Protein 4OY7 (pdb70)

B-factor: mean 11.36, std 5.31, range [4.29, 36.26]

Foldseek 3Di:
DKAWPVLAFLLNVLLVQQDDPVRGGRHPQVLSVVQCVPFHPVCNVPVGQLKAQAQQPPAPPPQFFLCLANVNVRTPGRNNSSSQLDQRGDAAEDAAQDKDKIWMAPLPPAFFKKFKWKFDAPDHSNDTGGPVRIDGDDIGGPADWDDDHNDPPITGIDMDGHHHPDFAKMKMWIWTRGPVGSMIHIGIGIYGNPDD/DKAWDVLAFLLNVLLVQQDDPVRGGRHDQVLSVVQCVPFHPVCNVVVGQLKAQQQQVPDPPPQDFLCQANHSVRTPGRRNSSSQLDQRGDAAEAAAQDKDKIWMAPLPPFFFKKFKWKFDAPDHSNDTGGPVRIDTDDIGGGADWDDDHNDPPITGIDMDRHHHPHFAKMKMWIKTRGPVGSMIHIGIHIYGNDDD/DKAWPVLAFLLNVLLVQQDDPVLGGRHDFPLSVVQCVPFHPVCNVPVGQLKAQAQQPPFPPPQDFLCLANHSVRTPGRRNSSSQLDQRGDAAEDAAQDKDKIWMAPLPPFWFKKFKWKFDAPDHSNDTGGPVRIDGQDMGGPADWDDDHNDPPITGMDMDGHHHPHFFKMKMWIKTRGPVGSMIHIGIHIYGNDRD/DKAWPVLAFLLNVLLVQQDDPVRGGRHPQVLSVVQCVPFHDVCNVPVGFLKAQAQQPPDPPPQFFLCLANVNVRTPGRRNSSSQQDQRGDAAEAAAQAKDKIWMAPLPPFFFKKFKWKFDAPDHSNDTGGPVRIDGQDMDGPADWDDDHNDPPITGMDMDGHHHPHFFKMKMWIKTRGPVGSMIHIGIGIYGHDRD/DKAWDVLAFLLNVLLVQQDDPVSGGRHDFPLSVVQCVPFHDVCSVVVGFLKAQAQQPPDPPPQFFLCLASHNVRTPGRRNSSSQLDQRGDAAEDAAQDKDKIWMAPLPPFFFKKFKWKFDPPDGSNDTGGPVRIDGQDIGGDADWDDDHNDVPITGIDMDGHHHPDFFKMKMWIKTRGPVGSMIHIGIHIYGHHD/DWAWDVLAFQLNVLLVQQDDPVRGGRHDFPLSVVQCVPFHDVCSVVSGFLKAQAQQPPFPPPQFFLCQANHNVRTPGRRNSSSQLDQRGDAAEDAAQAKDKIWMALLDPFFFKKWKWKFDAPDHSNDTGGPVRIDTDDIGGPADWDDDHNDVPITGIDMDGHHHPDFFKMKMWIWTRGPVGSMIHIGIHIYGHDD/DWAWDVLAFLLNVLLVQQDDPVRGGDHPFPLSVVQCVPFHDVCSVVVGQLKAQAQQPPDPPPQFFLCLANHSCRTPGRRNSSSQLDQRGDAAEDAAQDKDKIWMAPLPPFWFKKFKWKFDAPDHSNDTGGPVRIDTQDMDGPADWDDDHNDPPITGIDIGGGHHPDFAKMKMWIKTRGPVGSMIHIGIHIYGHDRD/DKAWDVLAFQLNVLLVQQDDPVSGGDHDFPLSVVQCVPFHDVCSVVSGFLKAQAQQPPFPPPQFFLCLANHNVRTPGRRNSSSQLDQRGDAAEDAAQDKDKIWMAPLPPFWFKKWKWKFDAPDHSNDTGGPVRIDTQDMDGPADWDDDHNDPPITGIDIGGHHHPHFFKMKMWIWTRGPVGSMIHIGIHIYGHDD

CATH classification: 2.70.50.50

Solvent-accessible surface area: 57038 Å² total; per-residue (Å²): 51,0,0,0,17,94,3,2,2,13,4,28,34,0,18,76,50,0,126,35,71,29,10,24,31,75,7,66,26,35,1,0,62,40,2,28,109,71,10,8,21,17,1,3,53,14,30,9,1,2,6,2,61,95,0,31,20,116,16,78,91,38,2,64,74,14,4,1,8,1,0,11,63,107,18,86,34,72,2,19,6,1,30,13,16,24,38,17,6,29,49,37,121,11,49,30,42,36,90,26,87,0,40,0,2,1,62,38,38,34,59,4,40,1,63,0,28,3,0,74,94,84,26,49,3,62,49,44,16,3,34,110,35,14,84,98,58,39,67,21,90,87,11,73,78,113,41,71,71,35,63,138,50,5,19,6,95,21,99,4,71,6,47,89,82,32,90,34,44,0,1,0,0,0,1,0,19,44,87,82,40,108,27,0,0,1,1,4,0,1,0,15,8,84,36,128,55,0,1,0,19,79,5,2,2,12,4,32,30,0,11,84,50,0,125,45,80,61,10,23,31,46,10,55,25,64,0,0,47,38,2,32,122,73,11,9,21,16,1,2,54,13,32,9,1,3,8,3,61,97,0,31,18,115,14,77,91,38,1,63,71,14,4,1,8,1,0,10,66,106,20,85,32,75,2,20,5,1,29,13,16,23,37,35,6,29,49,39,120,13,54,31,44,33,86,24,79,0,38,0,2,0,61,36,41,30,59,4,43,1,65,0,28,3,0,76,92,81,24,54,4,64,49,45,16,3,35,107,33,13,82,99,59,38,66,21,92,87,11,75,77,114,40,71,71,35,62,140,48,5,18,6,95,22,98,5,71,6,44,88,82,32,91,35,46,1,1,0,0,0,1,0,20,44,85,84,41,107,22,0,0,1,1,4,0,1,0,17,9,80,36,131,53,0,1,0,17,79,4,2,2,13,4,29,32,0,14,90,40,0,122,13,74,56,9,15,26,56,15,85,27,71,1,0,66,39,1,24,107,73,11,9,22,16,1,2,51,15,31,8,1,2,7,3,61,94,0,30,19,116,14,76,92,37,2,63,74,13,3,1,8,1,0,10,65,108,20,86,32,72,2,18,5,1,31,13,15,22,36,34,5,29,49,39,96,6,55,33,38,34,82,19,78,1,38,0,2,0,62,35,41,31,58,3,41,1,64,0,29,1,0,82,95,84,25,49,4,60,51,46,17,3,31,110,36,13,88,91,50,37,73,24,90,85,9,73,77,115,44,73,70,36,67,137,49,4,23,6,96,27,96,4,71,6,49,88,83,28,94,33,47,0,1,0,0,0,1,0,19,44,86,85,41,108,25,0,0,2,1,4,0,1,0,16,9,81,59,70,51,0,1,0,18,86,3,2,2,12,4,30,32,0,10,87,52,0,127,46,79,61,10,10,28,56,13,56,26,70,1,0,67,38,2,28,107,69,10,9,20,17,1,3,51,12,30,9,0,3,9,2,61,96,0,31,17,118,13,77,92,35,2,65,75,14,4,1,7,1,0,11,65,104,20,85,29,72,2,19,5,1,30,13,17,24,38,34,5,29,48,41,99,6,51,34,43,33,82,21,81,0,40,0,2,0,62,35,41,32,60,3,42,1,66,0,28,0,0,86,97,84,24,50,4,63,53,46,16,5,32,115,35,13,88,92,49,39,71,23,89,88,9,73,77,110,36,70,72,35,64,138,47,4,21,6,96,25,98,3,72,8,43,90,82,30,92,33,44,0,0,0,0,0,1,0,19,43,87,83,40,108,24,0,0,1,1,3,0,1,0,16,7,82,60,70,53,0,1,0,19,98,3,2,2,12,4,28,32,0,19,84,47,0,122,18,77,58,11,24,40,35,8,61,26,69,1,0,67,36,1,28,105,55,12,23,23,25,1,2,54,12,27,8,2,2,9,2,62,95,0,31,18,116,14,76,92,38,1,65,74,13,3,0,8,1,0,11,58,103,20,91,36,71,2,16,8,1,32,10,15,19,37,40,5,29,49,38,121,13,85,29,52,38,77,27,90,0,40,0,2,0,58,37,40,34,57,3,40,1,65,0,29,3,0,70,92,84,26,49,4,57,56,50,16,5,35,117,37,14,83,98,60,40,70,22,86,85,12,74,75,108,40,72,69,36,62,130,48,5,22,9,90,22,99,3,73,6,44,89,82,32,95,33,47,0,1,0,0,0,1,0,18,41,87,84,39,107,22,0,0,1,1,4,0,1,0,18,8,71,129,53,0,0,0,18,93,3,2,2,14,4,32,33,0,16,84,43,0,131,43,77,39,10,19,36,59,10,78,26,75,1,0,61,38,0,26,105,56,11,23,24,25,2,1,54,13,29,11,2,2,9,2,60,94,0,30,17,118,15,79,91,39,2,64,75,15,4,1,7,1,0,11,58,107,17,92,38,71,2,17,6,1,30,10,15,17,38,37,4,29,49,38,118,14,83,28,48,37,81,26,87,0,37,0,2,1,62,36,39,35,57,3,40,2,65,0,26,3,0,66,96,84,25,49,3,62,54,52,17,5,32,118,41,13,84,99,58,40,70,22,87,86,12,74,78,110,38,71,71,36,60,132,50,5,22,9,90,21,99,3,72,6,42,91,82,36,91,31,49,1,1,0,0,0,1,1,18,43,86,85,38,110,25,0,0,1,1,4,0,1,0,17,7,71,130,53,0,1,0,18,102,3,2,2,12,5,31,33,0,14,82,50,0,128,38,79,57,11,18,32,27,1,63,25,74,1,0,52,37,1,24,106,57,11,21,25,22,2,1,54,14,27,9,2,2,9,3,60,94,0,31,19,117,13,76,91,39,1,66,75,13,4,1,7,1,0,11,58,104,20,91,38,73,2,17,6,1,33,11,15,20,38,37,6,29,49,41,97,11,53,32,48,32,84,22,90,0,40,0,2,0,61,36,42,31,58,2,41,1,62,1,28,7,0,74,95,80,26,55,6,60,55,48,16,5,33,124,40,12,82,97,66,39,63,28,89,88,10,72,76,109,42,70,68,38,62,138,47,4,21,6,90,21,94,4,63,7,47,86,83,32,92,33,48,0,1,1,0,0,1,0,19,44,87,81,41,106,24,0,0,1,2,4,0,1,0,19,6,82,62,66,52,0,1,0,17,98,4,2,2,13,5,30,34,0,17,83,47,0,129,30,76,24,9,24,36,84,6,51,27,43,1,1,60,37,2,24,107,59,11,20,24,22,2,3,51,12,25,8,2,2,8,3,62,94,0,31,17,117,12,76,93,38,2,61,71,14,4,1,9,1,0,11,59,108,18,92,34,71,2,18,5,1,29,10,16,16,39,36,5,29,50,39,112,11,67,30,47,34,85,25,91,0,40,0,2,1,55,37,40,34,57,3,45,1,64,1,26,5,0,64,94,86,24,49,4,62,56,48,17,4,31,120,41,14,85,95,64,39,66,27,87,85,9,73,77,110,40,62,67,39,67,133,47,3,23,6,94,21,93,3,62,7,46,87,83,32,93,33,47,0,1,1,0,0,1,0,20,42,87,84,40,108,25,0,0,2,1,4,0,1,0,18,8,89,60

InterPro domains:
  IPR001919 Carbohydrate-binding type-2 domain [PF00553] (265-353)
  IPR001919 Carbohydrate-binding type-2 domain [PS51173] (258-364)
  IPR001919 Carbohydrate-binding type-2 domain [SM00637] (265-361)
  IPR004302 Cellulose/chitin-binding protein, N-terminal [PF03067] (35-225)
  IPR008965 CBM2/CBM3, carbohydrate-binding domain superfamily [SSF49384] (259-355)
  IPR012291 CBM2, carbohydrate-binding domain superfamily [G3DSA:2.60.40.290] (260-362)
  IPR014756 Immunoglobulin E-set [SSF81296] (35-229)
  IPR051024 GlcNAc and Chitin Interaction and Degradation [PTHR34823] (12-280)

Structure (mmCIF, N/CA/C/O backbone):
data_4OY7
#
_entry.id   4OY7
#
_cell.length_a   83.858
_cell.length_b   122.856
_cell.length_c   156.000
_cell.angle_alpha   90.00
_cell.angle_beta   90.00
_cell.angle_gamma   90.00
#
_symmetry.space_group_name_H-M   'P 21 21 21'
#
loop_
_entity.id
_entity.type
_entity.pdbx_description
1 polymer 'Putative secreted cellulose binding protein'
2 non-polymer 'COPPER (II) ION'
3 non-polymer 'CALCIUM ION'
4 water water
#
loop_
_atom_site.group_PDB
_atom_site.id
_atom_site.type_symbol
_atom_site.label_atom_id
_atom_site.label_alt_id
_atom_site.label_comp_id
_atom_site.label_asym_id
_atom_site.label_entity_id
_atom_site.label_seq_id
_atom_site.pdbx_PDB_ins_code
_atom_site.Cartn_x
_atom_site.Cartn_y
_atom_site.Cartn_z
_atom_site.occupancy
_atom_site.B_iso_or_equiv
_atom_site.auth_seq_id
_atom_site.auth_comp_id
_atom_site.auth_asym_id
_atom_site.auth_atom_id
_atom_site.pdbx_PDB_model_num
ATOM 1 N N . HIS A 1 1 ? 38.934 48.785 74.063 1.00 11.28 35 HIS A N 1
ATOM 2 C CA . HIS A 1 1 ? 38.403 49.120 72.714 1.00 11.07 35 HIS A CA 1
ATOM 3 C C . HIS A 1 1 ? 38.878 48.097 71.723 1.00 10.33 35 HIS A C 1
ATOM 4 O O . HIS A 1 1 ? 40.104 47.902 71.536 1.00 10.60 35 HIS A O 1
ATOM 11 N N . GLY A 1 2 ? 37.900 47.450 71.095 1.00 9.31 36 GLY A N 1
ATOM 12 C CA . GLY A 1 2 ? 38.140 46.472 70.056 1.00 8.69 36 GLY A CA 1
ATOM 13 C C . GLY A 1 2 ? 36.904 45.638 69.777 1.00 7.71 36 GLY A C 1
ATOM 14 O O . GLY A 1 2 ? 36.056 45.446 70.658 1.00 7.24 36 GLY A O 1
ATOM 15 N N . VAL A 1 3 ? 36.837 45.171 68.536 1.00 7.33 37 VAL A N 1
ATOM 16 C CA . VAL A 1 3 ? 35.941 44.126 68.095 1.00 6.70 37 VAL A CA 1
ATOM 17 C C . VAL A 1 3 ? 36.772 43.131 67.257 1.00 6.72 37 VAL A C 1
ATOM 18 O O . VAL A 1 3 ? 37.963 43.373 66.985 1.00 7.03 37 VAL A O 1
ATOM 22 N N . ALA A 1 4 ? 36.151 42.018 66.867 1.00 6.37 38 ALA A N 1
ATOM 23 C CA . ALA A 1 4 ? 36.822 40.986 66.154 1.00 6.68 38 ALA A CA 1
ATOM 24 C C . ALA A 1 4 ? 37.337 41.511 64.803 1.00 7.11 38 ALA A C 1
ATOM 25 O O . ALA A 1 4 ? 36.630 42.251 64.100 1.00 6.94 38 ALA A O 1
ATOM 27 N N . MET A 1 5 ? 38.582 41.137 64.474 1.00 7.99 39 MET A N 1
ATOM 28 C CA . MET A 1 5 ? 39.153 41.448 63.167 1.00 8.73 39 MET A CA 1
ATOM 29 C C . MET A 1 5 ? 39.211 40.256 62.202 1.00 9.25 39 MET A C 1
ATOM 30 O O . MET A 1 5 ? 39.186 40.434 60.982 1.00 9.37 39 MET A O 1
ATOM 35 N N . MET A 1 6 ? 39.280 39.039 62.741 1.00 9.88 40 MET A N 1
ATOM 36 C CA . MET A 1 6 ? 39.353 37.816 61.942 1.00 11.04 40 MET A CA 1
ATOM 37 C C . MET A 1 6 ? 38.712 36.698 62.767 1.00 10.18 40 MET A C 1
ATOM 38 O O . MET A 1 6 ? 39.245 36.383 63.836 1.00 10.12 40 MET A O 1
ATOM 43 N N . PRO A 1 7 ? 37.506 36.183 62.369 1.00 9.46 41 PRO A N 1
ATOM 44 C CA . PRO A 1 7 ? 36.572 36.704 61.336 1.00 8.91 41 PRO A CA 1
ATOM 45 C C . PRO A 1 7 ? 36.020 38.055 61.765 1.00 8.06 41 PRO A C 1
ATOM 46 O O . PRO A 1 7 ? 35.531 38.214 62.894 1.00 7.56 41 PRO A O 1
ATOM 50 N N . GLY A 1 8 ? 36.121 39.015 60.859 1.00 7.81 42 GLY A N 1
ATOM 51 C CA . GLY A 1 8 ? 35.929 40.402 61.197 1.00 7.49 42 GLY A CA 1
ATOM 52 C C . GLY A 1 8 ? 34.504 40.702 61.535 1.00 6.87 42 GLY A C 1
ATOM 53 O O . GLY A 1 8 ? 33.587 40.125 60.968 1.00 6.66 42 GLY A O 1
ATOM 54 N N A SER A 1 9 ? 34.325 41.630 62.464 0.50 6.67 43 SER A N 1
ATOM 55 N N B SER A 1 9 ? 34.324 41.626 62.474 0.50 6.63 43 SER A N 1
ATOM 56 C CA A SER A 1 9 ? 33.017 42.057 62.906 0.50 6.36 43 SER A CA 1
ATOM 57 C CA B SER A 1 9 ? 33.015 42.058 62.941 0.50 6.29 43 SER A CA 1
ATOM 58 C C A SER A 1 9 ? 32.382 42.962 61.842 0.50 6.44 43 SER A C 1
ATOM 59 C C B SER A 1 9 ? 32.412 43.047 61.928 0.50 6.40 43 SER A C 1
ATOM 60 O O A SER A 1 9 ? 33.050 43.376 60.885 0.50 6.77 43 SER A O 1
ATOM 61 O O B SER A 1 9 ? 33.144 43.613 61.100 0.50 6.74 43 SER A O 1
ATOM 66 N N . ARG A 1 10 ? 31.088 43.243 61.991 1.00 6.20 44 ARG A N 1
ATOM 67 C CA . ARG A 1 10 ? 30.385 44.087 60.998 1.00 6.33 44 ARG A CA 1
ATOM 68 C C . ARG A 1 10 ? 31.010 45.468 60.860 1.00 6.57 44 ARG A C 1
ATOM 69 O O . ARG A 1 10 ? 31.244 45.948 59.737 1.00 6.79 44 ARG A O 1
ATOM 77 N N . THR A 1 11 ? 31.257 46.122 61.986 1.00 6.45 45 THR A N 1
ATOM 78 C CA . THR A 1 11 ? 31.857 47.451 61.909 1.00 6.82 45 THR A CA 1
ATOM 79 C C . THR A 1 11 ? 33.277 47.419 61.320 1.00 7.17 45 THR A C 1
ATOM 80 O O . THR A 1 11 ? 33.679 48.322 60.599 1.00 7.60 45 THR A O 1
ATOM 84 N N . TYR A 1 12 ? 34.038 46.378 61.631 1.00 7.06 46 TYR A N 1
ATOM 85 C CA . TYR A 1 12 ? 35.396 46.284 61.130 1.00 7.54 46 TYR A CA 1
ATOM 86 C C . TYR A 1 12 ? 35.412 46.019 59.632 1.00 7.83 46 TYR A C 1
ATOM 87 O O . TYR A 1 12 ? 36.077 46.690 58.893 1.00 8.23 46 TYR A O 1
ATOM 96 N N . LEU A 1 13 ? 34.642 45.039 59.189 1.00 7.54 47 LEU A N 1
ATOM 97 C CA . LEU A 1 13 ? 34.596 44.753 57.751 1.00 8.12 47 LEU A CA 1
ATOM 98 C C . LEU A 1 13 ? 34.004 45.914 56.980 1.00 8.69 47 LEU A C 1
ATOM 99 O O . LEU A 1 13 ? 34.403 46.163 55.861 1.00 9.09 47 LEU A O 1
ATOM 104 N N . CYS A 1 14 ? 33.034 46.602 57.563 1.00 9.03 48 CYS A N 1
ATOM 105 C CA . CYS A 1 14 ? 32.449 47.708 56.849 1.00 10.01 48 CYS A CA 1
ATOM 106 C C . CYS A 1 14 ? 33.435 48.869 56.727 1.00 10.57 48 CYS A C 1
ATOM 107 O O . CYS A 1 14 ? 33.519 49.526 55.675 1.00 10.62 48 CYS A O 1
ATOM 110 N N . GLN A 1 15 ? 34.215 49.103 57.766 1.00 10.77 49 GLN A N 1
ATOM 111 C CA . GLN A 1 15 ? 35.191 50.172 57.695 1.00 12.11 49 GLN A CA 1
ATOM 112 C C . GLN A 1 15 ? 36.304 49.831 56.691 1.00 12.50 49 GLN A C 1
ATOM 113 O O . GLN A 1 15 ? 36.784 50.724 55.999 1.00 13.27 49 GLN A O 1
ATOM 119 N N . LEU A 1 16 ? 36.695 48.557 56.584 1.00 12.26 50 LEU A N 1
ATOM 120 C CA . LEU A 1 16 ? 37.653 48.149 55.536 1.00 13.05 50 LEU A CA 1
ATOM 121 C C . LEU A 1 16 ? 37.076 48.344 54.163 1.00 13.56 50 LEU A C 1
ATOM 122 O O . LEU A 1 16 ? 37.775 48.786 53.278 1.00 14.20 50 LEU A O 1
ATOM 127 N N . ASP A 1 17 ? 35.806 47.999 53.993 1.00 13.23 51 ASP A N 1
ATOM 128 C CA . ASP A 1 17 ? 35.106 48.211 52.722 1.00 13.81 51 ASP A CA 1
ATOM 129 C C . ASP A 1 17 ? 34.971 49.688 52.345 1.00 14.04 51 ASP A C 1
ATOM 130 O O . ASP A 1 17 ? 34.922 50.016 51.163 1.00 14.49 51 ASP A O 1
ATOM 135 N N . ALA A 1 18 ? 34.901 50.576 53.335 1.00 13.64 52 ALA A N 1
ATOM 136 C CA . ALA A 1 18 ? 34.651 51.987 53.074 1.00 14.26 52 ALA A CA 1
ATOM 137 C C . ALA A 1 18 ? 35.921 52.819 52.980 1.00 15.33 52 ALA A C 1
ATOM 138 O O . ALA A 1 18 ? 35.891 53.949 52.494 1.00 15.40 52 ALA A O 1
ATOM 140 N N . LYS A 1 19 ? 37.035 52.255 53.422 1.00 15.75 53 LYS A N 1
ATOM 141 C CA . LYS A 1 19 ? 38.271 53.015 53.631 1.00 17.18 53 LYS A CA 1
ATOM 142 C C . LYS A 1 19 ? 38.818 53.638 52.358 1.00 17.18 53 LYS A C 1
ATOM 143 O O . LYS A 1 19 ? 38.940 52.977 51.338 1.00 17.25 53 LYS A O 1
ATOM 149 N N . THR A 1 20 ? 39.151 54.925 52.420 1.00 16.98 54 THR A N 1
ATOM 150 C CA . THR A 1 20 ? 39.814 55.606 51.316 1.00 17.63 54 THR A CA 1
ATOM 151 C C . THR A 1 20 ? 41.035 56.309 51.843 1.00 17.91 54 THR A C 1
ATOM 152 O O . THR A 1 20 ? 41.161 56.521 53.048 1.00 17.42 54 THR A O 1
ATOM 156 N N . GLY A 1 21 ? 41.912 56.708 50.942 1.00 18.52 55 GLY A N 1
ATOM 157 C CA . GLY A 1 21 ? 43.154 57.362 51.332 1.00 19.10 55 GLY A CA 1
ATOM 158 C C . GLY A 1 21 ? 43.002 58.742 51.947 1.00 19.29 55 GLY A C 1
ATOM 159 O O . GLY A 1 21 ? 43.945 59.251 52.558 1.00 19.91 55 GLY A O 1
ATOM 160 N N . THR A 1 22 ? 41.846 59.369 51.727 1.00 18.84 56 THR A N 1
ATOM 161 C CA . THR A 1 22 ? 41.553 60.692 52.296 1.00 19.09 56 THR A CA 1
ATOM 162 C C . THR A 1 22 ? 40.773 60.643 53.607 1.00 18.07 56 THR A C 1
ATOM 163 O O . THR A 1 22 ? 40.557 61.677 54.219 1.00 18.27 56 THR A O 1
ATOM 167 N N . GLY A 1 23 ? 40.317 59.463 54.003 1.00 16.95 57 GLY A N 1
ATOM 168 C CA . GLY A 1 23 ? 39.501 59.335 55.205 1.00 16.10 57 GLY A CA 1
ATOM 169 C C . GLY A 1 23 ? 38.000 59.416 54.955 1.00 15.84 57 GLY A C 1
ATOM 170 O O . GLY A 1 23 ? 37.216 59.156 55.861 1.00 14.96 57 GLY A O 1
ATOM 171 N N . ALA A 1 24 ? 37.594 59.759 53.726 1.00 16.73 58 ALA A N 1
ATOM 172 C CA . ALA A 1 24 ? 36.191 59.648 53.343 1.00 16.72 58 ALA A CA 1
ATOM 173 C C . ALA A 1 24 ? 35.792 58.188 53.423 1.00 16.16 58 ALA A C 1
ATOM 174 O O . ALA A 1 24 ? 36.638 57.309 53.318 1.00 15.96 58 ALA A O 1
ATOM 176 N N . LEU A 1 25 ? 34.508 57.939 53.620 1.00 16.17 59 LEU A N 1
ATOM 177 C CA . LEU A 1 25 ? 33.997 56.580 53.711 1.00 15.92 59 LEU A CA 1
ATOM 178 C C . LEU A 1 25 ? 33.097 56.281 52.532 1.00 16.78 59 LEU A C 1
ATOM 179 O O . LEU A 1 25 ? 32.038 56.878 52.403 1.00 17.07 59 LEU A O 1
ATOM 184 N N . ASP A 1 26 ? 33.522 55.353 51.676 1.00 17.56 60 ASP A N 1
ATOM 185 C CA . ASP A 1 26 ? 32.781 55.020 50.453 1.00 19.01 60 ASP A CA 1
ATOM 186 C C . ASP A 1 26 ? 32.571 53.518 50.299 1.00 17.82 60 ASP A C 1
ATOM 187 O O . ASP A 1 26 ? 33.272 52.864 49.548 1.00 17.31 60 ASP A O 1
ATOM 192 N N . PRO A 1 27 ? 31.598 52.973 51.033 1.00 16.99 61 PRO A N 1
ATOM 193 C CA . PRO A 1 27 ? 31.369 51.528 50.966 1.00 16.64 61 PRO A CA 1
ATOM 194 C C . PRO A 1 27 ? 30.732 51.125 49.654 1.00 17.08 61 PRO A C 1
ATOM 195 O O . PRO A 1 27 ? 29.988 51.909 49.063 1.00 18.09 61 PRO A O 1
ATOM 199 N N . THR A 1 28 ? 31.044 49.916 49.199 1.00 17.16 62 THR A N 1
ATOM 200 C CA . THR A 1 28 ? 30.358 49.341 48.042 1.00 17.67 62 THR A CA 1
ATOM 201 C C . THR A 1 28 ? 29.404 48.221 48.466 1.00 16.09 62 THR A C 1
ATOM 202 O O . THR A 1 28 ? 28.479 47.892 47.744 1.00 16.51 62 THR A O 1
ATOM 206 N N . ASN A 1 29 ? 29.631 47.639 49.634 1.00 14.19 63 ASN A N 1
ATOM 207 C CA . ASN A 1 29 ? 28.738 46.607 50.115 1.00 12.93 63 ASN A CA 1
ATOM 208 C C . ASN A 1 29 ? 27.403 47.246 50.512 1.00 12.71 63 ASN A C 1
ATOM 209 O O . ASN A 1 29 ? 27.366 48.260 51.203 1.00 12.58 63 ASN A O 1
ATOM 214 N N . PRO A 1 30 ? 26.289 46.671 50.060 1.00 12.51 64 PRO A N 1
ATOM 215 C CA . PRO A 1 30 ? 25.020 47.390 50.267 1.00 12.43 64 PRO A CA 1
ATOM 216 C C . PRO A 1 30 ? 24.542 47.464 51.709 1.00 11.63 64 PRO A C 1
ATOM 217 O O . PRO A 1 30 ? 23.904 48.436 52.089 1.00 11.58 64 PRO A O 1
ATOM 221 N N . ALA A 1 31 ? 24.809 46.435 52.507 1.00 10.73 65 ALA A N 1
ATOM 222 C CA . ALA A 1 31 ? 24.477 46.480 53.917 1.00 10.23 65 ALA A CA 1
ATOM 223 C C . ALA A 1 31 ? 25.344 47.552 54.630 1.00 10.31 65 ALA A C 1
ATOM 224 O O . ALA A 1 31 ? 24.873 48.260 55.496 1.00 10.36 65 ALA A O 1
ATOM 226 N N . CYS A 1 32 ? 26.609 47.663 54.240 1.00 10.55 66 CYS A N 1
ATOM 227 C CA . CYS A 1 32 ? 27.487 48.698 54.756 1.00 10.74 66 CYS A CA 1
ATOM 228 C C . CYS A 1 32 ? 27.024 50.092 54.357 1.00 10.95 66 CYS A C 1
ATOM 229 O O . CYS A 1 32 ? 27.011 50.998 55.173 1.00 10.49 66 CYS A O 1
ATOM 232 N N A GLN A 1 33 ? 26.632 50.264 53.100 0.50 11.37 67 GLN A N 1
ATOM 233 N N B GLN A 1 33 ? 26.646 50.247 53.091 0.50 11.43 67 GLN A N 1
ATOM 234 C CA A GLN A 1 33 ? 26.071 51.547 52.667 0.50 12.00 67 GLN A CA 1
ATOM 235 C CA B GLN A 1 33 ? 26.036 51.488 52.600 0.50 12.11 67 GLN A CA 1
ATOM 236 C C A GLN A 1 33 ? 24.826 51.904 53.473 0.50 11.92 67 GLN A C 1
ATOM 237 C C B GLN A 1 33 ? 24.832 51.888 53.446 0.50 11.98 67 GLN A C 1
ATOM 238 O O A GLN A 1 33 ? 24.667 53.052 53.899 0.50 12.12 67 GLN A O 1
ATOM 239 O O B GLN A 1 33 ? 24.711 53.041 53.872 0.50 12.18 67 GLN A O 1
ATOM 250 N N . ALA A 1 34 ? 23.951 50.926 53.701 1.00 11.64 68 ALA A N 1
ATOM 251 C CA . ALA A 1 34 ? 22.723 51.173 54.447 1.00 11.78 68 ALA A CA 1
ATOM 252 C C . ALA A 1 34 ? 23.025 51.578 55.878 1.00 11.37 68 ALA A C 1
ATOM 253 O O . ALA A 1 34 ? 22.397 52.499 56.394 1.00 11.76 68 ALA A O 1
ATOM 255 N N . ALA A 1 35 ? 23.992 50.904 56.501 1.00 10.70 69 ALA A N 1
ATOM 256 C CA . ALA A 1 35 ? 24.372 51.210 57.880 1.00 10.46 69 ALA A CA 1
ATOM 257 C C . ALA A 1 35 ? 25.041 52.564 57.977 1.00 11.13 69 ALA A C 1
ATOM 258 O O . ALA A 1 35 ? 24.857 53.285 58.960 1.00 11.13 69 ALA A O 1
ATOM 260 N N . LEU A 1 36 ? 25.820 52.930 56.969 1.00 11.80 70 LEU A N 1
ATOM 261 C CA . LEU A 1 36 ? 26.426 54.264 56.949 1.00 12.83 70 LEU A CA 1
ATOM 262 C C . LEU A 1 36 ? 25.338 55.336 56.855 1.00 14.08 70 LEU A C 1
ATOM 263 O O . LEU A 1 36 ? 25.367 56.348 57.565 1.00 14.07 70 LEU A O 1
ATOM 268 N N . ASP A 1 37 ? 24.371 55.108 55.974 1.00 15.42 71 ASP A N 1
ATOM 269 C CA . ASP A 1 37 ? 23.279 56.058 55.762 1.00 17.53 71 ASP A CA 1
ATOM 270 C C . ASP A 1 37 ? 22.397 56.184 57.017 1.00 17.33 71 ASP A C 1
ATOM 271 O O . ASP A 1 37 ? 21.935 57.288 57.355 1.00 18.81 71 ASP A O 1
ATOM 276 N N . GLN A 1 38 ? 22.168 55.084 57.721 1.00 16.55 72 GLN A N 1
ATOM 277 C CA . GLN A 1 38 ? 21.385 55.180 58.948 1.00 16.24 72 GLN A CA 1
ATOM 278 C C . GLN A 1 38 ? 22.162 55.699 60.163 1.00 15.29 72 GLN A C 1
ATOM 279 O O . GLN A 1 38 ? 21.793 56.707 60.759 1.00 15.89 72 GLN A O 1
ATOM 285 N N . SER A 1 39 ? 23.240 55.026 60.538 1.00 13.66 73 SER A N 1
ATOM 286 C CA . SER A 1 39 ? 23.894 55.344 61.813 1.00 12.70 73 SER A CA 1
ATOM 287 C C . SER A 1 39 ? 25.065 56.315 61.716 1.00 12.53 73 SER A C 1
ATOM 288 O O . SER A 1 39 ? 25.512 56.837 62.738 1.00 12.36 73 SER A O 1
ATOM 291 N N . GLY A 1 40 ? 25.540 56.605 60.511 1.00 12.15 74 GLY A N 1
ATOM 292 C CA . GLY A 1 40 ? 26.566 57.632 60.328 1.00 12.27 74 GLY A CA 1
ATOM 293 C C . GLY A 1 40 ? 28.001 57.157 60.308 1.00 11.61 74 GLY A C 1
ATOM 294 O O . GLY A 1 40 ? 28.328 56.059 60.779 1.00 10.77 74 GLY A O 1
ATOM 295 N N . ALA A 1 41 ? 28.865 58.021 59.790 1.00 12.02 75 ALA A N 1
ATOM 296 C CA . ALA A 1 41 ? 30.288 57.739 59.586 1.00 11.85 75 ALA A CA 1
ATOM 297 C C . ALA A 1 41 ? 31.035 57.533 60.905 1.00 11.31 75 ALA A C 1
ATOM 298 O O . ALA A 1 41 ? 32.058 56.827 60.929 1.00 11.12 75 ALA A O 1
ATOM 300 N N . THR A 1 42 ? 30.552 58.173 61.966 1.00 11.36 76 THR A N 1
ATOM 301 C CA . THR A 1 42 ? 31.180 58.102 63.287 1.00 11.09 76 THR A CA 1
ATOM 302 C C . THR A 1 42 ? 31.376 56.652 63.748 1.00 10.31 76 THR A C 1
ATOM 303 O O . THR A 1 42 ? 32.380 56.319 64.383 1.00 10.16 76 THR A O 1
ATOM 307 N N . ALA A 1 43 ? 30.399 55.798 63.442 1.00 10.02 77 ALA A N 1
ATOM 308 C CA . ALA A 1 43 ? 30.494 54.363 63.738 1.00 9.38 77 ALA A CA 1
ATOM 309 C C . ALA A 1 43 ? 31.706 53.689 63.114 1.00 9.39 77 ALA A C 1
ATOM 310 O O . ALA A 1 43 ? 32.295 52.816 63.722 1.00 9.13 77 ALA A O 1
ATOM 312 N N . LEU A 1 44 ? 32.017 54.023 61.864 1.00 9.80 78 LEU A N 1
ATOM 313 C CA . LEU A 1 44 ? 33.178 53.442 61.181 1.00 9.96 78 LEU A CA 1
ATOM 314 C C . LEU A 1 44 ? 34.514 54.040 61.610 1.00 10.19 78 LEU A C 1
ATOM 315 O O . LEU A 1 44 ? 35.534 53.339 61.626 1.00 10.54 78 LEU A O 1
ATOM 320 N N . TYR A 1 45 ? 34.546 55.333 61.941 1.00 10.31 79 TYR A N 1
ATOM 321 C CA . TYR A 1 45 ? 35.771 55.896 62.495 1.00 10.59 79 TYR A CA 1
ATOM 322 C C . TYR A 1 45 ? 36.037 55.279 63.861 1.00 10.20 79 TYR A C 1
ATOM 323 O O . TYR A 1 45 ? 37.187 55.144 64.260 1.00 10.76 79 TYR A O 1
ATOM 332 N N . ASN A 1 46 ? 34.965 54.907 64.559 1.00 9.69 80 ASN A N 1
ATOM 333 C CA . ASN A 1 46 ? 35.061 54.279 65.895 1.00 9.24 80 ASN A CA 1
ATOM 334 C C . ASN A 1 46 ? 34.578 52.845 65.890 1.00 8.58 80 ASN A C 1
ATOM 335 O O . ASN A 1 46 ? 33.918 52.419 66.800 1.00 8.12 80 ASN A O 1
ATOM 340 N N . TRP A 1 47 ? 34.948 52.109 64.853 1.00 8.57 81 TRP A N 1
ATOM 341 C CA . TRP A 1 47 ? 34.505 50.728 64.666 1.00 8.14 81 TRP A CA 1
ATOM 342 C C . TRP A 1 47 ? 34.762 49.765 65.843 1.00 7.85 81 TRP A C 1
ATOM 343 O O . TRP A 1 47 ? 34.036 48.775 66.018 1.00 7.36 81 TRP A O 1
ATOM 354 N N . PHE A 1 48 ? 35.745 50.117 66.660 1.00 8.40 82 PHE A N 1
ATOM 355 C CA . PHE A 1 48 ? 36.176 49.355 67.827 1.00 8.52 82 PHE A CA 1
ATOM 356 C C . PHE A 1 48 ? 35.407 49.682 69.107 1.00 8.20 82 PHE A C 1
ATOM 357 O O . PHE A 1 48 ? 35.625 49.035 70.128 1.00 8.47 82 PHE A O 1
ATOM 365 N N . ALA A 1 49 ? 34.518 50.667 69.075 1.00 8.13 83 ALA A N 1
ATOM 366 C CA . ALA A 1 49 ? 33.976 51.227 70.302 1.00 7.99 83 ALA A CA 1
ATOM 367 C C . ALA A 1 49 ? 32.565 50.740 70.612 1.00 7.50 83 ALA A C 1
ATOM 368 O O . ALA A 1 49 ? 31.771 51.445 71.223 1.00 7.62 83 ALA A O 1
ATOM 370 N N . VAL A 1 50 ? 32.275 49.490 70.229 1.00 7.00 84 VAL A N 1
ATOM 371 C CA . VAL A 1 50 ? 30.956 48.908 70.461 1.00 6.65 84 VAL A CA 1
ATOM 372 C C . VAL A 1 50 ? 30.893 48.384 71.907 1.00 6.64 84 VAL A C 1
ATOM 373 O O . VAL A 1 50 ? 31.137 47.203 72.172 1.00 6.43 84 VAL A O 1
ATOM 377 N N . LEU A 1 51 ? 30.552 49.264 72.833 1.00 6.98 85 LEU A N 1
ATOM 378 C CA . LEU A 1 51 ? 30.778 49.036 74.235 1.00 7.11 85 LEU A CA 1
ATOM 379 C C . LEU A 1 51 ? 29.572 49.423 75.075 1.00 7.37 85 LEU A C 1
ATOM 380 O O . LEU A 1 51 ? 28.737 50.224 74.676 1.00 7.42 85 LEU A O 1
ATOM 385 N N . ASP A 1 52 ? 29.459 48.789 76.236 1.00 7.57 86 ASP A N 1
ATOM 386 C CA . ASP A 1 52 ? 28.485 49.176 77.256 1.00 8.00 86 ASP A CA 1
ATOM 387 C C . ASP A 1 52 ? 29.330 49.316 78.521 1.00 8.37 86 ASP A C 1
ATOM 388 O O . ASP A 1 52 ? 29.892 48.326 79.008 1.00 8.11 86 ASP A O 1
ATOM 393 N N . SER A 1 53 ? 29.409 50.539 79.041 1.00 9.10 87 SER A N 1
ATOM 394 C CA . SER A 1 53 ? 30.146 50.840 80.277 1.00 9.84 87 SER A CA 1
ATOM 395 C C . SER A 1 53 ? 29.690 50.074 81.518 1.00 9.73 87 SER A C 1
ATOM 396 O O . SER A 1 53 ? 30.450 49.995 82.486 1.00 10.02 87 SER A O 1
ATOM 399 N N . ASN A 1 54 ? 28.455 49.579 81.507 1.00 9.49 88 ASN A N 1
ATOM 400 C CA . ASN A 1 54 ? 27.835 48.982 82.683 1.00 9.80 88 ASN A CA 1
ATOM 401 C C . ASN A 1 54 ? 27.399 47.540 82.522 1.00 8.90 88 ASN A C 1
ATOM 402 O O . ASN A 1 54 ? 26.664 47.020 83.366 1.00 9.14 88 ASN A O 1
ATOM 407 N N . ALA A 1 55 ? 27.807 46.882 81.442 1.00 8.10 89 ALA A N 1
ATOM 408 C CA . ALA A 1 55 ? 27.336 45.524 81.241 1.00 7.48 89 ALA A CA 1
ATOM 409 C C . ALA A 1 55 ? 27.767 44.553 82.333 1.00 7.49 89 ALA A C 1
ATOM 410 O O . ALA A 1 55 ? 26.992 43.736 82.778 1.00 7.24 89 ALA A O 1
ATOM 412 N N . GLY A 1 56 ? 29.027 44.630 82.739 1.00 7.39 90 GLY A N 1
ATOM 413 C CA . GLY A 1 56 ? 29.515 43.814 83.849 1.00 7.59 90 GLY A CA 1
ATOM 414 C C . GLY A 1 56 ? 29.406 42.319 83.687 1.00 7.34 90 GLY A C 1
ATOM 415 O O . GLY A 1 56 ? 29.218 41.632 84.666 1.00 7.60 90 GLY A O 1
ATOM 416 N N . GLY A 1 57 ? 29.545 41.804 82.473 1.00 6.87 91 GLY A N 1
ATOM 417 C CA . GLY A 1 57 ? 29.417 40.357 82.245 1.00 6.81 91 GLY A CA 1
ATOM 418 C C . GLY A 1 57 ? 28.007 39.833 82.063 1.00 6.94 91 GLY A C 1
ATOM 419 O O . GLY A 1 57 ? 27.803 38.640 81.806 1.00 6.93 91 GLY A O 1
ATOM 420 N N . ARG A 1 58 ? 27.026 40.724 82.160 1.00 7.26 92 ARG A N 1
ATOM 421 C CA . ARG A 1 58 ? 25.633 40.346 81.925 1.00 7.51 92 ARG A CA 1
ATOM 422 C C . ARG A 1 58 ? 25.400 40.144 80.440 1.00 7.46 92 ARG A C 1
ATOM 423 O O . ARG A 1 58 ? 26.083 40.757 79.628 1.00 7.51 92 ARG A O 1
ATOM 431 N N . GLY A 1 59 ? 24.430 39.287 80.117 1.00 8.02 93 GLY A N 1
ATOM 432 C CA . GLY A 1 59 ? 24.025 38.956 78.740 1.00 8.13 93 GLY A CA 1
ATOM 433 C C . GLY A 1 59 ? 22.506 38.874 78.677 1.00 8.69 93 GLY A C 1
ATOM 434 O O . GLY A 1 59 ? 21.833 39.909 78.752 1.00 9.18 93 GLY A O 1
ATOM 435 N N . ALA A 1 60 ? 21.937 37.665 78.564 1.00 9.24 94 ALA A N 1
ATOM 436 C CA . ALA A 1 60 ? 20.468 37.489 78.506 1.00 9.93 94 ALA A CA 1
ATOM 437 C C . ALA A 1 60 ? 19.752 38.070 79.713 1.00 10.47 94 ALA A C 1
ATOM 438 O O . ALA A 1 60 ? 20.156 37.838 80.858 1.00 10.91 94 ALA A O 1
ATOM 440 N N . GLY A 1 61 ? 18.681 38.819 79.464 1.00 10.75 95 GLY A N 1
ATOM 441 C CA . GLY A 1 61 ? 17.920 39.464 80.505 1.00 10.94 95 GLY A CA 1
ATOM 442 C C . GLY A 1 61 ? 18.348 40.906 80.719 1.00 10.44 95 GLY A C 1
ATOM 443 O O . GLY A 1 61 ? 17.618 41.672 81.363 1.00 11.53 95 GLY A O 1
ATOM 444 N N . TYR A 1 62 ? 19.535 41.262 80.200 1.00 9.55 96 TYR A N 1
ATOM 445 C CA . TYR A 1 62 ? 20.082 42.623 80.277 1.00 9.08 96 TYR A CA 1
ATOM 446 C C . TYR A 1 62 ? 20.316 43.275 78.882 1.00 8.56 96 TYR A C 1
ATOM 447 O O . TYR A 1 62 ? 19.916 44.415 78.679 1.00 9.04 96 TYR A O 1
ATOM 456 N N . VAL A 1 63 ? 21.008 42.577 77.980 1.00 7.96 97 VAL A N 1
ATOM 457 C CA . VAL A 1 63 ? 21.199 43.017 76.563 1.00 7.54 97 VAL A CA 1
ATOM 458 C C . VAL A 1 63 ? 19.999 42.494 75.789 1.00 7.75 97 VAL A C 1
ATOM 459 O O . VAL A 1 63 ? 19.807 41.285 75.692 1.00 7.63 97 VAL A O 1
ATOM 463 N N . PRO A 1 64 ? 19.144 43.394 75.278 1.00 7.93 98 PRO A N 1
ATOM 464 C CA . PRO A 1 64 ? 17.918 42.890 74.654 1.00 8.20 98 PRO A CA 1
ATOM 465 C C . PRO A 1 64 ? 18.171 42.075 73.395 1.00 7.95 98 PRO A C 1
ATOM 466 O O . PRO A 1 64 ? 19.131 42.357 72.686 1.00 7.34 98 PRO A O 1
ATOM 470 N N . ASP A 1 65 ? 17.336 41.057 73.147 1.00 8.22 99 ASP A N 1
ATOM 471 C CA . ASP A 1 65 ? 17.416 40.321 71.878 1.00 8.23 99 ASP A CA 1
ATOM 472 C C . ASP A 1 65 ? 17.370 41.321 70.735 1.00 7.97 99 ASP A C 1
ATOM 473 O O . ASP A 1 65 ? 16.686 42.336 70.815 1.00 8.16 99 ASP A O 1
ATOM 478 N N . GLY A 1 66 ? 18.158 41.058 69.697 1.00 7.61 100 GLY A N 1
ATOM 479 C CA . GLY A 1 66 ? 18.169 41.918 68.529 1.00 7.58 100 GLY A CA 1
ATOM 480 C C . GLY A 1 66 ? 19.027 43.154 68.642 1.00 7.39 100 GLY A C 1
ATOM 481 O O . GLY A 1 66 ? 19.017 43.957 67.726 1.00 7.72 100 GLY A O 1
ATOM 482 N N . THR A 1 67 ? 19.775 43.309 69.744 1.00 7.02 101 THR A N 1
ATOM 483 C CA . THR A 1 67 ? 20.645 44.487 69.938 1.00 6.79 101 THR A CA 1
ATOM 484 C C . THR A 1 67 ? 22.078 44.125 70.315 1.00 6.31 101 THR A C 1
ATOM 485 O O . THR A 1 67 ? 22.870 45.027 70.631 1.00 5.91 101 THR A O 1
ATOM 489 N N . LEU A 1 68 ? 22.413 42.839 70.242 1.00 6.15 102 LEU A N 1
ATOM 490 C CA . LEU A 1 68 ? 23.739 42.405 70.681 1.00 6.06 102 LEU A CA 1
ATOM 491 C C . LEU A 1 68 ? 24.847 43.130 69.916 1.00 6.25 102 LEU A C 1
ATOM 492 O O . LEU A 1 68 ? 25.883 43.491 70.488 1.00 6.07 102 LEU A O 1
ATOM 497 N N . CYS A 1 69 ? 24.639 43.338 68.619 1.00 6.76 103 CYS A N 1
ATOM 498 C CA . CYS A 1 69 ? 25.709 43.864 67.759 1.00 6.94 103 CYS A CA 1
ATOM 499 C C . CYS A 1 69 ? 26.002 45.347 67.950 1.00 6.86 103 CYS A C 1
ATOM 500 O O . CYS A 1 69 ? 26.987 45.855 67.413 1.00 6.54 103 CYS A O 1
ATOM 503 N N . SER A 1 70 ? 25.154 46.008 68.731 1.00 6.64 104 SER A N 1
ATOM 504 C CA . SER A 1 70 ? 25.362 47.407 69.099 1.00 6.84 104 SER A CA 1
ATOM 505 C C . SER A 1 70 ? 25.502 47.562 70.608 1.00 6.64 104 SER A C 1
ATOM 506 O O . SER A 1 70 ? 25.285 48.670 71.135 1.00 7.01 104 SER A O 1
ATOM 509 N N . ALA A 1 71 ? 25.845 46.481 71.325 1.00 6.04 105 ALA A N 1
ATOM 510 C CA . ALA A 1 71 ? 25.988 46.559 72.793 1.00 6.09 105 ALA A CA 1
ATOM 511 C C . ALA A 1 71 ? 24.716 47.068 73.459 1.00 6.48 105 ALA A C 1
ATOM 512 O O . ALA A 1 71 ? 24.752 47.880 74.407 1.00 6.81 105 ALA A O 1
ATOM 514 N N . GLY A 1 72 ? 23.573 46.601 72.995 1.00 6.57 106 GLY A N 1
ATOM 515 C CA . GLY A 1 72 ? 22.290 46.996 73.593 1.00 7.10 106 GLY A CA 1
ATOM 516 C C . GLY A 1 72 ? 21.909 48.434 73.358 1.00 7.65 106 GLY A C 1
ATOM 517 O O . GLY A 1 72 ? 20.997 48.972 74.015 1.00 8.22 106 GLY A O 1
ATOM 518 N N . ASP A 1 73 ? 22.538 49.050 72.353 1.00 7.78 107 ASP A N 1
ATOM 519 C CA . ASP A 1 73 ? 22.381 50.480 72.059 1.00 8.41 107 ASP A CA 1
ATOM 520 C C . ASP A 1 73 ? 22.747 51.372 73.233 1.00 8.80 107 ASP A C 1
ATOM 521 O O . ASP A 1 73 ? 22.207 52.466 73.402 1.00 9.37 107 ASP A O 1
ATOM 526 N N . ARG A 1 74 ? 23.713 50.910 74.024 1.00 8.77 108 ARG A N 1
ATOM 527 C CA . ARG A 1 74 ? 24.183 51.645 75.203 1.00 9.34 108 ARG A CA 1
ATOM 528 C C . ARG A 1 74 ? 25.564 52.283 75.051 1.00 9.16 108 ARG A C 1
ATOM 529 O O . ARG A 1 74 ? 26.076 52.840 76.019 1.00 9.66 108 ARG A O 1
ATOM 537 N N . SER A 1 75 ? 26.170 52.218 73.867 1.00 8.77 109 SER A N 1
ATOM 538 C CA . SER A 1 75 ? 27.521 52.789 73.673 1.00 8.77 109 SER A CA 1
ATOM 539 C C . SER A 1 75 ? 27.437 54.301 73.520 1.00 9.53 109 SER A C 1
ATOM 540 O O . SER A 1 75 ? 26.341 54.866 73.410 1.00 9.86 109 SER A O 1
ATOM 543 N N . PRO A 1 76 ? 28.593 54.964 73.481 1.00 9.99 110 PRO A N 1
ATOM 544 C CA . PRO A 1 76 ? 28.608 56.403 73.206 1.00 10.71 110 PRO A CA 1
ATOM 545 C C . PRO A 1 76 ? 28.218 56.804 71.776 1.00 11.00 110 PRO A C 1
ATOM 546 O O . PRO A 1 76 ? 28.141 58.005 71.502 1.00 11.75 110 PRO A O 1
ATOM 550 N N . TYR A 1 77 ? 28.041 55.829 70.883 1.00 10.76 111 TYR A N 1
ATOM 551 C CA . TYR A 1 77 ? 27.817 56.059 69.465 1.00 10.89 111 TYR A CA 1
ATOM 552 C C . TYR A 1 77 ? 26.601 55.292 68.967 1.00 10.29 111 TYR A C 1
ATOM 553 O O . TYR A 1 77 ? 26.133 54.335 69.608 1.00 9.97 111 TYR A O 1
ATOM 562 N N . ASP A 1 78 ? 26.131 55.675 67.788 1.00 10.31 112 ASP A N 1
ATOM 563 C CA . ASP A 1 78 ? 24.998 55.013 67.163 1.00 10.08 112 ASP A CA 1
ATOM 564 C C . ASP A 1 78 ? 25.529 53.850 66.343 1.00 9.31 112 ASP A C 1
ATOM 565 O O . ASP A 1 78 ? 26.157 54.067 65.318 1.00 9.45 112 ASP A O 1
ATOM 570 N N . PHE A 1 79 ? 25.330 52.630 66.841 1.00 8.50 113 PHE A N 1
ATOM 571 C CA . PHE A 1 79 ? 25.696 51.400 66.121 1.00 7.95 113 PHE A CA 1
ATOM 572 C C . PHE A 1 79 ? 24.450 50.609 65.799 1.00 7.90 113 PHE A C 1
ATOM 573 O O . PHE A 1 79 ? 24.530 49.446 65.402 1.00 7.62 113 PHE A O 1
ATOM 581 N N . SER A 1 80 ? 23.296 51.252 65.903 1.00 8.46 114 SER A N 1
ATOM 582 C CA . SER A 1 80 ? 22.009 50.564 65.774 1.00 8.67 114 SER A CA 1
ATOM 583 C C . SER A 1 80 ? 21.845 49.838 64.434 1.00 8.41 114 SER A C 1
ATOM 584 O O . SER A 1 80 ? 21.278 48.738 64.389 1.00 7.93 114 SER A O 1
ATOM 587 N N . ALA A 1 81 ? 22.365 50.435 63.371 1.00 8.50 115 ALA A N 1
ATOM 588 C CA . ALA A 1 81 ? 22.245 49.851 62.023 1.00 8.54 115 ALA A CA 1
ATOM 589 C C . ALA A 1 81 ? 22.943 48.512 61.853 1.00 7.93 115 ALA A C 1
ATOM 590 O O . ALA A 1 81 ? 22.573 47.739 60.972 1.00 8.00 115 ALA A O 1
ATOM 592 N N . TYR A 1 82 ? 23.900 48.228 62.730 1.00 7.37 116 TYR A N 1
ATOM 593 C CA . TYR A 1 82 ? 24.720 47.024 62.665 1.00 6.77 116 TYR A CA 1
ATOM 594 C C . TYR A 1 82 ? 23.968 45.838 63.254 1.00 6.57 116 TYR A C 1
ATOM 595 O O . TYR A 1 82 ? 24.434 44.724 63.164 1.00 6.74 116 TYR A O 1
ATOM 604 N N . ASN A 1 83 ? 22.783 46.068 63.823 1.00 6.67 117 ASN A N 1
ATOM 605 C CA . ASN A 1 83 ? 21.843 44.976 64.100 1.00 6.58 117 ASN A CA 1
ATOM 606 C C . ASN A 1 83 ? 20.939 44.536 62.933 1.00 6.96 117 ASN A C 1
ATOM 607 O O . ASN A 1 83 ? 20.243 43.524 63.074 1.00 7.23 117 ASN A O 1
ATOM 612 N N . ALA A 1 84 ? 20.933 45.255 61.808 1.00 7.22 118 ALA A N 1
ATOM 613 C CA . ALA A 1 84 ? 20.020 44.944 60.697 1.00 7.64 118 ALA A CA 1
ATOM 614 C C . ALA A 1 84 ? 20.094 43.475 60.318 1.00 7.50 118 ALA A C 1
ATOM 615 O O . ALA A 1 84 ? 21.166 42.931 60.070 1.00 7.15 118 ALA A O 1
ATOM 617 N N . ALA A 1 85 ? 18.933 42.837 60.306 1.00 7.87 119 ALA A N 1
ATOM 618 C CA . ALA A 1 85 ? 18.831 41.412 60.031 1.00 7.96 119 ALA A CA 1
ATOM 619 C C . ALA A 1 85 ? 18.777 41.204 58.509 1.00 8.38 119 ALA A C 1
ATOM 620 O O . ALA A 1 85 ? 17.685 41.044 57.895 1.00 9.00 119 ALA A O 1
ATOM 622 N N . ARG A 1 86 ? 19.971 41.243 57.917 1.00 8.22 120 ARG A N 1
ATOM 623 C CA . ARG A 1 86 ? 20.172 41.176 56.471 1.00 8.73 120 ARG A CA 1
ATOM 624 C C . ARG A 1 86 ? 21.165 40.069 56.154 1.00 8.42 120 ARG A C 1
ATOM 625 O O . ARG A 1 86 ? 22.045 39.764 56.966 1.00 7.88 120 ARG A O 1
ATOM 633 N N . SER A 1 87 ? 21.036 39.490 54.968 1.00 8.74 121 SER A N 1
ATOM 634 C CA . SER A 1 87 ? 21.946 38.424 54.546 1.00 8.69 121 SER A CA 1
ATOM 635 C C . SER A 1 87 ? 23.075 38.909 53.638 1.00 8.67 121 SER A C 1
ATOM 636 O O . SER A 1 87 ? 23.892 38.092 53.185 1.00 9.00 121 SER A O 1
ATOM 639 N N . ASP A 1 88 ? 23.133 40.209 53.380 1.00 8.74 122 ASP A N 1
ATOM 640 C CA . ASP A 1 88 ? 24.083 40.768 52.404 1.00 8.98 122 ASP A CA 1
ATOM 641 C C . ASP A 1 88 ? 25.268 41.509 53.059 1.00 8.52 122 ASP A C 1
ATOM 642 O O . ASP A 1 88 ? 26.031 42.155 52.345 1.00 8.78 122 ASP A O 1
ATOM 647 N N . TRP A 1 89 ? 25.445 41.398 54.372 1.00 7.88 123 TRP A N 1
ATOM 648 C CA . TRP A 1 89 ? 26.623 41.937 55.033 1.00 7.61 123 TRP A CA 1
ATOM 649 C C . TRP A 1 89 ? 27.878 41.243 54.485 1.00 7.82 123 TRP A C 1
ATOM 650 O O . TRP A 1 89 ? 27.785 40.127 53.948 1.00 7.95 123 TRP A O 1
ATOM 661 N N . PRO A 1 90 ? 29.040 41.906 54.571 1.00 7.96 124 PRO A N 1
ATOM 662 C CA . PRO A 1 90 ? 30.267 41.204 54.235 1.00 8.27 124 PRO A CA 1
ATOM 663 C C . PRO A 1 90 ? 30.452 40.007 55.134 1.00 8.02 124 PRO A C 1
ATOM 664 O O . PRO A 1 90 ? 30.031 40.047 56.261 1.00 7.58 124 PRO A O 1
ATOM 668 N N . ARG A 1 91 ? 31.089 38.948 54.655 1.00 8.56 125 ARG A N 1
ATOM 669 C CA . ARG A 1 91 ? 31.250 37.781 55.492 1.00 8.67 125 ARG A CA 1
ATOM 670 C C . ARG A 1 91 ? 32.564 37.075 55.224 1.00 8.81 125 ARG A C 1
ATOM 671 O O . ARG A 1 91 ? 33.158 37.197 54.154 1.00 9.59 125 ARG A O 1
ATOM 679 N N . THR A 1 92 ? 32.961 36.294 56.208 1.00 8.60 126 THR A N 1
ATOM 680 C CA . THR A 1 92 ? 34.153 35.472 56.139 1.00 8.82 126 THR A CA 1
ATOM 681 C C . THR A 1 92 ? 33.761 34.031 55.813 1.00 8.99 126 THR A C 1
ATOM 682 O O . THR A 1 92 ? 32.886 33.453 56.460 1.00 8.48 126 THR A O 1
ATOM 686 N N . HIS A 1 93 ? 34.450 33.478 54.823 1.00 9.53 127 HIS A N 1
ATOM 687 C CA . HIS A 1 93 ? 34.205 32.117 54.376 1.00 10.25 127 HIS A CA 1
ATOM 688 C C . HIS A 1 93 ? 35.045 31.168 55.219 1.00 10.13 127 HIS A C 1
ATOM 689 O O . HIS A 1 93 ? 36.271 31.329 55.310 1.00 10.50 127 HIS A O 1
ATOM 696 N N . LEU A 1 94 ? 34.366 30.204 55.853 1.00 9.63 128 LEU A N 1
ATOM 697 C CA . LEU A 1 94 ? 34.996 29.257 56.783 1.00 9.58 128 LEU A CA 1
ATOM 698 C C . LEU A 1 94 ? 34.765 27.821 56.411 1.00 9.79 128 LEU A C 1
ATOM 699 O O . LEU A 1 94 ? 33.816 27.494 55.713 1.00 9.97 128 LEU A O 1
ATOM 704 N N . THR A 1 95 ? 35.632 26.950 56.939 1.00 9.80 129 THR A N 1
ATOM 705 C CA . THR A 1 95 ? 35.465 25.523 56.772 1.00 10.12 129 THR A CA 1
ATOM 706 C C . THR A 1 95 ? 35.027 24.925 58.097 1.00 9.85 129 THR A C 1
ATOM 707 O O . THR A 1 95 ? 35.782 24.928 59.088 1.00 9.90 129 THR A O 1
ATOM 711 N N . SER A 1 96 ? 33.822 24.355 58.100 1.00 9.71 130 SER A N 1
ATOM 712 C CA . SER A 1 96 ? 33.345 23.617 59.253 1.00 9.70 130 SER A CA 1
ATOM 713 C C . SER A 1 96 ? 34.325 22.474 59.542 1.00 10.23 130 SER A C 1
ATOM 714 O O . SER A 1 96 ? 34.733 21.740 58.648 1.00 10.71 130 SER A O 1
ATOM 717 N N . GLY A 1 97 ? 34.728 22.378 60.802 1.00 10.04 131 GLY A N 1
ATOM 718 C CA . GLY A 1 97 ? 35.689 21.392 61.241 1.00 10.68 131 GLY A CA 1
ATOM 719 C C . GLY A 1 97 ? 37.131 21.876 61.343 1.00 10.96 131 GLY A C 1
ATOM 720 O O . GLY A 1 97 ? 37.942 21.193 61.957 1.00 11.44 131 GLY A O 1
ATOM 721 N N . ALA A 1 98 ? 37.459 23.006 60.717 1.00 10.66 132 ALA A N 1
ATOM 722 C CA . ALA A 1 98 ? 38.820 23.551 60.743 1.00 11.06 132 ALA A CA 1
ATOM 723 C C . ALA A 1 98 ? 39.054 24.353 62.016 1.00 10.65 132 ALA A C 1
ATOM 724 O O . ALA A 1 98 ? 38.114 24.896 62.602 1.00 10.11 132 ALA A O 1
ATOM 726 N N . THR A 1 99 ? 40.318 24.397 62.419 1.00 11.16 133 THR A N 1
ATOM 727 C CA . THR A 1 99 ? 40.806 25.270 63.476 1.00 11.02 133 THR A CA 1
ATOM 728 C C . THR A 1 99 ? 41.368 26.519 62.825 1.00 10.94 133 THR A C 1
ATOM 729 O O . THR A 1 99 ? 42.203 26.409 61.925 1.00 11.55 133 THR A O 1
ATOM 733 N N . ILE A 1 100 ? 40.922 27.694 63.271 1.00 10.29 134 ILE A N 1
ATOM 734 C CA . ILE A 1 100 ? 41.243 28.966 62.598 1.00 10.38 134 ILE A CA 1
ATOM 735 C C . ILE A 1 100 ? 41.929 29.918 63.557 1.00 10.30 134 ILE A C 1
ATOM 736 O O . ILE A 1 100 ? 41.706 29.864 64.761 1.00 9.94 134 ILE A O 1
ATOM 741 N N . PRO A 1 101 ? 42.792 30.795 63.033 1.00 10.73 135 PRO A N 1
ATOM 742 C CA . PRO A 1 101 ? 43.405 31.806 63.900 1.00 10.88 135 PRO A CA 1
ATOM 743 C C . PRO A 1 101 ? 42.469 33.000 64.058 1.00 10.25 135 PRO A C 1
ATOM 744 O O . PRO A 1 101 ? 42.183 33.683 63.074 1.00 11.05 135 PRO A O 1
ATOM 748 N N . VAL A 1 102 ? 42.073 33.297 65.281 1.00 9.71 136 VAL A N 1
ATOM 749 C CA . VAL A 1 102 ? 41.159 34.414 65.578 1.00 9.24 136 VAL A CA 1
ATOM 750 C C . VAL A 1 102 ? 41.991 35.635 65.977 1.00 9.55 136 VAL A C 1
ATOM 751 O O . VAL A 1 102 ? 43.020 35.473 66.623 1.00 9.94 136 VAL A O 1
ATOM 755 N N . GLU A 1 103 ? 41.569 36.825 65.520 1.00 9.34 137 GLU A N 1
ATOM 756 C CA . GLU A 1 103 ? 42.227 38.102 65.823 1.00 9.78 137 GLU A CA 1
ATOM 757 C C . GLU A 1 103 ? 41.191 39.057 66.342 1.00 9.03 137 GLU A C 1
ATOM 758 O O . GLU A 1 103 ? 40.106 39.118 65.769 1.00 8.74 137 GLU A O 1
ATOM 764 N N . TYR A 1 104 ? 41.468 39.700 67.474 1.00 8.61 138 TYR A N 1
ATOM 765 C CA . TYR A 1 104 ? 40.553 40.668 68.053 1.00 7.89 138 TYR A CA 1
ATOM 766 C C . TYR A 1 104 ? 41.320 41.946 68.337 1.00 8.07 138 TYR A C 1
ATOM 767 O O . TYR A 1 104 ? 42.424 41.887 68.884 1.00 8.20 138 TYR A O 1
ATOM 776 N N . SER A 1 105 ? 40.796 43.092 67.893 1.00 7.87 139 SER A N 1
ATOM 777 C CA . SER A 1 105 ? 41.517 44.351 68.016 1.00 8.46 139 SER A CA 1
ATOM 778 C C . SER A 1 105 ? 41.931 44.657 69.441 1.00 8.73 139 SER A C 1
ATOM 779 O O . SER A 1 105 ? 41.156 44.503 70.342 1.00 8.41 139 SER A O 1
ATOM 782 N N . ASN A 1 106 ? 43.172 45.130 69.614 1.00 9.60 140 ASN A N 1
ATOM 783 C CA . ASN A 1 106 ? 43.605 45.679 70.909 1.00 10.18 140 ASN A CA 1
ATOM 784 C C . ASN A 1 106 ? 43.763 47.197 70.828 1.00 10.95 140 ASN A C 1
ATOM 785 O O . ASN A 1 106 ? 44.759 47.747 71.295 1.00 11.74 140 ASN A O 1
ATOM 790 N N . TRP A 1 107 ? 42.787 47.874 70.215 1.00 11.03 141 TRP A N 1
ATOM 791 C CA . TRP A 1 107 ? 42.909 49.322 70.043 1.00 12.04 141 TRP A CA 1
ATOM 792 C C . TRP A 1 107 ? 43.174 50.013 71.390 1.00 12.37 141 TRP A C 1
ATOM 793 O O . TRP A 1 107 ? 44.000 50.919 71.464 1.00 13.00 141 TRP A O 1
ATOM 804 N N . ALA A 1 108 ? 42.460 49.604 72.440 1.00 11.90 142 ALA A N 1
ATOM 805 C CA . ALA A 1 108 ? 42.942 49.810 73.814 1.00 12.36 142 ALA A CA 1
ATOM 806 C C . ALA A 1 108 ? 42.844 48.480 74.513 1.00 12.05 142 ALA A C 1
ATOM 807 O O . ALA A 1 108 ? 41.853 47.797 74.388 1.00 11.17 142 ALA A O 1
ATOM 809 N N . ALA A 1 109 ? 43.906 48.092 75.201 1.00 12.33 143 ALA A N 1
ATOM 810 C CA . ALA A 1 109 ? 44.002 46.760 75.772 1.00 12.30 143 ALA A CA 1
ATOM 811 C C . ALA A 1 109 ? 43.453 46.741 77.198 1.00 12.29 143 ALA A C 1
ATOM 812 O O . ALA A 1 109 ? 43.566 47.719 77.946 1.00 13.05 143 ALA A O 1
ATOM 814 N N . HIS A 1 110 ? 42.939 45.582 77.582 1.00 11.94 144 HIS A N 1
ATOM 815 C CA . HIS A 1 110 ? 42.352 45.383 78.893 1.00 11.82 144 HIS A CA 1
ATOM 816 C C . HIS A 1 110 ? 42.466 43.910 79.275 1.00 11.43 144 HIS A C 1
ATOM 817 O O . HIS A 1 110 ? 42.355 43.041 78.411 1.00 11.24 144 HIS A O 1
ATOM 824 N N . PRO A 1 111 ? 42.603 43.622 80.582 1.00 11.30 145 PRO A N 1
ATOM 825 C CA . PRO A 1 111 ? 42.505 42.242 81.037 1.00 11.19 145 PRO A CA 1
ATOM 826 C C . PRO A 1 111 ? 41.038 41.714 81.033 1.00 10.45 145 PRO A C 1
ATOM 827 O O . PRO A 1 111 ? 40.100 42.479 81.190 1.00 10.38 145 PRO A O 1
ATOM 831 N N . GLY A 1 112 ? 40.850 40.413 80.808 1.00 10.23 146 GLY A N 1
ATOM 832 C CA . GLY A 1 112 ? 39.510 39.819 80.792 1.00 9.80 146 GLY A CA 1
ATOM 833 C C . GLY A 1 112 ? 39.378 38.606 79.889 1.00 9.64 146 GLY A C 1
ATOM 834 O O . GLY A 1 112 ? 40.394 38.048 79.411 1.00 10.10 146 GLY A O 1
ATOM 835 N N . ASP A 1 113 ? 38.121 38.194 79.704 1.00 9.08 147 ASP A N 1
ATOM 836 C CA . ASP A 1 113 ? 37.723 37.006 78.934 1.00 8.97 147 ASP A CA 1
ATOM 837 C C . ASP A 1 113 ? 37.043 37.413 77.653 1.00 8.23 147 ASP A C 1
ATOM 838 O O . ASP A 1 113 ? 36.231 38.371 77.622 1.00 7.83 147 ASP A O 1
ATOM 843 N N . PHE A 1 114 ? 37.291 36.646 76.600 1.00 7.86 148 PHE A N 1
ATOM 844 C CA . PHE A 1 114 ? 36.510 36.703 75.396 1.00 7.31 148 PHE A CA 1
ATOM 845 C C . PHE A 1 114 ? 35.561 35.515 75.360 1.00 6.88 148 PHE A C 1
ATOM 846 O O . PHE A 1 114 ? 35.991 34.349 75.293 1.00 7.23 148 PHE A O 1
ATOM 854 N N . ARG A 1 115 ? 34.269 35.815 75.416 1.00 6.20 149 ARG A N 1
ATOM 855 C CA . ARG A 1 115 ? 33.221 34.778 75.372 1.00 6.00 149 ARG A CA 1
ATOM 856 C C . ARG A 1 115 ? 32.782 34.695 73.946 1.00 5.69 149 ARG A C 1
ATOM 857 O O . ARG A 1 115 ? 32.223 35.680 73.422 1.00 5.51 149 ARG A O 1
ATOM 865 N N . VAL A 1 116 ? 32.986 33.527 73.348 1.00 5.69 150 VAL A N 1
ATOM 866 C CA . VAL A 1 116 ? 32.772 33.327 71.918 1.00 5.61 150 VAL A CA 1
ATOM 867 C C . VAL A 1 116 ? 31.569 32.402 71.691 1.00 5.72 150 VAL A C 1
ATOM 868 O O . VAL A 1 116 ? 31.535 31.277 72.193 1.00 5.95 150 VAL A O 1
ATOM 872 N N . TYR A 1 117 ? 30.612 32.882 70.901 1.00 5.44 151 TYR A N 1
ATOM 873 C CA . TYR A 1 117 ? 29.342 32.186 70.617 1.00 5.62 151 TYR A CA 1
ATOM 874 C C . TYR A 1 117 ? 29.074 31.989 69.134 1.00 5.62 151 TYR A C 1
ATOM 875 O O . TYR A 1 117 ? 29.437 32.825 68.309 1.00 5.45 151 TYR A O 1
ATOM 884 N N . LEU A 1 118 ? 28.371 30.915 68.795 1.00 6.06 152 LEU A N 1
ATOM 885 C CA . LEU A 1 118 ? 28.012 30.657 67.383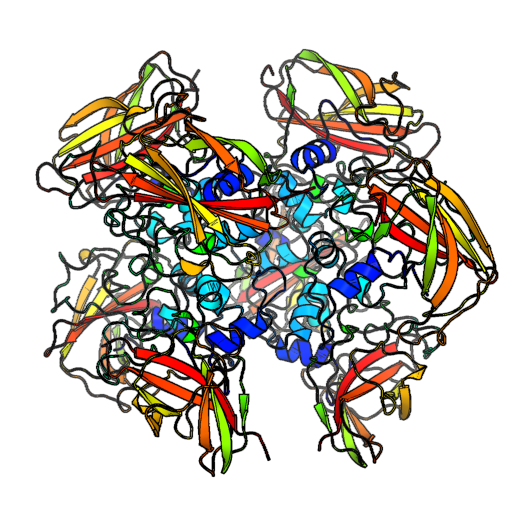 1.00 6.30 152 LEU A CA 1
ATOM 886 C C . LEU A 1 118 ? 26.518 30.419 67.282 1.00 6.61 152 LEU A C 1
ATOM 887 O O . LEU A 1 118 ? 25.942 29.737 68.103 1.00 6.53 152 LEU A O 1
ATOM 892 N N . THR A 1 119 ? 25.907 31.020 66.276 1.00 6.67 153 THR A N 1
ATOM 893 C CA . THR A 1 119 ? 24.506 30.815 66.007 1.00 7.21 153 THR A CA 1
ATOM 894 C C . THR A 1 119 ? 24.250 29.346 65.724 1.00 7.87 153 THR A C 1
ATOM 895 O O . THR A 1 119 ? 25.027 28.659 65.076 1.00 7.89 153 THR A O 1
ATOM 899 N N . LYS A 1 120 ? 23.115 28.900 66.235 1.00 8.51 154 LYS A N 1
ATOM 900 C CA . LYS A 1 120 ? 22.707 27.495 66.123 1.00 9.47 154 LYS A CA 1
ATOM 901 C C . LYS A 1 120 ? 22.389 27.094 64.696 1.00 9.79 154 LYS A C 1
ATOM 902 O O . LYS A 1 120 ? 21.991 27.915 63.863 1.00 9.69 154 LYS A O 1
ATOM 908 N N . PRO A 1 121 ? 22.526 25.796 64.407 1.00 10.29 155 PRO A N 1
ATOM 909 C CA . PRO A 1 121 ? 22.128 25.323 63.101 1.00 10.81 155 PRO A CA 1
ATOM 910 C C . PRO A 1 121 ? 20.686 25.734 62.799 1.00 11.22 155 PRO A C 1
ATOM 911 O O . PRO A 1 121 ? 19.802 25.635 63.677 1.00 11.67 155 PRO A O 1
ATOM 915 N N . GLY A 1 122 ? 20.453 26.164 61.568 1.00 11.49 156 GLY A N 1
ATOM 916 C CA . GLY A 1 122 ? 19.125 26.560 61.150 1.00 12.01 156 GLY A CA 1
ATOM 917 C C . GLY A 1 122 ? 18.885 28.047 61.265 1.00 11.50 156 GLY A C 1
ATOM 918 O O . GLY A 1 122 ? 18.016 28.577 60.571 1.00 12.33 156 GLY A O 1
ATOM 919 N N . TRP A 1 123 ? 19.623 28.732 62.131 1.00 10.59 157 TRP A N 1
ATOM 920 C CA . TRP A 1 123 ? 19.523 30.184 62.204 1.00 10.24 157 TRP A CA 1
ATOM 921 C C . TRP A 1 123 ? 20.115 30.803 60.961 1.00 10.40 157 TRP A C 1
ATOM 922 O O . TRP A 1 123 ? 21.203 30.430 60.539 1.00 10.24 157 TRP A O 1
ATOM 933 N N . SER A 1 124 ? 19.409 31.769 60.390 1.00 10.74 158 SER A N 1
ATOM 934 C CA . SER A 1 124 ? 19.949 32.554 59.289 1.00 10.81 158 SER A CA 1
ATOM 935 C C . SER A 1 124 ? 19.810 34.057 59.568 1.00 10.17 158 SER A C 1
ATOM 936 O O . SER A 1 124 ? 18.905 34.505 60.313 1.00 9.80 158 SER A O 1
ATOM 939 N N . PRO A 1 125 ? 20.678 34.856 58.930 1.00 9.84 159 PRO A N 1
ATOM 940 C CA . PRO A 1 125 ? 20.795 36.269 59.262 1.00 9.40 159 PRO A CA 1
ATOM 941 C C . PRO A 1 125 ? 19.642 37.190 58.882 1.00 9.72 159 PRO A C 1
ATOM 942 O O . PRO A 1 125 ? 19.669 38.339 59.281 1.00 9.53 159 PRO A O 1
ATOM 946 N N . THR A 1 126 ? 18.641 36.698 58.166 1.00 10.01 160 THR A N 1
ATOM 947 C CA . THR A 1 126 ? 17.412 37.466 57.990 1.00 10.64 160 THR A CA 1
ATOM 948 C C . THR A 1 126 ? 16.473 37.346 59.198 1.00 10.76 160 THR A C 1
ATOM 949 O O . THR A 1 126 ? 15.485 38.039 59.255 1.00 11.28 160 THR A O 1
ATOM 953 N N . SER A 1 127 ? 16.821 36.514 60.171 1.00 10.55 161 SER A N 1
ATOM 954 C CA . SER A 1 127 ? 16.140 36.468 61.455 1.00 10.59 161 SER A CA 1
ATOM 955 C C . SER A 1 127 ? 16.838 37.294 62.520 1.00 9.96 161 SER A C 1
ATOM 956 O O . SER A 1 127 ? 18.051 37.489 62.485 1.00 9.43 161 SER A O 1
ATOM 959 N N . GLU A 1 128 ? 16.056 37.727 63.501 1.00 10.12 162 GLU A N 1
ATOM 960 C CA . GLU A 1 128 ? 16.606 38.401 64.675 1.00 9.72 162 GLU A CA 1
ATOM 961 C C . GLU A 1 128 ? 17.666 37.512 65.347 1.00 9.12 162 GLU A C 1
ATOM 962 O O . GLU A 1 128 ? 17.495 36.302 65.454 1.00 9.33 162 GLU A O 1
ATOM 968 N N . LEU A 1 129 ? 18.745 38.137 65.797 1.00 8.51 163 LEU A N 1
ATOM 969 C CA . LEU A 1 129 ? 19.769 37.487 66.623 1.00 8.04 163 LEU A CA 1
ATOM 970 C C . LEU A 1 129 ? 19.419 37.648 68.097 1.00 7.99 163 LEU A C 1
ATOM 971 O O . LEU A 1 129 ? 19.512 38.740 68.669 1.00 7.70 163 LEU A O 1
ATOM 976 N N . GLY A 1 130 ? 18.966 36.564 68.714 1.00 8.15 164 GLY A N 1
ATOM 977 C CA . GLY A 1 130 ? 18.708 36.557 70.148 1.00 8.25 164 GLY A CA 1
ATOM 978 C C . GLY A 1 130 ? 19.712 35.663 70.871 1.00 7.96 164 GLY A C 1
ATOM 979 O O . GLY A 1 130 ? 20.378 34.823 70.268 1.00 7.68 164 GLY A O 1
ATOM 980 N N . TRP A 1 131 ? 19.777 35.829 72.185 1.00 8.02 165 TRP A N 1
ATOM 981 C CA . TRP A 1 131 ? 20.562 34.933 73.035 1.00 7.93 165 TRP A CA 1
ATOM 982 C C . TRP A 1 131 ? 20.194 33.452 72.834 1.00 8.73 165 TRP A C 1
ATOM 983 O O . TRP A 1 131 ? 21.066 32.598 72.847 1.00 8.35 165 TRP A O 1
ATOM 994 N N . ASP A 1 132 ? 18.921 33.129 72.629 1.00 9.92 166 ASP A N 1
ATOM 995 C CA . ASP A 1 132 ? 18.558 31.708 72.441 1.00 11.46 166 ASP A CA 1
ATOM 996 C C . ASP A 1 132 ? 18.897 31.159 71.059 1.00 10.87 166 ASP A C 1
ATOM 997 O O . ASP A 1 132 ? 18.637 29.994 70.767 1.00 11.09 166 ASP A O 1
ATOM 1002 N N . ASP A 1 133 ? 19.454 31.990 70.201 1.00 9.72 167 ASP A N 1
ATOM 1003 C CA . ASP A 1 133 ? 19.981 31.515 68.929 1.00 9.51 167 ASP A CA 1
ATOM 1004 C C . ASP A 1 133 ? 21.491 31.282 68.982 1.00 8.94 167 ASP A C 1
ATOM 1005 O O . ASP A 1 133 ? 22.061 30.867 67.982 1.00 8.52 167 ASP A O 1
ATOM 1010 N N . LEU A 1 134 ? 22.111 31.550 70.127 1.00 8.50 168 LEU A N 1
ATOM 1011 C CA . LEU A 1 134 ? 23.581 31.476 70.283 1.00 8.31 168 LEU A CA 1
ATOM 1012 C C . LEU A 1 134 ? 23.978 30.389 71.238 1.00 8.76 168 LEU A C 1
ATOM 1013 O O . LEU A 1 134 ? 23.304 30.175 72.262 1.00 9.22 168 LEU A O 1
ATOM 1018 N N . GLU A 1 135 ? 25.099 29.725 70.915 1.00 8.73 169 GLU A N 1
ATOM 1019 C CA . GLU A 1 135 ? 25.728 28.744 71.805 1.00 9.43 169 GLU A CA 1
ATOM 1020 C C . GLU A 1 135 ? 27.167 29.168 72.099 1.00 8.48 169 GLU A C 1
ATOM 1021 O O . GLU A 1 135 ? 27.948 29.439 71.178 1.00 7.92 169 GLU A O 1
ATOM 1027 N N . LEU A 1 136 ? 27.496 29.239 73.394 1.00 8.14 170 LEU A N 1
ATOM 1028 C CA . LEU A 1 136 ? 28.849 29.487 73.870 1.00 7.95 170 LEU A CA 1
ATOM 1029 C C . LEU A 1 136 ? 29.723 28.316 73.507 1.00 8.30 170 LEU A C 1
ATOM 1030 O O . LEU A 1 136 ? 29.471 27.192 73.949 1.00 9.24 170 LEU A O 1
ATOM 1035 N N . ILE A 1 137 ? 30.751 28.576 72.710 1.00 8.30 171 ILE A N 1
ATOM 1036 C CA . ILE A 1 137 ? 31.631 27.511 72.196 1.00 8.67 171 ILE A CA 1
ATOM 1037 C C . ILE A 1 137 ? 33.074 27.605 72.704 1.00 8.63 171 ILE A C 1
ATOM 1038 O O . ILE A 1 137 ? 33.808 26.628 72.669 1.00 9.05 171 ILE A O 1
ATOM 1043 N N . GLN A 1 138 ? 33.457 28.756 73.250 1.00 8.23 172 GLN A N 1
ATOM 1044 C CA . GLN A 1 138 ? 34.795 28.958 73.774 1.00 8.54 172 GLN A CA 1
ATOM 1045 C C . GLN A 1 138 ? 34.840 30.182 74.682 1.00 8.21 172 GLN A C 1
ATOM 1046 O O . GLN A 1 138 ? 34.163 31.170 74.419 1.00 7.58 172 GLN A O 1
ATOM 1052 N N . THR A 1 139 ? 35.606 30.127 75.764 1.00 8.49 173 THR A N 1
ATOM 1053 C CA . THR A 1 139 ? 35.941 31.349 76.502 1.00 8.62 173 THR A CA 1
ATOM 1054 C C . THR A 1 139 ? 37.441 31.423 76.557 1.00 9.00 173 THR A C 1
ATOM 1055 O O . THR A 1 139 ? 38.055 30.431 76.888 1.00 9.79 173 THR A O 1
ATOM 1059 N N . VAL A 1 140 ? 38.019 32.568 76.185 1.00 8.77 174 VAL A N 1
ATOM 1060 C CA . VAL A 1 140 ? 39.473 32.746 76.098 1.00 9.11 174 VAL A CA 1
ATOM 1061 C C . VAL A 1 140 ? 39.892 33.781 77.122 1.00 9.05 174 VAL A C 1
ATOM 1062 O O . VAL A 1 140 ? 39.568 34.967 76.996 1.00 8.59 174 VAL A O 1
ATOM 1066 N N . THR A 1 141 ? 40.644 33.339 78.125 1.00 9.40 175 THR A N 1
ATOM 1067 C CA . THR A 1 141 ? 41.037 34.209 79.217 1.00 9.55 175 THR A CA 1
ATOM 1068 C C . THR A 1 141 ? 42.404 34.822 78.941 1.00 10.16 175 THR A C 1
ATOM 1069 O O . THR A 1 141 ? 43.403 34.101 78.805 1.00 10.61 175 THR A O 1
ATOM 1073 N N . ASN A 1 142 ? 42.462 36.153 78.870 1.00 10.04 176 ASN A N 1
ATOM 1074 C CA . ASN A 1 142 ? 43.735 36.877 78.708 1.00 10.67 176 ASN A CA 1
ATOM 1075 C C . ASN A 1 142 ? 44.671 36.300 77.634 1.00 11.04 176 ASN A C 1
ATOM 1076 O O . ASN A 1 142 ? 45.820 35.913 77.913 1.00 11.97 176 ASN A O 1
ATOM 1081 N N . PRO A 1 143 ? 44.170 36.229 76.380 1.00 10.63 177 PRO A N 1
ATOM 1082 C CA . PRO A 1 143 ? 45.021 35.773 75.293 1.00 10.97 177 PRO A CA 1
ATOM 1083 C C . PRO A 1 143 ? 46.146 36.758 75.027 1.00 11.52 177 PRO A C 1
ATOM 1084 O O . PRO A 1 143 ? 46.049 37.922 75.423 1.00 11.21 177 PRO A O 1
ATOM 1088 N N . PRO A 1 144 ? 47.218 36.293 74.362 1.00 12.30 178 PRO A N 1
ATOM 1089 C CA . PRO A 1 144 ? 48.340 37.168 74.023 1.00 13.13 178 PRO A CA 1
ATOM 1090 C C . PRO A 1 144 ? 48.035 38.188 72.918 1.00 13.13 178 PRO A C 1
ATOM 1091 O O . PRO A 1 144 ? 47.000 38.089 72.216 1.00 12.32 178 PRO A O 1
ATOM 1095 N N . GLN A 1 145 ? 48.961 39.146 72.763 1.00 14.28 179 GLN A N 1
ATOM 1096 C CA . GLN A 1 145 ? 48.797 40.230 71.790 1.00 14.56 179 GLN A CA 1
ATOM 1097 C C . GLN A 1 145 ? 49.937 40.256 70.786 1.00 15.96 179 GLN A C 1
ATOM 1098 O O . GLN A 1 145 ? 51.079 39.939 71.130 1.00 16.74 179 GLN A O 1
ATOM 1104 N N . GLN A 1 146 ? 49.618 40.623 69.551 1.00 16.34 180 GLN A N 1
ATOM 1105 C CA . GLN A 1 146 ? 50.618 40.867 68.492 1.00 18.32 180 GLN A CA 1
ATOM 1106 C C . GLN A 1 146 ? 50.403 42.307 68.032 1.00 18.36 180 GLN A C 1
ATOM 1107 O O . GLN A 1 146 ? 49.300 42.664 67.612 1.00 17.13 180 GLN A O 1
ATOM 1113 N N . GLY A 1 147 ? 51.434 43.141 68.131 1.00 19.72 181 GLY A N 1
ATOM 1114 C CA . GLY A 1 147 ? 51.280 44.571 67.855 1.00 20.34 181 GLY A CA 1
ATOM 1115 C C . GLY A 1 147 ? 50.904 45.321 69.121 1.00 20.73 181 GLY A C 1
ATOM 1116 O O . GLY A 1 147 ? 50.177 44.806 69.978 1.00 19.77 181 GLY A O 1
ATOM 1117 N N . SER A 1 148 ? 51.439 46.528 69.265 1.00 22.17 182 SER A N 1
ATOM 1118 C CA . SER A 1 148 ? 51.169 47.332 70.443 1.00 22.41 182 SER A CA 1
ATOM 1119 C C . SER A 1 148 ? 49.726 47.832 70.432 1.00 21.31 182 SER A C 1
ATOM 1120 O O . SER A 1 148 ? 49.162 48.097 69.364 1.00 21.03 182 SER A O 1
ATOM 1123 N N . PRO A 1 149 ? 49.121 47.976 71.621 1.00 20.55 183 PRO A N 1
ATOM 1124 C CA . PRO A 1 149 ? 47.796 48.561 71.662 1.00 19.74 183 PRO A CA 1
ATOM 1125 C C . PRO A 1 149 ? 47.754 49.920 70.990 1.00 20.16 183 PRO A C 1
ATOM 1126 O O . PRO A 1 149 ? 48.718 50.688 71.072 1.00 20.94 183 PRO A O 1
ATOM 1130 N N . GLY A 1 150 ? 46.665 50.204 70.296 1.00 19.33 184 GLY A N 1
ATOM 1131 C CA . GLY A 1 150 ? 46.482 51.486 69.637 1.00 19.82 184 GLY A CA 1
ATOM 1132 C C . GLY A 1 150 ? 47.266 51.689 68.350 1.00 20.55 184 GLY A C 1
ATOM 1133 O O . GLY A 1 150 ? 47.331 52.802 67.843 1.00 22.21 184 GLY A O 1
ATOM 1134 N N . THR A 1 151 ? 47.877 50.627 67.833 1.00 20.51 185 THR A N 1
ATOM 1135 C CA . THR A 1 151 ? 48.560 50.664 66.528 1.00 20.99 185 THR A CA 1
ATOM 1136 C C . THR A 1 151 ? 47.739 49.911 65.494 1.00 19.86 185 THR A C 1
ATOM 1137 O O . THR A 1 151 ? 47.022 48.952 65.825 1.00 18.96 185 THR A O 1
ATOM 1141 N N . ASP A 1 152 ? 47.805 50.353 64.240 1.00 20.26 186 ASP A N 1
ATOM 1142 C CA . ASP A 1 152 ? 47.023 49.742 63.180 1.00 19.74 186 ASP A CA 1
ATOM 1143 C C . ASP A 1 152 ? 47.411 48.277 63.041 1.00 18.88 186 ASP A C 1
ATOM 1144 O O . ASP A 1 152 ? 48.591 47.965 62.970 1.00 19.52 186 ASP A O 1
ATOM 1149 N N . GLY A 1 153 ? 46.426 47.389 63.020 1.00 17.04 187 GLY A N 1
ATOM 1150 C CA . GLY A 1 153 ? 46.683 45.952 62.872 1.00 16.41 187 GLY A CA 1
ATOM 1151 C C . GLY A 1 153 ? 46.920 45.202 64.180 1.00 15.72 187 GLY A C 1
ATOM 1152 O O . GLY A 1 153 ? 47.024 43.974 64.178 1.00 15.48 187 GLY A O 1
ATOM 1153 N N . GLY A 1 154 ? 46.979 45.922 65.297 1.00 15.19 188 GLY A N 1
ATOM 1154 C CA . GLY A 1 154 ? 47.244 45.294 66.586 1.00 14.68 188 GLY A CA 1
ATOM 1155 C C . GLY A 1 154 ? 46.094 44.425 67.024 1.00 13.28 188 GLY A C 1
ATOM 1156 O O . GLY A 1 154 ? 44.922 44.754 66.782 1.00 12.63 188 GLY A O 1
ATOM 1157 N N . HIS A 1 155 ? 46.409 43.287 67.646 1.00 12.75 189 HIS A N 1
ATOM 1158 C CA . HIS A 1 155 ? 45.342 42.384 68.050 1.00 11.50 189 HIS A CA 1
ATOM 1159 C C . HIS A 1 155 ? 45.756 41.354 69.091 1.00 11.25 189 HIS A C 1
ATOM 1160 O O . HIS A 1 155 ? 46.933 40.953 69.203 1.00 12.05 189 HIS A O 1
ATOM 1167 N N . TYR A 1 156 ? 44.751 40.942 69.847 1.00 10.21 190 TYR A N 1
ATOM 1168 C CA . TYR A 1 156 ? 44.773 39.671 70.569 1.00 9.98 190 TYR A CA 1
ATOM 1169 C C . TYR A 1 156 ? 44.639 38.545 69.550 1.00 9.71 190 TYR A C 1
ATOM 1170 O O . TYR A 1 156 ? 44.112 38.740 68.466 1.00 9.34 190 TYR A O 1
ATOM 1179 N N . TYR A 1 157 ? 45.152 37.373 69.878 1.00 9.92 191 TYR A N 1
ATOM 1180 C CA . TYR A 1 157 ? 45.142 36.250 68.984 1.00 10.13 191 TYR A CA 1
ATOM 1181 C C . TYR A 1 157 ? 44.984 34.964 69.805 1.00 10.23 191 TYR A C 1
ATOM 1182 O O . TYR A 1 157 ? 45.566 34.804 70.899 1.00 10.66 191 TYR A O 1
ATOM 1191 N N . TRP A 1 158 ? 44.203 34.059 69.230 1.00 9.91 192 TRP A N 1
ATOM 1192 C CA . TRP A 1 158 ? 43.975 32.708 69.748 1.00 10.20 192 TRP A CA 1
ATOM 1193 C C . TRP A 1 158 ? 43.423 31.802 68.659 1.00 10.42 192 TRP A C 1
ATOM 1194 O O . TRP A 1 158 ? 43.062 32.271 67.588 1.00 10.36 192 TRP A O 1
ATOM 1205 N N . ASP A 1 159 ? 43.388 30.500 68.922 1.00 10.88 193 ASP A N 1
ATOM 1206 C CA . ASP A 1 159 ? 42.852 29.544 67.958 1.00 11.18 193 ASP A CA 1
ATOM 1207 C C . ASP A 1 159 ? 41.416 29.175 68.333 1.00 10.23 193 ASP A C 1
ATOM 1208 O O . ASP A 1 159 ? 41.110 29.064 69.521 1.00 9.99 193 ASP A O 1
ATOM 1213 N N . LEU A 1 160 ? 40.568 28.962 67.320 1.00 9.64 194 LEU A N 1
ATOM 1214 C CA . LEU A 1 160 ? 39.209 28.437 67.489 1.00 9.09 194 LEU A CA 1
ATOM 1215 C C . LEU A 1 160 ? 38.963 27.202 66.608 1.00 9.37 194 LEU A C 1
ATOM 1216 O O . LEU A 1 160 ? 39.070 27.298 65.381 1.00 9.22 194 LEU A O 1
ATOM 1221 N N . ALA A 1 161 ? 38.601 26.075 67.232 1.00 9.63 195 ALA A N 1
ATOM 1222 C CA . ALA A 1 161 ? 38.255 24.841 66.519 1.00 10.05 195 ALA A CA 1
ATOM 1223 C C . ALA A 1 161 ? 36.791 24.916 66.151 1.00 9.75 195 ALA A C 1
ATOM 1224 O O . ALA A 1 161 ? 35.934 24.877 67.033 1.00 9.83 195 ALA A O 1
ATOM 1226 N N . LEU A 1 162 ? 36.496 25.110 64.871 1.00 9.70 196 LEU A N 1
ATOM 1227 C CA . LEU A 1 162 ? 35.126 25.346 64.432 1.00 9.30 196 LEU A CA 1
ATOM 1228 C C . LEU A 1 162 ? 34.374 24.014 64.444 1.00 9.73 196 LEU A C 1
ATOM 1229 O O . LEU A 1 162 ? 34.894 23.009 63.972 1.00 10.40 196 LEU A O 1
ATOM 1234 N N . PRO A 1 163 ? 33.141 24.002 64.963 1.00 9.47 197 PRO A N 1
ATOM 1235 C CA . PRO A 1 163 ? 32.372 22.756 64.948 1.00 9.92 197 PRO A CA 1
ATOM 1236 C C . PRO A 1 163 ? 32.233 22.168 63.539 1.00 10.36 197 PRO A C 1
ATOM 1237 O O . PRO A 1 163 ? 32.182 22.923 62.553 1.00 10.13 197 PRO A O 1
ATOM 1241 N N . SER A 1 164 ? 32.220 20.838 63.480 1.00 11.02 198 SER A N 1
ATOM 1242 C CA . SER A 1 164 ? 31.848 20.065 62.295 1.00 11.56 198 SER A CA 1
ATOM 1243 C C . SER A 1 164 ? 30.338 20.049 62.094 1.00 11.45 198 SER A C 1
ATOM 1244 O O . SER A 1 164 ? 29.580 20.447 62.991 1.00 11.12 198 SER A O 1
ATOM 1247 N N . GLY A 1 165 ? 29.923 19.607 60.906 1.00 11.86 199 GLY A N 1
ATOM 1248 C CA . GLY A 1 165 ? 28.504 19.428 60.595 1.00 12.06 199 GLY A CA 1
ATOM 1249 C C . GLY A 1 165 ? 27.748 20.714 60.331 1.00 11.61 199 GLY A C 1
ATOM 1250 O O . GLY A 1 165 ? 26.527 20.705 60.375 1.00 12.27 199 GLY A O 1
ATOM 1251 N N . ARG A 1 166 ? 28.454 21.802 60.054 1.00 11.08 200 ARG A N 1
ATOM 1252 C CA . ARG A 1 166 ? 27.817 23.075 59.783 1.00 10.56 200 ARG A CA 1
ATOM 1253 C C . ARG A 1 166 ? 27.919 23.475 58.313 1.00 10.74 200 ARG A C 1
ATOM 1254 O O . ARG A 1 166 ? 28.884 23.128 57.602 1.00 11.06 200 ARG A O 1
ATOM 1262 N N . SER A 1 167 ? 26.904 24.207 57.862 1.00 10.62 201 SER A N 1
ATOM 1263 C CA . SER A 1 167 ? 26.865 24.720 56.509 1.00 10.86 201 SER A CA 1
ATOM 1264 C C . SER A 1 167 ? 26.080 26.009 56.464 1.00 10.31 201 SER A C 1
ATOM 1265 O O . SER A 1 167 ? 25.358 26.310 57.408 1.00 9.97 201 SER A O 1
ATOM 1268 N N . GLY A 1 168 ? 26.235 26.756 55.372 1.00 10.13 202 GLY A N 1
ATOM 1269 C CA . GLY A 1 168 ? 25.500 27.991 55.169 1.00 9.78 202 GLY A CA 1
ATOM 1270 C C . GLY A 1 168 ? 25.911 29.101 56.121 1.00 8.99 202 GLY A C 1
ATOM 1271 O O . GLY A 1 168 ? 26.953 29.040 56.792 1.00 8.73 202 GLY A O 1
ATOM 1272 N N . ASP A 1 169 ? 25.093 30.146 56.161 1.00 8.80 203 ASP A N 1
ATOM 1273 C CA . ASP A 1 169 ? 25.435 31.347 56.905 1.00 8.21 203 ASP A CA 1
ATOM 1274 C C . ASP A 1 169 ? 25.290 31.116 58.401 1.00 7.68 203 ASP A C 1
ATOM 1275 O O . ASP A 1 169 ? 24.476 30.304 58.845 1.00 7.95 203 ASP A O 1
ATOM 1280 N N . ALA A 1 170 ? 26.042 31.890 59.165 1.00 7.07 204 ALA A N 1
ATOM 1281 C CA . ALA A 1 170 ? 25.994 31.856 60.625 1.00 6.69 204 ALA A CA 1
ATOM 1282 C C . ALA A 1 170 ? 26.566 33.187 61.106 1.00 6.35 204 ALA A C 1
ATOM 1283 O O . ALA A 1 170 ? 26.974 34.009 60.309 1.00 6.34 204 ALA A O 1
ATOM 1285 N N . LEU A 1 171 ? 26.620 33.387 62.409 1.00 6.14 205 LEU A N 1
ATOM 1286 C CA . LEU A 1 171 ? 27.266 34.573 62.955 1.00 5.97 205 LEU A CA 1
ATOM 1287 C C . LEU A 1 171 ? 28.035 34.165 64.214 1.00 5.82 205 LEU A C 1
ATOM 1288 O O . LEU A 1 171 ? 27.583 33.320 64.997 1.00 6.00 205 LEU A O 1
ATOM 1293 N N . ILE A 1 172 ? 29.215 34.736 64.394 1.00 5.75 206 ILE A N 1
ATOM 1294 C CA . ILE A 1 172 ? 29.984 34.558 65.629 1.00 5.78 206 ILE A CA 1
ATOM 1295 C C . ILE A 1 172 ? 29.871 35.844 66.429 1.00 5.45 206 ILE A C 1
ATOM 1296 O O . ILE A 1 172 ? 30.283 36.907 65.968 1.00 5.51 206 ILE A O 1
ATOM 1301 N N . PHE A 1 173 ? 29.330 35.716 67.634 1.00 5.36 207 PHE A N 1
ATOM 1302 C CA . PHE A 1 173 ? 29.178 36.839 68.565 1.00 5.24 207 PHE A CA 1
ATOM 1303 C C . PHE A 1 173 ? 30.190 36.684 69.678 1.00 5.31 207 PHE A C 1
ATOM 1304 O O . PHE A 1 173 ? 30.371 35.567 70.213 1.00 5.70 207 PHE A O 1
ATOM 1312 N N . MET A 1 174 ? 30.892 37.773 69.995 1.00 5.42 208 MET A N 1
ATOM 1313 C CA . MET A 1 174 ? 31.844 37.767 71.101 1.00 5.72 208 MET A CA 1
ATOM 1314 C C . MET A 1 174 ? 31.542 38.874 72.071 1.00 5.72 208 MET A C 1
ATOM 1315 O O . MET A 1 174 ? 31.172 40.002 71.660 1.00 5.74 208 MET A O 1
ATOM 1320 N N . GLN A 1 175 ? 31.652 38.538 73.342 1.00 5.65 209 GLN A N 1
ATOM 1321 C CA . GLN A 1 175 ? 31.539 39.513 74.424 1.00 5.76 209 GLN A CA 1
ATOM 1322 C C . GLN A 1 175 ? 32.871 39.529 75.146 1.00 5.92 209 GLN A C 1
ATOM 1323 O O . GLN A 1 175 ? 33.364 38.504 75.637 1.00 6.38 209 GLN A O 1
ATOM 1329 N N . TRP A 1 176 ? 33.497 40.704 75.139 1.00 6.06 210 TRP A N 1
ATOM 1330 C CA . TRP A 1 176 ? 34.756 40.918 75.796 1.00 6.25 210 TRP A CA 1
ATOM 1331 C C . TRP A 1 176 ? 34.441 41.461 77.173 1.00 6.38 210 TRP A C 1
ATOM 1332 O O . TRP A 1 176 ? 33.970 42.599 77.303 1.00 6.50 210 TRP A O 1
ATOM 1343 N N . VAL A 1 177 ? 34.699 40.645 78.181 1.00 6.40 211 VAL A N 1
ATOM 1344 C CA . VAL A 1 177 ? 34.330 40.940 79.556 1.00 6.65 211 VAL A CA 1
ATOM 1345 C C . VAL A 1 177 ? 35.574 41.311 80.333 1.00 7.27 211 VAL A C 1
ATOM 1346 O O . VAL A 1 177 ? 36.419 40.464 80.661 1.00 7.57 211 VAL A O 1
ATOM 1350 N N . ARG A 1 178 ? 35.731 42.609 80.578 1.00 7.61 212 ARG A N 1
ATOM 1351 C CA . ARG A 1 178 ? 36.868 43.086 81.343 1.00 8.34 212 ARG A CA 1
ATOM 1352 C C . ARG A 1 178 ? 36.815 42.539 82.753 1.00 8.80 212 ARG A C 1
ATOM 1353 O O . ARG A 1 178 ? 35.746 42.392 83.332 1.00 8.82 212 ARG A O 1
ATOM 1361 N N . SER A 1 179 ? 37.976 42.202 83.274 1.00 9.30 213 SER A N 1
ATOM 1362 C CA . SER A 1 179 ? 38.085 41.769 84.671 1.00 9.86 213 SER A CA 1
ATOM 1363 C C . SER A 1 179 ? 38.300 42.935 85.625 1.00 10.68 213 SER A C 1
ATOM 1364 O O . SER A 1 179 ? 38.235 42.741 86.840 1.00 11.09 213 SER A O 1
ATOM 1367 N N . ASP A 1 180 ? 38.531 44.137 85.093 1.00 10.86 214 ASP A N 1
ATOM 1368 C CA . ASP A 1 180 ? 38.869 45.309 85.905 1.00 11.73 214 ASP A CA 1
ATOM 1369 C C . ASP A 1 180 ? 37.902 46.461 85.734 1.00 11.50 214 ASP A C 1
ATOM 1370 O O . ASP A 1 180 ? 38.226 47.585 86.065 1.00 12.25 214 ASP A O 1
ATOM 1375 N N . SER A 1 181 ? 36.714 46.180 85.221 1.00 10.68 215 SER A N 1
ATOM 1376 C CA . SER A 1 181 ? 35.766 47.222 84.839 1.00 10.22 215 SER A CA 1
ATOM 1377 C C . SER A 1 181 ? 34.459 46.564 84.503 1.00 9.64 215 SER A C 1
ATOM 1378 O O . SER A 1 181 ? 34.428 45.375 84.144 1.00 9.29 215 SER A O 1
ATOM 1381 N N . GLN A 1 182 ? 33.381 47.333 84.640 1.00 9.63 216 GLN A N 1
ATOM 1382 C CA . GLN A 1 182 ? 32.050 46.908 84.185 1.00 9.10 216 GLN A CA 1
ATOM 1383 C C . GLN A 1 182 ? 31.896 47.067 82.665 1.00 8.52 216 GLN A C 1
ATOM 1384 O O . GLN A 1 182 ? 30.975 46.530 82.080 1.00 7.91 216 GLN A O 1
ATOM 1390 N N . GLU A 1 183 ? 32.816 47.791 82.030 1.00 8.46 217 GLU A N 1
ATOM 1391 C CA . GLU A 1 183 ? 32.768 47.981 80.582 1.00 8.23 217 GLU A CA 1
ATOM 1392 C C . GLU A 1 183 ? 33.043 46.672 79.857 1.00 7.66 217 GLU A C 1
ATOM 1393 O O . GLU A 1 183 ? 34.001 45.955 80.191 1.00 7.69 217 GLU A O 1
ATOM 1399 N N . ASN A 1 184 ? 32.173 46.345 78.898 1.00 6.99 218 ASN A N 1
ATOM 1400 C CA . ASN A 1 184 ? 32.335 45.189 78.034 1.00 6.59 218 ASN A CA 1
ATOM 1401 C C . ASN A 1 184 ? 32.191 45.638 76.561 1.00 6.41 218 ASN A C 1
ATOM 1402 O O . ASN A 1 184 ? 31.501 46.621 76.273 1.00 6.63 218 ASN A O 1
ATOM 1407 N N . PHE A 1 185 ? 32.737 44.846 75.644 1.00 6.20 219 PHE A N 1
ATOM 1408 C CA . PHE A 1 185 ? 32.647 45.070 74.189 1.00 6.08 219 PHE A CA 1
ATOM 1409 C C . PHE A 1 185 ? 31.839 43.963 73.510 1.00 5.63 219 PHE A C 1
ATOM 1410 O O . PHE A 1 185 ? 31.801 42.830 73.974 1.00 5.00 219 PHE A O 1
ATOM 1418 N N . PHE A 1 186 ? 31.205 44.311 72.399 1.00 5.59 220 PHE A N 1
ATOM 1419 C CA . PHE A 1 186 ? 30.248 43.443 71.753 1.00 5.59 220 PHE A CA 1
ATOM 1420 C C . PHE A 1 186 ? 30.583 43.346 70.275 1.00 5.78 220 PHE A C 1
ATOM 1421 O O . PHE A 1 186 ? 30.704 44.364 69.596 1.00 6.15 220 PHE A O 1
ATOM 1429 N N . SER A 1 187 ? 30.777 42.118 69.813 1.00 6.04 221 SER A N 1
ATOM 1430 C CA . SER A 1 187 ? 31.280 41.892 68.462 1.00 6.41 221 SER A CA 1
ATOM 1431 C C . SER A 1 187 ? 30.478 40.888 67.697 1.00 6.67 221 SER A C 1
ATOM 1432 O O . SER A 1 187 ? 30.302 39.789 68.177 1.00 7.28 221 SER A O 1
ATOM 1435 N N . CYS A 1 188 ? 30.094 41.225 66.463 1.00 6.80 222 CYS A N 1
ATOM 1436 C CA . CYS A 1 188 ? 29.270 40.337 65.614 1.00 7.01 222 CYS A CA 1
ATOM 1437 C C . CYS A 1 188 ? 29.923 40.133 64.269 1.00 6.69 222 CYS A C 1
ATOM 1438 O O . CYS A 1 188 ? 30.190 41.104 63.566 1.00 6.73 222 CYS A O 1
ATOM 1441 N N . SER A 1 189 ? 30.191 38.882 63.919 1.00 6.28 223 SER A N 1
ATOM 1442 C CA . SER A 1 189 ? 30.887 38.544 62.677 1.00 6.44 223 SER A CA 1
ATOM 1443 C C . SER A 1 189 ? 30.033 37.591 61.835 1.00 6.39 223 SER A C 1
ATOM 1444 O O . SER A 1 189 ? 29.727 36.476 62.232 1.00 6.58 223 SER A O 1
ATOM 1447 N N . ASP A 1 190 ? 29.670 38.057 60.646 1.00 6.43 224 ASP A N 1
ATOM 1448 C CA . ASP A 1 190 ? 28.997 37.232 59.678 1.00 6.51 224 ASP A CA 1
ATOM 1449 C C . ASP A 1 190 ? 29.964 36.266 59.030 1.00 6.53 224 ASP A C 1
ATOM 1450 O O . ASP A 1 190 ? 31.063 36.665 58.590 1.00 6.55 224 ASP A O 1
ATOM 1455 N N . VAL A 1 191 ? 29.571 35.000 58.955 1.00 6.57 225 VAL A N 1
ATOM 1456 C CA . VAL A 1 191 ? 30.416 33.949 58.372 1.00 6.87 225 VAL A CA 1
ATOM 1457 C C . VAL A 1 191 ? 29.545 33.048 57.506 1.00 7.04 225 VAL A C 1
ATOM 1458 O O . VAL A 1 191 ? 28.293 33.101 57.578 1.00 6.74 225 VAL A O 1
ATOM 1462 N N . VAL A 1 192 ? 30.187 32.243 56.675 1.00 7.45 226 VAL A N 1
ATOM 1463 C CA . VAL A 1 192 ? 29.491 31.177 55.946 1.00 7.89 226 VAL A CA 1
ATOM 1464 C C . VAL A 1 192 ? 30.373 29.951 55.962 1.00 8.41 226 VAL A C 1
ATOM 1465 O O . VAL A 1 192 ? 31.580 30.044 55.717 1.00 8.36 226 VAL A O 1
ATOM 1469 N N . PHE A 1 193 ? 29.765 28.811 56.282 1.00 8.86 227 PHE A N 1
ATOM 1470 C CA . PHE A 1 193 ? 30.458 27.531 56.305 1.00 9.47 227 PHE A CA 1
ATOM 1471 C C . PHE A 1 193 ? 30.312 26.882 54.931 1.00 10.71 227 PHE A C 1
ATOM 1472 O O . PHE A 1 193 ? 29.479 25.965 54.713 1.00 11.60 227 PHE A O 1
ATOM 1480 N N . ASP A 1 194 ? 31.138 27.341 53.994 1.00 11.47 228 ASP A N 1
ATOM 1481 C CA . ASP A 1 194 ? 31.113 26.810 52.624 1.00 12.65 228 ASP A CA 1
ATOM 1482 C C . ASP A 1 194 ? 32.461 26.251 52.174 1.00 13.20 228 ASP A C 1
ATOM 1483 O O . ASP A 1 194 ? 32.623 25.898 51.012 1.00 13.69 228 ASP A O 1
ATOM 1488 N N . GLY A 1 195 ? 33.428 26.155 53.078 1.00 13.14 229 GLY A N 1
ATOM 1489 C CA . GLY A 1 195 ? 34.768 25.725 52.701 1.00 13.86 229 GLY A CA 1
ATOM 1490 C C . GLY A 1 195 ? 34.983 24.225 52.692 1.00 14.71 229 GLY A C 1
ATOM 1491 O O . GLY A 1 195 ? 34.128 23.457 53.186 1.00 14.63 229 GLY A O 1
ATOM 1492 N N . GLY A 1 196 ? 36.117 23.828 52.107 1.00 15.33 230 GLY A N 1
ATOM 1493 C CA . GLY A 1 196 ? 36.631 22.443 52.082 1.00 15.90 230 GLY A CA 1
ATOM 1494 C C . GLY A 1 196 ? 35.885 21.629 51.059 1.00 16.52 230 GLY A C 1
ATOM 1495 O O . GLY A 1 196 ? 36.177 20.451 50.816 1.00 16.87 230 GLY A O 1
ATOM 1497 N N . HIS B 1 1 ? -2.201 73.985 74.098 1.00 10.53 35 HIS B N 1
ATOM 1498 C CA . HIS B 1 1 ? -1.645 73.616 72.783 1.00 10.39 35 HIS B CA 1
ATOM 1499 C C . HIS B 1 1 ? -2.068 74.659 71.775 1.00 9.80 35 HIS B C 1
ATOM 1500 O O . HIS B 1 1 ? -3.254 74.889 71.569 1.00 10.04 35 HIS B O 1
ATOM 1507 N N . GLY B 1 2 ? -1.078 75.341 71.212 1.00 8.80 36 GLY B N 1
ATOM 1508 C CA . GLY B 1 2 ? -1.332 76.311 70.166 1.00 8.50 36 GLY B CA 1
ATOM 1509 C C . GLY B 1 2 ? -0.125 77.158 69.857 1.00 7.82 36 GLY B C 1
ATOM 1510 O O . GLY B 1 2 ? 0.714 77.390 70.712 1.00 7.71 36 GLY B O 1
ATOM 1511 N N . VAL B 1 3 ? -0.062 77.607 68.606 1.00 7.59 37 VAL B N 1
ATOM 1512 C CA . VAL B 1 3 ? 0.832 78.675 68.175 1.00 6.98 37 VAL B CA 1
ATOM 1513 C C . VAL B 1 3 ? 0.011 79.676 67.367 1.00 7.03 37 VAL B C 1
ATOM 1514 O O . VAL B 1 3 ? -1.178 79.445 67.120 1.00 7.24 37 VAL B O 1
ATOM 1518 N N . ALA B 1 4 ? 0.636 80.775 66.965 1.00 6.77 38 ALA B N 1
ATOM 1519 C CA . ALA B 1 4 ? -0.085 81.813 66.219 1.00 7.02 38 ALA B CA 1
ATOM 1520 C C . ALA B 1 4 ? -0.582 81.309 64.872 1.00 7.44 38 ALA B C 1
ATOM 1521 O O . ALA B 1 4 ? 0.117 80.553 64.182 1.00 7.35 38 ALA B O 1
ATOM 1523 N N . MET B 1 5 ? -1.805 81.677 64.517 1.00 8.47 39 MET B N 1
ATOM 1524 C CA . MET B 1 5 ? -2.383 81.346 63.221 1.00 9.29 39 MET B CA 1
ATOM 1525 C C . MET B 1 5 ? -2.454 82.531 62.247 1.00 9.58 39 MET B C 1
ATOM 1526 O O . MET B 1 5 ? -2.345 82.350 61.030 1.00 9.87 39 MET B O 1
ATOM 1531 N N A MET B 1 6 ? -2.673 83.727 62.789 0.50 9.69 40 MET B N 1
ATOM 1532 N N B MET B 1 6 ? -2.619 83.734 62.786 0.50 9.90 40 MET B N 1
ATOM 1533 C CA A MET B 1 6 ? -2.663 84.972 62.030 0.50 9.93 40 MET B CA 1
ATOM 1534 C CA B MET B 1 6 ? -2.646 84.950 61.990 0.50 10.36 40 MET B CA 1
ATOM 1535 C C A MET B 1 6 ? -2.023 86.063 62.888 0.50 9.54 40 MET B C 1
ATOM 1536 C C B MET B 1 6 ? -2.067 86.103 62.822 0.50 9.81 40 MET B C 1
ATOM 1537 O O A MET B 1 6 ? -2.550 86.375 63.964 0.50 9.61 40 MET B O 1
ATOM 1538 O O B MET B 1 6 ? -2.685 86.510 63.808 0.50 9.92 40 MET B O 1
ATOM 1547 N N . PRO B 1 7 ? -0.852 86.596 62.477 1.00 9.10 41 PRO B N 1
ATOM 1548 C CA . PRO B 1 7 ? 0.068 86.087 61.444 1.00 8.54 41 PRO B CA 1
ATOM 1549 C C . PRO B 1 7 ? 0.611 84.745 61.856 1.00 7.60 41 PRO B C 1
ATOM 1550 O O . PRO B 1 7 ? 1.042 84.559 62.985 1.00 7.06 41 PRO B O 1
ATOM 1554 N N . GLY B 1 8 ? 0.583 83.816 60.937 1.00 7.27 42 GLY B N 1
ATOM 1555 C CA . GLY B 1 8 ? 0.830 82.433 61.266 1.00 6.91 42 GLY B CA 1
ATOM 1556 C C . GLY B 1 8 ? 2.282 82.133 61.618 1.00 6.31 42 GLY B C 1
ATOM 1557 O O . GLY B 1 8 ? 3.234 82.703 61.041 1.00 6.17 42 GLY B O 1
ATOM 1558 N N A SER B 1 9 ? 2.457 81.213 62.558 0.50 6.04 43 SER B N 1
ATOM 1559 N N B SER B 1 9 ? 2.454 81.223 62.579 0.50 6.10 43 SER B N 1
ATOM 1560 C CA A SER B 1 9 ? 3.785 80.804 62.969 0.50 5.67 43 SER B CA 1
ATOM 1561 C CA B SER B 1 9 ? 3.774 80.793 63.054 0.50 5.77 43 SER B CA 1
ATOM 1562 C C A SER B 1 9 ? 4.407 79.912 61.914 0.50 5.75 43 SER B C 1
ATOM 1563 C C B SER B 1 9 ? 4.358 79.778 62.079 0.50 5.79 43 SER B C 1
ATOM 1564 O O A SER B 1 9 ? 3.747 79.481 60.940 0.50 6.06 43 SER B O 1
ATOM 1565 O O B SER B 1 9 ? 3.608 79.127 61.334 0.50 6.07 43 SER B O 1
ATOM 1570 N N . ARG B 1 10 ? 5.684 79.617 62.111 1.00 5.47 44 ARG B N 1
ATOM 1571 C CA . ARG B 1 10 ? 6.411 78.756 61.164 1.00 5.58 44 ARG B CA 1
ATOM 1572 C C . ARG B 1 10 ? 5.821 77.365 61.018 1.00 5.79 44 ARG B C 1
ATOM 1573 O O . ARG B 1 10 ? 5.562 76.944 59.884 1.00 6.07 44 ARG B O 1
ATOM 1581 N N . THR B 1 11 ? 5.545 76.682 62.119 1.00 5.58 45 THR B N 1
ATOM 1582 C CA . THR B 1 11 ? 4.963 75.332 62.008 1.00 5.95 45 THR B CA 1
ATOM 1583 C C . THR B 1 11 ? 3.562 75.359 61.396 1.00 6.33 45 THR B C 1
ATOM 1584 O O . THR B 1 11 ? 3.182 74.461 60.645 1.00 6.69 45 THR B O 1
ATOM 1588 N N . TYR B 1 12 ? 2.779 76.394 61.730 1.00 6.40 46 TYR B N 1
ATOM 1589 C CA . TYR B 1 12 ? 1.422 76.480 61.211 1.00 6.88 46 TYR B CA 1
ATOM 1590 C C . TYR B 1 12 ? 1.406 76.779 59.715 1.00 7.21 46 TYR B C 1
ATOM 1591 O O . TYR B 1 12 ? 0.689 76.143 58.966 1.00 7.68 46 TYR B O 1
ATOM 1600 N N . LEU B 1 13 ? 2.187 77.767 59.287 1.00 7.03 47 LEU B N 1
ATOM 1601 C CA . LEU B 1 13 ? 2.259 78.082 57.859 1.00 7.39 47 LEU B CA 1
ATOM 1602 C C . LEU B 1 13 ? 2.838 76.937 57.079 1.00 7.84 47 LEU B C 1
ATOM 1603 O O . LEU B 1 13 ? 2.387 76.683 55.972 1.00 7.98 47 LEU B O 1
ATOM 1608 N N . CYS B 1 14 ? 3.828 76.249 57.642 1.00 7.97 48 CYS B N 1
ATOM 1609 C CA . CYS B 1 14 ? 4.394 75.102 56.952 1.00 8.69 48 CYS B CA 1
ATOM 1610 C C . CYS B 1 14 ? 3.396 73.959 56.835 1.00 9.10 48 CYS B C 1
ATOM 1611 O O . CYS B 1 14 ? 3.318 73.318 55.785 1.00 9.18 48 CYS B O 1
ATOM 1614 N N . GLN B 1 15 ? 2.601 73.719 57.868 1.00 9.29 49 GLN B N 1
ATOM 1615 C CA . GLN B 1 15 ? 1.623 72.639 57.765 1.00 10.22 49 GLN B CA 1
ATOM 1616 C C . GLN B 1 15 ? 0.514 73.000 56.761 1.00 10.41 49 GLN B C 1
ATOM 1617 O O . GLN B 1 15 ? 0.058 72.120 56.054 1.00 10.80 49 GLN B O 1
ATOM 1623 N N . LEU B 1 16 ? 0.136 74.276 56.654 1.00 9.98 50 LEU B N 1
ATOM 1624 C CA . LEU B 1 16 ? -0.742 74.709 55.576 1.00 10.50 50 LEU B CA 1
ATOM 1625 C C . LEU B 1 16 ? -0.093 74.493 54.202 1.00 10.70 50 LEU B C 1
ATOM 1626 O O . LEU B 1 16 ? -0.743 74.009 53.282 1.00 11.29 50 LEU B O 1
ATOM 1631 N N . ASP B 1 17 ? 1.195 74.811 54.072 1.00 10.36 51 ASP B N 1
ATOM 1632 C CA . ASP B 1 17 ? 1.909 74.673 52.801 1.00 10.75 51 ASP B CA 1
ATOM 1633 C C . ASP B 1 17 ? 1.942 73.197 52.353 1.00 11.06 51 ASP B C 1
ATOM 1634 O O . ASP B 1 17 ? 1.906 72.898 51.154 1.00 11.45 51 ASP B O 1
ATOM 1639 N N . ALA B 1 18 ? 2.000 72.300 53.335 1.00 10.96 52 ALA B N 1
ATOM 1640 C CA . ALA B 1 18 ? 2.183 70.853 53.121 1.00 11.59 52 ALA B CA 1
ATOM 1641 C C . ALA B 1 18 ? 0.889 70.043 52.987 1.00 12.44 52 ALA B C 1
ATOM 1642 O O . ALA B 1 18 ? 0.921 68.882 52.535 1.00 12.80 52 ALA B O 1
ATOM 1644 N N . LYS B 1 19 ? -0.236 70.658 53.336 1.00 12.73 53 LYS B N 1
ATOM 1645 C CA . LYS B 1 19 ? -1.516 69.943 53.466 1.00 13.93 53 LYS B CA 1
ATOM 1646 C C . LYS B 1 19 ? -1.876 69.201 52.193 1.00 14.20 53 LYS B C 1
ATOM 1647 O O . LYS B 1 19 ? -1.753 69.753 51.096 1.00 13.95 53 LYS B O 1
ATOM 1653 N N . THR B 1 20 ? -2.289 67.941 52.353 1.00 14.27 54 THR B N 1
ATOM 1654 C CA . THR B 1 20 ? -2.883 67.173 51.267 1.00 15.05 54 THR B CA 1
ATOM 1655 C C . THR B 1 20 ? -4.138 66.477 51.761 1.00 15.55 54 THR B C 1
ATOM 1656 O O . THR B 1 20 ? -4.331 66.309 52.968 1.00 15.33 54 THR B O 1
ATOM 1660 N N . GLY B 1 21 ? -4.969 66.056 50.823 1.00 16.33 55 GLY B N 1
ATOM 1661 C CA . GLY B 1 21 ? -6.220 65.370 51.132 1.00 17.09 55 GLY B CA 1
ATOM 1662 C C . GLY B 1 21 ? -6.074 64.006 51.814 1.00 17.41 55 GLY B C 1
ATOM 1663 O O . GLY B 1 21 ? -7.016 63.543 52.470 1.00 18.02 55 GLY B O 1
ATOM 1664 N N . THR B 1 22 ? -4.913 63.366 51.650 1.00 16.97 56 THR B N 1
ATOM 1665 C CA . THR B 1 22 ? -4.660 62.046 52.248 1.00 17.31 56 THR B CA 1
ATOM 1666 C C . THR B 1 22 ? -3.951 62.157 53.593 1.00 16.36 56 THR B C 1
ATOM 1667 O O . THR B 1 22 ? -3.793 61.160 54.264 1.00 16.56 56 THR B O 1
ATOM 1671 N N . GLY B 1 23 ? -3.492 63.344 53.965 1.00 15.28 57 GLY B N 1
ATOM 1672 C CA . GLY B 1 23 ? -2.729 63.483 55.190 1.00 14.59 57 GLY B CA 1
ATOM 1673 C C . GLY B 1 23 ? -1.227 63.398 54.967 1.00 14.24 57 GLY B C 1
ATOM 1674 O O . GLY B 1 23 ? -0.464 63.643 55.875 1.00 13.54 57 GLY B O 1
ATOM 1675 N N . ALA B 1 24 ? -0.793 63.059 53.760 1.00 14.92 58 ALA B N 1
ATOM 1676 C CA . ALA B 1 24 ? 0.619 63.180 53.408 1.00 14.80 58 ALA B CA 1
ATOM 1677 C C . ALA B 1 24 ? 1.037 64.639 53.473 1.00 14.20 58 ALA B C 1
ATOM 1678 O O . ALA B 1 24 ? 0.202 65.537 53.398 1.00 13.91 58 ALA B O 1
ATOM 1680 N N . LEU B 1 25 ? 2.328 64.877 53.638 1.00 14.22 59 LEU B N 1
ATOM 1681 C CA . LEU B 1 25 ? 2.838 66.236 53.773 1.00 13.80 59 LEU B CA 1
ATOM 1682 C C . LEU B 1 25 ? 3.711 66.545 52.564 1.00 14.18 59 LEU B C 1
ATOM 1683 O O . LEU B 1 25 ? 4.680 65.847 52.314 1.00 14.89 59 LEU B O 1
ATOM 1688 N N . ASP B 1 26 ? 3.307 67.543 51.781 1.00 13.99 60 ASP B N 1
ATOM 1689 C CA . ASP B 1 26 ? 3.921 67.822 50.492 1.00 14.38 60 ASP B CA 1
ATOM 1690 C C . ASP B 1 26 ? 4.196 69.317 50.366 1.00 13.55 60 ASP B C 1
ATOM 1691 O O . ASP B 1 26 ? 3.553 70.006 49.589 1.00 13.55 60 ASP B O 1
ATOM 1696 N N . PRO B 1 27 ? 5.137 69.821 51.169 1.00 12.89 61 PRO B N 1
ATOM 1697 C CA . PRO B 1 27 ? 5.421 71.262 51.104 1.00 12.38 61 PRO B CA 1
ATOM 1698 C C . PRO B 1 27 ? 6.123 71.627 49.814 1.00 12.66 61 PRO B C 1
ATOM 1699 O O . PRO B 1 27 ? 6.854 70.815 49.252 1.00 13.47 61 PRO B O 1
ATOM 1703 N N . THR B 1 28 ? 5.903 72.849 49.367 1.00 12.49 62 THR B N 1
ATOM 1704 C CA . THR B 1 28 ? 6.626 73.372 48.204 1.00 12.76 62 THR B CA 1
ATOM 1705 C C . THR B 1 28 ? 7.525 74.541 48.584 1.00 12.02 62 THR B C 1
ATOM 1706 O O . THR B 1 28 ? 8.490 74.829 47.876 1.00 12.20 62 THR B O 1
ATOM 1710 N N . ASN B 1 29 ? 7.246 75.198 49.702 1.00 11.06 63 ASN B N 1
ATOM 1711 C CA . ASN B 1 29 ? 8.142 76.256 50.164 1.00 10.58 63 ASN B CA 1
ATOM 1712 C C . ASN B 1 29 ? 9.482 75.650 50.583 1.00 10.51 63 ASN B C 1
ATOM 1713 O O . ASN B 1 29 ? 9.516 74.671 51.317 1.00 9.90 63 ASN B O 1
ATOM 1718 N N . PRO B 1 30 ? 10.594 76.239 50.126 1.00 10.59 64 PRO B N 1
ATOM 1719 C CA . PRO B 1 30 ? 11.877 75.579 50.335 1.00 10.76 64 PRO B CA 1
ATOM 1720 C C . PRO B 1 30 ? 12.283 75.475 51.789 1.00 10.25 64 PRO B C 1
ATOM 1721 O O . PRO B 1 30 ? 12.922 74.480 52.177 1.00 10.28 64 PRO B O 1
ATOM 1725 N N . ALA B 1 31 ? 11.923 76.463 52.599 1.00 9.67 65 ALA B N 1
ATOM 1726 C CA . ALA B 1 31 ? 12.263 76.436 54.004 1.00 9.38 65 ALA B CA 1
ATOM 1727 C C . ALA B 1 31 ? 11.491 75.320 54.691 1.00 9.41 65 ALA B C 1
ATOM 1728 O O . ALA B 1 31 ? 12.048 74.556 55.496 1.00 9.32 65 ALA B O 1
ATOM 1730 N N . CYS B 1 32 ? 10.214 75.211 54.350 1.00 9.69 66 CYS B N 1
ATOM 1731 C CA . CYS B 1 32 ? 9.368 74.167 54.920 1.00 10.06 66 CYS B CA 1
ATOM 1732 C C . CYS B 1 32 ? 9.853 72.789 54.468 1.00 10.29 66 CYS B C 1
ATOM 1733 O O . CYS B 1 32 ? 9.847 71.847 55.248 1.00 10.07 66 CYS B O 1
ATOM 1736 N N . GLN B 1 33 ? 10.255 72.664 53.202 1.00 10.66 67 GLN B N 1
ATOM 1737 C CA . GLN B 1 33 ? 10.834 71.408 52.706 1.00 11.32 67 GLN B CA 1
ATOM 1738 C C . GLN B 1 33 ? 12.053 71.003 53.517 1.00 10.88 67 GLN B C 1
ATOM 1739 O O . GLN B 1 33 ? 12.176 69.845 53.952 1.00 10.99 67 GLN B O 1
ATOM 1745 N N . ALA B 1 34 ? 12.959 71.953 53.743 1.00 10.16 68 ALA B N 1
ATOM 1746 C CA . ALA B 1 34 ? 14.146 71.679 54.548 1.00 10.10 68 ALA B CA 1
ATOM 1747 C C . ALA B 1 34 ? 13.779 71.265 55.972 1.00 9.74 68 ALA B C 1
ATOM 1748 O O . ALA B 1 34 ? 14.368 70.355 56.543 1.00 9.95 68 ALA B O 1
ATOM 1750 N N . ALA B 1 35 ? 12.780 71.934 56.534 1.00 9.27 69 ALA B N 1
ATOM 1751 C CA . ALA B 1 35 ? 12.406 71.658 57.911 1.00 9.22 69 ALA B CA 1
ATOM 1752 C C . ALA B 1 35 ? 11.782 70.281 58.011 1.00 9.85 69 ALA B C 1
ATOM 1753 O O . ALA B 1 35 ? 12.025 69.570 58.988 1.00 9.91 69 ALA B O 1
ATOM 1755 N N . LEU B 1 36 ? 10.971 69.904 57.025 1.00 10.47 70 LEU B N 1
ATOM 1756 C CA . LEU B 1 36 ? 10.393 68.549 56.996 1.00 11.54 70 LEU B CA 1
ATOM 1757 C C . LEU B 1 36 ? 11.477 67.493 56.916 1.00 12.74 70 LEU B C 1
ATOM 1758 O O . LEU B 1 36 ? 11.460 66.525 57.661 1.00 12.60 70 LEU B O 1
ATOM 1763 N N . ASP B 1 37 ? 12.431 67.706 56.019 1.00 13.70 71 ASP B N 1
ATOM 1764 C CA . ASP B 1 37 ? 13.522 66.759 55.843 1.00 15.62 71 ASP B CA 1
ATOM 1765 C C . ASP B 1 37 ? 14.317 66.575 57.128 1.00 15.49 71 ASP B C 1
ATOM 1766 O O . ASP B 1 37 ? 14.654 65.450 57.509 1.00 16.12 71 ASP B O 1
ATOM 1771 N N . GLN B 1 38 ? 14.593 67.677 57.808 1.00 14.66 72 GLN B N 1
ATOM 1772 C CA . GLN B 1 38 ? 15.462 67.615 58.963 1.00 14.84 72 GLN B CA 1
ATOM 1773 C C . GLN B 1 38 ? 14.730 67.083 60.198 1.00 14.25 72 GLN B C 1
ATOM 1774 O O . GLN B 1 38 ? 15.100 66.040 60.768 1.00 15.22 72 GLN B O 1
ATOM 1780 N N . SER B 1 39 ? 13.694 67.805 60.604 1.00 12.78 73 SER B N 1
ATOM 1781 C CA . SER B 1 39 ? 13.063 67.557 61.895 1.00 12.12 73 SER B CA 1
ATOM 1782 C C . SER B 1 39 ? 11.889 66.557 61.802 1.00 12.27 73 SER B C 1
ATOM 1783 O O . SER B 1 39 ? 11.460 66.028 62.825 1.00 12.43 73 SER B O 1
ATOM 1786 N N . GLY B 1 40 ? 11.415 66.238 60.592 1.00 12.00 74 GLY B N 1
ATOM 1787 C CA . GLY B 1 40 ? 10.380 65.205 60.409 1.00 12.06 74 GLY B CA 1
ATOM 1788 C C . GLY B 1 40 ? 8.931 65.671 60.362 1.00 11.65 74 GLY B C 1
ATOM 1789 O O . GLY B 1 40 ? 8.594 66.769 60.790 1.00 10.94 74 GLY B O 1
ATOM 1790 N N . ALA B 1 41 ? 8.059 64.789 59.872 1.00 11.91 75 ALA B N 1
ATOM 1791 C CA . ALA B 1 41 ? 6.642 65.099 59.668 1.00 11.73 75 ALA B CA 1
ATOM 1792 C C . ALA B 1 41 ? 5.877 65.291 60.994 1.00 11.31 75 ALA B C 1
ATOM 1793 O O . ALA B 1 41 ? 4.866 65.990 61.031 1.00 10.86 75 ALA B O 1
ATOM 1795 N N . THR B 1 42 ? 6.357 64.661 62.060 1.00 11.40 76 THR B N 1
ATOM 1796 C CA . THR B 1 42 ? 5.668 64.727 63.355 1.00 11.24 76 THR B CA 1
ATOM 1797 C C . THR B 1 42 ? 5.467 66.184 63.772 1.00 10.46 76 THR B C 1
ATOM 1798 O O . THR B 1 42 ? 4.416 66.550 64.295 1.00 10.17 76 THR B O 1
ATOM 1802 N N . ALA B 1 43 ? 6.471 67.018 63.528 1.00 10.08 77 ALA B N 1
ATOM 1803 C CA . ALA B 1 43 ? 6.352 68.439 63.853 1.00 9.56 77 ALA B CA 1
ATOM 1804 C C . ALA B 1 43 ? 5.144 69.117 63.204 1.00 9.53 77 ALA B C 1
ATOM 1805 O O . ALA B 1 43 ? 4.498 69.982 63.812 1.00 9.62 77 ALA B O 1
ATOM 1807 N N . LEU B 1 44 ? 4.862 68.773 61.946 1.00 9.61 78 LEU B N 1
ATOM 1808 C CA . LEU B 1 44 ? 3.763 69.380 61.233 1.00 9.57 78 LEU B CA 1
ATOM 1809 C C . LEU B 1 44 ? 2.425 68.829 61.654 1.00 9.77 78 LEU B C 1
ATOM 1810 O O . LEU B 1 44 ? 1.443 69.554 61.668 1.00 9.89 78 LEU B O 1
ATOM 1815 N N . TYR B 1 45 ? 2.356 67.545 61.978 1.00 10.14 79 TYR B N 1
ATOM 1816 C CA . TYR B 1 45 ? 1.131 67.014 62.541 1.00 10.44 79 TYR B CA 1
ATOM 1817 C C . TYR B 1 45 ? 0.837 67.597 63.923 1.00 10.30 79 TYR B C 1
ATOM 1818 O O . TYR B 1 45 ? -0.332 67.675 64.333 1.00 11.23 79 TYR B O 1
ATOM 1827 N N . ASN B 1 46 ? 1.900 67.931 64.652 1.00 9.84 80 ASN B N 1
ATOM 1828 C CA . ASN B 1 46 ? 1.817 68.499 66.000 1.00 9.48 80 ASN B CA 1
ATOM 1829 C C . ASN B 1 46 ? 2.282 69.946 65.995 1.00 8.68 80 ASN B C 1
ATOM 1830 O O . ASN B 1 46 ? 3.021 70.402 66.881 1.00 8.16 80 ASN B O 1
ATOM 1835 N N . TRP B 1 47 ? 1.835 70.671 64.979 1.00 8.48 81 TRP B N 1
ATOM 1836 C CA . TRP B 1 47 ? 2.286 72.035 64.750 1.00 7.89 81 TRP B CA 1
ATOM 1837 C C . TRP B 1 47 ? 2.021 72.991 65.926 1.00 7.60 81 TRP B C 1
ATOM 1838 O O . TRP B 1 47 ? 2.723 74.026 66.088 1.00 7.01 81 TRP B O 1
ATOM 1849 N N . PHE B 1 48 ? 1.006 72.650 66.719 1.00 8.02 82 PHE B N 1
ATOM 1850 C CA . PHE B 1 48 ? 0.588 73.434 67.910 1.00 7.93 82 PHE B CA 1
ATOM 1851 C C . PHE B 1 48 ? 1.367 73.126 69.186 1.00 7.61 82 PHE B C 1
ATOM 1852 O O . PHE B 1 48 ? 1.151 73.763 70.201 1.00 7.67 82 PHE B O 1
ATOM 1860 N N . ALA B 1 49 ? 2.247 72.126 69.154 1.00 7.38 83 ALA B N 1
ATOM 1861 C CA . ALA B 1 49 ? 2.822 71.571 70.383 1.00 7.39 83 ALA B CA 1
ATOM 1862 C C . ALA B 1 49 ? 4.241 72.095 70.673 1.00 6.87 83 ALA B C 1
ATOM 1863 O O . ALA B 1 49 ? 5.063 71.369 71.244 1.00 7.03 83 ALA B O 1
ATOM 1865 N N . VAL B 1 50 ? 4.516 73.350 70.304 1.00 6.42 84 VAL B N 1
ATOM 1866 C CA . VAL B 1 50 ? 5.852 73.931 70.530 1.00 6.12 84 VAL B CA 1
ATOM 1867 C C . VAL B 1 50 ? 5.922 74.440 71.980 1.00 6.12 84 VAL B C 1
ATOM 1868 O O . VAL B 1 50 ? 5.708 75.617 72.255 1.00 5.98 84 VAL B O 1
ATOM 1872 N N . LEU B 1 51 ? 6.215 73.525 72.895 1.00 6.46 85 LEU B N 1
ATOM 1873 C CA . LEU B 1 51 ? 6.100 73.768 74.325 1.00 6.71 85 LEU B CA 1
ATOM 1874 C C . LEU B 1 51 ? 7.322 73.409 75.153 1.00 6.89 85 LEU B C 1
ATOM 1875 O O . LEU B 1 51 ? 8.134 72.542 74.773 1.00 7.39 85 LEU B O 1
ATOM 1880 N N . ASP B 1 52 ? 7.443 74.058 76.310 1.00 6.93 86 ASP B N 1
ATOM 1881 C CA . ASP B 1 52 ? 8.375 73.624 77.317 1.00 7.13 86 ASP B CA 1
ATOM 1882 C C . ASP B 1 52 ? 7.604 73.505 78.610 1.00 7.53 86 ASP B C 1
ATOM 1883 O O . ASP B 1 52 ? 7.120 74.508 79.132 1.00 7.20 86 ASP B O 1
ATOM 1888 N N A SER B 1 53 ? 7.479 72.278 79.118 0.50 8.14 87 SER B N 1
ATOM 1889 N N B SER B 1 53 ? 7.483 72.278 79.115 0.50 8.14 87 SER B N 1
ATOM 1890 C CA A SER B 1 53 ? 6.667 72.011 80.293 0.50 8.68 87 SER B CA 1
ATOM 1891 C CA B SER B 1 53 ? 6.682 72.000 80.296 0.50 8.69 87 SER B CA 1
ATOM 1892 C C A SER B 1 53 ? 7.161 72.714 81.554 0.50 8.84 87 SER B C 1
ATOM 1893 C C B SER B 1 53 ? 7.158 72.724 81.548 0.50 8.84 87 SER B C 1
ATOM 1894 O O A SER B 1 53 ? 6.427 72.802 82.541 0.50 9.21 87 SER B O 1
ATOM 1895 O O B SER B 1 53 ? 6.411 72.832 82.523 0.50 9.20 87 SER B O 1
ATOM 1900 N N . ASN B 1 54 ? 8.399 73.209 81.521 1.00 8.78 88 ASN B N 1
ATOM 1901 C CA . ASN B 1 54 ? 9.034 73.793 82.707 1.00 9.03 88 ASN B CA 1
ATOM 1902 C C . ASN B 1 54 ? 9.429 75.230 82.539 1.00 8.34 88 ASN B C 1
ATOM 1903 O O . ASN B 1 54 ? 10.145 75.739 83.383 1.00 8.46 88 ASN B O 1
ATOM 1908 N N . ALA B 1 55 ? 8.962 75.898 81.478 1.00 7.50 89 ALA B N 1
ATOM 1909 C CA . ALA B 1 55 ? 9.378 77.294 81.258 1.00 7.09 89 ALA B CA 1
ATOM 1910 C C . ALA B 1 55 ? 9.018 78.216 82.409 1.00 6.99 89 ALA B C 1
ATOM 1911 O O . ALA B 1 55 ? 9.862 78.975 82.873 1.00 7.13 89 ALA B O 1
ATOM 1913 N N . GLY B 1 56 ? 7.765 78.197 82.827 1.00 7.00 90 GLY B N 1
ATOM 1914 C CA . GLY B 1 56 ? 7.347 79.013 83.967 1.00 7.04 90 GLY B CA 1
ATOM 1915 C C . GLY B 1 56 ? 7.578 80.515 83.802 1.00 6.74 90 GLY B C 1
ATOM 1916 O O . GLY B 1 56 ? 7.873 81.222 84.777 1.00 6.80 90 GLY B O 1
ATOM 1917 N N . GLY B 1 57 ? 7.429 81.015 82.577 1.00 6.37 91 GLY B N 1
ATOM 1918 C CA . GLY B 1 57 ? 7.473 82.432 82.323 1.00 6.28 91 GLY B CA 1
ATOM 1919 C C . GLY B 1 57 ? 8.882 82.962 82.143 1.00 6.22 91 GLY B C 1
ATOM 1920 O O . GLY B 1 57 ? 9.068 84.141 81.921 1.00 6.27 91 GLY B O 1
ATOM 1921 N N . ARG B 1 58 ? 9.873 82.084 82.213 1.00 6.30 92 ARG B N 1
ATOM 1922 C CA . ARG B 1 58 ? 11.286 82.466 82.009 1.00 6.36 92 ARG B CA 1
ATOM 1923 C C . ARG B 1 58 ? 11.564 82.649 80.541 1.00 6.14 92 ARG B C 1
ATOM 1924 O O . ARG B 1 58 ? 10.933 82.010 79.722 1.00 6.41 92 ARG B O 1
ATOM 1932 N N . GLY B 1 59 ? 12.558 83.486 80.239 1.00 6.32 93 GLY B N 1
ATOM 1933 C CA . GLY B 1 59 ? 12.888 83.798 78.843 1.00 6.28 93 GLY B CA 1
ATOM 1934 C C . GLY B 1 59 ? 14.398 83.910 78.757 1.00 6.63 93 GLY B C 1
ATOM 1935 O O . GLY B 1 59 ? 15.104 82.902 78.811 1.00 6.92 93 GLY B O 1
ATOM 1936 N N . ALA B 1 60 ? 14.887 85.144 78.657 1.00 6.98 94 ALA B N 1
ATOM 1937 C CA . ALA B 1 60 ? 16.316 85.405 78.562 1.00 7.38 94 ALA B CA 1
ATOM 1938 C C . ALA B 1 60 ? 17.009 84.781 79.743 1.00 7.94 94 ALA B C 1
ATOM 1939 O O . ALA B 1 60 ? 16.562 84.944 80.886 1.00 8.25 94 ALA B O 1
ATOM 1941 N N . GLY B 1 61 ? 18.110 84.090 79.499 1.00 8.32 95 GLY B N 1
ATOM 1942 C CA . GLY B 1 61 ? 18.815 83.392 80.542 1.00 8.93 95 GLY B CA 1
ATOM 1943 C C . GLY B 1 61 ? 18.428 81.946 80.699 1.00 8.90 95 GLY B C 1
ATOM 1944 O O . GLY B 1 61 ? 19.167 81.162 81.283 1.00 10.02 95 GLY B O 1
ATOM 1945 N N . TYR B 1 62 ? 17.244 81.596 80.193 1.00 8.23 96 TYR B N 1
ATOM 1946 C CA . TYR B 1 62 ? 16.768 80.219 80.294 1.00 8.03 96 TYR B CA 1
ATOM 1947 C C . TYR B 1 62 ? 16.526 79.542 78.946 1.00 7.59 96 TYR B C 1
ATOM 1948 O O . TYR B 1 62 ? 16.976 78.411 78.715 1.00 7.73 96 TYR B O 1
ATOM 1957 N N . VAL B 1 63 ? 15.813 80.238 78.057 1.00 6.96 97 VAL B N 1
ATOM 1958 C CA . VAL B 1 63 ? 15.689 79.795 76.663 1.00 6.61 97 VAL B CA 1
ATOM 1959 C C . VAL B 1 63 ? 16.887 80.340 75.875 1.00 6.60 97 VAL B C 1
ATOM 1960 O O . VAL B 1 63 ? 17.003 81.564 75.726 1.00 6.59 97 VAL B O 1
ATOM 1964 N N . PRO B 1 64 ? 17.813 79.471 75.414 1.00 6.90 98 PRO B N 1
ATOM 1965 C CA . PRO B 1 64 ? 18.974 79.991 74.716 1.00 7.17 98 PRO B CA 1
ATOM 1966 C C . PRO B 1 64 ? 18.640 80.788 73.463 1.00 6.90 98 PRO B C 1
ATOM 1967 O O . PRO B 1 64 ? 17.722 80.459 72.728 1.00 6.47 98 PRO B O 1
ATOM 1971 N N . ASP B 1 65 ? 19.392 81.848 73.220 1.00 7.16 99 ASP B N 1
ATOM 1972 C CA . ASP B 1 65 ? 19.312 82.539 71.939 1.00 7.19 99 ASP B CA 1
ATOM 1973 C C . ASP B 1 65 ? 19.438 81.559 70.784 1.00 7.13 99 ASP B C 1
ATOM 1974 O O . ASP B 1 65 ? 20.243 80.606 70.838 1.00 7.55 99 ASP B O 1
ATOM 1979 N N . GLY B 1 66 ? 18.649 81.821 69.740 1.00 6.89 100 GLY B N 1
ATOM 1980 C CA . GLY B 1 66 ? 18.614 80.995 68.557 1.00 6.94 100 GLY B CA 1
ATOM 1981 C C . GLY B 1 66 ? 17.793 79.737 68.688 1.00 6.82 100 GLY B C 1
ATOM 1982 O O . GLY B 1 66 ? 17.766 78.951 67.753 1.00 7.38 100 GLY B O 1
ATOM 1983 N N . THR B 1 67 ? 17.138 79.516 69.827 1.00 6.35 101 THR B N 1
ATOM 1984 C CA . THR B 1 67 ? 16.268 78.324 70.001 1.00 6.25 101 THR B CA 1
ATOM 1985 C C . THR B 1 67 ? 14.802 78.685 70.368 1.00 5.92 101 THR B C 1
ATOM 1986 O O . THR B 1 67 ? 14.011 77.801 70.725 1.00 5.86 101 THR B O 1
ATOM 1990 N N . LEU B 1 68 ? 14.410 79.964 70.311 1.00 5.94 102 LEU B N 1
ATOM 1991 C CA . LEU B 1 68 ? 13.081 80.369 70.773 1.00 5.95 102 LEU B CA 1
ATOM 1992 C C . LEU B 1 68 ? 11.951 79.696 70.023 1.00 5.91 102 LEU B C 1
ATOM 1993 O O . LEU B 1 68 ? 10.891 79.356 70.603 1.00 5.90 102 LEU B O 1
ATOM 1998 N N . CYS B 1 69 ? 12.129 79.511 68.717 1.00 6.08 103 CYS B N 1
ATOM 1999 C CA . CYS B 1 69 ? 11.067 78.970 67.876 1.00 6.35 103 CYS B CA 1
ATOM 2000 C C . CYS B 1 69 ? 10.839 77.478 68.088 1.00 6.04 103 CYS B C 1
ATOM 2001 O O . CYS B 1 69 ? 9.866 76.921 67.565 1.00 6.26 103 CYS B O 1
ATOM 2004 N N . SER B 1 70 ? 11.733 76.815 68.841 1.00 6.06 104 SER B N 1
ATOM 2005 C CA . SER B 1 70 ? 11.512 75.418 69.172 1.00 6.08 104 SER B CA 1
ATOM 2006 C C . SER B 1 70 ? 11.338 75.211 70.662 1.00 6.04 104 SER B C 1
ATOM 2007 O O . SER B 1 70 ? 11.511 74.092 71.140 1.00 6.44 104 SER B O 1
ATOM 2010 N N . ALA B 1 71 ? 11.003 76.268 71.395 1.00 5.71 105 ALA B N 1
ATOM 2011 C CA . ALA B 1 71 ? 10.825 76.190 72.854 1.00 5.75 105 ALA B CA 1
ATOM 2012 C C . ALA B 1 71 ? 12.125 75.724 73.532 1.00 6.09 105 ALA B C 1
ATOM 2013 O O . ALA B 1 71 ? 12.112 74.922 74.461 1.00 6.51 105 ALA B O 1
ATOM 2015 N N . GLY B 1 72 ? 13.256 76.238 73.061 1.00 6.14 106 GLY B N 1
ATOM 2016 C CA . GLY B 1 72 ? 14.559 75.866 73.626 1.00 6.51 106 GLY B CA 1
ATOM 2017 C C . GLY B 1 72 ? 14.939 74.415 73.393 1.00 7.14 106 GLY B C 1
ATOM 2018 O O . GLY B 1 72 ? 15.757 73.871 74.107 1.00 7.62 106 GLY B O 1
ATOM 2019 N N . ASP B 1 73 ? 14.339 73.793 72.383 1.00 7.32 107 ASP B N 1
ATOM 2020 C CA . ASP B 1 73 ? 14.497 72.365 72.118 1.00 7.93 107 ASP B CA 1
ATOM 2021 C C . ASP B 1 73 ? 14.125 71.485 73.294 1.00 8.30 107 ASP B C 1
ATOM 2022 O O . ASP B 1 73 ? 14.666 70.397 73.469 1.00 8.70 107 ASP B O 1
ATOM 2027 N N . ARG B 1 74 ? 13.158 71.945 74.085 1.00 8.09 108 ARG B N 1
ATOM 2028 C CA . ARG B 1 74 ? 12.726 71.216 75.263 1.00 8.65 108 ARG B CA 1
ATOM 2029 C C . ARG B 1 74 ? 11.349 70.583 75.113 1.00 8.55 108 ARG B C 1
ATOM 2030 O O . ARG B 1 74 ? 10.836 70.053 76.070 1.00 9.03 108 ARG B O 1
ATOM 2038 N N . SER B 1 75 ? 10.756 70.624 73.926 1.00 8.16 109 SER B N 1
ATOM 2039 C CA . SER B 1 75 ? 9.411 70.042 73.733 1.00 8.27 109 SER B CA 1
ATOM 2040 C C . SER B 1 75 ? 9.490 68.530 73.539 1.00 9.07 109 SER B C 1
ATOM 2041 O O . SER B 1 75 ? 10.572 67.974 73.423 1.00 9.32 109 SER B O 1
ATOM 2044 N N . PRO B 1 76 ? 8.321 67.858 73.490 1.00 9.76 110 PRO B N 1
ATOM 2045 C CA . PRO B 1 76 ? 8.283 66.427 73.228 1.00 10.44 110 PRO B CA 1
ATOM 2046 C C . PRO B 1 76 ? 8.674 66.048 71.814 1.00 10.63 110 PRO B C 1
ATOM 2047 O O . PRO B 1 76 ? 8.865 64.853 71.539 1.00 11.42 110 PRO B O 1
ATOM 2051 N N . TYR B 1 77 ? 8.757 67.039 70.922 1.00 10.21 111 TYR B N 1
ATOM 2052 C CA . TYR B 1 77 ? 9.019 66.829 69.504 1.00 10.55 111 TYR B CA 1
ATOM 2053 C C . TYR B 1 77 ? 10.253 67.577 69.030 1.00 10.02 111 TYR B C 1
ATOM 2054 O O . TYR B 1 77 ? 10.699 68.559 69.656 1.00 9.62 111 TYR B O 1
ATOM 2063 N N . ASP B 1 78 ? 10.803 67.118 67.912 1.00 10.00 112 ASP B N 1
ATOM 2064 C CA . ASP B 1 78 ? 11.881 67.815 67.229 1.00 9.64 112 ASP B CA 1
ATOM 2065 C C . ASP B 1 78 ? 11.287 68.974 66.394 1.00 8.59 112 ASP B C 1
ATOM 2066 O O . ASP B 1 78 ? 10.627 68.757 65.387 1.00 8.68 112 ASP B O 1
ATOM 2071 N N . PHE B 1 79 ? 11.468 70.193 66.888 1.00 7.50 113 PHE B N 1
ATOM 2072 C CA . PHE B 1 79 ? 11.149 71.437 66.143 1.00 6.77 113 PHE B CA 1
ATOM 2073 C C . PHE B 1 79 ? 12.426 72.242 65.834 1.00 6.54 113 PHE B C 1
ATOM 2074 O O . PHE B 1 79 ? 12.373 73.434 65.531 1.00 5.95 113 PHE B O 1
ATOM 2082 N N . SER B 1 80 ? 13.575 71.601 65.934 1.00 6.96 114 SER B N 1
ATOM 2083 C CA . SER B 1 80 ? 14.841 72.313 65.820 1.00 6.95 114 SER B CA 1
ATOM 2084 C C . SER B 1 80 ? 15.003 73.044 64.484 1.00 6.73 114 SER B C 1
ATOM 2085 O O . SER B 1 80 ? 15.527 74.154 64.416 1.00 6.71 114 SER B O 1
ATOM 2088 N N . ALA B 1 81 ? 14.539 72.426 63.412 1.00 6.77 115 ALA B N 1
ATOM 2089 C CA . ALA B 1 81 ? 14.648 73.011 62.074 1.00 6.78 115 ALA B CA 1
ATOM 2090 C C . ALA B 1 81 ? 13.895 74.341 61.963 1.00 6.26 115 ALA B C 1
ATOM 2091 O O . ALA B 1 81 ? 14.171 75.137 61.070 1.00 5.94 115 ALA B O 1
ATOM 2093 N N . TYR B 1 82 ? 12.888 74.537 62.808 1.00 6.03 116 TYR B N 1
ATOM 2094 C CA . TYR B 1 82 ? 12.083 75.780 62.791 1.00 5.74 116 TYR B CA 1
ATOM 2095 C C . TYR B 1 82 ? 12.815 76.998 63.363 1.00 5.53 116 TYR B C 1
ATOM 2096 O O . TYR B 1 82 ? 12.277 78.116 63.303 1.00 5.38 116 TYR B O 1
ATOM 2105 N N . ASN B 1 83 ? 14.067 76.775 63.817 1.00 5.75 117 ASN B N 1
ATOM 2106 C CA . ASN B 1 83 ? 14.977 77.874 64.152 1.00 5.70 117 ASN B CA 1
ATOM 2107 C C . ASN B 1 83 ? 15.839 78.331 63.004 1.00 5.83 117 ASN B C 1
ATOM 2108 O O . ASN B 1 83 ? 16.610 79.298 63.135 1.00 6.14 117 ASN B O 1
ATOM 2113 N N . ALA B 1 84 ? 15.770 77.639 61.872 1.00 5.99 118 ALA B N 1
ATOM 2114 C CA . ALA B 1 84 ? 16.739 77.918 60.799 1.00 6.23 118 ALA B CA 1
ATOM 2115 C C . ALA B 1 84 ? 16.686 79.368 60.377 1.00 6.10 118 ALA B C 1
ATOM 2116 O O . ALA B 1 84 ? 15.608 79.901 60.108 1.00 5.69 118 ALA B O 1
ATOM 2118 N N . ALA B 1 85 ? 17.845 80.009 60.341 1.00 6.35 119 ALA B N 1
ATOM 2119 C CA . ALA B 1 85 ? 17.924 81.435 60.085 1.00 6.42 119 ALA B CA 1
ATOM 2120 C C . ALA B 1 85 ? 17.962 81.642 58.586 1.00 6.81 119 ALA B C 1
ATOM 2121 O O . ALA B 1 85 ? 18.999 81.849 57.989 1.00 7.11 119 ALA B O 1
ATOM 2123 N N . ARG B 1 86 ? 16.762 81.568 58.011 1.00 6.70 120 ARG B N 1
ATOM 2124 C CA . ARG B 1 86 ? 16.536 81.701 56.555 1.00 7.16 120 ARG B CA 1
ATOM 2125 C C . ARG B 1 86 ? 15.578 82.830 56.242 1.00 7.06 120 ARG B C 1
ATOM 2126 O O . ARG B 1 86 ? 14.736 83.162 57.076 1.00 6.70 120 ARG B O 1
ATOM 2134 N N . SER B 1 87 ? 15.693 83.415 55.052 1.00 7.46 121 SER B N 1
ATOM 2135 C CA . SER B 1 87 ? 14.805 84.528 54.680 1.00 7.62 121 SER B CA 1
ATOM 2136 C C . SER B 1 87 ? 13.661 84.059 53.786 1.00 7.76 121 SER B C 1
ATOM 2137 O O . SER B 1 87 ? 12.892 84.879 53.294 1.00 8.22 121 SER B O 1
ATOM 2140 N N . ASP B 1 88 ? 13.556 82.753 53.564 1.00 7.86 122 ASP B N 1
ATOM 2141 C CA . ASP B 1 88 ? 12.623 82.197 52.579 1.00 8.00 122 ASP B CA 1
ATOM 2142 C C . ASP B 1 88 ? 11.491 81.368 53.213 1.00 7.71 122 ASP B C 1
ATOM 2143 O O . ASP B 1 88 ? 10.771 80.676 52.496 1.00 7.98 122 ASP B O 1
ATOM 2148 N N . TRP B 1 89 ? 11.318 81.459 54.526 1.00 7.31 123 TRP B N 1
ATOM 2149 C CA . TRP B 1 89 ? 10.128 80.931 55.188 1.00 7.01 123 TRP B CA 1
ATOM 2150 C C . TRP B 1 89 ? 8.857 81.632 54.636 1.00 7.17 123 TRP B C 1
ATOM 2151 O O . TRP B 1 89 ? 8.916 82.808 54.206 1.00 7.30 123 TRP B O 1
ATOM 2162 N N . PRO B 1 90 ? 7.708 80.939 54.653 1.00 7.25 124 PRO B N 1
ATOM 2163 C CA . PRO B 1 90 ? 6.442 81.609 54.371 1.00 7.62 124 PRO B CA 1
ATOM 2164 C C . PRO B 1 90 ? 6.289 82.814 55.278 1.00 7.47 124 PRO B C 1
ATOM 2165 O O . PRO B 1 90 ? 6.733 82.780 56.441 1.00 7.44 124 PRO B O 1
ATOM 2169 N N . ARG B 1 91 ? 5.672 83.878 54.761 1.00 7.81 125 ARG B N 1
ATOM 2170 C CA . ARG B 1 91 ? 5.531 85.084 55.578 1.00 7.92 125 ARG B CA 1
ATOM 2171 C C . ARG B 1 91 ? 4.200 85.781 55.358 1.00 8.11 125 ARG B C 1
ATOM 2172 O O . ARG B 1 91 ? 3.560 85.616 54.337 1.00 8.64 125 ARG B O 1
ATOM 2180 N N . THR B 1 92 ? 3.794 86.533 56.363 1.00 7.80 126 THR B N 1
ATOM 2181 C CA . THR B 1 92 ? 2.611 87.361 56.283 1.00 8.07 126 THR B CA 1
ATOM 2182 C C . THR B 1 92 ? 2.999 88.788 55.951 1.00 8.33 126 THR B C 1
ATOM 2183 O O . THR B 1 92 ? 3.929 89.365 56.550 1.00 7.82 126 THR B O 1
ATOM 2187 N N . HIS B 1 93 ? 2.303 89.334 54.962 1.00 9.09 127 HIS B N 1
ATOM 2188 C CA . HIS B 1 93 ? 2.542 90.686 54.510 1.00 9.92 127 HIS B CA 1
ATOM 2189 C C . HIS B 1 93 ? 1.709 91.640 55.357 1.00 9.93 127 HIS B C 1
ATOM 2190 O O . HIS B 1 93 ? 0.488 91.491 55.466 1.00 10.37 127 HIS B O 1
ATOM 2197 N N . LEU B 1 94 ? 2.393 92.607 55.965 1.00 9.62 128 LEU B N 1
ATOM 2198 C CA . LEU B 1 94 ? 1.777 93.524 56.912 1.00 9.63 128 LEU B CA 1
ATOM 2199 C C . LEU B 1 94 ? 2.011 94.983 56.519 1.00 9.87 128 LEU B C 1
ATOM 2200 O O . LEU B 1 94 ? 2.943 95.307 55.783 1.00 10.07 128 LEU B O 1
ATOM 2205 N N . THR B 1 95 ? 1.135 95.846 57.023 1.00 9.88 129 THR B N 1
ATOM 2206 C CA . THR B 1 95 ? 1.247 97.287 56.860 1.00 10.31 129 THR B CA 1
ATOM 2207 C C . THR B 1 95 ? 1.660 97.909 58.202 1.00 10.11 129 THR B C 1
ATOM 2208 O O . THR B 1 95 ? 0.918 97.869 59.196 1.00 10.09 129 THR B O 1
ATOM 2212 N N . SER B 1 96 ? 2.878 98.447 58.240 1.00 10.06 130 SER B N 1
ATOM 2213 C CA . SER B 1 96 ? 3.379 99.193 59.386 1.00 10.01 130 SER B CA 1
ATOM 2214 C C . SER B 1 96 ? 2.423 100.349 59.690 1.00 10.69 130 SER B C 1
ATOM 2215 O O . SER B 1 96 ? 2.067 101.126 58.801 1.00 11.15 130 SER B O 1
ATOM 2218 N N . GLY B 1 97 ? 1.982 100.428 60.950 1.00 10.65 131 GLY B N 1
ATOM 2219 C CA . GLY B 1 97 ? 1.008 101.426 61.395 1.00 11.39 131 GLY B CA 1
ATOM 2220 C C . GLY B 1 97 ? -0.445 100.953 61.441 1.00 11.59 131 GLY B C 1
ATOM 2221 O O . GLY B 1 97 ? -1.318 101.654 61.978 1.00 12.32 131 GLY B O 1
ATOM 2222 N N . ALA B 1 98 ? -0.721 99.799 60.836 1.00 11.07 132 ALA B N 1
ATOM 2223 C CA . ALA B 1 98 ? -2.076 99.246 60.820 1.00 11.28 132 ALA B CA 1
ATOM 2224 C C . ALA B 1 98 ? -2.351 98.420 62.072 1.00 10.78 132 ALA B C 1
ATOM 2225 O O . ALA B 1 98 ? -1.457 97.825 62.661 1.00 10.21 132 ALA B O 1
ATOM 2227 N N . THR B 1 99 ? -3.619 98.381 62.463 1.00 11.31 133 THR B N 1
ATOM 2228 C CA . THR B 1 99 ? -4.036 97.479 63.521 1.00 11.02 133 THR B CA 1
ATOM 2229 C C . THR B 1 99 ? -4.636 96.239 62.887 1.00 10.96 133 THR B C 1
ATOM 2230 O O . THR B 1 99 ? -5.520 96.347 62.043 1.00 11.47 133 THR B O 1
ATOM 2234 N N . ILE B 1 100 ? -4.146 95.077 63.310 1.00 10.34 134 ILE B N 1
ATOM 2235 C CA . ILE B 1 100 ? -4.506 93.795 62.698 1.00 10.36 134 ILE B CA 1
ATOM 2236 C C . ILE B 1 100 ? -5.159 92.873 63.698 1.00 10.34 134 ILE B C 1
ATOM 2237 O O . ILE B 1 100 ? -4.882 92.956 64.902 1.00 10.16 134 ILE B O 1
ATOM 2242 N N . PRO B 1 101 ? -6.037 91.989 63.206 1.00 10.81 135 PRO B N 1
ATOM 2243 C CA . PRO B 1 101 ? -6.553 90.918 64.039 1.00 10.83 135 PRO B CA 1
ATOM 2244 C C . PRO B 1 101 ? -5.484 89.834 64.156 1.00 10.36 135 PRO B C 1
ATOM 2245 O O . PRO B 1 101 ? -4.883 89.415 63.142 1.00 10.62 135 PRO B O 1
ATOM 2249 N N . VAL B 1 102 ? -5.201 89.464 65.391 1.00 9.72 136 VAL B N 1
ATOM 2250 C CA . VAL B 1 102 ? -4.351 88.355 65.716 1.00 9.15 136 VAL B CA 1
ATOM 2251 C C . VAL B 1 102 ? -5.230 87.169 66.094 1.00 9.52 136 VAL B C 1
ATOM 2252 O O . VAL B 1 102 ? -6.258 87.309 66.776 1.00 9.98 136 VAL B O 1
ATOM 2256 N N . GLU B 1 103 ? -4.847 85.998 65.589 1.00 9.43 137 GLU B N 1
ATOM 2257 C CA . GLU B 1 103 ? -5.492 84.749 65.978 1.00 10.04 137 GLU B CA 1
ATOM 2258 C C . GLU B 1 103 ? -4.404 83.764 66.450 1.00 8.97 137 GLU B C 1
ATOM 2259 O O . GLU B 1 103 ? -3.323 83.660 65.835 1.00 8.74 137 GLU B O 1
ATOM 2265 N N . TYR B 1 104 ? -4.679 83.075 67.563 1.00 8.78 138 TYR B N 1
ATOM 2266 C CA . TYR B 1 104 ? -3.717 82.133 68.152 1.00 8.11 138 TYR B CA 1
ATOM 2267 C C . TYR B 1 104 ? -4.494 80.849 68.422 1.00 8.38 138 TYR B C 1
ATOM 2268 O O . TYR B 1 104 ? -5.570 80.896 68.970 1.00 8.78 138 TYR B O 1
ATOM 2277 N N . SER B 1 105 ? -3.949 79.695 68.034 1.00 8.14 139 SER B N 1
ATOM 2278 C CA . SER B 1 105 ? -4.686 78.429 68.152 1.00 8.65 139 SER B CA 1
ATOM 2279 C C . SER B 1 105 ? -5.097 78.127 69.577 1.00 8.96 139 SER B C 1
ATOM 2280 O O . SER B 1 105 ? -4.326 78.336 70.505 1.00 8.43 139 SER B O 1
ATOM 2283 N N . ASN B 1 106 ? -6.321 77.620 69.729 1.00 9.84 140 ASN B N 1
ATOM 2284 C CA . ASN B 1 106 ? -6.782 77.071 71.015 1.00 10.40 140 ASN B CA 1
ATOM 2285 C C . ASN B 1 106 ? -6.940 75.560 70.960 1.00 11.07 140 ASN B C 1
ATOM 2286 O O . ASN B 1 106 ? -7.896 75.008 71.506 1.00 11.59 140 ASN B O 1
ATOM 2291 N N . TRP B 1 107 ? -6.003 74.889 70.303 1.00 11.10 141 TRP B N 1
ATOM 2292 C CA . TRP B 1 107 ? -6.120 73.450 70.115 1.00 12.12 141 TRP B CA 1
ATOM 2293 C C . TRP B 1 107 ? -6.381 72.763 71.458 1.00 12.54 141 TRP B C 1
ATOM 2294 O O . TRP B 1 107 ? -7.178 71.820 71.537 1.00 13.35 141 TRP B O 1
ATOM 2305 N N . ALA B 1 108 ? -5.725 73.253 72.507 1.00 12.46 142 ALA B N 1
ATOM 2306 C CA . ALA B 1 108 ? -6.169 73.014 73.873 1.00 13.20 142 ALA B CA 1
ATOM 2307 C C . ALA B 1 108 ? -6.060 74.356 74.602 1.00 12.78 142 ALA B C 1
ATOM 2308 O O . ALA B 1 108 ? -5.010 75.027 74.513 1.00 12.54 142 ALA B O 1
ATOM 2310 N N . ALA B 1 109 ? -7.146 74.733 75.285 1.00 13.38 143 ALA B N 1
ATOM 2311 C CA . ALA B 1 109 ? -7.269 76.053 75.933 1.00 13.01 143 ALA B CA 1
ATOM 2312 C C . ALA B 1 109 ? -6.619 76.076 77.329 1.00 12.88 143 ALA B C 1
ATOM 2313 O O . ALA B 1 109 ? -6.725 75.105 78.083 1.00 13.54 143 ALA B O 1
ATOM 2315 N N . HIS B 1 110 ? -5.963 77.195 77.660 1.00 11.96 144 HIS B N 1
ATOM 2316 C CA . HIS B 1 110 ? -5.356 77.412 78.976 1.00 11.77 144 HIS B CA 1
ATOM 2317 C C . HIS B 1 110 ? -5.473 78.869 79.357 1.00 11.24 144 HIS B C 1
ATOM 2318 O O . HIS B 1 110 ? -5.341 79.737 78.500 1.00 10.65 144 HIS B O 1
ATOM 2325 N N . PRO B 1 111 ? -5.657 79.147 80.655 1.00 11.12 145 PRO B N 1
ATOM 2326 C CA . PRO B 1 111 ? -5.654 80.517 81.124 1.00 11.02 145 PRO B CA 1
ATOM 2327 C C . PRO B 1 111 ? -4.230 81.059 81.152 1.00 10.18 145 PRO B C 1
ATOM 2328 O O . PRO B 1 111 ? -3.297 80.294 81.326 1.00 9.77 145 PRO B O 1
ATOM 2332 N N . GLY B 1 112 ? -4.070 82.365 80.947 1.00 9.88 146 GLY B N 1
ATOM 2333 C CA . GLY B 1 112 ? -2.737 82.974 80.994 1.00 9.33 146 GLY B CA 1
ATOM 2334 C C . GLY B 1 112 ? -2.550 84.155 80.059 1.00 9.10 146 GLY B C 1
ATOM 2335 O O . GLY B 1 112 ? -3.534 84.715 79.566 1.00 9.64 146 GLY B O 1
ATOM 2336 N N . ASP B 1 113 ? -1.277 84.526 79.856 1.00 8.44 147 ASP B N 1
ATOM 2337 C CA . ASP B 1 113 ? -0.896 85.720 79.107 1.00 8.30 147 ASP B CA 1
ATOM 2338 C C . ASP B 1 113 ? -0.222 85.328 77.787 1.00 7.48 147 ASP B C 1
ATOM 2339 O O . ASP B 1 113 ? 0.542 84.362 77.737 1.00 7.20 147 ASP B O 1
ATOM 2344 N N . PHE B 1 114 ? -0.437 86.130 76.751 1.00 7.16 148 PHE B N 1
ATOM 2345 C CA . PHE B 1 114 ? 0.315 86.045 75.504 1.00 6.63 148 PHE B CA 1
ATOM 2346 C C . PHE B 1 114 ? 1.258 87.238 75.490 1.00 6.26 148 PHE B C 1
ATOM 2347 O O . PHE B 1 114 ? 0.827 88.408 75.438 1.00 6.35 148 PHE B O 1
ATOM 2355 N N . ARG B 1 115 ? 2.547 86.962 75.598 1.00 5.95 149 ARG B N 1
ATOM 2356 C CA . ARG B 1 115 ? 3.570 87.989 75.501 1.00 5.96 149 ARG B CA 1
ATOM 2357 C C . ARG B 1 115 ? 4.016 88.087 74.044 1.00 5.69 149 ARG B C 1
ATOM 2358 O O . ARG B 1 115 ? 4.456 87.095 73.476 1.00 5.53 149 ARG B O 1
ATOM 2366 N N . VAL B 1 116 ? 3.899 89.266 73.442 1.00 5.79 150 VAL B N 1
ATOM 2367 C CA . VAL B 1 116 ? 4.073 89.453 71.995 1.00 5.75 150 VAL B CA 1
ATOM 2368 C C . VAL B 1 116 ? 5.221 90.420 71.742 1.00 5.69 150 VAL B C 1
ATOM 2369 O O . VAL B 1 116 ? 5.231 91.540 72.269 1.00 6.00 150 VAL B O 1
ATOM 2373 N N . TYR B 1 117 ? 6.210 89.935 70.992 1.00 5.35 151 TYR B N 1
ATOM 2374 C CA . TYR B 1 117 ? 7.447 90.621 70.739 1.00 5.36 151 TYR B CA 1
ATOM 2375 C C . TYR B 1 117 ? 7.610 90.799 69.246 1.00 5.34 151 TYR B C 1
ATOM 2376 O O . TYR B 1 117 ? 7.185 89.952 68.449 1.00 5.11 151 TYR B O 1
ATOM 2385 N N . LEU B 1 118 ? 8.227 91.904 68.877 1.00 5.49 152 LEU B N 1
ATOM 2386 C CA . LEU B 1 118 ? 8.548 92.178 67.481 1.00 5.63 152 LEU B CA 1
ATOM 2387 C C . LEU B 1 118 ? 10.045 92.412 67.379 1.00 5.83 152 LEU B C 1
ATOM 2388 O O . LEU B 1 118 ? 10.646 93.086 68.244 1.00 6.20 152 LEU B O 1
ATOM 2393 N N . THR B 1 119 ? 10.662 91.848 66.348 1.00 5.87 153 THR B N 1
ATOM 2394 C CA . THR B 1 119 ? 12.099 92.047 66.137 1.00 6.15 153 THR B CA 1
ATOM 2395 C C . THR B 1 119 ? 12.437 93.521 65.850 1.00 6.84 153 THR B C 1
ATOM 2396 O O . THR B 1 119 ? 11.651 94.281 65.235 1.00 6.95 153 THR B O 1
ATOM 2400 N N . LYS B 1 120 ? 13.614 93.922 66.309 1.00 7.49 154 LYS B N 1
ATOM 2401 C CA . LYS B 1 120 ? 14.046 95.320 66.192 1.00 8.42 154 LYS B CA 1
ATOM 2402 C C . LYS B 1 120 ? 14.282 95.737 64.757 1.00 8.84 154 LYS B C 1
ATOM 2403 O O . LYS B 1 120 ? 14.618 94.913 63.910 1.00 8.80 154 LYS B O 1
ATOM 2409 N N . PRO B 1 121 ? 14.163 97.057 64.490 1.00 9.51 155 PRO B N 1
ATOM 2410 C CA . PRO B 1 121 ? 14.569 97.578 63.194 1.00 10.11 155 PRO B CA 1
ATOM 2411 C C . PRO B 1 121 ? 16.004 97.158 62.881 1.00 10.49 155 PRO B C 1
ATOM 2412 O O . PRO B 1 121 ? 16.875 97.184 63.761 1.00 10.93 155 PRO B O 1
ATOM 2416 N N . GLY B 1 122 ? 16.222 96.738 61.640 1.00 10.84 156 GLY B N 1
ATOM 2417 C CA . GLY B 1 122 ? 17.536 96.320 61.191 1.00 11.35 156 GLY B CA 1
ATOM 2418 C C . GLY B 1 122 ? 17.864 94.851 61.367 1.00 11.02 156 GLY B C 1
ATOM 2419 O O . GLY B 1 122 ? 18.857 94.385 60.793 1.00 11.67 156 GLY B O 1
ATOM 2420 N N . TRP B 1 123 ? 17.074 94.136 62.166 1.00 10.25 157 TRP B N 1
ATOM 2421 C CA . TRP B 1 123 ? 17.224 92.696 62.271 1.00 9.57 157 TRP B CA 1
ATOM 2422 C C . TRP B 1 123 ? 16.647 92.030 61.048 1.00 9.57 157 TRP B C 1
ATOM 2423 O O . TRP B 1 123 ? 15.511 92.353 60.617 1.00 9.66 157 TRP B O 1
ATOM 2434 N N A SER B 1 124 ? 17.410 91.088 60.493 0.50 9.66 158 SER B N 1
ATOM 2435 N N B SER B 1 124 ? 17.421 91.085 60.510 0.50 9.56 158 SER B N 1
ATOM 2436 C CA A SER B 1 124 ? 16.989 90.336 59.325 0.50 9.58 158 SER B CA 1
ATOM 2437 C CA B SER B 1 124 ? 17.057 90.321 59.331 0.50 9.44 158 SER B CA 1
ATOM 2438 C C A SER B 1 124 ? 17.048 88.848 59.638 0.50 9.09 158 SER B C 1
ATOM 2439 C C B SER B 1 124 ? 17.019 88.837 59.690 0.50 8.98 158 SER B C 1
ATOM 2440 O O A SER B 1 124 ? 17.865 88.431 60.443 0.50 9.03 158 SER B O 1
ATOM 2441 O O B SER B 1 124 ? 17.736 88.415 60.580 0.50 8.87 158 SER B O 1
ATOM 2446 N N . PRO B 1 125 ? 16.171 88.044 59.000 1.00 8.62 159 PRO B N 1
ATOM 2447 C CA . PRO B 1 125 ? 16.035 86.647 59.356 1.00 8.37 159 PRO B CA 1
ATOM 2448 C C . PRO B 1 125 ? 17.176 85.721 58.982 1.00 8.56 159 PRO B C 1
ATOM 2449 O O . PRO B 1 125 ? 17.137 84.557 59.395 1.00 8.54 159 PRO B O 1
ATOM 2453 N N . THR B 1 126 ? 18.181 86.210 58.251 1.00 8.92 160 THR B N 1
ATOM 2454 C CA . THR B 1 126 ? 19.415 85.437 58.105 1.00 9.26 160 THR B CA 1
ATOM 2455 C C . THR B 1 126 ? 20.342 85.539 59.313 1.00 9.26 160 THR B C 1
ATOM 2456 O O . THR B 1 126 ? 21.415 84.896 59.338 1.00 9.86 160 THR B O 1
ATOM 2460 N N . SER B 1 127 ? 19.955 86.364 60.289 1.00 8.79 161 SER B N 1
ATOM 2461 C CA . SER B 1 127 ? 20.648 86.441 61.562 1.00 8.86 161 SER B CA 1
ATOM 2462 C C . SER B 1 127 ? 19.945 85.566 62.567 1.00 8.40 161 SER B C 1
ATOM 2463 O O . SER B 1 127 ? 18.714 85.354 62.510 1.00 7.81 161 SER B O 1
ATOM 2466 N N . GLU B 1 128 ? 20.731 85.109 63.532 1.00 8.50 162 GLU B N 1
ATOM 2467 C CA . GLU B 1 128 ? 20.193 84.450 64.726 1.00 8.40 162 GLU B CA 1
ATOM 2468 C C . GLU B 1 128 ? 19.137 85.328 65.402 1.00 7.73 162 GLU B C 1
ATOM 2469 O O . GLU B 1 128 ? 19.270 86.561 65.475 1.00 7.86 162 GLU B O 1
ATOM 2475 N N . LEU B 1 129 ? 18.088 84.685 65.884 1.00 7.17 163 LEU B N 1
ATOM 2476 C CA . LEU B 1 129 ? 17.097 85.342 66.690 1.00 6.76 163 LEU B CA 1
ATOM 2477 C C . LEU B 1 129 ? 17.469 85.217 68.175 1.00 6.69 163 LEU B C 1
ATOM 2478 O O . LEU B 1 129 ? 17.306 84.156 68.786 1.00 6.83 163 LEU B O 1
ATOM 2483 N N . GLY B 1 130 ? 18.003 86.283 68.757 1.00 6.88 164 GLY B N 1
ATOM 2484 C CA . GLY B 1 130 ? 18.221 86.374 70.192 1.00 7.02 164 GLY B CA 1
ATOM 2485 C C . GLY B 1 130 ? 17.245 87.262 70.944 1.00 6.90 164 GLY B C 1
ATOM 2486 O O . GLY B 1 130 ? 16.472 88.049 70.349 1.00 6.94 164 GLY B O 1
ATOM 2487 N N . TRP B 1 131 ? 17.207 87.089 72.266 1.00 7.09 165 TRP B N 1
ATOM 2488 C CA . TRP B 1 131 ? 16.323 87.908 73.103 1.00 7.14 165 TRP B CA 1
ATOM 2489 C C . TRP B 1 131 ? 16.599 89.401 72.924 1.00 8.09 165 TRP B C 1
ATOM 2490 O O . TRP B 1 131 ? 15.649 90.209 72.941 1.00 8.43 165 TRP B O 1
ATOM 2501 N 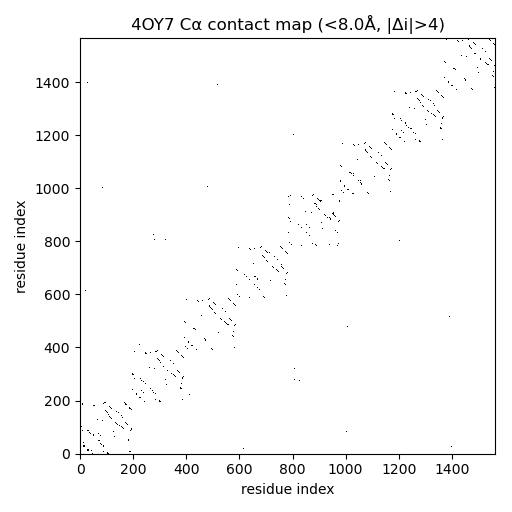N . ASP B 1 132 ? 17.857 89.761 72.690 1.00 9.20 166 ASP B N 1
ATOM 2502 C CA . ASP B 1 132 ? 18.208 91.179 72.539 1.00 10.48 166 ASP B CA 1
ATOM 2503 C C . ASP B 1 132 ? 17.784 91.745 71.181 1.00 9.93 166 ASP B C 1
ATOM 2504 O O . ASP B 1 132 ? 17.899 92.954 70.943 1.00 9.89 166 ASP B O 1
ATOM 2509 N N . ASP B 1 133 ? 17.244 90.872 70.324 1.00 9.14 167 ASP B N 1
ATOM 2510 C CA . ASP B 1 133 ? 16.727 91.265 69.021 1.00 8.95 167 ASP B CA 1
ATOM 2511 C C . ASP B 1 133 ? 15.231 91.550 69.063 1.00 8.58 167 ASP B C 1
ATOM 2512 O O . ASP B 1 133 ? 14.661 91.953 68.065 1.00 8.19 167 ASP B O 1
ATOM 2517 N N . LEU B 1 134 ? 14.610 91.312 70.216 1.00 8.35 168 LEU B N 1
ATOM 2518 C CA . LEU B 1 134 ? 13.175 91.388 70.388 1.00 8.24 168 LEU B CA 1
ATOM 2519 C C . LEU B 1 134 ? 12.780 92.516 71.329 1.00 8.60 168 LEU B C 1
ATOM 2520 O O . LEU B 1 134 ? 13.455 92.775 72.326 1.00 8.93 168 LEU B O 1
ATOM 2525 N N . GLU B 1 135 ? 11.660 93.156 71.027 1.00 8.72 169 GLU B N 1
ATOM 2526 C CA . GLU B 1 135 ? 11.045 94.126 71.936 1.00 9.08 169 GLU B CA 1
ATOM 2527 C C . GLU B 1 135 ? 9.618 93.688 72.221 1.00 8.25 169 GLU B C 1
ATOM 2528 O O . GLU B 1 135 ? 8.858 93.427 71.302 1.00 7.54 169 GLU B O 1
ATOM 2534 N N . LEU B 1 136 ? 9.279 93.623 73.512 1.00 7.89 170 LEU B N 1
ATOM 2535 C CA . LEU B 1 136 ? 7.930 93.339 73.967 1.00 7.78 170 LEU B CA 1
ATOM 2536 C C . LEU B 1 136 ? 7.056 94.506 73.557 1.00 8.22 170 LEU B C 1
ATOM 2537 O O . LEU B 1 136 ? 7.368 95.644 73.904 1.00 8.81 170 LEU B O 1
ATOM 2542 N N . ILE B 1 137 ? 5.993 94.229 72.805 1.00 8.28 171 ILE B N 1
ATOM 2543 C CA . ILE B 1 137 ? 5.066 95.286 72.339 1.00 8.76 171 ILE B CA 1
ATOM 2544 C C . ILE B 1 137 ? 3.621 95.158 72.856 1.00 8.88 171 ILE B C 1
ATOM 2545 O O . ILE B 1 137 ? 2.867 96.118 72.822 1.00 9.22 171 ILE B O 1
ATOM 2550 N N . GLN B 1 138 ? 3.244 93.988 73.358 1.00 8.45 172 GLN B N 1
ATOM 2551 C CA . GLN B 1 138 ? 1.966 93.806 74.015 1.00 8.76 172 GLN B CA 1
ATOM 2552 C C . GLN B 1 138 ? 1.958 92.534 74.820 1.00 8.31 172 GLN B C 1
ATOM 2553 O O . GLN B 1 138 ? 2.663 91.564 74.479 1.00 7.89 172 GLN B O 1
ATOM 2559 N N . THR B 1 139 ? 1.172 92.564 75.890 1.00 8.27 173 THR B N 1
ATOM 2560 C CA . THR B 1 139 ? 0.812 91.379 76.624 1.00 8.15 173 THR B CA 1
ATOM 2561 C C . THR B 1 139 ? -0.692 91.338 76.673 1.00 8.49 173 THR B C 1
ATOM 2562 O O . THR B 1 139 ? -1.336 92.329 77.018 1.00 9.30 173 THR B O 1
ATOM 2566 N N . VAL B 1 140 ? -1.242 90.184 76.329 1.00 8.12 174 VAL B N 1
ATOM 2567 C CA . VAL B 1 140 ? -2.670 90.007 76.233 1.00 8.52 174 VAL B CA 1
ATOM 2568 C C . VAL B 1 140 ? -3.067 88.967 77.254 1.00 8.61 174 VAL B C 1
ATOM 2569 O O . VAL B 1 140 ? -2.674 87.801 77.142 1.00 8.19 174 VAL B O 1
ATOM 2573 N N . THR B 1 141 ? -3.801 89.398 78.268 1.00 9.15 175 THR B N 1
ATOM 2574 C CA . THR B 1 141 ? -4.224 88.520 79.347 1.00 9.44 175 THR B CA 1
ATOM 2575 C C . THR B 1 141 ? -5.614 87.925 79.052 1.00 10.14 175 THR B C 1
ATOM 2576 O O . THR B 1 141 ? -6.587 88.664 78.866 1.00 11.18 175 THR B O 1
ATOM 2580 N N . ASN B 1 142 ? -5.694 86.594 79.001 1.00 9.99 176 ASN B N 1
ATOM 2581 C CA . ASN B 1 142 ? -6.962 85.869 78.833 1.00 10.60 176 ASN B CA 1
ATOM 2582 C C . ASN B 1 142 ? -7.915 86.424 77.771 1.00 10.97 176 ASN B C 1
ATOM 2583 O O . ASN B 1 142 ? -9.070 86.751 78.058 1.00 11.81 176 ASN B O 1
ATOM 2588 N N . PRO B 1 143 ? -7.433 86.499 76.518 1.00 10.62 177 PRO B N 1
ATOM 2589 C CA . PRO B 1 143 ? -8.285 86.929 75.422 1.00 11.10 177 PRO B CA 1
ATOM 2590 C C . PRO B 1 143 ? -9.435 85.964 75.138 1.00 11.85 177 PRO B C 1
ATOM 2591 O O . PRO B 1 143 ? -9.386 84.788 75.541 1.00 11.84 177 PRO B O 1
ATOM 2595 N N . PRO B 1 144 ? -10.464 86.453 74.447 1.00 12.57 178 PRO B N 1
ATOM 2596 C CA . PRO B 1 144 ? -11.591 85.602 74.112 1.00 13.38 178 PRO B CA 1
ATOM 2597 C C . PRO B 1 144 ? -11.237 84.609 73.010 1.00 13.35 178 PRO B C 1
ATOM 2598 O O . PRO B 1 144 ? -10.194 84.749 72.346 1.00 12.39 178 PRO B O 1
ATOM 2602 N N . GLN B 1 145 ? -12.094 83.601 72.858 1.00 14.25 179 GLN B N 1
ATOM 2603 C CA . GLN B 1 145 ? -11.908 82.563 71.853 1.00 14.64 179 GLN B CA 1
ATOM 2604 C C . GLN B 1 145 ? -13.084 82.524 70.918 1.00 16.06 179 GLN B C 1
ATOM 2605 O O . GLN B 1 145 ? -14.206 82.857 71.304 1.00 16.85 179 GLN B O 1
ATOM 2611 N N . GLN B 1 146 ? -12.809 82.111 69.687 1.00 16.77 180 GLN B N 1
ATOM 2612 C CA . GLN B 1 146 ? -13.861 81.742 68.747 1.00 18.43 180 GLN B CA 1
ATOM 2613 C C . GLN B 1 146 ? -13.606 80.352 68.187 1.00 18.41 180 GLN B C 1
ATOM 2614 O O . GLN B 1 146 ? -12.532 80.096 67.628 1.00 17.45 180 GLN B O 1
ATOM 2620 N N . GLY B 1 147 ? -14.609 79.483 68.291 1.00 19.78 181 GLY B N 1
ATOM 2621 C CA . GLY B 1 147 ? -14.449 78.073 67.953 1.00 20.15 181 GLY B CA 1
ATOM 2622 C C . GLY B 1 147 ? -14.058 77.323 69.217 1.00 20.58 181 GLY B C 1
ATOM 2623 O O . GLY B 1 147 ? -13.235 77.799 70.013 1.00 19.46 181 GLY B O 1
ATOM 2624 N N . SER B 1 148 ? -14.651 76.149 69.403 1.00 21.59 182 SER B N 1
ATOM 2625 C CA . SER B 1 148 ? -14.386 75.346 70.581 1.00 22.24 182 SER B CA 1
ATOM 2626 C C . SER B 1 148 ? -12.952 74.853 70.572 1.00 20.79 182 SER B C 1
ATOM 2627 O O . SER B 1 148 ? -12.404 74.549 69.509 1.00 20.41 182 SER B O 1
ATOM 2630 N N . PRO B 1 149 ? -12.348 74.723 71.761 1.00 20.31 183 PRO B N 1
ATOM 2631 C CA . PRO B 1 149 ? -11.007 74.158 71.761 1.00 19.52 183 PRO B CA 1
ATOM 2632 C C . PRO B 1 149 ? -10.967 72.799 71.094 1.00 20.18 183 PRO B C 1
ATOM 2633 O O . PRO B 1 149 ? -11.920 72.012 71.210 1.00 21.46 183 PRO B O 1
ATOM 2637 N N . GLY B 1 150 ? -9.887 72.531 70.373 1.00 20.18 184 GLY B N 1
ATOM 2638 C CA . GLY B 1 150 ? -9.694 71.262 69.700 1.00 20.68 184 GLY B CA 1
ATOM 2639 C C . GLY B 1 150 ? -10.410 71.119 68.359 1.00 21.71 184 GLY B C 1
ATOM 2640 O O . GLY B 1 150 ? -10.371 70.048 67.753 1.00 23.94 184 GLY B O 1
ATOM 2641 N N . THR B 1 151 ? -11.081 72.176 67.898 1.00 21.33 185 THR B N 1
ATOM 2642 C CA . THR B 1 151 ? -11.751 72.160 66.591 1.00 21.46 185 THR B CA 1
ATOM 2643 C C . THR B 1 151 ? -10.879 72.877 65.573 1.00 20.12 185 THR B C 1
ATOM 2644 O O . THR B 1 151 ? -10.235 73.869 65.894 1.00 19.07 185 THR B O 1
ATOM 2648 N N . ASP B 1 152 ? -10.876 72.372 64.339 1.00 20.16 186 ASP B N 1
ATOM 2649 C CA . ASP B 1 152 ? -10.195 73.039 63.238 1.00 19.01 186 ASP B CA 1
ATOM 2650 C C . ASP B 1 152 ? -10.649 74.497 63.146 1.00 17.78 186 ASP B C 1
ATOM 2651 O O . ASP B 1 152 ? -11.854 74.795 63.119 1.00 17.95 186 ASP B O 1
ATOM 2656 N N . GLY B 1 153 ? -9.672 75.396 63.138 1.00 15.78 187 GLY B N 1
ATOM 2657 C CA . GLY B 1 153 ? -9.936 76.826 62.994 1.00 15.08 187 GLY B CA 1
ATOM 2658 C C . GLY B 1 153 ? -10.123 77.558 64.310 1.00 14.52 187 GLY B C 1
ATOM 2659 O O . GLY B 1 153 ? -10.087 78.796 64.331 1.00 14.33 187 GLY B O 1
ATOM 2660 N N . GLY B 1 154 ? -10.324 76.824 65.407 1.00 13.91 188 GLY B N 1
ATOM 2661 C CA . GLY B 1 154 ? -10.561 77.461 66.702 1.00 13.46 188 GLY B CA 1
ATOM 2662 C C . GLY B 1 154 ? -9.388 78.330 67.142 1.00 12.31 188 GLY B C 1
ATOM 2663 O O . GLY B 1 154 ? -8.234 77.966 66.930 1.00 11.57 188 GLY B O 1
ATOM 2664 N N . HIS B 1 155 ? -9.665 79.465 67.789 1.00 12.15 189 HIS B N 1
ATOM 2665 C CA . HIS B 1 155 ? -8.571 80.394 68.135 1.00 11.28 189 HIS B CA 1
ATOM 2666 C C . HIS B 1 155 ? -8.954 81.435 69.179 1.00 11.37 189 HIS B C 1
ATOM 2667 O O . HIS B 1 155 ? -10.102 81.858 69.279 1.00 11.89 189 HIS B O 1
ATOM 2674 N N . TYR B 1 156 ? -7.938 81.846 69.931 1.00 10.64 190 TYR B N 1
ATOM 2675 C CA . TYR B 1 156 ? -7.979 83.090 70.693 1.00 10.72 190 TYR B CA 1
ATOM 2676 C C . TYR B 1 156 ? -7.874 84.239 69.699 1.00 10.62 190 TYR B C 1
ATOM 2677 O O . TYR B 1 156 ? -7.163 84.120 68.698 1.00 10.23 190 TYR B O 1
ATOM 2686 N N . TYR B 1 157 ? -8.569 85.348 69.960 1.00 11.07 191 TYR B N 1
ATOM 2687 C CA . TYR B 1 157 ? -8.386 86.521 69.117 1.00 11.18 191 TYR B CA 1
ATOM 2688 C C . TYR B 1 157 ? -8.168 87.799 69.892 1.00 10.99 191 TYR B C 1
ATOM 2689 O O . TYR B 1 157 ? -8.701 87.976 70.993 1.00 11.21 191 TYR B O 1
ATOM 2698 N N . TRP B 1 158 ? -7.358 88.678 69.312 1.00 10.49 192 TRP B N 1
ATOM 2699 C CA . TRP B 1 158 ? -7.203 90.045 69.847 1.00 10.65 192 TRP B CA 1
ATOM 2700 C C . TRP B 1 158 ? -6.686 90.959 68.761 1.00 10.66 192 TRP B C 1
ATOM 2701 O O . TRP B 1 158 ? -6.516 90.528 67.639 1.00 10.48 192 TRP B O 1
ATOM 2712 N N . ASP B 1 159 ? -6.472 92.236 69.084 1.00 11.03 193 ASP B N 1
ATOM 2713 C CA . ASP B 1 159 ? -5.973 93.211 68.113 1.00 11.14 193 ASP B CA 1
ATOM 2714 C C . ASP B 1 159 ? -4.560 93.636 68.467 1.00 10.34 193 ASP B C 1
ATOM 2715 O O . ASP B 1 159 ? -4.217 93.737 69.639 1.00 10.06 193 ASP B O 1
ATOM 2720 N N . LEU B 1 160 ? -3.752 93.854 67.437 1.00 9.96 194 LEU B N 1
ATOM 2721 C CA . LEU B 1 160 ? -2.403 94.362 67.575 1.00 9.51 194 LEU B CA 1
ATOM 2722 C C . LEU B 1 160 ? -2.208 95.594 66.707 1.00 9.78 194 LEU B C 1
ATOM 2723 O O . LEU B 1 160 ? -2.345 95.553 65.471 1.00 9.73 194 LEU B O 1
ATOM 2728 N N . ALA B 1 161 ? -1.845 96.704 67.342 1.00 9.97 195 ALA B N 1
ATOM 2729 C CA . ALA B 1 161 ? -1.508 97.930 66.603 1.00 10.50 195 ALA B CA 1
ATOM 2730 C C . ALA B 1 161 ? -0.021 97.846 66.220 1.00 10.13 195 ALA B C 1
ATOM 2731 O O . ALA B 1 161 ? 0.851 97.889 67.096 1.00 10.23 195 ALA B O 1
ATOM 2733 N N . LEU B 1 162 ? 0.282 97.647 64.936 1.00 9.94 196 LEU B N 1
ATOM 2734 C CA . LEU B 1 162 ? 1.654 97.468 64.492 1.00 9.65 196 LEU B CA 1
ATOM 2735 C C . LEU B 1 162 ? 2.354 98.801 64.531 1.00 10.15 196 LEU B C 1
ATOM 2736 O O . LEU B 1 162 ? 1.781 99.809 64.116 1.00 10.74 196 LEU B O 1
ATOM 2741 N N . PRO B 1 163 ? 3.607 98.810 65.022 1.00 9.92 197 PRO B N 1
ATOM 2742 C CA . PRO B 1 163 ? 4.419 100.020 65.039 1.00 10.35 197 PRO B CA 1
ATOM 2743 C C . PRO B 1 163 ? 4.553 100.656 63.666 1.00 10.67 197 PRO B C 1
ATOM 2744 O O . PRO B 1 163 ? 4.645 99.950 62.646 1.00 10.32 197 PRO B O 1
ATOM 2748 N N . SER B 1 164 ? 4.571 101.981 63.648 1.00 11.16 198 SER B N 1
ATOM 2749 C CA . SER B 1 164 ? 4.877 102.737 62.444 1.00 11.70 198 SER B CA 1
ATOM 2750 C C . SER B 1 164 ? 6.384 102.778 62.226 1.00 11.55 198 SER B C 1
ATOM 2751 O O . SER B 1 164 ? 7.160 102.401 63.111 1.00 11.29 198 SER B O 1
ATOM 2754 N N . GLY B 1 165 ? 6.789 103.208 61.035 1.00 11.83 199 GLY B N 1
ATOM 2755 C CA . GLY B 1 165 ? 8.193 103.408 60.727 1.00 11.96 199 GLY B CA 1
ATOM 2756 C C . GLY B 1 165 ? 8.963 102.140 60.427 1.00 11.35 199 GLY B C 1
ATOM 2757 O O . GLY B 1 165 ? 10.196 102.138 60.480 1.00 11.84 199 GLY B O 1
ATOM 2758 N N . ARG B 1 166 ? 8.264 101.058 60.106 1.00 10.66 200 ARG B N 1
ATOM 2759 C CA . ARG B 1 166 ? 8.924 99.785 59.850 1.00 9.91 200 ARG B CA 1
ATOM 2760 C C . ARG B 1 166 ? 8.812 99.390 58.369 1.00 10.10 200 ARG B C 1
ATOM 2761 O O . ARG B 1 166 ? 7.875 99.761 57.680 1.00 10.48 200 ARG B O 1
ATOM 2769 N N . SER B 1 167 ? 9.777 98.615 57.899 1.00 9.91 201 SER B N 1
ATOM 2770 C CA . SER B 1 167 ? 9.799 98.144 56.526 1.00 10.13 201 SER B CA 1
ATOM 2771 C C . SER B 1 167 ? 10.623 96.860 56.495 1.00 9.58 201 SER B C 1
ATOM 2772 O O . SER B 1 167 ? 11.428 96.609 57.379 1.00 9.30 201 SER B O 1
ATOM 2775 N N . GLY B 1 168 ? 10.391 96.040 55.485 1.00 9.48 202 GLY B N 1
ATOM 2776 C CA . GLY B 1 168 ? 11.232 94.859 55.289 1.00 9.13 202 GLY B CA 1
ATOM 2777 C C . GLY B 1 168 ? 10.850 93.737 56.225 1.00 8.42 202 GLY B C 1
ATOM 2778 O O . GLY B 1 168 ? 9.819 93.787 56.926 1.00 8.11 202 GLY B O 1
ATOM 2779 N N . ASP B 1 169 ? 11.671 92.699 56.236 1.00 8.30 203 ASP B N 1
ATOM 2780 C CA . ASP B 1 169 ? 11.337 91.491 56.975 1.00 7.90 203 ASP B CA 1
ATOM 2781 C C . ASP B 1 169 ? 11.434 91.704 58.487 1.00 7.41 203 ASP B C 1
ATOM 2782 O O . ASP B 1 169 ? 12.265 92.478 58.956 1.00 7.69 203 ASP B O 1
ATOM 2787 N N . ALA B 1 170 ? 10.560 91.032 59.230 1.00 6.84 204 ALA B N 1
ATOM 2788 C CA . ALA B 1 170 ? 10.645 90.982 60.679 1.00 6.53 204 ALA B CA 1
ATOM 2789 C C . ALA B 1 170 ? 10.057 89.647 61.168 1.00 6.14 204 ALA B C 1
ATOM 2790 O O . ALA B 1 170 ? 9.626 88.813 60.384 1.00 5.89 204 ALA B O 1
ATOM 2792 N N . LEU B 1 171 ? 10.042 89.472 62.481 1.00 5.97 205 LEU B N 1
ATOM 2793 C CA . LEU B 1 171 ? 9.528 88.259 63.066 1.00 5.70 205 LEU B CA 1
ATOM 2794 C C . LEU B 1 171 ? 8.803 88.667 64.321 1.00 5.59 205 LEU B C 1
ATOM 2795 O O . LEU B 1 171 ? 9.293 89.509 65.101 1.00 5.74 205 LEU B O 1
ATOM 2800 N N . ILE B 1 172 ? 7.590 88.121 64.473 1.00 5.41 206 ILE B N 1
ATOM 2801 C CA . ILE B 1 172 ? 6.821 88.263 65.710 1.00 5.31 206 ILE B CA 1
ATOM 2802 C C . ILE B 1 172 ? 6.932 86.978 66.518 1.00 5.04 206 ILE B C 1
ATOM 2803 O O . ILE B 1 172 ? 6.600 85.907 66.034 1.00 5.09 206 ILE B O 1
ATOM 2808 N N . PHE B 1 173 ? 7.443 87.103 67.732 1.00 4.93 207 PHE B N 1
ATOM 2809 C CA . PHE B 1 173 ? 7.602 85.984 68.655 1.00 4.69 207 PHE B CA 1
ATOM 2810 C C . PHE B 1 173 ? 6.538 86.134 69.742 1.00 4.81 207 PHE B C 1
ATOM 2811 O O . PHE B 1 173 ? 6.366 87.231 70.267 1.00 4.83 207 PHE B O 1
ATOM 2819 N N . MET B 1 174 ? 5.834 85.054 70.058 1.00 4.87 208 MET B N 1
ATOM 2820 C CA . MET B 1 174 ? 4.915 85.066 71.174 1.00 5.12 208 MET B CA 1
ATOM 2821 C C . MET B 1 174 ? 5.259 83.926 72.127 1.00 5.08 208 MET B C 1
ATOM 2822 O O . MET B 1 174 ? 5.580 82.799 71.728 1.00 5.03 208 MET B O 1
ATOM 2827 N N . GLN B 1 175 ? 5.188 84.235 73.407 1.00 5.21 209 GLN B N 1
ATOM 2828 C CA . GLN B 1 175 ? 5.271 83.229 74.444 1.00 5.28 209 GLN B CA 1
ATOM 2829 C C . GLN B 1 175 ? 3.967 83.203 75.212 1.00 5.60 209 GLN B C 1
ATOM 2830 O O . GLN B 1 175 ? 3.559 84.205 75.787 1.00 5.77 209 GLN B O 1
ATOM 2836 N N . TRP B 1 176 ? 3.320 82.046 75.199 1.00 5.77 210 TRP B N 1
ATOM 2837 C CA . TRP B 1 176 ? 2.055 81.832 75.891 1.00 6.18 210 TRP B CA 1
ATOM 2838 C C . TRP B 1 176 ? 2.425 81.275 77.259 1.00 6.34 210 TRP B C 1
ATOM 2839 O O . TRP B 1 176 ? 2.891 80.127 77.395 1.00 6.50 210 TRP B O 1
ATOM 2850 N N . VAL B 1 177 ? 2.272 82.116 78.266 1.00 6.53 211 VAL B N 1
ATOM 2851 C CA . VAL B 1 177 ? 2.609 81.792 79.628 1.00 6.72 211 VAL B CA 1
ATOM 2852 C C . VAL B 1 177 ? 1.359 81.418 80.396 1.00 7.25 211 VAL B C 1
ATOM 2853 O O . VAL B 1 177 ? 0.576 82.271 80.759 1.00 7.52 211 VAL B O 1
ATOM 2857 N N . ARG B 1 178 ? 1.172 80.127 80.647 1.00 7.53 212 ARG B N 1
ATOM 2858 C CA . ARG B 1 178 ? 0.007 79.653 81.410 1.00 8.30 212 ARG B CA 1
ATOM 2859 C C . ARG B 1 178 ? 0.023 80.229 82.812 1.00 8.76 212 ARG B C 1
ATOM 2860 O O . ARG B 1 178 ? 1.089 80.409 83.387 1.00 8.75 212 ARG B O 1
ATOM 2868 N N . SER B 1 179 ? -1.153 80.536 83.338 1.00 9.39 213 SER B N 1
ATOM 2869 C CA . SER B 1 179 ? -1.266 80.958 84.734 1.00 9.93 213 SER B CA 1
ATOM 2870 C C . SER B 1 179 ? -1.522 79.795 85.691 1.00 10.41 213 SER B C 1
ATOM 2871 O O . SER B 1 179 ? -1.565 79.993 86.905 1.00 10.88 213 SER B O 1
ATOM 2874 N N . ASP B 1 180 ? -1.698 78.590 85.155 1.00 10.50 214 ASP B N 1
ATOM 2875 C CA . ASP B 1 180 ? -2.074 77.420 85.954 1.00 11.09 214 ASP B CA 1
ATOM 2876 C C . ASP B 1 180 ? -1.081 76.259 85.829 1.00 10.97 214 ASP B C 1
ATOM 2877 O O . ASP B 1 180 ? -1.381 75.127 86.223 1.00 11.67 214 ASP B O 1
ATOM 2882 N N . SER B 1 181 ? 0.101 76.545 85.282 1.00 10.16 215 SER B N 1
ATOM 2883 C CA . SER B 1 181 ? 1.084 75.504 84.960 1.00 10.01 215 SER B CA 1
ATOM 2884 C C . SER B 1 181 ? 2.403 76.144 84.629 1.00 9.28 215 SER B C 1
ATOM 2885 O O . SER B 1 181 ? 2.431 77.301 84.223 1.00 8.95 215 SER B O 1
ATOM 2888 N N . GLN B 1 182 ? 3.491 75.390 84.761 1.00 9.37 216 GLN B N 1
ATOM 2889 C CA . GLN B 1 182 ? 4.785 75.859 84.243 1.00 8.90 216 GLN B CA 1
ATOM 2890 C C . GLN B 1 182 ? 4.931 75.717 82.723 1.00 8.55 216 GLN B C 1
ATOM 2891 O O . GLN B 1 182 ? 5.890 76.245 82.130 1.00 8.10 216 GLN B O 1
ATOM 2897 N N . GLU B 1 183 ? 3.997 75.003 82.086 1.00 8.72 217 GLU B N 1
ATOM 2898 C CA . GLU B 1 183 ? 4.051 74.808 80.652 1.00 8.63 217 GLU B CA 1
ATOM 2899 C C . GLU B 1 183 ? 3.864 76.127 79.917 1.00 8.00 217 GLU B C 1
ATOM 2900 O O . GLU B 1 183 ? 2.914 76.859 80.203 1.00 7.97 217 GLU B O 1
ATOM 2906 N N . ASN B 1 184 ? 4.776 76.449 78.999 1.00 7.42 218 ASN B N 1
ATOM 2907 C CA . ASN B 1 184 ? 4.573 77.601 78.113 1.00 6.96 218 ASN B CA 1
ATOM 2908 C C . ASN B 1 184 ? 4.713 77.176 76.653 1.00 6.66 218 ASN B C 1
ATOM 2909 O O . ASN B 1 184 ? 5.381 76.187 76.353 1.00 6.58 218 ASN B O 1
ATOM 2914 N N . PHE B 1 185 ? 4.155 77.972 75.745 1.00 6.45 219 PHE B N 1
ATOM 2915 C CA . PHE B 1 185 ? 4.244 77.726 74.314 1.00 6.30 219 PHE B CA 1
ATOM 2916 C C . PHE B 1 185 ? 4.966 78.876 73.620 1.00 5.82 219 PHE B C 1
ATOM 2917 O O . PHE B 1 185 ? 4.914 80.013 74.071 1.00 5.46 219 PHE B O 1
ATOM 2925 N N . PHE B 1 186 ? 5.598 78.550 72.491 1.00 5.64 220 PHE B N 1
ATOM 2926 C CA . PHE B 1 186 ? 6.575 79.397 71.826 1.00 5.34 220 PHE B CA 1
ATOM 2927 C C . PHE B 1 186 ? 6.261 79.448 70.345 1.00 5.49 220 PHE B C 1
ATOM 2928 O O . PHE B 1 186 ? 6.337 78.432 69.673 1.00 5.62 220 PHE B O 1
ATOM 2936 N N . SER B 1 187 ? 5.965 80.649 69.860 1.00 5.47 221 SER B N 1
ATOM 2937 C CA . SER B 1 187 ? 5.459 80.894 68.503 1.00 5.66 221 SER B CA 1
ATOM 2938 C C . SER B 1 187 ? 6.333 81.912 67.742 1.00 5.86 221 SER B C 1
ATOM 2939 O O . SER B 1 187 ? 6.605 82.969 68.257 1.00 5.98 221 SER B O 1
ATOM 2942 N N . CYS B 1 188 ? 6.776 81.586 66.526 1.00 6.21 222 CYS B N 1
ATOM 2943 C CA . CYS B 1 188 ? 7.566 82.489 65.683 1.00 6.40 222 CYS B CA 1
ATOM 2944 C C . CYS B 1 188 ? 6.918 82.695 64.334 1.00 6.11 222 CYS B C 1
ATOM 2945 O O . CYS B 1 188 ? 6.855 81.747 63.545 1.00 6.09 222 CYS B O 1
ATOM 2948 N N . SER B 1 189 ? 6.500 83.941 64.062 1.00 5.89 223 SER B N 1
ATOM 2949 C CA . SER B 1 189 ? 5.805 84.277 62.830 1.00 5.82 223 SER B CA 1
ATOM 2950 C C . SER B 1 189 ? 6.668 85.210 61.976 1.00 5.76 223 SER B C 1
ATOM 2951 O O . SER B 1 189 ? 6.944 86.335 62.369 1.00 5.52 223 SER B O 1
ATOM 2954 N N . ASP B 1 190 ? 7.000 84.771 60.778 1.00 5.87 224 ASP B N 1
ATOM 2955 C CA . ASP B 1 190 ? 7.732 85.608 59.819 1.00 6.01 224 ASP B CA 1
ATOM 2956 C C . ASP B 1 190 ? 6.781 86.591 59.159 1.00 6.14 224 ASP B C 1
ATOM 2957 O O . ASP B 1 190 ? 5.680 86.186 58.715 1.00 6.03 224 ASP B O 1
ATOM 2962 N N . VAL B 1 191 ? 7.199 87.866 59.097 1.00 6.20 225 VAL B N 1
ATOM 2963 C CA . VAL B 1 191 ? 6.398 88.895 58.465 1.00 6.63 225 VAL B CA 1
ATOM 2964 C C . VAL B 1 191 ? 7.261 89.797 57.580 1.00 6.88 225 VAL B C 1
ATOM 2965 O O . VAL B 1 191 ? 8.482 89.764 57.615 1.00 6.72 225 VAL B O 1
ATOM 2969 N N . VAL B 1 192 ? 6.600 90.619 56.787 1.00 7.35 226 VAL B N 1
ATOM 2970 C CA . VAL B 1 192 ? 7.299 91.640 56.019 1.00 7.85 226 VAL B CA 1
ATOM 2971 C C . VAL B 1 192 ? 6.391 92.859 56.029 1.00 8.33 226 VAL B C 1
ATOM 2972 O O . VAL B 1 192 ? 5.173 92.757 55.763 1.00 8.47 226 VAL B O 1
ATOM 2976 N N . PHE B 1 193 ? 6.973 93.997 56.369 1.00 8.74 227 PHE B N 1
ATOM 2977 C CA . PHE B 1 193 ? 6.227 95.256 56.379 1.00 9.51 227 PHE B CA 1
ATOM 2978 C C . PHE B 1 193 ? 6.351 95.900 55.006 1.00 10.68 227 PHE B C 1
ATOM 2979 O O . PHE B 1 193 ? 7.154 96.803 54.813 1.00 11.21 227 PHE B O 1
ATOM 2987 N N . ASP B 1 194 ? 5.520 95.456 54.074 1.00 11.58 228 ASP B N 1
ATOM 2988 C CA . ASP B 1 194 ? 5.551 95.967 52.700 1.00 12.70 228 ASP B CA 1
ATOM 2989 C C . ASP B 1 194 ? 4.226 96.550 52.250 1.00 13.35 228 ASP B C 1
ATOM 2990 O O . ASP B 1 194 ? 4.096 96.928 51.094 1.00 14.34 228 ASP B O 1
ATOM 2995 N N . GLY B 1 195 ? 3.246 96.650 53.142 1.00 13.13 229 GLY B N 1
ATOM 2996 C CA . GLY B 1 195 ? 1.940 97.154 52.727 1.00 13.85 229 GLY B CA 1
ATOM 2997 C C . GLY B 1 195 ? 2.069 98.631 52.467 1.00 14.46 229 GLY B C 1
ATOM 2998 O O . GLY B 1 195 ? 2.417 99.369 53.380 1.00 14.47 229 GLY B O 1
ATOM 2999 N N . GLY B 1 196 ? 1.839 99.036 51.208 1.00 15.26 230 GLY B N 1
ATOM 3000 C CA . GLY B 1 196 ? 1.809 100.441 50.749 1.00 15.85 230 GLY B CA 1
ATOM 3001 C C . GLY B 1 196 ? 0.597 101.153 51.268 1.00 16.31 230 GLY B C 1
ATOM 3002 O O . GLY B 1 196 ? -0.193 100.556 52.036 1.00 16.22 230 GLY B O 1
ATOM 3004 N N . HIS C 1 1 ? 0.559 68.807 19.713 1.00 10.79 35 HIS C N 1
ATOM 3005 C CA . HIS C 1 1 ? 1.246 68.626 21.028 1.00 10.64 35 HIS C CA 1
ATOM 3006 C C . HIS C 1 1 ? 0.191 68.300 22.069 1.00 10.13 35 HIS C C 1
ATOM 3007 O O . HIS C 1 1 ? -0.731 69.096 22.338 1.00 10.47 35 HIS C O 1
ATOM 3014 N N . GLY C 1 2 ? 0.295 67.091 22.596 1.00 9.27 36 GLY C N 1
ATOM 3015 C CA . GLY C 1 2 ? -0.606 66.640 23.631 1.00 8.75 36 GLY C CA 1
ATOM 3016 C C . GLY C 1 2 ? -0.432 65.173 23.915 1.00 7.98 36 GLY C C 1
ATOM 3017 O O . GLY C 1 2 ? -0.003 64.409 23.060 1.00 7.62 36 GLY C O 1
ATOM 3018 N N . VAL C 1 3 ? -0.748 64.805 25.152 1.00 7.66 37 VAL C N 1
ATOM 3019 C CA . VAL C 1 3 ? -0.940 63.435 25.567 1.00 7.26 37 VAL C CA 1
ATOM 3020 C C . VAL C 1 3 ? -2.219 63.419 26.408 1.00 7.40 37 VAL C C 1
ATOM 3021 O O . VAL C 1 3 ? -2.807 64.478 26.707 1.00 7.56 37 VAL C O 1
ATOM 3025 N N . ALA C 1 4 ? -2.635 62.239 26.840 1.00 7.32 38 ALA C N 1
ATOM 3026 C CA . ALA C 1 4 ? -3.895 62.142 27.587 1.00 7.57 38 ALA C CA 1
ATOM 3027 C C . ALA C 1 4 ? -3.807 62.812 28.965 1.00 8.04 38 ALA C C 1
ATOM 3028 O O . ALA C 1 4 ? -2.809 62.697 29.630 1.00 7.82 38 ALA C O 1
ATOM 3030 N N . MET C 1 5 ? -4.879 63.494 29.346 1.00 8.85 39 MET C N 1
ATOM 3031 C CA . MET C 1 5 ? -5.051 64.150 30.637 1.00 9.68 39 MET C CA 1
ATOM 3032 C C . MET C 1 5 ? -6.015 63.375 31.553 1.00 10.25 39 MET C C 1
ATOM 3033 O O . MET C 1 5 ? -5.910 63.479 32.770 1.00 10.32 39 MET C O 1
ATOM 3038 N N . MET C 1 6 ? -6.975 62.659 30.944 1.00 10.81 40 MET C N 1
ATOM 3039 C CA A MET C 1 6 ? -7.919 61.802 31.666 0.50 11.28 40 MET C CA 1
ATOM 3040 C CA B MET C 1 6 ? -7.927 61.797 31.656 0.50 11.26 40 MET C CA 1
ATOM 3041 C C . MET C 1 6 ? -8.232 60.597 30.786 1.00 10.89 40 MET C C 1
ATOM 3042 O O . MET C 1 6 ? -8.650 60.760 29.631 1.00 10.98 40 MET C O 1
ATOM 3051 N N . PRO C 1 7 ? -7.922 59.380 31.254 1.00 10.60 41 PRO C N 1
ATOM 3052 C CA . PRO C 1 7 ? -6.988 59.012 32.350 1.00 10.02 41 PRO C CA 1
ATOM 3053 C C . PRO C 1 7 ? -5.587 59.507 31.994 1.00 9.08 41 PRO C C 1
ATOM 3054 O O . PRO C 1 7 ? -5.085 59.295 30.880 1.00 8.30 41 PRO C O 1
ATOM 3058 N N . GLY C 1 8 ? -4.985 60.223 32.920 1.00 8.66 42 GLY C N 1
ATOM 3059 C CA . GLY C 1 8 ? -3.804 60.989 32.611 1.00 8.06 42 GLY C CA 1
ATOM 3060 C C . GLY C 1 8 ? -2.642 60.084 32.241 1.00 7.38 42 GLY C C 1
ATOM 3061 O O . GLY C 1 8 ? -2.474 59.011 32.830 1.00 7.28 42 GLY C O 1
ATOM 3062 N N A SER C 1 9 ? -1.840 60.524 31.277 0.50 6.91 43 SER C N 1
ATOM 3063 N N B SER C 1 9 ? -1.843 60.538 31.273 0.50 6.95 43 SER C N 1
ATOM 3064 C CA A SER C 1 9 ? -0.654 59.800 30.882 0.50 6.46 43 SER C CA 1
ATOM 3065 C CA B SER C 1 9 ? -0.643 59.854 30.814 0.50 6.51 43 SER C CA 1
ATOM 3066 C C A SER C 1 9 ? 0.413 59.885 31.952 0.50 6.50 43 SER C C 1
ATOM 3067 C C B SER C 1 9 ? 0.470 60.005 31.837 0.50 6.53 43 SER C C 1
ATOM 3068 O O A SER C 1 9 ? 0.278 60.607 32.934 0.50 6.84 43 SER C O 1
ATOM 3069 O O B SER C 1 9 ? 0.424 60.917 32.656 0.50 6.83 43 SER C O 1
ATOM 3074 N N . ARG C 1 10 ? 1.498 59.151 31.739 1.00 6.20 44 ARG C N 1
ATOM 3075 C CA . ARG C 1 10 ? 2.605 59.121 32.699 1.00 6.34 44 ARG C CA 1
ATOM 3076 C C . ARG C 1 10 ? 3.308 60.478 32.828 1.00 6.48 44 ARG C C 1
ATOM 3077 O O . ARG C 1 10 ? 3.539 60.965 33.950 1.00 6.93 44 ARG C O 1
ATOM 3085 N N . THR C 1 11 ? 3.598 61.121 31.708 1.00 6.29 45 THR C N 1
ATOM 3086 C CA . THR C 1 11 ? 4.233 62.442 31.810 1.00 6.60 45 THR C CA 1
ATOM 3087 C C . THR C 1 11 ? 3.294 63.508 32.395 1.00 7.12 45 THR C C 1
ATOM 3088 O O . THR C 1 11 ? 3.748 64.400 33.135 1.00 7.54 45 THR C O 1
ATOM 3092 N N . TYR C 1 12 ? 2.005 63.448 32.064 1.00 7.22 46 TYR C N 1
ATOM 3093 C CA . TYR C 1 12 ? 1.059 64.421 32.621 1.00 7.78 46 TYR C CA 1
ATOM 3094 C C . TYR C 1 12 ? 0.840 64.243 34.127 1.00 8.24 46 TYR C C 1
ATOM 3095 O O . TYR C 1 12 ? 0.876 65.229 34.874 1.00 8.68 46 TYR C O 1
ATOM 3104 N N . LEU C 1 13 ? 0.556 63.014 34.565 1.00 8.06 47 LEU C N 1
ATOM 3105 C CA . LEU C 1 13 ? 0.349 62.780 35.995 1.00 8.70 47 LEU C CA 1
ATOM 3106 C C . LEU C 1 13 ? 1.609 63.076 36.801 1.00 9.14 47 LEU C C 1
ATOM 3107 O O . LEU C 1 13 ? 1.521 63.593 37.927 1.00 9.47 47 LEU C O 1
ATOM 3112 N N . CYS C 1 14 ? 2.767 62.759 36.233 1.00 9.44 48 CYS C N 1
ATOM 3113 C CA . CYS C 1 14 ? 4.009 63.067 36.898 1.00 10.20 48 CYS C CA 1
ATOM 3114 C C . CYS C 1 14 ? 4.259 64.570 37.006 1.00 10.63 48 CYS C C 1
ATOM 3115 O O . CYS C 1 14 ? 4.692 65.042 38.047 1.00 10.68 48 CYS C O 1
ATOM 3118 N N . GLN C 1 15 ? 3.957 65.327 35.962 1.00 10.73 49 GLN C N 1
ATOM 3119 C CA . GLN C 1 15 ? 4.119 66.769 36.033 1.00 11.60 49 GLN C CA 1
ATOM 3120 C C . GLN C 1 15 ? 3.112 67.373 37.032 1.00 11.90 49 GLN C C 1
ATOM 3121 O O . GLN C 1 15 ? 3.459 68.307 37.760 1.00 12.35 49 GLN C O 1
ATOM 3127 N N . LEU C 1 16 ? 1.894 66.818 37.118 1.00 11.59 50 LEU C N 1
ATOM 3128 C CA . LEU C 1 16 ? 0.937 67.252 38.150 1.00 12.16 50 LEU C CA 1
ATOM 3129 C C . LEU C 1 16 ? 1.480 66.989 39.555 1.00 12.59 50 LEU C C 1
ATOM 3130 O O . LEU C 1 16 ? 1.338 67.817 40.467 1.00 12.98 50 LEU C O 1
ATOM 3135 N N . ASP C 1 17 ? 2.084 65.821 39.727 1.00 12.44 51 ASP C N 1
ATOM 3136 C CA . ASP C 1 17 ? 2.649 65.405 41.020 1.00 13.41 51 ASP C CA 1
ATOM 3137 C C . ASP C 1 17 ? 3.816 66.307 41.430 1.00 13.60 51 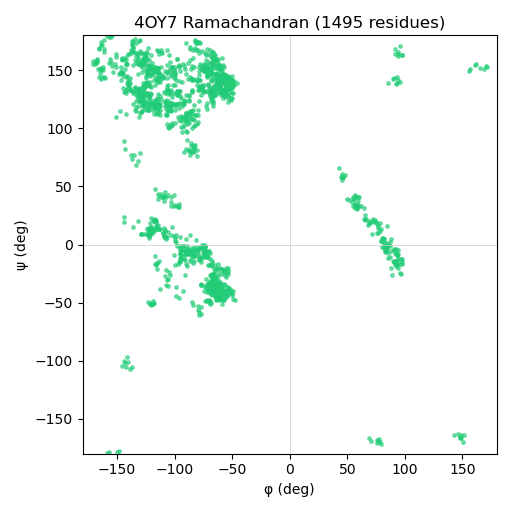ASP C C 1
ATOM 3138 O O . ASP C 1 17 ? 3.963 66.640 42.604 1.00 13.85 51 ASP C O 1
ATOM 3143 N N . ALA C 1 18 ? 4.613 66.719 40.451 1.00 13.27 52 ALA C N 1
ATOM 3144 C CA . ALA C 1 18 ? 5.860 67.464 40.686 1.00 13.85 52 ALA C CA 1
ATOM 3145 C C . ALA C 1 18 ? 5.694 68.983 40.747 1.00 14.71 52 ALA C C 1
ATOM 3146 O O . ALA C 1 18 ? 6.581 69.675 41.233 1.00 14.54 52 ALA C O 1
ATOM 3148 N N . LYS C 1 19 ? 4.573 69.464 40.209 1.00 15.47 53 LYS C N 1
ATOM 3149 C CA . LYS C 1 19 ? 4.239 70.887 40.028 1.00 16.99 53 LYS C CA 1
ATOM 3150 C C . LYS C 1 19 ? 4.437 71.693 41.291 1.00 17.01 53 LYS C C 1
ATOM 3151 O O . LYS C 1 19 ? 3.960 71.303 42.337 1.00 17.59 53 LYS C O 1
ATOM 3157 N N . THR C 1 20 ? 5.144 72.824 41.203 1.00 16.90 54 THR C N 1
ATOM 3158 C CA . THR C 1 20 ? 5.194 73.810 42.275 1.00 17.34 54 THR C CA 1
ATOM 3159 C C . THR C 1 20 ? 4.964 75.225 41.719 1.00 17.47 54 THR C C 1
ATOM 3160 O O . THR C 1 20 ? 5.076 75.475 40.524 1.00 17.00 54 THR C O 1
ATOM 3164 N N . GLY C 1 21 ? 4.686 76.152 42.613 1.00 18.04 55 GLY C N 1
ATOM 3165 C CA . GLY C 1 21 ? 4.402 77.523 42.234 1.00 18.44 55 GLY C CA 1
ATOM 3166 C C . GLY C 1 21 ? 5.571 78.305 41.666 1.00 18.48 55 GLY C C 1
ATOM 3167 O O . GLY C 1 21 ? 5.343 79.341 41.058 1.00 18.98 55 GLY C O 1
ATOM 3168 N N . THR C 1 22 ? 6.805 77.834 41.889 1.00 18.01 56 THR C N 1
ATOM 3169 C CA . THR C 1 22 ? 8.021 78.467 41.330 1.00 18.07 56 THR C CA 1
ATOM 3170 C C . THR C 1 22 ? 8.480 77.827 40.013 1.00 17.02 56 THR C C 1
ATOM 3171 O O . THR C 1 22 ? 9.399 78.338 39.366 1.00 17.04 56 THR C O 1
ATOM 3175 N N . GLY C 1 23 ? 7.869 76.713 39.614 1.00 15.86 57 GLY C N 1
ATOM 3176 C CA . GLY C 1 23 ? 8.352 75.977 38.453 1.00 15.07 57 GLY C CA 1
ATOM 3177 C C . GLY C 1 23 ? 9.356 74.892 38.784 1.00 14.80 57 GLY C C 1
ATOM 3178 O O . GLY C 1 23 ? 9.723 74.129 37.904 1.00 13.92 57 GLY C O 1
ATOM 3179 N N . ALA C 1 24 ? 9.810 74.811 40.039 1.00 15.53 58 ALA C N 1
ATOM 3180 C CA . ALA C 1 24 ? 10.640 73.684 40.461 1.00 15.56 58 ALA C CA 1
ATOM 3181 C C . ALA C 1 24 ? 9.787 72.431 40.365 1.00 15.16 58 ALA C C 1
ATOM 3182 O O . ALA C 1 24 ? 8.572 72.511 40.412 1.00 15.06 58 ALA C O 1
ATOM 3184 N N . LEU C 1 25 ? 10.433 71.286 40.193 1.00 15.20 59 LEU C N 1
ATOM 3185 C CA . LEU C 1 25 ? 9.727 70.020 40.040 1.00 14.97 59 LEU C CA 1
ATOM 3186 C C . LEU C 1 25 ? 10.139 69.092 41.182 1.00 15.64 59 LEU C C 1
ATOM 3187 O O . LEU C 1 25 ? 11.295 68.699 41.272 1.00 15.81 59 LEU C O 1
ATOM 3192 N N . ASP C 1 26 ? 9.179 68.739 42.035 1.00 16.30 60 ASP C N 1
ATOM 3193 C CA . ASP C 1 26 ? 9.449 68.021 43.291 1.00 17.54 60 ASP C CA 1
ATOM 3194 C C . ASP C 1 26 ? 8.420 66.890 43.446 1.00 16.69 60 ASP C C 1
ATOM 3195 O O . ASP C 1 26 ? 7.459 67.033 44.187 1.00 16.83 60 ASP C O 1
ATOM 3200 N N . PRO C 1 27 ? 8.595 65.778 42.711 1.00 15.67 61 PRO C N 1
ATOM 3201 C CA . PRO C 1 27 ? 7.567 64.733 42.762 1.00 15.11 61 PRO C CA 1
ATOM 3202 C C . PRO C 1 27 ? 7.587 63.942 44.066 1.00 15.53 61 PRO C C 1
ATOM 3203 O O . PRO C 1 27 ? 8.616 63.870 44.704 1.00 16.12 61 PRO C O 1
ATOM 3207 N N . THR C 1 28 ? 6.433 63.405 44.464 1.00 15.26 62 THR C N 1
ATOM 3208 C CA . THR C 1 28 ? 6.343 62.488 45.619 1.00 15.90 62 THR C CA 1
ATOM 3209 C C . THR C 1 28 ? 6.309 61.030 45.161 1.00 14.74 62 THR C C 1
ATOM 3210 O O . THR C 1 28 ? 6.916 60.166 45.806 1.00 15.25 62 THR C O 1
ATOM 3214 N N . ASN C 1 29 ? 5.643 60.758 44.045 1.00 13.25 63 ASN C N 1
ATOM 3215 C CA . ASN C 1 29 ? 5.534 59.395 43.550 1.00 12.22 63 ASN C CA 1
ATOM 3216 C C . ASN C 1 29 ? 6.902 58.836 43.173 1.00 11.97 63 ASN C C 1
ATOM 3217 O O . ASN C 1 29 ? 7.637 59.488 42.451 1.00 11.61 63 ASN C O 1
ATOM 3222 N N . PRO C 1 30 ? 7.224 57.617 43.618 1.00 11.98 64 PRO C N 1
ATOM 3223 C CA . PRO C 1 30 ? 8.590 57.077 43.387 1.00 12.03 64 PRO C CA 1
ATOM 3224 C C . PRO C 1 30 ? 8.969 56.814 41.932 1.00 11.33 64 PRO C C 1
ATOM 3225 O O . PRO C 1 30 ? 10.143 56.935 41.574 1.00 11.36 64 PRO C O 1
ATOM 3229 N N . ALA C 1 31 ? 8.011 56.387 41.121 1.00 10.78 65 ALA C N 1
ATOM 3230 C CA . ALA C 1 31 ? 8.247 56.171 39.699 1.00 10.25 65 ALA C CA 1
ATOM 3231 C C . ALA C 1 31 ? 8.480 57.504 39.011 1.00 10.25 65 ALA C C 1
ATOM 3232 O O . ALA C 1 31 ? 9.377 57.623 38.173 1.00 9.87 65 ALA C O 1
ATOM 3234 N N . CYS C 1 32 ? 7.681 58.512 39.370 1.00 10.65 66 CYS C N 1
ATOM 3235 C CA . CYS C 1 32 ? 7.930 59.874 38.865 1.00 10.94 66 CYS C CA 1
ATOM 3236 C C . CYS C 1 32 ? 9.304 60.415 39.305 1.00 10.99 66 CYS C C 1
ATOM 3237 O O . CYS C 1 32 ? 10.015 61.021 38.518 1.00 10.40 66 CYS C O 1
ATOM 3240 N N . GLN C 1 33 ? 9.675 60.191 40.561 1.00 11.44 67 GLN C N 1
ATOM 3241 C CA . GLN C 1 33 ? 11.027 60.589 41.009 1.00 12.27 67 GLN C CA 1
ATOM 3242 C C . GLN C 1 33 ? 12.122 59.909 40.179 1.00 11.68 67 GLN C C 1
ATOM 3243 O O . GLN C 1 33 ? 13.080 60.543 39.735 1.00 11.59 67 GLN C O 1
ATOM 3249 N N . ALA C 1 34 ? 11.976 58.611 39.979 1.00 11.08 68 ALA C N 1
ATOM 3250 C CA . ALA C 1 34 ? 12.953 57.850 39.212 1.00 10.90 68 ALA C CA 1
ATOM 3251 C C . ALA C 1 34 ? 13.056 58.396 37.782 1.00 10.46 68 ALA C C 1
ATOM 3252 O O . ALA C 1 34 ? 14.156 58.550 37.245 1.00 10.64 68 ALA C O 1
ATOM 3254 N N . ALA C 1 35 ? 11.899 58.707 37.193 1.00 9.97 69 ALA C N 1
ATOM 3255 C CA . ALA C 1 35 ? 11.853 59.211 35.824 1.00 9.64 69 ALA C CA 1
ATOM 3256 C C . ALA C 1 35 ? 12.480 60.586 35.729 1.00 10.14 69 ALA C C 1
ATOM 3257 O O . ALA C 1 35 ? 13.159 60.903 34.743 1.00 10.08 69 ALA C O 1
ATOM 3259 N N . LEU C 1 36 ? 12.244 61.405 36.739 1.00 10.99 70 LEU C N 1
ATOM 3260 C CA . LEU C 1 36 ? 12.871 62.726 36.803 1.00 11.86 70 LEU C CA 1
ATOM 3261 C C . LEU C 1 36 ? 14.391 62.607 36.897 1.00 12.86 70 LEU C C 1
ATOM 3262 O O . LEU C 1 36 ? 15.122 63.283 36.171 1.00 12.89 70 LEU C O 1
ATOM 3267 N N . ASP C 1 37 ? 14.858 61.708 37.753 1.00 13.78 71 ASP C N 1
ATOM 3268 C CA . ASP C 1 37 ? 16.294 61.511 37.940 1.00 15.29 71 ASP C CA 1
ATOM 3269 C C . ASP C 1 37 ? 16.978 61.035 36.656 1.00 15.11 71 ASP C C 1
ATOM 3270 O O . ASP C 1 37 ? 18.075 61.521 36.325 1.00 15.90 71 ASP C O 1
ATOM 3275 N N . GLN C 1 38 ? 16.359 60.088 35.949 1.00 14.67 72 GLN C N 1
ATOM 3276 C CA . GLN C 1 38 ? 16.985 59.541 34.738 1.00 14.46 72 GLN C CA 1
ATOM 3277 C C . GLN C 1 38 ? 16.882 60.475 33.521 1.00 13.70 72 GLN C C 1
ATOM 3278 O O . GLN C 1 38 ? 17.899 60.875 32.941 1.00 14.33 72 GLN C O 1
ATOM 3284 N N . SER C 1 39 ? 15.667 60.792 33.124 1.00 12.06 73 SER C N 1
ATOM 3285 C CA . SER C 1 39 ? 15.438 61.473 31.848 1.00 11.23 73 SER C CA 1
ATOM 3286 C C . SER C 1 39 ? 15.454 63.006 31.955 1.00 11.07 73 SER C C 1
ATOM 3287 O O . SER C 1 39 ? 15.558 63.681 30.945 1.00 11.02 73 SER C O 1
ATOM 3290 N N . GLY C 1 40 ? 15.319 63.542 33.168 1.00 10.98 74 GLY C N 1
ATOM 3291 C CA . GLY C 1 40 ? 15.460 64.980 33.431 1.00 11.20 74 GLY C CA 1
ATOM 3292 C C . GLY C 1 40 ? 14.193 65.825 33.435 1.00 10.66 74 GLY C C 1
ATOM 3293 O O . GLY C 1 40 ? 13.119 65.390 33.011 1.00 10.24 74 GLY C O 1
ATOM 3294 N N . ALA C 1 41 ? 14.305 67.045 33.963 1.00 10.91 75 ALA C N 1
ATOM 3295 C CA . ALA C 1 41 ? 13.120 67.904 34.152 1.00 10.75 75 ALA C CA 1
ATOM 3296 C C . ALA C 1 41 ? 12.470 68.356 32.844 1.00 10.28 75 ALA C C 1
ATOM 3297 O O . ALA C 1 41 ? 11.277 68.642 32.824 1.00 10.02 75 ALA C O 1
ATOM 3299 N N . THR C 1 42 ? 13.250 68.406 31.779 1.00 10.35 76 THR C N 1
ATOM 3300 C CA . THR C 1 42 ? 12.762 68.850 30.474 1.00 10.09 76 THR C CA 1
ATOM 3301 C C . THR C 1 42 ? 11.510 68.072 30.034 1.00 9.40 76 THR C C 1
ATOM 3302 O O . THR C 1 42 ? 10.576 68.647 29.493 1.00 9.20 76 THR C O 1
ATOM 3306 N N . ALA C 1 43 ? 11.475 66.771 30.313 1.00 9.05 77 ALA C N 1
ATOM 3307 C CA . ALA C 1 43 ? 10.335 65.929 29.962 1.00 8.59 77 ALA C CA 1
ATOM 3308 C C . ALA C 1 43 ? 9.057 66.408 30.610 1.00 8.70 77 ALA C C 1
ATOM 3309 O O . ALA C 1 43 ? 7.991 66.343 30.011 1.00 8.68 77 ALA C O 1
ATOM 3311 N N . LEU C 1 44 ? 9.139 66.837 31.871 1.00 9.07 78 LEU C N 1
ATOM 3312 C CA . LEU C 1 44 ? 7.953 67.330 32.583 1.00 9.33 78 LEU C CA 1
ATOM 3313 C C . LEU C 1 44 ? 7.511 68.710 32.134 1.00 9.53 78 LEU C C 1
ATOM 3314 O O . LEU C 1 44 ? 6.304 68.986 32.087 1.00 9.83 78 LEU C O 1
ATOM 3319 N N . TYR C 1 45 ? 8.453 69.594 31.800 1.00 9.56 79 TYR C N 1
ATOM 3320 C CA . TYR C 1 45 ? 8.073 70.896 31.255 1.00 9.78 79 TYR C CA 1
ATOM 3321 C C . TYR C 1 45 ? 7.408 70.711 29.878 1.00 9.47 79 TYR C C 1
ATOM 3322 O O . TYR C 1 45 ? 6.575 71.526 29.465 1.00 9.91 79 TYR C O 1
ATOM 3331 N N . ASN C 1 46 ? 7.798 69.647 29.187 1.00 9.13 80 ASN C N 1
ATOM 3332 C CA . ASN C 1 46 ? 7.325 69.357 27.828 1.00 8.76 80 ASN C CA 1
ATOM 3333 C C . ASN C 1 46 ? 6.543 68.045 27.821 1.00 8.11 80 ASN C C 1
ATOM 3334 O O . ASN C 1 46 ? 6.755 67.163 26.951 1.00 7.72 80 ASN C O 1
ATOM 3339 N N . TRP C 1 47 ? 5.620 67.929 28.792 1.00 8.07 81 TRP C N 1
ATOM 3340 C CA . TRP C 1 47 ? 4.942 66.666 29.050 1.00 7.77 81 TRP C CA 1
ATOM 3341 C C . TRP C 1 47 ? 4.086 66.223 27.856 1.00 7.57 81 TRP C C 1
ATOM 3342 O O . TRP C 1 47 ? 3.864 65.044 27.655 1.00 7.17 81 TRP C O 1
ATOM 3353 N N . PHE C 1 48 ? 3.635 67.205 27.090 1.00 8.11 82 PHE C N 1
ATOM 3354 C CA . PHE C 1 48 ? 2.776 67.013 25.922 1.00 8.18 82 PHE C CA 1
ATOM 3355 C C . PHE C 1 48 ? 3.525 66.691 24.620 1.00 7.93 82 PHE C C 1
ATOM 3356 O O . PHE C 1 48 ? 2.879 66.457 23.599 1.00 8.10 82 PHE C O 1
ATOM 3364 N N . ALA C 1 49 ? 4.865 66.676 24.646 1.00 7.53 83 ALA C N 1
ATOM 3365 C CA . ALA C 1 49 ? 5.676 66.583 23.410 1.00 7.41 83 ALA C CA 1
ATOM 3366 C C . ALA C 1 49 ? 6.209 65.187 23.106 1.00 6.96 83 ALA C C 1
ATOM 3367 O O . ALA C 1 49 ? 7.340 65.028 22.591 1.00 7.03 83 ALA C O 1
ATOM 3369 N N . VAL C 1 50 ? 5.421 64.169 23.460 1.00 6.59 84 VAL C N 1
ATOM 3370 C CA . VAL C 1 50 ? 5.860 62.799 23.249 1.00 6.36 84 VAL C CA 1
ATOM 3371 C C . VAL C 1 50 ? 5.494 62.410 21.815 1.00 6.39 84 VAL C C 1
ATOM 3372 O O . VAL C 1 50 ? 4.447 61.806 21.551 1.00 6.44 84 VAL C O 1
ATOM 3376 N N . LEU C 1 51 ? 6.391 62.773 20.901 1.00 6.68 85 LEU C N 1
ATOM 3377 C CA . LEU C 1 51 ? 6.084 62.759 19.485 1.00 6.84 85 LEU C CA 1
ATOM 3378 C C . LEU C 1 51 ? 7.181 62.106 18.666 1.00 7.00 85 LEU C C 1
ATOM 3379 O O . LEU C 1 51 ? 8.354 62.044 19.062 1.00 7.11 85 LEU C O 1
ATOM 3384 N N . ASP C 1 52 ? 6.774 61.615 17.499 1.00 7.08 86 ASP C N 1
ATOM 3385 C CA . ASP C 1 52 ? 7.686 61.178 16.440 1.00 7.33 86 ASP C CA 1
ATOM 3386 C C . ASP C 1 52 ? 7.253 61.849 15.151 1.00 7.71 86 ASP C C 1
ATOM 3387 O O . ASP C 1 52 ? 6.122 61.610 14.653 1.00 7.51 86 ASP C O 1
ATOM 3392 N N . SER C 1 53 ? 8.129 62.729 14.657 1.00 8.37 87 SER C N 1
ATOM 3393 C CA . SER C 1 53 ? 7.871 63.508 13.454 1.00 9.04 87 SER C CA 1
ATOM 3394 C C . SER C 1 53 ? 7.603 62.668 12.202 1.00 9.05 87 SER C C 1
ATOM 3395 O O . SER C 1 53 ? 6.968 63.171 11.265 1.00 9.09 87 SER C O 1
ATOM 3398 N N . ASN C 1 54 ? 8.045 61.408 12.202 1.00 8.79 88 ASN C N 1
ATOM 3399 C CA . ASN C 1 54 ? 7.983 60.570 11.017 1.00 9.12 88 ASN C CA 1
ATOM 3400 C C . ASN C 1 54 ? 7.137 59.323 11.158 1.00 8.26 88 ASN C C 1
ATOM 3401 O O . ASN C 1 54 ? 7.160 58.460 10.293 1.00 8.42 88 ASN C O 1
ATOM 3406 N N . ALA C 1 55 ? 6.367 59.201 12.226 1.00 7.34 89 ALA C N 1
ATOM 3407 C CA . ALA C 1 55 ? 5.627 57.946 12.414 1.00 6.84 89 ALA C CA 1
ATOM 3408 C C . ALA C 1 55 ? 4.608 57.659 11.312 1.00 6.72 89 ALA C C 1
ATOM 3409 O O . ALA C 1 55 ? 4.466 56.523 10.859 1.00 6.62 89 ALA C O 1
ATOM 3411 N N . GLY C 1 56 ? 3.870 58.685 10.920 1.00 6.74 90 GLY C N 1
ATOM 3412 C CA . GLY C 1 56 ? 2.888 58.548 9.837 1.00 6.95 90 GLY C CA 1
ATOM 3413 C C . GLY C 1 56 ? 1.940 57.369 9.987 1.00 6.82 90 GLY C C 1
ATOM 3414 O O . GLY C 1 56 ? 1.615 56.687 8.994 1.00 7.01 90 GLY C O 1
ATOM 3415 N N . GLY C 1 57 ? 1.504 57.123 11.220 1.00 6.54 91 GLY C N 1
ATOM 3416 C CA . GLY C 1 57 ? 0.433 56.168 11.494 1.00 6.54 91 GLY C CA 1
ATOM 3417 C C . GLY C 1 57 ? 0.928 54.751 11.672 1.00 6.48 91 GLY C C 1
ATOM 3418 O O . GLY C 1 57 ? 0.140 53.840 11.960 1.00 6.83 91 GLY C O 1
ATOM 3419 N N . ARG C 1 58 ? 2.239 54.562 11.530 1.00 6.43 92 ARG C N 1
ATOM 3420 C CA . ARG C 1 58 ? 2.880 53.269 11.748 1.00 6.41 92 ARG C CA 1
ATOM 3421 C C . ARG C 1 58 ? 2.928 52.959 13.231 1.00 6.25 92 ARG C C 1
ATOM 3422 O O . ARG C 1 58 ? 2.942 53.853 14.070 1.00 6.10 92 ARG C O 1
ATOM 3430 N N . GLY C 1 59 ? 2.927 51.668 13.534 1.00 6.52 93 GLY C N 1
ATOM 3431 C CA . GLY C 1 59 ? 2.976 51.176 14.912 1.00 6.51 93 GLY C CA 1
ATOM 3432 C C . GLY C 1 59 ? 3.867 49.954 14.982 1.00 6.93 93 GLY C C 1
ATOM 3433 O O . GLY C 1 59 ? 5.094 50.085 14.965 1.00 7.15 93 GLY C O 1
ATOM 3434 N N . ALA C 1 60 ? 3.276 48.754 15.031 1.00 7.44 94 ALA C N 1
ATOM 3435 C CA . ALA C 1 60 ? 4.059 47.533 15.133 1.00 8.08 94 ALA C CA 1
ATOM 3436 C C . ALA C 1 60 ? 4.958 47.343 13.926 1.00 8.36 94 ALA C C 1
ATOM 3437 O O . ALA C 1 60 ? 4.541 47.532 12.779 1.00 8.63 94 ALA C O 1
ATOM 3439 N N . GLY C 1 61 ? 6.208 46.960 14.160 1.00 8.63 95 GLY C N 1
ATOM 3440 C CA . GLY C 1 61 ? 7.195 46.873 13.121 1.00 8.95 95 GLY C CA 1
ATOM 3441 C C . GLY C 1 61 ? 8.031 48.122 12.959 1.00 8.72 95 GLY C C 1
ATOM 3442 O O . GLY C 1 61 ? 9.116 48.070 12.352 1.00 9.44 95 GLY C O 1
ATOM 3443 N N . TYR C 1 62 ? 7.547 49.238 13.517 1.00 8.11 96 TYR C N 1
ATOM 3444 C CA . TYR C 1 62 ? 8.211 50.516 13.402 1.00 7.85 96 TYR C CA 1
ATOM 3445 C C . TYR C 1 62 ? 8.578 51.100 14.775 1.00 7.36 96 TYR C C 1
ATOM 3446 O O . TYR C 1 62 ? 9.716 51.513 14.980 1.00 7.57 96 TYR C O 1
ATOM 3455 N N . VAL C 1 63 ? 7.612 51.166 15.687 1.00 6.99 97 VAL C N 1
ATOM 3456 C CA . VAL C 1 63 ? 7.875 51.610 17.066 1.00 6.80 97 VAL C CA 1
ATOM 3457 C C . VAL C 1 63 ? 8.235 50.369 17.873 1.00 6.85 97 VAL C C 1
ATOM 3458 O O . VAL C 1 63 ? 7.397 49.471 18.014 1.00 6.94 97 VAL C O 1
ATOM 3462 N N . PRO C 1 64 ? 9.486 50.264 18.343 1.00 6.80 98 PRO C N 1
ATOM 3463 C CA . PRO C 1 64 ? 9.859 49.016 18.999 1.00 6.94 98 PRO C CA 1
ATOM 3464 C C . PRO C 1 64 ? 9.054 48.696 20.255 1.00 6.81 98 PRO C C 1
ATOM 3465 O O . PRO C 1 64 ? 8.694 49.586 21.015 1.00 6.57 98 PRO C O 1
ATOM 3469 N N . ASP C 1 65 ? 8.775 47.411 20.457 1.00 7.11 99 ASP C N 1
ATOM 3470 C CA . ASP C 1 65 ? 8.243 46.968 21.725 1.00 7.18 99 ASP C CA 1
ATOM 3471 C C . ASP C 1 65 ? 9.039 47.586 22.877 1.00 6.93 99 ASP C C 1
ATOM 3472 O O . ASP C 1 65 ? 10.279 47.677 22.819 1.00 6.95 99 ASP C O 1
ATOM 3477 N N . GLY C 1 66 ? 8.334 48.013 23.919 1.00 6.69 100 GLY C N 1
ATOM 3478 C CA . GLY C 1 66 ? 8.972 48.595 25.096 1.00 6.74 100 GLY C CA 1
ATOM 3479 C C . GLY C 1 66 ? 9.343 50.071 24.989 1.00 6.53 100 GLY C C 1
ATOM 3480 O O . GLY C 1 66 ? 10.000 50.588 25.866 1.00 6.74 100 GLY C O 1
ATOM 3481 N N . THR C 1 67 ? 8.973 50.732 23.889 1.00 6.34 101 THR C N 1
ATOM 3482 C CA . THR C 1 67 ? 9.287 52.141 23.714 1.00 6.05 101 THR C CA 1
ATOM 3483 C C . THR C 1 67 ? 8.074 52.972 23.332 1.00 5.79 101 THR C C 1
ATOM 3484 O O . THR C 1 67 ? 8.231 54.140 23.028 1.00 5.42 101 THR C O 1
ATOM 3488 N N . LEU C 1 68 ? 6.881 52.391 23.381 1.00 5.90 102 LEU C N 1
ATOM 3489 C CA . LEU C 1 68 ? 5.675 53.123 22.959 1.00 5.83 102 LEU C CA 1
ATOM 3490 C C . LEU C 1 68 ? 5.425 54.407 23.763 1.00 5.92 102 LEU C C 1
ATOM 3491 O O . LEU C 1 68 ? 5.020 55.433 23.217 1.00 6.05 102 LEU C O 1
ATOM 3496 N N . CYS C 1 69 ? 5.703 54.367 25.043 1.00 6.19 103 CYS C N 1
ATOM 3497 C CA . CYS C 1 69 ? 5.440 55.528 25.889 1.00 6.53 103 CYS C CA 1
ATOM 3498 C C . CYS C 1 69 ? 6.428 56.691 25.690 1.00 6.44 103 CYS C C 1
ATOM 3499 O O . CYS C 1 69 ? 6.203 57.774 26.233 1.00 6.81 103 CYS C O 1
ATOM 3502 N N . SER C 1 70 ? 7.502 56.469 24.936 1.00 6.27 104 SER C N 1
ATOM 3503 C CA . SER C 1 70 ? 8.440 57.554 24.592 1.00 6.22 104 SER C CA 1
ATOM 3504 C C . SER C 1 70 ? 8.468 57.804 23.076 1.00 6.20 104 SER C C 1
ATOM 3505 O O . SER C 1 70 ? 9.407 58.379 22.560 1.00 6.28 104 SER C O 1
ATOM 3508 N N . ALA C 1 71 ? 7.430 57.388 22.365 1.00 6.02 105 ALA C N 1
ATOM 3509 C CA . ALA C 1 71 ? 7.377 57.571 20.893 1.00 6.14 105 ALA C CA 1
ATOM 3510 C C . ALA C 1 71 ? 8.591 56.935 20.229 1.00 6.38 105 ALA C C 1
ATOM 3511 O O . ALA C 1 71 ? 9.184 57.476 19.281 1.00 6.44 105 ALA C O 1
ATOM 3513 N N . GLY C 1 72 ? 8.925 55.748 20.704 1.00 6.53 106 GLY C N 1
ATOM 3514 C CA . GLY C 1 72 ? 10.035 54.992 20.136 1.00 6.82 106 GLY C CA 1
ATOM 3515 C C . GLY C 1 72 ? 11.395 55.637 20.333 1.00 7.28 106 GLY C C 1
ATOM 3516 O O . GLY C 1 72 ? 12.320 55.344 19.605 1.00 7.64 106 GLY C O 1
ATOM 3517 N N . ASP C 1 73 ? 11.493 56.526 21.332 1.00 7.41 107 ASP C N 1
ATOM 3518 C CA . ASP C 1 73 ? 12.703 57.295 21.615 1.00 8.06 107 ASP C CA 1
ATOM 3519 C C . ASP C 1 73 ? 13.175 58.156 20.441 1.00 8.34 107 ASP C C 1
ATOM 3520 O O . ASP C 1 73 ? 14.403 58.444 20.295 1.00 9.04 107 ASP C O 1
ATOM 3525 N N . ARG C 1 74 ? 12.204 58.597 19.633 1.00 8.47 108 ARG C N 1
ATOM 3526 C CA . ARG C 1 74 ? 12.460 59.447 18.470 1.00 8.80 108 ARG C CA 1
ATOM 3527 C C . ARG C 1 74 ? 11.959 60.880 18.618 1.00 8.76 108 ARG C C 1
ATOM 3528 O O . ARG C 1 74 ? 12.017 61.639 17.657 1.00 9.27 108 ARG C O 1
ATOM 3536 N N . SER C 1 75 ? 11.535 61.281 19.806 1.00 8.35 109 SER C N 1
ATOM 3537 C CA . SER C 1 75 ? 11.127 62.659 20.035 1.00 8.45 109 SER C CA 1
ATOM 3538 C C . SER C 1 75 ? 12.334 63.600 20.215 1.00 9.08 109 SER C C 1
ATOM 3539 O O . SER C 1 75 ? 13.481 63.154 20.328 1.00 9.47 109 SER C O 1
ATOM 3542 N N . PRO C 1 76 ? 12.064 64.910 20.321 1.00 9.55 110 PRO C N 1
ATOM 3543 C CA . PRO C 1 76 ? 13.136 65.861 20.568 1.00 10.24 110 PRO C CA 1
ATOM 3544 C C . PRO C 1 76 ? 13.654 65.811 21.996 1.00 10.47 110 PRO C C 1
ATOM 3545 O O . PRO C 1 76 ? 14.651 66.437 22.269 1.00 10.97 110 PRO C O 1
ATOM 3549 N N . TYR C 1 77 ? 12.986 65.072 22.878 1.00 10.09 111 TYR C N 1
ATOM 3550 C CA . TYR C 1 77 ? 13.355 65.042 24.293 1.00 10.41 111 TYR C CA 1
ATOM 3551 C C . TYR C 1 77 ? 13.589 63.634 24.769 1.00 9.93 111 TYR C C 1
ATOM 3552 O O . TYR C 1 77 ? 13.141 62.660 24.161 1.00 9.57 111 TYR C O 1
ATOM 3561 N N . ASP C 1 78 ? 14.270 63.530 25.897 1.00 9.86 112 ASP C N 1
ATOM 3562 C CA . ASP C 1 78 ? 14.426 62.245 26.553 1.00 9.46 112 ASP C CA 1
ATOM 3563 C C . ASP C 1 78 ? 13.152 61.904 27.351 1.00 8.86 112 ASP C C 1
ATOM 3564 O O . ASP C 1 78 ? 12.866 62.536 28.374 1.00 9.17 112 ASP C O 1
ATOM 3569 N N . PHE C 1 79 ? 12.410 60.889 26.902 1.00 7.99 113 PHE C N 1
ATOM 3570 C CA . PHE C 1 79 ? 11.208 60.357 27.605 1.00 7.50 113 PHE C CA 1
ATOM 3571 C C . PHE C 1 79 ? 11.423 58.885 27.971 1.00 7.27 113 PHE C C 1
ATOM 3572 O O . PHE C 1 79 ? 10.502 58.175 28.365 1.00 6.71 113 PHE C O 1
ATOM 3580 N N . SER C 1 80 ? 12.646 58.424 27.810 1.00 7.50 114 SER C N 1
ATOM 3581 C CA . SER C 1 80 ? 12.946 57.012 27.926 1.00 7.46 114 SER C CA 1
ATOM 3582 C C . SER C 1 80 ? 12.511 56.411 29.259 1.00 7.11 114 SER C C 1
ATOM 3583 O O . SER C 1 80 ? 11.990 55.295 29.308 1.00 6.72 114 SER C O 1
ATOM 3586 N N . ALA C 1 81 ? 12.733 57.143 30.339 1.00 7.15 115 ALA C N 1
ATOM 3587 C CA . ALA C 1 81 ? 12.348 56.655 31.664 1.00 7.14 115 ALA C CA 1
ATOM 3588 C C . ALA C 1 81 ? 10.867 56.393 31.824 1.00 6.59 115 ALA C C 1
ATOM 3589 O O . ALA C 1 81 ? 10.464 55.654 32.736 1.00 6.72 115 ALA C O 1
ATOM 3591 N N . TYR C 1 82 ? 10.053 56.994 30.956 1.00 6.13 116 TYR C N 1
ATOM 3592 C CA . TYR C 1 82 ? 8.594 56.812 30.992 1.00 5.74 116 TYR C CA 1
ATOM 3593 C C . TYR C 1 82 ? 8.153 55.447 30.452 1.00 5.60 116 TYR C C 1
ATOM 3594 O O . TYR C 1 82 ? 6.980 55.120 30.552 1.00 5.44 116 TYR C O 1
ATOM 3603 N N . ASN C 1 83 ? 9.080 54.652 29.913 1.00 5.72 117 ASN C N 1
ATOM 3604 C CA . ASN C 1 83 ? 8.788 53.260 29.590 1.00 5.74 117 ASN C CA 1
ATOM 3605 C C . ASN C 1 83 ? 9.034 52.308 30.746 1.00 6.09 117 ASN C C 1
ATOM 3606 O O . ASN C 1 83 ? 8.766 51.120 30.570 1.00 6.17 117 ASN C O 1
ATOM 3611 N N . ALA C 1 84 ? 9.556 52.784 31.890 1.00 6.34 118 ALA C N 1
ATOM 3612 C CA . ALA C 1 84 ? 9.986 51.870 32.965 1.00 6.82 118 ALA C CA 1
ATOM 3613 C C . ALA C 1 84 ? 8.854 50.934 33.365 1.00 6.89 118 ALA C C 1
ATOM 3614 O O . ALA C 1 84 ? 7.724 51.363 33.642 1.00 6.66 118 ALA C O 1
ATOM 3616 N N . ALA C 1 85 ? 9.159 49.645 33.383 1.00 7.24 119 ALA C N 1
ATOM 3617 C CA . ALA C 1 85 ? 8.167 48.628 33.635 1.00 7.49 119 ALA C CA 1
ATOM 3618 C C . ALA C 1 85 ? 7.995 48.432 35.149 1.00 8.03 119 ALA C C 1
ATOM 3619 O O . ALA C 1 85 ? 8.484 47.469 35.749 1.00 8.48 119 ALA C O 1
ATOM 3621 N N . ARG C 1 86 ? 7.239 49.350 35.738 1.00 8.11 120 ARG C N 1
ATOM 3622 C CA . ARG C 1 86 ? 7.035 49.424 37.171 1.00 8.64 120 ARG C CA 1
ATOM 3623 C C . ARG C 1 86 ? 5.548 49.426 37.449 1.00 8.70 120 ARG C C 1
ATOM 3624 O O . ARG C 1 86 ? 4.764 49.875 36.614 1.00 8.45 120 ARG C O 1
ATOM 3632 N N . SER C 1 87 ? 5.168 48.967 38.632 1.00 9.34 121 SER C N 1
ATOM 3633 C CA . SER C 1 87 ? 3.750 48.922 39.014 1.00 9.58 121 SER C CA 1
ATOM 3634 C C . SER C 1 87 ? 3.348 50.073 39.920 1.00 9.84 121 SER C C 1
ATOM 3635 O O . SER C 1 87 ? 2.213 50.092 40.396 1.00 10.12 121 SER C O 1
ATOM 3638 N N . ASP C 1 88 ? 4.245 51.034 40.134 1.00 9.81 122 ASP C N 1
ATOM 3639 C CA . ASP C 1 88 ? 4.019 52.090 41.135 1.00 10.23 122 ASP C CA 1
ATOM 3640 C C . ASP C 1 88 ? 3.892 53.483 40.514 1.00 9.76 122 ASP C C 1
ATOM 3641 O O . ASP C 1 88 ? 3.916 54.461 41.252 1.00 10.29 122 ASP C O 1
ATOM 3646 N N . TRP C 1 89 ? 3.715 53.570 39.195 1.00 9.10 123 TRP C N 1
ATOM 3647 C CA . TRP C 1 89 ? 3.373 54.829 38.531 1.00 8.77 123 TRP C CA 1
ATOM 3648 C C . TRP C 1 89 ? 2.031 55.329 39.082 1.00 9.25 123 TRP C C 1
ATOM 3649 O O . TRP C 1 89 ? 1.168 54.527 39.475 1.00 9.46 123 TRP C O 1
ATOM 3660 N N . PRO C 1 90 ? 1.812 56.648 39.036 1.00 9.67 124 PRO C N 1
ATOM 3661 C CA . PRO C 1 90 ? 0.461 57.135 39.368 1.00 10.08 124 PRO C CA 1
ATOM 3662 C C . PRO C 1 90 ? -0.596 56.523 38.447 1.00 9.96 124 PRO C C 1
ATOM 3663 O O . PRO C 1 90 ? -0.331 56.249 37.270 1.00 9.83 124 PRO C O 1
ATOM 3667 N N . ARG C 1 91 ? -1.786 56.277 38.991 1.00 10.55 125 ARG C N 1
ATOM 3668 C CA . ARG C 1 91 ? -2.822 55.655 38.161 1.00 10.44 125 ARG C CA 1
ATOM 3669 C C . ARG C 1 91 ? -4.211 56.172 38.420 1.00 10.70 125 ARG C C 1
ATOM 3670 O O . ARG C 1 91 ? -4.501 56.741 39.470 1.00 11.45 125 ARG C O 1
ATOM 3678 N N . THR C 1 92 ? -5.066 55.921 37.442 1.00 10.53 126 THR C N 1
ATOM 3679 C CA . THR C 1 92 ? -6.470 56.286 37.496 1.00 10.71 126 THR C CA 1
ATOM 3680 C C . THR C 1 92 ? -7.289 55.045 37.821 1.00 11.09 126 THR C C 1
ATOM 3681 O O . THR C 1 92 ? -7.147 54.018 37.156 1.00 10.50 126 THR C O 1
ATOM 3685 N N . HIS C 1 93 ? -8.118 55.142 38.853 1.00 11.94 127 HIS C N 1
ATOM 3686 C CA . HIS C 1 93 ? -8.964 54.014 39.275 1.00 12.84 127 HIS C CA 1
ATOM 3687 C C . HIS C 1 93 ? -10.254 54.005 38.453 1.00 13.10 127 HIS C C 1
ATOM 3688 O O . HIS C 1 93 ? -10.912 55.033 38.316 1.00 13.32 127 HIS C O 1
ATOM 3695 N N . LEU C 1 94 ? -10.598 52.833 37.921 1.00 13.19 128 LEU C N 1
ATOM 3696 C CA . LEU C 1 94 ? -11.728 52.663 36.996 1.00 13.46 128 LEU C CA 1
ATOM 3697 C C . LEU C 1 94 ? -12.632 51.505 37.380 1.00 14.02 128 LEU C C 1
ATOM 3698 O O . LEU C 1 94 ? -12.232 50.599 38.096 1.00 14.18 128 LEU C O 1
ATOM 3703 N N . THR C 1 95 ? -13.849 51.528 36.856 1.00 14.30 129 THR C N 1
ATOM 3704 C CA . THR C 1 95 ? -14.795 50.432 37.028 1.00 15.18 129 THR C CA 1
ATOM 3705 C C . THR C 1 95 ? -14.955 49.694 35.712 1.00 14.96 129 THR C C 1
ATOM 3706 O O . THR C 1 95 ? -15.290 50.279 34.704 1.00 14.76 129 THR C O 1
ATOM 3710 N N . SER C 1 96 ? -14.690 48.395 35.730 1.00 15.21 130 SER C N 1
ATOM 3711 C CA . SER C 1 96 ? -14.810 47.568 34.550 1.00 15.17 130 SER C CA 1
ATOM 3712 C C . SER C 1 96 ? -16.269 47.619 34.076 1.00 15.62 130 SER C C 1
ATOM 3713 O O . SER C 1 96 ? -17.159 47.585 34.883 1.00 16.14 130 SER C O 1
ATOM 3716 N N . GLY C 1 97 ? -16.476 47.781 32.770 1.00 15.19 131 GLY C N 1
ATOM 3717 C CA . GLY C 1 97 ? -17.823 47.878 32.216 1.00 15.94 131 GLY C CA 1
ATOM 3718 C C . GLY C 1 97 ? -18.340 49.310 32.153 1.00 16.00 131 GLY C C 1
ATOM 3719 O O . GLY C 1 97 ? -19.288 49.572 31.453 1.00 16.59 131 GLY C O 1
ATOM 3720 N N . ALA C 1 98 ? -17.696 50.246 32.854 1.00 15.36 132 ALA C N 1
ATOM 3721 C CA . ALA C 1 98 ? -18.190 51.617 32.927 1.00 15.51 132 ALA C CA 1
ATOM 3722 C C . ALA C 1 98 ? -17.738 52.447 31.745 1.00 14.68 132 ALA C C 1
ATOM 3723 O O . ALA C 1 98 ? -16.763 52.141 31.079 1.00 13.89 132 ALA C O 1
ATOM 3725 N N . THR C 1 99 ? -18.443 53.545 31.529 1.00 14.91 133 THR C N 1
ATOM 3726 C CA . THR C 1 99 ? -18.077 54.497 30.489 1.00 14.36 133 THR C CA 1
ATOM 3727 C C . THR C 1 99 ? -17.417 55.687 31.177 1.00 14.07 133 THR C C 1
ATOM 3728 O O . THR C 1 99 ? -17.966 56.211 32.136 1.00 14.75 133 THR C O 1
ATOM 3732 N N . ILE C 1 100 ? -16.241 56.096 30.697 1.00 13.39 134 ILE C N 1
ATOM 3733 C CA . ILE C 1 100 ? -15.459 57.149 31.358 1.00 13.22 134 ILE C CA 1
ATOM 3734 C C . ILE C 1 100 ? -15.174 58.332 30.437 1.00 12.76 134 ILE C C 1
ATOM 3735 O O . ILE C 1 100 ? -15.092 58.194 29.193 1.00 12.39 134 ILE C O 1
ATOM 3740 N N . PRO C 1 101 ? -14.964 59.500 31.050 1.00 12.73 135 PRO C N 1
ATOM 3741 C CA . PRO C 1 101 ? -14.570 60.672 30.278 1.00 12.75 135 PRO C CA 1
ATOM 3742 C C . PRO C 1 101 ? -13.116 60.568 29.861 1.00 12.02 135 PRO C C 1
ATOM 3743 O O . PRO C 1 101 ? -12.221 60.211 30.690 1.00 12.31 135 PRO C O 1
ATOM 3747 N N . VAL C 1 102 ? -12.866 60.803 28.577 1.00 11.43 136 VAL C N 1
ATOM 3748 C CA . VAL C 1 102 ? -11.511 60.939 28.086 1.00 10.61 136 VAL C CA 1
ATOM 3749 C C . VAL C 1 102 ? -11.241 62.414 27.773 1.00 10.65 136 VAL C C 1
ATOM 3750 O O . VAL C 1 102 ? -12.068 63.090 27.203 1.00 10.95 136 VAL C O 1
ATOM 3754 N N . GLU C 1 103 ? -10.059 62.897 28.182 1.00 10.04 137 GLU C N 1
ATOM 3755 C CA . GLU C 1 103 ? -9.578 64.236 27.836 1.00 10.21 137 GLU C CA 1
ATOM 3756 C C . GLU C 1 103 ? -8.174 64.098 27.344 1.00 9.44 137 GLU C C 1
ATOM 3757 O O . GLU C 1 103 ? -7.419 63.349 27.942 1.00 9.15 137 GLU C O 1
ATOM 3763 N N . TYR C 1 104 ? -7.868 64.742 26.218 1.00 9.05 138 TYR C N 1
ATOM 3764 C CA . TYR C 1 104 ? -6.549 64.692 25.590 1.00 8.30 138 TYR C CA 1
ATOM 3765 C C . TYR C 1 104 ? -6.052 66.112 25.353 1.00 8.38 138 TYR C C 1
ATOM 3766 O O . TYR C 1 104 ? -6.722 66.914 24.730 1.00 8.71 138 TYR C O 1
ATOM 3775 N N . SER C 1 105 ? -4.872 66.445 25.855 1.00 8.11 139 SER C N 1
ATOM 3776 C CA . SER C 1 105 ? -4.389 67.836 25.722 1.00 8.47 139 SER C CA 1
ATOM 3777 C C . SER C 1 105 ? -4.444 68.367 24.283 1.00 8.61 139 SER C C 1
ATOM 3778 O O . SER C 1 105 ? -4.114 67.659 23.359 1.00 8.15 139 SER C O 1
ATOM 3781 N N . ASN C 1 106 ? -4.870 69.627 24.117 1.00 9.40 140 ASN C N 1
ATOM 3782 C CA . ASN C 1 106 ? -4.741 70.355 22.843 1.00 9.83 140 ASN C CA 1
ATOM 3783 C C . ASN C 1 106 ? -3.715 71.483 22.951 1.00 10.49 140 ASN C C 1
ATOM 3784 O O . ASN C 1 106 ? -3.905 72.558 22.415 1.00 10.92 140 ASN C O 1
ATOM 3789 N N . TRP C 1 107 ? -2.598 71.219 23.621 1.00 10.61 141 TRP C N 1
ATOM 3790 C CA . TRP C 1 107 ? -1.581 72.238 23.774 1.00 11.39 141 TRP C CA 1
ATOM 3791 C C . TRP C 1 107 ? -1.266 72.884 22.431 1.00 11.81 141 TRP C C 1
ATOM 3792 O O . TRP C 1 107 ? -1.044 74.103 22.350 1.00 12.48 141 TRP C O 1
ATOM 3803 N N . ALA C 1 108 ? -1.226 72.052 21.387 1.00 11.63 142 ALA C N 1
ATOM 3804 C CA . ALA C 1 108 ? -1.307 72.513 20.001 1.00 12.30 142 ALA C CA 1
ATOM 3805 C C . ALA C 1 108 ? -2.294 71.603 19.308 1.00 12.09 142 ALA C C 1
ATOM 3806 O O . ALA C 1 108 ? -2.185 70.386 19.423 1.00 11.97 142 ALA C O 1
ATOM 3808 N N . ALA C 1 109 ? -3.268 72.189 18.624 1.00 12.77 143 ALA C N 1
ATOM 3809 C CA . ALA C 1 109 ? -4.334 71.426 17.989 1.00 12.68 143 ALA C CA 1
ATOM 3810 C C . ALA C 1 109 ? -3.945 70.924 16.592 1.00 12.51 143 ALA C C 1
ATOM 3811 O O . ALA C 1 109 ? -3.279 71.632 15.838 1.00 13.20 143 ALA C O 1
ATOM 3813 N N . HIS C 1 110 ? -4.385 69.702 16.260 1.00 11.90 144 HIS C N 1
ATOM 3814 C CA . HIS C 1 110 ? -4.142 69.104 14.944 1.00 11.78 144 HIS C CA 1
ATOM 3815 C C . HIS C 1 110 ? -5.321 68.235 14.530 1.00 11.45 144 HIS C C 1
ATOM 3816 O O . HIS C 1 110 ? -5.952 67.621 15.371 1.00 11.08 144 HIS C O 1
ATOM 3823 N N . PRO C 1 111 ? -5.608 68.163 13.226 1.00 11.61 145 PRO C N 1
ATOM 3824 C CA . PRO C 1 111 ? -6.660 67.268 12.763 1.00 11.72 145 PRO C CA 1
ATOM 3825 C C . PRO C 1 111 ? -6.148 65.863 12.701 1.00 11.04 145 PRO C C 1
ATOM 3826 O O . PRO C 1 111 ? -4.957 65.670 12.474 1.00 10.61 145 PRO C O 1
ATOM 3830 N N . GLY C 1 112 ? -7.016 64.886 12.921 1.00 10.83 146 GLY C N 1
ATOM 3831 C CA . GLY C 1 112 ? -6.585 63.496 12.849 1.00 10.45 146 GLY C CA 1
ATOM 3832 C C . GLY C 1 112 ? -7.392 62.590 13.732 1.00 10.28 146 GLY C C 1
ATOM 3833 O O . GLY C 1 112 ? -8.494 62.966 14.152 1.00 10.67 146 GLY C O 1
ATOM 3834 N N . ASP C 1 113 ? -6.855 61.383 13.967 1.00 9.58 147 ASP C N 1
ATOM 3835 C CA . ASP C 1 113 ? -7.553 60.315 14.702 1.00 9.46 147 ASP C CA 1
ATOM 3836 C C . ASP C 1 113 ? -6.817 60.065 15.993 1.00 8.67 147 ASP C C 1
ATOM 3837 O O . ASP C 1 113 ? -5.587 60.100 16.023 1.00 8.08 147 ASP C O 1
ATOM 3842 N N . PHE C 1 114 ? -7.564 59.697 17.022 1.00 8.43 148 PHE C N 1
ATOM 3843 C CA . PHE C 1 114 ? -7.006 59.110 18.221 1.00 7.89 148 PHE C CA 1
ATOM 3844 C C . PHE C 1 114 ? -7.294 57.623 18.224 1.00 7.68 148 PHE C C 1
ATOM 3845 O O . PHE C 1 114 ? -8.457 57.213 18.279 1.00 8.23 148 PHE C O 1
ATOM 3853 N N . ARG C 1 115 ? -6.224 56.824 18.152 1.00 7.14 149 ARG C N 1
ATOM 3854 C CA . ARG C 1 115 ? -6.350 55.386 18.275 1.00 7.08 149 ARG C CA 1
ATOM 3855 C C . ARG C 1 115 ? -6.136 55.007 19.733 1.00 6.91 149 ARG C C 1
ATOM 3856 O O . ARG C 1 115 ? -5.048 55.257 20.280 1.00 7.03 149 ARG C O 1
ATOM 3864 N N . VAL C 1 116 ? -7.141 54.358 20.331 1.00 7.11 150 VAL C N 1
ATOM 3865 C CA . VAL C 1 116 ? -7.156 54.051 21.774 1.00 7.07 150 VAL C CA 1
ATOM 3866 C C . VAL C 1 116 ? -7.044 52.550 21.995 1.00 7.02 150 VAL C C 1
ATOM 3867 O O . VAL C 1 116 ? -7.882 51.786 21.505 1.00 7.48 150 VAL C O 1
ATOM 3871 N N . TYR C 1 117 ? -6.007 52.152 22.743 1.00 6.78 151 TYR C N 1
ATOM 3872 C CA . TYR C 1 117 ? -5.739 50.735 23.019 1.00 6.94 151 TYR C CA 1
ATOM 3873 C C . TYR C 1 117 ? -5.702 50.430 24.513 1.00 6.78 151 TYR C C 1
ATOM 3874 O O . TYR C 1 117 ? -5.266 51.269 25.296 1.00 6.61 151 TYR C O 1
ATOM 3883 N N . LEU C 1 118 ? -6.148 49.228 24.889 1.00 6.98 152 LEU C N 1
ATOM 3884 C CA . LEU C 1 118 ? -6.115 48.752 26.268 1.00 7.09 152 LEU C CA 1
ATOM 3885 C C . LEU C 1 118 ? -5.293 47.471 26.380 1.00 7.23 152 LEU C C 1
ATOM 3886 O O . LEU C 1 118 ? -5.373 46.581 25.521 1.00 7.38 152 LEU C O 1
ATOM 3891 N N . THR C 1 119 ? -4.442 47.392 27.403 1.00 7.17 153 THR C N 1
ATOM 3892 C CA . THR C 1 119 ? -3.671 46.177 27.609 1.00 7.39 153 THR C CA 1
ATOM 3893 C C . THR C 1 119 ? -4.593 44.994 27.880 1.00 8.07 153 THR C C 1
ATOM 3894 O O . THR C 1 119 ? -5.619 45.123 28.520 1.00 8.35 153 THR C O 1
ATOM 3898 N N . LYS C 1 120 ? -4.176 43.833 27.393 1.00 8.46 154 LYS C N 1
ATOM 3899 C CA . LYS C 1 120 ? -4.978 42.638 27.409 1.00 9.18 154 LYS C CA 1
ATOM 3900 C C . LYS C 1 120 ? -5.067 42.082 28.816 1.00 9.75 154 LYS C C 1
ATOM 3901 O O . LYS C 1 120 ? -4.221 42.365 29.658 1.00 9.41 154 LYS C O 1
ATOM 3907 N N . PRO C 1 121 ? -6.086 41.262 29.070 1.00 10.80 155 PRO C N 1
ATOM 3908 C CA . PRO C 1 121 ? -6.149 40.645 30.391 1.00 11.70 155 PRO C CA 1
ATOM 3909 C C . PRO C 1 121 ? -4.907 39.846 30.695 1.00 12.32 155 PRO C C 1
ATOM 3910 O O . PRO C 1 121 ? -4.347 39.199 29.806 1.00 13.04 155 PRO C O 1
ATOM 3914 N N . GLY C 1 122 ? -4.457 39.877 31.930 1.00 12.86 156 GLY C N 1
ATOM 3915 C CA . GLY C 1 122 ? -3.241 39.158 32.253 1.00 13.60 156 GLY C CA 1
ATOM 3916 C C . GLY C 1 122 ? -1.945 39.927 32.078 1.00 13.24 156 GLY C C 1
ATOM 3917 O O . GLY C 1 122 ? -0.964 39.579 32.742 1.00 14.41 156 GLY C O 1
ATOM 3918 N N . TRP C 1 123 ? -1.891 40.937 31.201 1.00 12.44 157 TRP C N 1
ATOM 3919 C CA . TRP C 1 123 ? -0.715 41.817 31.162 1.00 11.54 157 TRP C CA 1
ATOM 3920 C C . TRP C 1 123 ? -0.640 42.616 32.471 1.00 11.66 157 TRP C C 1
ATOM 3921 O O . TRP C 1 123 ? -1.642 43.175 32.911 1.00 11.20 157 TRP C O 1
ATOM 3932 N N . SER C 1 124 ? 0.555 42.718 33.038 1.00 11.77 158 SER C N 1
ATOM 3933 C CA . SER C 1 124 ? 0.762 43.569 34.201 1.00 12.18 158 SER C CA 1
ATOM 3934 C C . SER C 1 124 ? 1.950 44.501 33.954 1.00 11.24 158 SER C C 1
ATOM 3935 O O . SER C 1 124 ? 2.849 44.174 33.158 1.00 10.71 158 SER C O 1
ATOM 3938 N N . PRO C 1 125 ? 1.973 45.653 34.642 1.00 10.73 159 PRO C N 1
ATOM 3939 C CA . PRO C 1 125 ? 2.963 46.676 34.269 1.00 10.05 159 PRO C CA 1
ATOM 3940 C C . PRO C 1 125 ? 4.421 46.441 34.675 1.00 10.16 159 PRO C C 1
ATOM 3941 O O . PRO C 1 125 ? 5.305 47.233 34.272 1.00 9.58 159 PRO C O 1
ATOM 3945 N N . THR C 1 126 ? 4.703 45.324 35.347 1.00 10.47 160 THR C N 1
ATOM 3946 C CA . THR C 1 126 ? 6.108 44.930 35.510 1.00 10.78 160 THR C CA 1
ATOM 3947 C C . THR C 1 126 ? 6.627 44.160 34.299 1.00 10.66 160 THR C C 1
ATOM 3948 O O . THR C 1 126 ? 7.823 43.844 34.236 1.00 10.94 160 THR C O 1
ATOM 3952 N N . SER C 1 127 ? 5.746 43.860 33.355 1.00 10.53 161 SER C N 1
ATOM 3953 C CA . SER C 1 127 ? 6.137 43.319 32.066 1.00 10.54 161 SER C CA 1
ATOM 3954 C C . SER C 1 127 ? 6.338 44.428 31.045 1.00 9.94 161 SER C C 1
ATOM 3955 O O . SER C 1 127 ? 5.737 45.500 31.122 1.00 9.55 161 SER C O 1
ATOM 3958 N N . GLU C 1 128 ? 7.155 44.115 30.050 1.00 9.97 162 GLU C N 1
ATOM 3959 C CA . GLU C 1 128 ? 7.328 44.960 28.873 1.00 9.62 162 GLU C CA 1
ATOM 3960 C C . GLU C 1 128 ? 6.004 45.207 28.172 1.00 8.83 162 GLU C C 1
ATOM 3961 O O . GLU C 1 128 ? 5.163 44.314 28.085 1.00 8.76 162 GLU C O 1
ATOM 3967 N N . LEU C 1 129 ? 5.829 46.434 27.704 1.00 7.92 163 LEU C N 1
ATOM 3968 C CA . LEU C 1 129 ? 4.663 46.826 26.918 1.00 7.41 163 LEU C CA 1
ATOM 3969 C C . LEU C 1 129 ? 4.974 46.711 25.417 1.00 7.16 163 LEU C C 1
ATOM 3970 O O . LEU C 1 129 ? 5.645 47.556 24.837 1.00 7.18 163 LEU C O 1
ATOM 3975 N N . GLY C 1 130 ? 4.498 45.637 24.799 1.00 7.23 164 GLY C N 1
ATOM 3976 C CA . GLY C 1 130 ? 4.584 45.478 23.345 1.00 7.20 164 GLY C CA 1
ATOM 3977 C C . GLY C 1 130 ? 3.252 45.671 22.650 1.00 6.99 164 GLY C C 1
ATOM 3978 O O . GLY C 1 130 ? 2.181 45.655 23.262 1.00 6.96 164 GLY C O 1
ATOM 3979 N N . TRP C 1 131 ? 3.309 45.805 21.333 1.00 7.00 165 TRP C N 1
ATOM 3980 C CA . TRP C 1 131 ? 2.113 45.972 20.554 1.00 7.06 165 TRP C CA 1
ATOM 3981 C C . TRP C 1 131 ? 1.171 44.796 20.719 1.00 7.82 165 TRP C C 1
ATOM 3982 O O . TRP C 1 131 ? -0.038 44.968 20.702 1.00 7.90 165 TRP C O 1
ATOM 3993 N N . ASP C 1 132 ? 1.707 43.599 20.873 1.00 8.78 166 ASP C N 1
ATOM 3994 C CA . ASP C 1 132 ? 0.824 42.447 20.981 1.00 9.72 166 ASP C CA 1
ATOM 3995 C C . ASP C 1 132 ? 0.271 42.265 22.389 1.00 9.52 166 ASP C C 1
ATOM 3996 O O . ASP C 1 132 ? -0.466 41.320 22.637 1.00 9.58 166 ASP C O 1
ATOM 4001 N N . ASP C 1 133 ? 0.592 43.194 23.280 1.00 8.77 167 ASP C N 1
ATOM 4002 C CA . ASP C 1 133 ? -0.086 43.261 24.560 1.00 8.91 167 ASP C CA 1
ATOM 4003 C C . ASP C 1 133 ? -1.293 44.203 24.530 1.00 8.59 167 ASP C C 1
ATOM 4004 O O . ASP C 1 133 ? -1.959 44.347 25.546 1.00 8.49 167 ASP C O 1
ATOM 4009 N N . LEU C 1 134 ? -1.555 44.837 23.393 1.00 8.35 168 LEU C N 1
ATOM 4010 C CA . LEU C 1 134 ? -2.540 45.921 23.298 1.00 8.40 168 LEU C CA 1
ATOM 4011 C C . LEU C 1 134 ? -3.690 45.549 22.381 1.00 9.01 168 LEU C C 1
ATOM 4012 O O . LEU C 1 134 ? -3.490 45.009 21.297 1.00 8.90 168 LEU C O 1
ATOM 4017 N N . GLU C 1 135 ? -4.904 45.875 22.805 1.00 9.72 169 GLU C N 1
ATOM 4018 C CA . GLU C 1 135 ? -6.072 45.672 21.954 1.00 10.79 169 GLU C CA 1
ATOM 4019 C C . GLU C 1 135 ? -6.627 47.036 21.564 1.00 10.05 169 GLU C C 1
ATOM 4020 O O . GLU C 1 135 ? -6.830 47.898 22.407 1.00 9.57 169 GLU C O 1
ATOM 4026 N N . LEU C 1 136 ? -6.827 47.263 20.284 1.00 9.69 170 LEU C N 1
ATOM 4027 C CA . LEU C 1 136 ? -7.435 48.504 19.837 1.00 9.45 170 LEU C CA 1
ATOM 4028 C C . LEU C 1 136 ? -8.906 48.459 20.204 1.00 9.82 170 LEU C C 1
ATOM 4029 O O . LEU C 1 136 ? -9.611 47.562 19.751 1.00 10.67 170 LEU C O 1
ATOM 4034 N N . ILE C 1 137 ? -9.378 49.425 20.999 1.00 9.52 171 ILE C N 1
ATOM 4035 C CA . ILE C 1 137 ? -10.779 49.382 21.441 1.00 9.98 171 ILE C CA 1
ATOM 4036 C C . ILE C 1 137 ? -11.617 50.564 20.956 1.00 10.22 171 ILE C C 1
ATOM 4037 O O . ILE C 1 137 ? -12.837 50.547 21.100 1.00 10.96 171 ILE C O 1
ATOM 4042 N N . GLN C 1 138 ? -10.974 51.579 20.383 1.00 9.94 172 GLN C N 1
ATOM 4043 C CA . GLN C 1 138 ? -11.703 52.734 19.914 1.00 10.31 172 GLN C CA 1
ATOM 4044 C C . GLN C 1 138 ? -10.831 53.571 18.997 1.00 10.17 172 GLN C C 1
ATOM 4045 O O . GLN C 1 138 ? -9.621 53.634 19.187 1.00 9.46 172 GLN C O 1
ATOM 4051 N N . THR C 1 139 ? -11.436 54.165 17.979 1.00 10.74 173 THR C N 1
ATOM 4052 C CA . THR C 1 139 ? -10.734 55.123 17.134 1.00 10.77 173 THR C CA 1
ATOM 4053 C C . THR C 1 139 ? -11.647 56.321 17.065 1.00 11.51 173 THR C C 1
ATOM 4054 O O . THR C 1 139 ? -12.826 56.160 16.752 1.00 11.95 173 THR C O 1
ATOM 4058 N N . VAL C 1 140 ? -11.117 57.508 17.347 1.00 11.47 174 VAL C N 1
ATOM 4059 C CA . VAL C 1 140 ? -11.941 58.718 17.375 1.00 12.31 174 VAL C CA 1
ATOM 4060 C C . VAL C 1 140 ? -11.397 59.773 16.404 1.00 12.38 174 VAL C C 1
ATOM 4061 O O . VAL C 1 140 ? -10.219 60.109 16.455 1.00 12.81 174 VAL C O 1
ATOM 4065 N N . THR C 1 141 ? -12.250 60.306 15.532 1.00 12.76 175 THR C N 1
ATOM 4066 C CA . THR C 1 141 ? -11.765 61.214 14.485 1.00 12.46 175 THR C CA 1
ATOM 4067 C C . THR C 1 141 ? -12.193 62.626 14.839 1.00 12.66 175 THR C C 1
ATOM 4068 O O . THR C 1 141 ? -13.391 62.890 14.977 1.00 12.72 175 THR C O 1
ATOM 4072 N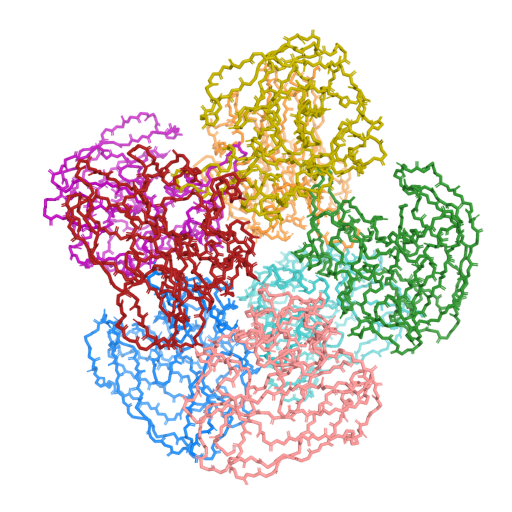 N . ASN C 1 142 ? -11.219 63.517 15.001 1.00 11.87 176 ASN C N 1
ATOM 4073 C CA . ASN C 1 142 ? -11.502 64.954 15.223 1.00 12.30 176 ASN C CA 1
ATOM 4074 C C . ASN C 1 142 ? -12.582 65.212 16.266 1.00 12.51 176 ASN C C 1
ATOM 4075 O O . ASN C 1 142 ? -13.568 65.898 15.991 1.00 13.10 176 ASN C O 1
ATOM 4080 N N . PRO C 1 143 ? -12.364 64.719 17.496 1.00 11.99 177 PRO C N 1
ATOM 4081 C CA . PRO C 1 143 ? -13.319 65.004 18.569 1.00 12.27 177 PRO C CA 1
ATOM 4082 C C . PRO C 1 143 ? -13.343 66.488 18.942 1.00 12.71 177 PRO C C 1
ATOM 4083 O O . PRO C 1 143 ? -12.389 67.197 18.667 1.00 12.54 177 PRO C O 1
ATOM 4087 N N . PRO C 1 144 ? -14.423 66.942 19.590 1.00 13.41 178 PRO C N 1
ATOM 4088 C CA . PRO C 1 144 ? -14.551 68.337 19.992 1.00 13.94 178 PRO C CA 1
ATOM 4089 C C . PRO C 1 144 ? -13.534 68.725 21.054 1.00 13.60 178 PRO C C 1
ATOM 4090 O O . PRO C 1 144 ? -12.913 67.836 21.676 1.00 12.55 178 PRO C O 1
ATOM 4094 N N . GLN C 1 145 ? -13.386 70.039 21.252 1.00 14.25 179 GLN C N 1
ATOM 4095 C CA . GLN C 1 145 ? -12.433 70.616 22.203 1.00 14.32 179 GLN C CA 1
ATOM 4096 C C . GLN C 1 145 ? -13.126 71.527 23.203 1.00 15.30 179 GLN C C 1
ATOM 4097 O O . GLN C 1 145 ? -14.109 72.190 22.857 1.00 15.70 179 GLN C O 1
ATOM 4103 N N . GLN C 1 146 ? -12.592 71.552 24.424 1.00 15.60 180 GLN C N 1
ATOM 4104 C CA . GLN C 1 146 ? -13.018 72.472 25.488 1.00 17.07 180 GLN C CA 1
ATOM 4105 C C . GLN C 1 146 ? -11.768 73.226 25.930 1.00 16.94 180 GLN C C 1
ATOM 4106 O O . GLN C 1 146 ? -10.785 72.602 26.352 1.00 15.93 180 GLN C O 1
ATOM 4112 N N . GLY C 1 147 ? -11.794 74.552 25.801 1.00 17.80 181 GLY C N 1
ATOM 4113 C CA . GLY C 1 147 ? -10.617 75.357 26.082 1.00 18.04 181 GLY C CA 1
ATOM 4114 C C . GLY C 1 147 ? -9.828 75.574 24.808 1.00 17.93 181 GLY C C 1
ATOM 4115 O O . GLY C 1 147 ? -9.666 74.664 23.996 1.00 17.17 181 GLY C O 1
ATOM 4116 N N . SER C 1 148 ? -9.336 76.792 24.627 1.00 18.83 182 SER C N 1
ATOM 4117 C CA . SER C 1 148 ? -8.607 77.131 23.422 1.00 18.94 182 SER C CA 1
ATOM 4118 C C . SER C 1 148 ? -7.270 76.392 23.393 1.00 18.04 182 SER C C 1
ATOM 4119 O O . SER C 1 148 ? -6.662 76.160 24.445 1.00 17.46 182 SER C O 1
ATOM 4122 N N . PRO C 1 149 ? -6.802 76.018 22.184 1.00 17.76 183 PRO C N 1
ATOM 4123 C CA . PRO C 1 149 ? -5.494 75.395 22.116 1.00 17.06 183 PRO C CA 1
ATOM 4124 C C . PRO C 1 149 ? -4.427 76.263 22.763 1.00 17.34 183 PRO C C 1
ATOM 4125 O O . PRO C 1 149 ? -4.476 77.493 22.674 1.00 17.86 183 PRO C O 1
ATOM 4129 N N . GLY C 1 150 ? -3.480 75.626 23.431 1.00 16.91 184 GLY C N 1
ATOM 4130 C CA . GLY C 1 150 ? -2.359 76.328 24.047 1.00 17.10 184 GLY C CA 1
ATOM 4131 C C . GLY C 1 150 ? -2.636 76.989 25.388 1.00 18.20 184 GLY C C 1
ATOM 4132 O O . GLY C 1 150 ? -1.774 77.695 25.904 1.00 19.83 184 GLY C O 1
ATOM 4133 N N . THR C 1 151 ? -3.833 76.782 25.940 1.00 18.12 185 THR C N 1
ATOM 4134 C CA . THR C 1 151 ? -4.181 77.302 27.258 1.00 18.61 185 THR C CA 1
ATOM 4135 C C . THR C 1 151 ? -4.204 76.155 28.254 1.00 17.45 185 THR C C 1
ATOM 4136 O O . THR C 1 151 ? -4.560 75.019 27.914 1.00 16.25 185 THR C O 1
ATOM 4140 N N . ASP C 1 152 ? -3.848 76.468 29.495 1.00 17.61 186 ASP C N 1
ATOM 4141 C CA . ASP C 1 152 ? -3.849 75.484 30.571 1.00 16.89 186 ASP C CA 1
ATOM 4142 C C . ASP C 1 152 ? -5.238 74.835 30.688 1.00 16.16 186 ASP C C 1
ATOM 4143 O O . ASP C 1 152 ? -6.260 75.527 30.678 1.00 16.71 186 ASP C O 1
ATOM 4148 N N . GLY C 1 153 ? -5.262 73.516 30.785 1.00 14.61 187 GLY C N 1
ATOM 4149 C CA . GLY C 1 153 ? -6.525 72.753 30.903 1.00 14.10 187 GLY C CA 1
ATOM 4150 C C . GLY C 1 153 ? -7.238 72.405 29.598 1.00 13.38 187 GLY C C 1
ATOM 4151 O O . GLY C 1 153 ? -8.170 71.603 29.600 1.00 13.33 187 GLY C O 1
ATOM 4152 N N . GLY C 1 154 ? -6.812 72.999 28.487 1.00 12.77 188 GLY C N 1
ATOM 4153 C CA . GLY C 1 154 ? -7.476 72.813 27.195 1.00 12.35 188 GLY C CA 1
ATOM 4154 C C . GLY C 1 154 ? -7.381 71.359 26.799 1.00 11.25 188 GLY C C 1
ATOM 4155 O O . GLY C 1 154 ? -6.364 70.721 27.049 1.00 10.47 188 GLY C O 1
ATOM 4156 N N . HIS C 1 155 ? -8.429 70.821 26.182 1.00 11.03 189 HIS C N 1
ATOM 4157 C CA . HIS C 1 155 ? -8.416 69.410 25.764 1.00 10.30 189 HIS C CA 1
ATOM 4158 C C . HIS C 1 155 ? -9.518 69.056 24.745 1.00 10.44 189 HIS C C 1
ATOM 4159 O O . HIS C 1 155 ? -10.587 69.683 24.694 1.00 11.09 189 HIS C O 1
ATOM 4166 N N . TYR C 1 156 ? -9.203 68.059 23.928 1.00 9.92 190 TYR C N 1
ATOM 4167 C CA . TYR C 1 156 ? -10.186 67.270 23.198 1.00 10.05 190 TYR C CA 1
ATOM 4168 C C . TYR C 1 156 ? -10.916 66.415 24.229 1.00 10.13 190 TYR C C 1
ATOM 4169 O O . TYR C 1 156 ? -10.303 65.986 25.225 1.00 9.69 190 TYR C O 1
ATOM 4178 N N . TYR C 1 157 ? -12.195 66.133 23.992 1.00 10.65 191 TYR C N 1
ATOM 4179 C CA . TYR C 1 157 ? -12.984 65.315 24.929 1.00 10.90 191 TYR C CA 1
ATOM 4180 C C . TYR C 1 157 ? -13.885 64.327 24.178 1.00 11.11 191 TYR C C 1
ATOM 4181 O O . TYR C 1 157 ? -14.403 64.632 23.097 1.00 11.28 191 TYR C O 1
ATOM 4190 N N . TRP C 1 158 ? -14.027 63.136 24.755 1.00 11.03 192 TRP C N 1
ATOM 4191 C CA . TRP C 1 158 ? -14.925 62.107 24.242 1.00 11.58 192 TRP C CA 1
ATOM 4192 C C . TRP C 1 158 ? -15.133 61.024 25.305 1.00 12.09 192 TRP C C 1
ATOM 4193 O O . TRP C 1 158 ? -14.422 61.003 26.306 1.00 11.95 192 TRP C O 1
ATOM 4204 N N . ASP C 1 159 ? -16.097 60.142 25.063 1.00 13.40 193 ASP C N 1
ATOM 4205 C CA . ASP C 1 159 ? -16.491 59.065 25.958 1.00 14.26 193 ASP C CA 1
ATOM 4206 C C . ASP C 1 159 ? -15.883 57.735 25.540 1.00 13.53 193 ASP C C 1
ATOM 4207 O O . ASP C 1 159 ? -15.778 57.451 24.354 1.00 12.91 193 ASP C O 1
ATOM 4212 N N . LEU C 1 160 ? -15.579 56.898 26.526 1.00 13.36 194 LEU C N 1
ATOM 4213 C CA . LEU C 1 160 ? -15.033 55.553 26.256 1.00 13.30 194 LEU C CA 1
ATOM 4214 C C . LEU C 1 160 ? -15.675 54.500 27.119 1.00 13.61 194 LEU C C 1
ATOM 4215 O O . LEU C 1 160 ? -15.589 54.581 28.344 1.00 13.18 194 LEU C O 1
ATOM 4220 N N . ALA C 1 161 ? -16.297 53.513 26.475 1.00 14.18 195 ALA C N 1
ATOM 4221 C CA . ALA C 1 161 ? -16.915 52.389 27.175 1.00 14.95 195 ALA C CA 1
ATOM 4222 C C . ALA C 1 161 ? -15.862 51.300 27.423 1.00 14.80 195 ALA C C 1
ATOM 4223 O O . ALA C 1 161 ? -15.333 50.711 26.483 1.00 14.88 195 ALA C O 1
ATOM 4225 N N . LEU C 1 162 ? -15.559 51.067 28.696 1.00 14.79 196 LEU C N 1
ATOM 4226 C CA . LEU C 1 162 ? -14.559 50.104 29.089 1.00 14.58 196 LEU C CA 1
ATOM 4227 C C . LEU C 1 162 ? -15.142 48.704 28.994 1.00 15.07 196 LEU C C 1
ATOM 4228 O O . LEU C 1 162 ? -16.319 48.483 29.346 1.00 15.78 196 LEU C O 1
ATOM 4233 N N . PRO C 1 163 ? -14.325 47.732 28.548 1.00 14.68 197 PRO C N 1
ATOM 4234 C CA . PRO C 1 163 ? -14.886 46.381 28.525 1.00 15.21 197 PRO C CA 1
ATOM 4235 C C . PRO C 1 163 ? -15.202 45.861 29.911 1.00 15.46 197 PRO C C 1
ATOM 4236 O O . PRO C 1 163 ? -14.664 46.347 30.913 1.00 14.79 197 PRO C O 1
ATOM 4240 N N . SER C 1 164 ? -16.074 44.858 29.949 1.00 16.16 198 SER C N 1
ATOM 4241 C CA . SER C 1 164 ? -16.444 44.199 31.184 1.00 16.82 198 SER C CA 1
ATOM 4242 C C . SER C 1 164 ? -15.474 43.073 31.505 1.00 16.36 198 SER C C 1
ATOM 4243 O O . SER C 1 164 ? -14.599 42.748 30.697 1.00 15.94 198 SER C O 1
ATOM 4246 N N . GLY C 1 165 ? -15.599 42.539 32.715 1.00 16.56 199 GLY C N 1
ATOM 4247 C CA . GLY C 1 165 ? -14.852 41.357 33.145 1.00 16.63 199 GLY C CA 1
ATOM 4248 C C . GLY C 1 165 ? -13.383 41.588 33.400 1.00 15.77 199 GLY C C 1
ATOM 4249 O O . GLY C 1 165 ? -12.603 40.630 33.398 1.00 16.37 199 GLY C O 1
ATOM 4250 N N . ARG C 1 166 ? -13.009 42.841 33.648 1.00 14.59 200 ARG C N 1
ATOM 4251 C CA . ARG C 1 166 ? -11.597 43.215 33.850 1.00 13.54 200 ARG C CA 1
ATOM 4252 C C . ARG C 1 166 ? -11.296 43.476 35.323 1.00 13.60 200 ARG C C 1
ATOM 4253 O O . ARG C 1 166 ? -12.151 43.909 36.071 1.00 14.13 200 ARG C O 1
ATOM 4261 N N . SER C 1 167 ? -10.062 43.220 35.745 1.00 13.33 201 SER C N 1
ATOM 4262 C CA . SER C 1 167 ? -9.672 43.508 37.133 1.00 13.48 201 SER C CA 1
ATOM 4263 C C . SER C 1 167 ? -8.183 43.788 37.164 1.00 12.79 201 SER C C 1
ATOM 4264 O O . SER C 1 167 ? -7.455 43.353 36.262 1.00 12.67 201 SER C O 1
ATOM 4267 N N . GLY C 1 168 ? -7.741 44.539 38.174 1.00 12.48 202 GLY C N 1
ATOM 4268 C CA . GLY C 1 168 ? -6.313 44.790 38.390 1.00 11.99 202 GLY C CA 1
ATOM 4269 C C . GLY C 1 168 ? -5.732 45.812 37.441 1.00 10.96 202 GLY C C 1
ATOM 4270 O O . GLY C 1 168 ? -6.462 46.518 36.720 1.00 10.64 202 GLY C O 1
ATOM 4271 N N . ASP C 1 169 ? -4.408 45.905 37.436 1.00 10.55 203 ASP C N 1
ATOM 4272 C CA . ASP C 1 169 ? -3.756 46.981 36.721 1.00 9.81 203 ASP C CA 1
ATOM 4273 C C . ASP C 1 169 ? -3.879 46.771 35.235 1.00 9.12 203 ASP C C 1
ATOM 4274 O O . ASP C 1 169 ? -3.900 45.635 34.760 1.00 9.23 203 ASP C O 1
ATOM 4279 N N . ALA C 1 170 ? -3.933 47.880 34.517 1.00 8.41 204 ALA C N 1
ATOM 4280 C CA . ALA C 1 170 ? -3.818 47.883 33.055 1.00 7.86 204 ALA C CA 1
ATOM 4281 C C . ALA C 1 170 ? -3.143 49.157 32.541 1.00 7.13 204 ALA C C 1
ATOM 4282 O O . ALA C 1 170 ? -2.731 50.026 33.312 1.00 6.91 204 ALA C O 1
ATOM 4284 N N . LEU C 1 171 ? -3.026 49.296 31.232 1.00 6.69 205 LEU C N 1
ATOM 4285 C CA . LEU C 1 171 ? -2.530 50.554 30.674 1.00 6.30 205 LEU C CA 1
ATOM 4286 C C . LEU C 1 171 ? -3.300 50.901 29.425 1.00 6.24 205 LEU C C 1
ATOM 4287 O O . LEU C 1 171 ? -3.613 50.013 28.623 1.00 6.31 205 LEU C O 1
ATOM 4292 N N . ILE C 1 172 ? -3.657 52.178 29.279 1.00 6.19 206 ILE C N 1
ATOM 4293 C CA . ILE C 1 172 ? -4.286 52.674 28.059 1.00 6.26 206 ILE C CA 1
ATOM 4294 C C . ILE C 1 172 ? -3.265 53.466 27.272 1.00 5.96 206 ILE C C 1
ATOM 4295 O O . ILE C 1 172 ? -2.679 54.432 27.804 1.00 6.00 206 ILE C O 1
ATOM 4300 N N . PHE C 1 173 ? -3.052 53.023 26.030 1.00 6.00 207 PHE C N 1
ATOM 4301 C CA . PHE C 1 173 ? -2.117 53.614 25.090 1.00 5.87 207 PHE C CA 1
ATOM 4302 C C . PHE C 1 173 ? -2.942 54.296 24.022 1.00 6.11 207 PHE C C 1
ATOM 4303 O O . PHE C 1 173 ? -3.862 53.699 23.481 1.00 6.21 207 PHE C O 1
ATOM 4311 N N . MET C 1 174 ? -2.596 55.543 23.735 1.00 6.14 208 MET C N 1
ATOM 4312 C CA . MET C 1 174 ? -3.194 56.262 22.618 1.00 6.51 208 MET C CA 1
ATOM 4313 C C . MET C 1 174 ? -2.144 56.756 21.663 1.00 6.30 208 MET C C 1
ATOM 4314 O O . MET C 1 174 ? -1.091 57.243 22.076 1.00 6.13 208 MET C O 1
ATOM 4319 N N . GLN C 1 175 ? -2.455 56.641 20.375 1.00 6.21 209 GLN C N 1
ATOM 4320 C CA . GLN C 1 175 ? -1.618 57.238 19.337 1.00 6.30 209 GLN C CA 1
ATOM 4321 C C . GLN C 1 175 ? -2.441 58.272 18.595 1.00 6.54 209 GLN C C 1
ATOM 4322 O O . GLN C 1 175 ? -3.549 57.983 18.108 1.00 7.05 209 GLN C O 1
ATOM 4328 N N . TRP C 1 176 ? -1.930 59.496 18.575 1.00 6.50 210 TRP C N 1
ATOM 4329 C CA . TRP C 1 176 ? -2.605 60.603 17.906 1.00 6.93 210 TRP C CA 1
ATOM 4330 C C . TRP C 1 176 ? -1.990 60.717 16.520 1.00 7.08 210 TRP C C 1
ATOM 4331 O O . TRP C 1 176 ? -0.820 61.074 16.385 1.00 7.04 210 TRP C O 1
ATOM 4342 N N . VAL C 1 177 ? -2.749 60.305 15.511 1.00 7.52 211 VAL C N 1
ATOM 4343 C CA . VAL C 1 177 ? -2.266 60.208 14.135 1.00 7.76 211 VAL C CA 1
ATOM 4344 C C . VAL C 1 177 ? -2.792 61.398 13.340 1.00 8.35 211 VAL C C 1
ATOM 4345 O O . VAL C 1 177 ? -3.961 61.480 13.015 1.00 9.10 211 VAL C O 1
ATOM 4349 N N . ARG C 1 178 ? -1.913 62.357 13.071 1.00 8.38 212 ARG C N 1
ATOM 4350 C CA . ARG C 1 178 ? -2.327 63.571 12.391 1.00 8.81 212 ARG C CA 1
ATOM 4351 C C . ARG C 1 178 ? -2.736 63.226 10.969 1.00 9.34 212 ARG C C 1
ATOM 4352 O O . ARG C 1 178 ? -2.132 62.350 10.333 1.00 9.07 212 ARG C O 1
ATOM 4360 N N . SER C 1 179 ? -3.785 63.884 10.486 1.00 10.06 213 SER C N 1
ATOM 4361 C CA . SER C 1 179 ? -4.188 63.722 9.083 1.00 10.67 213 SER C CA 1
ATOM 4362 C C . SER C 1 179 ? -3.441 64.674 8.134 1.00 11.11 213 SER C C 1
ATOM 4363 O O . SER C 1 179 ? -3.575 64.579 6.921 1.00 11.93 213 SER C O 1
ATOM 4366 N N . ASP C 1 180 ? -2.634 65.580 8.679 1.00 10.97 214 ASP C N 1
ATOM 4367 C CA . ASP C 1 180 ? -2.018 66.638 7.887 1.00 11.47 214 ASP C CA 1
ATOM 4368 C C . ASP C 1 180 ? -0.502 66.648 8.011 1.00 10.94 214 ASP C C 1
ATOM 4369 O O . ASP C 1 180 ? 0.135 67.613 7.610 1.00 11.33 214 ASP C O 1
ATOM 4374 N N . SER C 1 181 ? 0.063 65.572 8.562 1.00 9.93 215 SER C N 1
ATOM 4375 C CA . SER C 1 181 ? 1.481 65.464 8.842 1.00 9.48 215 SER C CA 1
ATOM 4376 C C . SER C 1 181 ? 1.825 64.025 9.167 1.00 8.76 215 SER C C 1
ATOM 4377 O O . SER C 1 181 ? 0.948 63.252 9.581 1.00 8.47 215 SER C O 1
ATOM 4380 N N . GLN C 1 182 ? 3.109 63.683 9.038 1.00 8.64 216 GLN C N 1
ATOM 4381 C CA . GLN C 1 182 ? 3.615 62.407 9.518 1.00 8.23 216 GLN C CA 1
ATOM 4382 C C . GLN C 1 182 ? 3.845 62.406 11.042 1.00 7.84 216 GLN C C 1
ATOM 4383 O O . GLN C 1 182 ? 4.037 61.338 11.648 1.00 7.36 216 GLN C O 1
ATOM 4389 N N . GLU C 1 183 ? 3.820 63.574 11.675 1.00 7.96 217 GLU C N 1
ATOM 4390 C CA . GLU C 1 183 ? 4.038 63.639 13.132 1.00 7.76 217 GLU C CA 1
ATOM 4391 C C . GLU C 1 183 ? 2.878 62.994 13.873 1.00 7.23 217 GLU C C 1
ATOM 4392 O O . GLU C 1 183 ? 1.705 63.281 13.567 1.00 7.21 217 GLU C O 1
ATOM 4398 N N . ASN C 1 184 ? 3.202 62.073 14.789 1.00 6.63 218 ASN C N 1
ATOM 4399 C CA . ASN C 1 184 ? 2.226 61.457 15.669 1.00 6.36 218 ASN C CA 1
ATOM 4400 C C . ASN C 1 184 ? 2.672 61.620 17.140 1.00 6.19 218 ASN C C 1
ATOM 4401 O O . ASN C 1 184 ? 3.850 61.792 17.414 1.00 6.17 218 ASN C O 1
ATOM 4406 N N . PHE C 1 185 ? 1.711 61.471 18.041 1.00 6.26 219 PHE C N 1
ATOM 4407 C CA . PHE C 1 185 ? 1.918 61.579 19.505 1.00 6.23 219 PHE C CA 1
ATOM 4408 C C . PHE C 1 185 ? 1.579 60.270 20.174 1.00 5.96 219 PHE C C 1
ATOM 4409 O O . PHE C 1 185 ? 0.700 59.539 19.720 1.00 5.93 219 PHE C O 1
ATOM 4417 N N . PHE C 1 186 ? 2.268 60.016 21.284 1.00 5.79 220 PHE C N 1
ATOM 4418 C CA . PHE C 1 186 ? 2.222 58.725 21.951 1.00 5.69 220 PHE C CA 1
ATOM 4419 C C . PHE C 1 186 ? 1.944 58.909 23.438 1.00 5.86 220 PHE C C 1
ATOM 4420 O O . PHE C 1 186 ? 2.671 59.609 24.145 1.00 6.18 220 PHE C O 1
ATOM 4428 N N . SER C 1 187 ? 0.881 58.259 23.901 1.00 6.05 221 SER C N 1
ATOM 4429 C CA . SER C 1 187 ? 0.389 58.512 25.248 1.00 6.43 221 SER C CA 1
ATOM 4430 C C . SER C 1 187 ? 0.150 57.210 25.984 1.00 6.58 221 SER C C 1
ATOM 4431 O O . SER C 1 187 ? -0.549 56.342 25.454 1.00 7.26 221 SER C O 1
ATOM 4434 N N . CYS C 1 188 ? 0.722 57.069 27.185 1.00 6.79 222 CYS C N 1
ATOM 4435 C CA . CYS C 1 188 ? 0.505 55.893 28.042 1.00 6.91 222 CYS C CA 1
ATOM 4436 C C . CYS C 1 188 ? -0.022 56.254 29.416 1.00 6.77 222 CYS C C 1
ATOM 4437 O O . CYS C 1 188 ? 0.625 57.011 30.149 1.00 6.76 222 CYS C O 1
ATOM 4440 N N . SER C 1 189 ? -1.177 55.691 29.755 1.00 6.41 223 SER C N 1
ATOM 4441 C CA . SER C 1 189 ? -1.860 56.002 30.995 1.00 6.52 223 SER C CA 1
ATOM 4442 C C . SER C 1 189 ? -2.061 54.737 31.829 1.00 6.60 223 SER C C 1
ATOM 4443 O O . SER C 1 189 ? -2.738 53.811 31.399 1.00 6.70 223 SER C O 1
ATOM 4446 N N . ASP C 1 190 ? -1.546 54.749 33.049 1.00 6.71 224 ASP C N 1
ATOM 4447 C CA . ASP C 1 190 ? -1.746 53.626 33.946 1.00 6.98 224 ASP C CA 1
ATOM 4448 C C . ASP C 1 190 ? -3.111 53.687 34.611 1.00 7.42 224 ASP C C 1
ATOM 4449 O O . ASP C 1 190 ? -3.558 54.743 35.076 1.00 7.48 224 ASP C O 1
ATOM 4454 N N . VAL C 1 191 ? -3.759 52.532 34.680 1.00 7.67 225 VAL C N 1
ATOM 4455 C CA . VAL C 1 191 ? -5.089 52.456 35.257 1.00 8.19 225 VAL C CA 1
ATOM 4456 C C . VAL C 1 191 ? -5.225 51.186 36.116 1.00 8.58 225 VAL C C 1
ATOM 4457 O O . VAL C 1 191 ? -4.410 50.277 36.028 1.00 8.37 225 VAL C O 1
ATOM 4461 N N . VAL C 1 192 ? -6.254 51.138 36.957 1.00 9.18 226 VAL C N 1
ATOM 4462 C CA . VAL C 1 192 ? -6.587 49.911 37.647 1.00 9.89 226 VAL C CA 1
ATOM 4463 C C . VAL C 1 192 ? -8.087 49.748 37.665 1.00 10.61 226 VAL C C 1
ATOM 4464 O O . VAL C 1 192 ? -8.823 50.702 37.931 1.00 10.72 226 VAL C O 1
ATOM 4468 N N . PHE C 1 193 ? -8.521 48.526 37.357 1.00 11.21 227 PHE C N 1
ATOM 4469 C CA . PHE C 1 193 ? -9.927 48.143 37.415 1.00 12.29 227 PHE C CA 1
ATOM 4470 C C . PHE C 1 193 ? -10.188 47.626 38.826 1.00 13.62 227 PHE C C 1
ATOM 4471 O O . PHE C 1 193 ? -9.994 46.450 39.107 1.00 14.33 227 PHE C O 1
ATOM 4479 N N . ASP C 1 194 ? -10.580 48.524 39.717 1.00 14.85 228 ASP C N 1
ATOM 4480 C CA . ASP C 1 194 ? -10.859 48.164 41.117 1.00 16.49 228 ASP C CA 1
ATOM 4481 C C . ASP C 1 194 ? -12.183 48.731 41.617 1.00 18.06 228 ASP C C 1
ATOM 4482 O O . ASP C 1 194 ? -12.403 48.822 42.838 1.00 18.36 228 ASP C O 1
ATOM 4487 N N . GLY C 1 195 ? -13.070 49.085 40.695 1.00 19.42 229 GLY C N 1
ATOM 4488 C CA . GLY C 1 195 ? -14.351 49.688 41.068 1.00 21.37 229 GLY C CA 1
ATOM 4489 C C . GLY C 1 195 ? -14.246 51.154 41.465 1.00 22.54 229 GLY C C 1
ATOM 4490 O O . GLY C 1 195 ? -15.180 51.695 42.076 1.00 24.11 229 GLY C O 1
ATOM 4491 N N . GLY C 1 196 ? -13.131 51.801 41.129 1.00 23.37 230 GLY C N 1
ATOM 4492 C CA . GLY C 1 196 ? -12.955 53.230 41.374 1.00 23.96 230 GLY C CA 1
ATOM 4493 C C . GLY C 1 196 ? -13.720 54.105 40.388 1.00 24.80 230 GLY C C 1
ATOM 4494 O O . GLY C 1 196 ? -14.345 53.651 39.423 1.00 24.40 230 GLY C O 1
ATOM 4496 N N . HIS D 1 1 ? 46.435 53.908 19.769 1.00 10.75 35 HIS D N 1
ATOM 4497 C CA . HIS D 1 1 ? 45.836 54.090 21.107 1.00 10.54 35 HIS D CA 1
ATOM 4498 C C . HIS D 1 1 ? 46.923 54.436 22.106 1.00 9.87 35 HIS D C 1
ATOM 4499 O O . HIS D 1 1 ? 47.877 53.680 22.292 1.00 10.41 35 HIS D O 1
ATOM 4506 N N . GLY D 1 2 ? 46.803 55.631 22.675 1.00 8.99 36 GLY D N 1
ATOM 4507 C CA . GLY D 1 2 ? 47.737 56.106 23.684 1.00 8.62 36 GLY D CA 1
ATOM 4508 C C . GLY D 1 2 ? 47.522 57.566 23.994 1.00 8.01 36 GLY D C 1
ATOM 4509 O O . GLY D 1 2 ? 47.007 58.310 23.167 1.00 7.56 36 GLY D O 1
ATOM 4510 N N . VAL D 1 3 ? 47.900 57.944 25.217 1.00 7.62 37 VAL D N 1
ATOM 4511 C CA . VAL D 1 3 ? 48.076 59.320 25.643 1.00 7.21 37 VAL D CA 1
ATOM 4512 C C . VAL D 1 3 ? 49.378 59.332 26.474 1.00 7.39 37 VAL D C 1
ATOM 4513 O O . VAL D 1 3 ? 50.011 58.275 26.715 1.00 7.75 37 VAL D O 1
ATOM 4517 N N . ALA D 1 4 ? 49.795 60.524 26.881 1.00 7.21 38 ALA D N 1
ATOM 4518 C CA . ALA D 1 4 ? 51.009 60.674 27.682 1.00 7.61 38 ALA D CA 1
ATOM 4519 C C . ALA D 1 4 ? 50.897 59.951 29.008 1.00 8.11 38 ALA D C 1
ATOM 4520 O O . ALA D 1 4 ? 49.836 59.982 29.639 1.00 7.95 38 ALA D O 1
ATOM 4522 N N . MET D 1 5 ? 51.990 59.276 29.374 1.00 8.96 39 MET D N 1
ATOM 4523 C CA . MET D 1 5 ? 52.135 58.595 30.669 1.00 9.64 39 MET D CA 1
ATOM 4524 C C . MET D 1 5 ? 53.122 59.335 31.601 1.00 10.43 39 MET D C 1
ATOM 4525 O O . MET D 1 5 ? 52.993 59.270 32.821 1.00 10.89 39 MET D O 1
ATOM 4530 N N . MET D 1 6 ? 54.075 60.057 31.000 1.00 11.18 40 MET D N 1
ATOM 4531 C CA . MET D 1 6 ? 55.057 60.891 31.719 1.00 12.20 40 MET D CA 1
ATOM 4532 C C . MET D 1 6 ? 55.366 62.078 30.817 1.00 11.52 40 MET D C 1
ATOM 4533 O O . MET D 1 6 ? 55.843 61.855 29.704 1.00 11.45 40 MET D O 1
ATOM 4538 N N . PRO D 1 7 ? 55.010 63.323 31.227 1.00 10.69 41 PRO D N 1
ATOM 4539 C CA . PRO D 1 7 ? 54.137 63.675 32.366 1.00 10.15 41 PRO D CA 1
ATOM 4540 C C . PRO D 1 7 ? 52.745 63.193 32.043 1.00 9.02 41 PRO D C 1
ATOM 4541 O O . PRO D 1 7 ? 52.272 63.420 30.916 1.00 8.41 41 PRO D O 1
ATOM 4545 N N . GLY D 1 8 ? 52.126 62.472 32.978 1.00 8.68 42 GLY D N 1
ATOM 4546 C CA . GLY D 1 8 ? 50.862 61.775 32.680 1.00 8.20 42 GLY D CA 1
ATOM 4547 C C . GLY D 1 8 ? 49.688 62.667 32.285 1.00 7.48 42 GLY D C 1
ATOM 4548 O O . GLY D 1 8 ? 49.472 63.742 32.857 1.00 7.40 42 GLY D O 1
ATOM 4549 N N A SER D 1 9 ? 48.907 62.202 31.320 0.50 7.09 43 SER D N 1
ATOM 4550 N N B SER D 1 9 ? 48.914 62.201 31.301 0.50 7.12 43 SER D N 1
ATOM 4551 C CA A SER D 1 9 ? 47.733 62.938 30.898 0.50 6.60 43 SER D CA 1
ATOM 4552 C CA B SER D 1 9 ? 47.710 62.904 30.839 0.50 6.65 43 SER D CA 1
ATOM 4553 C C A SER D 1 9 ? 46.629 62.839 31.945 0.50 6.72 43 SER D C 1
ATOM 4554 C C B SER D 1 9 ? 46.570 62.741 31.842 0.50 6.74 43 SER D C 1
ATOM 4555 O O A SER D 1 9 ? 46.714 62.077 32.913 0.50 7.10 43 SER D O 1
ATOM 4556 O O B SER D 1 9 ? 46.573 61.836 32.677 0.50 7.09 43 SER D O 1
ATOM 4561 N N . ARG D 1 10 ? 45.571 63.613 31.745 1.00 6.37 44 ARG D N 1
ATOM 4562 C CA . ARG D 1 10 ? 44.467 63.612 32.708 1.00 6.44 44 ARG D CA 1
ATOM 4563 C C . ARG D 1 10 ? 43.852 62.236 32.825 1.00 6.52 44 ARG D C 1
ATOM 4564 O O . ARG D 1 10 ? 43.703 61.741 33.922 1.00 6.90 44 ARG D O 1
ATOM 4572 N N . THR D 1 11 ? 43.558 61.588 31.700 1.00 6.25 45 THR D N 1
ATOM 4573 C CA . THR D 1 11 ? 42.845 60.321 31.810 1.00 6.68 45 THR D CA 1
ATOM 4574 C C . THR D 1 11 ? 43.765 59.266 32.422 1.00 7.04 45 THR D C 1
ATOM 4575 O O . THR D 1 11 ? 43.314 58.410 33.163 1.00 7.32 45 THR D O 1
ATOM 4579 N N . TYR D 1 12 ? 45.062 59.352 32.106 1.00 7.05 46 TYR D N 1
ATOM 4580 C CA . TYR D 1 12 ? 46.035 58.378 32.637 1.00 7.71 46 TYR D CA 1
ATOM 4581 C C . TYR D 1 12 ? 46.253 58.541 34.139 1.00 8.16 46 TYR D C 1
ATOM 4582 O O . TYR D 1 12 ? 46.211 57.567 34.883 1.00 8.64 46 TYR D O 1
ATOM 4591 N N . LEU D 1 13 ? 46.483 59.769 34.597 1.00 8.05 47 LEU D N 1
ATOM 4592 C CA . LEU D 1 13 ? 46.674 59.993 36.023 1.00 8.63 47 LEU D CA 1
ATOM 4593 C C . LEU D 1 13 ? 45.427 59.710 36.825 1.00 9.17 47 LEU D C 1
ATOM 4594 O O . LEU D 1 13 ? 45.500 59.232 37.947 1.00 9.52 47 LEU D O 1
ATOM 4599 N N . CYS D 1 14 ? 44.271 59.998 36.252 1.00 9.39 48 CYS D N 1
ATOM 4600 C CA . CYS D 1 14 ? 43.015 59.730 36.946 1.00 10.30 48 CYS D CA 1
ATOM 4601 C C . CYS D 1 14 ? 42.733 58.251 37.059 1.00 10.75 48 CYS D C 1
ATOM 4602 O O . CYS D 1 14 ? 42.252 57.783 38.098 1.00 10.74 48 CYS D O 1
ATOM 4605 N N . GLN D 1 15 ? 43.037 57.491 36.014 1.00 11.00 49 GLN D N 1
ATOM 4606 C CA . GLN D 1 15 ? 42.819 56.033 36.116 1.00 12.01 49 GLN D CA 1
ATOM 4607 C C . GLN D 1 15 ? 43.814 55.408 37.111 1.00 12.52 49 GLN D C 1
ATOM 4608 O O . GLN D 1 15 ? 43.452 54.475 37.801 1.00 12.90 49 GLN D O 1
ATOM 4614 N N . LEU D 1 16 ? 45.035 55.944 37.222 1.00 12.26 50 LEU D N 1
ATOM 4615 C CA . LEU D 1 16 ? 45.966 55.495 38.270 1.00 13.05 50 LEU D CA 1
ATOM 4616 C C . LEU D 1 16 ? 45.410 55.819 39.649 1.00 13.59 50 LEU D C 1
ATOM 4617 O O . LEU D 1 16 ? 45.456 54.989 40.564 1.00 14.33 50 LEU D O 1
ATOM 4622 N N . ASP D 1 17 ? 44.867 57.027 39.793 1.00 13.59 51 ASP D N 1
ATOM 4623 C CA . ASP D 1 17 ? 44.289 57.473 41.065 1.00 14.64 51 ASP D CA 1
ATOM 4624 C C . ASP D 1 17 ? 43.093 56.617 41.457 1.00 15.14 51 ASP D C 1
ATOM 4625 O O . ASP D 1 17 ? 42.864 56.342 42.638 1.00 15.86 51 ASP D O 1
ATOM 4630 N N . ALA D 1 18 ? 42.337 56.191 40.448 1.00 14.97 52 ALA D N 1
ATOM 4631 C CA . ALA D 1 18 ? 41.094 55.432 40.652 1.00 15.77 52 ALA D CA 1
ATOM 4632 C C . ALA D 1 18 ? 41.292 53.927 40.852 1.00 17.11 52 ALA D C 1
ATOM 4633 O O . ALA D 1 18 ? 40.383 53.252 41.323 1.00 16.95 52 ALA D O 1
ATOM 4635 N N . LYS D 1 19 ? 42.477 53.423 40.509 1.00 18.39 53 LYS D N 1
ATOM 4636 C CA . LYS D 1 19 ? 42.688 51.985 40.344 1.00 20.56 53 LYS D CA 1
ATOM 4637 C C . LYS D 1 19 ? 42.483 51.190 41.614 1.00 21.06 53 LYS D C 1
ATOM 4638 O O . LYS D 1 19 ? 42.902 51.600 42.698 1.00 21.87 53 LYS D O 1
ATOM 4644 N N . THR D 1 20 ? 41.807 50.050 41.480 1.00 21.01 54 THR D N 1
ATOM 4645 C CA . THR D 1 20 ? 41.671 49.091 42.579 1.00 21.65 54 THR D CA 1
ATOM 4646 C C . THR D 1 20 ? 41.894 47.692 42.044 1.00 21.70 54 THR D C 1
ATOM 4647 O O . THR D 1 20 ? 41.869 47.461 40.834 1.00 20.96 54 THR D O 1
ATOM 4651 N N . GLY D 1 21 ? 42.094 46.769 42.967 1.00 22.18 55 GLY D N 1
ATOM 4652 C CA . GLY D 1 21 ? 42.394 45.381 42.632 1.00 22.75 55 GLY D CA 1
ATOM 4653 C C . GLY D 1 21 ? 41.266 44.644 41.934 1.00 22.66 55 GLY D C 1
ATOM 4654 O O . GLY D 1 21 ? 41.519 43.650 41.242 1.00 23.00 55 GLY D O 1
ATOM 4655 N N . THR D 1 22 ? 40.024 45.089 42.153 1.00 21.86 56 THR D N 1
ATOM 4656 C CA . THR D 1 22 ? 38.856 44.442 41.544 1.00 21.72 56 THR D CA 1
ATOM 4657 C C . THR D 1 22 ? 38.489 45.048 40.189 1.00 20.24 56 THR D C 1
ATOM 4658 O O . THR D 1 22 ? 37.634 44.521 39.496 1.00 20.11 56 THR D O 1
ATOM 4662 N N . GLY D 1 23 ? 39.113 46.163 39.823 1.00 18.79 57 GLY D N 1
ATOM 4663 C CA . GLY D 1 23 ? 38.728 46.870 38.618 1.00 17.80 57 GLY D CA 1
ATOM 4664 C C . GLY D 1 23 ? 37.710 47.959 38.882 1.00 17.33 57 GLY D C 1
ATOM 4665 O O . GLY D 1 23 ? 37.430 48.730 37.989 1.00 16.31 57 GLY D O 1
ATOM 4666 N N . ALA D 1 24 ? 37.158 48.035 40.100 1.00 18.09 58 ALA D N 1
ATOM 4667 C CA . ALA D 1 24 ? 36.340 49.189 40.485 1.00 17.98 58 ALA D CA 1
ATOM 4668 C C . ALA D 1 24 ? 37.187 50.448 40.406 1.00 17.34 58 ALA D C 1
ATOM 4669 O O . ALA D 1 24 ? 38.414 50.383 40.496 1.00 17.00 58 ALA D O 1
ATOM 4671 N N . LEU D 1 25 ? 36.528 51.586 40.193 1.00 17.32 59 LEU D N 1
ATOM 4672 C CA . LEU D 1 25 ? 37.215 52.861 40.049 1.00 16.98 59 LEU D CA 1
ATOM 4673 C C . LEU D 1 25 ? 36.829 53.767 41.212 1.00 17.84 59 LEU D C 1
ATOM 4674 O O . LEU D 1 25 ? 35.671 54.154 41.331 1.00 18.71 59 LEU D O 1
ATOM 4679 N N . ASP D 1 26 ? 37.799 54.053 42.085 1.00 18.17 60 ASP D N 1
ATOM 4680 C CA . ASP D 1 26 ? 37.590 54.807 43.326 1.00 18.82 60 ASP D CA 1
ATOM 4681 C C . ASP D 1 26 ? 38.633 55.933 43.500 1.00 17.33 60 ASP D C 1
ATOM 4682 O O . ASP D 1 26 ? 39.510 55.824 44.349 1.00 17.42 60 ASP D O 1
ATOM 4687 N N . PRO D 1 27 ? 38.540 57.007 42.708 1.00 15.93 61 PRO D N 1
ATOM 4688 C CA . PRO D 1 27 ? 39.548 58.073 42.781 1.00 15.13 61 PRO D CA 1
ATOM 4689 C C . PRO D 1 27 ? 39.414 58.894 44.047 1.00 15.38 61 PRO D C 1
ATOM 4690 O O . PRO D 1 27 ? 38.323 58.982 44.609 1.00 15.80 61 PRO D O 1
ATOM 4694 N N . THR D 1 28 ? 40.518 59.450 44.527 1.00 14.96 62 THR D N 1
ATOM 4695 C CA . THR D 1 28 ? 40.426 60.384 45.654 1.00 15.29 62 THR D CA 1
ATOM 4696 C C . THR D 1 28 ? 40.600 61.819 45.208 1.00 14.16 62 THR D C 1
ATOM 4697 O O . THR D 1 28 ? 40.150 62.724 45.903 1.00 14.38 62 THR D O 1
ATOM 4701 N N . ASN D 1 29 ? 41.263 62.028 44.075 1.00 12.92 63 ASN D N 1
ATOM 4702 C CA . ASN D 1 29 ? 41.458 63.369 43.555 1.00 12.12 63 ASN D CA 1
ATOM 4703 C C . ASN D 1 29 ? 40.104 63.972 43.191 1.00 11.93 63 ASN D C 1
ATOM 4704 O O . ASN D 1 29 ? 39.296 63.330 42.502 1.00 11.58 63 ASN D O 1
ATOM 4709 N N . PRO D 1 30 ? 39.831 65.200 43.666 1.00 12.03 64 PRO D N 1
ATOM 4710 C CA . PRO D 1 30 ? 38.487 65.721 43.427 1.00 12.16 64 PRO D CA 1
ATOM 4711 C C . PRO D 1 30 ? 38.155 66.012 41.957 1.00 11.47 64 PRO D C 1
ATOM 4712 O O . PRO D 1 30 ? 37.008 65.847 41.564 1.00 11.43 64 PRO D O 1
ATOM 4716 N N . ALA D 1 31 ? 39.132 66.420 41.147 1.00 10.88 65 ALA D N 1
ATOM 4717 C CA . ALA D 1 31 ? 38.849 66.642 39.706 1.00 10.40 65 ALA D CA 1
ATOM 4718 C C . ALA D 1 31 ? 38.553 65.313 39.026 1.00 10.48 65 ALA D C 1
ATOM 4719 O O . ALA D 1 31 ? 37.697 65.221 38.128 1.00 10.27 65 ALA D O 1
ATOM 4721 N N . CYS D 1 32 ? 39.278 64.279 39.437 1.00 10.81 66 CYS D N 1
ATOM 4722 C CA . CYS D 1 32 ? 39.027 62.943 38.895 1.00 11.02 66 CYS D CA 1
ATOM 4723 C C . CYS D 1 32 ? 37.657 62.434 39.309 1.00 11.12 66 CYS D C 1
ATOM 4724 O O . CYS D 1 32 ? 36.938 61.851 38.486 1.00 10.90 66 CYS D O 1
ATOM 4727 N N A GLN D 1 33 ? 37.291 62.642 40.577 0.50 11.53 67 GLN D N 1
ATOM 4728 N N B GLN D 1 33 ? 37.297 62.641 40.580 0.50 11.47 67 GLN D N 1
ATOM 4729 C CA A GLN D 1 33 ? 35.966 62.231 41.039 0.50 12.12 67 GLN D CA 1
ATOM 4730 C CA B GLN D 1 33 ? 35.967 62.261 41.064 0.50 12.01 67 GLN D CA 1
ATOM 4731 C C A GLN D 1 33 ? 34.881 62.926 40.212 0.50 11.82 67 GLN D C 1
ATOM 4732 C C B GLN D 1 33 ? 34.887 62.928 40.216 0.50 11.75 67 GLN D C 1
ATOM 4733 O O A GLN D 1 33 ? 33.929 62.291 39.777 0.50 12.11 67 GLN D O 1
ATOM 4734 O O B GLN D 1 33 ? 33.949 62.280 39.771 0.50 12.01 67 GLN D O 1
ATOM 4745 N N . ALA D 1 34 ? 35.043 64.227 39.977 1.00 11.33 68 ALA D N 1
ATOM 4746 C CA . ALA D 1 34 ? 34.071 64.968 39.167 1.00 11.20 68 ALA D CA 1
ATOM 4747 C C . ALA D 1 34 ? 33.973 64.410 37.755 1.00 10.72 68 ALA D C 1
ATOM 4748 O O . ALA D 1 34 ? 32.882 64.308 37.196 1.00 10.75 68 ALA D O 1
ATOM 4750 N N . ALA D 1 35 ? 35.115 64.047 37.183 1.00 10.20 69 ALA D N 1
ATOM 4751 C CA . ALA D 1 35 ? 35.140 63.561 35.821 1.00 9.95 69 ALA D CA 1
ATOM 4752 C C . ALA D 1 35 ? 34.491 62.193 35.684 1.00 10.74 69 ALA D C 1
ATOM 4753 O O . ALA D 1 35 ? 33.801 61.921 34.706 1.00 10.77 69 ALA D O 1
ATOM 4755 N N . LEU D 1 36 ? 34.713 61.332 36.668 1.00 11.71 70 LEU D N 1
ATOM 4756 C CA . LEU D 1 36 ? 34.084 60.024 36.707 1.00 12.97 70 LEU D CA 1
ATOM 4757 C C . LEU D 1 36 ? 32.584 60.206 36.852 1.00 14.17 70 LEU D C 1
ATOM 4758 O O . LEU D 1 36 ? 31.808 59.564 36.153 1.00 14.63 70 LEU D O 1
ATOM 4763 N N . ASP D 1 37 ? 32.173 61.103 37.739 1.00 15.46 71 ASP D N 1
ATOM 4764 C CA . ASP D 1 37 ? 30.745 61.394 37.935 1.00 17.30 71 ASP D CA 1
ATOM 4765 C C . ASP D 1 37 ? 30.103 61.907 36.672 1.00 17.04 71 ASP D C 1
ATOM 4766 O O . ASP D 1 37 ? 28.992 61.507 36.343 1.00 18.17 71 ASP D O 1
ATOM 4771 N N . GLN D 1 38 ? 30.780 62.793 35.964 1.00 16.31 72 GLN D N 1
ATOM 4772 C CA . GLN D 1 38 ? 30.156 63.371 34.769 1.00 16.23 72 GLN D CA 1
ATOM 4773 C C . GLN D 1 38 ? 30.219 62.443 33.548 1.00 15.37 72 GLN D C 1
ATOM 4774 O O . GLN D 1 38 ? 29.185 62.106 32.946 1.00 16.20 72 GLN D O 1
ATOM 4780 N N . SER D 1 39 ? 31.429 62.043 33.193 1.00 13.77 73 SER D N 1
ATOM 4781 C CA . SER D 1 39 ? 31.663 61.358 31.934 1.00 12.78 73 SER D CA 1
ATOM 4782 C C . SER D 1 39 ? 31.680 59.839 32.038 1.00 12.87 73 SER D C 1
ATOM 4783 O O . SER D 1 39 ? 31.663 59.157 31.016 1.00 12.80 73 SER D O 1
ATOM 4786 N N . GLY D 1 40 ? 31.742 59.296 33.257 1.00 12.80 74 GLY D N 1
ATOM 4787 C CA . GLY D 1 40 ? 31.631 57.857 33.446 1.00 13.18 74 GLY D CA 1
ATOM 4788 C C . GLY D 1 40 ? 32.914 57.051 33.442 1.00 12.59 74 GLY D C 1
ATOM 4789 O O . GLY D 1 40 ? 33.972 57.497 32.984 1.00 11.93 74 GLY D O 1
ATOM 4790 N N . ALA D 1 41 ? 32.799 55.828 33.950 1.00 13.10 75 ALA D N 1
ATOM 4791 C CA . ALA D 1 41 ? 33.933 54.928 34.149 1.00 12.97 75 ALA D CA 1
ATOM 4792 C C . ALA D 1 41 ? 34.585 54.459 32.849 1.00 12.55 75 ALA D C 1
ATOM 4793 O O . ALA D 1 41 ? 35.774 54.180 32.820 1.00 12.55 75 ALA D O 1
ATOM 4795 N N . THR D 1 42 ? 33.799 54.407 31.781 1.00 12.70 76 THR D N 1
ATOM 4796 C CA . THR D 1 42 ? 34.285 53.953 30.480 1.00 12.27 76 THR D CA 1
ATOM 4797 C C . THR D 1 42 ? 35.538 54.693 30.028 1.00 11.38 76 THR D C 1
ATOM 4798 O O . THR D 1 42 ? 36.482 54.096 29.524 1.00 11.30 76 THR D O 1
ATOM 4802 N N . ALA D 1 43 ? 35.561 55.997 30.281 1.00 10.85 77 ALA D N 1
ATOM 4803 C CA . ALA D 1 43 ? 36.717 56.826 29.994 1.00 10.16 77 ALA D CA 1
ATOM 4804 C C . ALA D 1 43 ? 37.990 56.352 30.651 1.00 10.21 77 ALA D C 1
ATOM 4805 O O . ALA D 1 43 ? 39.062 56.443 30.056 1.00 10.06 77 ALA D O 1
ATOM 4807 N N . LEU D 1 44 ? 37.903 55.908 31.907 1.00 10.45 78 LEU D N 1
ATOM 4808 C CA . LEU D 1 44 ? 39.097 55.472 32.602 1.00 10.50 78 LEU D CA 1
ATOM 4809 C C . LEU D 1 44 ? 39.537 54.102 32.143 1.00 10.73 78 LEU D C 1
ATOM 4810 O O . LEU D 1 44 ? 40.745 53.827 32.077 1.00 11.14 78 LEU D O 1
ATOM 4815 N N . TYR D 1 45 ? 38.581 53.229 31.825 1.00 10.82 79 TYR D N 1
ATOM 4816 C CA . TYR D 1 45 ? 38.939 51.916 31.292 1.00 11.03 79 TYR D CA 1
ATOM 4817 C C . TYR D 1 45 ? 39.577 52.078 29.907 1.00 10.57 79 TYR D C 1
ATOM 4818 O O . TYR D 1 45 ? 40.339 51.212 29.480 1.00 11.10 79 TYR D O 1
ATOM 4827 N N . ASN D 1 46 ? 39.197 53.149 29.207 1.00 9.97 80 ASN D N 1
ATOM 4828 C CA . ASN D 1 46 ? 39.713 53.473 27.874 1.00 9.57 80 ASN D CA 1
ATOM 4829 C C . ASN D 1 46 ? 40.532 54.761 27.858 1.00 8.60 80 ASN D C 1
ATOM 4830 O O . ASN D 1 46 ? 40.461 55.561 26.927 1.00 8.19 80 ASN D O 1
ATOM 4835 N N . TRP D 1 47 ? 41.317 54.939 28.917 1.00 8.52 81 TRP D N 1
ATOM 4836 C CA . TRP D 1 47 ? 42.096 56.161 29.127 1.00 8.09 81 TRP D CA 1
ATOM 4837 C C . TRP D 1 47 ? 42.990 56.546 27.947 1.00 7.84 81 TRP D C 1
ATOM 4838 O O . TRP D 1 47 ? 43.338 57.710 27.805 1.00 7.45 81 TRP D O 1
ATOM 4849 N N . PHE D 1 48 ? 43.329 55.573 27.121 1.00 8.26 82 PHE D N 1
ATOM 4850 C CA . PHE D 1 48 ? 44.243 55.748 25.970 1.00 8.38 82 PHE D CA 1
ATOM 4851 C C . PHE D 1 48 ? 43.495 56.124 24.698 1.00 8.07 82 PHE D C 1
ATOM 4852 O O . PHE D 1 48 ? 44.120 56.435 23.689 1.00 8.30 82 PHE D O 1
ATOM 4860 N N . ALA D 1 49 ? 42.170 56.110 24.727 1.00 7.96 83 ALA D N 1
ATOM 4861 C CA . ALA D 1 49 ? 41.366 56.206 23.491 1.00 7.81 83 ALA D CA 1
ATOM 4862 C C . ALA D 1 49 ? 40.848 57.600 23.138 1.00 7.32 83 ALA D C 1
ATOM 4863 O O . ALA D 1 49 ? 39.793 57.730 22.538 1.00 7.38 83 ALA D O 1
ATOM 4865 N N . VAL D 1 50 ? 41.594 58.639 23.478 1.00 6.89 84 VAL D N 1
ATOM 4866 C CA . VAL D 1 50 ? 41.105 59.996 23.293 1.00 6.60 84 VAL D CA 1
ATOM 4867 C C . VAL D 1 50 ? 41.464 60.363 21.840 1.00 6.62 84 VAL D C 1
ATOM 4868 O O . VAL D 1 50 ? 42.497 60.964 21.587 1.00 6.61 84 VAL D O 1
ATOM 4872 N N . LEU D 1 51 ? 40.585 60.024 20.905 1.00 6.78 85 LEU D N 1
ATOM 4873 C CA . LEU D 1 51 ? 40.916 59.997 19.481 1.00 6.97 85 LEU D CA 1
ATOM 4874 C C . LEU D 1 51 ? 39.865 60.720 18.638 1.00 7.05 85 LEU D C 1
ATOM 4875 O O . LEU D 1 51 ? 38.704 60.808 19.022 1.00 7.25 85 LEU D O 1
ATOM 4880 N N . ASP D 1 52 ? 40.274 61.196 17.461 1.00 7.09 86 ASP D N 1
ATOM 4881 C CA . ASP D 1 52 ? 39.345 61.665 16.451 1.00 7.37 86 ASP D CA 1
ATOM 4882 C C . ASP D 1 52 ? 39.791 60.963 15.183 1.00 7.80 86 ASP D C 1
ATOM 4883 O O . ASP D 1 52 ? 40.910 61.176 14.716 1.00 8.05 86 ASP D O 1
ATOM 4888 N N . SER D 1 53 ? 38.942 60.059 14.689 1.00 8.63 87 SER D N 1
ATOM 4889 C CA . SER D 1 53 ? 39.235 59.330 13.453 1.00 9.30 87 SER D CA 1
ATOM 4890 C C . SER D 1 53 ? 39.532 60.168 12.214 1.00 9.14 87 SER D C 1
ATOM 4891 O O . SER D 1 53 ? 40.070 59.658 11.234 1.00 8.85 87 SER D O 1
ATOM 4894 N N . ASN D 1 54 ? 39.114 61.429 12.235 1.00 8.65 88 ASN D N 1
ATOM 4895 C CA . ASN D 1 54 ? 39.114 62.239 11.030 1.00 9.02 88 ASN D CA 1
ATOM 4896 C C . ASN D 1 54 ? 39.942 63.496 11.179 1.00 8.30 88 ASN D C 1
ATOM 4897 O O . ASN D 1 54 ? 39.851 64.391 10.330 1.00 8.39 88 ASN D O 1
ATOM 4902 N N . ALA D 1 55 ? 40.746 63.608 12.241 1.00 7.42 89 ALA D N 1
ATOM 4903 C CA . ALA D 1 55 ? 41.475 64.871 12.448 1.00 6.98 89 ALA D CA 1
ATOM 4904 C C . ALA D 1 55 ? 42.482 65.168 11.339 1.00 7.10 89 ALA D C 1
ATOM 4905 O O . ALA D 1 55 ? 42.557 66.298 10.868 1.00 7.17 89 ALA D O 1
ATOM 4907 N N . GLY D 1 56 ? 43.300 64.184 10.970 1.00 7.09 90 GLY D N 1
ATOM 4908 C CA . GLY D 1 56 ? 44.208 64.335 9.827 1.00 7.23 90 GLY D CA 1
ATOM 4909 C C . GLY D 1 56 ? 45.293 65.419 10.000 1.00 7.05 90 GLY D C 1
ATOM 4910 O O . GLY D 1 56 ? 45.701 66.043 9.022 1.00 7.23 90 GLY D O 1
ATOM 4911 N N . GLY D 1 57 ? 45.751 65.654 11.238 1.00 6.62 91 GLY D N 1
ATOM 4912 C CA . GLY D 1 57 ? 46.753 66.676 11.508 1.00 6.80 91 GLY D CA 1
ATOM 4913 C C . GLY D 1 57 ? 46.189 68.071 11.694 1.00 6.81 91 GLY D C 1
ATOM 4914 O O . GLY D 1 57 ? 46.917 69.019 11.982 1.00 7.11 91 GLY D O 1
ATOM 4915 N N . ARG D 1 58 ? 44.880 68.230 11.522 1.00 6.89 92 ARG D N 1
ATOM 4916 C CA . ARG D 1 58 ? 44.260 69.524 11.771 1.00 7.01 92 ARG D CA 1
ATOM 4917 C C . ARG D 1 58 ? 44.210 69.805 13.276 1.00 6.98 92 ARG D C 1
ATOM 4918 O O . ARG D 1 58 ? 44.139 68.891 14.090 1.00 7.05 92 ARG D O 1
ATOM 4926 N N . GLY D 1 59 ? 44.231 71.090 13.610 1.00 7.33 93 GLY D N 1
ATOM 4927 C CA . GLY D 1 59 ? 44.098 71.547 14.995 1.00 7.32 93 GLY D CA 1
ATOM 4928 C C . GLY D 1 59 ? 43.250 72.799 15.052 1.00 7.68 93 GLY D C 1
ATOM 4929 O O . GLY D 1 59 ? 41.994 72.762 15.032 1.00 7.90 93 GLY D O 1
ATOM 4930 N N . ALA D 1 60 ? 43.912 73.956 15.090 1.00 8.32 94 ALA D N 1
ATOM 4931 C CA . ALA D 1 60 ? 43.196 75.217 15.156 1.00 8.70 94 ALA D CA 1
ATOM 4932 C C . ALA D 1 60 ? 42.267 75.415 13.978 1.00 9.14 94 ALA D C 1
ATOM 4933 O O . ALA D 1 60 ? 42.658 75.189 12.837 1.00 9.24 94 ALA D O 1
ATOM 4935 N N . GLY D 1 61 ? 41.034 75.837 14.246 1.00 9.34 95 GLY D N 1
ATOM 4936 C CA . GLY D 1 61 ? 40.003 75.971 13.224 1.00 9.71 95 GLY D CA 1
ATOM 4937 C C . GLY D 1 61 ? 39.156 74.721 13.055 1.00 9.38 95 GLY D C 1
ATOM 4938 O O . GLY D 1 61 ? 38.091 74.763 12.452 1.00 10.28 95 GLY D O 1
ATOM 4939 N N . TYR D 1 62 ? 39.645 73.594 13.566 1.00 8.48 96 TYR D N 1
ATOM 4940 C CA . TYR D 1 62 ? 38.943 72.326 13.440 1.00 8.14 96 TYR D CA 1
ATOM 4941 C C . TYR D 1 62 ? 38.535 71.723 14.797 1.00 7.77 96 TYR D C 1
ATOM 4942 O O . TYR D 1 62 ? 37.387 71.308 14.990 1.00 8.01 96 TYR D O 1
ATOM 4951 N N . VAL D 1 63 ? 39.474 71.641 15.720 1.00 7.33 97 VAL D N 1
ATOM 4952 C CA . VAL D 1 63 ? 39.201 71.188 17.095 1.00 6.96 97 VAL D CA 1
ATOM 4953 C C . VAL D 1 63 ? 38.841 72.443 17.898 1.00 7.07 97 VAL D C 1
ATOM 4954 O O . VAL D 1 63 ? 39.696 73.352 18.067 1.00 6.89 97 VAL D O 1
ATOM 4958 N N . PRO D 1 64 ? 37.584 72.554 18.363 1.00 7.40 98 PRO D N 1
ATOM 4959 C CA . PRO D 1 64 ? 37.222 73.813 19.030 1.00 7.75 98 PRO D CA 1
ATOM 4960 C C . PRO D 1 64 ? 38.038 74.105 20.296 1.00 7.51 98 PRO D C 1
ATOM 4961 O O . PRO D 1 64 ? 38.389 73.193 21.052 1.00 6.80 98 PRO D O 1
ATOM 4965 N N . ASP D 1 65 ? 38.346 75.383 20.500 1.00 7.86 99 ASP D N 1
ATOM 4966 C CA . ASP D 1 65 ? 38.960 75.802 21.755 1.00 7.86 99 ASP D CA 1
ATOM 4967 C C . ASP D 1 65 ? 38.132 75.224 22.901 1.00 7.54 99 ASP D C 1
ATOM 4968 O O . ASP D 1 65 ? 36.895 75.164 22.837 1.00 7.87 99 ASP D O 1
ATOM 4973 N N . GLY D 1 66 ? 38.817 74.784 23.949 1.00 7.05 100 GLY D N 1
ATOM 4974 C CA . GLY D 1 66 ? 38.145 74.268 25.108 1.00 6.92 100 GLY D CA 1
ATOM 4975 C C . GLY D 1 66 ? 37.772 72.793 25.041 1.00 6.61 100 GLY D C 1
ATOM 4976 O O . GLY D 1 66 ? 37.285 72.254 26.023 1.00 6.54 100 GLY D O 1
ATOM 4977 N N . THR D 1 67 ? 38.084 72.143 23.934 1.00 6.38 101 THR D N 1
ATOM 4978 C CA . THR D 1 67 ? 37.804 70.718 23.749 1.00 6.35 101 THR D CA 1
ATOM 4979 C C . THR D 1 67 ? 39.018 69.874 23.358 1.00 6.09 101 THR D C 1
ATOM 4980 O O . THR D 1 67 ? 38.846 68.700 23.034 1.00 6.01 101 THR D O 1
ATOM 4984 N N . LEU D 1 68 ? 40.226 70.427 23.398 1.00 6.00 102 LEU D N 1
ATOM 4985 C CA . LEU D 1 68 ? 41.424 69.697 22.993 1.00 5.83 102 LEU D CA 1
ATOM 4986 C C . LEU D 1 68 ? 41.594 68.389 23.752 1.00 5.95 102 LEU D C 1
ATOM 4987 O O . LEU D 1 68 ? 41.953 67.354 23.150 1.00 5.67 102 LEU D O 1
ATOM 4992 N N . CYS D 1 69 ? 41.329 68.413 25.062 1.00 6.33 103 CYS D N 1
ATOM 4993 C CA . CYS D 1 69 ? 41.627 67.265 25.929 1.00 6.76 103 CYS D CA 1
ATOM 4994 C C . CYS D 1 69 ? 40.675 66.092 25.728 1.00 6.57 103 CYS D C 1
ATOM 4995 O O . CYS D 1 69 ? 40.890 65.001 26.291 1.00 6.54 103 CYS D O 1
ATOM 4998 N N . SER D 1 70 ? 39.602 66.316 24.973 1.00 6.44 104 SER D N 1
ATOM 4999 C CA . SER D 1 70 ? 38.680 65.246 24.605 1.00 6.45 104 SER D CA 1
ATOM 5000 C C . SER D 1 70 ? 38.634 65.008 23.088 1.00 6.44 104 SER D C 1
ATOM 5001 O O . SER D 1 70 ? 37.642 64.478 22.563 1.00 6.85 104 SER D O 1
ATOM 5004 N N . ALA D 1 71 ? 39.679 65.417 22.391 1.00 6.15 105 ALA D N 1
ATOM 5005 C CA . ALA D 1 71 ? 39.723 65.278 20.934 1.00 6.06 105 ALA D CA 1
ATOM 5006 C C . ALA D 1 71 ? 38.511 65.927 20.240 1.00 6.34 105 ALA D C 1
ATOM 5007 O O . ALA D 1 71 ? 37.929 65.375 19.319 1.00 6.42 105 ALA D O 1
ATOM 5009 N N . GLY D 1 72 ? 38.107 67.096 20.717 1.00 6.26 106 GLY D N 1
ATOM 5010 C CA . GLY D 1 72 ? 36.969 67.804 20.138 1.00 6.78 106 GLY D CA 1
ATOM 5011 C C . GLY D 1 72 ? 35.624 67.142 20.364 1.00 7.29 106 GLY D C 1
ATOM 5012 O O . GLY D 1 72 ? 34.625 67.449 19.667 1.00 7.61 106 GLY D O 1
ATOM 5013 N N . ASP D 1 73 ? 35.562 66.267 21.364 1.00 7.44 107 ASP D N 1
ATOM 5014 C CA . ASP D 1 73 ? 34.365 65.480 21.633 1.00 8.09 107 ASP D CA 1
ATOM 5015 C C . ASP D 1 73 ? 33.948 64.672 20.411 1.00 8.46 107 ASP D C 1
ATOM 5016 O O . ASP D 1 73 ? 32.756 64.442 20.192 1.00 9.15 107 ASP D O 1
ATOM 5021 N N . ARG D 1 74 ? 34.951 64.211 19.651 1.00 8.26 108 ARG D N 1
ATOM 5022 C CA . ARG D 1 74 ? 34.717 63.396 18.476 1.00 8.92 108 ARG D CA 1
ATOM 5023 C C . ARG D 1 74 ? 35.144 61.943 18.666 1.00 8.93 108 ARG D C 1
ATOM 5024 O O . ARG D 1 74 ? 35.082 61.172 17.717 1.00 9.13 108 ARG D O 1
ATOM 5032 N N . SER D 1 75 ? 35.530 61.544 19.879 1.00 8.43 109 SER D N 1
ATOM 5033 C CA . SER D 1 75 ? 35.915 60.151 20.066 1.00 8.57 109 SER D CA 1
ATOM 5034 C C . SER D 1 75 ? 34.704 59.219 20.239 1.00 9.31 109 SER D C 1
ATOM 5035 O O . SER D 1 75 ? 33.571 59.678 20.381 1.00 9.72 109 SER D O 1
ATOM 5038 N N . PRO D 1 76 ? 34.952 57.906 20.285 1.00 9.85 110 PRO D N 1
ATOM 5039 C CA . PRO D 1 76 ? 33.848 56.983 20.547 1.00 10.68 110 PRO D CA 1
ATOM 5040 C C . PRO D 1 76 ? 33.346 57.001 22.007 1.00 11.07 110 PRO D C 1
ATOM 5041 O O . PRO D 1 76 ? 32.359 56.357 22.316 1.00 11.59 110 PRO D O 1
ATOM 5045 N N . TYR D 1 77 ? 34.027 57.725 22.884 1.00 10.89 111 TYR D N 1
ATOM 5046 C CA . TYR D 1 77 ? 33.691 57.740 24.301 1.00 11.45 111 TYR D CA 1
ATOM 5047 C C . TYR D 1 77 ? 33.492 59.166 24.762 1.00 10.63 111 TYR D C 1
ATOM 5048 O O . TYR D 1 77 ? 33.926 60.119 24.123 1.00 10.12 111 TYR D O 1
ATOM 5057 N N . ASP D 1 78 ? 32.853 59.301 25.901 1.00 10.49 112 ASP D N 1
ATOM 5058 C CA . ASP D 1 78 ? 32.692 60.592 26.552 1.00 10.03 112 ASP D CA 1
ATOM 5059 C C . ASP D 1 78 ? 33.933 60.929 27.355 1.00 9.19 112 ASP D C 1
ATOM 5060 O O . ASP D 1 78 ? 34.179 60.334 28.401 1.00 9.42 112 ASP D O 1
ATOM 5065 N N . PHE D 1 79 ? 34.723 61.879 26.846 1.00 8.01 113 PHE D N 1
ATOM 5066 C CA . PHE D 1 79 ? 35.830 62.451 27.593 1.00 7.33 113 PHE D CA 1
ATOM 5067 C C . PHE D 1 79 ? 35.586 63.921 27.920 1.00 7.27 113 PHE D C 1
ATOM 5068 O O . PHE D 1 79 ? 36.519 64.622 28.290 1.00 6.80 113 PHE D O 1
ATOM 5076 N N . SER D 1 80 ? 34.350 64.385 27.754 1.00 7.68 114 SER D N 1
ATOM 5077 C CA . SER D 1 80 ? 34.042 65.800 27.911 1.00 7.78 114 SER D CA 1
ATOM 5078 C C . SER D 1 80 ? 34.549 66.402 29.225 1.00 7.61 114 SER D C 1
ATOM 5079 O O . SER D 1 80 ? 35.052 67.529 29.242 1.00 7.60 114 SER D O 1
ATOM 5082 N N . ALA D 1 81 ? 34.434 65.650 30.318 1.00 7.61 115 ALA D N 1
ATOM 5083 C CA . ALA D 1 81 ? 34.787 66.162 31.641 1.00 7.54 115 ALA D CA 1
ATOM 5084 C C . ALA D 1 81 ? 36.300 66.421 31.793 1.00 6.94 115 ALA D C 1
ATOM 5085 O O . ALA D 1 81 ? 36.714 67.120 32.704 1.00 6.92 115 ALA D O 1
ATOM 5087 N N . TYR D 1 82 ? 37.119 65.863 30.896 1.00 6.46 116 TYR D N 1
ATOM 5088 C CA . TYR D 1 82 ? 38.588 65.991 30.999 1.00 6.13 116 TYR D CA 1
ATOM 5089 C C . TYR D 1 82 ? 39.016 67.341 30.445 1.00 5.90 116 TYR D C 1
ATOM 5090 O O . TYR D 1 82 ? 40.167 67.705 30.535 1.00 5.75 116 TYR D O 1
ATOM 5099 N N . ASN D 1 83 ? 38.054 68.101 29.893 1.00 6.04 117 ASN D N 1
ATOM 5100 C CA . ASN D 1 83 ? 38.258 69.528 29.610 1.00 6.14 117 ASN D CA 1
ATOM 5101 C C . ASN D 1 83 ? 38.025 70.520 30.758 1.00 6.39 117 ASN D C 1
ATOM 5102 O O . ASN D 1 83 ? 38.328 71.717 30.589 1.00 6.62 117 ASN D O 1
ATOM 5107 N N . ALA D 1 84 ? 37.481 70.051 31.890 1.00 6.60 118 ALA D N 1
ATOM 5108 C CA . ALA D 1 84 ? 37.076 70.950 32.988 1.00 7.03 118 ALA D CA 1
ATOM 5109 C C . ALA D 1 84 ? 38.243 71.841 33.361 1.00 6.96 118 ALA D C 1
ATOM 5110 O O . ALA D 1 84 ? 39.330 71.338 33.646 1.00 6.82 118 ALA D O 1
ATOM 5112 N N . ALA D 1 85 ? 38.003 73.151 33.343 1.00 7.40 119 ALA D N 1
ATOM 5113 C CA . ALA D 1 85 ? 38.998 74.159 33.653 1.00 7.55 119 ALA D CA 1
ATOM 5114 C C . ALA D 1 85 ? 39.158 74.309 35.166 1.00 8.05 119 ALA D C 1
ATOM 5115 O O . ALA D 1 85 ? 38.564 75.197 35.803 1.00 8.65 119 ALA D O 1
ATOM 5117 N N . ARG D 1 86 ? 39.937 73.395 35.730 1.00 7.94 120 ARG D N 1
ATOM 5118 C CA . ARG D 1 86 ? 40.135 73.350 37.184 1.00 8.42 120 ARG D CA 1
ATOM 5119 C C . ARG D 1 86 ? 41.603 73.332 37.480 1.00 8.49 120 ARG D C 1
ATOM 5120 O O . ARG D 1 86 ? 42.392 72.861 36.651 1.00 8.05 120 ARG D O 1
ATOM 5128 N N . SER D 1 87 ? 41.945 73.789 38.682 1.00 9.14 121 SER D N 1
ATOM 5129 C CA . SER D 1 87 ? 43.343 73.797 39.136 1.00 9.42 121 SER D CA 1
ATOM 5130 C C . SER D 1 87 ? 43.703 72.644 40.055 1.00 9.59 121 SER D C 1
ATOM 5131 O O . SER D 1 87 ? 44.838 72.599 40.550 1.00 9.96 121 SER D O 1
ATOM 5134 N N . ASP D 1 88 ? 42.755 71.736 40.291 1.00 9.54 122 ASP D N 1
ATOM 5135 C CA . ASP D 1 88 ? 42.973 70.641 41.233 1.00 9.79 122 ASP D CA 1
ATOM 5136 C C . ASP D 1 88 ? 43.145 69.256 40.576 1.00 9.37 122 ASP D C 1
ATOM 5137 O O . ASP D 1 88 ? 43.121 68.238 41.274 1.00 9.82 122 ASP D O 1
ATOM 5142 N N . TRP D 1 89 ? 43.337 69.201 39.263 1.00 8.66 123 TRP D N 1
ATOM 5143 C CA . TRP D 1 89 ? 43.706 67.948 38.602 1.00 8.18 123 TRP D CA 1
ATOM 5144 C C . TRP D 1 89 ? 45.064 67.466 39.148 1.00 8.54 123 TRP D C 1
ATOM 5145 O O . TRP D 1 89 ? 45.867 68.277 39.610 1.00 8.87 123 TRP D O 1
ATOM 5156 N N . PRO D 1 90 ? 45.308 66.154 39.099 1.00 8.69 124 PRO D N 1
ATOM 5157 C CA . PRO D 1 90 ? 46.660 65.639 39.450 1.00 9.11 124 PRO D CA 1
ATOM 5158 C C . PRO D 1 90 ? 47.695 66.268 38.517 1.00 8.99 124 PRO D C 1
ATOM 5159 O O . PRO D 1 90 ? 47.386 66.542 37.363 1.00 8.67 124 PRO D O 1
ATOM 5163 N N . ARG D 1 91 ? 48.909 66.504 39.001 1.00 9.60 125 ARG D N 1
ATOM 5164 C CA . ARG D 1 91 ? 49.924 67.125 38.153 1.00 9.59 125 ARG D CA 1
ATOM 5165 C C . ARG D 1 91 ? 51.321 66.595 38.460 1.00 10.01 125 ARG D C 1
ATOM 5166 O O . ARG D 1 91 ? 51.594 66.056 39.531 1.00 10.57 125 ARG D O 1
ATOM 5174 N N . THR D 1 92 ? 52.175 66.774 37.475 1.00 9.85 126 THR D N 1
ATOM 5175 C CA . THR D 1 92 ? 53.579 66.410 37.549 1.00 10.48 126 THR D CA 1
ATOM 5176 C C . THR D 1 92 ? 54.376 67.664 37.878 1.00 10.99 126 THR D C 1
ATOM 5177 O O . THR D 1 92 ? 54.188 68.724 37.276 1.00 10.52 126 THR D O 1
ATOM 5181 N N . HIS D 1 93 ? 55.233 67.536 38.875 1.00 12.21 127 HIS D N 1
ATOM 5182 C CA . HIS D 1 93 ? 56.064 68.636 39.325 1.00 13.18 127 HIS D CA 1
ATOM 5183 C C . HIS D 1 93 ? 57.342 68.646 38.501 1.00 13.72 127 HIS D C 1
ATOM 5184 O O . HIS D 1 93 ? 58.010 67.609 38.353 1.00 14.11 127 HIS D O 1
ATOM 5191 N N . LEU D 1 94 ? 57.639 69.809 37.927 1.00 13.86 128 LEU D N 1
ATOM 5192 C CA . LEU D 1 94 ? 58.743 69.961 36.995 1.00 14.36 128 LEU D CA 1
ATOM 5193 C C . LEU D 1 94 ? 59.645 71.093 37.406 1.00 14.97 128 LEU D C 1
ATOM 5194 O O . LEU D 1 94 ? 59.247 71.991 38.155 1.00 15.25 128 LEU D O 1
ATOM 5199 N N . THR D 1 95 ? 60.862 71.058 36.881 1.00 15.37 129 THR D N 1
ATOM 5200 C CA . THR D 1 95 ? 61.823 72.130 37.083 1.00 16.18 129 THR D CA 1
ATOM 5201 C C . THR D 1 95 ? 61.984 72.913 35.775 1.00 15.98 129 THR D C 1
ATOM 5202 O O . THR D 1 95 ? 62.287 72.344 34.737 1.00 15.62 129 THR D O 1
ATOM 5206 N N . SER D 1 96 ? 61.752 74.221 35.827 1.00 16.08 130 SER D N 1
ATOM 5207 C CA . SER D 1 96 ? 61.962 75.082 34.668 1.00 16.28 130 SER D CA 1
ATOM 5208 C C . SER D 1 96 ? 63.399 74.963 34.139 1.00 16.98 130 SER D C 1
ATOM 5209 O O . SER D 1 96 ? 64.353 75.011 34.908 1.00 17.90 130 SER D O 1
ATOM 5212 N N . GLY D 1 97 ? 63.534 74.794 32.825 1.00 16.69 131 GLY D N 1
ATOM 5213 C CA . GLY D 1 97 ? 64.851 74.629 32.199 1.00 17.59 131 GLY D CA 1
ATOM 5214 C C . GLY D 1 97 ? 65.500 73.246 32.266 1.00 17.89 131 GLY D C 1
ATOM 5215 O O . GLY D 1 97 ? 66.613 73.047 31.747 1.00 18.70 131 GLY D O 1
ATOM 5216 N N . ALA D 1 98 ? 64.840 72.292 32.923 1.00 17.35 132 ALA D N 1
ATOM 5217 C CA . ALA D 1 98 ? 65.370 70.934 33.008 1.00 17.58 132 ALA D CA 1
ATOM 5218 C C . ALA D 1 98 ? 64.940 70.114 31.798 1.00 16.78 132 ALA D C 1
ATOM 5219 O O . ALA D 1 98 ? 63.988 70.439 31.118 1.00 15.82 132 ALA D O 1
ATOM 5221 N N . THR D 1 99 ? 65.682 69.051 31.524 1.00 17.07 133 THR D N 1
ATOM 5222 C CA . THR D 1 99 ? 65.291 68.093 30.494 1.00 16.54 133 THR D CA 1
ATOM 5223 C C . THR D 1 99 ? 64.584 66.942 31.211 1.00 16.23 133 THR D C 1
ATOM 5224 O O . THR D 1 99 ? 65.084 66.439 32.221 1.00 16.60 133 THR D O 1
ATOM 5228 N N . ILE D 1 100 ? 63.415 66.553 30.712 1.00 15.58 134 ILE D N 1
ATOM 5229 C CA . ILE D 1 100 ? 62.663 65.468 31.337 1.00 15.44 134 ILE D CA 1
ATOM 5230 C C . ILE D 1 100 ? 62.430 64.295 30.385 1.00 15.09 134 ILE D C 1
ATOM 5231 O O . ILE D 1 100 ? 62.420 64.464 29.169 1.00 14.49 134 ILE D O 1
ATOM 5236 N N . PRO D 1 101 ? 62.258 63.091 30.950 1.00 15.54 135 PRO D N 1
ATOM 5237 C CA . PRO D 1 101 ? 61.827 61.969 30.114 1.00 15.39 135 PRO D CA 1
ATOM 5238 C C . PRO D 1 101 ? 60.320 61.984 29.836 1.00 14.41 135 PRO D C 1
ATOM 5239 O O . PRO D 1 101 ? 59.484 62.226 30.737 1.00 15.14 135 PRO D O 1
ATOM 5243 N N . VAL D 1 102 ? 59.980 61.796 28.563 1.00 13.52 136 VAL D N 1
ATOM 5244 C CA . VAL D 1 102 ? 58.606 61.707 28.119 1.00 12.34 136 VAL D CA 1
ATOM 5245 C C . VAL D 1 102 ? 58.302 60.253 27.793 1.00 11.97 136 VAL D C 1
ATOM 5246 O O . VAL D 1 102 ? 59.148 59.537 27.246 1.00 12.25 136 VAL D O 1
ATOM 5250 N N . GLU D 1 103 ? 57.136 59.794 28.215 1.00 11.46 137 GLU D N 1
ATOM 5251 C CA . GLU D 1 103 ? 56.652 58.460 27.873 1.00 11.58 137 GLU D CA 1
ATOM 5252 C C . GLU D 1 103 ? 55.222 58.613 27.368 1.00 10.48 137 GLU D C 1
ATOM 5253 O O . GLU D 1 103 ? 54.387 59.312 27.985 1.00 10.32 137 GLU D O 1
ATOM 5259 N N . TYR D 1 104 ? 54.950 57.996 26.228 1.00 9.86 138 TYR D N 1
ATOM 5260 C CA . TYR D 1 104 ? 53.636 58.046 25.631 1.00 8.86 138 TYR D CA 1
ATOM 5261 C C . TYR D 1 104 ? 53.161 56.624 25.356 1.00 8.96 138 TYR D C 1
ATOM 5262 O O . TYR D 1 104 ? 53.905 55.829 24.795 1.00 9.28 138 TYR D O 1
ATOM 5271 N N . SER D 1 105 ? 51.931 56.305 25.773 1.00 8.53 139 SER D N 1
ATOM 5272 C CA . SER D 1 105 ? 51.447 54.913 25.707 1.00 8.95 139 SER D CA 1
ATOM 5273 C C . SER D 1 105 ? 51.437 54.388 24.283 1.00 9.06 139 SER D C 1
ATOM 5274 O O . SER D 1 105 ? 51.010 55.072 23.373 1.00 8.60 139 SER D O 1
ATOM 5277 N N . ASN D 1 106 ? 51.883 53.144 24.137 1.00 9.80 140 ASN D N 1
ATOM 5278 C CA . ASN D 1 106 ? 51.828 52.418 22.870 1.00 10.24 140 ASN D CA 1
ATOM 5279 C C . ASN D 1 106 ? 50.791 51.296 22.946 1.00 10.78 140 ASN D C 1
ATOM 5280 O O . ASN D 1 106 ? 50.997 50.218 22.406 1.00 11.55 140 ASN D O 1
ATOM 5285 N N . TRP D 1 107 ? 49.675 51.553 23.621 1.00 10.70 141 TRP D N 1
ATOM 5286 C CA . TRP D 1 107 ? 48.625 50.552 23.783 1.00 11.45 141 TRP D CA 1
ATOM 5287 C C . TRP D 1 107 ? 48.249 49.928 22.432 1.00 11.66 141 TRP D C 1
ATOM 5288 O O . TRP D 1 107 ? 48.069 48.717 22.332 1.00 12.33 141 TRP D O 1
ATOM 5299 N N . ALA D 1 108 ? 48.136 50.750 21.402 1.00 11.28 142 ALA D N 1
ATOM 5300 C CA . ALA D 1 108 ? 48.270 50.266 20.017 1.00 11.82 142 ALA D CA 1
ATOM 5301 C C . ALA D 1 108 ? 49.253 51.215 19.358 1.00 11.52 142 ALA D C 1
ATOM 5302 O O . ALA D 1 108 ? 49.110 52.441 19.483 1.00 11.22 142 ALA D O 1
ATOM 5304 N N . ALA D 1 109 ? 50.273 50.639 18.732 1.00 12.12 143 ALA D N 1
ATOM 5305 C CA . ALA D 1 109 ? 51.343 51.369 18.056 1.00 12.07 143 ALA D CA 1
ATOM 5306 C C . ALA D 1 109 ? 50.969 51.844 16.653 1.00 11.90 143 ALA D C 1
ATOM 5307 O O . ALA D 1 109 ? 50.291 51.130 15.917 1.00 12.20 143 ALA D O 1
ATOM 5309 N N . HIS D 1 110 ? 51.429 53.045 16.297 1.00 11.66 144 HIS D N 1
ATOM 5310 C CA . HIS D 1 110 ? 51.217 53.602 14.953 1.00 11.78 144 HIS D CA 1
ATOM 5311 C C . HIS D 1 110 ? 52.394 54.467 14.536 1.00 11.71 144 HIS D C 1
ATOM 5312 O O . HIS D 1 110 ? 52.979 55.134 15.393 1.00 11.62 144 HIS D O 1
ATOM 5319 N N . PRO D 1 111 ? 52.715 54.503 13.223 1.00 11.92 145 PRO D N 1
ATOM 5320 C CA . PRO D 1 111 ? 53.695 55.441 12.707 1.00 12.01 145 PRO D CA 1
ATOM 5321 C C . PRO D 1 111 ? 53.158 56.860 12.717 1.00 11.31 145 PRO D C 1
ATOM 5322 O O . PRO D 1 111 ? 51.945 57.069 12.546 1.00 10.98 145 PRO D O 1
ATOM 5326 N N . GLY D 1 112 ? 54.050 57.821 12.922 1.00 11.22 146 GLY D N 1
ATOM 5327 C CA . GLY D 1 112 ? 53.696 59.221 12.846 1.00 10.66 146 GLY D CA 1
ATOM 5328 C C . GLY D 1 112 ? 54.487 60.128 13.764 1.00 10.42 146 GLY D C 1
ATOM 5329 O O . GLY D 1 112 ? 55.547 59.738 14.301 1.00 10.72 146 GLY D O 1
ATOM 5330 N N . ASP D 1 113 ? 53.937 61.337 13.933 1.00 10.02 147 ASP D N 1
ATOM 5331 C CA . ASP D 1 113 ? 54.532 62.415 14.690 1.00 9.84 147 ASP D CA 1
ATOM 5332 C C . ASP D 1 113 ? 53.778 62.687 15.989 1.00 8.73 147 ASP D C 1
ATOM 5333 O O . ASP D 1 113 ? 52.526 62.646 16.022 1.00 8.43 147 ASP D O 1
ATOM 5338 N N . PHE D 1 114 ? 54.545 63.027 17.023 1.00 8.41 148 PHE D N 1
ATOM 5339 C CA . PHE D 1 114 ? 54.026 63.646 18.237 1.00 7.72 148 PHE D CA 1
ATOM 5340 C C . PHE D 1 114 ? 54.360 65.120 18.238 1.00 7.58 148 PHE D C 1
ATOM 5341 O O . PHE D 1 114 ? 55.534 65.495 18.265 1.00 8.09 148 PHE D O 1
ATOM 5349 N N . ARG D 1 115 ? 53.325 65.945 18.238 1.00 7.01 149 ARG D N 1
ATOM 5350 C CA . ARG D 1 115 ? 53.448 67.392 18.330 1.00 6.98 149 ARG D CA 1
ATOM 5351 C C . ARG D 1 115 ? 53.206 67.786 19.777 1.00 6.59 149 ARG D C 1
ATOM 5352 O O . ARG D 1 115 ? 52.156 67.471 20.327 1.00 6.23 149 ARG D O 1
ATOM 5360 N N . VAL D 1 116 ? 54.208 68.427 20.389 1.00 6.72 150 VAL D N 1
ATOM 5361 C CA . VAL D 1 116 ? 54.222 68.677 21.821 1.00 6.57 150 VAL D CA 1
ATOM 5362 C C . VAL D 1 116 ? 54.177 70.185 22.051 1.00 6.56 150 VAL D C 1
ATOM 5363 O O . VAL D 1 116 ? 55.049 70.911 21.569 1.00 6.86 150 VAL D O 1
ATOM 5367 N N . TYR D 1 117 ? 53.159 70.626 22.799 1.00 6.28 151 TYR D N 1
ATOM 5368 C CA . TYR D 1 117 ? 52.847 72.021 23.037 1.00 6.50 151 TYR D CA 1
ATOM 5369 C C . TYR D 1 117 ? 52.877 72.253 24.533 1.00 6.55 151 TYR D C 1
ATOM 5370 O O . TYR D 1 117 ? 52.537 71.348 25.310 1.00 6.40 151 TYR D O 1
ATOM 5379 N N . LEU D 1 118 ? 53.156 73.494 24.913 1.00 6.84 152 LEU D N 1
ATOM 5380 C CA . LEU D 1 118 ? 53.180 73.934 26.312 1.00 6.98 152 LEU D CA 1
ATOM 5381 C C . LEU D 1 118 ? 52.429 75.240 26.423 1.00 7.04 152 LEU D C 1
ATOM 5382 O O . LEU D 1 118 ? 52.634 76.149 25.595 1.00 7.38 152 LEU D O 1
ATOM 5387 N N . THR D 1 119 ? 51.554 75.329 27.421 1.00 6.88 153 THR D N 1
ATOM 5388 C CA . THR D 1 119 ? 50.786 76.548 27.616 1.00 7.08 153 THR D CA 1
ATOM 5389 C C . THR D 1 119 ? 51.692 77.732 27.913 1.00 7.88 153 THR D C 1
ATOM 5390 O O . THR D 1 119 ? 52.734 77.616 28.590 1.00 8.22 153 THR D O 1
ATOM 5394 N N . LYS D 1 120 ? 51.276 78.892 27.412 1.00 8.39 154 LYS D N 1
ATOM 5395 C CA . LYS D 1 120 ? 52.097 80.076 27.470 1.00 9.32 154 LYS D CA 1
ATOM 5396 C C . LYS D 1 120 ? 52.204 80.616 28.907 1.00 10.08 154 LYS D C 1
ATOM 5397 O O . LYS D 1 120 ? 51.319 80.359 29.742 1.00 9.74 154 LYS D O 1
ATOM 5403 N N . PRO D 1 121 ? 53.267 81.393 29.201 1.00 11.39 155 PRO D N 1
ATOM 5404 C CA . PRO D 1 121 ? 53.366 82.019 30.517 1.00 12.43 155 PRO D CA 1
ATOM 5405 C C . PRO D 1 121 ? 52.130 82.841 30.792 1.00 13.06 155 PRO D C 1
ATOM 5406 O O . PRO D 1 121 ? 51.618 83.492 29.887 1.00 13.68 155 PRO D O 1
ATOM 5410 N N . GLY D 1 122 ? 51.617 82.802 32.003 1.00 13.70 156 GLY D N 1
ATOM 5411 C CA . GLY D 1 122 ? 50.390 83.550 32.281 1.00 14.47 156 GLY D CA 1
ATOM 5412 C C . GLY D 1 122 ? 49.061 82.849 32.031 1.00 14.09 156 GLY D C 1
ATOM 5413 O O . GLY D 1 122 ? 48.041 83.283 32.565 1.00 15.97 156 GLY D O 1
ATOM 5414 N N . TRP D 1 123 ? 49.033 81.790 31.225 1.00 12.84 157 TRP D N 1
ATOM 5415 C CA . TRP D 1 123 ? 47.873 80.915 31.217 1.00 11.95 157 TRP D CA 1
ATOM 5416 C C . TRP D 1 123 ? 47.854 80.133 32.527 1.00 12.05 157 TRP D C 1
ATOM 5417 O O . TRP D 1 123 ? 48.893 79.607 32.984 1.00 12.50 157 TRP D O 1
ATOM 5428 N N . SER D 1 124 ? 46.666 80.021 33.103 1.00 12.12 158 SER D N 1
ATOM 5429 C CA . SER D 1 124 ? 46.470 79.124 34.233 1.00 12.59 158 SER D CA 1
ATOM 5430 C C . SER D 1 124 ? 45.215 78.240 34.021 1.00 11.46 158 SER D C 1
ATOM 5431 O O . SER D 1 124 ? 44.293 78.569 33.231 1.00 10.95 158 SER D O 1
ATOM 5434 N N . PRO D 1 125 ? 45.191 77.079 34.695 1.00 10.95 159 PRO D N 1
ATOM 5435 C CA . PRO D 1 125 ? 44.223 76.056 34.340 1.00 10.14 159 PRO D CA 1
ATOM 5436 C C . PRO D 1 125 ? 42.768 76.325 34.755 1.00 9.92 159 PRO D C 1
ATOM 5437 O O . PRO D 1 125 ? 41.911 75.517 34.432 1.00 9.60 159 PRO D O 1
ATOM 5441 N N . THR D 1 126 ? 42.487 77.436 35.427 1.00 10.14 160 THR D N 1
ATOM 5442 C CA . THR D 1 126 ? 41.091 77.852 35.571 1.00 10.31 160 THR D CA 1
ATOM 5443 C C . THR D 1 126 ? 40.575 78.613 34.370 1.00 10.24 160 THR D C 1
ATOM 5444 O O . THR D 1 126 ? 39.404 78.997 34.342 1.00 10.46 160 THR D O 1
ATOM 5448 N N . SER D 1 127 ? 41.455 78.842 33.407 1.00 9.80 161 SER D N 1
ATOM 5449 C CA . SER D 1 127 ? 41.074 79.403 32.131 1.00 9.93 161 SER D CA 1
ATOM 5450 C C . SER D 1 127 ? 40.848 78.319 31.104 1.00 9.38 161 SER D C 1
ATOM 5451 O O . SER D 1 127 ? 41.482 77.244 31.136 1.00 8.98 161 SER D O 1
ATOM 5454 N N . GLU D 1 128 ? 39.941 78.609 30.167 1.00 9.67 162 GLU D N 1
ATOM 5455 C CA . GLU D 1 128 ? 39.788 77.777 28.965 1.00 9.45 162 GLU D CA 1
ATOM 5456 C C . GLU D 1 128 ? 41.136 77.535 28.260 1.00 8.58 162 GLU D C 1
ATOM 5457 O O . GLU D 1 128 ? 41.958 78.438 28.172 1.00 8.80 162 GLU D O 1
ATOM 5463 N N . LEU D 1 129 ? 41.331 76.322 27.753 1.00 7.72 163 LEU D N 1
ATOM 5464 C CA . LEU D 1 129 ? 42.536 75.988 26.964 1.00 7.27 163 LEU D CA 1
ATOM 5465 C C . LEU D 1 129 ? 42.188 76.105 25.501 1.00 6.99 163 LEU D C 1
ATOM 5466 O O . LEU D 1 129 ? 41.396 75.330 24.978 1.00 6.75 163 LEU D O 1
ATOM 5471 N N . GLY D 1 130 ? 42.730 77.123 24.855 1.00 6.99 164 GLY D N 1
ATOM 5472 C CA . GLY D 1 130 ? 42.560 77.312 23.424 1.00 7.03 164 GLY D CA 1
ATOM 5473 C C . GLY D 1 130 ? 43.868 77.144 22.688 1.00 6.94 164 GLY D C 1
ATOM 5474 O O . GLY D 1 130 ? 44.947 77.144 23.283 1.00 6.76 164 GLY D O 1
ATOM 5475 N N . TRP D 1 131 ? 43.777 76.973 21.372 1.00 6.96 165 TRP D N 1
ATOM 5476 C CA . TRP D 1 131 ? 44.982 76.825 20.550 1.00 7.15 165 TRP D CA 1
ATOM 5477 C C . TRP D 1 131 ? 45.987 77.961 20.743 1.00 7.82 165 TRP D C 1
ATOM 5478 O O . TRP D 1 131 ? 47.216 77.749 20.762 1.00 7.98 165 TRP D O 1
ATOM 5489 N N . ASP D 1 132 ? 45.480 79.164 20.932 1.00 8.54 166 ASP D N 1
ATOM 5490 C CA . ASP D 1 132 ? 46.368 80.305 21.037 1.00 9.32 166 ASP D CA 1
ATOM 5491 C C . ASP D 1 132 ? 46.884 80.547 22.457 1.00 9.08 166 ASP D C 1
ATOM 5492 O O . ASP D 1 132 ? 47.554 81.529 22.716 1.00 9.21 166 ASP D O 1
ATOM 5497 N N . ASP D 1 133 ? 46.605 79.607 23.348 1.00 8.49 167 ASP D N 1
ATOM 5498 C CA . ASP D 1 133 ? 47.258 79.519 24.663 1.00 8.50 167 ASP D CA 1
ATOM 5499 C C . ASP D 1 133 ? 48.433 78.557 24.638 1.00 8.38 167 ASP D C 1
ATOM 5500 O O . ASP D 1 133 ? 49.117 78.412 25.644 1.00 8.14 167 ASP D O 1
ATOM 5505 N N . LEU D 1 134 ? 48.661 77.909 23.499 1.00 8.16 168 LEU D N 1
ATOM 5506 C CA . LEU D 1 134 ? 49.672 76.858 23.372 1.00 8.30 168 LEU D CA 1
ATOM 5507 C C . LEU D 1 134 ? 50.811 77.252 22.432 1.00 9.08 168 LEU D C 1
ATOM 5508 O O . LEU D 1 134 ? 50.582 77.874 21.394 1.00 9.15 168 LEU D O 1
ATOM 5513 N N . GLU D 1 135 ? 52.041 76.890 22.810 1.00 9.80 169 GLU D N 1
ATOM 5514 C CA . GLU D 1 135 ? 53.214 77.089 21.970 1.00 10.97 169 GLU D CA 1
ATOM 5515 C C . GLU D 1 135 ? 53.761 75.711 21.589 1.00 10.23 169 GLU D C 1
ATOM 5516 O O . GLU D 1 135 ? 53.967 74.887 22.465 1.00 9.76 169 GLU D O 1
ATOM 5522 N N . LEU D 1 136 ? 53.996 75.479 20.297 1.00 9.97 170 LEU D N 1
ATOM 5523 C CA . LEU D 1 136 ? 54.628 74.245 19.830 1.00 9.89 170 LEU D CA 1
ATOM 5524 C C . LEU D 1 136 ? 56.089 74.271 20.195 1.00 10.67 170 LEU D C 1
ATOM 5525 O O . LEU D 1 136 ? 56.818 75.168 19.769 1.00 11.51 170 LEU D O 1
ATOM 5530 N N . ILE D 1 137 ? 56.508 73.302 21.002 1.00 10.44 171 ILE D N 1
ATOM 5531 C CA . ILE D 1 137 ? 57.891 73.278 21.493 1.00 11.06 171 ILE D CA 1
ATOM 5532 C C . ILE D 1 137 ? 58.674 72.086 20.992 1.00 11.36 171 ILE D C 1
ATOM 5533 O O . ILE D 1 137 ? 59.902 72.091 21.089 1.00 11.92 171 ILE D O 1
ATOM 5538 N N . GLN D 1 138 ? 58.005 71.064 20.475 1.00 10.84 172 GLN D N 1
ATOM 5539 C CA . GLN D 1 138 ? 58.725 69.925 19.967 1.00 11.36 172 GLN D CA 1
ATOM 5540 C C . GLN D 1 138 ? 57.864 69.110 19.036 1.00 10.85 172 GLN D C 1
ATOM 5541 O O . GLN D 1 138 ? 56.644 68.977 19.236 1.00 9.80 172 GLN D O 1
ATOM 5547 N N . THR D 1 139 ? 58.517 68.578 18.005 1.00 11.29 173 THR D N 1
ATOM 5548 C CA . THR D 1 139 ? 57.918 67.570 17.161 1.00 11.38 173 THR D CA 1
ATOM 5549 C C . THR D 1 139 ? 58.891 66.385 17.080 1.00 11.81 173 THR D C 1
ATOM 5550 O O . THR D 1 139 ? 60.074 66.545 16.705 1.00 13.36 173 THR D O 1
ATOM 5554 N N . VAL D 1 140 ? 58.385 65.208 17.462 1.00 11.63 174 VAL D N 1
ATOM 5555 C CA . VAL D 1 140 ? 59.135 63.943 17.476 1.00 12.28 174 VAL D CA 1
ATOM 5556 C C . VAL D 1 140 ? 58.500 62.970 16.460 1.00 12.13 174 VAL D C 1
ATOM 5557 O O . VAL D 1 140 ? 57.286 62.739 16.479 1.00 11.93 174 VAL D O 1
ATOM 5561 N N . THR D 1 141 ? 59.313 62.446 15.559 1.00 12.66 175 THR D N 1
ATOM 5562 C CA . THR D 1 141 ? 58.883 61.506 14.527 1.00 12.59 175 THR D CA 1
ATOM 5563 C C . THR D 1 141 ? 59.307 60.085 14.878 1.00 12.70 175 THR D C 1
ATOM 5564 O O . THR D 1 141 ? 60.499 59.828 15.057 1.00 13.47 175 THR D O 1
ATOM 5568 N N . ASN D 1 142 ? 58.337 59.175 15.005 1.00 12.08 176 ASN D N 1
ATOM 5569 C CA . ASN D 1 142 ? 58.616 57.743 15.240 1.00 12.50 176 ASN D CA 1
ATOM 5570 C C . ASN D 1 142 ? 59.685 57.497 16.309 1.00 12.82 176 ASN D C 1
ATOM 5571 O O . ASN D 1 142 ? 60.748 56.912 16.055 1.00 13.72 176 ASN D O 1
ATOM 5576 N N . PRO D 1 143 ? 59.406 57.956 17.541 1.00 12.17 177 PRO D N 1
ATOM 5577 C CA . PRO D 1 143 ? 60.320 57.701 18.650 1.00 12.64 177 PRO D CA 1
ATOM 5578 C C . PRO D 1 143 ? 60.362 56.214 18.976 1.00 13.20 177 PRO D C 1
ATOM 5579 O O . PRO D 1 143 ? 59.423 55.491 18.632 1.00 12.93 177 PRO D O 1
ATOM 5583 N N . PRO D 1 144 ? 61.443 55.754 19.620 1.00 14.06 178 PRO D N 1
ATOM 5584 C CA . PRO D 1 144 ? 61.535 54.351 19.990 1.00 14.79 178 PRO D CA 1
ATOM 5585 C C . PRO D 1 144 ? 60.555 53.956 21.097 1.00 14.41 178 PRO D C 1
ATOM 5586 O O . PRO D 1 144 ? 59.924 54.822 21.737 1.00 13.63 178 PRO D O 1
ATOM 5590 N N . GLN D 1 145 ? 60.417 52.648 21.280 1.00 15.28 179 GLN D N 1
ATOM 5591 C CA . GLN D 1 145 ? 59.489 52.084 22.252 1.00 15.41 179 GLN D CA 1
ATOM 5592 C C . GLN D 1 145 ? 60.178 51.182 23.261 1.00 16.60 179 GLN D C 1
ATOM 5593 O O . GLN D 1 145 ? 61.195 50.542 22.970 1.00 17.54 179 GLN D O 1
ATOM 5599 N N . GLN D 1 146 ? 59.573 51.131 24.441 1.00 16.78 180 GLN D N 1
ATOM 5600 C CA . GLN D 1 146 ? 59.962 50.240 25.505 1.00 18.31 180 GLN D CA 1
ATOM 5601 C C . GLN D 1 146 ? 58.701 49.506 25.940 1.00 18.00 180 GLN D C 1
ATOM 5602 O O . GLN D 1 146 ? 57.750 50.139 26.388 1.00 16.62 180 GLN D O 1
ATOM 5608 N N . GLY D 1 147 ? 58.694 48.182 25.811 1.00 19.21 181 GLY D N 1
ATOM 5609 C CA . GLY D 1 147 ? 57.513 47.386 26.124 1.00 19.53 181 GLY D CA 1
ATOM 5610 C C . GLY D 1 147 ? 56.762 47.149 24.834 1.00 19.63 181 GLY D C 1
ATOM 5611 O O . GLY D 1 147 ? 56.675 48.033 23.988 1.00 19.08 181 GLY D O 1
ATOM 5612 N N . SER D 1 148 ? 56.239 45.944 24.662 1.00 20.92 182 SER D N 1
ATOM 5613 C 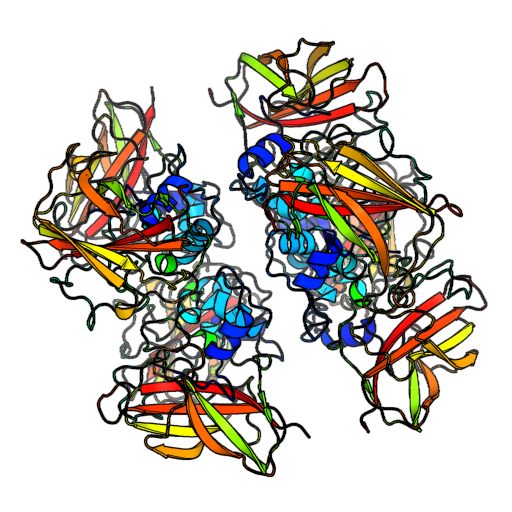CA . SER D 1 148 ? 55.499 45.621 23.452 1.00 21.11 182 SER D CA 1
ATOM 5614 C C . SER D 1 148 ? 54.216 46.405 23.416 1.00 19.83 182 SER D C 1
ATOM 5615 O O . SER D 1 148 ? 53.613 46.648 24.455 1.00 19.11 182 SER D O 1
ATOM 5618 N N . PRO D 1 149 ? 53.764 46.771 22.208 1.00 19.33 183 PRO D N 1
ATOM 5619 C CA . PRO D 1 149 ? 52.453 47.370 22.132 1.00 18.40 183 PRO D CA 1
ATOM 5620 C C . PRO D 1 149 ? 51.381 46.506 22.796 1.00 18.71 183 PRO D C 1
ATOM 5621 O O . PRO D 1 149 ? 51.434 45.267 22.749 1.00 19.22 183 PRO D O 1
ATOM 5625 N N . GLY D 1 150 ? 50.424 47.169 23.422 1.00 18.28 184 GLY D N 1
ATOM 5626 C CA . GLY D 1 150 ? 49.336 46.503 24.128 1.00 18.56 184 GLY D CA 1
ATOM 5627 C C . GLY D 1 150 ? 49.679 45.789 25.429 1.00 19.87 184 GLY D C 1
ATOM 5628 O O . GLY D 1 150 ? 48.840 45.059 25.957 1.00 21.26 184 GLY D O 1
ATOM 5629 N N . THR D 1 151 ? 50.903 45.959 25.937 1.00 19.86 185 THR D N 1
ATOM 5630 C CA . THR D 1 151 ? 51.261 45.444 27.259 1.00 20.36 185 THR D CA 1
ATOM 5631 C C . THR D 1 151 ? 51.285 46.569 28.278 1.00 19.25 185 THR D C 1
ATOM 5632 O O . THR D 1 151 ? 51.580 47.726 27.946 1.00 17.87 185 THR D O 1
ATOM 5636 N N . ASP D 1 152 ? 50.973 46.235 29.524 1.00 19.31 186 ASP D N 1
ATOM 5637 C CA . ASP D 1 152 ? 50.937 47.230 30.583 1.00 18.74 186 ASP D CA 1
ATOM 5638 C C . ASP D 1 152 ? 52.286 47.914 30.708 1.00 17.89 186 ASP D C 1
ATOM 5639 O O . ASP D 1 152 ? 53.322 47.243 30.769 1.00 18.75 186 ASP D O 1
ATOM 5644 N N . GLY D 1 153 ? 52.263 49.244 30.733 1.00 16.07 187 GLY D N 1
ATOM 5645 C CA . GLY D 1 153 ? 53.479 50.032 30.888 1.00 15.48 187 GLY D CA 1
ATOM 5646 C C . GLY D 1 153 ? 54.233 50.325 29.596 1.00 14.86 187 GLY D C 1
ATOM 5647 O O . GLY D 1 153 ? 55.194 51.085 29.600 1.00 14.84 187 GLY D O 1
ATOM 5648 N N . GLY D 1 154 ? 53.810 49.730 28.488 1.00 14.23 188 GLY D N 1
ATOM 5649 C CA . GLY D 1 154 ? 54.476 49.935 27.214 1.00 13.78 188 GLY D CA 1
ATOM 5650 C C . GLY D 1 154 ? 54.364 51.381 26.776 1.00 12.67 188 GLY D C 1
ATOM 5651 O O . GLY D 1 154 ? 53.357 52.023 27.039 1.00 11.86 188 GLY D O 1
ATOM 5652 N N . HIS D 1 155 ? 55.402 51.890 26.111 1.00 12.51 189 HIS D N 1
ATOM 5653 C CA . HIS D 1 155 ? 55.433 53.310 25.752 1.00 11.58 189 HIS D CA 1
ATOM 5654 C C . HIS D 1 155 ? 56.502 53.664 24.735 1.00 11.67 189 HIS D C 1
ATOM 5655 O O . HIS D 1 155 ? 57.568 53.042 24.680 1.00 12.42 189 HIS D O 1
ATOM 5662 N N . TYR D 1 156 ? 56.206 54.698 23.960 1.00 10.89 190 TYR D N 1
ATOM 5663 C CA . TYR D 1 156 ? 57.232 55.462 23.261 1.00 10.96 190 TYR D CA 1
ATOM 5664 C C . TYR D 1 156 ? 57.994 56.300 24.289 1.00 10.93 190 TYR D C 1
ATOM 5665 O O . TYR D 1 156 ? 57.432 56.677 25.326 1.00 10.50 190 TYR D O 1
ATOM 5674 N N . TYR D 1 157 ? 59.266 56.589 24.003 1.00 11.50 191 TYR D N 1
ATOM 5675 C CA . TYR D 1 157 ? 60.058 57.409 24.917 1.00 11.76 191 TYR D CA 1
ATOM 5676 C C . TYR D 1 157 ? 60.941 58.403 24.180 1.00 12.01 191 TYR D C 1
ATOM 5677 O O . TYR D 1 157 ? 61.526 58.086 23.131 1.00 12.30 191 TYR D O 1
ATOM 5686 N N . TRP D 1 158 ? 61.040 59.604 24.753 1.00 11.86 192 TRP D N 1
ATOM 5687 C CA . TRP D 1 158 ? 61.981 60.613 24.289 1.00 12.32 192 TRP D CA 1
ATOM 5688 C C . TRP D 1 158 ? 62.219 61.678 25.347 1.00 12.67 192 TRP D C 1
ATOM 5689 O O . TRP D 1 158 ? 61.485 61.753 26.324 1.00 12.37 192 TRP D O 1
ATOM 5700 N N . ASP D 1 159 ? 63.273 62.465 25.144 1.00 13.79 193 ASP D N 1
ATOM 5701 C CA . ASP D 1 159 ? 63.660 63.574 26.017 1.00 14.41 193 ASP D CA 1
ATOM 5702 C C . ASP D 1 159 ? 62.956 64.875 25.589 1.00 13.72 193 ASP D C 1
ATOM 5703 O O . ASP D 1 159 ? 62.849 65.156 24.405 1.00 13.37 193 ASP D O 1
ATOM 5708 N N . LEU D 1 160 ? 62.550 65.689 26.558 1.00 13.41 194 LEU D N 1
ATOM 5709 C CA . LEU D 1 160 ? 62.040 67.049 26.291 1.00 13.22 194 LEU D CA 1
ATOM 5710 C C . LEU D 1 160 ? 62.824 68.061 27.148 1.00 13.88 194 LEU D C 1
ATOM 5711 O O . LEU D 1 160 ? 62.848 67.948 28.366 1.00 13.68 194 LEU D O 1
ATOM 5716 N N . ALA D 1 161 ? 63.483 69.014 26.492 1.00 14.56 195 ALA D N 1
ATOM 5717 C CA . ALA D 1 161 ? 64.107 70.151 27.168 1.00 15.42 195 ALA D CA 1
ATOM 5718 C C . ALA D 1 161 ? 63.001 71.168 27.481 1.00 15.00 195 ALA D C 1
ATOM 5719 O O . ALA D 1 161 ? 62.371 71.681 26.579 1.00 15.40 195 ALA D O 1
ATOM 5721 N N . LEU D 1 162 ? 62.741 71.421 28.757 1.00 14.98 196 LEU D N 1
ATOM 5722 C CA . LEU D 1 162 ? 61.748 72.426 29.160 1.00 14.71 196 LEU D CA 1
ATOM 5723 C C . LEU D 1 162 ? 62.319 73.851 29.100 1.00 15.33 196 LEU D C 1
ATOM 5724 O O . LEU D 1 162 ? 63.473 74.085 29.478 1.00 16.41 196 LEU D O 1
ATOM 5729 N N . PRO D 1 163 ? 61.506 74.817 28.651 1.00 14.98 197 PRO D N 1
ATOM 5730 C CA . PRO D 1 163 ? 61.961 76.210 28.641 1.00 15.60 197 PRO D CA 1
ATOM 5731 C C . PRO D 1 163 ? 62.316 76.714 30.031 1.00 16.14 197 PRO D C 1
ATOM 5732 O O . PRO D 1 163 ? 61.733 76.280 31.015 1.00 15.69 197 PRO D O 1
ATOM 5736 N N . SER D 1 164 ? 63.246 77.660 30.099 1.00 16.87 198 SER D N 1
ATOM 5737 C CA . SER D 1 164 ? 63.615 78.270 31.368 1.00 17.73 198 SER D CA 1
ATOM 5738 C C . SER D 1 164 ? 62.725 79.496 31.594 1.00 17.27 198 SER D C 1
ATOM 5739 O O . SER D 1 164 ? 61.922 79.861 30.721 1.00 16.69 198 SER D O 1
ATOM 5742 N N . GLY D 1 165 ? 62.832 80.089 32.779 1.00 17.44 199 GLY D N 1
ATOM 5743 C CA . GLY D 1 165 ? 62.048 81.273 33.137 1.00 17.38 199 GLY D CA 1
ATOM 5744 C C . GLY D 1 165 ? 60.568 81.032 33.406 1.00 16.21 199 GLY D C 1
ATOM 5745 O O . GLY D 1 165 ? 59.780 81.975 33.348 1.00 16.40 199 GLY D O 1
ATOM 5746 N N . ARG D 1 166 ? 60.183 79.782 33.680 1.00 15.08 200 ARG D N 1
ATOM 5747 C CA . ARG D 1 166 ? 58.801 79.441 33.938 1.00 14.00 200 ARG D CA 1
ATOM 5748 C C . ARG D 1 166 ? 58.574 79.148 35.411 1.00 14.19 200 ARG D C 1
ATOM 5749 O O . ARG D 1 166 ? 59.500 78.738 36.126 1.00 14.71 200 ARG D O 1
ATOM 5757 N N . SER D 1 167 ? 57.332 79.354 35.839 1.00 13.67 201 SER D N 1
ATOM 5758 C CA . SER D 1 167 ? 56.910 79.101 37.213 1.00 13.81 201 SER D CA 1
ATOM 5759 C C . SER D 1 167 ? 55.419 78.812 37.221 1.00 12.84 201 SER D C 1
ATOM 5760 O O . SER D 1 167 ? 54.693 79.253 36.344 1.00 12.40 201 SER D O 1
ATOM 5763 N N . GLY D 1 168 ? 54.968 78.056 38.208 1.00 12.54 202 GLY D N 1
ATOM 5764 C CA . GLY D 1 168 ? 53.538 77.848 38.416 1.00 11.85 202 GLY D CA 1
ATOM 5765 C C . GLY D 1 168 ? 52.934 76.832 37.468 1.00 10.90 202 GLY D C 1
ATOM 5766 O O . GLY D 1 168 ? 53.646 76.122 36.747 1.00 10.45 202 GLY D O 1
ATOM 5767 N N . ASP D 1 169 ? 51.605 76.756 37.483 1.00 10.36 203 ASP D N 1
ATOM 5768 C CA . ASP D 1 169 ? 50.883 75.738 36.722 1.00 9.69 203 ASP D CA 1
ATOM 5769 C C . ASP D 1 169 ? 50.980 75.941 35.227 1.00 9.14 203 ASP D C 1
ATOM 5770 O O . ASP D 1 169 ? 51.127 77.059 34.738 1.00 9.57 203 ASP D O 1
ATOM 5775 N N . ALA D 1 170 ? 50.898 74.831 34.515 1.00 8.34 204 ALA D N 1
ATOM 5776 C CA . ALA D 1 170 ? 50.937 74.825 33.064 1.00 7.76 204 ALA D CA 1
ATOM 5777 C C . ALA D 1 170 ? 50.377 73.503 32.595 1.00 7.16 204 ALA D C 1
ATOM 5778 O O . ALA D 1 170 ? 50.039 72.634 33.397 1.00 6.95 204 ALA D O 1
ATOM 5780 N N . LEU D 1 171 ? 50.264 73.355 31.289 1.00 6.86 205 LEU D N 1
ATOM 5781 C CA . LEU D 1 171 ? 49.727 72.138 30.730 1.00 6.49 205 LEU D CA 1
ATOM 5782 C C . LEU D 1 171 ? 50.534 71.821 29.476 1.00 6.53 205 LEU D C 1
ATOM 5783 O O . LEU D 1 171 ? 50.864 72.728 28.707 1.00 6.59 205 LEU D O 1
ATOM 5788 N N . ILE D 1 172 ? 50.852 70.530 29.297 1.00 6.53 206 ILE D N 1
ATOM 5789 C CA . ILE D 1 172 ? 51.480 70.035 28.072 1.00 6.60 206 ILE D CA 1
ATOM 5790 C C . ILE D 1 172 ? 50.417 69.335 27.266 1.00 6.32 206 ILE D C 1
ATOM 5791 O O . ILE D 1 172 ? 49.775 68.377 27.745 1.00 6.37 206 ILE D O 1
ATOM 5796 N N . PHE D 1 173 ? 50.193 69.832 26.052 1.00 6.18 207 PHE D N 1
ATOM 5797 C CA . PHE D 1 173 ? 49.256 69.187 25.128 1.00 5.83 207 PHE D CA 1
ATOM 5798 C C . PHE D 1 173 ? 50.052 68.469 24.055 1.00 5.98 207 PHE D C 1
ATOM 5799 O O . PHE D 1 173 ? 51.022 69.008 23.550 1.00 6.33 207 PHE D O 1
ATOM 5807 N N . MET D 1 174 ? 49.696 67.225 23.769 1.00 5.87 208 MET D N 1
ATOM 5808 C CA . MET D 1 174 ? 50.276 66.535 22.641 1.00 6.19 208 MET D CA 1
ATOM 5809 C C . MET D 1 174 ? 49.237 66.007 21.681 1.00 6.15 208 MET D C 1
ATOM 5810 O O . MET D 1 174 ? 48.189 65.556 22.095 1.00 5.93 208 MET D O 1
ATOM 5815 N N . GLN D 1 175 ? 49.519 66.168 20.386 1.00 6.12 209 GLN D N 1
ATOM 5816 C CA . GLN D 1 175 ? 48.736 65.558 19.324 1.00 6.12 209 GLN D CA 1
ATOM 5817 C C . GLN D 1 175 ? 49.585 64.519 18.605 1.00 6.41 209 GLN D C 1
ATOM 5818 O O . GLN D 1 175 ? 50.643 64.837 18.062 1.00 6.93 209 GLN D O 1
ATOM 5824 N N . TRP D 1 176 ? 49.100 63.281 18.645 1.00 6.35 210 TRP D N 1
ATOM 5825 C CA . TRP D 1 176 ? 49.697 62.179 17.923 1.00 6.77 210 TRP D CA 1
ATOM 5826 C C . TRP D 1 176 ? 49.076 62.111 16.538 1.00 6.79 210 TRP D C 1
ATOM 5827 O O . TRP D 1 176 ? 47.914 61.739 16.389 1.00 6.48 210 TRP D O 1
ATOM 5838 N N . VAL D 1 177 ? 49.879 62.461 15.547 1.00 6.98 211 VAL D N 1
ATOM 5839 C CA . VAL D 1 177 ? 49.444 62.549 14.151 1.00 7.42 211 VAL D CA 1
ATOM 5840 C C . VAL D 1 177 ? 49.963 61.371 13.364 1.00 7.84 211 VAL D C 1
ATOM 5841 O O . VAL D 1 177 ? 51.145 61.323 12.990 1.00 8.46 211 VAL D O 1
ATOM 5845 N N . ARG D 1 178 ? 49.101 60.386 13.148 1.00 8.13 212 ARG D N 1
ATOM 5846 C CA . ARG D 1 178 ? 49.447 59.187 12.387 1.00 8.86 212 ARG D CA 1
ATOM 5847 C C . ARG D 1 178 ? 49.815 59.574 10.962 1.00 9.34 212 ARG D C 1
ATOM 5848 O O . ARG D 1 178 ? 49.241 60.498 10.361 1.00 9.04 212 ARG D O 1
ATOM 5856 N N . SER D 1 179 ? 50.771 58.847 10.419 1.00 10.22 213 SER D N 1
ATOM 5857 C CA . SER D 1 179 ? 51.201 59.057 9.045 1.00 10.95 213 SER D CA 1
ATOM 5858 C C . SER D 1 179 ? 50.489 58.106 8.091 1.00 11.47 213 SER D C 1
ATOM 5859 O O . SER D 1 179 ? 50.630 58.248 6.896 1.00 12.15 213 SER D O 1
ATOM 5862 N N . ASP D 1 180 ? 49.688 57.183 8.628 1.00 11.35 214 ASP D N 1
ATOM 5863 C CA . ASP D 1 180 ? 49.049 56.123 7.848 1.00 11.88 214 ASP D CA 1
ATOM 5864 C C . ASP D 1 180 ? 47.522 56.144 7.976 1.00 11.44 214 ASP D C 1
ATOM 5865 O O . ASP D 1 180 ? 46.854 55.201 7.555 1.00 11.99 214 ASP D O 1
ATOM 5870 N N . SER D 1 181 ? 46.984 57.221 8.537 1.00 10.57 215 SER D N 1
ATOM 5871 C CA . SER D 1 181 ? 45.567 57.329 8.851 1.00 10.02 215 SER D CA 1
ATOM 5872 C C . SER D 1 181 ? 45.225 58.772 9.179 1.00 9.29 215 SER D C 1
ATOM 5873 O O . SER D 1 181 ? 46.108 59.550 9.557 1.00 9.12 215 SER D O 1
ATOM 5876 N N . GLN D 1 182 ? 43.942 59.111 9.063 1.00 9.02 216 GLN D N 1
ATOM 5877 C CA . GLN D 1 182 ? 43.443 60.397 9.533 1.00 8.52 216 GLN D CA 1
ATOM 5878 C C . GLN D 1 182 ? 43.211 60.409 11.058 1.00 7.97 216 GLN D C 1
ATOM 5879 O O . GLN D 1 182 ? 42.986 61.445 11.644 1.00 7.44 216 GLN D O 1
ATOM 5885 N N . GLU D 1 183 ? 43.282 59.249 11.690 1.00 8.08 217 GLU D N 1
ATOM 5886 C CA . GLU D 1 183 ? 43.098 59.157 13.126 1.00 7.75 217 GLU D CA 1
ATOM 5887 C C . GLU D 1 183 ? 44.242 59.815 13.889 1.00 7.12 217 GLU D C 1
ATOM 5888 O O . GLU D 1 183 ? 45.402 59.480 13.647 1.00 7.31 217 GLU D O 1
ATOM 5894 N N . ASN D 1 184 ? 43.911 60.736 14.801 1.00 6.61 218 ASN D N 1
ATOM 5895 C CA . ASN D 1 184 ? 44.907 61.331 15.696 1.00 6.14 218 ASN D CA 1
ATOM 5896 C C . ASN D 1 184 ? 44.443 61.167 17.147 1.00 5.97 218 ASN D C 1
ATOM 5897 O O . ASN D 1 184 ? 43.230 61.036 17.416 1.00 5.91 218 ASN D O 1
ATOM 5902 N N . PHE D 1 185 ? 45.412 61.267 18.055 1.00 5.85 219 PHE D N 1
ATOM 5903 C CA . PHE D 1 185 ? 45.186 61.178 19.512 1.00 5.81 219 PHE D CA 1
ATOM 5904 C C . PHE D 1 185 ? 45.554 62.489 20.170 1.00 5.63 219 PHE D C 1
ATOM 5905 O O . PHE D 1 185 ? 46.432 63.206 19.681 1.00 5.54 219 PHE D O 1
ATOM 5913 N N . PHE D 1 186 ? 44.872 62.764 21.286 1.00 5.57 220 PHE D N 1
ATOM 5914 C CA . PHE D 1 186 ? 44.879 64.064 21.961 1.00 5.53 220 PHE D CA 1
ATOM 5915 C C . PHE D 1 186 ? 45.124 63.883 23.464 1.00 5.92 220 PHE D C 1
ATOM 5916 O O . PHE D 1 186 ? 44.306 63.243 24.161 1.00 6.29 220 PHE D O 1
ATOM 5924 N N . SER D 1 187 ? 46.222 64.471 23.945 1.00 6.03 221 SER D N 1
ATOM 5925 C CA . SER D 1 187 ? 46.723 64.236 25.303 1.00 6.34 221 SER D CA 1
ATOM 5926 C C . SER D 1 187 ? 46.946 65.551 26.038 1.00 6.67 221 SER D C 1
ATOM 5927 O O . SER D 1 187 ? 47.588 66.451 25.522 1.00 6.89 221 SER D O 1
ATOM 5930 N N . CYS D 1 188 ? 46.429 65.673 27.258 1.00 7.02 222 CYS D N 1
ATOM 5931 C CA . CYS D 1 188 ? 46.597 66.888 28.068 1.00 7.12 222 CYS D CA 1
ATOM 5932 C C . CYS D 1 188 ? 47.169 66.525 29.422 1.00 6.92 222 CYS D C 1
ATOM 5933 O O . CYS D 1 188 ? 46.535 65.762 30.148 1.00 6.98 222 CYS D O 1
ATOM 5936 N N . SER D 1 189 ? 48.319 67.103 29.774 1.00 6.75 223 SER D N 1
ATOM 5937 C CA . SER D 1 189 ? 49.029 66.761 31.021 1.00 6.87 223 SER D CA 1
ATOM 5938 C C . SER D 1 189 ? 49.186 68.015 31.878 1.00 6.96 223 SER D C 1
ATOM 5939 O O . SER D 1 189 ? 49.839 68.977 31.468 1.00 6.95 223 SER D O 1
ATOM 5942 N N . ASP D 1 190 ? 48.610 68.018 33.078 1.00 7.00 224 ASP D N 1
ATOM 5943 C CA . ASP D 1 190 ? 48.821 69.136 33.995 1.00 7.32 224 ASP D CA 1
ATOM 5944 C C . ASP D 1 190 ? 50.190 69.045 34.650 1.00 7.74 224 ASP D C 1
ATOM 5945 O O . ASP D 1 190 ? 50.571 67.991 35.155 1.00 7.91 224 ASP D O 1
ATOM 5950 N N . VAL D 1 191 ? 50.894 70.177 34.703 1.00 7.95 225 VAL D N 1
ATOM 5951 C CA . VAL D 1 191 ? 52.203 70.247 35.314 1.00 8.68 225 VAL D CA 1
ATOM 5952 C C . VAL D 1 191 ? 52.295 71.502 36.180 1.00 9.12 225 VAL D C 1
ATOM 5953 O O . VAL D 1 191 ? 51.404 72.371 36.161 1.00 8.82 225 VAL D O 1
ATOM 5957 N N . VAL D 1 192 ? 53.371 71.585 36.956 1.00 9.97 226 VAL D N 1
ATOM 5958 C CA . VAL D 1 192 ? 53.698 72.810 37.680 1.00 10.76 226 VAL D CA 1
ATOM 5959 C C . VAL D 1 192 ? 55.221 72.978 37.703 1.00 11.62 226 VAL D C 1
ATOM 5960 O O . VAL D 1 192 ? 55.944 72.043 38.035 1.00 11.90 226 VAL D O 1
ATOM 5964 N N . PHE D 1 193 ? 55.702 74.170 37.358 1.00 12.26 227 PHE D N 1
ATOM 5965 C CA . PHE D 1 193 ? 57.128 74.471 37.432 1.00 13.50 227 PHE D CA 1
ATOM 5966 C C . PHE D 1 193 ? 57.417 75.005 38.836 1.00 14.96 227 PHE D C 1
ATOM 5967 O O . PHE D 1 193 ? 57.190 76.182 39.119 1.00 15.16 227 PHE D O 1
ATOM 5975 N N . ASP D 1 194 ? 57.878 74.122 39.714 1.00 16.42 228 ASP D N 1
ATOM 5976 C CA . ASP D 1 194 ? 58.142 74.484 41.108 1.00 18.57 228 ASP D CA 1
ATOM 5977 C C . ASP D 1 194 ? 59.457 73.926 41.635 1.00 20.42 228 ASP D C 1
ATOM 5978 O O . ASP D 1 194 ? 59.680 73.917 42.850 1.00 21.00 228 ASP D O 1
ATOM 5983 N N . GLY D 1 195 ? 60.334 73.476 40.747 1.00 21.46 229 GLY D N 1
ATOM 5984 C CA . GLY D 1 195 ? 61.619 72.918 41.166 1.00 23.90 229 GLY D CA 1
ATOM 5985 C C . GLY D 1 195 ? 61.524 71.443 41.544 1.00 25.26 229 GLY D C 1
ATOM 5986 O O . GLY D 1 195 ? 62.434 70.910 42.195 1.00 26.91 229 GLY D O 1
ATOM 5987 N N . GLY D 1 196 ? 60.431 70.783 41.139 1.00 25.70 230 GLY D N 1
ATOM 5988 C CA . GLY D 1 196 ? 60.278 69.340 41.327 1.00 26.62 230 GLY D CA 1
ATOM 5989 C C . GLY D 1 196 ? 60.998 68.538 40.250 1.00 27.41 230 GLY D C 1
ATOM 5990 O O . GLY D 1 196 ? 61.113 67.313 40.329 1.00 29.22 230 GLY D O 1
ATOM 5992 N N . HIS E 1 1 ? 30.547 81.416 74.277 1.00 8.64 35 HIS E N 1
ATOM 5993 C CA . HIS E 1 1 ? 30.184 80.795 72.970 1.00 8.42 35 HIS E CA 1
ATOM 5994 C C . HIS E 1 1 ? 31.189 81.294 71.966 1.00 7.70 35 HIS E C 1
ATOM 5995 O O . HIS E 1 1 ? 31.370 82.486 71.840 1.00 7.99 35 HIS E O 1
ATOM 6002 N N . GLY E 1 2 ? 31.823 80.360 71.246 1.00 6.82 36 GLY E N 1
ATOM 6003 C CA . GLY E 1 2 ? 32.896 80.706 70.317 1.00 6.41 36 GLY E CA 1
ATOM 6004 C C . GLY E 1 2 ? 33.847 79.562 70.058 1.00 5.85 36 GLY E C 1
ATOM 6005 O O . GLY E 1 2 ? 34.052 78.678 70.913 1.00 5.48 36 GLY E O 1
ATOM 6006 N N . VAL E 1 3 ? 34.392 79.581 68.850 1.00 5.47 37 VAL E N 1
ATOM 6007 C CA . VAL E 1 3 ? 35.463 78.705 68.408 1.00 5.24 37 VAL E CA 1
ATOM 6008 C C . VAL E 1 3 ? 36.442 79.565 67.630 1.00 5.17 37 VAL E C 1
ATOM 6009 O O . VAL E 1 3 ? 36.190 80.738 67.362 1.00 5.19 37 VAL E O 1
ATOM 6013 N N . ALA E 1 4 ? 37.586 79.000 67.276 1.00 4.95 38 ALA E N 1
ATOM 6014 C CA . ALA E 1 4 ? 38.601 79.812 66.589 1.00 5.26 38 ALA E CA 1
ATOM 6015 C C . ALA E 1 4 ? 38.094 80.285 65.233 1.00 5.54 38 ALA E C 1
ATOM 6016 O O . ALA E 1 4 ? 37.456 79.524 64.504 1.00 5.37 38 ALA E O 1
ATOM 6018 N N . MET E 1 5 ? 38.389 81.539 64.906 1.00 6.04 39 MET E N 1
ATOM 6019 C CA . MET E 1 5 ? 38.104 82.140 63.578 1.00 6.78 39 MET E CA 1
ATOM 6020 C C . MET E 1 5 ? 39.332 82.251 62.670 1.00 7.14 39 MET E C 1
ATOM 6021 O O . MET E 1 5 ? 39.215 82.166 61.442 1.00 6.94 39 MET E O 1
ATOM 6026 N N A MET E 1 6 ? 40.497 82.492 63.271 0.50 7.42 40 MET E N 1
ATOM 6027 N N B MET E 1 6 ? 40.503 82.439 63.273 0.50 7.47 40 MET E N 1
ATOM 6028 C CA A MET E 1 6 ? 41.763 82.545 62.546 0.50 7.97 40 MET E CA 1
ATOM 6029 C CA B MET E 1 6 ? 41.753 82.539 62.534 0.50 8.09 40 MET E CA 1
ATOM 6030 C C A MET E 1 6 ? 42.803 81.925 63.459 0.50 7.72 40 MET E C 1
ATOM 6031 C C B MET E 1 6 ? 42.839 81.958 63.423 0.50 7.80 40 MET E C 1
ATOM 6032 O O A MET E 1 6 ? 42.994 82.413 64.561 0.50 7.73 40 MET E O 1
ATOM 6033 O O B MET E 1 6 ? 43.117 82.519 64.469 0.50 7.90 40 MET E O 1
ATOM 6042 N N . PRO E 1 7 ? 43.385 80.772 63.079 1.00 7.49 41 PRO E N 1
ATOM 6043 C CA . PRO E 1 7 ? 43.022 79.848 61.980 1.00 7.33 41 PRO E CA 1
ATOM 6044 C C . PRO E 1 7 ? 41.664 79.247 62.292 1.00 6.69 41 PRO E C 1
ATOM 6045 O O . PRO E 1 7 ? 41.435 78.768 63.413 1.00 6.40 41 PRO E O 1
ATOM 6049 N N . GLY E 1 8 ? 40.757 79.300 61.333 1.00 6.65 42 GLY E N 1
ATOM 6050 C CA . GLY E 1 8 ? 39.367 78.985 61.614 1.00 6.29 42 GLY E CA 1
ATOM 6051 C C . GLY E 1 8 ? 39.158 77.522 61.972 1.00 5.90 42 GLY E C 1
ATOM 6052 O O . GLY E 1 8 ? 39.780 76.619 61.394 1.00 6.31 42 GLY E O 1
ATOM 6053 N N A SER E 1 9 ? 38.264 77.293 62.924 0.50 5.59 43 SER E N 1
ATOM 6054 N N B SER E 1 9 ? 38.258 77.293 62.921 0.50 5.52 43 SER E N 1
ATOM 6055 C CA A SER E 1 9 ? 37.879 75.953 63.326 0.50 5.30 43 SER E CA 1
ATOM 6056 C CA B SER E 1 9 ? 37.883 75.954 63.354 0.50 5.17 43 SER E CA 1
ATOM 6057 C C A SER E 1 9 ? 37.069 75.259 62.237 0.50 5.22 43 SER E C 1
ATOM 6058 C C B SER E 1 9 ? 36.940 75.287 62.357 0.50 5.14 43 SER E C 1
ATOM 6059 O O A SER E 1 9 ? 36.572 75.876 61.295 0.50 5.31 43 SER E O 1
ATOM 6060 O O B SER E 1 9 ? 36.196 75.958 61.634 0.50 5.18 43 SER E O 1
ATOM 6065 N N . ARG E 1 10 ? 36.914 73.961 62.377 1.00 4.98 44 ARG E N 1
ATOM 6066 C CA . ARG E 1 10 ? 36.109 73.196 61.421 1.00 5.04 44 ARG E CA 1
ATOM 6067 C C . ARG E 1 10 ? 34.677 73.722 61.285 1.00 4.92 44 ARG E C 1
ATOM 6068 O O . ARG E 1 10 ? 34.242 73.960 60.169 1.00 5.32 44 ARG E O 1
ATOM 6076 N N . THR E 1 11 ? 33.969 73.946 62.390 1.00 4.71 45 THR E N 1
ATOM 6077 C CA . THR E 1 11 ? 32.557 74.429 62.283 1.00 4.82 45 THR E CA 1
ATOM 6078 C C . THR E 1 11 ? 32.474 75.848 61.742 1.00 5.07 45 THR E C 1
ATOM 6079 O O . THR E 1 11 ? 31.574 76.176 60.992 1.00 5.27 45 THR E O 1
ATOM 6083 N N . TYR E 1 12 ? 33.463 76.675 62.072 1.00 5.08 46 TYR E N 1
ATOM 6084 C CA . TYR E 1 12 ? 33.474 78.053 61.572 1.00 5.59 46 TYR E CA 1
ATOM 6085 C C . TYR E 1 12 ? 33.746 78.101 60.054 1.00 5.92 46 TYR E C 1
ATOM 6086 O O . TYR E 1 12 ? 33.031 78.776 59.318 1.00 6.26 46 TYR E O 1
ATOM 6095 N N . LEU E 1 13 ? 34.816 77.422 59.607 1.00 6.03 47 LEU E N 1
ATOM 6096 C CA . LEU E 1 13 ? 35.130 77.409 58.179 1.00 6.37 47 LEU E CA 1
ATOM 6097 C C . LEU E 1 13 ? 34.027 76.748 57.362 1.00 6.70 47 LEU E C 1
ATOM 6098 O O . LEU E 1 13 ? 33.769 77.133 56.242 1.00 6.78 47 LEU E O 1
ATOM 6103 N N . CYS E 1 14 ? 33.401 75.722 57.937 1.00 6.86 48 CYS E N 1
ATOM 6104 C CA . CYS E 1 14 ? 32.338 75.063 57.210 1.00 7.37 48 CYS E CA 1
ATOM 6105 C C . CYS E 1 14 ? 31.102 75.945 57.089 1.00 7.57 48 CYS E C 1
ATOM 6106 O O . CYS E 1 14 ? 30.483 75.974 56.040 1.00 7.61 48 CYS E O 1
ATOM 6109 N N . GLN E 1 15 ? 30.765 76.702 58.133 1.00 7.55 49 GLN E N 1
ATOM 6110 C CA . GLN E 1 15 ? 29.576 77.590 58.011 1.00 8.05 49 GLN E CA 1
ATOM 6111 C C . GLN E 1 15 ? 29.852 78.732 57.006 1.00 8.47 49 GLN E C 1
ATOM 6112 O O . GLN E 1 15 ? 28.962 79.149 56.271 1.00 8.74 49 GLN E O 1
ATOM 6118 N N . LEU E 1 16 ? 31.095 79.201 56.931 1.00 8.48 50 LEU E N 1
ATOM 6119 C CA . LEU E 1 16 ? 31.462 80.159 55.886 1.00 9.08 50 LEU E CA 1
ATOM 6120 C C . LEU E 1 16 ? 31.380 79.524 54.505 1.00 9.41 50 LEU E C 1
ATOM 6121 O O . LEU E 1 16 ? 30.941 80.160 53.549 1.00 10.02 50 LEU E O 1
ATOM 6126 N N . ASP E 1 17 ? 31.805 78.265 54.408 1.00 9.20 51 ASP E N 1
ATOM 6127 C CA . ASP E 1 17 ? 31.801 77.532 53.147 1.00 9.46 51 ASP E CA 1
ATOM 6128 C C . ASP E 1 17 ? 30.366 77.245 52.665 1.00 9.69 51 ASP E C 1
ATOM 6129 O O . ASP E 1 17 ? 30.119 77.103 51.466 1.00 9.88 51 ASP E O 1
ATOM 6134 N N . ALA E 1 18 ? 29.421 77.192 53.587 1.00 9.35 52 ALA E N 1
ATOM 6135 C CA . ALA E 1 18 ? 28.037 76.857 53.237 1.00 9.81 52 ALA E CA 1
ATOM 6136 C C . ALA E 1 18 ? 27.140 78.074 53.010 1.00 10.67 52 ALA E C 1
ATOM 6137 O O . ALA E 1 18 ? 25.951 77.944 52.675 1.00 10.68 52 ALA E O 1
ATOM 6139 N N . LYS E 1 19 ? 27.719 79.256 53.191 1.00 11.46 53 LYS E N 1
ATOM 6140 C CA . LYS E 1 19 ? 26.971 80.501 53.234 1.00 12.88 53 LYS E CA 1
ATOM 6141 C C . LYS E 1 19 ? 26.197 80.725 51.941 1.00 12.73 53 LYS E C 1
ATOM 6142 O O . LYS E 1 19 ? 26.733 80.571 50.833 1.00 13.25 53 LYS E O 1
ATOM 6148 N N . THR E 1 20 ? 24.918 81.080 52.083 1.00 12.27 54 THR E N 1
ATOM 6149 C CA . THR E 1 20 ? 24.128 81.579 50.987 1.00 12.42 54 THR E CA 1
ATOM 6150 C C . THR E 1 20 ? 23.401 82.849 51.421 1.00 12.42 54 THR E C 1
ATOM 6151 O O . THR E 1 20 ? 23.259 83.120 52.597 1.00 12.10 54 THR E O 1
ATOM 6155 N N . GLY E 1 21 ? 22.930 83.608 50.459 1.00 12.86 55 GLY E N 1
ATOM 6156 C CA . GLY E 1 21 ? 22.208 84.851 50.775 1.00 13.16 55 GLY E CA 1
ATOM 6157 C C . GLY E 1 21 ? 20.835 84.659 51.404 1.00 13.00 55 GLY E C 1
ATOM 6158 O O . GLY E 1 21 ? 20.270 85.620 51.938 1.00 13.63 55 GLY E O 1
ATOM 6159 N N . THR E 1 22 ? 20.260 83.458 51.295 1.00 12.36 56 THR E N 1
ATOM 6160 C CA . THR E 1 22 ? 18.946 83.178 51.896 1.00 12.17 56 THR E CA 1
ATOM 6161 C C . THR E 1 22 ? 19.058 82.575 53.288 1.00 11.27 56 THR E C 1
ATOM 6162 O O . THR E 1 22 ? 18.057 82.412 53.963 1.00 11.20 56 THR E O 1
ATOM 6166 N N . GLY E 1 23 ? 20.264 82.173 53.664 1.00 10.37 57 GLY E N 1
ATOM 6167 C CA . GLY E 1 23 ? 20.494 81.480 54.923 1.00 9.69 57 GLY E CA 1
ATOM 6168 C C . GLY E 1 23 ? 20.394 79.968 54.810 1.00 9.36 57 GLY E C 1
ATOM 6169 O O . GLY E 1 23 ? 20.631 79.292 55.774 1.00 8.84 57 GLY E O 1
ATOM 6170 N N . ALA E 1 24 ? 20.039 79.451 53.635 1.00 9.76 58 ALA E N 1
ATOM 6171 C CA . ALA E 1 24 ? 20.181 78.025 53.365 1.00 9.63 58 ALA E CA 1
ATOM 6172 C C . ALA E 1 24 ? 21.655 77.661 53.417 1.00 9.21 58 ALA E C 1
ATOM 6173 O O . ALA E 1 24 ? 22.519 78.535 53.324 1.00 9.03 58 ALA E O 1
ATOM 6175 N N . LEU E 1 25 ? 21.940 76.375 53.634 1.00 9.02 59 LEU E N 1
ATOM 6176 C CA . LEU E 1 25 ? 23.313 75.891 53.755 1.00 8.76 59 LEU E CA 1
ATOM 6177 C C . LEU E 1 25 ? 23.690 75.118 52.463 1.00 9.02 59 LEU E C 1
ATOM 6178 O O . LEU E 1 25 ? 22.957 74.225 52.050 1.00 9.41 59 LEU E O 1
ATOM 6183 N N . ASP E 1 26 ? 24.775 75.523 51.798 1.00 9.13 60 ASP E N 1
ATOM 6184 C CA . ASP E 1 26 ? 25.235 74.931 50.530 1.00 9.51 60 ASP E CA 1
ATOM 6185 C C . ASP E 1 26 ? 26.749 74.758 50.566 1.00 9.29 60 ASP E C 1
ATOM 6186 O O . ASP E 1 26 ? 27.442 75.516 49.952 1.00 9.33 60 ASP E O 1
ATOM 6191 N N . PRO E 1 27 ? 27.244 73.772 51.324 1.00 9.23 61 PRO E N 1
ATOM 6192 C CA . PRO E 1 27 ? 28.681 73.528 51.334 1.00 9.23 61 PRO E CA 1
ATOM 6193 C C . PRO E 1 27 ? 29.216 73.116 49.973 1.00 9.74 61 PRO E C 1
ATOM 6194 O O . PRO E 1 27 ? 28.496 72.550 49.136 1.00 10.37 61 PRO E O 1
ATOM 6198 N N . THR E 1 28 ? 30.486 73.448 49.748 1.00 9.81 62 THR E N 1
ATOM 6199 C CA . THR E 1 28 ? 31.203 73.044 48.569 1.00 10.13 62 THR E CA 1
ATOM 6200 C C . THR E 1 28 ? 32.318 72.055 48.951 1.00 9.53 62 THR E C 1
ATOM 6201 O O . THR E 1 28 ? 32.564 71.075 48.261 1.00 10.18 62 THR E O 1
ATOM 6205 N N . ASN E 1 29 ? 32.951 72.295 50.076 1.00 8.79 63 ASN E N 1
ATOM 6206 C CA . ASN E 1 29 ? 33.993 71.411 50.560 1.00 8.24 63 ASN E CA 1
ATOM 6207 C C . ASN E 1 29 ? 33.386 70.045 50.910 1.00 8.04 63 ASN E C 1
ATOM 6208 O O . ASN E 1 29 ? 32.334 69.987 51.534 1.00 7.69 63 ASN E O 1
ATOM 6213 N N . PRO E 1 30 ? 34.040 68.946 50.499 1.00 8.06 64 PRO E N 1
ATOM 6214 C CA . PRO E 1 30 ? 33.424 67.629 50.693 1.00 8.07 64 PRO E CA 1
ATOM 6215 C C . PRO E 1 30 ? 33.353 67.154 52.139 1.00 7.64 64 PRO E C 1
ATOM 6216 O O . PRO E 1 30 ? 32.421 66.431 52.501 1.00 7.52 64 PRO E O 1
ATOM 6220 N N . ALA E 1 31 ? 34.329 67.533 52.961 1.00 7.49 65 ALA E N 1
ATOM 6221 C CA . ALA E 1 31 ? 34.248 67.234 54.391 1.00 7.28 65 ALA E CA 1
ATOM 6222 C C . ALA E 1 31 ? 33.111 67.983 55.055 1.00 7.44 65 ALA E C 1
ATOM 6223 O O . ALA E 1 31 ? 32.447 67.452 55.918 1.00 7.36 65 ALA E O 1
ATOM 6225 N N . CYS E 1 32 ? 32.944 69.242 54.688 1.00 7.72 66 CYS E N 1
ATOM 6226 C CA . CYS E 1 32 ? 31.830 70.037 55.200 1.00 7.98 66 CYS E CA 1
ATOM 6227 C C . CYS E 1 32 ? 30.505 69.480 54.729 1.00 7.99 66 CYS E C 1
ATOM 6228 O O . CYS E 1 32 ? 29.564 69.400 55.519 1.00 7.87 66 CYS E O 1
ATOM 6231 N N . GLN E 1 33 ? 30.400 69.122 53.451 1.00 8.03 67 GLN E N 1
ATOM 6232 C CA . GLN E 1 33 ? 29.183 68.461 52.964 1.00 8.23 67 GLN E CA 1
ATOM 6233 C C . GLN E 1 33 ? 28.897 67.199 53.781 1.00 7.91 67 GLN E C 1
ATOM 6234 O O . GLN E 1 33 ? 27.753 66.963 54.203 1.00 8.04 67 GLN E O 1
ATOM 6240 N N . ALA E 1 34 ? 29.916 66.384 54.021 1.00 7.58 68 ALA E N 1
ATOM 6241 C CA . ALA E 1 34 ? 29.689 65.166 54.801 1.00 7.56 68 ALA E CA 1
ATOM 6242 C C . ALA E 1 34 ? 29.234 65.469 56.232 1.00 7.31 68 ALA E C 1
ATOM 6243 O O . ALA E 1 34 ? 28.376 64.758 56.791 1.00 7.17 68 ALA E O 1
ATOM 6245 N N . ALA E 1 35 ? 29.747 66.559 56.802 1.00 6.97 69 ALA E N 1
ATOM 6246 C CA . ALA E 1 35 ? 29.369 66.925 58.161 1.00 6.92 69 ALA E CA 1
ATOM 6247 C C . ALA E 1 35 ? 27.921 67.444 58.220 1.00 7.24 69 ALA E C 1
ATOM 6248 O O . ALA E 1 35 ? 27.179 67.167 59.159 1.00 7.54 69 ALA E O 1
ATOM 6250 N N . LEU E 1 36 ? 27.512 68.180 57.198 1.00 7.71 70 LEU E N 1
ATOM 6251 C CA . LEU E 1 36 ? 26.128 68.633 57.107 1.00 8.11 70 LEU E CA 1
ATOM 6252 C C . LEU E 1 36 ? 25.199 67.436 56.987 1.00 8.64 70 LEU E C 1
ATOM 6253 O O . LEU E 1 36 ? 24.220 67.341 57.717 1.00 8.67 70 LEU E O 1
ATOM 6258 N N . ASP E 1 37 ? 25.556 66.515 56.097 1.00 9.00 71 ASP E N 1
ATOM 6259 C CA . ASP E 1 37 ? 24.762 65.301 55.827 1.00 9.75 71 ASP E CA 1
ATOM 6260 C C . ASP E 1 37 ? 24.614 64.446 57.089 1.00 9.58 71 ASP E C 1
ATOM 6261 O O . ASP E 1 37 ? 23.533 63.916 57.339 1.00 10.06 71 ASP E O 1
ATOM 6266 N N . GLN E 1 38 ? 25.695 64.278 57.863 1.00 9.26 72 GLN E N 1
ATOM 6267 C CA . GLN E 1 38 ? 25.636 63.416 59.051 1.00 9.57 72 GLN E CA 1
ATOM 6268 C C . GLN E 1 38 ? 25.102 64.118 60.287 1.00 9.09 72 GLN E C 1
ATOM 6269 O O . GLN E 1 38 ? 24.188 63.592 60.944 1.00 9.60 72 GLN E O 1
ATOM 6275 N N . SER E 1 39 ? 25.637 65.290 60.599 1.00 8.34 73 SER E N 1
ATOM 6276 C CA . SER E 1 39 ? 25.369 65.921 61.892 1.00 8.18 73 SER E CA 1
ATOM 6277 C C . SER E 1 39 ? 24.293 67.006 61.800 1.00 8.07 73 SER E C 1
ATOM 6278 O O . SER E 1 39 ? 23.763 67.425 62.828 1.00 8.36 73 SER E O 1
ATOM 6281 N N . GLY E 1 40 ? 24.011 67.484 60.597 1.00 7.90 74 GLY E N 1
ATOM 6282 C CA . GLY E 1 40 ? 22.810 68.301 60.349 1.00 8.05 74 GLY E CA 1
ATOM 6283 C C . GLY E 1 40 ? 23.013 69.816 60.388 1.00 7.72 74 GLY E C 1
ATOM 6284 O O . GLY E 1 40 ? 24.053 70.334 60.815 1.00 7.14 74 GLY E O 1
ATOM 6285 N N . ALA E 1 41 ? 21.968 70.534 59.985 1.00 8.16 75 ALA E N 1
ATOM 6286 C CA . ALA E 1 41 ? 22.048 71.971 59.793 1.00 8.24 75 ALA E CA 1
ATOM 6287 C C . ALA E 1 41 ? 22.138 72.766 61.095 1.00 8.17 75 ALA E C 1
ATOM 6288 O O . ALA E 1 41 ? 22.826 73.768 61.141 1.00 8.06 75 ALA E O 1
ATOM 6290 N N . THR E 1 42 ? 21.487 72.299 62.157 1.00 8.49 76 THR E N 1
ATOM 6291 C CA . THR E 1 42 ? 21.420 73.067 63.399 1.00 8.82 76 THR E CA 1
ATOM 6292 C C . THR E 1 42 ? 22.815 73.297 63.982 1.00 8.62 76 THR E C 1
ATOM 6293 O O . THR E 1 42 ? 23.128 74.352 64.526 1.00 8.52 76 THR E O 1
ATOM 6297 N N . ALA E 1 43 ? 23.666 72.299 63.836 1.00 8.43 77 ALA E N 1
ATOM 6298 C CA . ALA E 1 43 ? 25.030 72.381 64.280 1.00 8.68 77 ALA E CA 1
ATOM 6299 C C . ALA E 1 43 ? 25.769 73.490 63.600 1.00 8.69 77 ALA E C 1
ATOM 6300 O O . ALA E 1 43 ? 26.548 74.206 64.244 1.00 8.67 77 ALA E O 1
ATOM 6302 N N . LEU E 1 44 ? 25.600 73.644 62.277 1.00 9.03 78 LEU E N 1
ATOM 6303 C CA . LEU E 1 44 ? 26.226 74.762 61.570 1.00 9.28 78 LEU E CA 1
ATOM 6304 C C . LEU E 1 44 ? 25.656 76.127 61.921 1.00 9.00 78 LEU E C 1
ATOM 6305 O O . LEU E 1 44 ? 26.385 77.101 61.985 1.00 9.40 78 LEU E O 1
ATOM 6310 N N . TYR E 1 45 ? 24.344 76.225 62.112 1.00 8.55 79 TYR E N 1
ATOM 6311 C CA . TYR E 1 45 ? 23.741 77.481 62.561 1.00 8.22 79 TYR E CA 1
ATOM 6312 C C . TYR E 1 45 ? 24.282 77.855 63.934 1.00 7.90 79 TYR E C 1
ATOM 6313 O O . TYR E 1 45 ? 24.329 79.051 64.276 1.00 8.77 79 TYR E O 1
ATOM 6322 N N . ASN E 1 46 ? 24.700 76.847 64.705 1.00 7.50 80 ASN E N 1
ATOM 6323 C CA . ASN E 1 46 ? 25.214 77.043 66.069 1.00 7.04 80 ASN E CA 1
ATOM 6324 C C . ASN E 1 46 ? 26.675 76.663 66.122 1.00 6.42 80 ASN E C 1
ATOM 6325 O O . ASN E 1 46 ? 27.121 76.014 67.054 1.00 6.45 80 ASN E O 1
ATOM 6330 N N . TRP E 1 47 ? 27.427 77.084 65.113 1.00 6.20 81 TRP E N 1
ATOM 6331 C CA . TRP E 1 47 ? 28.846 76.697 64.951 1.00 5.69 81 TRP E CA 1
ATOM 6332 C C . TRP E 1 47 ? 29.791 77.005 66.144 1.00 5.35 81 TRP E C 1
ATOM 6333 O O . TRP E 1 47 ? 30.815 76.339 66.351 1.00 4.94 81 TRP E O 1
ATOM 6344 N N . PHE E 1 48 ? 29.402 78.017 66.902 1.00 5.45 82 PHE E N 1
ATOM 6345 C CA . PHE E 1 48 ? 30.138 78.499 68.069 1.00 5.32 82 PHE E CA 1
ATOM 6346 C C . PHE E 1 48 ? 29.859 77.709 69.359 1.00 5.20 82 PHE E C 1
ATOM 6347 O O . PHE E 1 48 ? 30.531 77.963 70.372 1.00 5.34 82 PHE E O 1
ATOM 6355 N N . ALA E 1 49 ? 28.868 76.798 69.356 1.00 5.08 83 ALA E N 1
ATOM 6356 C CA . ALA E 1 49 ? 28.371 76.182 70.574 1.00 5.11 83 ALA E CA 1
ATOM 6357 C C . ALA E 1 49 ? 28.982 74.804 70.865 1.00 4.86 83 ALA E C 1
ATOM 6358 O O . ALA E 1 49 ? 28.309 73.909 71.424 1.00 5.08 83 ALA E O 1
ATOM 6360 N N . VAL E 1 50 ? 30.241 74.603 70.485 1.00 4.65 84 VAL E N 1
ATOM 6361 C CA . VAL E 1 50 ? 30.889 73.293 70.721 1.00 4.49 84 VAL E CA 1
ATOM 6362 C C . VAL E 1 50 ? 31.393 73.295 72.151 1.00 4.52 84 VAL E C 1
ATOM 6363 O O . VAL E 1 50 ? 32.549 73.630 72.426 1.00 4.29 84 VAL E O 1
ATOM 6367 N N . LEU E 1 51 ? 30.486 72.964 73.063 1.00 4.72 85 LEU E N 1
ATOM 6368 C CA . LEU E 1 51 ? 30.686 73.124 74.501 1.00 4.87 85 LEU E CA 1
ATOM 6369 C C . LEU E 1 51 ? 30.430 71.843 75.275 1.00 5.15 85 LEU E C 1
ATOM 6370 O O . LEU E 1 51 ? 29.693 70.985 74.843 1.00 5.31 85 LEU E O 1
ATOM 6375 N N . ASP E 1 52 ? 30.997 71.774 76.473 1.00 5.39 86 ASP E N 1
ATOM 6376 C CA . ASP E 1 52 ? 30.662 70.786 77.466 1.00 5.81 86 ASP E CA 1
ATOM 6377 C C . ASP E 1 52 ? 30.491 71.580 78.768 1.00 6.12 86 ASP E C 1
ATOM 6378 O O . ASP E 1 52 ? 31.437 72.171 79.267 1.00 5.99 86 ASP E O 1
ATOM 6383 N N . SER E 1 53 ? 29.269 71.589 79.291 1.00 6.86 87 SER E N 1
ATOM 6384 C CA . SER E 1 53 ? 28.952 72.339 80.472 1.00 7.38 87 SER E CA 1
ATOM 6385 C C . SER E 1 53 ? 29.691 71.913 81.720 1.00 7.30 87 SER E C 1
ATOM 6386 O O . SER E 1 53 ? 29.687 72.666 82.667 1.00 7.32 87 SER E O 1
ATOM 6389 N N . ASN E 1 54 ? 30.285 70.714 81.728 1.00 7.24 88 ASN E N 1
ATOM 6390 C CA . ASN E 1 54 ? 30.884 70.132 82.925 1.00 7.63 88 ASN E CA 1
ATOM 6391 C C . ASN E 1 54 ? 32.370 69.827 82.792 1.00 7.14 88 ASN E C 1
ATOM 6392 O O . ASN E 1 54 ? 32.927 69.126 83.628 1.00 7.66 88 ASN E O 1
ATOM 6397 N N . ALA E 1 55 ? 33.008 70.290 81.725 1.00 6.44 89 ALA E N 1
ATOM 6398 C CA . ALA E 1 55 ? 34.401 69.904 81.531 1.00 5.99 89 ALA E CA 1
ATOM 6399 C C . ALA E 1 55 ? 35.321 70.397 82.655 1.00 6.09 89 ALA E C 1
ATOM 6400 O O . ALA E 1 55 ? 36.194 69.673 83.118 1.00 6.18 89 ALA E O 1
ATOM 6402 N N . GLY E 1 56 ? 35.186 71.651 83.041 1.00 5.94 90 GLY E N 1
ATOM 6403 C CA . GLY E 1 56 ? 35.943 72.159 84.187 1.00 6.08 90 GLY E CA 1
ATOM 6404 C C . GLY E 1 56 ? 37.456 72.072 84.059 1.00 6.03 90 GLY E C 1
ATOM 6405 O O . GLY E 1 56 ? 38.131 71.868 85.037 1.00 6.42 90 GLY E O 1
ATOM 6406 N N . GLY E 1 57 ? 37.980 72.299 82.854 1.00 5.67 91 GLY E N 1
ATOM 6407 C CA . GLY E 1 57 ? 39.426 72.277 82.605 1.00 5.72 91 GLY E CA 1
ATOM 6408 C C . GLY E 1 57 ? 39.984 70.894 82.401 1.00 5.86 91 GLY E C 1
ATOM 6409 O O . GLY E 1 57 ? 41.175 70.744 82.215 1.00 6.19 91 GLY E O 1
ATOM 6410 N N . ARG E 1 58 ? 39.154 69.867 82.518 1.00 6.02 92 ARG E N 1
ATOM 6411 C CA . ARG E 1 58 ? 39.621 68.511 82.302 1.00 6.20 92 ARG E CA 1
ATOM 6412 C C . ARG E 1 58 ? 39.859 68.270 80.817 1.00 6.25 92 ARG E C 1
ATOM 6413 O O . ARG E 1 58 ? 39.266 68.923 79.961 1.00 6.22 92 ARG E O 1
ATOM 6421 N N . GLY E 1 59 ? 40.746 67.317 80.529 1.00 6.90 93 GLY E N 1
ATOM 6422 C CA . GLY E 1 59 ? 41.071 66.949 79.153 1.00 7.16 93 GLY E CA 1
ATOM 6423 C C . GLY E 1 59 ? 41.303 65.457 79.073 1.00 7.74 93 GLY E C 1
ATOM 6424 O O . GLY E 1 59 ? 40.347 64.683 79.125 1.00 7.97 93 GLY E O 1
ATOM 6425 N N . ALA E 1 60 ? 42.576 65.038 79.018 1.00 8.35 94 ALA E N 1
ATOM 6426 C CA . ALA E 1 60 ? 42.883 63.619 78.895 1.00 8.76 94 ALA E CA 1
ATOM 6427 C C . ALA E 1 60 ? 42.328 62.856 80.069 1.00 8.96 94 ALA E C 1
ATOM 6428 O O . ALA E 1 60 ? 42.465 63.296 81.231 1.00 9.35 94 ALA E O 1
ATOM 6430 N N . GLY E 1 61 ? 41.725 61.706 79.797 1.00 8.95 95 GLY E N 1
ATOM 6431 C CA . GLY E 1 61 ? 41.083 60.887 80.819 1.00 9.31 95 GLY E CA 1
ATOM 6432 C C . GLY E 1 61 ? 39.612 61.206 80.957 1.00 9.06 95 GLY E C 1
ATOM 6433 O O . GLY E 1 61 ? 38.850 60.426 81.534 1.00 9.77 95 GLY E O 1
ATOM 6434 N N . TYR E 1 62 ? 39.203 62.359 80.427 1.00 8.34 96 TYR E N 1
ATOM 6435 C CA . TYR E 1 62 ? 37.809 62.812 80.555 1.00 7.94 96 TYR E CA 1
ATOM 6436 C C . TYR E 1 62 ? 37.134 63.029 79.191 1.00 7.58 96 TYR E C 1
ATOM 6437 O O . TYR E 1 62 ? 36.011 62.557 78.970 1.00 7.77 96 TYR E O 1
ATOM 6446 N N . VAL E 1 63 ? 37.792 63.785 78.315 1.00 7.16 97 VAL E N 1
ATOM 6447 C CA . VAL E 1 63 ? 37.354 63.913 76.934 1.00 6.97 97 VAL E CA 1
ATOM 6448 C C . VAL E 1 63 ? 37.962 62.763 76.129 1.00 6.97 97 VAL E C 1
ATOM 6449 O O . VAL E 1 63 ? 39.179 62.714 75.940 1.00 6.73 97 VAL E O 1
ATOM 6453 N N . PRO E 1 64 ? 37.121 61.827 75.644 1.00 7.00 98 PRO E N 1
ATOM 6454 C CA . PRO E 1 64 ? 37.727 60.668 74.982 1.00 7.25 98 PRO E CA 1
ATOM 6455 C C . PRO E 1 64 ? 38.503 60.990 73.708 1.00 7.01 98 PRO E C 1
ATOM 6456 O O . PRO E 1 64 ? 38.130 61.899 72.968 1.00 6.66 98 PRO E O 1
ATOM 6460 N N . ASP E 1 65 ? 39.612 60.277 73.478 1.00 7.22 99 ASP E N 1
ATOM 6461 C CA . ASP E 1 65 ? 40.307 60.388 72.198 1.00 7.35 99 ASP E CA 1
ATOM 6462 C C . ASP E 1 65 ? 39.313 60.253 71.044 1.00 7.14 99 ASP E C 1
ATOM 6463 O O . ASP E 1 65 ? 38.374 59.432 71.084 1.00 7.52 99 ASP E O 1
ATOM 6468 N N . GLY E 1 66 ? 39.539 61.069 70.020 1.00 6.86 100 GLY E N 1
ATOM 6469 C CA . GLY E 1 66 ? 38.692 61.104 68.830 1.00 6.75 100 GLY E CA 1
ATOM 6470 C C . GLY E 1 66 ? 37.391 61.896 68.915 1.00 6.43 100 GLY E C 1
ATOM 6471 O O . GLY E 1 66 ? 36.619 61.895 67.955 1.00 6.47 100 GLY E O 1
ATOM 6472 N N . THR E 1 67 ? 37.166 62.596 70.024 1.00 6.19 101 THR E N 1
ATOM 6473 C CA . THR E 1 67 ? 35.964 63.420 70.218 1.00 5.95 101 THR E CA 1
ATOM 6474 C C . THR E 1 67 ? 36.276 64.855 70.638 1.00 5.74 101 THR E C 1
ATOM 6475 O O . THR E 1 67 ? 35.355 65.578 71.017 1.00 5.54 101 THR E O 1
ATOM 6479 N N . LEU E 1 68 ? 37.546 65.265 70.608 1.00 5.52 102 LEU E N 1
ATOM 6480 C CA . LEU E 1 68 ? 37.938 66.620 71.071 1.00 5.42 102 LEU E CA 1
ATOM 6481 C C . LEU E 1 68 ? 37.174 67.699 70.285 1.00 5.44 102 LEU E C 1
ATOM 6482 O O . LEU E 1 68 ? 36.729 68.687 70.857 1.00 5.34 102 LEU E O 1
ATOM 6487 N N . CYS E 1 69 ? 37.034 67.503 68.977 1.00 5.54 103 CYS E N 1
ATOM 6488 C CA . CYS E 1 69 ? 36.480 68.514 68.108 1.00 5.77 103 CYS E CA 1
ATOM 6489 C C . CYS E 1 69 ? 34.941 68.641 68.259 1.00 5.52 103 CYS E C 1
ATOM 6490 O O . CYS E 1 69 ? 34.344 69.566 67.719 1.00 5.85 103 CYS E O 1
ATOM 6493 N N . SER E 1 70 ? 34.313 67.745 69.017 1.00 5.37 104 SER E N 1
ATOM 6494 C CA . SER E 1 70 ? 32.885 67.878 69.345 1.00 5.20 104 SER E CA 1
ATOM 6495 C C . SER E 1 70 ? 32.636 68.031 70.871 1.00 5.13 104 SER E C 1
ATOM 6496 O O . SER E 1 70 ? 31.530 67.772 71.345 1.00 5.18 104 SER E O 1
ATOM 6499 N N . ALA E 1 71 ? 33.649 68.434 71.624 1.00 5.12 105 ALA E N 1
ATOM 6500 C CA . ALA E 1 71 ? 33.547 68.564 73.103 1.00 5.22 105 ALA E CA 1
ATOM 6501 C C . ALA E 1 71 ? 33.090 67.263 73.755 1.00 5.50 105 ALA E C 1
ATOM 6502 O O . ALA E 1 71 ? 32.269 67.246 74.698 1.00 5.64 105 ALA E O 1
ATOM 6504 N N . GLY E 1 72 ? 33.597 66.157 73.235 1.00 5.67 106 GLY E N 1
ATOM 6505 C CA . GLY E 1 72 ? 33.320 64.853 73.824 1.00 6.16 106 GLY E CA 1
ATOM 6506 C C . GLY E 1 72 ? 31.893 64.405 73.591 1.00 6.47 106 GLY E C 1
ATOM 6507 O O . GLY E 1 72 ? 31.422 63.486 74.246 1.00 6.95 106 GLY E O 1
ATOM 6508 N N . ASP E 1 73 ? 31.255 64.998 72.577 1.00 6.63 107 ASP E N 1
ATOM 6509 C CA . ASP E 1 73 ? 29.848 64.788 72.237 1.00 7.13 107 ASP E CA 1
ATOM 6510 C C . ASP E 1 73 ? 28.896 65.087 73.387 1.00 7.28 107 ASP E C 1
ATOM 6511 O O . ASP E 1 73 ? 27.833 64.482 73.530 1.00 7.70 107 ASP E O 1
ATOM 6516 N N . ARG E 1 74 ? 29.285 66.080 74.174 1.00 7.32 108 ARG E N 1
ATOM 6517 C CA . ARG E 1 74 ? 28.491 66.468 75.333 1.00 7.74 108 ARG E CA 1
ATOM 6518 C C . ARG E 1 74 ? 27.800 67.824 75.180 1.00 7.37 108 ARG E C 1
ATOM 6519 O O . ARG E 1 74 ? 27.267 68.336 76.171 1.00 7.58 108 ARG E O 1
ATOM 6527 N N . SER E 1 75 ? 27.805 68.402 73.986 1.00 6.83 109 SER E N 1
ATOM 6528 C CA . SER E 1 75 ? 27.139 69.716 73.775 1.00 6.93 109 SER E CA 1
ATOM 6529 C C . SER E 1 75 ? 25.645 69.537 73.552 1.00 7.28 109 SER E C 1
ATOM 6530 O O . SER E 1 75 ? 25.146 68.411 73.435 1.00 7.88 109 SER E O 1
ATOM 6533 N N . PRO E 1 76 ? 24.921 70.654 73.447 1.00 7.32 110 PRO E N 1
ATOM 6534 C CA . PRO E 1 76 ? 23.510 70.519 73.124 1.00 7.62 110 PRO E CA 1
ATOM 6535 C C . PRO E 1 76 ? 23.214 70.098 71.684 1.00 7.68 110 PRO E C 1
ATOM 6536 O O . PRO E 1 76 ? 22.054 69.841 71.368 1.00 8.13 110 PRO E O 1
ATOM 6540 N N . TYR E 1 77 ? 24.256 70.034 70.846 1.00 7.45 111 TYR E N 1
ATOM 6541 C CA . TYR E 1 77 ? 24.088 69.773 69.417 1.00 7.70 111 TYR E CA 1
ATOM 6542 C C . TYR E 1 77 ? 24.927 68.584 68.976 1.00 7.48 111 TYR E C 1
ATOM 6543 O O . TYR E 1 77 ? 25.932 68.221 69.620 1.00 7.31 111 TYR E O 1
ATOM 6552 N N . ASP E 1 78 ? 24.594 68.075 67.790 1.00 7.55 112 ASP E N 1
ATOM 6553 C CA . ASP E 1 78 ? 25.354 67.023 67.164 1.00 7.65 112 ASP E CA 1
ATOM 6554 C C . ASP E 1 78 ? 26.563 67.635 66.426 1.00 6.92 112 ASP E C 1
ATOM 6555 O O . ASP E 1 78 ? 26.440 68.170 65.303 1.00 6.91 112 ASP E O 1
ATOM 6560 N N . PHE E 1 79 ? 27.740 67.537 67.028 1.00 6.43 113 PHE E N 1
ATOM 6561 C CA . PHE E 1 79 ? 28.952 67.946 66.326 1.00 5.83 113 PHE E CA 1
ATOM 6562 C C . PHE E 1 79 ? 29.830 66.751 65.953 1.00 5.84 113 PHE E C 1
ATOM 6563 O O . PHE E 1 79 ? 31.003 66.922 65.582 1.00 5.83 113 PHE E O 1
ATOM 6571 N N . SER E 1 80 ? 29.266 65.552 66.041 1.00 6.12 114 SER E N 1
ATOM 6572 C CA . SER E 1 80 ? 30.051 64.342 65.922 1.00 6.42 114 SER E CA 1
ATOM 6573 C C . SER E 1 80 ? 30.847 64.262 64.636 1.00 6.11 114 SER E C 1
ATOM 6574 O O . SER E 1 80 ? 31.991 63.824 64.644 1.00 5.91 114 SER E O 1
ATOM 6577 N N . ALA E 1 81 ? 30.235 64.681 63.537 1.00 6.09 115 ALA E N 1
ATOM 6578 C CA . ALA E 1 81 ? 30.888 64.612 62.239 1.00 5.93 115 ALA E CA 1
ATOM 6579 C C . ALA E 1 81 ? 32.129 65.513 62.100 1.00 5.52 115 ALA E C 1
ATOM 6580 O O . ALA E 1 81 ? 32.921 65.315 61.188 1.00 5.63 115 ALA E O 1
ATOM 6582 N N . TYR E 1 82 ? 32.262 66.494 62.992 1.00 5.14 116 TYR E N 1
ATOM 6583 C CA . TYR E 1 82 ? 33.392 67.418 62.989 1.00 4.81 116 TYR E CA 1
ATOM 6584 C C . TYR E 1 82 ? 34.635 66.751 63.548 1.00 4.82 116 TYR E C 1
ATOM 6585 O O . TYR E 1 82 ? 35.686 67.332 63.490 1.00 4.65 116 TYR E O 1
ATOM 6594 N N . ASN E 1 83 ? 34.524 65.512 64.027 1.00 4.98 117 ASN E N 1
ATOM 6595 C CA . ASN E 1 83 ? 35.694 64.674 64.355 1.00 5.20 117 ASN E CA 1
ATOM 6596 C C . ASN E 1 83 ? 36.218 63.829 63.201 1.00 5.43 117 ASN E C 1
ATOM 6597 O O . ASN E 1 83 ? 37.223 63.103 63.353 1.00 5.76 117 ASN E O 1
ATOM 6602 N N . ALA E 1 84 ? 35.588 63.881 62.031 1.00 5.71 118 ALA E N 1
ATOM 6603 C CA . ALA E 1 84 ? 35.953 62.941 60.960 1.00 6.09 118 ALA E CA 1
ATOM 6604 C C . ALA E 1 84 ? 37.436 63.018 60.644 1.00 6.33 118 ALA E C 1
ATOM 6605 O O . ALA E 1 84 ? 37.981 64.103 60.390 1.00 5.93 118 ALA E O 1
ATOM 6607 N N . ALA E 1 85 ? 38.069 61.850 60.597 1.00 6.76 119 ALA E N 1
ATOM 6608 C CA . ALA E 1 85 ? 39.513 61.734 60.366 1.00 7.26 119 ALA E CA 1
ATOM 6609 C C . ALA E 1 85 ? 39.766 61.717 58.859 1.00 7.74 119 ALA E C 1
ATOM 6610 O O . ALA E 1 85 ? 39.955 60.671 58.224 1.00 8.27 119 ALA E O 1
ATOM 6612 N N . ARG E 1 86 ? 39.681 62.916 58.290 1.00 7.77 120 ARG E N 1
ATOM 6613 C CA . ARG E 1 86 ? 39.769 63.142 56.860 1.00 8.21 120 ARG E CA 1
ATOM 6614 C C . ARG E 1 86 ? 40.798 64.208 56.574 1.00 7.94 120 ARG E C 1
ATOM 6615 O O . ARG E 1 86 ? 40.959 65.139 57.376 1.00 7.84 120 ARG E O 1
ATOM 6623 N N . SER E 1 87 ? 41.456 64.097 55.416 1.00 8.16 121 SER E N 1
ATOM 6624 C CA . SER E 1 87 ? 42.503 65.031 55.053 1.00 8.11 121 SER E CA 1
ATOM 6625 C C . SER E 1 87 ? 42.017 66.196 54.172 1.00 8.07 121 SER E C 1
ATOM 6626 O O . SER E 1 87 ? 42.837 66.985 53.703 1.00 8.39 121 SER E O 1
ATOM 6629 N N . ASP E 1 88 ? 40.711 66.304 53.961 1.00 7.94 122 ASP E N 1
ATOM 6630 C CA . ASP E 1 88 ? 40.201 67.275 53.003 1.00 8.00 122 ASP E CA 1
ATOM 6631 C C . ASP E 1 88 ? 39.336 68.342 53.624 1.00 7.53 122 ASP E C 1
ATOM 6632 O O . ASP E 1 88 ? 38.617 69.036 52.897 1.00 7.89 122 ASP E O 1
ATOM 6637 N N . TRP E 1 89 ? 39.396 68.498 54.949 1.00 6.99 123 TRP E N 1
ATOM 6638 C CA . TRP E 1 89 ? 38.766 69.628 55.583 1.00 6.62 123 TRP E CA 1
ATOM 6639 C C . TRP E 1 89 ? 39.356 70.949 55.049 1.00 6.93 123 TRP E C 1
ATOM 6640 O O . TRP E 1 89 ? 40.521 70.990 54.645 1.00 7.30 123 TRP E O 1
ATOM 6651 N N . PRO E 1 90 ? 38.576 72.044 55.100 1.00 7.17 124 PRO E N 1
ATOM 6652 C CA . PRO E 1 90 ? 39.189 73.342 54.787 1.00 7.63 124 PRO E CA 1
ATOM 6653 C C . PRO E 1 90 ? 40.366 73.597 55.722 1.00 7.94 124 PRO E C 1
ATOM 6654 O O . PRO E 1 90 ? 40.359 73.182 56.890 1.00 7.86 124 PRO E O 1
ATOM 6658 N N . ARG E 1 91 ? 41.380 74.269 55.221 1.00 8.67 125 ARG E N 1
ATOM 6659 C CA . ARG E 1 91 ? 42.559 74.507 56.051 1.00 9.17 125 ARG E CA 1
ATOM 6660 C C . ARG E 1 91 ? 43.149 75.869 55.841 1.00 9.10 125 ARG E C 1
ATOM 6661 O O . ARG E 1 91 ? 43.011 76.470 54.763 1.00 9.87 125 ARG E O 1
ATOM 6669 N N . THR E 1 92 ? 43.849 76.322 56.872 1.00 8.77 126 THR E N 1
ATOM 6670 C CA . THR E 1 92 ? 44.592 77.558 56.817 1.00 8.70 126 THR E CA 1
ATOM 6671 C C . THR E 1 92 ? 46.076 77.233 56.510 1.00 8.94 126 THR E C 1
ATOM 6672 O O . THR E 1 92 ? 46.673 76.353 57.141 1.00 8.36 126 THR E O 1
ATOM 6676 N N . HIS E 1 93 ? 46.623 77.965 55.546 1.00 9.39 127 HIS E N 1
ATOM 6677 C CA . HIS E 1 93 ? 48.009 77.801 55.099 1.00 10.15 127 HIS E CA 1
ATOM 6678 C C . HIS E 1 93 ? 48.925 78.723 55.905 1.00 10.28 127 HIS E C 1
ATOM 6679 O O . HIS E 1 93 ? 48.729 79.944 55.917 1.00 10.42 127 HIS E O 1
ATOM 6686 N N . LEU E 1 94 ? 49.925 78.128 56.540 1.00 10.47 128 LEU E N 1
ATOM 6687 C CA . LEU E 1 94 ? 50.797 78.794 57.490 1.00 10.55 128 LEU E CA 1
ATOM 6688 C C . LEU E 1 94 ? 52.260 78.629 57.160 1.00 11.03 128 LEU E C 1
ATOM 6689 O O . LEU E 1 94 ? 52.682 77.704 56.453 1.00 11.02 128 LEU E O 1
ATOM 6694 N N . THR E 1 95 ? 53.024 79.537 57.743 1.00 11.24 129 THR E N 1
ATOM 6695 C CA . THR E 1 95 ? 54.474 79.523 57.662 1.00 11.81 129 THR E CA 1
ATOM 6696 C C . THR E 1 95 ? 55.029 79.115 59.013 1.00 11.44 129 THR E C 1
ATOM 6697 O O . THR E 1 95 ? 54.820 79.810 60.005 1.00 11.22 129 THR E O 1
ATOM 6701 N N . SER E 1 96 ? 55.766 78.003 59.055 1.00 11.26 130 SER E N 1
ATOM 6702 C CA . SER E 1 96 ? 56.377 77.541 60.286 1.00 11.24 130 SER E CA 1
ATOM 6703 C C . SER E 1 96 ? 57.435 78.575 60.681 1.00 11.71 130 SER E C 1
ATOM 6704 O O . SER E 1 96 ? 58.177 79.051 59.830 1.00 12.35 130 SER E O 1
ATOM 6707 N N . GLY E 1 97 ? 57.442 78.952 61.954 1.00 11.46 131 GLY E N 1
ATOM 6708 C CA . GLY E 1 97 ? 58.373 79.937 62.470 1.00 11.99 131 GLY E CA 1
ATOM 6709 C C . GLY E 1 97 ? 57.944 81.385 62.379 1.00 11.99 131 GLY E C 1
ATOM 6710 O O . GLY E 1 97 ? 58.768 82.278 62.626 1.00 12.99 131 GLY E O 1
ATOM 6711 N N . ALA E 1 98 ? 56.726 81.635 61.923 1.00 11.23 132 ALA E N 1
ATOM 6712 C CA . ALA E 1 98 ? 56.142 82.971 61.916 1.00 11.19 132 ALA E CA 1
ATOM 6713 C C . ALA E 1 98 ? 55.139 83.112 63.032 1.00 10.57 132 ALA E C 1
ATOM 6714 O O . ALA E 1 98 ? 54.550 82.117 63.523 1.00 9.97 132 ALA E O 1
ATOM 6716 N N . THR E 1 99 ? 54.901 84.358 63.418 1.00 10.84 133 THR E N 1
ATOM 6717 C CA . THR E 1 99 ? 53.849 84.682 64.370 1.00 10.38 133 THR E CA 1
ATOM 6718 C C . THR E 1 99 ? 52.588 85.103 63.624 1.00 10.20 133 THR E C 1
ATOM 6719 O O . THR E 1 99 ? 52.662 85.889 62.671 1.00 10.55 133 THR E O 1
ATOM 6723 N N . ILE E 1 100 ? 51.451 84.532 64.016 1.00 9.59 134 ILE E N 1
ATOM 6724 C CA . ILE E 1 100 ? 50.158 84.851 63.383 1.00 9.42 134 ILE E CA 1
ATOM 6725 C C . ILE E 1 100 ? 49.205 85.557 64.345 1.00 9.16 134 ILE E C 1
ATOM 6726 O O . ILE E 1 100 ? 49.242 85.346 65.561 1.00 8.99 134 ILE E O 1
ATOM 6731 N N . PRO E 1 101 ? 48.317 86.378 63.790 1.00 9.32 135 PRO E N 1
ATOM 6732 C CA . PRO E 1 101 ? 47.259 87.050 64.544 1.00 9.30 135 PRO E CA 1
ATOM 6733 C C . PRO E 1 101 ? 46.026 86.156 64.691 1.00 8.94 135 PRO E C 1
ATOM 6734 O O . PRO E 1 101 ? 45.227 86.000 63.742 1.00 9.06 135 PRO E O 1
ATOM 6738 N N . VAL E 1 102 ? 45.923 85.551 65.865 1.00 8.56 136 VAL E N 1
ATOM 6739 C CA . VAL E 1 102 ? 44.856 84.605 66.211 1.00 7.95 136 VAL E CA 1
ATOM 6740 C C . VAL E 1 102 ? 43.598 85.380 66.559 1.00 8.02 136 VAL E C 1
ATOM 6741 O O . VAL E 1 102 ? 43.655 86.433 67.186 1.00 8.09 136 VAL E O 1
ATOM 6745 N N . GLU E 1 103 ? 42.459 84.850 66.134 1.00 7.85 137 GLU E N 1
ATOM 6746 C CA . GLU E 1 103 ? 41.163 85.432 66.441 1.00 8.12 137 GLU E CA 1
ATOM 6747 C C . GLU E 1 103 ? 40.265 84.293 66.856 1.00 7.27 137 GLU E C 1
ATOM 6748 O O . GLU E 1 103 ? 40.240 83.236 66.200 1.00 7.34 137 GLU E O 1
ATOM 6754 N N . TYR E 1 104 ? 39.580 84.492 67.974 1.00 6.75 138 TYR E N 1
ATOM 6755 C CA . TYR E 1 104 ? 38.640 83.513 68.522 1.00 6.05 138 TYR E CA 1
ATOM 6756 C C . TYR E 1 104 ? 37.331 84.224 68.752 1.00 6.04 138 TYR E C 1
ATOM 6757 O O . TYR E 1 104 ? 37.313 85.291 69.343 1.00 6.18 138 TYR E O 1
ATOM 6766 N N . SER E 1 105 ? 36.252 83.633 68.247 1.00 5.73 139 SER E N 1
ATOM 6767 C CA . SER E 1 105 ? 34.904 84.221 68.347 1.00 5.90 139 SER E CA 1
ATOM 6768 C C . SER E 1 105 ? 34.509 84.611 69.772 1.00 6.02 139 SER E C 1
ATOM 6769 O O . SER E 1 105 ? 34.706 83.835 70.684 1.00 5.86 139 SER E O 1
ATOM 6772 N N . ASN E 1 106 ? 33.954 85.820 69.945 1.00 6.54 140 ASN E N 1
ATOM 6773 C CA . ASN E 1 106 ? 33.397 86.260 71.233 1.00 6.87 140 ASN E CA 1
ATOM 6774 C C . ASN E 1 106 ? 31.863 86.317 71.125 1.00 7.42 140 ASN E C 1
ATOM 6775 O O . ASN E 1 106 ? 31.223 87.245 71.612 1.00 8.01 140 ASN E O 1
ATOM 6780 N N . TRP E 1 107 ? 31.278 85.308 70.479 1.00 7.50 141 TRP E N 1
ATOM 6781 C CA . TRP E 1 107 ? 29.823 85.281 70.285 1.00 8.18 141 TRP E CA 1
ATOM 6782 C C . TRP E 1 107 ? 29.035 85.537 71.599 1.00 8.32 141 TRP E C 1
ATOM 6783 O O . TRP E 1 107 ? 28.052 86.300 71.615 1.00 8.96 141 TRP E O 1
ATOM 6794 N N . ALA E 1 108 ? 29.487 84.892 72.677 1.00 8.12 142 ALA E N 1
ATOM 6795 C CA . ALA E 1 108 ? 29.217 85.347 74.045 1.00 8.41 142 ALA E CA 1
ATOM 6796 C C . ALA E 1 108 ? 30.575 85.336 74.773 1.00 8.08 142 ALA E C 1
ATOM 6797 O O . ALA E 1 108 ? 31.344 84.390 74.665 1.00 7.85 142 ALA E O 1
ATOM 6799 N N . ALA E 1 109 ? 30.845 86.418 75.497 1.00 8.26 143 ALA E N 1
ATOM 6800 C CA . ALA E 1 109 ? 32.137 86.646 76.141 1.00 8.03 143 ALA E CA 1
ATOM 6801 C C . ALA E 1 109 ? 32.185 85.975 77.510 1.00 7.99 143 ALA E C 1
ATOM 6802 O O . ALA E 1 109 ? 31.195 85.970 78.203 1.00 8.51 143 ALA E O 1
ATOM 6804 N N . HIS E 1 110 ? 33.348 85.420 77.883 1.00 7.67 144 HIS E N 1
ATOM 6805 C CA . HIS E 1 110 ? 33.532 84.801 79.220 1.00 7.66 144 HIS E CA 1
ATOM 6806 C C . HIS E 1 110 ? 34.931 85.005 79.671 1.00 7.50 144 HIS E C 1
ATOM 6807 O O . HIS E 1 110 ? 35.820 85.022 78.858 1.00 7.38 144 HIS E O 1
ATOM 6814 N N . PRO E 1 111 ? 35.150 85.103 80.984 1.00 7.50 145 PRO E N 1
ATOM 6815 C CA . PRO E 1 111 ? 36.519 85.129 81.498 1.00 7.47 145 PRO E CA 1
ATOM 6816 C C . PRO E 1 111 ? 37.112 83.721 81.499 1.00 7.08 145 PRO E C 1
ATOM 6817 O O . PRO E 1 111 ? 36.381 82.733 81.635 1.00 6.89 145 PRO E O 1
ATOM 6821 N N . GLY E 1 112 ? 38.428 83.641 81.352 1.00 6.96 146 GLY E N 1
ATOM 6822 C CA . GLY E 1 112 ? 39.126 82.361 81.351 1.00 6.76 146 GLY E CA 1
ATOM 6823 C C . GLY E 1 112 ? 40.371 82.331 80.460 1.00 6.79 146 GLY E C 1
ATOM 6824 O O . GLY E 1 112 ? 40.830 83.363 79.947 1.00 6.88 146 GLY E O 1
ATOM 6825 N N . ASP E 1 113 ? 40.858 81.115 80.221 1.00 6.75 147 ASP E N 1
ATOM 6826 C CA . ASP E 1 113 ? 42.105 80.848 79.494 1.00 6.88 147 ASP E CA 1
ATOM 6827 C C . ASP E 1 113 ? 41.792 80.157 78.187 1.00 6.26 147 ASP E C 1
ATOM 6828 O O . ASP E 1 113 ? 40.910 79.283 78.107 1.00 5.84 147 ASP E O 1
ATOM 6833 N N . PHE E 1 114 ? 42.588 80.477 77.178 1.00 6.06 148 PHE E N 1
ATOM 6834 C CA . PHE E 1 114 ? 42.655 79.675 75.955 1.00 5.70 148 PHE E CA 1
ATOM 6835 C C . PHE E 1 114 ? 43.945 78.857 75.984 1.00 5.73 148 PHE E C 1
ATOM 6836 O O . PHE E 1 114 ? 45.038 79.402 76.060 1.00 5.99 148 PHE E O 1
ATOM 6844 N N . ARG E 1 115 ? 43.774 77.547 75.962 1.00 5.44 149 ARG E N 1
ATOM 6845 C CA . ARG E 1 115 ? 44.816 76.566 75.954 1.00 5.49 149 ARG E CA 1
ATOM 6846 C C . ARG E 1 115 ? 44.946 76.158 74.491 1.00 5.33 149 ARG E C 1
ATOM 6847 O O . ARG E 1 115 ? 43.994 75.665 73.898 1.00 5.13 149 ARG E O 1
ATOM 6855 N N . VAL E 1 116 ? 46.126 76.346 73.934 1.00 5.45 150 VAL E N 1
ATOM 6856 C CA . VAL E 1 116 ? 46.362 76.178 72.484 1.00 5.49 150 VAL E CA 1
ATOM 6857 C C . VAL E 1 116 ? 47.365 75.049 72.285 1.00 5.62 150 VAL E C 1
ATOM 6858 O O . VAL E 1 116 ? 48.449 75.086 72.852 1.00 5.85 150 VAL E O 1
ATOM 6862 N N . TYR E 1 117 ? 46.975 74.049 71.483 1.00 5.47 151 TYR E N 1
ATOM 6863 C CA . TYR E 1 117 ? 47.765 72.846 71.271 1.00 5.72 151 TYR E CA 1
ATOM 6864 C C . TYR E 1 117 ? 48.035 72.670 69.781 1.00 5.72 151 TYR E C 1
ATOM 6865 O O . TYR E 1 117 ? 47.200 73.036 68.973 1.00 5.70 151 TYR E O 1
ATOM 6874 N N . LEU E 1 118 ? 49.171 72.063 69.450 1.00 6.02 152 LEU E N 1
ATOM 6875 C CA . LEU E 1 118 ? 49.532 71.753 68.045 1.00 6.16 152 LEU E CA 1
ATOM 6876 C C . LEU E 1 118 ? 49.806 70.239 67.950 1.00 6.40 152 LEU E C 1
ATOM 6877 O O . LEU E 1 118 ? 50.553 69.678 68.782 1.00 6.61 152 LEU E O 1
ATOM 6882 N N . THR E 1 119 ? 49.181 69.574 66.985 1.00 6.30 153 THR E N 1
ATOM 6883 C CA . THR E 1 119 ? 49.572 68.183 66.714 1.00 6.57 153 THR E CA 1
ATOM 6884 C C . THR E 1 119 ? 51.050 67.977 66.476 1.00 7.40 153 THR E C 1
ATOM 6885 O O . THR E 1 119 ? 51.685 68.782 65.804 1.00 7.51 153 THR E O 1
ATOM 6889 N N . LYS E 1 120 ? 51.552 66.859 66.988 1.00 8.15 154 LYS E N 1
ATOM 6890 C CA . LYS E 1 120 ? 52.985 66.545 66.906 1.00 9.02 154 LYS E CA 1
ATOM 6891 C C . LYS E 1 120 ? 53.414 66.280 65.474 1.00 9.48 154 LYS E C 1
ATOM 6892 O O . LYS E 1 120 ? 52.609 65.882 64.641 1.00 9.28 154 LYS E O 1
ATOM 6898 N N . PRO E 1 121 ? 54.703 66.500 65.181 1.00 10.25 155 PRO E N 1
ATOM 6899 C CA . PRO E 1 121 ? 55.202 66.125 63.881 1.00 10.93 155 PRO E CA 1
ATOM 6900 C C . PRO E 1 121 ? 54.899 64.665 63.536 1.00 11.24 155 PRO E C 1
ATOM 6901 O O . PRO E 1 121 ? 55.045 63.770 64.383 1.00 12.04 155 PRO E O 1
ATOM 6905 N N . GLY E 1 122 ? 54.496 64.431 62.303 1.00 11.50 156 GLY E N 1
ATOM 6906 C CA . GLY E 1 122 ? 54.194 63.069 61.860 1.00 11.80 156 GLY E CA 1
ATOM 6907 C C . GLY E 1 122 ? 52.741 62.670 62.024 1.00 11.28 156 GLY E C 1
ATOM 6908 O O . GLY E 1 122 ? 52.299 61.660 61.447 1.00 11.99 156 GLY E O 1
ATOM 6909 N N . TRP E 1 123 ? 51.992 63.385 62.857 1.00 10.42 157 TRP E N 1
ATOM 6910 C CA . TRP E 1 123 ? 50.565 63.125 62.930 1.00 9.90 157 TRP E CA 1
ATOM 6911 C C . TRP E 1 123 ? 49.923 63.653 61.663 1.00 9.95 157 TRP E C 1
ATOM 6912 O O . TRP E 1 123 ? 50.218 64.779 61.215 1.00 9.88 157 TRP E O 1
ATOM 6923 N N A SER E 1 124 ? 49.043 62.854 61.070 0.70 10.09 158 SER E N 1
ATOM 6924 N N B SER E 1 124 ? 49.033 62.845 61.089 0.30 9.88 158 SER E N 1
ATOM 6925 C CA A SER E 1 124 ? 48.301 63.358 59.937 0.70 10.14 158 SER E CA 1
ATOM 6926 C CA B SER E 1 124 ? 48.316 63.215 59.880 0.30 9.80 158 SER E CA 1
ATOM 6927 C C A SER E 1 124 ? 46.816 63.156 60.184 0.70 9.51 158 SER E C 1
ATOM 6928 C C B SER E 1 124 ? 46.810 63.100 60.150 0.30 9.38 158 SER E C 1
ATOM 6929 O O A SER E 1 124 ? 46.425 62.321 60.989 0.70 9.35 158 SER E O 1
ATOM 6930 O O B SER E 1 124 ? 46.399 62.277 60.962 0.30 9.31 158 SER E O 1
ATOM 6935 N N . PRO E 1 125 ? 45.987 63.937 59.485 1.00 9.21 159 PRO E N 1
ATOM 6936 C CA . PRO E 1 125 ? 44.557 63.997 59.793 1.00 8.77 159 PRO E CA 1
ATOM 6937 C C . PRO E 1 125 ? 43.702 62.795 59.392 1.00 8.85 159 PRO E C 1
ATOM 6938 O O . PRO E 1 125 ? 42.522 62.764 59.759 1.00 8.75 159 PRO E O 1
ATOM 6942 N N . THR E 1 126 ? 44.260 61.800 58.704 1.00 9.23 160 THR E N 1
ATOM 6943 C CA . THR E 1 126 ? 43.530 60.552 58.533 1.00 9.70 160 THR E CA 1
ATOM 6944 C C . THR E 1 126 ? 43.636 59.636 59.749 1.00 9.74 160 THR E C 1
ATOM 6945 O O . THR E 1 126 ? 43.051 58.555 59.772 1.00 10.34 160 THR E O 1
ATOM 6949 N N . SER E 1 127 ? 44.385 60.066 60.757 1.00 9.66 161 SER E N 1
ATOM 6950 C CA . SER E 1 127 ? 44.500 59.330 62.010 1.00 9.76 161 SER E CA 1
ATOM 6951 C C . SER E 1 127 ? 43.602 59.956 63.051 1.00 9.34 161 SER E C 1
ATOM 6952 O O . SER E 1 127 ? 43.349 61.166 63.024 1.00 8.68 161 SER E O 1
ATOM 6955 N N . GLU E 1 128 ? 43.132 59.117 63.970 1.00 9.82 162 GLU E N 1
ATOM 6956 C CA . GLU E 1 128 ? 42.428 59.584 65.162 1.00 9.83 162 GLU E CA 1
ATOM 6957 C C . GLU E 1 128 ? 43.236 60.690 65.869 1.00 9.27 162 GLU E C 1
ATOM 6958 O O . GLU E 1 128 ? 44.436 60.571 66.027 1.00 9.43 162 GLU E O 1
ATOM 6964 N N . LEU E 1 129 ? 42.559 61.758 66.286 1.00 8.48 163 LEU E N 1
ATOM 6965 C CA . LEU E 1 129 ? 43.173 62.807 67.087 1.00 8.02 163 LEU E CA 1
ATOM 6966 C C . LEU E 1 129 ? 43.028 62.481 68.569 1.00 7.80 163 LEU E C 1
ATOM 6967 O O . LEU E 1 129 ? 41.940 62.582 69.130 1.00 7.66 163 LEU E O 1
ATOM 6972 N N . GLY E 1 130 ? 44.147 62.111 69.202 1.00 7.73 164 GLY E N 1
ATOM 6973 C CA . GLY E 1 130 ? 44.166 61.829 70.638 1.00 7.82 164 GLY E CA 1
ATOM 6974 C C . GLY E 1 130 ? 44.961 62.861 71.410 1.00 7.56 164 GLY E C 1
ATOM 6975 O O . GLY E 1 130 ? 45.687 63.665 70.824 1.00 7.44 164 GLY E O 1
ATOM 6976 N N . TRP E 1 131 ? 44.813 62.873 72.729 1.00 7.82 165 TRP E N 1
ATOM 6977 C CA . TRP E 1 131 ? 45.558 63.809 73.559 1.00 7.97 165 TRP E CA 1
ATOM 6978 C C . TRP E 1 131 ? 47.083 63.585 73.421 1.00 8.71 165 TRP E C 1
ATOM 6979 O O . TRP E 1 131 ? 47.870 64.544 73.443 1.00 8.96 165 TRP E O 1
ATOM 6990 N N . ASP E 1 132 ? 47.490 62.341 73.191 1.00 9.60 166 ASP E N 1
ATOM 6991 C CA . ASP E 1 132 ? 48.909 62.051 73.059 1.00 10.89 166 ASP E CA 1
ATOM 6992 C C . ASP E 1 132 ? 49.487 62.538 71.718 1.00 10.20 166 ASP E C 1
ATOM 6993 O O . ASP E 1 132 ? 50.712 62.544 71.535 1.00 10.66 166 ASP E O 1
ATOM 6998 N N . ASP E 1 133 ? 48.620 62.999 70.816 1.00 9.33 167 ASP E N 1
ATOM 6999 C CA . ASP E 1 133 ? 49.032 63.601 69.545 1.00 8.97 167 ASP E CA 1
ATOM 7000 C C . ASP E 1 133 ? 49.180 65.117 69.637 1.00 8.56 167 ASP E C 1
ATOM 7001 O O . ASP E 1 133 ? 49.546 65.733 68.659 1.00 8.20 167 ASP E O 1
ATOM 7006 N N . LEU E 1 134 ? 48.896 65.692 70.803 1.00 8.25 168 LEU E N 1
ATOM 7007 C CA . LEU E 1 134 ? 48.839 67.142 70.972 1.00 8.41 168 LEU E CA 1
ATOM 7008 C C . LEU E 1 134 ? 49.942 67.624 71.929 1.00 9.13 168 LEU E C 1
ATOM 7009 O O . LEU E 1 134 ? 50.250 66.968 72.921 1.00 9.65 168 LEU E O 1
ATOM 7014 N N . GLU E 1 135 ? 50.533 68.774 71.626 1.00 9.32 169 GLU E N 1
ATOM 7015 C CA . GLU E 1 135 ? 51.426 69.448 72.555 1.00 9.69 169 GLU E CA 1
ATOM 7016 C C . GLU E 1 135 ? 50.872 70.840 72.853 1.00 8.88 169 GLU E C 1
ATOM 7017 O O . GLU E 1 135 ? 50.508 71.571 71.940 1.00 8.03 169 GLU E O 1
ATOM 7023 N N . LEU E 1 136 ? 50.759 71.176 74.134 1.00 8.55 170 LEU E N 1
ATOM 7024 C CA . LEU E 1 136 ? 50.379 72.526 74.560 1.00 8.36 170 LEU E CA 1
ATOM 7025 C C . LEU E 1 136 ? 51.519 73.464 74.171 1.00 8.80 170 LEU E C 1
ATOM 7026 O O . LEU E 1 136 ? 52.641 73.259 74.596 1.00 9.49 170 LEU E O 1
ATOM 7031 N N . ILE E 1 137 ? 51.207 74.508 73.409 1.00 8.66 171 ILE E N 1
ATOM 7032 C CA . ILE E 1 137 ? 52.208 75.479 72.985 1.00 9.16 171 ILE E CA 1
ATOM 7033 C C . ILE E 1 137 ? 51.970 76.896 73.544 1.00 9.09 171 ILE E C 1
ATOM 7034 O O . ILE E 1 137 ? 52.901 77.699 73.546 1.00 9.75 171 ILE E O 1
ATOM 7039 N N . GLN E 1 138 ? 50.758 77.185 74.026 1.00 8.59 172 GLN E N 1
ATOM 7040 C CA . GLN E 1 138 ? 50.442 78.492 74.560 1.00 8.78 172 GLN E CA 1
ATOM 7041 C C . GLN E 1 138 ? 49.203 78.440 75.469 1.00 8.26 172 GLN E C 1
ATOM 7042 O O . GLN E 1 138 ? 48.249 77.696 75.240 1.00 7.69 172 GLN E O 1
ATOM 7048 N N . THR E 1 139 ? 49.250 79.245 76.523 1.00 8.48 173 THR E N 1
ATOM 7049 C CA . THR E 1 139 ? 48.074 79.532 77.314 1.00 8.18 173 THR E CA 1
ATOM 7050 C C . THR E 1 139 ? 47.880 81.036 77.392 1.00 8.21 173 THR E C 1
ATOM 7051 O O . THR E 1 139 ? 48.789 81.751 77.811 1.00 8.88 173 THR E O 1
ATOM 7055 N N . VAL E 1 140 ? 46.716 81.509 76.971 1.00 7.71 174 VAL E N 1
ATOM 7056 C CA . VAL E 1 140 ? 46.413 82.940 76.937 1.00 7.85 174 VAL E CA 1
ATOM 7057 C C . VAL E 1 140 ? 45.269 83.274 77.895 1.00 7.59 174 VAL E C 1
ATOM 7058 O O . VAL E 1 140 ? 44.186 82.751 77.731 1.00 7.60 174 VAL E O 1
ATOM 7062 N N . THR E 1 141 ? 45.505 84.135 78.873 1.00 7.76 175 THR E N 1
ATOM 7063 C CA . THR E 1 141 ? 44.497 84.447 79.865 1.00 7.62 175 THR E CA 1
ATOM 7064 C C . THR E 1 141 ? 43.835 85.789 79.574 1.00 7.67 175 THR E C 1
ATOM 7065 O O . THR E 1 141 ? 44.516 86.794 79.450 1.00 8.05 175 THR E O 1
ATOM 7069 N N . ASN E 1 142 ? 42.507 85.763 79.410 1.00 7.31 176 ASN E N 1
ATOM 7070 C CA . ASN E 1 142 ? 41.704 86.979 79.190 1.00 7.57 176 ASN E CA 1
ATOM 7071 C C . ASN E 1 142 ? 42.315 87.972 78.216 1.00 7.65 176 ASN E C 1
ATOM 7072 O O . ASN E 1 142 ? 42.636 89.111 78.577 1.00 7.84 176 ASN E O 1
ATOM 7077 N N . PRO E 1 143 ? 42.423 87.566 76.935 1.00 7.39 177 PRO E N 1
ATOM 7078 C CA . PRO E 1 143 ? 42.928 88.453 75.913 1.00 7.60 177 PRO E CA 1
ATOM 7079 C C . PRO E 1 143 ? 41.920 89.540 75.549 1.00 7.83 177 PRO E C 1
ATOM 7080 O O . PRO E 1 143 ? 40.743 89.417 75.865 1.00 7.65 177 PRO E O 1
ATOM 7084 N N . PRO E 1 144 ? 42.384 90.614 74.894 1.00 8.29 178 PRO E N 1
ATOM 7085 C CA . PRO E 1 144 ? 41.503 91.695 74.482 1.00 8.73 178 PRO E CA 1
ATOM 7086 C C . PRO E 1 144 ? 40.496 91.254 73.415 1.00 8.66 178 PRO E C 1
ATOM 7087 O O . PRO E 1 144 ? 40.707 90.217 72.762 1.00 8.20 178 PRO E O 1
ATOM 7091 N N . GLN E 1 145 ? 39.465 92.073 73.226 1.00 9.22 179 GLN E N 1
ATOM 7092 C CA . GLN E 1 145 ? 38.438 91.846 72.201 1.00 9.47 179 GLN E CA 1
ATOM 7093 C C . GLN E 1 145 ? 38.427 92.974 71.181 1.00 10.36 179 GLN E C 1
ATOM 7094 O O . GLN E 1 145 ? 38.766 94.130 71.473 1.00 10.59 179 GLN E O 1
ATOM 7100 N N . GLN E 1 146 ? 38.040 92.614 69.963 1.00 10.86 180 GLN E N 1
ATOM 7101 C CA . GLN E 1 146 ? 37.765 93.559 68.896 1.00 12.28 180 GLN E CA 1
ATOM 7102 C C . GLN E 1 146 ? 36.328 93.307 68.448 1.00 12.21 180 GLN E C 1
ATOM 7103 O O . GLN E 1 146 ? 36.028 92.240 67.947 1.00 11.71 180 GLN E O 1
ATOM 7109 N N . GLY E 1 147 ? 35.446 94.281 68.636 1.00 13.17 181 GLY E N 1
ATOM 7110 C CA . GLY E 1 147 ? 34.035 94.094 68.348 1.00 13.67 181 GLY E CA 1
ATOM 7111 C C . GLY E 1 147 ? 33.312 93.670 69.607 1.00 13.99 181 GLY E C 1
ATOM 7112 O O . GLY E 1 147 ? 33.845 92.896 70.404 1.00 13.59 181 GLY E O 1
ATOM 7113 N N . SER E 1 148 ? 32.099 94.178 69.792 1.00 15.04 182 SER E N 1
ATOM 7114 C CA . SER E 1 148 ? 31.292 93.802 70.945 1.00 15.19 182 SER E CA 1
ATOM 7115 C C . SER E 1 148 ? 30.926 92.317 70.879 1.00 14.56 182 SER E C 1
ATOM 7116 O O . SER E 1 148 ? 30.727 91.761 69.801 1.00 14.49 182 SER E O 1
ATOM 7119 N N . PRO E 1 149 ? 30.824 91.667 72.043 1.00 14.35 183 PRO E N 1
ATOM 7120 C CA . PRO E 1 149 ? 30.365 90.290 72.031 1.00 14.19 183 PRO E CA 1
ATOM 7121 C C . PRO E 1 149 ? 29.056 90.148 71.278 1.00 14.55 183 PRO E C 1
ATOM 7122 O O . PRO E 1 149 ? 28.206 91.056 71.331 1.00 16.09 183 PRO E O 1
ATOM 7126 N N . GLY E 1 150 ? 28.892 89.052 70.550 1.00 14.47 184 GLY E N 1
ATOM 7127 C CA . GLY E 1 150 ? 27.644 88.813 69.830 1.00 14.87 184 GLY E CA 1
ATOM 7128 C C . GLY E 1 150 ? 27.525 89.502 68.471 1.00 15.72 184 GLY E C 1
ATOM 7129 O O . GLY E 1 150 ? 26.535 89.293 67.768 1.00 17.61 184 GLY E O 1
ATOM 7130 N N . THR E 1 151 ? 28.497 90.333 68.090 1.00 15.67 185 THR E N 1
ATOM 7131 C CA . THR E 1 151 ? 28.471 90.992 66.786 1.00 15.73 185 THR E CA 1
ATOM 7132 C C . THR E 1 151 ? 29.168 90.147 65.731 1.00 15.02 185 THR E C 1
ATOM 7133 O O . THR E 1 151 ? 30.127 89.435 66.023 1.00 13.33 185 THR E O 1
ATOM 7137 N N . ASP E 1 152 ? 28.683 90.211 64.494 1.00 15.22 186 ASP E N 1
ATOM 7138 C CA . ASP E 1 152 ? 29.339 89.537 63.391 1.00 15.11 186 ASP E CA 1
ATOM 7139 C C . ASP E 1 152 ? 30.799 90.016 63.280 1.00 13.87 186 ASP E C 1
ATOM 7140 O O . ASP E 1 152 ? 31.081 91.218 63.277 1.00 14.24 186 ASP E O 1
ATOM 7145 N N . GLY E 1 153 ? 31.707 89.056 63.223 1.00 12.12 187 GLY E N 1
ATOM 7146 C CA . GLY E 1 153 ? 33.137 89.305 63.136 1.00 11.56 187 GLY E CA 1
ATOM 7147 C C . GLY E 1 153 ? 33.834 89.571 64.455 1.00 10.72 187 GLY E C 1
ATOM 7148 O O . GLY E 1 153 ? 35.057 89.715 64.471 1.00 10.88 187 GLY E O 1
ATOM 7149 N N . GLY E 1 154 ? 33.091 89.661 65.553 1.00 9.93 188 GLY E N 1
ATOM 7150 C CA . GLY E 1 154 ? 33.690 89.969 66.848 1.00 9.32 188 GLY E CA 1
ATOM 7151 C C . GLY E 1 154 ? 34.665 88.878 67.287 1.00 8.39 188 GLY E C 1
ATOM 7152 O O . GLY E 1 154 ? 34.470 87.707 67.016 1.00 7.92 188 GLY E O 1
ATOM 7153 N N . HIS E 1 155 ? 35.719 89.243 67.986 1.00 8.05 189 HIS E N 1
ATOM 7154 C CA . HIS E 1 155 ? 36.671 88.223 68.409 1.00 7.43 189 HIS E CA 1
ATOM 7155 C C . HIS E 1 155 ? 37.597 88.691 69.499 1.00 7.37 189 HIS E C 1
ATOM 7156 O O . HIS E 1 155 ? 37.887 89.862 69.568 1.00 7.60 189 HIS E O 1
ATOM 7163 N N . TYR E 1 156 ? 38.055 87.736 70.309 1.00 6.89 190 TYR E N 1
ATOM 7164 C CA . TYR E 1 156 ? 39.254 87.865 71.101 1.00 7.04 190 TYR E CA 1
ATOM 7165 C C . TYR E 1 156 ? 40.416 87.776 70.150 1.00 7.04 190 TYR E C 1
ATOM 7166 O O . TYR E 1 156 ? 40.328 87.102 69.109 1.00 6.82 190 TYR E O 1
ATOM 7175 N N . TYR E 1 157 ? 41.539 88.416 70.478 1.00 7.38 191 TYR E N 1
ATOM 7176 C CA . TYR E 1 157 ? 42.702 88.312 69.605 1.00 7.69 191 TYR E CA 1
ATOM 7177 C C . TYR E 1 157 ? 44.008 88.308 70.375 1.00 7.95 191 TYR E C 1
ATOM 7178 O O . TYR E 1 157 ? 44.130 88.930 71.430 1.00 8.18 191 TYR E O 1
ATOM 7187 N N . TRP E 1 158 ? 44.989 87.593 69.842 1.00 8.10 192 TRP E N 1
ATOM 7188 C CA . TRP E 1 158 ? 46.310 87.505 70.454 1.00 8.52 192 TRP E CA 1
ATOM 7189 C C . TRP E 1 158 ? 47.284 86.977 69.423 1.00 9.00 192 TRP E C 1
ATOM 7190 O O . TRP E 1 158 ? 46.874 86.581 68.319 1.00 8.86 192 TRP E O 1
ATOM 7201 N N . ASP E 1 159 ? 48.576 86.995 69.765 1.00 9.93 193 ASP E N 1
ATOM 7202 C CA . ASP E 1 159 ? 49.654 86.536 68.871 1.00 10.56 193 ASP E CA 1
ATOM 7203 C C . ASP E 1 159 ? 50.115 85.121 69.199 1.00 9.85 193 ASP E C 1
ATOM 7204 O O . ASP E 1 159 ? 50.295 84.787 70.367 1.00 9.62 193 ASP E O 1
ATOM 7209 N N . LEU E 1 160 ? 50.327 84.300 68.177 1.00 9.36 194 LEU E N 1
ATOM 7210 C CA . LEU E 1 160 ? 50.838 82.939 68.384 1.00 9.17 194 LEU E CA 1
ATOM 7211 C C . LEU E 1 160 ? 52.059 82.761 67.511 1.00 9.64 194 LEU E C 1
ATOM 7212 O O . LEU E 1 160 ? 51.966 82.862 66.279 1.00 9.52 194 LEU E O 1
ATOM 7217 N N . ALA E 1 161 ? 53.198 82.487 68.158 1.00 9.96 195 ALA E N 1
ATOM 7218 C CA . ALA E 1 161 ? 54.425 82.140 67.476 1.00 10.63 195 ALA E CA 1
ATOM 7219 C C . ALA E 1 161 ? 54.387 80.665 67.107 1.00 10.56 195 ALA E C 1
ATOM 7220 O O . ALA E 1 161 ? 54.446 79.791 67.979 1.00 11.28 195 ALA E O 1
ATOM 7222 N N . LEU E 1 162 ? 54.295 80.375 65.822 1.00 10.46 196 LEU E N 1
ATOM 7223 C CA . LEU E 1 162 ? 54.207 78.991 65.365 1.00 10.27 196 LEU E CA 1
ATOM 7224 C C . LEU E 1 162 ? 55.569 78.338 65.448 1.00 10.86 196 LEU E C 1
ATOM 7225 O O . LEU E 1 162 ? 56.563 78.928 65.044 1.00 11.24 196 LEU E O 1
ATOM 7230 N N . PRO E 1 163 ? 55.622 77.090 65.927 1.00 10.88 197 PRO E N 1
ATOM 7231 C CA . PRO E 1 163 ? 56.926 76.425 65.983 1.00 11.41 197 PRO E CA 1
ATOM 7232 C C . PRO E 1 163 ? 57.645 76.358 64.641 1.00 11.87 197 PRO E C 1
ATOM 7233 O O . PRO E 1 163 ? 57.006 76.203 63.610 1.00 11.49 197 PRO E O 1
ATOM 7237 N N . SER E 1 164 ? 58.980 76.449 64.661 1.00 12.67 198 SER E N 1
ATOM 7238 C CA . SER E 1 164 ? 59.777 76.258 63.442 1.00 13.43 198 SER E CA 1
ATOM 7239 C C . SER E 1 164 ? 59.984 74.762 63.181 1.00 13.34 198 SER E C 1
ATOM 7240 O O . SER E 1 164 ? 59.701 73.939 64.028 1.00 12.97 198 SER E O 1
ATOM 7243 N N . GLY E 1 165 ? 60.495 74.432 62.003 1.00 13.71 199 GLY E N 1
ATOM 7244 C CA . GLY E 1 165 ? 60.798 73.041 61.649 1.00 13.82 199 GLY E CA 1
ATOM 7245 C C . GLY E 1 165 ? 59.577 72.189 61.325 1.00 13.11 199 GLY E C 1
ATOM 7246 O O . GLY E 1 165 ? 59.665 70.962 61.351 1.00 13.65 199 GLY E O 1
ATOM 7247 N N . ARG E 1 166 ? 58.449 72.819 61.010 1.00 12.11 200 ARG E N 1
ATOM 7248 C CA . ARG E 1 166 ? 57.201 72.089 60.714 1.00 11.37 200 ARG E CA 1
ATOM 7249 C C . ARG E 1 166 ? 56.809 72.166 59.231 1.00 11.31 200 ARG E C 1
ATOM 7250 O O . ARG E 1 166 ? 57.069 73.156 58.565 1.00 11.62 200 ARG E O 1
ATOM 7258 N N . SER E 1 167 ? 56.244 71.078 58.722 1.00 10.87 201 SER E N 1
ATOM 7259 C CA . SER E 1 167 ? 55.865 70.967 57.317 1.00 10.91 201 SER E CA 1
ATOM 7260 C C . SER E 1 167 ? 54.614 70.096 57.241 1.00 10.18 201 SER E C 1
ATOM 7261 O O . SER E 1 167 ? 54.318 69.288 58.158 1.00 9.80 201 SER E O 1
ATOM 7264 N N . GLY E 1 168 ? 53.838 70.342 56.201 1.00 9.94 202 GLY E N 1
ATOM 7265 C CA . GLY E 1 168 ? 52.631 69.557 55.917 1.00 9.54 202 GLY E CA 1
ATOM 7266 C C . GLY E 1 168 ? 51.505 69.794 56.889 1.00 8.87 202 GLY E C 1
ATOM 7267 O O . GLY E 1 168 ? 51.538 70.747 57.668 1.00 8.53 202 GLY E O 1
ATOM 7268 N N . ASP E 1 169 ? 50.489 68.933 56.801 1.00 8.58 203 ASP E N 1
ATOM 7269 C CA . ASP E 1 169 ? 49.267 69.056 57.579 1.00 8.02 203 ASP E CA 1
ATOM 7270 C C . ASP E 1 169 ? 49.441 68.923 59.094 1.00 7.56 203 ASP E C 1
ATOM 7271 O O . ASP E 1 169 ? 50.268 68.175 59.580 1.00 7.96 203 ASP E O 1
ATOM 7276 N N . ALA E 1 170 ? 48.609 69.659 59.826 1.00 6.89 204 ALA E N 1
ATOM 7277 C CA . ALA E 1 170 ? 48.585 69.627 61.292 1.00 6.50 204 ALA E CA 1
ATOM 7278 C C . ALA E 1 170 ? 47.207 70.113 61.715 1.00 5.94 204 ALA E C 1
ATOM 7279 O O . ALA E 1 170 ? 46.389 70.449 60.868 1.00 5.73 204 ALA E O 1
ATOM 7281 N N . LEU E 1 171 ? 46.953 70.130 63.017 1.00 5.64 205 LEU E N 1
ATOM 7282 C CA . LEU E 1 171 ? 45.697 70.626 63.551 1.00 5.28 205 LEU E CA 1
ATOM 7283 C C . LEU E 1 171 ? 46.041 71.412 64.809 1.00 5.18 205 LEU E C 1
ATOM 7284 O O . LEU E 1 171 ? 46.902 70.985 65.598 1.00 5.25 205 LEU E O 1
ATOM 7289 N N . ILE E 1 172 ? 45.398 72.568 64.954 1.00 5.04 206 ILE E N 1
ATOM 7290 C CA . ILE E 1 172 ? 45.499 73.360 66.176 1.00 5.06 206 ILE E CA 1
ATOM 7291 C C . ILE E 1 172 ? 44.205 73.161 66.981 1.00 4.76 206 ILE E C 1
ATOM 7292 O O . ILE E 1 172 ? 43.071 73.445 66.492 1.00 4.67 206 ILE E O 1
ATOM 7297 N N . PHE E 1 173 ? 44.369 72.633 68.200 1.00 4.73 207 PHE E N 1
ATOM 7298 C CA . PHE E 1 173 ? 43.233 72.404 69.111 1.00 4.65 207 PHE E CA 1
ATOM 7299 C C . PHE E 1 173 ? 43.261 73.456 70.178 1.00 4.66 207 PHE E C 1
ATOM 7300 O O . PHE E 1 173 ? 44.313 73.716 70.750 1.00 4.77 207 PHE E O 1
ATOM 7308 N N . MET E 1 174 ? 42.129 74.117 70.412 1.00 4.81 208 MET E N 1
ATOM 7309 C CA . MET E 1 174 ? 42.036 75.034 71.540 1.00 5.09 208 MET E CA 1
ATOM 7310 C C . MET E 1 174 ? 40.923 74.630 72.474 1.00 5.00 208 MET E C 1
ATOM 7311 O O . MET E 1 174 ? 39.846 74.182 72.028 1.00 5.13 208 MET E O 1
ATOM 7316 N N . GLN E 1 175 ? 41.201 74.757 73.765 1.00 4.88 209 GLN E N 1
ATOM 7317 C CA . GLN E 1 175 ? 40.192 74.571 74.810 1.00 4.95 209 GLN E CA 1
ATOM 7318 C C . GLN E 1 175 ? 40.003 75.903 75.557 1.00 5.01 209 GLN E C 1
ATOM 7319 O O . GLN E 1 175 ? 40.940 76.420 76.150 1.00 5.10 209 GLN E O 1
ATOM 7325 N N . TRP E 1 176 ? 38.799 76.453 75.497 1.00 4.88 210 TRP E N 1
ATOM 7326 C CA . TRP E 1 176 ? 38.477 77.704 76.207 1.00 4.94 210 TRP E CA 1
ATOM 7327 C C . TRP E 1 176 ? 37.947 77.311 77.557 1.00 4.94 210 TRP E C 1
ATOM 7328 O O . TRP E 1 176 ? 36.870 76.713 77.643 1.00 4.84 210 TRP E O 1
ATOM 7339 N N . VAL E 1 177 ? 38.739 77.575 78.586 1.00 5.07 211 VAL E N 1
ATOM 7340 C CA . VAL E 1 177 ? 38.470 77.146 79.940 1.00 5.30 211 VAL E CA 1
ATOM 7341 C C . VAL E 1 177 ? 38.022 78.334 80.754 1.00 5.73 211 VAL E C 1
ATOM 7342 O O . VAL E 1 177 ? 38.817 79.163 81.189 1.00 5.79 211 VAL E O 1
ATOM 7346 N N . ARG E 1 178 ? 36.703 78.415 80.953 1.00 5.85 212 ARG E N 1
ATOM 7347 C CA . ARG E 1 178 ? 36.126 79.492 81.744 1.00 6.35 212 ARG E CA 1
ATOM 7348 C C . ARG E 1 178 ? 36.632 79.457 83.171 1.00 6.75 212 ARG E C 1
ATOM 7349 O O . ARG E 1 178 ? 36.803 78.390 83.759 1.00 6.83 212 ARG E O 1
ATOM 7357 N N . SER E 1 179 ? 36.928 80.641 83.703 1.00 7.04 213 SER E N 1
ATOM 7358 C CA . SER E 1 179 ? 37.295 80.788 85.117 1.00 7.47 213 SER E CA 1
ATOM 7359 C C . SER E 1 179 ? 36.076 80.888 86.058 1.00 7.84 213 SER E C 1
ATOM 7360 O O . SER E 1 179 ? 36.233 80.815 87.306 1.00 8.18 213 SER E O 1
ATOM 7363 N N . ASP E 1 180 ? 34.875 81.037 85.486 1.00 7.75 214 ASP E N 1
ATOM 7364 C CA . ASP E 1 180 ? 33.690 81.357 86.268 1.00 8.20 214 ASP E CA 1
ATOM 7365 C C . ASP E 1 180 ? 32.602 80.298 86.137 1.00 7.97 214 ASP E C 1
ATOM 7366 O O . ASP E 1 180 ? 31.479 80.516 86.553 1.00 8.43 214 ASP E O 1
ATOM 7371 N N . SER E 1 181 ? 32.953 79.152 85.562 1.00 7.62 215 SER E N 1
ATOM 7372 C CA . SER E 1 181 ? 31.979 78.119 85.196 1.00 7.52 215 SER E CA 1
ATOM 7373 C C . SER E 1 181 ? 32.736 76.851 84.858 1.00 7.18 215 SER E C 1
ATOM 7374 O O . SER E 1 181 ? 33.911 76.908 84.421 1.00 7.14 215 SER E O 1
ATOM 7377 N N . GLN E 1 182 ? 32.060 75.714 84.960 1.00 7.10 216 GLN E N 1
ATOM 7378 C CA . GLN E 1 182 ? 32.633 74.445 84.463 1.00 6.90 216 GLN E CA 1
ATOM 7379 C C . GLN E 1 182 ? 32.560 74.342 82.934 1.00 6.50 216 GLN E C 1
ATOM 7380 O O . GLN E 1 182 ? 33.122 73.419 82.329 1.00 6.19 216 GLN E O 1
ATOM 7386 N N . GLU E 1 183 ? 31.803 75.242 82.317 1.00 6.57 217 GLU E N 1
ATOM 7387 C CA . GLU E 1 183 ? 31.597 75.143 80.874 1.00 6.51 217 GLU E CA 1
ATOM 7388 C C . GLU E 1 183 ? 32.871 75.452 80.174 1.00 5.95 217 GLU E C 1
ATOM 7389 O O . GLU E 1 183 ? 33.489 76.453 80.470 1.00 5.94 217 GLU E O 1
ATOM 7395 N N . ASN E 1 184 ? 33.273 74.592 79.232 1.00 5.45 218 ASN E N 1
ATOM 7396 C CA . ASN E 1 184 ? 34.401 74.892 78.356 1.00 5.19 218 ASN E CA 1
ATOM 7397 C C . ASN E 1 184 ? 33.964 74.718 76.886 1.00 4.94 218 ASN E C 1
ATOM 7398 O O . ASN E 1 184 ? 33.019 73.945 76.548 1.00 5.03 218 ASN E O 1
ATOM 7403 N N . PHE E 1 185 ? 34.717 75.369 76.008 1.00 4.92 219 PHE E N 1
ATOM 7404 C CA . PHE E 1 185 ? 34.572 75.239 74.541 1.00 4.82 219 PHE E CA 1
ATOM 7405 C C . PHE E 1 185 ? 35.795 74.586 73.891 1.00 4.62 219 PHE E C 1
ATOM 7406 O O . PHE E 1 185 ? 36.961 74.669 74.398 1.00 4.52 219 PHE E O 1
ATOM 7414 N N . PHE E 1 186 ? 35.513 73.929 72.762 1.00 4.51 220 PHE E N 1
ATOM 7415 C CA . PHE E 1 186 ? 36.454 73.048 72.088 1.00 4.50 220 PHE E CA 1
ATOM 7416 C C . PHE E 1 186 ? 36.526 73.400 70.605 1.00 4.71 220 PHE E C 1
ATOM 7417 O O . PHE E 1 186 ? 35.505 73.361 69.904 1.00 4.71 220 PHE E O 1
ATOM 7425 N N . SER E 1 187 ? 37.748 73.688 70.149 1.00 5.09 221 SER E N 1
ATOM 7426 C CA . SER E 1 187 ? 37.998 74.240 68.804 1.00 5.30 221 SER E CA 1
ATOM 7427 C C . SER E 1 187 ? 39.080 73.416 68.101 1.00 5.65 221 SER E C 1
ATOM 7428 O O . SER E 1 187 ? 40.180 73.251 68.629 1.00 6.31 221 SER E O 1
ATOM 7431 N N . CYS E 1 188 ? 38.818 72.968 66.879 1.00 6.06 222 CYS E N 1
ATOM 7432 C CA . CYS E 1 188 ? 39.778 72.222 66.066 1.00 6.42 222 CYS E CA 1
ATOM 7433 C C . CYS E 1 188 ? 39.961 72.903 64.705 1.00 6.15 222 CYS E C 1
ATOM 7434 O O . CYS E 1 188 ? 39.007 73.038 63.933 1.00 6.09 222 CYS E O 1
ATOM 7437 N N . SER E 1 189 ? 41.168 73.374 64.445 1.00 5.92 223 SER E N 1
ATOM 7438 C CA . SER E 1 189 ? 41.506 74.105 63.225 1.00 5.84 223 SER E CA 1
ATOM 7439 C C . SER E 1 189 ? 42.534 73.328 62.375 1.00 5.97 223 SER E C 1
ATOM 7440 O O . SER E 1 189 ? 43.677 73.103 62.799 1.00 6.09 223 SER E O 1
ATOM 7443 N N . ASP E 1 190 ? 42.118 72.912 61.174 1.00 6.04 224 ASP E N 1
ATOM 7444 C CA . ASP E 1 190 ? 43.034 72.243 60.255 1.00 6.17 224 ASP E CA 1
ATOM 7445 C C . ASP E 1 190 ? 43.951 73.270 59.627 1.00 6.34 224 ASP E C 1
ATOM 7446 O O . ASP E 1 190 ? 43.504 74.330 59.202 1.00 6.15 224 ASP E O 1
ATOM 7451 N N . VAL E 1 191 ? 45.234 72.939 59.572 1.00 6.61 225 VAL E N 1
ATOM 7452 C CA . VAL E 1 191 ? 46.260 73.797 58.966 1.00 7.01 225 VAL E CA 1
ATOM 7453 C C . VAL E 1 191 ? 47.261 73.003 58.127 1.00 7.39 225 VAL E C 1
ATOM 7454 O O . VAL E 1 191 ? 47.338 71.760 58.190 1.00 7.37 225 VAL E O 1
ATOM 7458 N N . VAL E 1 192 ? 48.046 73.732 57.361 1.00 7.85 226 VAL E N 1
ATOM 7459 C CA . VAL E 1 192 ? 49.177 73.152 56.654 1.00 8.43 226 VAL E CA 1
ATOM 7460 C C . VAL E 1 192 ? 50.325 74.130 56.676 1.00 9.15 226 VAL E C 1
ATOM 7461 O O . VAL E 1 192 ? 50.132 75.335 56.491 1.00 9.01 226 VAL E O 1
ATOM 7465 N N . PHE E 1 193 ? 51.505 73.606 57.007 1.00 9.76 227 PHE E N 1
ATOM 7466 C CA . PHE E 1 193 ? 52.746 74.388 57.004 1.00 10.61 227 PHE E CA 1
ATOM 7467 C C . PHE E 1 193 ? 53.361 74.299 55.612 1.00 11.75 227 PHE E C 1
ATOM 7468 O O . PHE E 1 193 ? 53.915 73.258 55.227 1.00 12.16 227 PHE E O 1
ATOM 7476 N N . ASP E 1 194 ? 53.217 75.369 54.839 1.00 12.68 228 ASP E N 1
ATOM 7477 C CA . ASP E 1 194 ? 53.668 75.437 53.450 1.00 14.19 228 ASP E CA 1
ATOM 7478 C C . ASP E 1 194 ? 55.027 76.123 53.365 1.00 15.52 228 ASP E C 1
ATOM 7479 O O . ASP E 1 194 ? 55.412 76.900 54.239 1.00 15.60 228 ASP E O 1
ATOM 7484 N N . GLY E 1 195 ? 55.732 75.876 52.265 1.00 17.56 229 GLY E N 1
ATOM 7485 C CA . GLY E 1 195 ? 57.026 76.494 52.050 1.00 19.20 229 GLY E CA 1
ATOM 7486 C C . GLY E 1 195 ? 58.155 75.495 52.016 1.00 20.70 229 GLY E C 1
ATOM 7487 O O . GLY E 1 195 ? 59.276 75.856 51.650 1.00 23.74 229 GLY E O 1
ATOM 7488 N N . HIS F 1 1 ? 6.407 41.449 74.352 1.00 9.40 35 HIS F N 1
ATOM 7489 C CA . HIS F 1 1 ? 6.653 42.056 73.016 1.00 9.32 35 HIS F CA 1
ATOM 7490 C C . HIS F 1 1 ? 5.611 41.541 72.035 1.00 8.46 35 HIS F C 1
ATOM 7491 O O . HIS F 1 1 ? 5.438 40.323 71.860 1.00 8.11 35 HIS F O 1
ATOM 7498 N N . GLY F 1 2 ? 4.919 42.489 71.415 1.00 7.59 36 GLY F N 1
ATOM 7499 C CA . GLY F 1 2 ? 4.014 42.196 70.330 1.00 7.09 36 GLY F CA 1
ATOM 7500 C C . GLY F 1 2 ? 3.051 43.333 70.120 1.00 6.54 36 GLY F C 1
ATOM 7501 O O . GLY F 1 2 ? 2.801 44.139 71.029 1.00 6.11 36 GLY F O 1
ATOM 7502 N N . VAL F 1 3 ? 2.556 43.387 68.889 1.00 6.40 37 VAL F N 1
ATOM 7503 C CA . VAL F 1 3 ? 1.389 44.170 68.505 1.00 5.98 37 VAL F CA 1
ATOM 7504 C C . VAL F 1 3 ? 0.414 43.283 67.705 1.00 6.01 37 VAL F C 1
ATOM 7505 O O . VAL F 1 3 ? 0.729 42.103 67.403 1.00 6.20 37 VAL F O 1
ATOM 7509 N N . ALA F 1 4 ? -0.752 43.832 67.352 1.00 5.99 38 ALA F N 1
ATOM 7510 C CA . ALA F 1 4 ? -1.754 43.027 66.640 1.00 6.16 38 ALA F CA 1
ATOM 7511 C C . ALA F 1 4 ? -1.268 42.548 65.263 1.00 6.43 38 ALA F C 1
ATOM 7512 O O . ALA F 1 4 ? -0.564 43.259 64.558 1.00 6.54 38 ALA F O 1
ATOM 7514 N N . MET F 1 5 ? -1.640 41.319 64.927 1.00 6.94 39 MET F N 1
ATOM 7515 C CA . MET F 1 5 ? -1.326 40.713 63.626 1.00 7.47 39 MET F CA 1
ATOM 7516 C C . MET F 1 5 ? -2.545 40.601 62.726 1.00 7.81 39 MET F C 1
ATOM 7517 O O . MET F 1 5 ? -2.421 40.727 61.499 1.00 7.86 39 MET F O 1
ATOM 7522 N N A MET F 1 6 ? -3.709 40.337 63.322 0.50 7.90 40 MET F N 1
ATOM 7523 N N B MET F 1 6 ? -3.698 40.319 63.334 0.50 7.97 40 MET F N 1
ATOM 7524 C CA A MET F 1 6 ? -4.976 40.300 62.593 0.50 8.32 40 MET F CA 1
ATOM 7525 C CA B MET F 1 6 ? -4.986 40.321 62.648 0.50 8.42 40 MET F CA 1
ATOM 7526 C C A MET F 1 6 ? -6.065 40.888 63.488 0.50 8.02 40 MET F C 1
ATOM 7527 C C B MET F 1 6 ? -6.010 40.951 63.566 0.50 8.06 40 MET F C 1
ATOM 7528 O O A MET F 1 6 ? -6.400 40.277 64.487 0.50 7.97 40 MET F O 1
ATOM 7529 O O B MET F 1 6 ? -6.221 40.451 64.664 0.50 7.89 40 MET F O 1
ATOM 7538 N N . PRO F 1 7 ? -6.579 42.104 63.174 1.00 7.78 41 PRO F N 1
ATOM 7539 C CA . PRO F 1 7 ? -6.186 42.984 62.041 1.00 7.45 41 PRO F CA 1
ATOM 7540 C C . PRO F 1 7 ? -4.840 43.604 62.351 1.00 6.76 41 PRO F C 1
ATOM 7541 O O . PRO F 1 7 ? -4.632 44.079 63.471 1.00 6.32 41 PRO F O 1
ATOM 7545 N N . GLY F 1 8 ? -3.943 43.539 61.384 1.00 6.65 42 GLY F N 1
ATOM 7546 C CA . GLY F 1 8 ? -2.564 43.893 61.633 1.00 6.25 42 GLY F CA 1
ATOM 7547 C C . GLY F 1 8 ? -2.364 45.338 61.998 1.00 5.86 42 GLY F C 1
ATOM 7548 O O . GLY F 1 8 ? -3.037 46.224 61.469 1.00 5.88 42 GLY F O 1
ATOM 7549 N N A SER F 1 9 ? -1.440 45.568 62.927 0.50 5.51 43 SER F N 1
ATOM 7550 N N B SER F 1 9 ? -1.426 45.554 62.925 0.50 5.45 43 SER F N 1
ATOM 7551 C CA A SER F 1 9 ? -1.125 46.906 63.363 0.50 5.24 43 SER F CA 1
ATOM 7552 C CA B SER F 1 9 ? -1.069 46.871 63.427 0.50 5.12 43 SER F CA 1
ATOM 7553 C C A SER F 1 9 ? -0.260 47.581 62.308 0.50 5.24 43 SER F C 1
ATOM 7554 C C B SER F 1 9 ? -0.117 47.542 62.430 0.50 5.16 43 SER F C 1
ATOM 7555 O O A SER F 1 9 ? 0.178 46.963 61.337 0.50 5.42 43 SER F O 1
ATOM 7556 O O B SER F 1 9 ? 0.527 46.869 61.621 0.50 5.29 43 SER F O 1
ATOM 7561 N N . ARG F 1 10 ? -0.013 48.863 62.486 1.00 5.02 44 ARG F N 1
ATOM 7562 C CA . ARG F 1 10 ? 0.768 49.621 61.495 1.00 5.15 44 ARG F CA 1
ATOM 7563 C C . ARG F 1 10 ? 2.204 49.109 61.323 1.00 5.33 44 ARG F C 1
ATOM 7564 O O . ARG F 1 10 ? 2.659 48.905 60.178 1.00 5.63 44 ARG F O 1
ATOM 7572 N N . THR F 1 11 ? 2.913 48.900 62.431 1.00 5.24 45 THR F N 1
ATOM 7573 C CA . THR F 1 11 ? 4.296 48.456 62.313 1.00 5.52 45 THR F CA 1
ATOM 7574 C C . THR F 1 11 ? 4.381 47.032 61.715 1.00 5.81 45 THR F C 1
ATOM 7575 O O . THR F 1 11 ? 5.318 46.700 60.955 1.00 6.21 45 THR F O 1
ATOM 7579 N N . TYR F 1 12 ? 3.385 46.204 62.046 1.00 5.76 46 TYR F N 1
ATOM 7580 C CA . TYR F 1 12 ? 3.348 44.808 61.567 1.00 6.27 46 TYR F CA 1
ATOM 7581 C C . TYR F 1 12 ? 3.018 44.749 60.055 1.00 6.50 46 TYR F C 1
ATOM 7582 O O . TYR F 1 12 ? 3.668 44.050 59.279 1.00 6.81 46 TYR F O 1
ATOM 7591 N N . LEU F 1 13 ? 1.990 45.475 59.620 1.00 6.46 47 LEU F N 1
ATOM 7592 C CA . LEU F 1 13 ? 1.681 45.467 58.193 1.00 7.00 47 LEU F CA 1
ATOM 7593 C C . LEU F 1 13 ? 2.775 46.164 57.392 1.00 7.48 47 LEU F C 1
ATOM 7594 O O . LEU F 1 13 ? 3.033 45.774 56.283 1.00 7.87 47 LEU F O 1
ATOM 7599 N N . CYS F 1 14 ? 3.439 47.167 57.973 1.00 7.67 48 CYS F N 1
ATOM 7600 C CA . CYS F 1 14 ? 4.534 47.818 57.265 1.00 8.35 48 CYS F CA 1
ATOM 7601 C C . CYS F 1 14 ? 5.757 46.921 57.174 1.00 8.35 48 CYS F C 1
ATOM 7602 O O . CYS F 1 14 ? 6.380 46.872 56.132 1.00 8.27 48 CYS F O 1
ATOM 7605 N N . GLN F 1 15 ? 6.112 46.183 58.229 1.00 8.12 49 GLN F N 1
ATOM 7606 C CA . GLN F 1 15 ? 7.249 45.260 58.080 1.00 8.75 49 GLN F CA 1
ATOM 7607 C C . GLN F 1 15 ? 6.978 44.148 57.038 1.00 9.14 49 GLN F C 1
ATOM 7608 O O . GLN F 1 15 ? 7.854 43.787 56.264 1.00 9.55 49 GLN F O 1
ATOM 7614 N N . LEU F 1 16 ? 5.747 43.660 56.965 1.00 9.10 50 LEU F N 1
ATOM 7615 C CA . LEU F 1 16 ? 5.366 42.750 55.886 1.00 9.77 50 LEU F CA 1
ATOM 7616 C C . LEU F 1 16 ? 5.504 43.397 54.519 1.00 10.07 50 LEU F C 1
ATOM 7617 O O . LEU F 1 16 ? 5.996 42.784 53.592 1.00 10.71 50 LEU F O 1
ATOM 7622 N N . ASP F 1 17 ? 5.037 44.637 54.400 1.00 9.96 51 ASP F N 1
ATOM 7623 C CA . ASP F 1 17 ? 5.038 45.346 53.127 1.00 10.43 51 ASP F CA 1
ATOM 7624 C C . ASP F 1 17 ? 6.467 45.606 52.653 1.00 10.76 51 ASP F C 1
ATOM 7625 O O . ASP F 1 17 ? 6.717 45.698 51.468 1.00 11.03 51 ASP F O 1
ATOM 7630 N N . ALA F 1 18 ? 7.396 45.712 53.596 1.00 10.57 52 ALA F N 1
ATOM 7631 C CA . ALA F 1 18 ? 8.785 46.062 53.309 1.00 11.19 52 ALA F CA 1
ATOM 7632 C C . ALA F 1 18 ? 9.664 44.851 53.004 1.00 12.25 52 ALA F C 1
ATOM 7633 O O . ALA F 1 18 ? 10.799 45.005 52.633 1.00 12.13 52 ALA F O 1
ATOM 7635 N N . LYS F 1 19 ? 9.110 43.657 53.163 1.00 13.24 53 LYS F N 1
ATOM 7636 C CA . LYS F 1 19 ? 9.896 42.433 53.174 1.00 14.83 53 LYS F CA 1
ATOM 7637 C C . LYS F 1 19 ? 10.665 42.252 51.872 1.00 15.06 53 LYS F C 1
ATOM 7638 O O . LYS F 1 19 ? 10.126 42.447 50.782 1.00 15.27 53 LYS F O 1
ATOM 7644 N N . THR F 1 20 ? 11.945 41.907 51.987 1.00 15.02 54 THR F N 1
ATOM 7645 C CA . THR F 1 20 ? 12.746 41.502 50.841 1.00 15.68 54 THR F CA 1
ATOM 7646 C C . THR F 1 20 ? 13.542 40.237 51.174 1.00 16.19 54 THR F C 1
ATOM 7647 O O . THR F 1 20 ? 13.694 39.866 52.332 1.00 15.97 54 THR F O 1
ATOM 7651 N N . GLY F 1 21 ? 14.052 39.597 50.140 1.00 17.02 55 GLY F N 1
ATOM 7652 C CA . GLY F 1 21 ? 14.793 38.360 50.337 1.00 17.75 55 GLY F CA 1
ATOM 7653 C C . GLY F 1 21 ? 16.114 38.550 51.072 1.00 17.76 55 GLY F C 1
ATOM 7654 O O . GLY F 1 21 ? 16.625 37.602 51.666 1.00 18.38 55 GLY F O 1
ATOM 7655 N N . THR F 1 22 ? 16.712 39.737 50.979 1.00 17.19 56 THR F N 1
ATOM 7656 C CA . THR F 1 22 ? 17.957 39.976 51.704 1.00 17.21 56 THR F CA 1
ATOM 7657 C C . THR F 1 22 ? 17.713 40.429 53.143 1.00 16.01 56 THR F C 1
ATOM 7658 O O . THR F 1 22 ? 18.642 40.470 53.915 1.00 16.15 56 THR F O 1
ATOM 7662 N N . GLY F 1 23 ? 16.491 40.792 53.485 1.00 14.93 57 GLY F N 1
ATOM 7663 C CA . GLY F 1 23 ? 16.221 41.399 54.793 1.00 13.92 57 GLY F CA 1
ATOM 7664 C C . GLY F 1 23 ? 16.329 42.921 54.792 1.00 13.56 57 GLY F C 1
ATOM 7665 O O . GLY F 1 23 ? 16.006 43.562 55.808 1.00 12.76 57 GLY F O 1
ATOM 7666 N N . ALA F 1 24 ? 16.744 43.505 53.673 1.00 13.99 58 ALA F N 1
ATOM 7667 C CA . ALA F 1 24 ? 16.537 44.944 53.454 1.00 13.79 58 ALA F CA 1
ATOM 7668 C C . ALA F 1 24 ? 15.050 45.322 53.504 1.00 13.15 58 ALA F C 1
ATOM 7669 O O . ALA F 1 24 ? 14.159 44.478 53.404 1.00 12.75 58 ALA F O 1
ATOM 7671 N N . LEU F 1 25 ? 14.791 46.604 53.717 1.00 12.92 59 LEU F N 1
ATOM 7672 C CA . LEU F 1 25 ? 13.424 47.082 53.887 1.00 12.60 59 LEU F CA 1
ATOM 7673 C C . LEU F 1 25 ? 13.089 47.954 52.684 1.00 13.15 59 LEU F C 1
ATOM 7674 O O . LEU F 1 25 ? 13.695 48.996 52.487 1.00 13.46 59 LEU F O 1
ATOM 7679 N N . ASP F 1 26 ? 12.121 47.516 51.896 1.00 13.40 60 ASP F N 1
ATOM 7680 C CA . ASP F 1 26 ? 11.777 48.198 50.651 1.00 14.17 60 ASP F CA 1
ATOM 7681 C C . ASP F 1 26 ? 10.242 48.245 50.557 1.00 13.44 60 ASP F C 1
ATOM 7682 O O . ASP F 1 26 ? 9.635 47.460 49.853 1.00 13.61 60 ASP F O 1
ATOM 7687 N N . PRO F 1 27 ? 9.621 49.159 51.316 1.00 12.78 61 PRO F N 1
ATOM 7688 C CA . PRO F 1 27 ? 8.158 49.270 51.272 1.00 12.39 61 PRO F CA 1
ATOM 7689 C C . PRO F 1 27 ? 7.609 49.758 49.951 1.00 12.73 61 PRO F C 1
ATOM 7690 O O . PRO F 1 27 ? 8.290 50.471 49.237 1.00 12.70 61 PRO F O 1
ATOM 7694 N N . THR F 1 28 ? 6.365 49.380 49.674 1.00 12.70 62 THR F N 1
ATOM 7695 C CA . THR F 1 28 ? 5.624 49.856 48.511 1.00 13.61 62 THR F CA 1
ATOM 7696 C C . THR F 1 28 ? 4.516 50.848 48.905 1.00 12.93 62 THR F C 1
ATOM 7697 O O . THR F 1 28 ? 4.252 51.801 48.174 1.00 13.94 62 THR F O 1
ATOM 7701 N N . ASN F 1 29 ? 3.898 50.637 50.057 1.00 11.71 63 ASN F N 1
ATOM 7702 C CA . ASN F 1 29 ? 2.836 51.512 50.541 1.00 10.94 63 ASN F CA 1
ATOM 7703 C C . ASN F 1 29 ? 3.418 52.859 50.923 1.00 10.56 63 ASN F C 1
ATOM 7704 O O . ASN F 1 29 ? 4.448 52.911 51.596 1.00 10.20 63 ASN F O 1
ATOM 7709 N N . PRO F 1 30 ? 2.762 53.955 50.504 1.00 10.46 64 PRO F N 1
ATOM 7710 C CA . PRO F 1 30 ? 3.371 55.276 50.736 1.00 10.34 64 PRO F CA 1
ATOM 7711 C C . PRO F 1 30 ? 3.456 55.725 52.195 1.00 9.73 64 PRO F C 1
ATOM 7712 O O . PRO F 1 30 ? 4.382 56.451 52.542 1.00 9.69 64 PRO F O 1
ATOM 7716 N N . ALA F 1 31 ? 2.554 55.259 53.053 1.00 9.13 65 ALA F N 1
ATOM 7717 C CA . ALA F 1 31 ? 2.593 55.620 54.464 1.00 8.69 65 ALA F CA 1
ATOM 7718 C C . ALA F 1 31 ? 3.740 54.847 55.132 1.00 8.70 65 ALA F C 1
ATOM 7719 O O . ALA F 1 31 ? 4.479 55.385 55.975 1.00 8.20 65 ALA F O 1
ATOM 7721 N N . CYS F 1 32 ? 3.884 53.590 54.735 1.00 9.22 66 CYS F N 1
ATOM 7722 C CA . CYS F 1 32 ? 4.988 52.786 55.214 1.00 9.77 66 CYS F CA 1
ATOM 7723 C C . CYS F 1 32 ? 6.331 53.343 54.743 1.00 9.68 66 CYS F C 1
ATOM 7724 O O . CYS F 1 32 ? 7.273 53.396 55.533 1.00 9.57 66 CYS F O 1
ATOM 7727 N N . GLN F 1 33 ? 6.427 53.772 53.484 1.00 9.61 67 GLN F N 1
ATOM 7728 C CA . GLN F 1 33 ? 7.648 54.427 53.008 1.00 9.99 67 GLN F CA 1
ATOM 7729 C C . GLN F 1 33 ? 7.967 55.670 53.835 1.00 9.46 67 GLN F C 1
ATOM 7730 O O . GLN F 1 33 ? 9.103 55.872 54.246 1.00 9.44 67 GLN F O 1
ATOM 7736 N N . ALA F 1 34 ? 6.963 56.514 54.077 1.00 8.98 68 ALA F N 1
ATOM 7737 C CA . ALA F 1 34 ? 7.179 57.734 54.874 1.00 8.94 68 ALA F CA 1
ATOM 7738 C C . ALA F 1 34 ? 7.687 57.417 56.272 1.00 8.63 68 ALA F C 1
ATOM 7739 O O . ALA F 1 34 ? 8.558 58.113 56.819 1.00 9.13 68 ALA F O 1
ATOM 7741 N N . ALA F 1 35 ? 7.146 56.352 56.856 1.00 8.01 69 ALA F N 1
ATOM 7742 C CA . ALA F 1 35 ? 7.491 55.981 58.222 1.00 7.58 69 ALA F CA 1
ATOM 7743 C C . ALA F 1 35 ? 8.915 55.458 58.310 1.00 7.79 69 ALA F C 1
ATOM 7744 O O . ALA F 1 35 ? 9.619 55.734 59.258 1.00 7.73 69 ALA F O 1
ATOM 7746 N N . LEU F 1 36 ? 9.315 54.686 57.312 1.00 8.15 70 LEU F N 1
ATOM 7747 C CA . LEU F 1 36 ? 10.686 54.227 57.233 1.00 8.68 70 LEU F CA 1
ATOM 7748 C C . LEU F 1 36 ? 11.633 55.416 57.090 1.00 9.28 70 LEU F C 1
ATOM 7749 O O . LEU F 1 36 ? 12.709 55.487 57.742 1.00 9.32 70 LEU F O 1
ATOM 7754 N N . ASP F 1 37 ? 11.268 56.330 56.189 1.00 9.82 71 ASP F N 1
ATOM 7755 C CA . ASP F 1 37 ? 12.096 57.495 55.920 1.00 10.92 71 ASP F CA 1
ATOM 7756 C C . ASP F 1 37 ? 12.222 58.382 57.169 1.00 10.73 71 ASP F C 1
ATOM 7757 O O . ASP F 1 37 ? 13.314 58.894 57.451 1.00 10.94 71 ASP F O 1
ATOM 7762 N N . GLN F 1 38 ? 11.144 58.540 57.937 1.00 10.47 72 GLN F N 1
ATOM 7763 C CA . GLN F 1 38 ? 11.213 59.419 59.117 1.00 10.73 72 GLN F CA 1
ATOM 7764 C C . GLN F 1 38 ? 11.773 58.711 60.341 1.00 10.25 72 GLN F C 1
ATOM 7765 O O . GLN F 1 38 ? 12.697 59.208 60.969 1.00 11.15 72 GLN F O 1
ATOM 7771 N N . SER F 1 39 ? 11.195 57.560 60.667 1.00 9.11 73 SER F N 1
ATOM 7772 C CA . SER F 1 39 ? 11.424 56.910 61.965 1.00 8.48 73 SER F CA 1
ATOM 7773 C C . SER F 1 39 ? 12.497 55.834 61.924 1.00 8.48 73 SER F C 1
ATOM 7774 O O . SER F 1 39 ? 12.981 55.456 62.980 1.00 8.53 73 SER F O 1
ATOM 7777 N N . GLY F 1 40 ? 12.869 55.399 60.720 1.00 8.45 74 GLY F N 1
ATOM 7778 C CA . GLY F 1 40 ? 14.053 54.545 60.490 1.00 8.71 74 GLY F CA 1
ATOM 7779 C C . GLY F 1 40 ? 13.827 53.059 60.505 1.00 8.38 74 GLY F C 1
ATOM 7780 O O . GLY F 1 40 ? 12.756 52.562 60.867 1.00 7.86 74 GLY F O 1
ATOM 7781 N N . ALA F 1 41 ? 14.855 52.344 60.064 1.00 8.79 75 ALA F N 1
ATOM 7782 C CA . ALA F 1 41 ? 14.754 50.902 59.890 1.00 8.75 75 ALA F CA 1
ATOM 7783 C C . ALA F 1 41 ? 14.730 50.117 61.191 1.00 8.65 75 ALA F C 1
ATOM 7784 O O . ALA F 1 41 ? 14.040 49.109 61.262 1.00 8.32 75 ALA F O 1
ATOM 7786 N N . THR F 1 42 ? 15.481 50.555 62.197 1.00 8.82 76 THR F N 1
ATOM 7787 C CA . THR F 1 42 ? 15.526 49.823 63.464 1.00 8.90 76 THR F CA 1
ATOM 7788 C C . THR F 1 42 ? 14.113 49.613 64.025 1.00 8.54 76 THR F C 1
ATOM 7789 O O . THR F 1 42 ? 13.750 48.521 64.514 1.00 8.69 76 THR F O 1
ATOM 7793 N N . ALA F 1 43 ? 13.308 50.668 63.977 1.00 8.74 77 ALA F N 1
ATOM 7794 C CA . ALA F 1 43 ? 11.964 50.577 64.479 1.00 8.53 77 ALA F CA 1
ATOM 7795 C C . ALA F 1 43 ? 11.158 49.493 63.764 1.00 8.60 77 ALA F C 1
ATOM 7796 O O . ALA F 1 43 ? 10.479 48.717 64.416 1.00 8.89 77 ALA F O 1
ATOM 7798 N N . LEU F 1 44 ? 11.277 49.386 62.429 1.00 9.01 78 LEU F N 1
ATOM 7799 C CA . LEU F 1 44 ? 10.615 48.346 61.670 1.00 9.07 78 LEU F CA 1
ATOM 7800 C C . LEU F 1 44 ? 11.095 46.937 61.938 1.00 9.01 78 LEU F C 1
ATOM 7801 O O . LEU F 1 44 ? 10.305 46.006 61.983 1.00 9.27 78 LEU F O 1
ATOM 7806 N N . TYR F 1 45 ? 12.392 46.743 62.105 1.00 8.82 79 TYR F N 1
ATOM 7807 C CA . TYR F 1 45 ? 12.880 45.458 62.512 1.00 8.71 79 TYR F CA 1
ATOM 7808 C C . TYR F 1 45 ? 12.344 45.088 63.907 1.00 8.45 79 TYR F C 1
ATOM 7809 O O . TYR F 1 45 ? 12.220 43.895 64.248 1.00 9.24 79 TYR F O 1
ATOM 7818 N N . ASN F 1 46 ? 12.108 46.102 64.735 1.00 7.99 80 ASN F N 1
ATOM 7819 C CA . ASN F 1 46 ? 11.553 45.909 66.093 1.00 7.44 80 ASN F CA 1
ATOM 7820 C C . ASN F 1 46 ? 10.056 46.262 66.169 1.00 6.82 80 ASN F C 1
ATOM 7821 O O . ASN F 1 46 ? 9.600 46.864 67.127 1.00 6.20 80 ASN F O 1
ATOM 7826 N N . TRP F 1 47 ? 9.318 45.867 65.140 1.00 6.68 81 TRP F N 1
ATOM 7827 C CA . TRP F 1 47 ? 7.890 46.229 64.976 1.00 6.27 81 TRP F CA 1
ATOM 7828 C C . TRP F 1 47 ? 7.011 45.871 66.196 1.00 6.11 81 TRP F C 1
ATOM 7829 O O . TRP F 1 47 ? 5.928 46.441 66.411 1.00 5.96 81 TRP F O 1
ATOM 7840 N N . PHE F 1 48 ? 7.459 44.883 66.957 1.00 6.40 82 PHE F N 1
ATOM 7841 C CA . PHE F 1 48 ? 6.728 44.338 68.108 1.00 6.36 82 PHE F CA 1
ATOM 7842 C C . PHE F 1 48 ? 6.974 45.131 69.384 1.00 6.20 82 PHE F C 1
ATOM 7843 O O . PHE F 1 48 ? 6.334 44.883 70.396 1.00 6.67 82 PHE F O 1
ATOM 7851 N N . ALA F 1 49 ? 7.941 46.055 69.358 1.00 6.14 83 ALA F N 1
ATOM 7852 C CA . ALA F 1 49 ? 8.444 46.683 70.573 1.00 6.17 83 ALA F CA 1
ATOM 7853 C C . ALA F 1 49 ? 7.786 48.035 70.879 1.00 5.81 83 ALA F C 1
ATOM 7854 O O . ALA F 1 49 ? 8.428 48.911 71.455 1.00 6.16 83 ALA F O 1
ATOM 7856 N N . VAL F 1 50 ? 6.511 48.206 70.529 1.00 5.39 84 VAL F N 1
ATOM 7857 C CA . VAL F 1 50 ? 5.846 49.503 70.755 1.00 5.09 84 VAL F CA 1
ATOM 7858 C C . VAL F 1 50 ? 5.344 49.552 72.209 1.00 5.04 84 VAL F C 1
ATOM 7859 O O . VAL F 1 50 ? 4.160 49.239 72.507 1.00 4.69 84 VAL F O 1
ATOM 7863 N N . LEU F 1 51 ? 6.263 49.910 73.107 1.00 5.31 85 LEU F N 1
ATOM 7864 C CA . LEU F 1 51 ? 6.051 49.739 74.533 1.00 5.53 85 LEU F CA 1
ATOM 7865 C C . LEU F 1 51 ? 6.361 50.999 75.316 1.00 5.73 85 LEU F C 1
ATOM 7866 O O . LEU F 1 51 ? 7.204 51.828 74.891 1.00 5.81 85 LEU F O 1
ATOM 7871 N N . ASP F 1 52 ? 5.737 51.104 76.495 1.00 5.94 86 ASP F N 1
ATOM 7872 C CA . ASP F 1 52 ? 6.087 52.086 77.499 1.00 6.51 86 ASP F CA 1
ATOM 7873 C C . ASP F 1 52 ? 6.276 51.270 78.778 1.00 6.91 86 ASP F C 1
ATOM 7874 O O . ASP F 1 52 ? 5.334 50.667 79.253 1.00 6.66 86 ASP F O 1
ATOM 7879 N 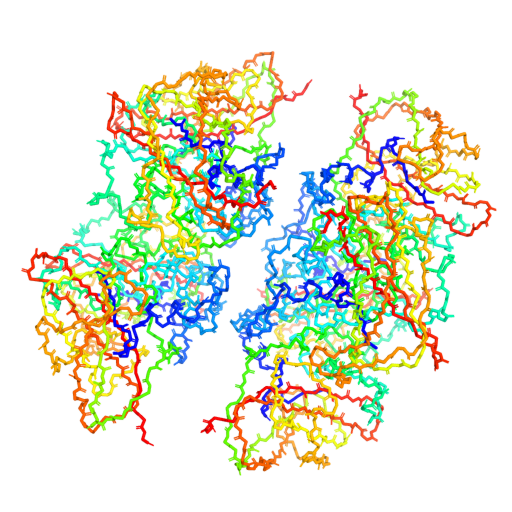N . SER F 1 53 ? 7.499 51.242 79.277 1.00 7.68 87 SER F N 1
ATOM 7880 C CA . SER F 1 53 ? 7.850 50.550 80.526 1.00 8.35 87 SER F CA 1
ATOM 7881 C C . SER F 1 53 ? 7.086 50.981 81.767 1.00 8.51 87 SER F C 1
ATOM 7882 O O . SER F 1 53 ? 7.020 50.210 82.718 1.00 8.40 87 SER F O 1
ATOM 7885 N N . ASN F 1 54 ? 6.525 52.192 81.767 1.00 8.47 88 ASN F N 1
ATOM 7886 C CA . ASN F 1 54 ? 5.896 52.758 82.952 1.00 9.17 88 ASN F CA 1
ATOM 7887 C C . ASN F 1 54 ? 4.429 53.088 82.819 1.00 8.42 88 ASN F C 1
ATOM 7888 O O . ASN F 1 54 ? 3.895 53.780 83.678 1.00 8.82 88 ASN F O 1
ATOM 7893 N N . ALA F 1 55 ? 3.766 52.603 81.774 1.00 7.49 89 ALA F N 1
ATOM 7894 C CA . ALA F 1 55 ? 2.359 52.952 81.556 1.00 7.07 89 ALA F CA 1
ATOM 7895 C C . ALA F 1 55 ? 1.468 52.477 82.688 1.00 6.93 89 ALA F C 1
ATOM 7896 O O . ALA F 1 55 ? 0.596 53.219 83.150 1.00 6.85 89 ALA F O 1
ATOM 7898 N N . GLY F 1 56 ? 1.666 51.234 83.110 1.00 6.72 90 GLY F N 1
ATOM 7899 C CA . GLY F 1 56 ? 0.883 50.685 84.224 1.00 6.81 90 GLY F CA 1
ATOM 7900 C C . GLY F 1 56 ? -0.634 50.784 84.058 1.00 6.72 90 GLY F C 1
ATOM 7901 O O . GLY F 1 56 ? -1.351 51.031 85.031 1.00 6.89 90 GLY F O 1
ATOM 7902 N N . GLY F 1 57 ? -1.123 50.608 82.830 1.00 6.29 91 GLY F N 1
ATOM 7903 C CA . GLY F 1 57 ? -2.557 50.647 82.547 1.00 6.38 91 GLY F CA 1
ATOM 7904 C C . GLY F 1 57 ? -3.178 52.014 82.441 1.00 6.53 91 GLY F C 1
ATOM 7905 O O . GLY F 1 57 ? -4.380 52.110 82.260 1.00 6.91 91 GLY F O 1
ATOM 7906 N N . ARG F 1 58 ? -2.379 53.069 82.554 1.00 6.62 92 ARG F N 1
ATOM 7907 C CA . ARG F 1 58 ? -2.859 54.424 82.322 1.00 6.87 92 ARG F CA 1
ATOM 7908 C C . ARG F 1 58 ? -3.068 54.686 80.842 1.00 6.77 92 ARG F C 1
ATOM 7909 O O . ARG F 1 58 ? -2.401 54.062 80.002 1.00 6.87 92 ARG F O 1
ATOM 7917 N N . GLY F 1 59 ? -4.024 55.578 80.545 1.00 7.26 93 GLY F N 1
ATOM 7918 C CA . GLY F 1 59 ? -4.355 55.979 79.181 1.00 7.35 93 GLY F CA 1
ATOM 7919 C C . GLY F 1 59 ? -4.555 57.483 79.106 1.00 8.04 93 GLY F C 1
ATOM 7920 O O . GLY F 1 59 ? -3.593 58.259 79.156 1.00 8.32 93 GLY F O 1
ATOM 7921 N N . ALA F 1 60 ? -5.821 57.906 79.004 1.00 8.60 94 ALA F N 1
ATOM 7922 C CA . ALA F 1 60 ? -6.165 59.330 78.961 1.00 9.29 94 ALA F CA 1
ATOM 7923 C C . ALA F 1 60 ? -5.574 60.091 80.138 1.00 9.74 94 ALA F C 1
ATOM 7924 O O . ALA F 1 60 ? -5.749 59.696 81.284 1.00 10.36 94 ALA F O 1
ATOM 7926 N N . GLY F 1 61 ? -4.876 61.182 79.860 1.00 9.99 95 GLY F N 1
ATOM 7927 C CA . GLY F 1 61 ? -4.218 62.010 80.873 1.00 10.31 95 GLY F CA 1
ATOM 7928 C C . GLY F 1 61 ? -2.750 61.689 81.039 1.00 9.92 95 GLY F C 1
ATOM 7929 O O . GLY F 1 61 ? -2.003 62.484 81.625 1.00 10.88 95 GLY F O 1
ATOM 7930 N N . TYR F 1 62 ? -2.338 60.535 80.505 1.00 9.11 96 TYR F N 1
ATOM 7931 C CA . TYR F 1 62 ? -0.958 60.069 80.597 1.00 8.68 96 TYR F CA 1
ATOM 7932 C C . TYR F 1 62 ? -0.308 59.858 79.221 1.00 8.15 96 TYR F C 1
ATOM 7933 O O . TYR F 1 62 ? 0.781 60.361 78.981 1.00 8.64 96 TYR F O 1
ATOM 7942 N N . VAL F 1 63 ? -0.958 59.096 78.347 1.00 7.74 97 VAL F N 1
ATOM 7943 C CA . VAL F 1 63 ? -0.548 58.966 76.946 1.00 7.30 97 VAL F CA 1
ATOM 7944 C C . VAL F 1 63 ? -1.161 60.112 76.151 1.00 7.43 97 VAL F C 1
ATOM 7945 O O . VAL F 1 63 ? -2.386 60.185 76.032 1.00 7.43 97 VAL F O 1
ATOM 7949 N N . PRO F 1 64 ? -0.326 61.049 75.651 1.00 7.40 98 PRO F N 1
ATOM 7950 C CA . PRO F 1 64 ? -0.892 62.206 74.963 1.00 7.66 98 PRO F CA 1
ATOM 7951 C C . PRO F 1 64 ? -1.706 61.820 73.728 1.00 7.30 98 PRO F C 1
ATOM 7952 O O . PRO F 1 64 ? -1.344 60.890 72.997 1.00 6.57 98 PRO F O 1
ATOM 7956 N N . ASP F 1 65 ? -2.803 62.536 73.499 1.00 7.69 99 ASP F N 1
ATOM 7957 C CA . ASP F 1 65 ? -3.510 62.410 72.235 1.00 7.71 99 ASP F CA 1
ATOM 7958 C C . ASP F 1 65 ? -2.519 62.552 71.072 1.00 7.47 99 ASP F C 1
ATOM 7959 O O . ASP F 1 65 ? -1.546 63.348 71.137 1.00 7.60 99 ASP F O 1
ATOM 7964 N N . GLY F 1 66 ? -2.772 61.799 70.009 1.00 7.09 100 GLY F N 1
ATOM 7965 C CA . GLY F 1 66 ? -1.936 61.861 68.817 1.00 7.20 100 GLY F CA 1
ATOM 7966 C C . GLY F 1 66 ? -0.685 61.021 68.932 1.00 6.84 100 GLY F C 1
ATOM 7967 O O . GLY F 1 66 ? 0.071 60.931 67.979 1.00 7.19 100 GLY F O 1
ATOM 7968 N N . THR F 1 67 ? -0.481 60.389 70.096 1.00 6.60 101 THR F N 1
ATOM 7969 C CA . THR F 1 67 ? 0.715 59.561 70.304 1.00 6.27 101 THR F CA 1
ATOM 7970 C C . THR F 1 67 ? 0.463 58.085 70.663 1.00 6.07 101 THR F C 1
ATOM 7971 O O . THR F 1 67 ? 1.414 57.356 70.951 1.00 5.92 101 THR F O 1
ATOM 7975 N N . LEU F 1 68 ? -0.778 57.613 70.597 1.00 6.03 102 LEU F N 1
ATOM 7976 C CA . LEU F 1 68 ? -1.079 56.270 71.067 1.00 6.17 102 LEU F CA 1
ATOM 7977 C C . LEU F 1 68 ? -0.341 55.188 70.312 1.00 6.19 102 LEU F C 1
ATOM 7978 O O . LEU F 1 68 ? 0.053 54.190 70.921 1.00 6.55 102 LEU F O 1
ATOM 7983 N N . CYS F 1 69 ? -0.175 55.364 68.998 1.00 6.38 103 CYS F N 1
ATOM 7984 C CA . CYS F 1 69 ? 0.424 54.335 68.129 1.00 6.45 103 CYS F CA 1
ATOM 7985 C C . CYS F 1 69 ? 1.904 54.167 68.301 1.00 6.20 103 CYS F C 1
ATOM 7986 O O . CYS F 1 69 ? 2.496 53.217 67.787 1.00 6.09 103 CYS F O 1
ATOM 7989 N N . SER F 1 70 ? 2.509 55.096 69.041 1.00 6.04 104 SER F N 1
ATOM 7990 C CA . SER F 1 70 ? 3.909 54.974 69.398 1.00 5.97 104 SER F CA 1
ATOM 7991 C C . SER F 1 70 ? 4.148 54.833 70.905 1.00 5.81 104 SER F C 1
ATOM 7992 O O . SER F 1 70 ? 5.248 55.060 71.357 1.00 6.19 104 SER F O 1
ATOM 7995 N N . ALA F 1 71 ? 3.128 54.434 71.667 1.00 5.41 105 ALA F N 1
ATOM 7996 C CA . ALA F 1 71 ? 3.262 54.310 73.113 1.00 5.45 105 ALA F CA 1
ATOM 7997 C C . ALA F 1 71 ? 3.697 55.634 73.730 1.00 5.84 105 ALA F C 1
ATOM 7998 O O . ALA F 1 71 ? 4.448 55.682 74.687 1.00 5.66 105 ALA F O 1
ATOM 8000 N N . GLY F 1 72 ? 3.131 56.736 73.245 1.00 5.97 106 GLY F N 1
ATOM 8001 C CA . GLY F 1 72 ? 3.476 58.038 73.825 1.00 6.58 106 GLY F CA 1
ATOM 8002 C C . GLY F 1 72 ? 4.901 58.476 73.567 1.00 6.92 106 GLY F C 1
ATOM 8003 O O . GLY F 1 72 ? 5.418 59.385 74.234 1.00 7.38 106 GLY F O 1
ATOM 8004 N N . ASP F 1 73 ? 5.545 57.837 72.591 1.00 6.99 107 ASP F N 1
ATOM 8005 C CA . ASP F 1 73 ? 6.957 58.097 72.262 1.00 7.54 107 ASP F CA 1
ATOM 8006 C C . ASP F 1 73 ? 7.894 57.785 73.413 1.00 7.75 107 ASP F C 1
ATOM 8007 O O . ASP F 1 73 ? 8.939 58.393 73.545 1.00 8.50 107 ASP F O 1
ATOM 8012 N N . ARG F 1 74 ? 7.534 56.775 74.207 1.00 7.72 108 ARG F N 1
ATOM 8013 C CA . ARG F 1 74 ? 8.294 56.392 75.400 1.00 8.18 108 ARG F CA 1
ATOM 8014 C C . ARG F 1 74 ? 9.027 55.054 75.216 1.00 8.04 108 ARG F C 1
ATOM 8015 O O . ARG F 1 74 ? 9.685 54.592 76.151 1.00 8.16 108 ARG F O 1
ATOM 8023 N N . SER F 1 75 ? 9.001 54.482 74.010 1.00 7.51 109 SER F N 1
ATOM 8024 C CA . SER F 1 75 ? 9.609 53.156 73.793 1.00 7.43 109 SER F CA 1
ATOM 8025 C C . SER F 1 75 ? 11.112 53.336 73.589 1.00 7.80 109 SER F C 1
ATOM 8026 O O . SER F 1 75 ? 11.605 54.460 73.483 1.00 8.26 109 SER F O 1
ATOM 8029 N N . PRO F 1 76 ? 11.853 52.233 73.460 1.00 7.91 110 PRO F N 1
ATOM 8030 C CA . PRO F 1 76 ? 13.286 52.345 73.161 1.00 8.41 110 PRO F CA 1
ATOM 8031 C C . PRO F 1 76 ? 13.586 52.757 71.705 1.00 8.37 110 PRO F C 1
ATOM 8032 O O . PRO F 1 76 ? 14.733 53.023 71.376 1.00 8.62 110 PRO F O 1
ATOM 8036 N N . TYR F 1 77 ? 12.552 52.801 70.865 1.00 8.01 111 TYR F N 1
ATOM 8037 C CA . TYR F 1 77 ? 12.706 53.108 69.446 1.00 8.23 111 TYR F CA 1
ATOM 8038 C C . TYR F 1 77 ? 11.851 54.288 68.978 1.00 7.99 111 TYR F C 1
ATOM 8039 O O . TYR F 1 77 ? 10.986 54.764 69.684 1.00 7.86 111 TYR F O 1
ATOM 8048 N N . ASP F 1 78 ? 12.173 54.816 67.811 1.00 8.22 112 ASP F N 1
ATOM 8049 C CA . ASP F 1 78 ? 11.370 55.874 67.224 1.00 8.01 112 ASP F CA 1
ATOM 8050 C C . ASP F 1 78 ? 10.269 55.221 66.413 1.00 7.50 112 ASP F C 1
ATOM 8051 O O . ASP F 1 78 ? 10.515 54.700 65.324 1.00 7.71 112 ASP F O 1
ATOM 8056 N N . PHE F 1 79 ? 9.059 55.251 66.976 1.00 6.43 113 PHE F N 1
ATOM 8057 C CA . PHE F 1 79 ? 7.799 54.852 66.326 1.00 6.05 113 PHE F CA 1
ATOM 8058 C C . PHE F 1 79 ? 6.914 56.065 66.018 1.00 6.13 113 PHE F C 1
ATOM 8059 O O . PHE F 1 79 ? 5.750 55.907 65.659 1.00 5.82 113 PHE F O 1
ATOM 8067 N N . SER F 1 80 ? 7.463 57.278 66.132 1.00 6.65 114 SER F N 1
ATOM 8068 C CA . SER F 1 80 ? 6.691 58.480 65.975 1.00 7.02 114 SER F CA 1
ATOM 8069 C C . SER F 1 80 ? 5.894 58.571 64.667 1.00 6.73 114 SER F C 1
ATOM 8070 O O . SER F 1 80 ? 4.734 59.000 64.670 1.00 6.65 114 SER F O 1
ATOM 8073 N N . ALA F 1 81 ? 6.521 58.171 63.563 1.00 6.77 115 ALA F N 1
ATOM 8074 C CA . ALA F 1 81 ? 5.886 58.221 62.235 1.00 6.83 115 ALA F CA 1
ATOM 8075 C C . ALA F 1 81 ? 4.656 57.323 62.130 1.00 6.41 115 ALA F C 1
ATOM 8076 O O . ALA F 1 81 ? 3.826 57.514 61.251 1.00 6.32 115 ALA F O 1
ATOM 8078 N N . TYR F 1 82 ? 4.545 56.342 63.028 1.00 6.04 116 TYR F N 1
ATOM 8079 C CA . TYR F 1 82 ? 3.364 55.441 63.028 1.00 5.84 116 TYR F CA 1
ATOM 8080 C C . TYR F 1 82 ? 2.094 56.091 63.603 1.00 5.79 116 TYR F C 1
ATOM 8081 O O . TYR F 1 82 ? 1.025 55.496 63.592 1.00 5.98 116 TYR F O 1
ATOM 8090 N N . ASN F 1 83 ? 2.225 57.350 64.038 1.00 5.91 117 ASN F N 1
ATOM 8091 C CA . ASN F 1 83 ? 1.108 58.183 64.400 1.00 5.86 117 ASN F CA 1
ATOM 8092 C C . ASN F 1 83 ? 0.590 59.008 63.245 1.00 5.95 117 ASN F C 1
ATOM 8093 O O . ASN F 1 83 ? -0.429 59.679 63.396 1.00 6.10 117 ASN F O 1
ATOM 8098 N N . ALA F 1 84 ? 1.295 59.019 62.102 1.00 5.86 118 ALA F N 1
ATOM 8099 C CA . ALA F 1 84 ? 0.950 59.931 60.995 1.00 6.11 118 ALA F CA 1
ATOM 8100 C C . ALA F 1 84 ? -0.541 59.847 60.657 1.00 6.12 118 ALA F C 1
ATOM 8101 O O . ALA F 1 84 ? -1.073 58.759 60.396 1.00 5.99 118 ALA F O 1
ATOM 8103 N N . ALA F 1 85 ? -1.213 60.990 60.654 1.00 6.55 119 ALA F N 1
ATOM 8104 C CA . ALA F 1 85 ? -2.661 61.044 60.384 1.00 6.73 119 ALA F CA 1
ATOM 8105 C C . ALA F 1 85 ? -2.897 61.054 58.879 1.00 7.01 119 ALA F C 1
ATOM 8106 O O . ALA F 1 85 ? -3.149 62.086 58.278 1.00 7.60 119 ALA F O 1
ATOM 8108 N N . ARG F 1 86 ? -2.800 59.855 58.309 1.00 6.78 120 ARG F N 1
ATOM 8109 C CA . ARG F 1 86 ? -2.882 59.612 56.858 1.00 7.09 120 ARG F CA 1
ATOM 8110 C C . ARG F 1 86 ? -3.988 58.608 56.592 1.00 7.04 120 ARG F C 1
ATOM 8111 O O . ARG F 1 86 ? -4.225 57.763 57.418 1.00 6.86 120 ARG F O 1
ATOM 8119 N N . SER F 1 87 ? -4.620 58.694 55.429 1.00 7.41 121 SER F N 1
ATOM 8120 C CA . SER F 1 87 ? -5.696 57.767 55.085 1.00 7.58 121 SER F CA 1
ATOM 8121 C C . SER F 1 87 ? -5.222 56.625 54.186 1.00 7.70 121 SER F C 1
ATOM 8122 O O . SER F 1 87 ? -6.043 55.821 53.743 1.00 7.99 121 SER F O 1
ATOM 8125 N N . ASP F 1 88 ? -3.904 56.527 53.976 1.00 7.67 122 ASP F N 1
ATOM 8126 C CA . ASP F 1 88 ? -3.339 55.579 53.024 1.00 7.84 122 ASP F CA 1
ATOM 8127 C C . ASP F 1 88 ? -2.429 54.516 53.635 1.00 7.50 122 ASP F C 1
ATOM 8128 O O . ASP F 1 88 ? -1.763 53.796 52.907 1.00 7.76 122 ASP F O 1
ATOM 8133 N N . TRP F 1 89 ? -2.445 54.365 54.952 1.00 7.10 123 TRP F N 1
ATOM 8134 C CA . TRP F 1 89 ? -1.842 53.201 55.577 1.00 6.87 123 TRP F CA 1
ATOM 8135 C C . TRP F 1 89 ? -2.461 51.880 55.046 1.00 7.32 123 TRP F C 1
ATOM 8136 O O . TRP F 1 89 ? -3.636 51.849 54.673 1.00 7.41 123 TRP F O 1
ATOM 8147 N N . PRO F 1 90 ? -1.689 50.778 55.079 1.00 7.56 124 PRO F N 1
ATOM 8148 C CA . PRO F 1 90 ? -2.321 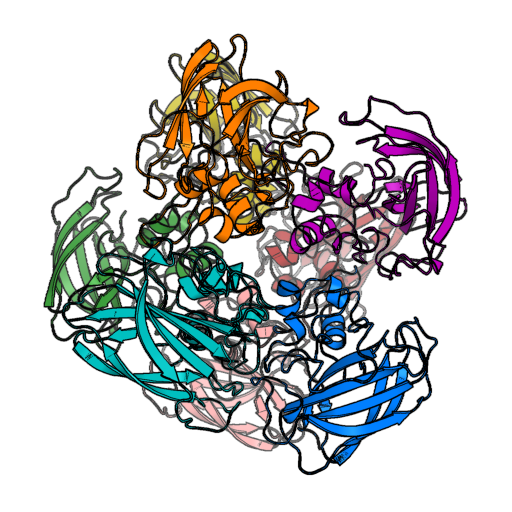49.476 54.780 1.00 7.95 124 PRO F CA 1
ATOM 8149 C C . PRO F 1 90 ? -3.496 49.221 55.715 1.00 7.78 124 PRO F C 1
ATOM 8150 O O . PRO F 1 90 ? -3.439 49.597 56.883 1.00 7.25 124 PRO F O 1
ATOM 8154 N N . ARG F 1 91 ? -4.548 48.574 55.220 1.00 8.16 125 ARG F N 1
ATOM 8155 C CA . ARG F 1 91 ? -5.714 48.351 56.070 1.00 8.06 125 ARG F CA 1
ATOM 8156 C C . ARG F 1 91 ? -6.362 47.000 55.861 1.00 8.16 125 ARG F C 1
ATOM 8157 O O . ARG F 1 91 ? -6.281 46.409 54.803 1.00 8.77 125 ARG F O 1
ATOM 8165 N N . THR F 1 92 ? -7.052 46.559 56.896 1.00 7.56 126 THR F N 1
ATOM 8166 C CA . THR F 1 92 ? -7.833 45.329 56.851 1.00 7.72 126 THR F CA 1
ATOM 8167 C C . THR F 1 92 ? -9.287 45.650 56.508 1.00 8.00 126 THR F C 1
ATOM 8168 O O . THR F 1 92 ? -9.910 46.538 57.126 1.00 7.55 126 THR F O 1
ATOM 8172 N N . HIS F 1 93 ? -9.835 44.907 55.557 1.00 8.66 127 HIS F N 1
ATOM 8173 C CA . HIS F 1 93 ? -11.224 45.080 55.133 1.00 9.32 127 HIS F CA 1
ATOM 8174 C C . HIS F 1 93 ? -12.112 44.150 55.946 1.00 9.56 127 HIS F C 1
ATOM 8175 O O . HIS F 1 93 ? -11.873 42.947 55.967 1.00 9.92 127 HIS F O 1
ATOM 8182 N N . LEU F 1 94 ? -13.114 44.725 56.604 1.00 9.45 128 LEU F N 1
ATOM 8183 C CA . LEU F 1 94 ? -13.932 44.046 57.580 1.00 9.82 128 LEU F CA 1
ATOM 8184 C C . LEU F 1 94 ? -15.431 44.228 57.266 1.00 10.32 128 LEU F C 1
ATOM 8185 O O . LEU F 1 94 ? -15.833 45.164 56.558 1.00 10.42 128 LEU F O 1
ATOM 8190 N N . THR F 1 95 ? -16.242 43.309 57.790 1.00 10.68 129 THR F N 1
ATOM 8191 C CA . THR F 1 95 ? -17.701 43.329 57.681 1.00 11.53 129 THR F CA 1
ATOM 8192 C C . THR F 1 95 ? -18.300 43.689 59.035 1.00 11.23 129 THR F C 1
ATOM 8193 O O . THR F 1 95 ? -18.209 42.926 59.982 1.00 11.08 129 THR F O 1
ATOM 8197 N N . SER F 1 96 ? -18.896 44.878 59.127 1.00 11.24 130 SER F N 1
ATOM 8198 C CA . SER F 1 96 ? -19.606 45.303 60.337 1.00 11.30 130 SER F CA 1
ATOM 8199 C C . SER F 1 96 ? -20.636 44.235 60.709 1.00 11.85 130 SER F C 1
ATOM 8200 O O . SER F 1 96 ? -21.376 43.754 59.863 1.00 12.53 130 SER F O 1
ATOM 8203 N N . GLY F 1 97 ? -20.673 43.877 61.987 1.00 11.79 131 GLY F N 1
ATOM 8204 C CA . GLY F 1 97 ? -21.620 42.905 62.450 1.00 12.55 131 GLY F CA 1
ATOM 8205 C C . GLY F 1 97 ? -21.077 41.495 62.459 1.00 12.65 131 GLY F C 1
ATOM 8206 O O . GLY F 1 97 ? -21.729 40.624 62.979 1.00 14.04 131 GLY F O 1
ATOM 8207 N N . ALA F 1 98 ? -19.902 41.245 61.897 1.00 11.97 132 ALA F N 1
ATOM 8208 C CA . ALA F 1 98 ? -19.354 39.891 61.913 1.00 11.82 132 ALA F CA 1
ATOM 8209 C C . ALA F 1 98 ? -18.347 39.722 63.061 1.00 11.18 132 ALA F C 1
ATOM 8210 O O . ALA F 1 98 ? -17.816 40.704 63.587 1.00 10.88 132 ALA F O 1
ATOM 8212 N N . THR F 1 99 ? -18.095 38.477 63.454 1.00 11.11 133 THR F N 1
ATOM 8213 C CA . THR F 1 99 ? -17.039 38.173 64.434 1.00 10.52 133 THR F CA 1
ATOM 8214 C C . THR F 1 99 ? -15.767 37.751 63.689 1.00 10.27 133 THR F C 1
ATOM 8215 O O . THR F 1 99 ? -15.813 36.899 62.794 1.00 10.82 133 THR F O 1
ATOM 8219 N N . ILE F 1 100 ? -14.638 38.333 64.066 1.00 9.45 134 ILE F N 1
ATOM 8220 C CA . ILE F 1 100 ? -13.364 38.018 63.423 1.00 9.24 134 ILE F CA 1
ATOM 8221 C C . ILE F 1 100 ? -12.417 37.341 64.386 1.00 8.89 134 ILE F C 1
ATOM 8222 O O . ILE F 1 100 ? -12.484 37.566 65.611 1.00 8.45 134 ILE F O 1
ATOM 8227 N N . PRO F 1 101 ? -11.549 36.473 63.848 1.00 8.93 135 PRO F N 1
ATOM 8228 C CA . PRO F 1 101 ? -10.498 35.840 64.636 1.00 8.86 135 PRO F CA 1
ATOM 8229 C C . PRO F 1 101 ? -9.304 36.759 64.815 1.00 8.32 135 PRO F C 1
ATOM 8230 O O . PRO F 1 101 ? -8.505 36.925 63.891 1.00 8.96 135 PRO F O 1
ATOM 8234 N N . VAL F 1 102 ? -9.188 37.341 65.995 1.00 7.91 136 VAL F N 1
ATOM 8235 C CA . VAL F 1 102 ? -8.090 38.250 66.302 1.00 7.45 136 VAL F CA 1
ATOM 8236 C C . VAL F 1 102 ? -6.824 37.472 66.637 1.00 7.69 136 VAL F C 1
ATOM 8237 O O . VAL F 1 102 ? -6.886 36.419 67.295 1.00 8.18 136 VAL F O 1
ATOM 8241 N N . GLU F 1 103 ? -5.683 37.992 66.182 1.00 7.68 137 GLU F N 1
ATOM 8242 C CA . GLU F 1 103 ? -4.367 37.445 66.478 1.00 7.93 137 GLU F CA 1
ATOM 8243 C C . GLU F 1 103 ? -3.479 38.597 66.902 1.00 7.14 137 GLU F C 1
ATOM 8244 O O . GLU F 1 103 ? -3.471 39.675 66.250 1.00 6.75 137 GLU F O 1
ATOM 8250 N N . TYR F 1 104 ? -2.764 38.377 68.020 1.00 6.64 138 TYR F N 1
ATOM 8251 C CA . TYR F 1 104 ? -1.851 39.340 68.597 1.00 6.21 138 TYR F CA 1
ATOM 8252 C C . TYR F 1 104 ? -0.501 38.667 68.833 1.00 6.33 138 TYR F C 1
ATOM 8253 O O . TYR F 1 104 ? -0.391 37.605 69.456 1.00 6.40 138 TYR F O 1
ATOM 8262 N N . SER F 1 105 ? 0.568 39.264 68.319 1.00 6.37 139 SER F N 1
ATOM 8263 C CA . SER F 1 105 ? 1.876 38.639 68.426 1.00 6.59 139 SER F CA 1
ATOM 8264 C C . SER F 1 105 ? 2.251 38.265 69.867 1.00 6.76 139 SER F C 1
ATOM 8265 O O . SER F 1 105 ? 2.073 39.060 70.802 1.00 6.74 139 SER F O 1
ATOM 8268 N N . ASN F 1 106 ? 2.785 37.052 70.019 1.00 7.23 140 ASN F N 1
ATOM 8269 C CA . ASN F 1 106 ? 3.410 36.618 71.270 1.00 7.45 140 ASN F CA 1
ATOM 8270 C C . ASN F 1 106 ? 4.939 36.584 71.137 1.00 7.92 140 ASN F C 1
ATOM 8271 O O . ASN F 1 106 ? 5.588 35.659 71.627 1.00 8.19 140 ASN F O 1
ATOM 8276 N N . TRP F 1 107 ? 5.522 37.607 70.497 1.00 7.99 141 TRP F N 1
ATOM 8277 C CA . TRP F 1 107 ? 6.979 37.613 70.289 1.00 8.75 141 TRP F CA 1
ATOM 8278 C C . TRP F 1 107 ? 7.705 37.362 71.615 1.00 8.82 141 TRP F C 1
ATOM 8279 O O . TRP F 1 107 ? 8.690 36.626 71.676 1.00 9.12 141 TRP F O 1
ATOM 8290 N N . ALA F 1 108 ? 7.206 37.973 72.679 1.00 8.60 142 ALA F N 1
ATOM 8291 C CA . ALA F 1 108 ? 7.491 37.503 74.025 1.00 9.03 142 ALA F CA 1
ATOM 8292 C C . ALA F 1 108 ? 6.193 37.496 74.799 1.00 8.91 142 ALA F C 1
ATOM 8293 O O . ALA F 1 108 ? 5.426 38.444 74.737 1.00 8.85 142 ALA F O 1
ATOM 8295 N N . ALA F 1 109 ? 5.954 36.425 75.542 1.00 9.18 143 ALA F N 1
ATOM 8296 C CA . ALA F 1 109 ? 4.674 36.247 76.216 1.00 9.00 143 ALA F CA 1
ATOM 8297 C C . ALA F 1 109 ? 4.683 36.928 77.573 1.00 9.02 143 ALA F C 1
ATOM 8298 O O . ALA F 1 109 ? 5.720 36.925 78.281 1.00 9.28 143 ALA F O 1
ATOM 8300 N N . HIS F 1 110 ? 3.536 37.492 77.946 1.00 8.55 144 HIS F N 1
ATOM 8301 C CA . HIS F 1 110 ? 3.341 38.112 79.274 1.00 8.60 144 HIS F CA 1
ATOM 8302 C C . HIS F 1 110 ? 1.904 37.905 79.713 1.00 8.37 144 HIS F C 1
ATOM 8303 O O . HIS F 1 110 ? 0.992 37.906 78.890 1.00 8.11 144 HIS F O 1
ATOM 8310 N N . PRO F 1 111 ? 1.681 37.775 81.029 1.00 8.24 145 PRO F N 1
ATOM 8311 C CA . PRO F 1 111 ? 0.320 37.733 81.527 1.00 8.11 145 PRO F CA 1
ATOM 8312 C C . PRO F 1 111 ? -0.334 39.110 81.547 1.00 7.60 145 PRO F C 1
ATOM 8313 O O . PRO F 1 111 ? 0.344 40.112 81.708 1.00 7.24 145 PRO F O 1
ATOM 8317 N N . GLY F 1 112 ? -1.649 39.158 81.405 1.00 7.54 146 GLY F N 1
ATOM 8318 C CA . GLY F 1 112 ? -2.367 40.432 81.450 1.00 7.36 146 GLY F CA 1
ATOM 8319 C C . GLY F 1 112 ? -3.579 40.499 80.542 1.00 7.33 146 GLY F C 1
ATOM 8320 O O . GLY F 1 112 ? -4.088 39.469 80.099 1.00 7.44 146 GLY F O 1
ATOM 8321 N N . ASP F 1 113 ? -4.025 41.732 80.300 1.00 7.29 147 ASP F N 1
ATOM 8322 C CA . ASP F 1 113 ? -5.264 42.055 79.596 1.00 7.31 147 ASP F CA 1
ATOM 8323 C C . ASP F 1 113 ? -4.974 42.728 78.264 1.00 6.60 147 ASP F C 1
ATOM 8324 O O . ASP F 1 113 ? -4.080 43.585 78.172 1.00 6.35 147 ASP F O 1
ATOM 8329 N N . PHE F 1 114 ? -5.742 42.367 77.243 1.00 6.11 148 PHE F N 1
ATOM 8330 C CA . PHE F 1 114 ? -5.811 43.136 76.034 1.00 5.68 148 PHE F CA 1
ATOM 8331 C C . PHE F 1 114 ? -7.050 44.015 76.038 1.00 5.66 148 PHE F C 1
ATOM 8332 O O . PHE F 1 114 ? -8.179 43.503 76.034 1.00 5.92 148 PHE F O 1
ATOM 8340 N N . ARG F 1 115 ? -6.867 45.333 76.041 1.00 5.38 149 ARG F N 1
ATOM 8341 C CA . ARG F 1 115 ? -7.990 46.269 75.974 1.00 5.52 149 ARG F CA 1
ATOM 8342 C C . ARG F 1 115 ? -8.147 46.703 74.531 1.00 5.34 149 ARG F C 1
ATOM 8343 O O . ARG F 1 115 ? -7.218 47.253 73.964 1.00 5.29 149 ARG F O 1
ATOM 8351 N N . VAL F 1 116 ? -9.319 46.458 73.951 1.00 5.48 150 VAL F N 1
ATOM 8352 C CA . VAL F 1 116 ? -9.534 46.642 72.524 1.00 5.45 150 VAL F CA 1
ATOM 8353 C C . VAL F 1 116 ? -10.541 47.779 72.326 1.00 5.66 150 VAL F C 1
ATOM 8354 O O . VAL F 1 116 ? -11.659 47.719 72.847 1.00 5.90 150 VAL F O 1
ATOM 8358 N N . TYR F 1 117 ? -10.131 48.779 71.542 1.00 5.61 151 TYR F N 1
ATOM 8359 C CA . TYR F 1 117 ? -10.897 50.009 71.310 1.00 5.85 151 TYR F CA 1
ATOM 8360 C C . TYR F 1 117 ? -11.147 50.196 69.804 1.00 5.86 151 TYR F C 1
ATOM 8361 O O . TYR F 1 117 ? -10.321 49.848 68.989 1.00 5.72 151 TYR F O 1
ATOM 8370 N N . LEU F 1 118 ? -12.288 50.786 69.465 1.00 6.05 152 LEU F N 1
ATOM 8371 C CA . LEU F 1 118 ? -12.596 51.139 68.074 1.00 6.16 152 LEU F CA 1
ATOM 8372 C C . LEU F 1 118 ? -12.925 52.622 67.974 1.00 6.38 152 LEU F C 1
ATOM 8373 O O . LEU F 1 118 ? -13.588 53.172 68.827 1.00 6.68 152 LEU F O 1
ATOM 8378 N N . THR F 1 119 ? -12.520 53.252 66.896 1.00 6.41 153 THR F N 1
ATOM 8379 C CA . THR F 1 119 ? -12.750 54.662 66.739 1.00 6.79 153 THR F CA 1
ATOM 8380 C C . THR F 1 119 ? -14.251 54.872 66.469 1.00 7.55 153 THR F C 1
ATOM 8381 O O . THR F 1 119 ? -14.944 54.041 65.842 1.00 7.80 153 THR F O 1
ATOM 8385 N N . LYS F 1 120 ? -14.767 55.986 66.988 1.00 8.14 154 LYS F N 1
ATOM 8386 C CA . LYS F 1 120 ? -16.163 56.345 66.904 1.00 8.99 154 LYS F CA 1
ATOM 8387 C C . LYS F 1 120 ? -16.653 56.593 65.479 1.00 9.38 154 LYS F C 1
ATOM 8388 O O . LYS F 1 120 ? -15.870 56.982 64.608 1.00 8.89 154 LYS F O 1
ATOM 8394 N N . PRO F 1 121 ? -17.967 56.395 65.248 1.00 10.27 155 PRO F N 1
ATOM 8395 C CA . PRO F 1 121 ? -18.545 56.739 63.954 1.00 10.91 155 PRO F CA 1
ATOM 8396 C C . PRO F 1 121 ? -18.185 58.174 63.601 1.00 11.52 155 PRO F C 1
ATOM 8397 O O . PRO F 1 121 ? -18.199 59.061 64.473 1.00 12.20 155 PRO F O 1
ATOM 8401 N N . GLY F 1 122 ? -17.768 58.390 62.365 1.00 11.88 156 GLY F N 1
ATOM 8402 C CA . GLY F 1 122 ? -17.427 59.717 61.902 1.00 12.33 156 GLY F CA 1
ATOM 8403 C C . GLY F 1 122 ? -15.971 60.102 62.028 1.00 12.01 156 GLY F C 1
ATOM 8404 O O . GLY F 1 122 ? -15.568 61.065 61.384 1.00 12.85 156 GLY F O 1
ATOM 8405 N N . TRP F 1 123 ? -15.179 59.393 62.849 1.00 11.34 157 TRP F N 1
ATOM 8406 C CA . TRP F 1 123 ? -13.749 59.675 62.936 1.00 10.93 157 TRP F CA 1
ATOM 8407 C C . TRP F 1 123 ? -13.076 59.153 61.673 1.00 11.12 157 TRP F C 1
ATOM 8408 O O . TRP F 1 123 ? -13.326 58.004 61.252 1.00 10.94 157 TRP F O 1
ATOM 8419 N N . SER F 1 124 ? -12.241 59.987 61.068 1.00 11.72 158 SER F N 1
ATOM 8420 C CA . SER F 1 124 ? -11.421 59.567 59.917 1.00 11.84 158 SER F CA 1
ATOM 8421 C C . SER F 1 124 ? -9.927 59.750 60.186 1.00 10.74 158 SER F C 1
ATOM 8422 O O . SER F 1 124 ? -9.513 60.612 60.978 1.00 10.15 158 SER F O 1
ATOM 8425 N N . PRO F 1 125 ? -9.102 58.915 59.529 1.00 10.11 159 PRO F N 1
ATOM 8426 C CA . PRO F 1 125 ? -7.674 58.852 59.832 1.00 9.56 159 PRO F CA 1
ATOM 8427 C C . PRO F 1 125 ? -6.824 60.040 59.413 1.00 9.49 159 PRO F C 1
ATOM 8428 O O . PRO F 1 125 ? -5.647 60.068 59.768 1.00 9.05 159 PRO F O 1
ATOM 8432 N N . THR F 1 126 ? -7.388 61.015 58.707 1.00 9.93 160 THR F N 1
ATOM 8433 C CA . THR F 1 126 ? -6.693 62.293 58.533 1.00 10.23 160 THR F CA 1
ATOM 8434 C C . THR F 1 126 ? -6.822 63.227 59.755 1.00 10.26 160 THR F C 1
ATOM 8435 O O . THR F 1 126 ? -6.171 64.302 59.789 1.00 10.55 160 THR F O 1
ATOM 8439 N N . SER F 1 127 ? -7.648 62.831 60.735 1.00 9.83 161 SER F N 1
ATOM 8440 C CA . SER F 1 127 ? -7.739 63.519 62.029 1.00 9.82 161 SER F CA 1
ATOM 8441 C C . SER F 1 127 ? -6.785 62.897 63.061 1.00 9.42 161 SER F C 1
ATOM 8442 O O . SER F 1 127 ? -6.457 61.693 63.001 1.00 8.93 161 SER F O 1
ATOM 8445 N N . GLU F 1 128 ? -6.372 63.719 64.032 1.00 9.84 162 GLU F N 1
ATOM 8446 C CA . GLU F 1 128 ? -5.652 63.239 65.193 1.00 9.77 162 GLU F CA 1
ATOM 8447 C C . GLU F 1 128 ? -6.443 62.126 65.903 1.00 9.15 162 GLU F C 1
ATOM 8448 O O . GLU F 1 128 ? -7.681 62.215 66.025 1.00 9.42 162 GLU F O 1
ATOM 8454 N N . LEU F 1 129 ? -5.730 61.082 66.345 1.00 8.55 163 LEU F N 1
ATOM 8455 C CA . LEU F 1 129 ? -6.331 60.030 67.138 1.00 8.24 163 LEU F CA 1
ATOM 8456 C C . LEU F 1 129 ? -6.157 60.368 68.622 1.00 8.21 163 LEU F C 1
ATOM 8457 O O . LEU F 1 129 ? -5.054 60.344 69.154 1.00 8.08 163 LEU F O 1
ATOM 8462 N N . GLY F 1 130 ? -7.254 60.715 69.273 1.00 8.38 164 GLY F N 1
ATOM 8463 C CA . GLY F 1 130 ? -7.235 60.970 70.699 1.00 8.41 164 GLY F CA 1
ATOM 8464 C C . GLY F 1 130 ? -8.078 59.970 71.462 1.00 8.26 164 GLY F C 1
ATOM 8465 O O . GLY F 1 130 ? -8.910 59.248 70.875 1.00 8.08 164 GLY F O 1
ATOM 8466 N N . TRP F 1 131 ? -7.917 59.952 72.779 1.00 8.17 165 TRP F N 1
ATOM 8467 C CA . TRP F 1 131 ? -8.697 59.030 73.597 1.00 8.24 165 TRP F CA 1
ATOM 8468 C C . TRP F 1 131 ? -10.212 59.250 73.464 1.00 9.12 165 TRP F C 1
ATOM 8469 O O . TRP F 1 131 ? -10.987 58.279 73.523 1.00 9.03 165 TRP F O 1
ATOM 8480 N N . ASP F 1 132 ? -10.635 60.497 73.266 1.00 10.31 166 ASP F N 1
ATOM 8481 C CA . ASP F 1 132 ? -12.062 60.780 73.099 1.00 11.78 166 ASP F CA 1
ATOM 8482 C C . ASP F 1 132 ? -12.609 60.288 71.748 1.00 11.05 166 ASP F C 1
ATOM 8483 O O . ASP F 1 132 ? -13.823 60.277 71.549 1.00 11.45 166 ASP F O 1
ATOM 8488 N N . ASP F 1 133 ? -11.729 59.869 70.837 1.00 10.12 167 ASP F N 1
ATOM 8489 C CA . ASP F 1 133 ? -12.161 59.276 69.570 1.00 9.88 167 ASP F CA 1
ATOM 8490 C C . ASP F 1 133 ? -12.379 57.762 69.633 1.00 9.52 167 ASP F C 1
ATOM 8491 O O . ASP F 1 133 ? -12.811 57.170 68.663 1.00 9.42 167 ASP F O 1
ATOM 8496 N N . LEU F 1 134 ? -12.074 57.154 70.778 1.00 9.08 168 LEU F N 1
ATOM 8497 C CA . LEU F 1 134 ? -12.047 55.703 70.940 1.00 9.01 168 LEU F CA 1
ATOM 8498 C C . LEU F 1 134 ? -13.104 55.243 71.943 1.00 9.50 168 LEU F C 1
ATOM 8499 O O . LEU F 1 134 ? -13.359 55.922 72.939 1.00 10.02 168 LEU F O 1
ATOM 8504 N N . GLU F 1 135 ? -13.712 54.091 71.675 1.00 9.76 169 GLU F N 1
ATOM 8505 C CA . GLU F 1 135 ? -14.613 53.446 72.617 1.00 10.29 169 GLU F CA 1
ATOM 8506 C C . GLU F 1 135 ? -14.101 52.037 72.875 1.00 9.41 169 GLU F C 1
ATOM 8507 O O . GLU F 1 135 ? -13.817 51.305 71.935 1.00 8.82 169 GLU F O 1
ATOM 8513 N N . LEU F 1 136 ? -13.993 51.689 74.156 1.00 9.03 170 LEU F N 1
ATOM 8514 C CA . LEU F 1 136 ? -13.606 50.347 74.586 1.00 8.71 170 LEU F CA 1
ATOM 8515 C C . LEU F 1 136 ? -14.698 49.376 74.198 1.00 8.99 170 LEU F C 1
ATOM 8516 O O . LEU F 1 136 ? -15.857 49.534 74.624 1.00 9.45 170 LEU F O 1
ATOM 8521 N N . ILE F 1 137 ? -14.352 48.360 73.410 1.00 8.67 171 ILE F N 1
ATOM 8522 C CA . ILE F 1 137 ? -15.366 47.363 73.006 1.00 9.24 171 ILE F CA 1
ATOM 8523 C C . ILE F 1 137 ? -15.124 45.954 73.569 1.00 9.29 171 ILE F C 1
ATOM 8524 O O . ILE F 1 137 ? -16.032 45.152 73.560 1.00 9.68 171 ILE F O 1
ATOM 8529 N N . GLN F 1 138 ? -13.934 45.666 74.092 1.00 9.17 172 GLN F N 1
ATOM 8530 C CA . GLN F 1 138 ? -13.631 44.343 74.584 1.00 9.62 172 GLN F CA 1
ATOM 8531 C C . GLN F 1 138 ? -12.409 44.406 75.489 1.00 8.99 172 GLN F C 1
ATOM 8532 O O . GLN F 1 138 ? -11.531 45.214 75.255 1.00 8.18 172 GLN F O 1
ATOM 8538 N N . THR F 1 139 ? -12.388 43.585 76.543 1.00 8.81 173 THR F N 1
ATOM 8539 C CA . THR F 1 139 ? -11.205 43.367 77.376 1.00 8.77 173 THR F CA 1
ATOM 8540 C C . THR F 1 139 ? -10.992 41.858 77.459 1.00 8.66 173 THR F C 1
ATOM 8541 O O . THR F 1 139 ? -11.861 41.143 77.924 1.00 9.28 173 THR F O 1
ATOM 8545 N N . VAL F 1 140 ? -9.832 41.389 77.046 1.00 8.17 174 VAL F N 1
ATOM 8546 C CA . VAL F 1 140 ? -9.551 39.956 76.983 1.00 8.30 174 VAL F CA 1
ATOM 8547 C C . VAL F 1 140 ? -8.413 39.641 77.954 1.00 8.01 174 VAL F C 1
ATOM 8548 O O . VAL F 1 140 ? -7.293 40.126 77.795 1.00 7.84 174 VAL F O 1
ATOM 8552 N N . THR F 1 141 ? -8.688 38.799 78.948 1.00 8.18 175 THR F N 1
ATOM 8553 C CA . THR F 1 141 ? -7.701 38.442 79.957 1.00 8.03 175 THR F CA 1
ATOM 8554 C C . THR F 1 141 ? -7.069 37.105 79.648 1.00 7.73 175 THR F C 1
ATOM 8555 O O . THR F 1 141 ? -7.748 36.116 79.567 1.00 8.16 175 THR F O 1
ATOM 8559 N N . ASN F 1 142 ? -5.759 37.108 79.458 1.00 7.16 176 ASN F N 1
ATOM 8560 C CA . ASN F 1 142 ? -4.968 35.896 79.290 1.00 7.20 176 ASN F CA 1
ATOM 8561 C C . ASN F 1 142 ? -5.522 34.882 78.301 1.00 7.23 176 ASN F C 1
ATOM 8562 O O . ASN F 1 142 ? -5.836 33.744 78.662 1.00 7.54 176 ASN F O 1
ATOM 8567 N N . PRO F 1 143 ? -5.673 35.305 77.035 1.00 6.89 177 PRO F N 1
ATOM 8568 C CA . PRO F 1 143 ? -6.158 34.427 75.971 1.00 7.09 177 PRO F CA 1
ATOM 8569 C C . PRO F 1 143 ? -5.149 33.337 75.625 1.00 7.37 177 PRO F C 1
ATOM 8570 O O . PRO F 1 143 ? -3.966 33.457 75.948 1.00 7.24 177 PRO F O 1
ATOM 8574 N N . PRO F 1 144 ? -5.614 32.272 74.957 1.00 7.84 178 PRO F N 1
ATOM 8575 C CA . PRO F 1 144 ? -4.682 31.209 74.533 1.00 8.36 178 PRO F CA 1
ATOM 8576 C C . PRO F 1 144 ? -3.683 31.649 73.457 1.00 8.34 178 PRO F C 1
ATOM 8577 O O . PRO F 1 144 ? -3.863 32.668 72.780 1.00 7.78 178 PRO F O 1
ATOM 8581 N N . GLN F 1 145 ? -2.655 30.819 73.278 1.00 9.12 179 GLN F N 1
ATOM 8582 C CA . GLN F 1 145 ? -1.635 31.029 72.272 1.00 9.59 179 GLN F CA 1
ATOM 8583 C C . GLN F 1 145 ? -1.619 29.881 71.275 1.00 10.57 179 GLN F C 1
ATOM 8584 O O . GLN F 1 145 ? -1.864 28.715 71.618 1.00 10.99 179 GLN F O 1
ATOM 8590 N N . GLN F 1 146 ? -1.316 30.224 70.027 1.00 11.26 180 GLN F N 1
ATOM 8591 C CA . GLN F 1 146 ? -0.988 29.280 68.976 1.00 12.75 180 GLN F CA 1
ATOM 8592 C C . GLN F 1 146 ? 0.455 29.557 68.542 1.00 12.45 180 GLN F C 1
ATOM 8593 O O . GLN F 1 146 ? 0.748 30.648 68.041 1.00 11.86 180 GLN F O 1
ATOM 8599 N N . GLY F 1 147 ? 1.337 28.574 68.727 1.00 13.02 181 GLY F N 1
ATOM 8600 C CA . GLY F 1 147 ? 2.769 28.745 68.469 1.00 13.19 181 GLY F CA 1
ATOM 8601 C C . GLY F 1 147 ? 3.483 29.221 69.719 1.00 13.16 181 GLY F C 1
ATOM 8602 O O . GLY F 1 147 ? 2.923 30.011 70.472 1.00 12.50 181 GLY F O 1
ATOM 8603 N N . SER F 1 148 ? 4.715 28.743 69.928 1.00 13.86 182 SER F N 1
ATOM 8604 C CA . SER F 1 148 ? 5.480 29.096 71.112 1.00 13.98 182 SER F CA 1
ATOM 8605 C C . SER F 1 148 ? 5.870 30.551 71.051 1.00 13.21 182 SER F C 1
ATOM 8606 O O . SER F 1 148 ? 6.052 31.094 69.967 1.00 12.79 182 SER F O 1
ATOM 8609 N N . PRO F 1 149 ? 6.035 31.175 72.223 1.00 12.90 183 PRO F N 1
ATOM 8610 C CA . PRO F 1 149 ? 6.460 32.558 72.223 1.00 12.61 183 PRO F CA 1
ATOM 8611 C C . PRO F 1 149 ? 7.779 32.683 71.475 1.00 13.13 183 PRO F C 1
ATOM 8612 O O . PRO F 1 149 ? 8.670 31.811 71.605 1.00 13.44 183 PRO F O 1
ATOM 8616 N N . GLY F 1 150 ? 7.875 33.739 70.680 1.00 13.58 184 GLY F N 1
ATOM 8617 C CA . GLY F 1 150 ? 9.067 34.071 69.946 1.00 14.40 184 GLY F CA 1
ATOM 8618 C C . GLY F 1 150 ? 9.297 33.282 68.680 1.00 15.80 184 GLY F C 1
ATOM 8619 O O . GLY F 1 150 ? 10.401 33.326 68.130 1.00 16.64 184 GLY F O 1
ATOM 8620 N N . THR F 1 151 ? 8.278 32.558 68.210 1.00 15.98 185 THR F N 1
ATOM 8621 C CA . THR F 1 151 ? 8.366 31.831 66.935 1.00 16.88 185 THR F CA 1
ATOM 8622 C C . THR F 1 151 ? 7.668 32.652 65.855 1.00 16.16 185 THR F C 1
ATOM 8623 O O . THR F 1 151 ? 6.687 33.349 66.117 1.00 14.52 185 THR F O 1
ATOM 8627 N N . ASP F 1 152 ? 8.158 32.571 64.629 1.00 16.47 186 ASP F N 1
ATOM 8628 C CA . ASP F 1 152 ? 7.503 33.256 63.517 1.00 16.33 186 ASP F CA 1
ATOM 8629 C C . ASP F 1 152 ? 6.047 32.841 63.369 1.00 15.01 186 ASP F C 1
ATOM 8630 O O . ASP F 1 152 ? 5.745 31.648 63.295 1.00 16.04 186 ASP F O 1
ATOM 8635 N N . GLY F 1 153 ? 5.160 33.824 63.306 1.00 13.42 187 GLY F N 1
ATOM 8636 C CA . GLY F 1 153 ? 3.741 33.570 63.175 1.00 12.65 187 GLY F CA 1
ATOM 8637 C C . GLY F 1 153 ? 3.020 33.258 64.486 1.00 11.93 187 GLY F C 1
ATOM 8638 O O . GLY F 1 153 ? 1.794 33.131 64.485 1.00 11.79 187 GLY F O 1
ATOM 8639 N N . GLY F 1 154 ? 3.760 33.122 65.591 1.00 11.04 188 GLY F N 1
ATOM 8640 C CA . GLY F 1 154 ? 3.144 32.816 66.894 1.00 10.50 188 GLY F CA 1
ATOM 8641 C C . GLY F 1 154 ? 2.230 33.947 67.334 1.00 9.43 188 GLY F C 1
ATOM 8642 O O . GLY F 1 154 ? 2.514 35.116 67.057 1.00 9.10 188 GLY F O 1
ATOM 8643 N N . HIS F 1 155 ? 1.139 33.619 68.037 1.00 8.97 189 HIS F N 1
ATOM 8644 C CA . HIS F 1 155 ? 0.212 34.639 68.488 1.00 8.15 189 HIS F CA 1
ATOM 8645 C C . HIS F 1 155 ? -0.763 34.180 69.569 1.00 7.94 189 HIS F C 1
ATOM 8646 O O . HIS F 1 155 ? -1.168 33.013 69.631 1.00 8.17 189 HIS F O 1
ATOM 8653 N N . TYR F 1 156 ? -1.166 35.143 70.388 1.00 7.34 190 TYR F N 1
ATOM 8654 C CA . TYR F 1 156 ? -2.410 35.043 71.145 1.00 7.35 190 TYR F CA 1
ATOM 8655 C C . TYR F 1 156 ? -3.577 35.119 70.178 1.00 7.39 190 TYR F C 1
ATOM 8656 O O . TYR F 1 156 ? -3.493 35.757 69.113 1.00 7.23 190 TYR F O 1
ATOM 8665 N N . TYR F 1 157 ? -4.690 34.496 70.559 1.00 7.62 191 TYR F N 1
ATOM 8666 C CA . TYR F 1 157 ? -5.893 34.534 69.717 1.00 7.76 191 TYR F CA 1
ATOM 8667 C C . TYR F 1 157 ? -7.182 34.552 70.516 1.00 8.05 191 TYR F C 1
ATOM 8668 O O . TYR F 1 157 ? -7.250 33.997 71.639 1.00 8.29 191 TYR F O 1
ATOM 8677 N N . TRP F 1 158 ? -8.172 35.244 69.941 1.00 8.13 192 TRP F N 1
ATOM 8678 C CA . TRP F 1 158 ? -9.509 35.382 70.502 1.00 8.47 192 TRP F CA 1
ATOM 8679 C C . TRP F 1 158 ? -10.490 35.917 69.462 1.00 8.86 192 TRP F C 1
ATOM 8680 O O . TRP F 1 158 ? -10.096 36.357 68.385 1.00 8.72 192 TRP F O 1
ATOM 8691 N N . ASP F 1 159 ? -11.777 35.847 69.794 1.00 9.75 193 ASP F N 1
ATOM 8692 C CA . ASP F 1 159 ? -12.848 36.334 68.919 1.00 10.36 193 ASP F CA 1
ATOM 8693 C C . ASP F 1 159 ? -13.219 37.757 69.239 1.00 9.78 193 ASP F C 1
ATOM 8694 O O . ASP F 1 159 ? -13.308 38.114 70.399 1.00 9.50 193 ASP F O 1
ATOM 8699 N N . LEU F 1 160 ? -13.461 38.555 68.209 1.00 9.62 194 LEU F N 1
ATOM 8700 C CA . LEU F 1 160 ? -14.033 39.887 68.401 1.00 9.69 194 LEU F CA 1
ATOM 8701 C C . LEU F 1 160 ? -15.307 40.101 67.561 1.00 9.95 194 LEU F C 1
ATOM 8702 O O . LEU F 1 160 ? -15.280 40.032 66.334 1.00 9.62 194 LEU F O 1
ATOM 8707 N N . ALA F 1 161 ? -16.406 40.395 68.234 1.00 10.61 195 ALA F N 1
ATOM 8708 C CA . ALA F 1 161 ? -17.669 40.721 67.564 1.00 11.28 195 ALA F CA 1
ATOM 8709 C C . ALA F 1 161 ? -17.627 42.202 67.171 1.00 11.34 195 ALA F C 1
ATOM 8710 O O . ALA F 1 161 ? -17.560 43.080 68.025 1.00 11.61 195 ALA F O 1
ATOM 8712 N N . LEU F 1 162 ? -17.559 42.470 65.873 1.00 11.41 196 LEU F N 1
ATOM 8713 C CA . LEU F 1 162 ? -17.497 43.836 65.368 1.00 11.23 196 LEU F CA 1
ATOM 8714 C C . LEU F 1 162 ? -18.871 44.495 65.452 1.00 12.04 196 LEU F C 1
ATOM 8715 O O . LEU F 1 162 ? -19.875 43.903 65.050 1.00 12.54 196 LEU F O 1
ATOM 8720 N N . PRO F 1 163 ? -18.924 45.733 65.974 1.00 12.47 197 PRO F N 1
ATOM 8721 C CA . PRO F 1 163 ? -20.145 46.496 66.060 1.00 13.09 197 PRO F CA 1
ATOM 8722 C C . PRO F 1 163 ? -20.867 46.578 64.717 1.00 13.66 197 PRO F C 1
ATOM 8723 O O . PRO F 1 163 ? -20.210 46.723 63.670 1.00 13.43 197 PRO F O 1
ATOM 8727 N N . SER F 1 164 ? -22.190 46.455 64.761 1.00 14.32 198 SER F N 1
ATOM 8728 C CA . SER F 1 164 ? -23.047 46.598 63.583 1.00 15.09 198 SER F CA 1
ATOM 8729 C C . SER F 1 164 ? -23.238 48.086 63.267 1.00 14.58 198 SER F C 1
ATOM 8730 O O . SER F 1 164 ? -22.865 48.953 64.061 1.00 14.49 198 SER F O 1
ATOM 8733 N N . GLY F 1 165 ? -23.728 48.376 62.067 1.00 14.55 199 GLY F N 1
ATOM 8734 C CA . GLY F 1 165 ? -24.049 49.744 61.673 1.00 14.39 199 GLY F CA 1
ATOM 8735 C C . GLY F 1 165 ? -22.869 50.626 61.317 1.00 13.46 199 GLY F C 1
ATOM 8736 O O . GLY F 1 165 ? -23.026 51.842 61.214 1.00 13.74 199 GLY F O 1
ATOM 8737 N N . ARG F 1 166 ? -21.694 50.036 61.105 1.00 12.40 200 ARG F N 1
ATOM 8738 C CA . ARG F 1 166 ? -20.506 50.794 60.763 1.00 11.75 200 ARG F CA 1
ATOM 8739 C C . ARG F 1 166 ? -20.175 50.730 59.271 1.00 11.96 200 ARG F C 1
ATOM 8740 O O . ARG F 1 166 ? -20.517 49.764 58.596 1.00 12.06 200 ARG F O 1
ATOM 8748 N N . SER F 1 167 ? -19.499 51.773 58.779 1.00 11.68 201 SER F N 1
ATOM 8749 C CA . SER F 1 167 ? -19.052 51.853 57.393 1.00 11.70 201 SER F CA 1
ATOM 8750 C C . SER F 1 167 ? -17.786 52.705 57.309 1.00 10.95 201 SER F C 1
ATOM 8751 O O . SER F 1 167 ? -17.551 53.578 58.154 1.00 10.75 201 SER F O 1
ATOM 8754 N N . GLY F 1 168 ? -16.966 52.437 56.296 1.00 10.53 202 GLY F N 1
ATOM 8755 C CA . GLY F 1 168 ? -15.837 53.287 55.983 1.00 10.09 202 GLY F CA 1
ATOM 8756 C C . GLY F 1 168 ? -14.646 53.081 56.918 1.00 9.24 202 GLY F C 1
ATOM 8757 O O . GLY F 1 168 ? -14.572 52.117 57.693 1.00 8.93 202 GLY F O 1
ATOM 8758 N N . ASP F 1 169 ? -13.684 53.988 56.856 1.00 9.02 203 ASP F N 1
ATOM 8759 C CA . ASP F 1 169 ? -12.457 53.805 57.589 1.00 8.59 203 ASP F CA 1
ATOM 8760 C C . ASP F 1 169 ? -12.647 53.895 59.096 1.00 8.06 203 ASP F C 1
ATOM 8761 O O . ASP F 1 169 ? -13.475 54.653 59.604 1.00 8.21 203 ASP F O 1
ATOM 8766 N N . ALA F 1 170 ? -11.846 53.127 59.801 1.00 7.50 204 ALA F N 1
ATOM 8767 C CA . ALA F 1 170 ? -11.792 53.219 61.255 1.00 7.14 204 ALA F CA 1
ATOM 8768 C C . ALA F 1 170 ? -10.432 52.740 61.725 1.00 6.63 204 ALA F C 1
ATOM 8769 O O . ALA F 1 170 ? -9.560 52.356 60.922 1.00 6.39 204 ALA F O 1
ATOM 8771 N N . LEU F 1 171 ? -10.228 52.767 63.034 1.00 6.40 205 LEU F N 1
ATOM 8772 C CA . LEU F 1 171 ? -8.985 52.259 63.598 1.00 6.04 205 LEU F CA 1
ATOM 8773 C C . LEU F 1 171 ? -9.282 51.483 64.874 1.00 5.96 205 LEU F C 1
ATOM 8774 O O . LEU F 1 171 ? -10.166 51.864 65.641 1.00 6.17 205 LEU F O 1
ATOM 8779 N N . ILE F 1 172 ? -8.603 50.338 65.044 1.00 5.65 206 ILE F N 1
ATOM 8780 C CA . ILE F 1 172 ? -8.705 49.521 66.239 1.00 5.61 206 ILE F CA 1
ATOM 8781 C C . ILE F 1 172 ? -7.414 49.706 67.005 1.00 5.51 206 ILE F C 1
ATOM 8782 O O . ILE F 1 172 ? -6.364 49.387 66.493 1.00 5.29 206 ILE F O 1
ATOM 8787 N N . PHE F 1 173 ? -7.526 50.226 68.235 1.00 5.75 207 PHE F N 1
ATOM 8788 C CA . PHE F 1 173 ? -6.406 50.462 69.109 1.00 5.68 207 PHE F CA 1
ATOM 8789 C C . PHE F 1 173 ? -6.455 49.396 70.218 1.00 5.67 207 PHE F C 1
ATOM 8790 O O . PHE F 1 173 ? -7.520 49.130 70.780 1.00 5.99 207 PHE F O 1
ATOM 8798 N N . MET F 1 174 ? -5.301 48.791 70.503 1.00 5.61 208 MET F N 1
ATOM 8799 C CA . MET F 1 174 ? -5.212 47.817 71.586 1.00 5.73 208 MET F CA 1
ATOM 8800 C C . MET F 1 174 ? -4.106 48.209 72.527 1.00 5.46 208 MET F C 1
ATOM 8801 O O . MET F 1 174 ? -3.011 48.605 72.098 1.00 5.37 208 MET F O 1
ATOM 8806 N N . GLN F 1 175 ? -4.412 48.141 73.813 1.00 5.36 209 GLN F N 1
ATOM 8807 C CA . GLN F 1 175 ? -3.402 48.292 74.852 1.00 5.22 209 GLN F CA 1
ATOM 8808 C C . GLN F 1 175 ? -3.264 46.967 75.599 1.00 5.24 209 GLN F C 1
ATOM 8809 O O . GLN F 1 175 ? -4.256 46.460 76.178 1.00 5.46 209 GLN F O 1
ATOM 8815 N N . TRP F 1 176 ? -2.064 46.400 75.525 1.00 5.26 210 TRP F N 1
ATOM 8816 C CA . TRP F 1 176 ? -1.724 45.199 76.244 1.00 5.26 210 TRP F CA 1
ATOM 8817 C C . TRP F 1 176 ? -1.172 45.609 77.604 1.00 5.28 210 TRP F C 1
ATOM 8818 O O . TRP F 1 176 ? -0.021 46.086 77.707 1.00 5.23 210 TRP F O 1
ATOM 8829 N N . VAL F 1 177 ? -1.980 45.371 78.632 1.00 5.26 211 VAL F N 1
ATOM 8830 C CA . VAL F 1 177 ? -1.694 45.820 80.001 1.00 5.44 211 VAL F CA 1
ATOM 8831 C C . VAL F 1 177 ? -1.224 44.610 80.799 1.00 5.68 211 VAL F C 1
ATOM 8832 O O . VAL F 1 177 ? -2.019 43.746 81.159 1.00 5.90 211 VAL F O 1
ATOM 8836 N N . ARG F 1 178 ? 0.082 44.523 81.026 1.00 5.81 212 ARG F N 1
ATOM 8837 C CA . ARG F 1 178 ? 0.630 43.392 81.769 1.00 6.20 212 ARG F CA 1
ATOM 8838 C C . ARG F 1 178 ? 0.128 43.416 83.201 1.00 6.55 212 ARG F C 1
ATOM 8839 O O . ARG F 1 178 ? -0.203 44.476 83.768 1.00 6.74 212 ARG F O 1
ATOM 8847 N N . SER F 1 179 ? 0.052 42.241 83.789 1.00 6.77 213 SER F N 1
ATOM 8848 C CA . SER F 1 179 ? -0.390 42.157 85.182 1.00 7.32 213 SER F CA 1
ATOM 8849 C C . SER F 1 179 ? 0.769 42.000 86.129 1.00 7.68 213 SER F C 1
ATOM 8850 O O . SER F 1 179 ? 0.571 42.094 87.339 1.00 8.41 213 SER F O 1
ATOM 8853 N N . ASP F 1 180 ? 1.978 41.780 85.587 1.00 7.82 214 ASP F N 1
ATOM 8854 C CA . ASP F 1 180 ? 3.187 41.518 86.362 1.00 8.24 214 ASP F CA 1
ATOM 8855 C C . ASP F 1 180 ? 4.252 42.609 86.201 1.00 8.13 214 ASP F C 1
ATOM 8856 O O . ASP F 1 180 ? 5.406 42.400 86.561 1.00 8.63 214 ASP F O 1
ATOM 8861 N N . SER F 1 181 ? 3.863 43.761 85.652 1.00 7.76 215 SER F N 1
ATOM 8862 C CA . SER F 1 181 ? 4.791 44.812 85.264 1.00 7.69 215 SER F CA 1
ATOM 8863 C C . SER F 1 181 ? 4.023 46.070 84.921 1.00 7.35 215 SER F C 1
ATOM 8864 O O . SER F 1 181 ? 2.854 45.986 84.483 1.00 7.16 215 SER F O 1
ATOM 8867 N N . GLN F 1 182 ? 4.713 47.206 85.043 1.00 7.35 216 GLN F N 1
ATOM 8868 C CA . GLN F 1 182 ? 4.199 48.459 84.539 1.00 7.24 216 GLN F CA 1
ATOM 8869 C C . GLN F 1 182 ? 4.353 48.608 83.019 1.00 6.89 216 GLN F C 1
ATOM 8870 O O . GLN F 1 182 ? 3.725 49.471 82.431 1.00 6.75 216 GLN F O 1
ATOM 8876 N N . GLU F 1 183 ? 5.096 47.727 82.372 1.00 6.75 217 GLU F N 1
ATOM 8877 C CA . GLU F 1 183 ? 5.250 47.800 80.903 1.00 6.56 217 GLU F CA 1
ATOM 8878 C C . GLU F 1 183 ? 3.921 47.445 80.196 1.00 5.98 217 GLU F C 1
ATOM 8879 O O . GLU F 1 183 ? 3.258 46.443 80.532 1.00 5.93 217 GLU F O 1
ATOM 8885 N N . ASN F 1 184 ? 3.515 48.297 79.230 1.00 5.72 218 ASN F N 1
ATOM 8886 C CA . ASN F 1 184 ? 2.331 48.035 78.395 1.00 5.36 218 ASN F CA 1
ATOM 8887 C C . ASN F 1 184 ? 2.722 48.175 76.911 1.00 5.28 218 ASN F C 1
ATOM 8888 O O . ASN F 1 184 ? 3.634 48.935 76.602 1.00 5.09 218 ASN F O 1
ATOM 8893 N N . PHE F 1 185 ? 1.978 47.515 76.026 1.00 5.38 219 PHE F N 1
ATOM 8894 C CA . PHE F 1 185 ? 2.224 47.582 74.570 1.00 5.47 219 PHE F CA 1
ATOM 8895 C C . PHE F 1 185 ? 1.058 48.266 73.887 1.00 5.31 219 PHE F C 1
ATOM 8896 O O . PHE F 1 185 ? -0.039 48.199 74.399 1.00 5.19 219 PHE F O 1
ATOM 8904 N N . PHE F 1 186 ? 1.352 48.974 72.794 1.00 5.31 220 PHE F N 1
ATOM 8905 C CA . PHE F 1 186 ? 0.391 49.876 72.126 1.00 5.38 220 PHE F CA 1
ATOM 8906 C C . PHE F 1 186 ? 0.291 49.501 70.650 1.00 5.68 220 PHE F C 1
ATOM 8907 O O . PHE F 1 186 ? 1.294 49.493 69.956 1.00 6.13 220 PHE F O 1
ATOM 8915 N N . SER F 1 187 ? -0.919 49.153 70.187 1.00 5.79 221 SER F N 1
ATOM 8916 C CA . SER F 1 187 ? -1.107 48.626 68.820 1.00 6.15 221 SER F CA 1
ATOM 8917 C C . SER F 1 187 ? -2.197 49.415 68.084 1.00 6.39 221 SER F C 1
ATOM 8918 O O . SER F 1 187 ? -3.270 49.642 68.633 1.00 6.68 221 SER F O 1
ATOM 8921 N N . CYS F 1 188 ? -1.938 49.859 66.854 1.00 6.36 222 CYS F N 1
ATOM 8922 C CA . CYS F 1 188 ? -2.961 50.597 66.078 1.00 6.52 222 CYS F CA 1
ATOM 8923 C C . CYS F 1 188 ? -3.166 49.936 64.740 1.00 6.23 222 CYS F C 1
ATOM 8924 O O . CYS F 1 188 ? -2.218 49.831 63.967 1.00 6.72 222 CYS F O 1
ATOM 8927 N N . SER F 1 189 ? -4.407 49.523 64.441 1.00 5.77 223 SER F N 1
ATOM 8928 C CA . SER F 1 189 ? -4.697 48.781 63.214 1.00 5.69 223 SER F CA 1
ATOM 8929 C C . SER F 1 189 ? -5.722 49.532 62.369 1.00 5.65 223 SER F C 1
ATOM 8930 O O . SER F 1 189 ? -6.858 49.744 62.795 1.00 5.92 223 SER F O 1
ATOM 8933 N N . ASP F 1 190 ? -5.348 49.903 61.152 1.00 5.57 224 ASP F N 1
ATOM 8934 C CA . ASP F 1 190 ? -6.293 50.586 60.253 1.00 5.69 224 ASP F CA 1
ATOM 8935 C C . ASP F 1 190 ? -7.264 49.585 59.641 1.00 5.82 224 ASP F C 1
ATOM 8936 O O . ASP F 1 190 ? -6.871 48.515 59.202 1.00 5.92 224 ASP F O 1
ATOM 8941 N N . VAL F 1 191 ? -8.545 49.934 59.582 1.00 5.98 225 VAL F N 1
ATOM 8942 C CA . VAL F 1 191 ? -9.526 49.004 59.031 1.00 6.32 225 VAL F CA 1
ATOM 8943 C C . VAL F 1 191 ? -10.497 49.811 58.203 1.00 6.59 225 VAL F C 1
ATOM 8944 O O . VAL F 1 191 ? -10.484 51.045 58.266 1.00 6.42 225 VAL F O 1
ATOM 8948 N N . VAL F 1 192 ? -11.262 49.117 57.363 1.00 7.11 226 VAL F N 1
ATOM 8949 C CA . VAL F 1 192 ? -12.367 49.721 56.644 1.00 7.77 226 VAL F CA 1
ATOM 8950 C C . VAL F 1 192 ? -13.547 48.757 56.682 1.00 8.44 226 VAL F C 1
ATOM 8951 O O . VAL F 1 192 ? -13.396 47.547 56.448 1.00 8.46 226 VAL F O 1
ATOM 8955 N N . PHE F 1 193 ? -14.720 49.279 57.024 1.00 9.24 227 PHE F N 1
ATOM 8956 C CA . PHE F 1 193 ? -15.930 48.480 57.023 1.00 10.11 227 PHE F CA 1
ATOM 8957 C C . PHE F 1 193 ? -16.566 48.584 55.642 1.00 11.19 227 PHE F C 1
ATOM 8958 O O . PHE F 1 193 ? -17.062 49.661 55.263 1.00 11.39 227 PHE F O 1
ATOM 8966 N N . ASP F 1 194 ? -16.533 47.470 54.904 1.00 12.16 228 ASP F N 1
ATOM 8967 C CA . ASP F 1 194 ? -17.011 47.389 53.528 1.00 13.68 228 ASP F CA 1
ATOM 8968 C C . ASP F 1 194 ? -18.389 46.721 53.476 1.00 15.13 228 ASP F C 1
ATOM 8969 O O . ASP F 1 194 ? -18.740 45.905 54.326 1.00 15.39 228 ASP F O 1
ATOM 8974 N N . GLY F 1 195 ? -19.157 47.078 52.451 1.00 17.02 229 GLY F N 1
ATOM 8975 C CA . GLY F 1 195 ? -20.504 46.556 52.247 1.00 18.64 229 GLY F CA 1
ATOM 8976 C C . GLY F 1 195 ? -20.472 45.577 51.098 1.00 20.52 229 GLY F C 1
ATOM 8977 O O . GLY F 1 195 ? -20.566 45.972 49.924 1.00 23.56 229 GLY F O 1
ATOM 8978 N N . HIS G 1 1 ? 30.938 83.668 19.509 1.00 11.85 35 HIS G N 1
ATOM 8979 C CA . HIS G 1 1 ? 30.664 83.027 20.826 1.00 11.35 35 HIS G CA 1
ATOM 8980 C C . HIS G 1 1 ? 30.362 84.132 21.821 1.00 10.64 35 HIS G C 1
ATOM 8981 O O . HIS G 1 1 ? 31.161 85.066 21.993 1.00 11.14 35 HIS G O 1
ATOM 8988 N N . GLY G 1 2 ? 29.187 84.027 22.438 1.00 9.45 36 GLY G N 1
ATOM 8989 C CA . GLY G 1 2 ? 28.755 84.964 23.440 1.00 8.93 36 GLY G CA 1
ATOM 8990 C C . GLY G 1 2 ? 27.254 84.933 23.659 1.00 8.00 36 GLY G C 1
ATOM 8991 O O . GLY G 1 2 ? 26.507 84.550 22.756 1.00 7.33 36 GLY G O 1
ATOM 8992 N N . VAL G 1 3 ? 26.848 85.343 24.868 1.00 7.75 37 VAL G N 1
ATOM 8993 C CA . VAL G 1 3 ? 25.473 85.629 25.249 1.00 7.34 37 VAL G CA 1
ATOM 8994 C C . VAL G 1 3 ? 25.506 86.938 26.049 1.00 7.52 37 VAL G C 1
ATOM 8995 O O . VAL G 1 3 ? 26.588 87.475 26.332 1.00 7.64 37 VAL G O 1
ATOM 8999 N N . ALA G 1 4 ? 24.331 87.439 26.405 1.00 7.26 38 ALA G N 1
ATOM 9000 C CA . ALA G 1 4 ? 24.231 88.719 27.116 1.00 7.70 38 ALA G CA 1
ATOM 9001 C C . ALA G 1 4 ? 24.905 88.682 28.480 1.00 8.19 38 ALA G C 1
ATOM 9002 O O . ALA G 1 4 ? 24.749 87.706 29.214 1.00 8.01 38 ALA G O 1
ATOM 9004 N N . MET G 1 5 ? 25.618 89.765 28.805 1.00 9.03 39 MET G N 1
ATOM 9005 C CA . MET G 1 5 ? 26.255 89.955 30.109 1.00 9.95 39 MET G CA 1
ATOM 9006 C C . MET G 1 5 ? 25.550 90.959 31.005 1.00 10.54 39 MET G C 1
ATOM 9007 O O . MET G 1 5 ? 25.559 90.797 32.224 1.00 10.67 39 MET G O 1
ATOM 9012 N N . MET G 1 6 ? 24.992 92.015 30.413 1.00 11.41 40 MET G N 1
ATOM 9013 C CA . MET G 1 6 ? 24.182 93.012 31.142 1.00 12.50 40 MET G CA 1
ATOM 9014 C C . MET G 1 6 ? 23.022 93.433 30.245 1.00 11.67 40 MET G C 1
ATOM 9015 O O . MET G 1 6 ? 23.284 93.980 29.186 1.00 11.70 40 MET G O 1
ATOM 9020 N N . PRO G 1 7 ? 21.751 93.082 30.597 1.00 10.83 41 PRO G N 1
ATOM 9021 C CA . PRO G 1 7 ? 21.350 92.176 31.673 1.00 10.32 41 PRO G CA 1
ATOM 9022 C C . PRO G 1 7 ? 21.788 90.758 31.342 1.00 9.30 41 PRO G C 1
ATOM 9023 O O . PRO G 1 7 ? 21.577 90.282 30.231 1.00 8.78 41 PRO G O 1
ATOM 9027 N N . GLY G 1 8 ? 22.384 90.088 32.308 1.00 9.05 42 GLY G N 1
ATOM 9028 C CA . GLY G 1 8 ? 23.107 88.850 32.035 1.00 8.68 42 GLY G CA 1
ATOM 9029 C C . GLY G 1 8 ? 22.172 87.716 31.661 1.00 7.99 42 GLY G C 1
ATOM 9030 O O . GLY G 1 8 ? 21.079 87.605 32.210 1.00 7.97 42 GLY G O 1
ATOM 9031 N N A SER G 1 9 ? 22.603 86.867 30.727 0.50 7.62 43 SER G N 1
ATOM 9032 N N B SER G 1 9 ? 22.618 86.867 30.737 0.50 7.58 43 SER G N 1
ATOM 9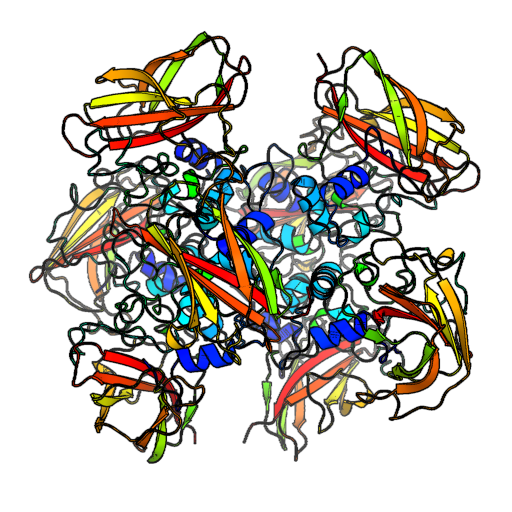033 C CA A SER G 1 9 ? 21.805 85.705 30.336 0.50 7.23 43 SER G CA 1
ATOM 9034 C CA B SER G 1 9 ? 21.839 85.710 30.305 0.50 7.15 43 SER G CA 1
ATOM 9035 C C A SER G 1 9 ? 21.857 84.645 31.422 0.50 7.19 43 SER G C 1
ATOM 9036 C C B SER G 1 9 ? 21.928 84.590 31.342 0.50 7.13 43 SER G C 1
ATOM 9037 O O A SER G 1 9 ? 22.682 84.695 32.339 0.50 7.53 43 SER G O 1
ATOM 9038 O O B SER G 1 9 ? 22.864 84.548 32.148 0.50 7.45 43 SER G O 1
ATOM 9043 N N . ARG G 1 10 ? 20.947 83.687 31.313 1.00 6.88 44 ARG G N 1
ATOM 9044 C CA . ARG G 1 10 ? 20.906 82.550 32.222 1.00 6.87 44 ARG G CA 1
ATOM 9045 C C . ARG G 1 10 ? 22.249 81.817 32.378 1.00 6.94 44 ARG G C 1
ATOM 9046 O O . ARG G 1 10 ? 22.734 81.665 33.504 1.00 7.38 44 ARG G O 1
ATOM 9054 N N . THR G 1 11 ? 22.865 81.392 31.280 1.00 6.73 45 THR G N 1
ATOM 9055 C CA . THR G 1 11 ? 24.145 80.681 31.406 1.00 6.93 45 THR G CA 1
ATOM 9056 C C . THR G 1 11 ? 25.263 81.560 31.970 1.00 7.26 45 THR G C 1
ATOM 9057 O O . THR G 1 11 ? 26.148 81.066 32.667 1.00 7.51 45 THR G O 1
ATOM 9061 N N . TYR G 1 12 ? 25.246 82.851 31.650 1.00 7.29 46 TYR G N 1
ATOM 9062 C CA . TYR G 1 12 ? 26.290 83.750 32.125 1.00 7.87 46 TYR G CA 1
ATOM 9063 C C . TYR G 1 12 ? 26.163 84.030 33.617 1.00 8.21 46 TYR G C 1
ATOM 9064 O O . TYR G 1 12 ? 27.147 83.937 34.351 1.00 8.82 46 TYR G O 1
ATOM 9073 N N . LEU G 1 13 ? 24.962 84.376 34.075 1.00 8.13 47 LEU G N 1
ATOM 9074 C CA . LEU G 1 13 ? 24.757 84.599 35.513 1.00 8.68 47 LEU G CA 1
ATOM 9075 C C . LEU G 1 13 ? 24.977 83.315 36.324 1.00 8.97 47 LEU G C 1
ATOM 9076 O O . LEU G 1 13 ? 25.477 83.349 37.448 1.00 9.40 47 LEU G O 1
ATOM 9081 N N . CYS G 1 14 ? 24.602 82.180 35.744 1.00 9.06 48 CYS G N 1
ATOM 9082 C CA . CYS G 1 14 ? 24.784 80.924 36.443 1.00 9.54 48 CYS G CA 1
ATOM 9083 C C . CYS G 1 14 ? 26.251 80.563 36.568 1.00 9.63 48 CYS G C 1
ATOM 9084 O O . CYS G 1 14 ? 26.658 80.129 37.627 1.00 9.76 48 CYS G O 1
ATOM 9087 N N . GLN G 1 15 ? 27.041 80.756 35.515 1.00 9.46 49 GLN G N 1
ATOM 9088 C CA . GLN G 1 15 ? 28.467 80.454 35.647 1.00 9.88 49 GLN G CA 1
ATOM 9089 C C . GLN G 1 15 ? 29.131 81.405 36.661 1.00 10.42 49 GLN G C 1
ATOM 9090 O O . GLN G 1 15 ? 29.998 80.974 37.414 1.00 10.70 49 GLN G O 1
ATOM 9096 N N . LEU G 1 16 ? 28.706 82.667 36.729 1.00 10.50 50 LEU G N 1
ATOM 9097 C CA . LEU G 1 16 ? 29.212 83.577 37.789 1.00 11.40 50 LEU G CA 1
ATOM 9098 C C . LEU G 1 16 ? 28.840 83.072 39.200 1.00 11.87 50 LEU G C 1
ATOM 9099 O O . LEU G 1 16 ? 29.654 83.120 40.129 1.00 12.52 50 LEU G O 1
ATOM 9104 N N . ASP G 1 17 ? 27.587 82.630 39.343 1.00 11.82 51 ASP G N 1
ATOM 9105 C CA . ASP G 1 17 ? 27.034 82.130 40.630 1.00 12.50 51 ASP G CA 1
ATOM 9106 C C . ASP G 1 17 ? 27.757 80.846 41.055 1.00 12.49 51 ASP G C 1
ATOM 9107 O O . ASP G 1 17 ? 27.933 80.593 42.237 1.00 13.33 51 ASP G O 1
ATOM 9112 N N . ALA G 1 18 ? 28.168 80.054 40.074 1.00 11.86 52 ALA G N 1
ATOM 9113 C CA . ALA G 1 18 ? 28.791 78.753 40.317 1.00 12.17 52 ALA G CA 1
ATOM 9114 C C . ALA G 1 18 ? 30.293 78.834 40.621 1.00 13.23 52 ALA G C 1
ATOM 9115 O O . ALA G 1 18 ? 30.846 77.864 41.118 1.00 13.22 52 ALA G O 1
ATOM 9117 N N . LYS G 1 19 ? 30.921 79.992 40.357 1.00 14.32 53 LYS G N 1
ATOM 9118 C CA . LYS G 1 19 ? 32.391 80.157 40.455 1.00 15.86 53 LYS G CA 1
ATOM 9119 C C . LYS G 1 19 ? 32.929 79.665 41.744 1.00 16.13 53 LYS G C 1
ATOM 9120 O O . LYS G 1 19 ? 32.407 79.997 42.826 1.00 16.66 53 LYS G O 1
ATOM 9126 N N . THR G 1 20 ? 34.024 78.912 41.655 1.00 16.25 54 THR G N 1
ATOM 9127 C CA . THR G 1 20 ? 34.862 78.705 42.807 1.00 16.92 54 THR G CA 1
ATOM 9128 C C . THR G 1 20 ? 36.303 79.012 42.372 1.00 17.35 54 THR G C 1
ATOM 9129 O O . THR G 1 20 ? 36.583 79.138 41.176 1.00 17.34 54 THR G O 1
ATOM 9133 N N . GLY G 1 21 ? 37.203 79.150 43.333 1.00 18.23 55 GLY G N 1
ATOM 9134 C CA . GLY G 1 21 ? 38.596 79.483 43.027 1.00 18.66 55 GLY G CA 1
ATOM 9135 C C . GLY G 1 21 ? 39.384 78.360 42.378 1.00 18.45 55 GLY G C 1
ATOM 9136 O O . GLY G 1 21 ? 40.474 78.599 41.828 1.00 19.28 55 GLY G O 1
ATOM 9137 N N . THR G 1 22 ? 38.889 77.127 42.488 1.00 17.46 56 THR G N 1
ATOM 9138 C CA . THR G 1 22 ? 39.584 75.979 41.887 1.00 17.18 56 THR G CA 1
ATOM 9139 C C . THR G 1 22 ? 39.023 75.686 40.506 1.00 15.87 56 THR G C 1
ATOM 9140 O O . THR G 1 22 ? 39.562 74.860 39.797 1.00 15.78 56 THR G O 1
ATOM 9144 N N . GLY G 1 23 ? 37.928 76.337 40.148 1.00 14.71 57 GLY G N 1
ATOM 9145 C CA . GLY G 1 23 ? 37.284 76.062 38.884 1.00 13.68 57 GLY G CA 1
ATOM 9146 C C . GLY G 1 23 ? 36.159 75.040 38.953 1.00 13.02 57 GLY G C 1
ATOM 9147 O O . GLY G 1 23 ? 35.536 74.771 37.940 1.00 12.26 57 GLY G O 1
ATOM 9148 N N . ALA G 1 24 ? 35.932 74.439 40.116 1.00 13.31 58 ALA G N 1
ATOM 9149 C CA . ALA G 1 24 ? 34.756 73.583 40.325 1.00 12.91 58 ALA G CA 1
ATOM 9150 C C . ALA G 1 24 ? 33.515 74.476 40.222 1.00 12.28 58 ALA G C 1
ATOM 9151 O O . ALA G 1 24 ? 33.616 75.692 40.276 1.00 12.38 58 ALA G O 1
ATOM 9153 N N . LEU G 1 25 ? 32.352 73.868 40.044 1.00 11.79 59 LEU G N 1
ATOM 9154 C CA . LEU G 1 25 ? 31.111 74.609 39.896 1.00 11.31 59 LEU G CA 1
ATOM 9155 C C . LEU G 1 25 ? 30.162 74.265 41.025 1.00 11.43 59 LEU G C 1
ATOM 9156 O O . LEU G 1 25 ? 29.774 73.104 41.165 1.00 11.55 59 LEU G O 1
ATOM 9161 N N . ASP G 1 26 ? 29.810 75.264 41.833 1.00 11.57 60 ASP G N 1
ATOM 9162 C CA . ASP G 1 26 ? 28.787 75.080 42.854 1.00 11.65 60 ASP G CA 1
ATOM 9163 C C . ASP G 1 26 ? 27.935 76.334 43.042 1.00 11.41 60 ASP G C 1
ATOM 9164 O O . ASP G 1 26 ? 28.225 77.161 43.899 1.00 11.76 60 ASP G O 1
ATOM 9169 N N . PRO G 1 27 ? 26.845 76.440 42.273 1.00 10.79 61 PRO G N 1
ATOM 9170 C CA . PRO G 1 27 ? 25.973 77.608 42.431 1.00 10.73 61 PRO G CA 1
ATOM 9171 C C . PRO G 1 27 ? 25.100 77.549 43.696 1.00 11.20 61 PRO G C 1
ATOM 9172 O O . PRO G 1 27 ? 24.762 76.467 44.163 1.00 11.39 61 PRO G O 1
ATOM 9176 N N . THR G 1 28 ? 24.772 78.704 44.236 1.00 11.64 62 THR G N 1
ATOM 9177 C CA . THR G 1 28 ? 23.839 78.794 45.351 1.00 12.21 62 THR G CA 1
ATOM 9178 C C . THR G 1 28 ? 22.418 78.981 44.848 1.00 11.66 62 THR G C 1
ATOM 9179 O O . THR G 1 28 ? 21.487 78.589 45.523 1.00 11.96 62 THR G O 1
ATOM 9183 N N . ASN G 1 29 ? 22.248 79.546 43.667 1.00 11.06 63 ASN G N 1
ATOM 9184 C CA . ASN G 1 29 ? 20.899 79.775 43.144 1.00 10.69 63 ASN G CA 1
ATOM 9185 C C . ASN G 1 29 ? 20.246 78.435 42.764 1.00 10.46 63 ASN G C 1
ATOM 9186 O O . ASN G 1 29 ? 20.864 77.608 42.100 1.00 10.24 63 ASN G O 1
ATOM 9191 N N . PRO G 1 30 ? 19.007 78.197 43.217 1.00 10.76 64 PRO G N 1
ATOM 9192 C CA . PRO G 1 30 ? 18.383 76.873 42.983 1.00 10.62 64 PRO G CA 1
ATOM 9193 C C . PRO G 1 30 ? 18.052 76.524 41.511 1.00 9.75 64 PRO G C 1
ATOM 9194 O O . PRO G 1 30 ? 18.112 75.340 41.136 1.00 9.37 64 PRO G O 1
ATOM 9198 N N . ALA G 1 31 ? 17.747 77.514 40.667 1.00 9.35 65 ALA G N 1
ATOM 9199 C CA . ALA G 1 31 ? 17.579 77.238 39.251 1.00 8.90 65 ALA G CA 1
ATOM 9200 C C . ALA G 1 31 ? 18.927 76.872 38.604 1.00 8.92 65 ALA G C 1
ATOM 9201 O O . ALA G 1 31 ? 19.011 75.973 37.739 1.00 8.65 65 ALA G O 1
ATOM 9203 N N . CYS G 1 32 ? 19.981 77.575 39.004 1.00 9.27 66 CYS G N 1
ATOM 9204 C CA . CYS G 1 32 ? 21.309 77.300 38.431 1.00 9.41 66 CYS G CA 1
ATOM 9205 C C . CYS G 1 32 ? 21.783 75.916 38.877 1.00 9.18 66 CYS G C 1
ATOM 9206 O O . CYS G 1 32 ? 22.354 75.155 38.099 1.00 8.53 66 CYS G O 1
ATOM 9209 N N . GLN G 1 33 ? 21.549 75.582 40.135 1.00 9.24 67 GLN G N 1
ATOM 9210 C CA . GLN G 1 33 ? 21.887 74.238 40.589 1.00 9.37 67 GLN G CA 1
ATOM 9211 C C . GLN G 1 33 ? 21.124 73.168 39.846 1.00 9.12 67 GLN G C 1
ATOM 9212 O O . GLN G 1 33 ? 21.695 72.143 39.436 1.00 8.95 67 GLN G O 1
ATOM 9218 N N . ALA G 1 34 ? 19.823 73.369 39.662 1.00 9.08 68 ALA G N 1
ATOM 9219 C CA . ALA G 1 34 ? 19.039 72.413 38.894 1.00 9.01 68 ALA G CA 1
ATOM 9220 C C . ALA G 1 34 ? 19.587 72.258 37.477 1.00 8.71 68 ALA G C 1
ATOM 9221 O O . ALA G 1 34 ? 19.648 71.152 36.938 1.00 9.01 68 ALA G O 1
ATOM 9223 N N . ALA G 1 35 ? 19.986 73.357 36.856 1.00 8.44 69 ALA G N 1
ATOM 9224 C CA . ALA G 1 35 ? 20.500 73.298 35.507 1.00 8.35 69 ALA G CA 1
ATOM 9225 C C . ALA G 1 35 ? 21.843 72.586 35.448 1.00 8.58 69 ALA G C 1
ATOM 9226 O O . ALA G 1 35 ? 22.132 71.857 34.486 1.00 8.66 69 ALA G O 1
ATOM 9228 N N . LEU G 1 36 ? 22.681 72.793 36.462 1.00 9.04 70 LEU G N 1
ATOM 9229 C CA . LEU G 1 36 ? 23.970 72.083 36.522 1.00 9.35 70 LEU G CA 1
ATOM 9230 C C . LEU G 1 36 ? 23.720 70.586 36.689 1.00 9.72 70 LEU G C 1
ATOM 9231 O O . LEU G 1 36 ? 24.335 69.755 36.015 1.00 9.71 70 LEU G O 1
ATOM 9236 N N . ASP G 1 37 ? 22.788 70.261 37.581 1.00 9.99 71 ASP G N 1
ATOM 9237 C CA . ASP G 1 37 ? 22.446 68.880 37.847 1.00 10.67 71 ASP G CA 1
ATOM 9238 C C . ASP G 1 37 ? 21.897 68.176 36.619 1.00 10.46 71 ASP G C 1
ATOM 9239 O O . ASP G 1 37 ? 22.263 67.028 36.374 1.00 10.62 71 ASP G O 1
ATOM 9244 N N . GLN G 1 38 ? 21.016 68.831 35.861 1.00 10.22 72 GLN G N 1
ATOM 9245 C CA . GLN G 1 38 ? 20.403 68.187 34.680 1.00 10.29 72 GLN G CA 1
ATOM 9246 C C . GLN G 1 38 ? 21.327 68.185 33.455 1.00 9.74 72 GLN G C 1
ATOM 9247 O O . GLN G 1 38 ? 21.605 67.126 32.872 1.00 10.27 72 GLN G O 1
ATOM 9253 N N . SER G 1 39 ? 21.827 69.372 33.101 1.00 8.97 73 SER G N 1
ATOM 9254 C CA . SER G 1 39 ? 22.454 69.577 31.807 1.00 8.52 73 SER G CA 1
ATOM 9255 C C . SER G 1 39 ? 23.976 69.463 31.885 1.00 8.57 73 SER G C 1
ATOM 9256 O O . SER G 1 39 ? 24.597 69.372 30.847 1.00 8.57 73 SER G O 1
ATOM 9259 N N . GLY G 1 40 ? 24.549 69.542 33.081 1.00 8.55 74 GLY G N 1
ATOM 9260 C CA . GLY G 1 40 ? 25.978 69.235 33.259 1.00 8.97 74 GLY G CA 1
ATOM 9261 C C . GLY G 1 40 ? 26.956 70.404 33.293 1.00 8.91 74 GLY G C 1
ATOM 9262 O O . GLY G 1 40 ? 26.668 71.532 32.881 1.00 8.35 74 GLY G O 1
ATOM 9263 N N . ALA G 1 41 ? 28.136 70.103 33.805 1.00 9.38 75 ALA G N 1
ATOM 9264 C CA . ALA G 1 41 ? 29.200 71.099 33.938 1.00 9.57 75 ALA G CA 1
ATOM 9265 C C . ALA G 1 41 ? 29.711 71.647 32.609 1.00 9.56 75 ALA G C 1
ATOM 9266 O O . ALA G 1 41 ? 30.009 72.835 32.495 1.00 9.30 75 ALA G O 1
ATOM 9268 N N . THR G 1 42 ? 29.811 70.798 31.598 1.00 9.86 76 THR G N 1
ATOM 9269 C CA . THR G 1 42 ? 30.428 71.229 30.328 1.00 9.95 76 THR G CA 1
ATOM 9270 C C . THR G 1 42 ? 29.681 72.437 29.748 1.00 9.82 76 THR G C 1
ATOM 9271 O O . THR G 1 42 ? 30.286 73.387 29.245 1.00 9.49 76 THR G O 1
ATOM 9275 N N . ALA G 1 43 ? 28.359 72.393 29.817 1.00 10.21 77 ALA G N 1
ATOM 9276 C CA . ALA G 1 43 ? 27.518 73.492 29.349 1.00 10.39 77 ALA G CA 1
ATOM 9277 C C . ALA G 1 43 ? 27.883 74.797 30.038 1.00 10.56 77 ALA G C 1
ATOM 9278 O O . ALA G 1 43 ? 28.003 75.847 29.398 1.00 10.90 77 ALA G O 1
ATOM 9280 N N . LEU G 1 44 ? 28.067 74.762 31.358 1.00 10.73 78 LEU G N 1
ATOM 9281 C CA . LEU G 1 44 ? 28.405 75.967 32.098 1.00 10.80 78 LEU G CA 1
ATOM 9282 C C . LEU G 1 44 ? 29.765 76.520 31.769 1.00 10.74 78 LEU G C 1
ATOM 9283 O O . LEU G 1 44 ? 29.926 77.716 31.712 1.00 10.93 78 LEU G O 1
ATOM 9288 N N . TYR G 1 45 ? 30.766 75.651 31.614 1.00 10.26 79 TYR G N 1
ATOM 9289 C CA . TYR G 1 45 ? 32.087 76.068 31.189 1.00 10.22 79 TYR G CA 1
ATOM 9290 C C . TYR G 1 45 ? 32.018 76.710 29.804 1.00 10.05 79 TYR G C 1
ATOM 9291 O O . TYR G 1 45 ? 32.799 77.602 29.473 1.00 11.09 79 TYR G O 1
ATOM 9300 N N . ASN G 1 46 ? 31.126 76.193 28.979 1.00 9.37 80 ASN G N 1
ATOM 9301 C CA . ASN G 1 46 ? 30.884 76.744 27.650 1.00 8.83 80 ASN G CA 1
ATOM 9302 C C . ASN G 1 46 ? 29.643 77.616 27.587 1.00 8.36 80 ASN G C 1
ATOM 9303 O O . ASN G 1 46 ? 28.848 77.536 26.637 1.00 7.68 80 ASN G O 1
ATOM 9308 N N . TRP G 1 47 ? 29.456 78.454 28.600 1.00 8.34 81 TRP G N 1
ATOM 9309 C CA . TRP G 1 47 ? 28.234 79.277 28.752 1.00 7.98 81 TRP G CA 1
ATOM 9310 C C . TRP G 1 47 ? 27.923 80.201 27.561 1.00 7.86 81 TRP G C 1
ATOM 9311 O O . TRP G 1 47 ? 26.782 80.621 27.357 1.00 7.78 81 TRP G O 1
ATOM 9322 N N . PHE G 1 48 ? 28.955 80.535 26.805 1.00 8.18 82 PHE G N 1
ATOM 9323 C CA . PHE G 1 48 ? 28.827 81.443 25.661 1.00 8.29 82 PHE G CA 1
ATOM 9324 C C . PHE G 1 48 ? 28.431 80.721 24.376 1.00 8.00 82 PHE G C 1
ATOM 9325 O O . PHE G 1 48 ? 28.164 81.381 23.361 1.00 7.96 82 PHE G O 1
ATOM 9333 N N . ALA G 1 49 ? 28.390 79.384 24.398 1.00 7.70 83 ALA G N 1
ATOM 9334 C CA . ALA G 1 49 ? 28.283 78.586 23.171 1.00 7.48 83 ALA G CA 1
ATOM 9335 C C . ALA G 1 49 ? 26.855 78.173 22.833 1.00 7.08 83 ALA G C 1
ATOM 9336 O O . ALA G 1 49 ? 26.638 77.089 22.291 1.00 7.23 83 ALA G O 1
ATOM 9338 N N . VAL G 1 50 ? 25.887 79.039 23.135 1.00 6.78 84 VAL G N 1
ATOM 9339 C CA . VAL G 1 50 ? 24.476 78.708 22.968 1.00 6.62 84 VAL G CA 1
ATOM 9340 C C . VAL G 1 50 ? 24.104 79.059 21.532 1.00 6.70 84 VAL G C 1
ATOM 9341 O O . VAL G 1 50 ? 23.554 80.131 21.239 1.00 6.81 84 VAL G O 1
ATOM 9345 N N . LEU G 1 51 ? 24.441 78.133 20.642 1.00 6.90 85 LEU G N 1
ATOM 9346 C CA . LEU G 1 51 ? 24.453 78.384 19.185 1.00 6.98 85 LEU G CA 1
ATOM 9347 C C . LEU G 1 51 ? 23.682 77.308 18.399 1.00 7.04 85 LEU G C 1
ATOM 9348 O O . LEU G 1 51 ? 23.549 76.165 18.850 1.00 6.97 85 LEU G O 1
ATOM 9353 N N . ASP G 1 52 ? 23.234 77.700 17.203 1.00 7.02 86 ASP G N 1
ATOM 9354 C CA . ASP G 1 52 ? 22.725 76.805 16.171 1.00 7.36 86 ASP G CA 1
ATOM 9355 C C . ASP G 1 52 ? 23.429 77.182 14.880 1.00 7.94 86 ASP G C 1
ATOM 9356 O O . ASP G 1 52 ? 23.192 78.267 14.314 1.00 8.09 86 ASP G O 1
ATOM 9361 N N . SER G 1 53 ? 24.316 76.291 14.425 1.00 8.65 87 SER G N 1
ATOM 9362 C CA . SER G 1 53 ? 25.071 76.491 13.192 1.00 9.46 87 SER G CA 1
ATOM 9363 C C . SER G 1 53 ? 24.241 76.782 11.965 1.00 9.46 87 SER G C 1
ATOM 9364 O O . SER G 1 53 ? 24.769 77.280 10.977 1.00 9.69 87 SER G O 1
ATOM 9367 N N . ASN G 1 54 ? 22.951 76.434 11.994 1.00 9.23 88 ASN G N 1
ATOM 9368 C CA . ASN G 1 54 ? 22.134 76.506 10.809 1.00 9.54 88 ASN G CA 1
ATOM 9369 C C . ASN G 1 54 ? 20.913 77.408 10.900 1.00 8.72 88 ASN G C 1
ATOM 9370 O O . ASN G 1 54 ? 20.088 77.363 10.000 1.00 8.86 88 ASN G O 1
ATOM 9375 N N . ALA G 1 55 ? 20.820 78.253 11.921 1.00 7.77 89 ALA G N 1
ATOM 9376 C CA . ALA G 1 55 ? 19.619 79.065 12.114 1.00 7.38 89 ALA G CA 1
ATOM 9377 C C . ALA G 1 55 ? 19.385 80.073 10.994 1.00 7.41 89 ALA G C 1
ATOM 9378 O O . ALA G 1 55 ? 18.265 80.252 10.528 1.00 7.57 89 ALA G O 1
ATOM 9380 N N . GLY G 1 56 ? 20.448 80.739 10.563 1.00 7.39 90 GLY G N 1
ATOM 9381 C CA . GLY G 1 56 ? 20.341 81.702 9.467 1.00 7.62 90 GLY G CA 1
ATOM 9382 C C . GLY G 1 56 ? 19.268 82.773 9.586 1.00 7.50 90 GLY G C 1
ATOM 9383 O O . GLY G 1 56 ? 18.634 83.141 8.593 1.00 7.77 90 GLY G O 1
ATOM 9384 N N . GLY G 1 57 ? 19.075 83.284 10.797 1.00 7.19 91 GLY G N 1
ATOM 9385 C CA . GLY G 1 57 ? 18.167 84.392 11.068 1.00 7.16 91 GLY G CA 1
ATOM 9386 C C . GLY G 1 57 ? 16.737 83.922 11.248 1.00 7.20 91 GLY G C 1
ATOM 9387 O O . GLY G 1 57 ? 15.824 84.729 11.495 1.00 7.29 91 GLY G O 1
ATOM 9388 N N . ARG G 1 58 ? 16.517 82.625 11.086 1.00 7.37 92 ARG G N 1
ATOM 9389 C CA . ARG G 1 58 ? 15.202 82.056 11.326 1.00 7.61 92 ARG G CA 1
ATOM 9390 C C . ARG G 1 58 ? 14.868 82.069 12.817 1.00 7.59 92 ARG G C 1
ATOM 9391 O O . ARG G 1 58 ? 15.741 82.066 13.653 1.00 7.26 92 ARG G O 1
ATOM 9399 N N . GLY G 1 59 ? 13.575 82.133 13.101 1.00 8.13 93 GLY G N 1
ATOM 9400 C CA . GLY G 1 59 ? 13.090 82.125 14.483 1.00 8.23 93 GLY G CA 1
ATOM 9401 C C . GLY G 1 59 ? 11.791 81.356 14.589 1.00 8.79 93 GLY G C 1
ATOM 9402 O O . GLY G 1 59 ? 11.796 80.116 14.599 1.00 9.33 93 GLY G O 1
ATOM 9403 N N . ALA G 1 60 ? 10.667 82.081 14.625 1.00 9.22 94 ALA G N 1
ATOM 9404 C CA . ALA G 1 60 ? 9.340 81.456 14.678 1.00 9.98 94 ALA G CA 1
ATOM 9405 C C . ALA G 1 60 ? 9.067 80.508 13.501 1.00 10.39 94 ALA G C 1
ATOM 9406 O O . ALA G 1 60 ? 9.203 80.919 12.353 1.00 10.53 94 ALA G O 1
ATOM 9408 N N . GLY G 1 61 ? 8.681 79.266 13.787 1.00 10.74 95 GLY G N 1
ATOM 9409 C CA . GLY G 1 61 ? 8.458 78.242 12.768 1.00 11.39 95 GLY G CA 1
ATOM 9410 C C . GLY G 1 61 ? 9.668 77.325 12.605 1.00 11.00 95 GLY G C 1
ATOM 9411 O O . GLY G 1 61 ? 9.598 76.274 11.946 1.00 11.65 95 GLY G O 1
ATOM 9412 N N . TYR G 1 62 ? 10.797 77.734 13.191 1.00 10.50 96 TYR G N 1
ATOM 9413 C CA . TYR G 1 62 ? 12.026 76.960 13.102 1.00 9.97 96 TYR G CA 1
ATOM 9414 C C . TYR G 1 62 ? 12.594 76.588 14.464 1.00 9.52 96 TYR G C 1
ATOM 9415 O O . TYR G 1 62 ? 12.942 75.432 14.693 1.00 9.62 96 TYR G O 1
ATOM 9424 N N . VAL G 1 63 ? 12.712 77.561 15.352 1.00 9.00 97 VAL G N 1
ATOM 9425 C CA . VAL G 1 63 ? 13.177 77.308 16.735 1.00 8.56 97 VAL G CA 1
ATOM 9426 C C . VAL G 1 63 ? 11.910 77.041 17.532 1.00 8.61 97 VAL G C 1
ATOM 9427 O O . VAL G 1 63 ? 11.074 77.950 17.666 1.00 8.82 97 VAL G O 1
ATOM 9431 N N . PRO G 1 64 ? 11.690 75.790 17.996 1.00 8.52 98 PRO G N 1
ATOM 9432 C CA . PRO G 1 64 ? 10.403 75.508 18.667 1.00 8.73 98 PRO G CA 1
ATOM 9433 C C . PRO G 1 64 ? 10.172 76.348 19.940 1.00 8.44 98 PRO G C 1
ATOM 9434 O O . PRO G 1 64 ? 11.140 76.697 20.645 1.00 7.98 98 PRO G O 1
ATOM 9438 N N . ASP G 1 65 ? 8.903 76.685 20.182 1.00 8.87 99 ASP G N 1
ATOM 9439 C CA . ASP G 1 65 ? 8.495 77.272 21.447 1.00 8.90 99 ASP G CA 1
ATOM 9440 C C . ASP G 1 65 ? 9.083 76.414 22.568 1.00 8.65 99 ASP G C 1
ATOM 9441 O O . ASP G 1 65 ? 9.125 75.176 22.478 1.00 8.72 99 ASP G O 1
ATOM 9446 N N . GLY G 1 66 ? 9.598 77.101 23.585 1.00 8.22 100 GLY G N 1
ATOM 9447 C CA . GLY G 1 66 ? 10.062 76.486 24.792 1.00 8.08 100 GLY G CA 1
ATOM 9448 C C . GLY G 1 66 ? 11.508 76.051 24.700 1.00 7.57 100 GLY G C 1
ATOM 9449 O O . GLY G 1 66 ? 12.018 75.477 25.644 1.00 7.74 100 GLY G O 1
ATOM 9450 N N . THR G 1 67 ? 12.165 76.322 23.565 1.00 7.16 101 THR G N 1
ATOM 9451 C CA . THR G 1 67 ? 13.585 75.988 23.392 1.00 6.80 101 THR G CA 1
ATOM 9452 C C . THR G 1 67 ? 14.486 77.164 23.006 1.00 6.46 101 THR G C 1
ATOM 9453 O O . THR G 1 67 ? 15.632 76.959 22.657 1.00 6.23 101 THR G O 1
ATOM 9457 N N . LEU G 1 68 ? 13.991 78.394 23.042 1.00 6.30 102 LEU G N 1
ATOM 9458 C CA . LEU G 1 68 ? 14.791 79.496 22.556 1.00 6.21 102 LEU G CA 1
ATOM 9459 C C . LEU G 1 68 ? 16.106 79.640 23.335 1.00 6.17 102 LEU G C 1
ATOM 9460 O O . LEU G 1 68 ? 17.115 80.007 22.788 1.00 6.22 102 LEU G O 1
ATOM 9465 N N . CYS G 1 69 ? 16.046 79.417 24.639 1.00 6.47 103 CYS G N 1
ATOM 9466 C CA . CYS G 1 69 ? 17.163 79.686 25.517 1.00 6.56 103 CYS G CA 1
ATOM 9467 C C . CYS G 1 69 ? 18.260 78.658 25.370 1.00 6.26 103 CYS G C 1
ATOM 9468 O O . CYS G 1 69 ? 19.361 78.823 25.916 1.00 5.99 103 CYS G O 1
ATOM 9471 N N . SER G 1 70 ? 17.966 77.582 24.636 1.00 6.06 104 SER G N 1
ATOM 9472 C CA . SER G 1 70 ? 18.996 76.605 24.301 1.00 6.14 104 SER G CA 1
ATOM 9473 C C . SER G 1 70 ? 19.259 76.495 22.806 1.00 6.14 104 SER G C 1
ATOM 9474 O O . SER G 1 70 ? 19.835 75.505 22.337 1.00 6.36 104 SER G O 1
ATOM 9477 N N . ALA G 1 71 ? 18.872 77.508 22.051 1.00 6.12 105 ALA G N 1
ATOM 9478 C CA . ALA G 1 71 ? 19.098 77.498 20.599 1.00 6.22 105 ALA G CA 1
ATOM 9479 C C . ALA G 1 71 ? 18.417 76.310 19.928 1.00 6.55 105 ALA G C 1
ATOM 9480 O O . ALA G 1 71 ? 18.940 75.705 18.981 1.00 6.58 105 ALA G O 1
ATOM 9482 N N . GLY G 1 72 ? 17.192 76.019 20.373 1.00 6.80 106 GLY G N 1
ATOM 9483 C CA . GLY G 1 72 ? 16.461 74.902 19.823 1.00 7.23 106 GLY G CA 1
ATOM 9484 C C . GLY G 1 72 ? 17.091 73.549 20.084 1.00 7.73 106 GLY G C 1
ATOM 9485 O O . GLY G 1 72 ? 16.782 72.584 19.408 1.00 8.25 106 GLY G O 1
ATOM 9486 N N . ASP G 1 73 ? 17.939 73.466 21.110 1.00 7.72 107 ASP G N 1
ATOM 9487 C CA . ASP G 1 73 ? 18.665 72.219 21.447 1.00 8.23 107 ASP G CA 1
ATOM 9488 C C . ASP G 1 73 ? 19.508 71.733 20.287 1.00 8.38 107 ASP G C 1
ATOM 9489 O O . ASP G 1 73 ? 19.707 70.538 20.119 1.00 8.82 107 ASP G O 1
ATOM 9494 N N . ARG G 1 74 ? 20.018 72.670 19.495 1.00 8.24 108 ARG G N 1
ATOM 9495 C CA . ARG G 1 74 ? 20.830 72.332 18.330 1.00 8.75 108 ARG G CA 1
ATOM 9496 C C . ARG G 1 74 ? 22.320 72.665 18.496 1.00 8.30 108 ARG G C 1
ATOM 9497 O O . ARG G 1 74 ? 23.076 72.521 17.529 1.00 8.80 108 ARG G O 1
ATOM 9505 N N . SER G 1 75 ? 22.732 73.083 19.688 1.00 7.67 109 SER G N 1
ATOM 9506 C CA . SER G 1 75 ? 24.115 73.445 19.941 1.00 7.57 109 SER G CA 1
ATOM 9507 C C . SER G 1 75 ? 24.944 72.170 20.167 1.00 7.97 109 SER G C 1
ATOM 9508 O O . SER G 1 75 ? 24.413 71.071 20.230 1.00 7.96 109 SER G O 1
ATOM 9511 N N . PRO G 1 76 ? 26.262 72.329 20.303 1.00 8.34 110 PRO G N 1
ATOM 9512 C CA . PRO G 1 76 ? 27.126 71.194 20.644 1.00 8.91 110 PRO G CA 1
ATOM 9513 C C . PRO G 1 76 ? 26.981 70.674 22.082 1.00 8.99 110 PRO G C 1
ATOM 9514 O O . PRO G 1 76 ? 27.547 69.608 22.421 1.00 9.11 110 PRO G O 1
ATOM 9518 N N . TYR G 1 77 ? 26.280 71.420 22.921 1.00 8.56 111 TYR G N 1
ATOM 9519 C CA . TYR G 1 77 ? 26.202 71.153 24.350 1.00 8.80 111 TYR G CA 1
ATOM 9520 C C . TYR G 1 77 ? 24.755 71.031 24.767 1.00 8.48 111 TYR G C 1
ATOM 9521 O O . TYR G 1 77 ? 23.834 71.478 24.041 1.00 8.39 111 TYR G O 1
ATOM 9530 N N . ASP G 1 78 ? 24.555 70.493 25.964 1.00 8.41 112 ASP G N 1
ATOM 9531 C CA . ASP G 1 78 ? 23.216 70.317 26.512 1.00 8.33 112 ASP G CA 1
ATOM 9532 C C . ASP G 1 78 ? 22.881 71.598 27.283 1.00 7.73 112 ASP G C 1
ATOM 9533 O O . ASP G 1 78 ? 23.287 71.774 28.440 1.00 8.17 112 ASP G O 1
ATOM 9538 N N . PHE G 1 79 ? 22.147 72.498 26.640 1.00 7.16 113 PHE G N 1
ATOM 9539 C CA . PHE G 1 79 ? 21.602 73.695 27.327 1.00 6.74 113 PHE G CA 1
ATOM 9540 C C . PHE G 1 79 ? 20.107 73.549 27.659 1.00 6.83 113 PHE G C 1
ATOM 9541 O O . PHE G 1 79 ? 19.437 74.514 28.024 1.00 6.56 113 PHE G O 1
ATOM 9549 N N . SER G 1 80 ? 19.590 72.335 27.584 1.00 7.17 114 SER G N 1
ATOM 9550 C CA . SER G 1 80 ? 18.149 72.124 27.740 1.00 7.37 114 SER G CA 1
ATOM 9551 C C . SER G 1 80 ? 17.608 72.701 29.047 1.00 7.16 114 SER G C 1
ATOM 9552 O O . SER G 1 80 ? 16.534 73.303 29.071 1.00 6.98 114 SER G O 1
ATOM 9555 N N . ALA G 1 81 ? 18.357 72.526 30.137 1.00 7.03 115 ALA G N 1
ATOM 9556 C CA . ALA G 1 81 ? 17.890 72.962 31.446 1.00 7.11 115 ALA G CA 1
ATOM 9557 C C . ALA G 1 81 ? 17.751 74.476 31.560 1.00 6.70 115 ALA G C 1
ATOM 9558 O O . ALA G 1 81 ? 17.011 74.961 32.427 1.00 6.84 115 ALA G O 1
ATOM 9560 N N . TYR G 1 82 ? 18.442 75.212 30.686 1.00 6.22 116 TYR G N 1
ATOM 9561 C CA . TYR G 1 82 ? 18.332 76.677 30.677 1.00 5.99 116 TYR G CA 1
ATOM 9562 C C . TYR G 1 82 ? 16.999 77.173 30.083 1.00 5.89 116 TYR G C 1
ATOM 9563 O O . TYR G 1 82 ? 16.695 78.362 30.132 1.00 5.81 116 TYR G O 1
ATOM 9572 N N . ASN G 1 83 ? 16.155 76.260 29.615 1.00 5.98 117 ASN G N 1
ATOM 9573 C CA . ASN G 1 83 ? 14.750 76.616 29.289 1.00 6.10 117 ASN G CA 1
ATOM 9574 C C . ASN G 1 83 ? 13.780 76.473 30.450 1.00 6.48 117 ASN G C 1
ATOM 9575 O O . ASN G 1 83 ? 12.591 76.776 30.314 1.00 6.58 117 ASN G O 1
ATOM 9580 N N . ALA G 1 84 ? 14.251 75.943 31.576 1.00 6.66 118 ALA G N 1
ATOM 9581 C CA . ALA G 1 84 ? 13.328 75.620 32.670 1.00 7.12 118 ALA G CA 1
ATOM 9582 C C . ALA G 1 84 ? 12.407 76.799 32.991 1.00 7.26 118 ALA G C 1
ATOM 9583 O O . ALA G 1 84 ? 12.871 77.921 33.237 1.00 7.13 118 ALA G O 1
ATOM 9585 N N . ALA G 1 85 ? 11.108 76.517 33.061 1.00 7.72 119 ALA G N 1
ATOM 9586 C CA . ALA G 1 85 ? 10.113 77.570 33.283 1.00 8.02 119 ALA G CA 1
ATOM 9587 C C . ALA G 1 85 ? 9.947 77.763 34.794 1.00 8.44 119 ALA G C 1
ATOM 9588 O O . ALA G 1 85 ? 9.018 77.246 35.419 1.00 8.97 119 ALA G O 1
ATOM 9590 N N . ARG G 1 86 ? 10.891 78.503 35.354 1.00 8.40 120 ARG G N 1
ATOM 9591 C CA . ARG G 1 86 ? 10.985 78.720 36.787 1.00 8.74 120 ARG G CA 1
ATOM 9592 C C . ARG G 1 86 ? 10.995 80.218 37.035 1.00 8.85 120 ARG G C 1
ATOM 9593 O O . ARG G 1 86 ? 11.481 80.967 36.191 1.00 8.61 120 ARG G O 1
ATOM 9601 N N . SER G 1 87 ? 10.581 80.632 38.226 1.00 9.46 121 SER G N 1
ATOM 9602 C CA . SER G 1 87 ? 10.566 82.063 38.570 1.00 9.79 121 SER G CA 1
ATOM 9603 C C . SER G 1 87 ? 11.737 82.437 39.483 1.00 9.78 121 SER G C 1
ATOM 9604 O O . SER G 1 87 ? 11.789 83.553 39.992 1.00 10.07 121 SER G O 1
ATOM 9607 N N . ASP G 1 88 ? 12.675 81.520 39.695 1.00 9.63 122 ASP G N 1
ATOM 9608 C CA . ASP G 1 88 ? 13.746 81.740 40.652 1.00 9.86 122 ASP G CA 1
ATOM 9609 C C . ASP G 1 88 ? 15.166 81.781 40.053 1.00 9.50 122 ASP G C 1
ATOM 9610 O O . ASP G 1 88 ? 16.146 81.763 40.815 1.00 9.80 122 ASP G O 1
ATOM 9615 N N . TRP G 1 89 ? 15.280 81.876 38.724 1.00 9.04 123 TRP G N 1
ATOM 9616 C CA . TRP G 1 89 ? 16.571 82.159 38.081 1.00 8.80 123 TRP G CA 1
ATOM 9617 C C . TRP G 1 89 ? 17.123 83.497 38.628 1.00 9.42 123 TRP G C 1
ATOM 9618 O O . TRP G 1 89 ? 16.339 84.369 39.020 1.00 9.88 123 TRP G O 1
ATOM 9629 N N . PRO G 1 90 ? 18.459 83.674 38.585 1.00 9.74 124 PRO G N 1
ATOM 9630 C CA . PRO G 1 90 ? 19.018 85.006 38.861 1.00 10.31 124 PRO G CA 1
ATOM 9631 C C . PRO G 1 90 ? 18.415 86.042 37.911 1.00 10.21 124 PRO G C 1
ATOM 9632 O O . PRO G 1 90 ? 18.155 85.741 36.749 1.00 9.92 124 PRO G O 1
ATOM 9636 N N . ARG G 1 91 ? 18.206 87.264 38.392 1.00 10.84 125 ARG G N 1
ATOM 9637 C CA . ARG G 1 91 ? 17.670 88.301 37.526 1.00 10.93 125 ARG G CA 1
ATOM 9638 C C . ARG G 1 91 ? 18.236 89.669 37.808 1.00 11.30 125 ARG G C 1
ATOM 9639 O O . ARG G 1 91 ? 18.758 89.960 38.898 1.00 11.91 125 ARG G O 1
ATOM 9647 N N . THR G 1 92 ? 18.090 90.500 36.790 1.00 11.24 126 THR G N 1
ATOM 9648 C CA . THR G 1 92 ? 18.560 91.863 36.794 1.00 11.61 126 THR G CA 1
ATOM 9649 C C . THR G 1 92 ? 17.364 92.796 37.022 1.00 11.98 126 THR G C 1
ATOM 9650 O O . THR G 1 92 ? 16.294 92.656 36.415 1.00 11.15 126 THR G O 1
ATOM 9654 N N . HIS G 1 93 ? 17.564 93.733 37.936 1.00 12.85 127 HIS G N 1
ATOM 9655 C CA . HIS G 1 93 ? 16.524 94.684 38.310 1.00 13.77 127 HIS G CA 1
ATOM 9656 C C . HIS G 1 93 ? 16.643 95.899 37.395 1.00 13.76 127 HIS G C 1
ATOM 9657 O O . HIS G 1 93 ? 17.731 96.448 37.230 1.00 14.16 127 HIS G O 1
ATOM 9664 N N . LEU G 1 94 ? 15.526 96.289 36.784 1.00 13.34 128 LEU G N 1
ATOM 9665 C CA . LEU G 1 94 ? 15.520 97.315 35.763 1.00 13.43 128 LEU G CA 1
ATOM 9666 C C . LEU G 1 94 ? 14.428 98.322 36.051 1.00 13.84 128 LEU G C 1
ATOM 9667 O O . LEU G 1 94 ? 13.462 98.048 36.764 1.00 13.78 128 LEU G O 1
ATOM 9672 N N . THR G 1 95 ? 14.593 99.499 35.467 1.00 13.97 129 THR G N 1
ATOM 9673 C CA . THR G 1 95 ? 13.628 100.572 35.611 1.00 14.54 129 THR G CA 1
ATOM 9674 C C . THR G 1 95 ? 12.858 100.682 34.295 1.00 13.99 129 THR G C 1
ATOM 9675 O O . THR G 1 95 ? 13.422 100.969 33.238 1.00 13.86 129 THR G O 1
ATOM 9679 N N . SER G 1 96 ? 11.564 100.420 34.360 1.00 13.78 130 SER G N 1
ATOM 9680 C CA . SER G 1 96 ? 10.693 100.623 33.216 1.00 13.52 130 SER G CA 1
ATOM 9681 C C . SER G 1 96 ? 10.770 102.076 32.718 1.00 14.02 130 SER G C 1
ATOM 9682 O O . SER G 1 96 ? 10.685 103.017 33.505 1.00 14.83 130 SER G O 1
ATOM 9685 N N . GLY G 1 97 ? 10.942 102.250 31.411 1.00 13.66 131 GLY G N 1
ATOM 9686 C CA . GLY G 1 97 ? 11.004 103.585 30.819 1.00 14.24 131 GLY G CA 1
ATOM 9687 C C . GLY G 1 97 ? 12.412 104.112 30.660 1.00 14.40 131 GLY G C 1
ATOM 9688 O O . GLY G 1 97 ? 12.610 105.133 29.993 1.00 14.97 131 GLY G O 1
ATOM 9689 N N . ALA G 1 98 ? 13.387 103.441 31.268 1.00 14.04 132 ALA G N 1
ATOM 9690 C CA . ALA G 1 98 ? 14.780 103.885 31.167 1.00 14.34 132 ALA G CA 1
ATOM 9691 C C . ALA G 1 98 ? 15.439 103.350 29.900 1.00 13.67 132 ALA G C 1
ATOM 9692 O O . ALA G 1 98 ? 15.053 102.305 29.356 1.00 13.00 132 ALA G O 1
ATOM 9694 N N . THR G 1 99 ? 16.441 104.085 29.438 1.00 14.06 133 THR G N 1
ATOM 9695 C CA . THR G 1 99 ? 17.363 103.564 28.458 1.00 13.70 133 THR G CA 1
ATOM 9696 C C . THR G 1 99 ? 18.559 103.008 29.229 1.00 13.65 133 THR G C 1
ATOM 9697 O O . THR G 1 99 ? 19.149 103.701 30.060 1.00 14.50 133 THR G O 1
ATOM 9701 N N . ILE G 1 100 ? 18.884 101.756 28.961 1.00 12.86 134 ILE G N 1
ATOM 9702 C CA . ILE G 1 100 ? 19.951 101.059 29.675 1.00 12.75 134 ILE G CA 1
ATOM 9703 C C . ILE G 1 100 ? 21.124 100.680 28.770 1.00 12.65 134 ILE G C 1
ATOM 9704 O O . ILE G 1 100 ? 20.935 100.423 27.573 1.00 12.06 134 ILE G O 1
ATOM 9709 N N . PRO G 1 101 ? 22.341 100.640 29.344 1.00 13.08 135 PRO G N 1
ATOM 9710 C CA . PRO G 1 101 ? 23.502 100.159 28.607 1.00 13.12 135 PRO G CA 1
ATOM 9711 C C . PRO G 1 101 ? 23.487 98.642 28.578 1.00 12.53 135 PRO G C 1
ATOM 9712 O O . PRO G 1 101 ? 23.413 98.013 29.630 1.00 13.36 135 PRO G O 1
ATOM 9716 N N . VAL G 1 102 ? 23.508 98.057 27.389 1.00 11.84 136 VAL G N 1
ATOM 9717 C CA . VAL G 1 102 ? 23.550 96.608 27.230 1.00 11.03 136 VAL G CA 1
ATOM 9718 C C . VAL G 1 102 ? 24.993 96.186 26.962 1.00 11.11 136 VAL G C 1
ATOM 9719 O O . VAL G 1 102 ? 25.716 96.880 26.274 1.00 11.23 136 VAL G O 1
ATOM 9723 N N . GLU G 1 103 ? 25.401 95.049 27.539 1.00 10.85 137 GLU G N 1
ATOM 9724 C CA . GLU G 1 103 ? 26.677 94.442 27.232 1.00 11.06 137 GLU G CA 1
ATOM 9725 C C . GLU G 1 103 ? 26.430 93.012 26.797 1.00 10.08 137 GLU G C 1
ATOM 9726 O O . GLU G 1 103 ? 25.640 92.295 27.428 1.00 9.65 137 GLU G O 1
ATOM 9732 N N . TYR G 1 104 ? 27.119 92.598 25.731 1.00 9.69 138 TYR G N 1
ATOM 9733 C CA . TYR G 1 104 ? 26.978 91.241 25.202 1.00 8.87 138 TYR G CA 1
ATOM 9734 C C . TYR G 1 104 ? 28.381 90.678 25.011 1.00 8.94 138 TYR G C 1
ATOM 9735 O O . TYR G 1 104 ? 29.252 91.346 24.442 1.00 9.11 138 TYR G O 1
ATOM 9744 N N . SER G 1 105 ? 28.603 89.449 25.483 1.00 8.58 139 SER G N 1
ATOM 9745 C CA . SER G 1 105 ? 29.951 88.860 25.415 1.00 8.97 139 SER G CA 1
ATOM 9746 C C . SER G 1 105 ? 30.527 88.838 23.996 1.00 9.23 139 SER G C 1
ATOM 9747 O O . SER G 1 105 ? 29.838 88.509 23.035 1.00 8.72 139 SER G O 1
ATOM 9750 N N . ASN G 1 106 ? 31.796 89.201 23.871 1.00 10.10 140 ASN G N 1
ATOM 9751 C CA . ASN G 1 106 ? 32.504 89.022 22.618 1.00 10.55 140 ASN G CA 1
ATOM 9752 C C . ASN G 1 106 ? 33.567 87.925 22.714 1.00 11.16 140 ASN G C 1
ATOM 9753 O O . ASN G 1 106 ? 34.652 88.079 22.180 1.00 11.98 140 ASN G O 1
ATOM 9758 N N . TRP G 1 107 ? 33.222 86.825 23.389 1.00 11.17 141 TRP G N 1
ATOM 9759 C CA . TRP G 1 107 ? 34.166 85.743 23.637 1.00 12.11 141 TRP G CA 1
ATOM 9760 C C . TRP G 1 107 ? 34.872 85.342 22.347 1.00 12.45 141 TRP G C 1
ATOM 9761 O O . TRP G 1 107 ? 36.093 85.196 22.339 1.00 13.42 141 TRP G O 1
ATOM 9772 N N . ALA G 1 108 ? 34.098 85.169 21.273 1.00 12.08 142 ALA G N 1
ATOM 9773 C CA . ALA G 1 108 ? 34.647 85.219 19.910 1.00 12.72 142 ALA G CA 1
ATOM 9774 C C . ALA G 1 108 ? 33.814 86.198 19.110 1.00 12.50 142 ALA G C 1
ATOM 9775 O O . ALA G 1 108 ? 32.596 86.095 19.076 1.00 12.03 142 ALA G O 1
ATOM 9777 N N . ALA G 1 109 ? 34.477 87.173 18.491 1.00 12.92 143 ALA G N 1
ATOM 9778 C CA . ALA G 1 109 ? 33.763 88.245 17.777 1.00 12.93 143 ALA G CA 1
ATOM 9779 C C . ALA G 1 109 ? 33.286 87.773 16.400 1.00 12.65 143 ALA G C 1
ATOM 9780 O O . ALA G 1 109 ? 33.967 86.996 15.727 1.00 12.97 143 ALA G O 1
ATOM 9782 N N . HIS G 1 110 ? 32.128 88.281 15.979 1.00 12.11 144 HIS G N 1
ATOM 9783 C CA . HIS G 1 110 ? 31.567 87.995 14.661 1.00 12.13 144 HIS G CA 1
ATOM 9784 C C . HIS G 1 110 ? 30.786 89.220 14.199 1.00 12.08 144 HIS G C 1
ATOM 9785 O O . HIS G 1 110 ? 30.161 89.886 15.026 1.00 11.82 144 HIS G O 1
ATOM 9792 N N . PRO G 1 111 ? 30.779 89.494 12.880 1.00 12.28 145 PRO G N 1
ATOM 9793 C CA . PRO G 1 111 ? 29.911 90.540 12.311 1.00 12.22 145 PRO G CA 1
ATOM 9794 C C . PRO G 1 111 ? 28.447 90.104 12.258 1.00 11.48 145 PRO G C 1
ATOM 9795 O O . PRO G 1 111 ? 28.126 88.911 12.160 1.00 10.91 145 PRO G O 1
ATOM 9799 N N . GLY G 1 112 ? 27.550 91.069 12.356 1.00 11.11 146 GLY G N 1
ATOM 9800 C CA . GLY G 1 112 ? 26.128 90.786 12.321 1.00 10.86 146 GLY G CA 1
ATOM 9801 C C . GLY G 1 112 ? 25.285 91.634 13.249 1.00 10.60 146 GLY G C 1
ATOM 9802 O O . GLY G 1 112 ? 25.705 92.707 13.708 1.00 10.93 146 GLY G O 1
ATOM 9803 N N . ASP G 1 113 ? 24.064 91.150 13.455 1.00 10.38 147 ASP G N 1
ATOM 9804 C CA . ASP G 1 113 ? 23.000 91.898 14.105 1.00 10.49 147 ASP G CA 1
ATOM 9805 C C . ASP G 1 113 ? 22.602 91.247 15.424 1.00 9.49 147 ASP G C 1
ATOM 9806 O O . ASP G 1 113 ? 22.608 90.013 15.553 1.00 8.99 147 ASP G O 1
ATOM 9811 N N . PHE G 1 114 ? 22.197 92.072 16.381 1.00 9.18 148 PHE G N 1
ATOM 9812 C CA . PHE G 1 114 ? 21.606 91.615 17.637 1.00 8.48 148 PHE G CA 1
ATOM 9813 C C . PHE G 1 114 ? 20.130 92.039 17.672 1.00 8.15 148 PHE G C 1
ATOM 9814 O O . PHE G 1 114 ? 19.817 93.241 17.740 1.00 8.49 148 PHE G O 1
ATOM 9822 N N . ARG G 1 115 ? 19.237 91.062 17.587 1.00 7.57 149 ARG G N 1
ATOM 9823 C CA . ARG G 1 115 ? 17.810 91.271 17.677 1.00 7.52 149 ARG G CA 1
ATOM 9824 C C . ARG G 1 115 ? 17.424 91.106 19.134 1.00 7.15 149 ARG G C 1
ATOM 9825 O O . ARG G 1 115 ? 17.708 90.078 19.723 1.00 6.97 149 ARG G O 1
ATOM 9833 N N . VAL G 1 116 ? 16.847 92.149 19.714 1.00 7.01 150 VAL G N 1
ATOM 9834 C CA . VAL G 1 116 ? 16.586 92.218 21.147 1.00 6.86 150 VAL G CA 1
ATOM 9835 C C . VAL G 1 116 ? 15.062 92.283 21.334 1.00 7.00 150 VAL G C 1
ATOM 9836 O O . VAL G 1 116 ? 14.414 93.222 20.851 1.00 7.47 150 VAL G O 1
ATOM 9840 N N . TYR G 1 117 ? 14.522 91.285 22.050 1.00 6.80 151 TYR G N 1
ATOM 9841 C CA . TYR G 1 117 ? 13.107 91.106 22.280 1.00 7.03 151 TYR G CA 1
ATOM 9842 C C . TYR G 1 117 ? 12.800 91.148 23.783 1.00 7.14 151 TYR G C 1
ATOM 9843 O O . TYR G 1 117 ? 13.641 90.763 24.599 1.00 7.05 151 TYR G O 1
ATOM 9852 N N . LEU G 1 118 ? 11.556 91.487 24.134 1.00 7.33 152 LEU G N 1
ATOM 9853 C CA . LEU G 1 118 ? 11.138 91.564 25.538 1.00 7.55 152 LEU G CA 1
ATOM 9854 C C . LEU G 1 118 ? 9.779 90.840 25.623 1.00 7.74 152 LEU G C 1
ATOM 9855 O O . LEU G 1 118 ? 8.948 91.013 24.749 1.00 7.90 152 LEU G O 1
ATOM 9860 N N . THR G 1 119 ? 9.621 89.994 26.635 1.00 7.78 153 THR G N 1
ATOM 9861 C CA . THR G 1 119 ? 8.347 89.319 26.849 1.00 8.14 153 THR G CA 1
ATOM 9862 C C . THR G 1 119 ? 7.221 90.331 27.103 1.00 8.96 153 THR G C 1
ATOM 9863 O O . THR G 1 119 ? 7.420 91.376 27.723 1.00 9.01 153 THR G O 1
ATOM 9867 N N . LYS G 1 120 ? 6.028 89.993 26.622 1.00 9.68 154 LYS G N 1
ATOM 9868 C CA . LYS G 1 120 ? 4.882 90.886 26.686 1.00 10.75 154 LYS G CA 1
ATOM 9869 C C . LYS G 1 120 ? 4.367 91.083 28.106 1.00 11.29 154 LYS G C 1
ATOM 9870 O O . LYS G 1 120 ? 4.588 90.231 28.954 1.00 11.53 154 LYS G O 1
ATOM 9876 N N . PRO G 1 121 ? 3.672 92.204 28.367 1.00 11.97 155 PRO G N 1
ATOM 9877 C CA . PRO G 1 121 ? 2.998 92.340 29.653 1.00 12.54 155 PRO G CA 1
ATOM 9878 C C . PRO G 1 121 ? 2.109 91.128 29.911 1.00 12.82 155 PRO G C 1
ATOM 9879 O O . PRO G 1 121 ? 1.476 90.634 28.986 1.00 12.76 155 PRO G O 1
ATOM 9883 N N . GLY G 1 122 ? 2.121 90.631 31.139 1.00 13.10 156 GLY G N 1
ATOM 9884 C CA . GLY G 1 122 ? 1.319 89.473 31.516 1.00 13.77 156 GLY G CA 1
ATOM 9885 C C . GLY G 1 122 ? 2.056 88.161 31.479 1.00 13.36 156 GLY G C 1
ATOM 9886 O O . GLY G 1 122 ? 1.683 87.239 32.190 1.00 13.99 156 GLY G O 1
ATOM 9887 N N . TRP G 1 123 ? 3.115 88.046 30.674 1.00 12.58 157 TRP G N 1
ATOM 9888 C CA . TRP G 1 123 ? 3.858 86.790 30.625 1.00 12.24 157 TRP G CA 1
ATOM 9889 C C . TRP G 1 123 ? 4.640 86.577 31.912 1.00 12.38 157 TRP G C 1
ATOM 9890 O O . TRP G 1 123 ? 5.267 87.499 32.402 1.00 12.58 157 TRP G O 1
ATOM 9901 N N . SER G 1 124 ? 4.629 85.348 32.421 1.00 12.84 158 SER G N 1
ATOM 9902 C CA . SER G 1 124 ? 5.312 85.005 33.673 1.00 13.36 158 SER G CA 1
ATOM 9903 C C . SER G 1 124 ? 6.252 83.851 33.406 1.00 12.47 158 SER G C 1
ATOM 9904 O O . SER G 1 124 ? 5.954 82.986 32.586 1.00 12.20 158 SER G O 1
ATOM 9907 N N . PRO G 1 125 ? 7.407 83.827 34.086 1.00 11.99 159 PRO G N 1
ATOM 9908 C CA . PRO G 1 125 ? 8.416 82.833 33.726 1.00 11.35 159 PRO G CA 1
ATOM 9909 C C . PRO G 1 125 ? 8.104 81.394 34.153 1.00 11.25 159 PRO G C 1
ATOM 9910 O O . PRO G 1 125 ? 8.843 80.479 33.782 1.00 10.88 159 PRO G O 1
ATOM 9914 N N . THR G 1 126 ? 7.020 81.177 34.889 1.00 11.95 160 THR G N 1
ATOM 9915 C CA . THR G 1 126 ? 6.552 79.808 35.098 1.00 12.10 160 THR G CA 1
ATOM 9916 C C . THR G 1 126 ? 5.778 79.280 33.884 1.00 12.07 160 THR G C 1
ATOM 9917 O O . THR G 1 126 ? 5.391 78.105 33.850 1.00 12.39 160 THR G O 1
ATOM 9921 N N . SER G 1 127 ? 5.599 80.131 32.877 1.00 11.66 161 SER G N 1
ATOM 9922 C CA . SER G 1 127 ? 4.959 79.732 31.627 1.00 11.62 161 SER G CA 1
ATOM 9923 C C . SER G 1 127 ? 6.013 79.461 30.573 1.00 10.88 161 SER G C 1
ATOM 9924 O O . SER G 1 127 ? 7.123 80.017 30.632 1.00 10.32 161 SER G O 1
ATOM 9927 N N . GLU G 1 128 ? 5.673 78.584 29.631 1.00 10.99 162 GLU G N 1
ATOM 9928 C CA . GLU G 1 128 ? 6.485 78.382 28.421 1.00 10.67 162 GLU G CA 1
ATOM 9929 C C . GLU G 1 128 ? 6.807 79.721 27.725 1.00 9.84 162 GLU G C 1
ATOM 9930 O O . GLU G 1 128 ? 5.954 80.618 27.603 1.00 9.66 162 GLU G O 1
ATOM 9936 N N . LEU G 1 129 ? 8.057 79.849 27.289 1.00 8.85 163 LEU G N 1
ATOM 9937 C CA . LEU G 1 129 ? 8.478 80.999 26.471 1.00 8.39 163 LEU G CA 1
ATOM 9938 C C . LEU G 1 129 ? 8.283 80.660 24.998 1.00 8.29 163 LEU G C 1
ATOM 9939 O O . LEU G 1 129 ? 9.057 79.888 24.447 1.00 7.95 163 LEU G O 1
ATOM 9944 N N . GLY G 1 130 ? 7.263 81.238 24.361 1.00 8.53 164 GLY G N 1
ATOM 9945 C CA . GLY G 1 130 ? 7.073 81.080 22.922 1.00 8.52 164 GLY G CA 1
ATOM 9946 C C . GLY G 1 130 ? 7.306 82.381 22.158 1.00 8.45 164 GLY G C 1
ATOM 9947 O O . GLY G 1 130 ? 7.370 83.461 22.724 1.00 8.29 164 GLY G O 1
ATOM 9948 N N . TRP G 1 131 ? 7.402 82.279 20.842 1.00 8.48 165 TRP G N 1
ATOM 9949 C CA . TRP G 1 131 ? 7.632 83.454 20.011 1.00 8.58 165 TRP G CA 1
ATOM 9950 C C . TRP G 1 131 ? 6.492 84.469 20.139 1.00 9.25 165 TRP G C 1
ATOM 9951 O O . TRP G 1 131 ? 6.718 85.668 20.081 1.00 9.30 165 TRP G O 1
ATOM 9962 N N . ASP G 1 132 ? 5.265 83.995 20.349 1.00 10.01 166 ASP G N 1
ATOM 9963 C CA A ASP G 1 132 ? 4.124 84.897 20.461 0.50 10.70 166 ASP G CA 1
ATOM 9964 C CA B ASP G 1 132 ? 4.123 84.894 20.464 0.50 10.72 166 ASP G CA 1
ATOM 9965 C C . ASP G 1 132 ? 4.132 85.653 21.799 1.00 10.60 166 ASP G C 1
ATOM 9966 O O . ASP G 1 132 ? 3.305 86.543 22.011 1.00 11.05 166 ASP G O 1
ATOM 9975 N N . ASP G 1 133 ? 5.060 85.299 22.701 1.00 10.06 167 ASP G N 1
ATOM 9976 C CA . ASP G 1 133 ? 5.222 86.001 23.981 1.00 10.09 167 ASP G CA 1
ATOM 9977 C C . ASP G 1 133 ? 6.270 87.109 23.926 1.00 10.00 167 ASP G C 1
ATOM 9978 O O . ASP G 1 133 ? 6.476 87.792 24.907 1.00 9.67 167 ASP G O 1
ATOM 9983 N N . LEU G 1 134 ? 6.904 87.288 22.773 1.00 9.99 168 LEU G N 1
ATOM 9984 C CA . LEU G 1 134 ? 8.080 88.174 22.644 1.00 10.06 168 LEU G CA 1
ATOM 9985 C C . LEU G 1 134 ? 7.750 89.275 21.684 1.00 10.70 168 LEU G C 1
ATOM 9986 O O . LEU G 1 134 ? 7.061 89.044 20.692 1.00 11.05 168 LEU G O 1
ATOM 9991 N N . GLU G 1 135 ? 8.228 90.482 21.982 1.00 11.02 169 GLU G N 1
ATOM 9992 C CA . GLU G 1 135 ? 8.132 91.607 21.055 1.00 11.75 169 GLU G CA 1
ATOM 9993 C C . GLU G 1 135 ? 9.504 92.143 20.752 1.00 10.56 169 GLU G C 1
ATOM 9994 O O . GLU G 1 135 ? 10.296 92.468 21.652 1.00 9.89 169 GLU G O 1
ATOM 10000 N N . LEU G 1 136 ? 9.787 92.213 19.457 1.00 10.06 170 LEU G N 1
ATOM 10001 C CA . LEU G 1 136 ? 11.022 92.786 18.983 1.00 9.48 170 LEU G CA 1
ATOM 10002 C C . LEU G 1 136 ? 11.041 94.295 19.279 1.00 9.72 170 LEU G C 1
ATOM 10003 O O . LEU G 1 136 ? 10.126 95.033 18.874 1.00 10.38 170 LEU G O 1
ATOM 10008 N N . ILE G 1 137 ? 12.055 94.742 20.021 1.00 9.52 171 ILE G N 1
ATOM 10009 C CA . ILE G 1 137 ? 12.217 96.168 20.371 1.00 9.98 171 ILE G CA 1
ATOM 10010 C C . ILE G 1 137 ? 13.215 96.891 19.465 1.00 9.91 171 ILE G C 1
ATOM 10011 O O . ILE G 1 137 ? 13.003 98.022 19.053 1.00 10.46 171 ILE G O 1
ATOM 10016 N N . GLN G 1 138 ? 14.341 96.253 19.208 1.00 9.47 172 GLN G N 1
ATOM 10017 C CA . GLN G 1 138 ? 15.406 96.863 18.437 1.00 9.50 172 GLN G CA 1
ATOM 10018 C C . GLN G 1 138 ? 16.284 95.789 17.808 1.00 9.07 172 GLN G C 1
ATOM 10019 O O . GLN G 1 138 ? 16.337 94.641 18.287 1.00 8.24 172 GLN G O 1
ATOM 10025 N N . THR G 1 139 ? 17.002 96.196 16.774 1.00 9.16 173 THR G N 1
ATOM 10026 C CA . THR G 1 139 ? 18.090 95.402 16.193 1.00 9.22 173 THR G CA 1
ATOM 10027 C C . THR G 1 139 ? 19.275 96.333 16.054 1.00 9.88 173 THR G C 1
ATOM 10028 O O . THR G 1 139 ? 19.133 97.457 15.588 1.00 10.16 173 THR G O 1
ATOM 10032 N N . VAL G 1 140 ? 20.461 95.851 16.456 1.00 10.16 174 VAL G N 1
ATOM 10033 C CA . VAL G 1 140 ? 21.669 96.647 16.462 1.00 11.12 174 VAL G CA 1
ATOM 10034 C C . VAL G 1 140 ? 22.678 95.933 15.575 1.00 11.04 174 VAL G C 1
ATOM 10035 O O . VAL G 1 140 ? 22.898 94.732 15.746 1.00 10.69 174 VAL G O 1
ATOM 10039 N N . THR G 1 141 ? 23.264 96.657 14.626 1.00 11.78 175 THR G N 1
ATOM 10040 C CA . THR G 1 141 ? 24.224 96.098 13.665 1.00 12.02 175 THR G CA 1
ATOM 10041 C C . THR G 1 141 ? 25.657 96.486 14.013 1.00 12.35 175 THR G C 1
ATOM 10042 O O . THR G 1 141 ? 25.978 97.667 14.123 1.00 12.67 175 THR G O 1
ATOM 10046 N N . ASN G 1 142 ? 26.506 95.481 14.212 1.00 11.97 176 ASN G N 1
ATOM 10047 C CA . ASN G 1 142 ? 27.919 95.707 14.482 1.00 12.55 176 ASN G CA 1
ATOM 10048 C C . ASN G 1 142 ? 28.176 96.801 15.516 1.00 12.82 176 ASN G C 1
ATOM 10049 O O . ASN G 1 142 ? 28.927 97.735 15.265 1.00 13.41 176 ASN G O 1
ATOM 10054 N N . PRO G 1 143 ? 27.578 96.648 16.706 1.00 12.34 177 PRO G N 1
ATOM 10055 C CA . PRO G 1 143 ? 27.887 97.596 17.774 1.00 12.75 177 PRO G CA 1
ATOM 10056 C C . PRO G 1 143 ? 29.368 97.529 18.155 1.00 13.24 177 PRO G C 1
ATOM 10057 O O . PRO G 1 143 ? 30.025 96.534 17.881 1.00 12.84 177 PRO G O 1
ATOM 10061 N N . PRO G 1 144 ? 29.884 98.578 18.796 1.00 14.00 178 PRO G N 1
ATOM 10062 C CA . PRO G 1 144 ? 31.283 98.619 19.222 1.00 14.90 178 PRO G CA 1
ATOM 10063 C C . PRO G 1 144 ? 31.576 97.670 20.379 1.00 15.01 178 PRO G C 1
ATOM 10064 O O . PRO G 1 144 ? 30.656 97.177 21.047 1.00 14.38 178 PRO G O 1
ATOM 10068 N N . GLN G 1 145 ? 32.859 97.406 20.588 1.00 16.15 179 GLN G N 1
ATOM 10069 C CA . GLN G 1 145 ? 33.317 96.491 21.627 1.00 16.55 179 GLN G CA 1
ATOM 10070 C C . GLN G 1 145 ? 34.207 97.202 22.640 1.00 18.14 179 GLN G C 1
ATOM 10071 O O . GLN G 1 145 ? 34.917 98.151 22.299 1.00 19.01 179 GLN G O 1
ATOM 10077 N N . GLN G 1 146 ? 34.144 96.745 23.883 1.00 18.96 180 GLN G N 1
ATOM 10078 C CA . GLN G 1 146 ? 35.044 97.194 24.951 1.00 21.21 180 GLN G CA 1
ATOM 10079 C C . GLN G 1 146 ? 35.747 95.961 25.500 1.00 21.63 180 GLN G C 1
ATOM 10080 O O . GLN G 1 146 ? 35.095 95.088 26.059 1.00 19.94 180 GLN G O 1
ATOM 10086 N N . GLY G 1 147 ? 37.063 95.896 25.346 1.00 23.80 181 GLY G N 1
ATOM 10087 C CA . GLY G 1 147 ? 37.829 94.708 25.714 1.00 25.18 181 GLY G CA 1
ATOM 10088 C C . GLY G 1 147 ? 37.989 93.806 24.505 1.00 26.02 181 GLY G C 1
ATOM 10089 O O . GLY G 1 147 ? 37.090 93.709 23.665 1.00 25.84 181 GLY G O 1
ATOM 10090 N N . SER G 1 148 ? 39.144 93.157 24.400 1.00 28.18 182 SER G N 1
ATOM 10091 C CA . SER G 1 148 ? 39.424 92.275 23.276 1.00 29.09 182 SER G CA 1
ATOM 10092 C C . SER G 1 148 ? 38.584 91.004 23.382 1.00 28.55 182 SER G C 1
ATOM 10093 O O . SER G 1 148 ? 38.327 90.511 24.494 1.00 28.60 182 SER G O 1
ATOM 10096 N N . PRO G 1 149 ? 38.171 90.462 22.222 1.00 28.81 183 PRO G N 1
ATOM 10097 C CA . PRO G 1 149 ? 37.552 89.153 22.155 1.00 28.32 183 PRO G CA 1
ATOM 10098 C C . PRO G 1 149 ? 38.352 88.101 22.901 1.00 29.85 183 PRO G C 1
ATOM 10099 O O . PRO G 1 149 ? 39.581 88.087 22.813 1.00 31.76 183 PRO G O 1
ATOM 10103 N N . GLY G 1 150 ? 37.666 87.232 23.634 1.00 29.50 184 GLY G N 1
ATOM 10104 C CA . GLY G 1 150 ? 38.333 86.165 24.370 1.00 29.63 184 GLY G CA 1
ATOM 10105 C C . GLY G 1 150 ? 39.032 86.577 25.658 1.00 30.26 184 GLY G C 1
ATOM 10106 O O . GLY G 1 150 ? 39.774 85.789 26.232 1.00 31.62 184 GLY G O 1
ATOM 10107 N N . THR G 1 151 ? 38.816 87.815 26.107 1.00 29.52 185 THR G N 1
ATOM 10108 C CA . THR G 1 151 ? 39.315 88.263 27.410 1.00 29.11 185 THR G CA 1
ATOM 10109 C C . THR G 1 151 ? 38.153 88.374 28.370 1.00 26.49 185 THR G C 1
ATOM 10110 O O . THR G 1 151 ? 37.051 88.762 27.972 1.00 24.47 185 THR G O 1
ATOM 10114 N N . ASP G 1 152 ? 38.387 88.031 29.633 1.00 25.11 186 ASP G N 1
ATOM 10115 C CA . ASP G 1 152 ? 37.376 88.184 30.661 1.00 23.84 186 ASP G CA 1
ATOM 10116 C C . ASP G 1 152 ? 36.857 89.620 30.635 1.00 22.73 186 ASP G C 1
ATOM 10117 O O . ASP G 1 152 ? 37.638 90.574 30.593 1.00 23.41 186 ASP G O 1
ATOM 10122 N N . GLY G 1 153 ? 35.537 89.746 30.624 1.00 20.32 187 GLY G N 1
ATOM 10123 C CA . GLY G 1 153 ? 34.881 91.046 30.652 1.00 19.19 187 GLY G CA 1
ATOM 10124 C C . GLY G 1 153 ? 34.660 91.695 29.295 1.00 17.97 187 GLY G C 1
ATOM 10125 O O . GLY G 1 153 ? 33.934 92.691 29.210 1.00 17.67 187 GLY G O 1
ATOM 10126 N N . GLY G 1 154 ? 35.264 91.150 28.239 1.00 16.71 188 GLY G N 1
ATOM 10127 C CA . GLY G 1 154 ? 35.110 91.706 26.895 1.00 15.83 188 GLY G CA 1
ATOM 10128 C C . GLY G 1 154 ? 33.651 91.732 26.438 1.00 14.18 188 GLY G C 1
ATOM 10129 O O . GLY G 1 154 ? 32.877 90.800 26.682 1.00 13.02 188 GLY G O 1
ATOM 10130 N N . HIS G 1 155 ? 33.251 92.787 25.743 1.00 13.77 189 HIS G N 1
ATOM 10131 C CA . HIS G 1 155 ? 31.842 92.854 25.338 1.00 12.51 189 HIS G CA 1
ATOM 10132 C C . HIS G 1 155 ? 31.529 93.877 24.270 1.00 12.39 189 HIS G C 1
ATOM 10133 O O . HIS G 1 155 ? 32.165 94.908 24.202 1.00 13.01 189 HIS G O 1
ATOM 10140 N N . TYR G 1 156 ? 30.542 93.541 23.439 1.00 11.41 190 TYR G N 1
ATOM 10141 C CA . TYR G 1 156 ? 29.779 94.508 22.647 1.00 11.27 190 TYR G CA 1
ATOM 10142 C C . TYR G 1 156 ? 28.938 95.363 23.574 1.00 11.10 190 TYR G C 1
ATOM 10143 O O . TYR G 1 156 ? 28.481 94.899 24.621 1.00 10.63 190 TYR G O 1
ATOM 10152 N N . TYR G 1 157 ? 28.718 96.617 23.194 1.00 11.40 191 TYR G N 1
ATOM 10153 C CA . TYR G 1 157 ? 27.874 97.482 24.005 1.00 11.46 191 TYR G CA 1
ATOM 10154 C C . TYR G 1 157 ? 26.992 98.389 23.153 1.00 11.27 191 TYR G C 1
ATOM 10155 O O . TYR G 1 157 ? 27.415 98.865 22.099 1.00 11.56 191 TYR G O 1
ATOM 10164 N N . TRP G 1 158 ? 25.779 98.640 23.648 1.00 10.83 192 TRP G N 1
ATOM 10165 C CA . TRP G 1 158 ? 24.829 99.547 23.013 1.00 10.86 192 TRP G CA 1
ATOM 10166 C C . TRP G 1 158 ? 23.734 99.913 23.988 1.00 10.83 192 TRP G C 1
ATOM 10167 O O . TRP G 1 158 ? 23.703 99.399 25.114 1.00 10.61 192 TRP G O 1
ATOM 10178 N N . ASP G 1 159 ? 22.859 100.836 23.579 1.00 11.06 193 ASP G N 1
ATOM 10179 C CA . ASP G 1 159 ? 21.764 101.294 24.436 1.00 11.21 193 ASP G CA 1
ATOM 10180 C C . ASP G 1 159 ? 20.457 100.656 24.010 1.00 10.56 193 ASP G C 1
ATOM 10181 O O . ASP G 1 159 ? 20.224 100.447 22.827 1.00 10.15 193 ASP G O 1
ATOM 10186 N N . LEU G 1 160 ? 19.602 100.410 24.993 1.00 10.50 194 LEU G N 1
ATOM 10187 C CA . LEU G 1 160 ? 18.263 99.810 24.787 1.00 10.13 194 LEU G CA 1
ATOM 10188 C C . LEU G 1 160 ? 17.193 100.611 25.531 1.00 10.59 194 LEU G C 1
ATOM 10189 O O . LEU G 1 160 ? 17.315 100.841 26.725 1.00 10.85 194 LEU G O 1
ATOM 10194 N N . ALA G 1 161 ? 16.158 101.061 24.826 1.00 10.86 195 ALA G N 1
ATOM 10195 C CA . ALA G 1 161 ? 15.039 101.770 25.453 1.00 11.41 195 ALA G CA 1
ATOM 10196 C C . ALA G 1 161 ? 14.046 100.751 26.011 1.00 11.13 195 ALA G C 1
ATOM 10197 O O . ALA G 1 161 ? 13.510 99.938 25.266 1.00 10.80 195 ALA G O 1
ATOM 10199 N N . LEU G 1 162 ? 13.882 100.733 27.326 1.00 11.50 196 LEU G N 1
ATOM 10200 C CA . LEU G 1 162 ? 12.910 99.853 27.964 1.00 11.44 196 LEU G CA 1
ATOM 10201 C C . LEU G 1 162 ? 11.523 100.486 27.976 1.00 12.18 196 LEU G C 1
ATOM 10202 O O . LEU G 1 162 ? 11.365 101.631 28.381 1.00 12.67 196 LEU G O 1
ATOM 10207 N N . PRO G 1 163 ? 10.499 99.726 27.569 1.00 12.31 197 PRO G N 1
ATOM 10208 C CA . PRO G 1 163 ? 9.184 100.356 27.589 1.00 13.19 197 PRO G CA 1
ATOM 10209 C C . PRO G 1 163 ? 8.737 100.788 28.984 1.00 13.87 197 PRO G C 1
ATOM 10210 O O . PRO G 1 163 ? 9.101 100.182 29.991 1.00 13.38 197 PRO G O 1
ATOM 10214 N N . SER G 1 164 ? 7.931 101.835 29.002 1.00 14.78 198 SER G N 1
ATOM 10215 C CA . SER G 1 164 ? 7.334 102.336 30.214 1.00 15.81 198 SER G CA 1
ATOM 10216 C C . SER G 1 164 ? 6.097 101.499 30.556 1.00 15.83 198 SER G C 1
ATOM 10217 O O . SER G 1 164 ? 5.642 100.678 29.755 1.00 15.51 198 SER G O 1
ATOM 10220 N N . GLY G 1 165 ? 5.608 101.687 31.774 1.00 16.47 199 GLY G N 1
ATOM 10221 C CA . GLY G 1 165 ? 4.391 101.030 32.242 1.00 16.73 199 GLY G CA 1
ATOM 10222 C C . GLY G 1 165 ? 4.510 99.541 32.468 1.00 16.14 199 GLY G C 1
ATOM 10223 O O . GLY G 1 165 ? 3.496 98.851 32.512 1.00 16.94 199 GLY G O 1
ATOM 10224 N N . ARG G 1 166 ? 5.742 99.044 32.602 1.00 15.17 200 ARG G N 1
ATOM 10225 C CA . ARG G 1 166 ? 5.992 97.637 32.906 1.00 14.38 200 ARG G CA 1
ATOM 10226 C C . ARG G 1 166 ? 6.299 97.441 34.379 1.00 14.59 200 ARG G C 1
ATOM 10227 O O . ARG G 1 166 ? 6.858 98.329 35.039 1.00 15.29 200 ARG G O 1
ATOM 10235 N N . SER G 1 167 ? 5.937 96.269 34.890 1.00 14.36 201 SER G N 1
ATOM 10236 C CA . SER G 1 167 ? 6.256 95.887 36.273 1.00 14.54 201 SER G CA 1
ATOM 10237 C C . SER G 1 167 ? 6.395 94.383 36.372 1.00 13.78 201 SER G C 1
ATOM 10238 O O . SER G 1 167 ? 5.941 93.652 35.501 1.00 13.52 201 SER G O 1
ATOM 10241 N N . GLY G 1 168 ? 7.042 93.919 37.423 1.00 13.57 202 GLY G N 1
ATOM 10242 C CA . GLY G 1 168 ? 7.198 92.485 37.600 1.00 13.06 202 GLY G CA 1
ATOM 10243 C C . GLY G 1 168 ? 8.227 91.811 36.710 1.00 12.20 202 GLY G C 1
ATOM 10244 O O . GLY G 1 168 ? 9.009 92.457 35.981 1.00 12.00 202 GLY G O 1
ATOM 10245 N N . ASP G 1 169 ? 8.210 90.484 36.759 1.00 11.66 203 ASP G N 1
ATOM 10246 C CA . ASP G 1 169 ? 9.164 89.675 36.024 1.00 10.94 203 ASP G CA 1
ATOM 10247 C C . ASP G 1 169 ? 8.973 89.745 34.522 1.00 10.26 203 ASP G C 1
ATOM 10248 O O . ASP G 1 169 ? 7.871 89.817 34.021 1.00 10.21 203 ASP G O 1
ATOM 10253 N N . ALA G 1 170 ? 10.081 89.634 33.821 1.00 9.33 204 ALA G N 1
ATOM 10254 C CA . ALA G 1 170 ? 10.066 89.539 32.362 1.00 8.89 204 ALA G CA 1
ATOM 10255 C C . ALA G 1 170 ? 11.350 88.866 31.907 1.00 8.29 204 ALA G C 1
ATOM 10256 O O . ALA G 1 170 ? 12.181 88.467 32.717 1.00 8.18 204 ALA G O 1
ATOM 10258 N N . LEU G 1 171 ? 11.507 88.740 30.595 1.00 7.87 205 LEU G N 1
ATOM 10259 C CA . LEU G 1 171 ? 12.670 88.086 30.039 1.00 7.33 205 LEU G CA 1
ATOM 10260 C C . LEU G 1 171 ? 13.008 88.805 28.755 1.00 7.23 205 LEU G C 1
ATOM 10261 O O . LEU G 1 171 ? 12.109 89.152 27.959 1.00 7.38 205 LEU G O 1
ATOM 10266 N N . ILE G 1 172 ? 14.294 89.080 28.599 1.00 7.08 206 ILE G N 1
ATOM 10267 C CA . ILE G 1 172 ? 14.845 89.659 27.383 1.00 7.14 206 ILE G CA 1
ATOM 10268 C C . ILE G 1 172 ? 15.548 88.562 26.589 1.00 6.62 206 ILE G C 1
ATOM 10269 O O . ILE G 1 172 ? 16.486 87.928 27.080 1.00 6.57 206 ILE G O 1
ATOM 10274 N N . PHE G 1 173 ? 15.079 88.344 25.355 1.00 6.37 207 PHE G N 1
ATOM 10275 C CA . PHE G 1 173 ? 15.658 87.337 24.489 1.00 6.22 207 PHE G CA 1
ATOM 10276 C C . PHE G 1 173 ? 16.428 88.068 23.388 1.00 6.30 207 PHE G C 1
ATOM 10277 O O . PHE G 1 173 ? 15.893 89.023 22.822 1.00 6.55 207 PHE G O 1
ATOM 10285 N N . MET G 1 174 ? 17.677 87.669 23.167 1.00 6.44 208 MET G N 1
ATOM 10286 C CA . MET G 1 174 ? 18.489 88.200 22.079 1.00 6.61 208 MET G CA 1
ATOM 10287 C C . MET G 1 174 ? 18.942 87.101 21.139 1.00 6.39 208 MET G C 1
ATOM 10288 O O . MET G 1 174 ? 19.390 86.031 21.567 1.00 6.15 208 MET G O 1
ATOM 10293 N N . GLN G 1 175 ? 18.849 87.380 19.844 1.00 6.32 209 GLN G N 1
ATOM 10294 C CA . GLN G 1 175 ? 19.382 86.497 18.827 1.00 6.21 209 GLN G CA 1
ATOM 10295 C C . GLN G 1 175 ? 20.462 87.239 18.052 1.00 6.50 209 GLN G C 1
ATOM 10296 O O . GLN G 1 175 ? 20.220 88.289 17.467 1.00 6.62 209 GLN G O 1
ATOM 10302 N N . TRP G 1 176 ? 21.653 86.660 18.068 1.00 6.50 210 TRP G N 1
ATOM 10303 C CA . TRP G 1 176 ? 22.825 87.204 17.397 1.00 6.84 210 TRP G CA 1
ATOM 10304 C C . TRP G 1 176 ? 22.897 86.538 16.040 1.00 6.90 210 TRP G C 1
ATOM 10305 O O . TRP G 1 176 ? 23.176 85.328 15.949 1.00 6.72 210 TRP G O 1
ATOM 10316 N N . VAL G 1 177 ? 22.564 87.308 15.014 1.00 7.11 211 VAL G N 1
ATOM 10317 C CA . VAL G 1 177 ? 22.459 86.814 13.654 1.00 7.31 211 VAL G CA 1
ATOM 10318 C C . VAL G 1 177 ? 23.710 87.246 12.895 1.00 7.77 211 VAL G C 1
ATOM 10319 O O . VAL G 1 177 ? 23.867 88.403 12.516 1.00 8.18 211 VAL G O 1
ATOM 10323 N N . ARG G 1 178 ? 24.628 86.305 12.714 1.00 8.06 212 ARG G N 1
ATOM 10324 C CA . ARG G 1 178 ? 25.871 86.575 12.005 1.00 8.63 212 ARG G CA 1
ATOM 10325 C C . ARG G 1 178 ? 25.569 86.949 10.561 1.00 9.22 212 ARG G C 1
ATOM 10326 O O . ARG G 1 178 ? 24.619 86.412 9.969 1.00 9.11 212 ARG G O 1
ATOM 10334 N N . SER G 1 179 ? 26.368 87.863 10.010 1.00 9.91 213 SER G N 1
ATOM 10335 C CA . SER G 1 179 ? 26.214 88.280 8.611 1.00 10.62 213 SER G CA 1
ATOM 10336 C C . SER G 1 179 ? 27.118 87.513 7.672 1.00 11.24 213 SER G C 1
ATOM 10337 O O . SER G 1 179 ? 27.034 87.671 6.440 1.00 12.02 213 SER G O 1
ATOM 10340 N N . ASP G 1 180 ? 27.977 86.682 8.247 1.00 11.53 214 ASP G N 1
ATOM 10341 C CA . ASP G 1 180 ? 28.983 85.946 7.490 1.00 12.15 214 ASP G CA 1
ATOM 10342 C C . ASP G 1 180 ? 28.831 84.438 7.640 1.00 11.76 214 ASP G C 1
ATOM 10343 O O . ASP G 1 180 ? 29.735 83.710 7.284 1.00 12.51 214 ASP G O 1
ATOM 10348 N N . SER G 1 181 ? 27.688 83.968 8.149 1.00 10.82 215 SER G N 1
ATOM 10349 C CA . SER G 1 181 ? 27.491 82.568 8.520 1.00 10.35 215 SER G CA 1
ATOM 10350 C C . SER G 1 181 ? 26.028 82.328 8.839 1.00 9.60 215 SER G C 1
ATOM 10351 O O . SER G 1 181 ? 25.289 83.267 9.198 1.00 9.47 215 SER G O 1
ATOM 10354 N N . GLN G 1 182 ? 25.606 81.064 8.754 1.00 9.22 216 GLN G N 1
ATOM 10355 C CA . GLN G 1 182 ? 24.261 80.699 9.179 1.00 8.75 216 GLN G CA 1
ATOM 10356 C C . GLN G 1 182 ? 24.230 80.513 10.691 1.00 8.13 216 GLN G C 1
ATOM 10357 O O . GLN G 1 182 ? 23.159 80.415 11.275 1.00 7.67 216 GLN G O 1
ATOM 10363 N N . GLU G 1 183 ? 25.395 80.497 11.338 1.00 8.10 217 GLU G N 1
ATOM 10364 C CA . GLU G 1 183 ? 25.447 80.293 12.798 1.00 7.90 217 GLU G CA 1
ATOM 10365 C C . GLU G 1 183 ? 24.882 81.507 13.536 1.00 7.48 217 GLU G C 1
ATOM 10366 O O . GLU G 1 183 ? 25.297 82.636 13.269 1.00 7.70 217 GLU G O 1
ATOM 10372 N N . ASN G 1 184 ? 23.928 81.273 14.454 1.00 7.02 218 ASN G N 1
ATOM 10373 C CA . ASN G 1 184 ? 23.401 82.307 15.317 1.00 6.68 218 ASN G CA 1
ATOM 10374 C C . ASN G 1 184 ? 23.547 81.880 16.784 1.00 6.50 218 ASN G C 1
ATOM 10375 O O . ASN G 1 184 ? 23.625 80.679 17.104 1.00 6.37 218 ASN G O 1
ATOM 10380 N N . PHE G 1 185 ? 23.469 82.862 17.667 1.00 6.51 219 PHE G N 1
ATOM 10381 C CA . PHE G 1 185 ? 23.505 82.665 19.123 1.00 6.48 219 PHE G CA 1
ATOM 10382 C C . PHE G 1 185 ? 22.206 83.107 19.777 1.00 6.18 219 PHE G C 1
ATOM 10383 O O . PHE G 1 185 ? 21.486 83.990 19.281 1.00 5.83 219 PHE G O 1
ATOM 10391 N N . PHE G 1 186 ? 21.902 82.497 20.921 1.00 6.20 220 PHE G N 1
ATOM 10392 C CA . PHE G 1 186 ? 20.587 82.628 21.545 1.00 6.23 220 PHE G CA 1
ATOM 10393 C C . PHE G 1 186 ? 20.784 82.908 23.032 1.00 6.50 220 PHE G C 1
ATOM 10394 O O . PHE G 1 186 ? 21.458 82.143 23.709 1.00 6.98 220 PHE G O 1
ATOM 10402 N N . SER G 1 187 ? 20.222 84.016 23.520 1.00 6.72 221 SER G N 1
ATOM 10403 C CA . SER G 1 187 ? 20.514 84.535 24.855 1.00 7.03 221 SER G CA 1
ATOM 10404 C C . SER G 1 187 ? 19.178 84.877 25.545 1.00 7.20 221 SER G C 1
ATOM 10405 O O . SER G 1 187 ? 18.361 85.606 24.992 1.00 7.80 221 SER G O 1
ATOM 10408 N N . CYS G 1 188 ? 18.957 84.364 26.753 1.00 7.17 222 CYS G N 1
ATOM 10409 C CA . CYS G 1 188 ? 17.760 84.679 27.551 1.00 7.25 222 CYS G CA 1
ATOM 10410 C C . CYS G 1 188 ? 18.121 85.266 28.882 1.00 7.09 222 CYS G C 1
ATOM 10411 O O . CYS G 1 188 ? 18.775 84.604 29.672 1.00 7.15 222 CYS G O 1
ATOM 10414 N N . SER G 1 189 ? 17.655 86.482 29.163 1.00 6.90 223 SER G N 1
ATOM 10415 C CA . SER G 1 189 ? 17.945 87.140 30.438 1.00 7.06 223 SER G CA 1
ATOM 10416 C C . SER G 1 189 ? 16.702 87.417 31.268 1.00 7.21 223 SER G C 1
ATOM 10417 O O . SER G 1 189 ? 15.805 88.148 30.834 1.00 7.15 223 SER G O 1
ATOM 10420 N N . ASP G 1 190 ? 16.667 86.888 32.489 1.00 7.35 224 ASP G N 1
ATOM 10421 C CA . ASP G 1 190 ? 15.559 87.190 33.384 1.00 7.69 224 ASP G CA 1
ATOM 10422 C C . ASP G 1 190 ? 15.709 88.579 33.982 1.00 8.16 224 ASP G C 1
ATOM 10423 O O . ASP G 1 190 ? 16.776 88.944 34.450 1.00 8.37 224 ASP G O 1
ATOM 10428 N N . VAL G 1 191 ? 14.625 89.332 33.986 1.00 8.37 225 VAL G N 1
ATOM 10429 C CA . VAL G 1 191 ? 14.674 90.682 34.546 1.00 8.88 225 VAL G CA 1
ATOM 10430 C C . VAL G 1 191 ? 13.430 90.902 35.398 1.00 9.45 225 VAL G C 1
ATOM 10431 O O . VAL G 1 191 ? 12.486 90.114 35.348 1.00 9.19 225 VAL G O 1
ATOM 10435 N N . VAL G 1 192 ? 13.452 91.969 36.188 1.00 10.30 226 VAL G N 1
ATOM 10436 C CA . VAL G 1 192 ? 12.269 92.421 36.914 1.00 11.05 226 VAL G CA 1
ATOM 10437 C C . VAL G 1 192 ? 12.209 93.930 36.834 1.00 11.97 226 VAL G C 1
ATOM 10438 O O . VAL G 1 192 ? 13.197 94.603 37.080 1.00 12.01 226 VAL G O 1
ATOM 10442 N N . PHE G 1 193 ? 11.024 94.444 36.512 1.00 12.79 227 PHE G N 1
ATOM 10443 C CA . PHE G 1 193 ? 10.783 95.885 36.446 1.00 14.14 227 PHE G CA 1
ATOM 10444 C C . PHE G 1 193 ? 10.262 96.342 37.800 1.00 15.95 227 PHE G C 1
ATOM 10445 O O . PHE G 1 193 ? 9.090 96.151 38.108 1.00 16.63 227 PHE G O 1
ATOM 10453 N N . ASP G 1 194 ? 11.145 96.929 38.602 1.00 17.74 228 ASP G N 1
ATOM 10454 C CA . ASP G 1 194 ? 10.810 97.360 39.967 1.00 19.68 228 ASP G CA 1
ATOM 10455 C C . ASP G 1 194 ? 11.513 98.663 40.366 1.00 21.36 228 ASP G C 1
ATOM 10456 O O . ASP G 1 194 ? 11.711 98.930 41.567 1.00 21.75 228 ASP G O 1
ATOM 10461 N N . GLY G 1 195 ? 11.904 99.466 39.379 1.00 22.54 229 GLY G N 1
ATOM 10462 C CA . GLY G 1 195 ? 12.634 100.712 39.637 1.00 24.40 229 GLY G CA 1
ATOM 10463 C C . GLY G 1 195 ? 14.083 100.450 40.038 1.00 25.62 229 GLY G C 1
ATOM 10464 O O . GLY G 1 195 ? 14.731 101.305 40.660 1.00 26.61 229 GLY G O 1
ATOM 10465 N N . GLY G 1 196 ? 14.584 99.266 39.684 1.00 26.28 230 GLY G N 1
ATOM 10466 C CA . GLY G 1 196 ? 15.962 98.870 39.981 1.00 26.92 230 GLY G CA 1
ATOM 10467 C C . GLY G 1 196 ? 16.983 99.455 39.015 1.00 27.62 230 GLY G C 1
ATOM 10468 O O . GLY G 1 196 ? 18.182 99.432 39.309 1.00 28.75 230 GLY G O 1
ATOM 10470 N N . HIS H 1 1 ? 16.294 39.184 19.495 1.00 10.69 35 HIS H N 1
ATOM 10471 C CA . HIS H 1 1 ? 16.496 39.748 20.856 1.00 10.71 35 HIS H CA 1
ATOM 10472 C C . HIS H 1 1 ? 16.788 38.655 21.867 1.00 10.31 35 HIS H C 1
ATOM 10473 O O . HIS H 1 1 ? 16.005 37.721 22.072 1.00 11.02 35 HIS H O 1
ATOM 10480 N N . GLY H 1 2 ? 17.920 38.802 22.524 1.00 9.38 36 GLY H N 1
ATOM 10481 C CA . GLY H 1 2 ? 18.390 37.826 23.452 1.00 9.13 36 GLY H CA 1
ATOM 10482 C C . GLY H 1 2 ? 19.876 37.856 23.682 1.00 8.38 36 GLY H C 1
ATOM 10483 O O . GLY H 1 2 ? 20.668 38.199 22.789 1.00 7.91 36 GLY H O 1
ATOM 10484 N N . VAL H 1 3 ? 20.233 37.437 24.904 1.00 8.18 37 VAL H N 1
ATOM 10485 C CA . VAL H 1 3 ? 21.597 37.145 25.303 1.00 7.72 37 VAL H CA 1
ATOM 10486 C C . VAL H 1 3 ? 21.593 35.835 26.127 1.00 7.80 37 VAL H C 1
ATOM 10487 O O . VAL H 1 3 ? 20.531 35.286 26.477 1.00 8.10 37 VAL H O 1
ATOM 10491 N N . ALA H 1 4 ? 22.784 35.339 26.449 1.00 7.61 38 ALA H N 1
ATOM 10492 C CA . ALA H 1 4 ? 22.885 34.084 27.166 1.00 8.01 38 ALA H CA 1
ATOM 10493 C C . ALA H 1 4 ? 22.194 34.108 28.529 1.00 8.59 38 ALA H C 1
ATOM 10494 O O . ALA H 1 4 ? 22.256 35.091 29.254 1.00 8.41 38 ALA H O 1
ATOM 10496 N N . MET H 1 5 ? 21.511 33.013 28.843 1.00 9.59 39 MET H N 1
ATOM 10497 C CA . MET H 1 5 ? 20.881 32.843 30.154 1.00 10.56 39 MET H CA 1
ATOM 10498 C C . MET H 1 5 ? 21.636 31.838 31.040 1.00 11.14 39 MET H C 1
ATOM 10499 O O . MET H 1 5 ? 21.623 31.968 32.264 1.00 11.42 39 MET H O 1
ATOM 10504 N N . MET H 1 6 ? 22.272 30.844 30.417 1.00 11.27 40 MET H N 1
ATOM 10505 C CA A MET H 1 6 ? 23.007 29.797 31.141 0.70 12.13 40 MET H CA 1
ATOM 10506 C CA B MET H 1 6 ? 22.998 29.807 31.135 0.30 11.81 40 MET H CA 1
ATOM 10507 C C . MET H 1 6 ? 24.158 29.354 30.258 1.00 11.47 40 MET H C 1
ATOM 10508 O O . MET H 1 6 ? 23.927 28.736 29.224 1.00 11.56 40 MET H O 1
ATOM 10517 N N . PRO H 1 7 ? 25.413 29.731 30.613 1.00 11.12 41 PRO H N 1
ATOM 10518 C CA . PRO H 1 7 ? 25.880 30.640 31.677 1.00 10.69 41 PRO H CA 1
ATOM 10519 C C . PRO H 1 7 ? 25.456 32.081 31.378 1.00 9.78 41 PRO H C 1
ATOM 10520 O O . PRO H 1 7 ? 25.692 32.596 30.278 1.00 9.10 41 PRO H O 1
ATOM 10524 N N . GLY H 1 8 ? 24.794 32.695 32.352 1.00 9.67 42 GLY H N 1
ATOM 10525 C CA . GLY H 1 8 ? 24.097 33.966 32.170 1.00 9.06 42 GLY H CA 1
ATOM 10526 C C . GLY H 1 8 ? 25.026 35.109 31.817 1.00 8.29 42 GLY H C 1
ATOM 10527 O O . GLY H 1 8 ? 26.109 35.247 32.386 1.00 8.18 42 GLY H O 1
ATOM 10528 N N A SER H 1 9 ? 24.608 35.917 30.852 0.50 7.84 43 SER H N 1
ATOM 10529 N N B SER H 1 9 ? 24.592 35.915 30.845 0.50 7.86 43 SER H N 1
ATOM 10530 C CA A SER H 1 9 ? 25.363 37.083 30.449 0.50 7.37 43 SER H CA 1
ATOM 10531 C CA B SER H 1 9 ? 25.307 37.108 30.387 0.50 7.38 43 SER H CA 1
ATOM 10532 C C A SER H 1 9 ? 25.240 38.183 31.499 0.50 7.43 43 SER H C 1
ATOM 10533 C C B SER H 1 9 ? 25.146 38.248 31.396 0.50 7.41 43 SER H C 1
ATOM 10534 O O A SER H 1 9 ? 24.439 38.094 32.432 0.50 7.85 43 SER H O 1
ATOM 10535 O O B SER H 1 9 ? 24.211 38.250 32.194 0.50 7.82 43 SER H O 1
ATOM 10540 N N . ARG H 1 10 ? 26.059 39.208 31.350 1.00 7.08 44 ARG H N 1
ATOM 10541 C CA . ARG H 1 10 ? 26.087 40.307 32.306 1.00 7.15 44 ARG H CA 1
ATOM 10542 C C . ARG H 1 10 ? 24.740 41.003 32.474 1.00 7.22 44 ARG H C 1
ATOM 10543 O O . ARG H 1 10 ? 24.281 41.180 33.597 1.00 7.80 44 ARG H O 1
ATOM 10551 N N . THR H 1 11 ? 24.114 41.423 31.373 1.00 6.78 45 THR H N 1
ATOM 10552 C CA . THR H 1 11 ? 22.856 42.124 31.488 1.00 7.09 45 THR H CA 1
ATOM 10553 C C . THR H 1 11 ? 21.776 41.208 32.020 1.00 7.48 45 THR H C 1
ATOM 10554 O O . THR H 1 11 ? 20.861 41.672 32.694 1.00 7.96 45 THR H O 1
ATOM 10558 N N . TYR H 1 12 ? 21.853 39.914 31.710 1.00 7.53 46 TYR H N 1
ATOM 10559 C CA . TYR H 1 12 ? 20.808 38.987 32.149 1.00 8.13 46 TYR H CA 1
ATOM 10560 C C . TYR H 1 12 ? 20.932 38.729 33.644 1.00 8.65 46 TYR H C 1
ATOM 10561 O O . TYR H 1 12 ? 19.950 38.854 34.375 1.00 9.21 46 TYR H O 1
ATOM 10570 N N . LEU H 1 13 ? 22.148 38.413 34.084 1.00 8.71 47 LEU H N 1
ATOM 10571 C CA . LEU H 1 13 ? 22.381 38.157 35.509 1.00 9.54 47 LEU H CA 1
ATOM 10572 C C . LEU H 1 13 ? 22.155 39.403 36.324 1.00 10.10 47 LEU H C 1
ATOM 10573 O O . LEU H 1 13 ? 21.593 39.316 37.408 1.00 10.78 47 LEU H O 1
ATOM 10578 N N . CYS H 1 14 ? 22.541 40.557 35.807 1.00 10.09 48 CYS H N 1
ATOM 10579 C CA . CYS H 1 14 ? 22.280 41.801 36.525 1.00 10.95 48 CYS H CA 1
ATOM 10580 C C . CYS H 1 14 ? 20.782 42.178 36.637 1.00 11.04 48 CYS H C 1
ATOM 10581 O O . CYS H 1 14 ? 20.350 42.656 37.684 1.00 11.40 48 CYS H O 1
ATOM 10584 N N . GLN H 1 15 ? 19.990 41.942 35.596 1.00 10.62 49 GLN H N 1
ATOM 10585 C CA . GLN H 1 15 ? 18.559 42.234 35.698 1.00 11.21 49 GLN H CA 1
ATOM 10586 C C . GLN H 1 15 ? 17.893 41.271 36.710 1.00 12.00 49 GLN H C 1
ATOM 10587 O O . GLN H 1 15 ? 17.011 41.669 37.466 1.00 12.81 49 GLN H O 1
ATOM 10593 N N . LEU H 1 16 ? 18.349 40.029 36.778 1.00 11.96 50 LEU H N 1
ATOM 10594 C CA . LEU H 1 16 ? 17.832 39.094 37.785 1.00 12.97 50 LEU H CA 1
ATOM 10595 C C . LEU H 1 16 ? 18.156 39.586 39.187 1.00 13.62 50 LEU H C 1
ATOM 10596 O O . LEU H 1 16 ? 17.311 39.543 40.100 1.00 14.57 50 LEU H O 1
ATOM 10601 N N . ASP H 1 17 ? 19.395 40.032 39.356 1.00 13.42 51 ASP H N 1
ATOM 10602 C CA . ASP H 1 17 ? 19.871 40.582 40.645 1.00 14.17 51 ASP H CA 1
ATOM 10603 C C . ASP H 1 17 ? 19.065 41.822 41.066 1.00 14.50 51 ASP H C 1
ATOM 10604 O O . ASP H 1 17 ? 18.727 41.977 42.235 1.00 15.16 51 ASP H O 1
ATOM 10609 N N . ALA H 1 18 ? 18.756 42.687 40.106 1.00 13.93 52 ALA H N 1
ATOM 10610 C CA . ALA H 1 18 ? 18.066 43.968 40.365 1.00 14.49 52 ALA H CA 1
ATOM 10611 C C . ALA H 1 18 ? 16.572 43.809 40.605 1.00 15.64 52 ALA H C 1
ATOM 10612 O O . ALA H 1 18 ? 15.925 44.721 41.104 1.00 15.87 52 ALA H O 1
ATOM 10614 N N . LYS H 1 19 ? 16.043 42.645 40.248 1.00 16.32 53 LYS H N 1
ATOM 10615 C CA . LYS H 1 19 ? 14.605 42.383 40.241 1.00 17.82 53 LYS H CA 1
ATOM 10616 C C . LYS H 1 19 ? 13.898 42.684 41.549 1.00 18.56 53 LYS H C 1
ATOM 10617 O O . LYS H 1 19 ? 14.275 42.150 42.591 1.00 19.50 53 LYS H O 1
ATOM 10623 N N . THR H 1 20 ? 12.881 43.555 41.509 1.00 18.65 54 THR H N 1
ATOM 10624 C CA . THR H 1 20 ? 11.933 43.708 42.617 1.00 19.58 54 THR H CA 1
ATOM 10625 C C . THR H 1 20 ? 10.479 43.476 42.171 1.00 19.91 54 THR H C 1
ATOM 10626 O O . THR H 1 20 ? 10.170 43.397 40.982 1.00 19.33 54 THR H O 1
ATOM 10630 N N . GLY H 1 21 ? 9.593 43.371 43.147 1.00 20.83 55 GLY H N 1
ATOM 10631 C CA . GLY H 1 21 ? 8.185 43.131 42.882 1.00 21.50 55 GLY H CA 1
ATOM 10632 C C . GLY H 1 21 ? 7.472 44.307 42.234 1.00 21.30 55 GLY H C 1
ATOM 10633 O O . GLY H 1 21 ? 6.468 44.108 41.572 1.00 21.90 55 GLY H O 1
ATOM 10634 N N . THR H 1 22 ? 7.967 45.525 42.456 1.00 20.74 56 THR H N 1
ATOM 10635 C CA . THR H 1 22 ? 7.413 46.733 41.820 1.00 20.55 56 THR H CA 1
ATOM 10636 C C . THR H 1 22 ? 7.992 47.042 40.445 1.00 19.11 56 THR H C 1
ATOM 10637 O O . THR H 1 22 ? 7.460 47.886 39.741 1.00 19.08 56 THR H O 1
ATOM 10641 N N . GLY H 1 23 ? 9.094 46.396 40.090 1.00 17.84 57 GLY H N 1
ATOM 10642 C CA . GLY H 1 23 ? 9.760 46.662 38.815 1.00 16.65 57 GLY H CA 1
ATOM 10643 C C . GLY H 1 23 ? 10.849 47.713 38.930 1.00 16.12 57 GLY H C 1
ATOM 10644 O O . GLY H 1 23 ? 11.543 47.990 37.963 1.00 15.03 57 GLY H O 1
ATOM 10645 N N . ALA H 1 24 ? 11.013 48.296 40.107 1.00 16.85 58 ALA H N 1
ATOM 10646 C CA . ALA H 1 24 ? 12.182 49.120 40.379 1.00 16.64 58 ALA H CA 1
ATOM 10647 C C . ALA H 1 24 ? 13.387 48.209 40.355 1.00 16.01 58 ALA H C 1
ATOM 10648 O O . ALA H 1 24 ? 13.248 46.990 40.488 1.00 15.96 58 ALA H O 1
ATOM 10650 N N . LEU H 1 25 ? 14.557 48.789 40.134 1.00 15.75 59 LEU H N 1
ATOM 10651 C CA . LEU H 1 25 ? 15.796 48.018 39.985 1.00 15.38 59 LEU H CA 1
ATOM 10652 C C . LEU H 1 25 ? 16.708 48.306 41.157 1.00 16.23 59 LEU H C 1
ATOM 10653 O O . LEU H 1 25 ? 17.057 49.465 41.373 1.00 16.63 59 LEU H O 1
ATOM 10658 N N . ASP H 1 26 ? 17.039 47.258 41.921 1.00 16.82 60 ASP H N 1
ATOM 10659 C CA . ASP H 1 26 ? 17.851 47.345 43.147 1.00 17.79 60 ASP H CA 1
ATOM 10660 C C . ASP H 1 26 ? 18.775 46.121 43.272 1.00 17.19 60 ASP H C 1
ATOM 10661 O O . ASP H 1 26 ? 18.457 45.155 43.957 1.00 17.55 60 ASP H O 1
ATOM 10666 N N . PRO H 1 27 ? 19.919 46.157 42.590 1.00 16.44 61 PRO H N 1
ATOM 10667 C CA . PRO H 1 27 ? 20.832 45.016 42.671 1.00 16.13 61 PRO H CA 1
ATOM 10668 C C . PRO H 1 27 ? 21.662 44.978 43.955 1.00 16.64 61 PRO H C 1
ATOM 10669 O O . PRO H 1 27 ? 21.865 46.006 44.606 1.00 17.63 61 PRO H O 1
ATOM 10673 N N . THR H 1 28 ? 22.096 43.782 44.310 1.00 16.53 62 THR H N 1
ATOM 10674 C CA . THR H 1 28 ? 23.031 43.563 45.418 1.00 17.02 62 THR H CA 1
ATOM 10675 C C . THR H 1 28 ? 24.482 43.550 44.944 1.00 16.34 62 THR H C 1
ATOM 10676 O O . THR H 1 28 ? 25.374 44.065 45.629 1.00 16.81 62 THR H O 1
ATOM 10680 N N . ASN H 1 29 ? 24.720 42.937 43.792 1.00 15.30 63 ASN H N 1
ATOM 10681 C CA . ASN H 1 29 ? 26.076 42.793 43.261 1.00 14.56 63 ASN H CA 1
ATOM 10682 C C . ASN H 1 29 ? 26.649 44.163 42.926 1.00 14.15 63 ASN H C 1
ATOM 10683 O O . ASN H 1 29 ? 25.981 44.989 42.312 1.00 13.86 63 ASN H O 1
ATOM 10688 N N . PRO H 1 30 ? 27.902 44.418 43.328 1.00 14.27 64 PRO H N 1
ATOM 10689 C CA . PRO H 1 30 ? 28.421 45.787 43.162 1.00 14.15 64 PRO H CA 1
ATOM 10690 C C . PRO H 1 30 ? 28.735 46.173 41.716 1.00 13.17 64 PRO H C 1
ATOM 10691 O O . PRO H 1 30 ? 28.595 47.365 41.355 1.00 13.10 64 PRO H O 1
ATOM 10695 N N . ALA H 1 31 ? 29.101 45.203 40.870 1.00 12.59 65 ALA H N 1
ATOM 10696 C CA . ALA H 1 31 ? 29.346 45.513 39.464 1.00 11.91 65 ALA H CA 1
ATOM 10697 C C . ALA H 1 31 ? 28.027 45.837 38.754 1.00 11.85 65 ALA H C 1
ATOM 10698 O O . ALA H 1 31 ? 27.967 46.720 37.908 1.00 11.73 65 ALA H O 1
ATOM 10700 N N . CYS H 1 32 ? 26.981 45.088 39.093 1.00 12.24 66 CYS H N 1
ATOM 10701 C CA . CYS H 1 32 ? 25.627 45.399 38.607 1.00 12.40 66 CYS H CA 1
ATOM 10702 C C . CYS H 1 32 ? 25.197 46.792 39.062 1.00 12.62 66 CYS H C 1
ATOM 10703 O O . CYS H 1 32 ? 24.676 47.584 38.259 1.00 12.28 66 CYS H O 1
ATOM 10706 N N . GLN H 1 33 ? 25.425 47.116 40.332 1.00 12.98 67 GLN H N 1
ATOM 10707 C CA . GLN H 1 33 ? 25.016 48.429 40.830 1.00 13.27 67 GLN H CA 1
ATOM 10708 C C . GLN H 1 33 ? 25.733 49.542 40.075 1.00 12.82 67 GLN H C 1
ATOM 10709 O O . GLN H 1 33 ? 25.119 50.545 39.685 1.00 12.61 67 GLN H O 1
ATOM 10715 N N . ALA H 1 34 ? 27.040 49.384 39.902 1.00 12.51 68 ALA H N 1
ATOM 10716 C CA . ALA H 1 34 ? 27.841 50.326 39.107 1.00 12.41 68 ALA H CA 1
ATOM 10717 C C . ALA H 1 34 ? 27.339 50.514 37.665 1.00 11.86 68 ALA H C 1
ATOM 10718 O O . ALA H 1 34 ? 27.322 51.633 37.146 1.00 12.10 68 ALA H O 1
ATOM 10720 N N . ALA H 1 35 ? 26.942 49.417 37.023 1.00 11.37 69 ALA H N 1
ATOM 10721 C CA . ALA H 1 35 ? 26.478 49.457 35.634 1.00 10.82 69 ALA H CA 1
ATOM 10722 C C . ALA H 1 35 ? 25.134 50.159 35.559 1.00 11.09 69 ALA H C 1
ATOM 10723 O O . ALA H 1 35 ? 24.866 50.883 34.609 1.00 10.91 69 ALA H O 1
ATOM 10725 N N . LEU H 1 36 ? 24.291 49.935 36.554 1.00 11.54 70 LEU H N 1
ATOM 10726 C CA . LEU H 1 36 ? 23.002 50.630 36.637 1.00 12.16 70 LEU H CA 1
ATOM 10727 C C . LEU H 1 36 ? 23.236 52.129 36.808 1.00 12.89 70 LEU H C 1
ATOM 10728 O O . LEU H 1 36 ? 22.602 52.948 36.120 1.00 13.13 70 LEU H O 1
ATOM 10733 N N . ASP H 1 37 ? 24.142 52.478 37.728 1.00 13.89 71 ASP H N 1
ATOM 10734 C CA . ASP H 1 37 ? 24.515 53.869 37.988 1.00 14.99 71 ASP H CA 1
ATOM 10735 C C . ASP H 1 37 ? 25.052 54.548 36.731 1.00 14.96 71 ASP H C 1
ATOM 10736 O O . ASP H 1 37 ? 24.629 55.672 36.414 1.00 15.58 71 ASP H O 1
ATOM 10741 N N . GLN H 1 38 ? 25.970 53.889 36.021 1.00 14.71 72 GLN H N 1
ATOM 10742 C CA . GLN H 1 38 ? 26.589 54.520 34.845 1.00 15.20 72 GLN H CA 1
ATOM 10743 C C . GLN H 1 38 ? 25.675 54.517 33.615 1.00 14.40 72 GLN H C 1
ATOM 10744 O O . GLN H 1 38 ? 25.440 55.547 33.009 1.00 14.61 72 GLN H O 1
ATOM 10750 N N . SER H 1 39 ? 25.182 53.342 33.251 1.00 13.28 73 SER H N 1
ATOM 10751 C CA . SER H 1 39 ? 24.508 53.180 31.964 1.00 12.65 73 SER H CA 1
ATOM 10752 C C . SER H 1 39 ? 22.988 53.303 32.020 1.00 12.52 73 SER H C 1
ATOM 10753 O O . SER H 1 39 ? 22.364 53.457 30.966 1.00 13.01 73 SER H O 1
ATOM 10756 N N . GLY H 1 40 ? 22.390 53.240 33.206 1.00 12.33 74 GLY H N 1
ATOM 10757 C CA . GLY H 1 40 ? 20.977 53.563 33.368 1.00 12.41 74 GLY H CA 1
ATOM 10758 C C . GLY H 1 40 ? 20.043 52.371 33.392 1.00 11.89 74 GLY H C 1
ATOM 10759 O O . GLY H 1 40 ? 20.409 51.275 32.961 1.00 11.05 74 GLY H O 1
ATOM 10760 N N . ALA H 1 41 ? 18.822 52.616 33.890 1.00 12.28 75 ALA H N 1
ATOM 10761 C CA . ALA H 1 41 ? 17.767 51.604 33.995 1.00 12.29 75 ALA H CA 1
ATOM 10762 C C . ALA H 1 41 ? 17.243 51.068 32.651 1.00 11.90 75 ALA H C 1
ATOM 10763 O O . ALA H 1 41 ? 16.924 49.905 32.547 1.00 11.58 75 ALA H O 1
ATOM 10765 N N . THR H 1 42 ? 17.177 51.922 31.642 1.00 11.94 76 THR H N 1
ATOM 10766 C CA . THR H 1 42 ? 16.619 51.514 30.360 1.00 11.85 76 THR H CA 1
ATOM 10767 C C . THR H 1 42 ? 17.371 50.316 29.818 1.00 11.33 76 THR H C 1
ATOM 10768 O O . THR H 1 42 ? 16.767 49.355 29.342 1.00 11.03 76 THR H O 1
ATOM 10772 N N . ALA H 1 43 ? 18.696 50.341 29.930 1.00 10.99 77 ALA H N 1
ATOM 10773 C CA . ALA H 1 43 ? 19.496 49.237 29.431 1.00 10.45 77 ALA H CA 1
ATOM 10774 C C . ALA H 1 43 ? 19.184 47.891 30.135 1.00 10.47 77 ALA H C 1
ATOM 10775 O O . ALA H 1 43 ? 19.234 46.850 29.482 1.00 10.49 77 ALA H O 1
ATOM 10777 N N . LEU H 1 44 ? 18.901 47.894 31.448 1.00 10.91 78 LEU H N 1
ATOM 10778 C CA . LEU H 1 44 ? 18.423 46.670 32.174 1.00 10.83 78 LEU H CA 1
ATOM 10779 C C . LEU H 1 44 ? 17.003 46.214 31.861 1.00 10.81 78 LEU H C 1
ATOM 10780 O O . LEU H 1 44 ? 16.679 45.012 31.918 1.00 10.97 78 LEU H O 1
ATOM 10785 N N . TYR H 1 45 ? 16.097 47.151 31.616 1.00 10.65 79 TYR H N 1
ATOM 10786 C CA . TYR H 1 45 ? 14.778 46.742 31.191 1.00 10.62 79 TYR H CA 1
ATOM 10787 C C . TYR H 1 45 ? 14.881 46.081 29.824 1.00 10.05 79 TYR H C 1
ATOM 10788 O O . TYR H 1 45 ? 14.080 45.203 29.487 1.00 10.41 79 TYR H O 1
ATOM 10797 N N . ASN H 1 46 ? 15.884 46.522 29.062 1.00 9.28 80 ASN H N 1
ATOM 10798 C CA . ASN H 1 46 ? 16.152 46.021 27.718 1.00 8.60 80 ASN H CA 1
ATOM 10799 C C . ASN H 1 46 ? 17.395 45.130 27.653 1.00 7.97 80 ASN H C 1
ATOM 10800 O O . ASN H 1 46 ? 18.153 45.170 26.685 1.00 7.24 80 ASN H O 1
ATOM 10805 N N . TRP H 1 47 ? 17.559 44.280 28.662 1.00 8.07 81 TRP H N 1
ATOM 10806 C CA . TRP H 1 47 ? 18.768 43.426 28.844 1.00 7.69 81 TRP H CA 1
ATOM 10807 C C . TRP H 1 47 ? 19.128 42.524 27.633 1.00 7.31 81 TRP H C 1
ATOM 10808 O O . TRP H 1 47 ? 20.310 42.179 27.394 1.00 6.97 81 TRP H O 1
ATOM 10819 N N . PHE H 1 48 ? 18.086 42.175 26.893 1.00 7.68 82 PHE H N 1
ATOM 10820 C CA . PHE H 1 48 ? 18.153 41.308 25.723 1.00 7.48 82 PHE H CA 1
ATOM 10821 C C . PHE H 1 48 ? 18.530 42.044 24.444 1.00 7.28 82 PHE H C 1
ATOM 10822 O O . PHE H 1 48 ? 18.692 41.410 23.399 1.00 7.39 82 PHE H O 1
ATOM 10830 N N . ALA H 1 49 ? 18.661 43.370 24.481 1.00 7.18 83 ALA H N 1
ATOM 10831 C CA . ALA H 1 49 ? 18.788 44.145 23.235 1.00 7.10 83 ALA H CA 1
ATOM 10832 C C . ALA H 1 49 ? 20.230 44.614 22.919 1.00 6.57 83 ALA H C 1
ATOM 10833 O O . ALA H 1 49 ? 20.444 45.725 22.387 1.00 6.58 83 ALA H O 1
ATOM 10835 N N . VAL H 1 50 ? 21.218 43.777 23.243 1.00 6.16 84 VAL H N 1
ATOM 10836 C CA . VAL H 1 50 ? 22.623 44.143 23.021 1.00 5.84 84 VAL H CA 1
ATOM 10837 C C . VAL H 1 50 ? 22.975 43.810 21.574 1.00 5.78 84 VAL H C 1
ATOM 10838 O O . VAL H 1 50 ? 23.487 42.726 21.278 1.00 5.72 84 VAL H O 1
ATOM 10842 N N . LEU H 1 51 ? 22.685 44.754 20.690 1.00 5.95 85 LEU H N 1
ATOM 10843 C CA . LEU H 1 51 ? 22.657 44.501 19.253 1.00 6.07 85 LEU H CA 1
ATOM 10844 C C . LEU H 1 51 ? 23.346 45.536 18.450 1.00 6.39 85 LEU H C 1
ATOM 10845 O O . LEU H 1 51 ? 23.514 46.668 18.872 1.00 6.50 85 LEU H O 1
ATOM 10850 N N . ASP H 1 52 ? 23.717 45.140 17.236 1.00 6.67 86 ASP H N 1
ATOM 10851 C CA . ASP H 1 52 ? 24.248 46.064 16.254 1.00 7.25 86 ASP H CA 1
ATOM 10852 C C . ASP H 1 52 ? 23.503 45.677 14.997 1.00 7.64 86 ASP H C 1
ATOM 10853 O O . ASP H 1 52 ? 23.623 44.544 14.508 1.00 7.61 86 ASP H O 1
ATOM 10858 N N . SER H 1 53 ? 22.712 46.611 14.509 1.00 8.52 87 SER H N 1
ATOM 10859 C CA . SER H 1 53 ? 21.879 46.385 13.330 1.00 9.25 87 SER H CA 1
ATOM 10860 C C . SER H 1 53 ? 22.671 46.065 12.063 1.00 9.32 87 SER H C 1
ATOM 10861 O O . SER H 1 53 ? 22.126 45.522 11.095 1.00 9.47 87 SER H O 1
ATOM 10864 N N . ASN H 1 54 ? 23.946 46.451 12.048 1.00 9.11 88 ASN H N 1
ATOM 10865 C CA . ASN H 1 54 ? 24.771 46.367 10.841 1.00 9.60 88 ASN H CA 1
ATOM 10866 C C . ASN H 1 54 ? 26.005 45.502 10.961 1.00 8.94 88 ASN H C 1
ATOM 10867 O O . ASN H 1 54 ? 26.883 45.549 10.069 1.00 9.22 88 ASN H O 1
ATOM 10872 N N . ALA H 1 55 ? 26.073 44.680 11.997 1.00 8.07 89 ALA H N 1
ATOM 10873 C CA . ALA H 1 55 ? 27.270 43.850 12.184 1.00 7.49 89 ALA H CA 1
ATOM 10874 C C . ALA H 1 55 ? 27.537 42.850 11.034 1.00 7.49 89 ALA H C 1
ATOM 10875 O O . ALA H 1 55 ? 28.675 42.708 10.555 1.00 7.44 89 ALA H O 1
ATOM 10877 N N . GLY H 1 56 ? 26.499 42.133 10.637 1.00 7.18 90 GLY H N 1
ATOM 10878 C CA . GLY H 1 56 ? 26.579 41.238 9.490 1.00 7.34 90 GLY H CA 1
ATOM 10879 C C . GLY H 1 56 ? 27.617 40.132 9.603 1.00 7.15 90 GLY H C 1
ATOM 10880 O O . GLY H 1 56 ? 28.193 39.715 8.613 1.00 7.63 90 GLY H O 1
ATOM 10881 N N . GLY H 1 57 ? 27.829 39.649 10.819 1.00 6.77 91 GLY H N 1
ATOM 10882 C CA . GLY H 1 57 ? 28.791 38.603 11.111 1.00 6.77 91 GLY H CA 1
ATOM 10883 C C . GLY H 1 57 ? 30.238 39.030 11.268 1.00 7.04 91 GLY H C 1
ATOM 10884 O O . GLY H 1 57 ? 31.124 38.176 11.453 1.00 7.21 91 GLY H O 1
ATOM 10885 N N . ARG H 1 58 ? 30.503 40.331 11.155 1.00 7.15 92 ARG H N 1
ATOM 10886 C CA . ARG H 1 58 ? 31.855 40.873 11.368 1.00 7.43 92 ARG H CA 1
ATOM 10887 C C . ARG H 1 58 ? 32.177 40.887 12.855 1.00 7.29 92 ARG H C 1
ATOM 10888 O O . ARG H 1 58 ? 31.274 40.992 13.694 1.00 7.20 92 ARG H O 1
ATOM 10896 N N . GLY H 1 59 ? 33.468 40.854 13.160 1.00 7.65 93 GLY H N 1
ATOM 10897 C CA . GLY H 1 59 ? 33.939 40.815 14.526 1.00 7.71 93 GLY H CA 1
ATOM 10898 C C . GLY H 1 59 ? 35.236 41.583 14.617 1.00 8.31 93 GLY H C 1
ATOM 10899 O O . GLY H 1 59 ? 35.239 42.821 14.582 1.00 8.91 93 GLY H O 1
ATOM 10900 N N . ALA H 1 60 ? 36.343 40.864 14.715 1.00 8.81 94 ALA H N 1
ATOM 10901 C CA . ALA H 1 60 ? 37.631 41.524 14.761 1.00 9.41 94 ALA H CA 1
ATOM 10902 C C . ALA H 1 60 ? 37.813 42.471 13.586 1.00 9.94 94 ALA H C 1
ATOM 10903 O O . ALA H 1 60 ? 37.523 42.098 12.434 1.00 10.06 94 ALA H O 1
ATOM 10905 N N . GLY H 1 61 ? 38.306 43.679 13.864 1.00 10.25 95 GLY H N 1
ATOM 10906 C CA . GLY H 1 61 ? 38.476 44.723 12.857 1.00 10.72 95 GLY H CA 1
ATOM 10907 C C . GLY H 1 61 ? 37.269 45.635 12.697 1.00 10.24 95 GLY H C 1
ATOM 10908 O O . GLY H 1 61 ? 37.374 46.718 12.104 1.00 10.98 95 GLY H O 1
ATOM 10909 N N . TYR H 1 62 ? 36.130 45.206 13.240 1.00 9.38 96 TYR H N 1
ATOM 10910 C CA . TYR H 1 62 ? 34.879 45.963 13.145 1.00 8.90 96 TYR H CA 1
ATOM 10911 C C . TYR H 1 62 ? 34.337 46.328 14.517 1.00 8.37 96 TYR H C 1
ATOM 10912 O O . TYR H 1 62 ? 33.976 47.483 14.755 1.00 8.79 96 TYR H O 1
ATOM 10921 N N . VAL H 1 63 ? 34.238 45.344 15.407 1.00 7.87 97 VAL H N 1
ATOM 10922 C CA . VAL H 1 63 ? 33.832 45.593 16.803 1.00 7.59 97 VAL H CA 1
ATOM 10923 C C . VAL H 1 63 ? 35.102 45.893 17.599 1.00 7.88 97 VAL H C 1
ATOM 10924 O O . VAL H 1 63 ? 35.959 45.016 17.734 1.00 8.04 97 VAL H O 1
ATOM 10928 N N . PRO H 1 64 ? 35.266 47.129 18.077 1.00 8.17 98 PRO H N 1
ATOM 10929 C CA . PRO H 1 64 ? 36.512 47.458 18.778 1.00 8.61 98 PRO H CA 1
ATOM 10930 C C . PRO H 1 64 ? 36.750 46.600 20.014 1.00 8.39 98 PRO H C 1
ATOM 10931 O O . PRO H 1 64 ? 35.829 46.291 20.760 1.00 7.77 98 PRO H O 1
ATOM 10935 N N . ASP H 1 65 ? 38.007 46.248 20.235 1.00 8.80 99 ASP H N 1
ATOM 10936 C CA . ASP H 1 65 ? 38.398 45.631 21.475 1.00 8.82 99 ASP H CA 1
ATOM 10937 C C . ASP H 1 65 ? 37.902 46.488 22.623 1.00 8.56 99 ASP H C 1
ATOM 10938 O O . ASP H 1 65 ? 37.959 47.735 22.586 1.00 8.93 99 ASP H O 1
ATOM 10943 N N . GLY H 1 66 ? 37.473 45.807 23.677 1.00 8.37 100 GLY H N 1
ATOM 10944 C CA . GLY H 1 66 ? 36.925 46.443 24.855 1.00 8.26 100 GLY H CA 1
ATOM 10945 C C . GLY H 1 66 ? 35.458 46.836 24.771 1.00 7.86 100 GLY H C 1
ATOM 10946 O O . GLY H 1 66 ? 34.912 47.367 25.741 1.00 7.97 100 GLY H O 1
ATOM 10947 N N . THR H 1 67 ? 34.822 46.585 23.627 1.00 7.57 101 THR H N 1
ATOM 10948 C CA . THR H 1 67 ? 33.395 46.920 23.442 1.00 7.29 101 THR H CA 1
ATOM 10949 C C . THR H 1 67 ? 32.487 45.741 23.062 1.00 6.99 101 THR H C 1
ATOM 10950 O O . THR H 1 67 ? 31.286 45.918 22.744 1.00 6.74 101 THR H O 1
ATOM 10954 N N . LEU H 1 68 ? 33.033 44.535 23.088 1.00 6.98 102 LEU H N 1
ATOM 10955 C CA . LEU H 1 68 ? 32.252 43.367 22.664 1.00 6.95 102 LEU H CA 1
ATOM 10956 C C . LEU H 1 68 ? 30.964 43.220 23.434 1.00 7.08 102 LEU H C 1
ATOM 10957 O O . LEU H 1 68 ? 29.919 42.850 22.881 1.00 7.48 102 LEU H O 1
ATOM 10962 N N . CYS H 1 69 ? 31.033 43.466 24.744 1.00 7.51 103 CYS H N 1
ATOM 10963 C CA . CYS H 1 69 ? 29.856 43.222 25.599 1.00 7.65 103 CYS H CA 1
ATOM 10964 C C . CYS H 1 69 ? 28.720 44.218 25.419 1.00 7.35 103 CYS H C 1
ATOM 10965 O O . CYS H 1 69 ? 27.649 44.011 25.936 1.00 7.61 103 CYS H O 1
ATOM 10968 N N . SER H 1 70 ? 28.952 45.286 24.664 1.00 7.04 104 SER H N 1
ATOM 10969 C CA . SER H 1 70 ? 27.942 46.290 24.379 1.00 7.04 104 SER H CA 1
ATOM 10970 C C . SER H 1 70 ? 27.706 46.396 22.871 1.00 6.84 104 SER H C 1
ATOM 10971 O O . SER H 1 70 ? 27.243 47.420 22.412 1.00 7.07 104 SER H O 1
ATOM 10974 N N . ALA H 1 71 ? 28.019 45.346 22.116 1.00 6.65 105 ALA H N 1
ATOM 10975 C CA . ALA H 1 71 ? 27.805 45.364 20.649 1.00 6.76 105 ALA H CA 1
ATOM 10976 C C . ALA H 1 71 ? 28.517 46.562 19.988 1.00 7.26 105 ALA H C 1
ATOM 10977 O O . ALA H 1 71 ? 27.981 47.182 19.057 1.00 7.70 105 ALA H O 1
ATOM 10979 N N . GLY H 1 72 ? 29.723 46.869 20.460 1.00 7.54 106 GLY H N 1
ATOM 10980 C CA . GLY H 1 72 ? 30.513 47.986 19.927 1.00 8.19 106 GLY H CA 1
ATOM 10981 C C . GLY H 1 72 ? 29.907 49.352 20.157 1.00 8.73 106 GLY H C 1
ATOM 10982 O O . GLY H 1 72 ? 30.188 50.310 19.438 1.00 9.30 106 GLY H O 1
ATOM 10983 N N . ASP H 1 73 ? 29.089 49.452 21.208 1.00 8.77 107 ASP H N 1
ATOM 10984 C CA . ASP H 1 73 ? 28.308 50.656 21.515 1.00 9.38 107 ASP H CA 1
ATOM 10985 C C . ASP H 1 73 ? 27.425 51.140 20.368 1.00 9.46 107 ASP H C 1
ATOM 10986 O O . ASP H 1 73 ? 27.151 52.331 20.245 1.00 9.94 107 ASP H O 1
ATOM 10991 N N . ARG H 1 74 ? 26.917 50.186 19.579 1.00 9.08 108 ARG H N 1
ATOM 10992 C CA . ARG H 1 74 ? 26.079 50.502 18.425 1.00 9.44 108 ARG H CA 1
ATOM 10993 C C . ARG H 1 74 ? 24.575 50.178 18.611 1.00 8.94 108 ARG H C 1
ATOM 10994 O O . ARG H 1 74 ? 23.831 50.297 17.662 1.00 8.98 108 ARG H O 1
ATOM 11002 N N . SER H 1 75 ? 24.147 49.779 19.816 1.00 8.29 109 SER H N 1
ATOM 11003 C CA . SER H 1 75 ? 22.757 49.399 20.036 1.00 8.19 109 SER H CA 1
ATOM 11004 C C . SER H 1 75 ? 21.905 50.654 20.248 1.00 8.58 109 SER H C 1
ATOM 11005 O O . SER H 1 75 ? 22.423 51.760 20.400 1.00 8.98 109 SER H O 1
ATOM 11008 N N . PRO H 1 76 ? 20.584 50.490 20.339 1.00 8.88 110 PRO H N 1
ATOM 11009 C CA . PRO H 1 76 ? 19.751 51.636 20.705 1.00 9.43 110 PRO H CA 1
ATOM 11010 C C . PRO H 1 76 ? 19.928 52.158 22.137 1.00 9.56 110 PRO H C 1
ATOM 11011 O O . PRO H 1 76 ? 19.449 53.245 22.454 1.00 10.15 110 PRO H O 1
ATOM 11015 N N . TYR H 1 77 ? 20.573 51.378 22.996 1.00 9.39 111 TYR H N 1
ATOM 11016 C CA . TYR H 1 77 ? 20.713 51.686 24.409 1.00 9.83 111 TYR H CA 1
ATOM 11017 C C . TYR H 1 77 ? 22.169 51.801 24.851 1.00 9.48 111 TYR H C 1
ATOM 11018 O O . TYR H 1 77 ? 23.096 51.316 24.191 1.00 9.26 111 TYR H O 1
ATOM 11027 N N . ASP H 1 78 ? 22.347 52.412 26.017 1.00 9.79 112 ASP H N 1
ATOM 11028 C CA . ASP H 1 78 ? 23.661 52.493 26.642 1.00 9.57 112 ASP H CA 1
ATOM 11029 C C . ASP H 1 78 ? 23.957 51.213 27.388 1.00 8.95 112 ASP H C 1
ATOM 11030 O O . ASP H 1 78 ? 23.419 50.991 28.482 1.00 9.18 112 ASP H O 1
ATOM 11035 N N . PHE H 1 79 ? 24.789 50.365 26.782 1.00 7.95 113 PHE H N 1
ATOM 11036 C CA . PHE H 1 79 ? 25.311 49.182 27.471 1.00 7.40 113 PHE H CA 1
ATOM 11037 C C . PHE H 1 79 ? 26.806 49.306 27.798 1.00 7.19 113 PHE H C 1
ATOM 11038 O O . PHE H 1 79 ? 27.427 48.303 28.133 1.00 6.97 113 PHE H O 1
ATOM 11046 N N A SER H 1 80 ? 27.365 50.512 27.719 0.50 7.48 114 SER H N 1
ATOM 11047 N N B SER H 1 80 ? 27.377 50.513 27.714 0.50 7.52 114 SER H N 1
ATOM 11048 C CA A SER H 1 80 ? 28.808 50.718 27.841 0.50 7.60 114 SER H CA 1
ATOM 11049 C CA B SER H 1 80 ? 28.831 50.696 27.845 0.50 7.67 114 SER H CA 1
ATOM 11050 C C A SER H 1 80 ? 29.402 50.204 29.154 0.50 7.74 114 SER H C 1
ATOM 11051 C C B SER H 1 80 ? 29.386 50.139 29.151 0.50 7.76 114 SER H C 1
ATOM 11052 O O A SER H 1 80 ? 30.539 49.724 29.188 0.50 7.79 114 SER H O 1
ATOM 11053 O O B SER H 1 80 ? 30.465 49.540 29.174 0.50 7.76 114 SER H O 1
ATOM 11058 N N . ALA H 1 81 ? 28.639 50.306 30.235 1.00 7.97 115 ALA H N 1
ATOM 11059 C CA . ALA H 1 81 ? 29.126 49.885 31.553 1.00 8.15 115 ALA H CA 1
ATOM 11060 C C . ALA H 1 81 ? 29.269 48.376 31.657 1.00 7.71 115 ALA H C 1
ATOM 11061 O O . ALA H 1 81 ? 29.856 47.883 32.608 1.00 8.04 115 ALA H O 1
ATOM 11063 N N . TYR H 1 82 ? 28.639 47.633 30.752 1.00 7.19 116 TYR H N 1
ATOM 11064 C CA . TYR H 1 82 ? 28.742 46.174 30.766 1.00 6.85 116 TYR H CA 1
ATOM 11065 C C . TYR H 1 82 ? 30.048 45.658 30.191 1.00 6.76 116 TYR H C 1
ATOM 11066 O O . TYR H 1 82 ? 30.244 44.444 30.177 1.00 6.83 116 TYR H O 1
ATOM 11075 N N . ASN H 1 83 ? 30.908 46.572 29.714 1.00 6.80 117 ASN H N 1
ATOM 11076 C CA . ASN H 1 83 ? 32.286 46.257 29.362 1.00 6.87 117 ASN H CA 1
ATOM 11077 C C . ASN H 1 83 ? 33.265 46.382 30.526 1.00 7.28 117 ASN H C 1
ATOM 11078 O O . ASN H 1 83 ? 34.439 46.073 30.362 1.00 7.58 117 ASN H O 1
ATOM 11083 N N . ALA H 1 84 ? 32.806 46.893 31.673 1.00 7.64 118 ALA H N 1
ATOM 11084 C CA . ALA H 1 84 ? 33.692 47.236 32.793 1.00 8.23 118 ALA H CA 1
ATOM 11085 C C . ALA H 1 84 ? 34.599 46.055 33.131 1.00 8.34 118 ALA H C 1
ATOM 11086 O O . ALA H 1 84 ? 34.116 44.905 33.381 1.00 8.15 118 ALA H O 1
ATOM 11088 N N . ALA H 1 85 ? 35.907 46.335 33.115 1.00 8.73 119 ALA H N 1
ATOM 11089 C CA . ALA H 1 85 ? 36.951 45.342 33.376 1.00 9.04 119 ALA H CA 1
ATOM 11090 C C . ALA H 1 85 ? 37.076 45.154 34.891 1.00 9.53 119 ALA H C 1
ATOM 11091 O O . ALA H 1 85 ? 37.974 45.698 35.517 1.00 10.16 119 ALA H O 1
ATOM 11093 N N . ARG H 1 86 ? 36.115 44.419 35.455 1.00 9.35 120 ARG H N 1
ATOM 11094 C CA . ARG H 1 86 ? 36.023 44.177 36.898 1.00 9.95 120 ARG H CA 1
ATOM 11095 C C . ARG H 1 86 ? 36.000 42.690 37.132 1.00 9.92 120 ARG H C 1
ATOM 11096 O O . ARG H 1 86 ? 35.384 41.970 36.342 1.00 9.47 120 ARG H O 1
ATOM 11104 N N . SER H 1 87 ? 36.585 42.245 38.245 1.00 10.52 121 SER H N 1
ATOM 11105 C CA . SER H 1 87 ? 36.541 40.811 38.628 1.00 10.64 121 SER H CA 1
ATOM 11106 C C . SER H 1 87 ? 35.341 40.415 39.519 1.00 10.82 121 SER H C 1
ATOM 11107 O O . SER H 1 87 ? 35.261 39.256 39.968 1.00 10.99 121 SER H O 1
ATOM 11110 N N . ASP H 1 88 ? 34.417 41.347 39.777 1.00 10.80 122 ASP H N 1
ATOM 11111 C CA . ASP H 1 88 ? 33.328 41.111 40.733 1.00 11.24 122 ASP H CA 1
ATOM 11112 C C . ASP H 1 88 ? 31.919 41.044 40.131 1.00 10.87 122 ASP H C 1
ATOM 11113 O O . ASP H 1 88 ? 30.942 41.079 40.871 1.00 11.21 122 ASP H O 1
ATOM 11118 N N . TRP H 1 89 ? 31.814 40.932 38.802 1.00 10.18 123 TRP H N 1
ATOM 11119 C CA . TRP H 1 89 ? 30.543 40.630 38.149 1.00 9.90 123 TRP H CA 1
ATOM 11120 C C . TRP H 1 89 ? 30.003 39.281 38.667 1.00 10.49 123 TRP H C 1
ATOM 11121 O O . TRP H 1 89 ? 30.791 38.403 39.038 1.00 10.72 123 TRP H O 1
ATOM 11132 N N . PRO H 1 90 ? 28.665 39.126 38.685 1.00 10.95 124 PRO H N 1
ATOM 11133 C CA . PRO H 1 90 ? 28.092 37.803 38.952 1.00 11.49 124 PRO H CA 1
ATOM 11134 C C . PRO H 1 90 ? 28.726 36.751 38.013 1.00 11.32 124 PRO H C 1
ATOM 11135 O O . PRO H 1 90 ? 28.987 37.042 36.847 1.00 11.05 124 PRO H O 1
ATOM 11139 N N . ARG H 1 91 ? 28.953 35.531 38.491 1.00 11.91 125 ARG H N 1
ATOM 11140 C CA . ARG H 1 91 ? 29.556 34.518 37.611 1.00 11.90 125 ARG H CA 1
ATOM 11141 C C . ARG H 1 91 ? 28.998 33.133 37.824 1.00 12.06 125 ARG H C 1
ATOM 11142 O O . ARG H 1 91 ? 28.457 32.822 38.888 1.00 12.96 125 ARG H O 1
ATOM 11150 N N . THR H 1 92 ? 29.165 32.305 36.803 1.00 11.56 126 THR H N 1
ATOM 11151 C CA . THR H 1 92 ? 28.703 30.937 36.824 1.00 11.96 126 THR H CA 1
ATOM 11152 C C . THR H 1 92 ? 29.899 30.032 37.031 1.00 12.56 126 THR H C 1
ATOM 11153 O O . THR H 1 92 ? 30.925 30.169 36.352 1.00 12.29 126 THR H O 1
ATOM 11157 N N . HIS H 1 93 ? 29.753 29.105 37.965 1.00 13.47 127 HIS H N 1
ATOM 11158 C CA . HIS H 1 93 ? 30.832 28.171 38.317 1.00 14.35 127 HIS H CA 1
ATOM 11159 C C . HIS H 1 93 ? 30.727 26.977 37.388 1.00 14.20 127 HIS H C 1
ATOM 11160 O O . HIS H 1 93 ? 29.650 26.409 37.243 1.00 14.62 127 HIS H O 1
ATOM 11167 N N . LEU H 1 94 ? 31.845 26.636 36.750 1.00 13.76 128 LEU H N 1
ATOM 11168 C CA . LEU H 1 94 ? 31.883 25.596 35.718 1.00 13.73 128 LEU H CA 1
ATOM 11169 C C . LEU H 1 94 ? 32.951 24.565 36.007 1.00 14.40 128 LEU H C 1
ATOM 11170 O O . LEU H 1 94 ? 33.904 24.830 36.723 1.00 14.52 128 LEU H O 1
ATOM 11175 N N . THR H 1 95 ? 32.779 23.384 35.434 1.00 14.63 129 THR H N 1
ATOM 11176 C CA . THR H 1 95 ? 33.784 22.343 35.497 1.00 15.43 129 THR H CA 1
ATOM 11177 C C . THR H 1 95 ? 34.527 22.248 34.177 1.00 15.02 129 THR H C 1
ATOM 11178 O O . THR H 1 95 ? 33.939 21.925 33.158 1.00 14.84 129 THR H O 1
ATOM 11182 N N . SER H 1 96 ? 35.822 22.548 34.207 1.00 15.27 130 SER H N 1
ATOM 11183 C CA . SER H 1 96 ? 36.702 22.345 33.051 1.00 15.06 130 SER H CA 1
ATOM 11184 C C . SER H 1 96 ? 36.591 20.896 32.598 1.00 15.70 130 SER H C 1
ATOM 11185 O O . SER H 1 96 ? 36.595 19.998 33.425 1.00 16.36 130 SER H O 1
ATOM 11188 N N . GLY H 1 97 ? 36.477 20.677 31.291 1.00 15.30 131 GLY H N 1
ATOM 11189 C CA . GLY H 1 97 ? 36.370 19.319 30.749 1.00 16.11 131 GLY H CA 1
ATOM 11190 C C . GLY H 1 97 ? 34.940 18.812 30.582 1.00 16.21 131 GLY H C 1
ATOM 11191 O O . GLY H 1 97 ? 34.726 17.803 29.895 1.00 16.95 131 GLY H O 1
ATOM 11192 N N . ALA H 1 98 ? 33.958 19.476 31.186 1.00 15.61 132 ALA H N 1
ATOM 11193 C CA . ALA H 1 98 ? 32.568 19.001 31.097 1.00 15.67 132 ALA H CA 1
ATOM 11194 C C . ALA H 1 98 ? 31.835 19.565 29.880 1.00 14.70 132 ALA H C 1
ATOM 11195 O O . ALA H 1 98 ? 32.186 20.622 29.359 1.00 13.80 132 ALA H O 1
ATOM 11197 N N . THR H 1 99 ? 30.809 18.842 29.447 1.00 14.97 133 THR H N 1
ATOM 11198 C CA . THR H 1 99 ? 29.881 19.342 28.463 1.00 14.42 133 THR H CA 1
ATOM 11199 C C . THR H 1 99 ? 28.669 19.880 29.243 1.00 14.14 133 THR H C 1
ATOM 11200 O O . THR H 1 99 ? 28.127 19.181 30.110 1.00 14.94 133 THR H O 1
ATOM 11204 N N . ILE H 1 100 ? 28.282 21.119 28.953 1.00 13.09 134 ILE H N 1
ATOM 11205 C CA . ILE H 1 100 ? 27.209 21.805 29.692 1.00 13.03 134 ILE H CA 1
ATOM 11206 C C . ILE H 1 100 ? 26.033 22.166 28.794 1.00 12.71 134 ILE H C 1
ATOM 11207 O O . ILE H 1 100 ? 26.208 22.386 27.595 1.00 11.79 134 ILE H O 1
ATOM 11212 N N . PRO H 1 101 ? 24.818 22.222 29.381 1.00 13.17 135 PRO H N 1
ATOM 11213 C CA . PRO H 1 101 ? 23.628 22.654 28.660 1.00 13.17 135 PRO H CA 1
ATOM 11214 C C . PRO H 1 101 ? 23.470 24.177 28.625 1.00 12.48 135 PRO H C 1
ATOM 11215 O O . PRO H 1 101 ? 23.153 24.796 29.638 1.00 13.37 135 PRO H O 1
ATOM 11219 N N . VAL H 1 102 ? 23.691 24.768 27.461 1.00 11.55 136 VAL H N 1
ATOM 11220 C CA . VAL H 1 102 ? 23.631 26.215 27.275 1.00 10.66 136 VAL H CA 1
ATOM 11221 C C . VAL H 1 102 ? 22.196 26.632 27.024 1.00 10.69 136 VAL H C 1
ATOM 11222 O O . VAL H 1 102 ? 21.454 25.915 26.351 1.00 11.06 136 VAL H O 1
ATOM 11226 N N . GLU H 1 103 ? 21.807 27.781 27.590 1.00 10.57 137 GLU H N 1
ATOM 11227 C CA . GLU H 1 103 ? 20.514 28.394 27.300 1.00 10.95 137 GLU H CA 1
ATOM 11228 C C . GLU H 1 103 ? 20.745 29.830 26.865 1.00 9.99 137 GLU H C 1
ATOM 11229 O O . GLU H 1 103 ? 21.537 30.549 27.502 1.00 9.73 137 GLU H O 1
ATOM 11235 N N . TYR H 1 104 ? 20.073 30.235 25.788 1.00 9.44 138 TYR H N 1
ATOM 11236 C CA . TYR H 1 104 ? 20.171 31.593 25.250 1.00 8.66 138 TYR H CA 1
ATOM 11237 C C . TYR H 1 104 ? 18.742 32.108 25.062 1.00 8.78 138 TYR H C 1
ATOM 11238 O O . TYR H 1 104 ? 17.921 31.435 24.494 1.00 9.15 138 TYR H O 1
ATOM 11247 N N . SER H 1 105 ? 18.459 33.312 25.539 1.00 8.66 139 SER H N 1
ATOM 11248 C CA . SER H 1 105 ? 17.118 33.858 25.450 1.00 9.12 139 SER H CA 1
ATOM 11249 C C . SER H 1 105 ? 16.602 33.925 23.995 1.00 9.19 139 SER H C 1
ATOM 11250 O O . SER H 1 105 ? 17.342 34.317 23.059 1.00 8.71 139 SER H O 1
ATOM 11253 N N . ASN H 1 106 ? 15.332 33.551 23.836 1.00 10.00 140 ASN H N 1
ATOM 11254 C CA . ASN H 1 106 ? 14.605 33.730 22.584 1.00 10.33 140 ASN H CA 1
ATOM 11255 C C . ASN H 1 106 ? 13.535 34.825 22.745 1.00 10.92 140 ASN H C 1
ATOM 11256 O O . ASN H 1 106 ? 12.418 34.708 22.224 1.00 11.57 140 ASN H O 1
ATOM 11261 N N . TRP H 1 107 ? 13.907 35.904 23.435 1.00 10.96 141 TRP H N 1
ATOM 11262 C CA . TRP H 1 107 ? 12.956 36.997 23.690 1.00 11.69 141 TRP H CA 1
ATOM 11263 C C . TRP H 1 107 ? 12.225 37.390 22.406 1.00 11.75 141 TRP H C 1
ATOM 11264 O O . TRP H 1 107 ? 11.004 37.591 22.409 1.00 12.32 141 TRP H O 1
ATOM 11275 N N . ALA H 1 108 ? 12.989 37.566 21.338 1.00 10.98 142 ALA H N 1
ATOM 11276 C CA . ALA H 1 108 ? 12.464 37.511 19.979 1.00 11.41 142 ALA H CA 1
ATOM 11277 C C . ALA H 1 108 ? 13.366 36.573 19.176 1.00 11.05 142 ALA H C 1
ATOM 11278 O O . ALA H 1 108 ? 14.591 36.706 19.195 1.00 10.74 142 ALA H O 1
ATOM 11280 N N . ALA H 1 109 ? 12.743 35.598 18.520 1.00 11.56 143 ALA H N 1
ATOM 11281 C CA . ALA H 1 109 ? 13.447 34.522 17.849 1.00 11.47 143 ALA H CA 1
ATOM 11282 C C . ALA H 1 109 ? 13.856 34.967 16.453 1.00 11.36 143 ALA H C 1
ATOM 11283 O O . ALA H 1 109 ? 13.113 35.704 15.791 1.00 11.81 143 ALA H O 1
ATOM 11285 N N . HIS H 1 110 ? 15.052 34.536 16.023 1.00 10.84 144 HIS H N 1
ATOM 11286 C CA . HIS H 1 110 ? 15.540 34.759 14.667 1.00 10.70 144 HIS H CA 1
ATOM 11287 C C . HIS H 1 110 ? 16.322 33.538 14.210 1.00 10.40 144 HIS H C 1
ATOM 11288 O O . HIS H 1 110 ? 16.928 32.861 15.026 1.00 9.94 144 HIS H O 1
ATOM 11295 N N . PRO H 1 111 ? 16.339 33.276 12.891 1.00 10.49 145 PRO H N 1
ATOM 11296 C CA . PRO H 1 111 ? 17.142 32.194 12.395 1.00 10.57 145 PRO H CA 1
ATOM 11297 C C . PRO H 1 111 ? 18.565 32.667 12.325 1.00 9.90 145 PRO H C 1
ATOM 11298 O O . PRO H 1 111 ? 18.782 33.867 12.144 1.00 9.47 145 PRO H O 1
ATOM 11302 N N . GLY H 1 112 ? 19.523 31.749 12.435 1.00 9.74 146 GLY H N 1
ATOM 11303 C CA . GLY H 1 112 ? 20.927 32.101 12.423 1.00 9.38 146 GLY H CA 1
ATOM 11304 C C . GLY H 1 112 ? 21.809 31.202 13.253 1.00 9.21 146 GLY H C 1
ATOM 11305 O O . GLY H 1 112 ? 21.407 30.126 13.696 1.00 9.40 146 GLY H O 1
ATOM 11306 N N . ASP H 1 113 ? 23.025 31.703 13.460 1.00 8.86 147 ASP H N 1
ATOM 11307 C CA . ASP H 1 113 ? 24.126 30.952 14.075 1.00 8.88 147 ASP H CA 1
ATOM 11308 C C . ASP H 1 113 ? 24.500 31.585 15.406 1.00 7.92 147 ASP H C 1
ATOM 11309 O O . ASP H 1 113 ? 24.562 32.819 15.518 1.00 7.53 147 ASP H O 1
ATOM 11314 N N . PHE H 1 114 ? 24.797 30.752 16.386 1.00 7.50 148 PHE H N 1
ATOM 11315 C CA . PHE H 1 114 ? 25.437 31.204 17.615 1.00 6.96 148 PHE H CA 1
ATOM 11316 C C . PHE H 1 114 ? 26.892 30.801 17.641 1.00 6.75 148 PHE H C 1
ATOM 11317 O O . PHE H 1 114 ? 27.192 29.614 17.694 1.00 7.12 148 PHE H O 1
ATOM 11325 N N . ARG H 1 115 ? 27.781 31.787 17.628 1.00 6.26 149 ARG H N 1
ATOM 11326 C CA . ARG H 1 115 ? 29.226 31.584 17.678 1.00 6.33 149 ARG H CA 1
ATOM 11327 C C . ARG H 1 115 ? 29.661 31.722 19.135 1.00 6.20 149 ARG H C 1
ATOM 11328 O O . ARG H 1 115 ? 29.460 32.764 19.744 1.00 6.06 149 ARG H O 1
ATOM 11336 N N . VAL H 1 116 ? 30.282 30.689 19.675 1.00 6.44 150 VAL H N 1
ATOM 11337 C CA . VAL H 1 116 ? 30.652 30.652 21.093 1.00 6.45 150 VAL H CA 1
ATOM 11338 C C . VAL H 1 116 ? 32.161 30.628 21.291 1.00 6.74 150 VAL H C 1
ATOM 11339 O O . VAL H 1 116 ? 32.808 29.684 20.841 1.00 7.25 150 VAL H O 1
ATOM 11343 N N . TYR H 1 117 ? 32.675 31.622 22.026 1.00 6.64 151 TYR H N 1
ATOM 11344 C CA . TYR H 1 117 ? 34.098 31.825 22.263 1.00 6.90 151 TYR H CA 1
ATOM 11345 C C . TYR H 1 117 ? 34.417 31.778 23.763 1.00 7.24 151 TYR H C 1
ATOM 11346 O O . TYR H 1 117 ? 33.585 32.142 24.579 1.00 7.01 151 TYR H O 1
ATOM 11355 N N . LEU H 1 118 ? 35.638 31.372 24.103 1.00 7.86 152 LEU H N 1
ATOM 11356 C CA . LEU H 1 118 ? 36.096 31.374 25.479 1.00 8.11 152 LEU H CA 1
ATOM 11357 C C . LEU H 1 118 ? 37.415 32.124 25.572 1.00 8.46 152 LEU H C 1
ATOM 11358 O O . LEU H 1 118 ? 38.308 31.983 24.707 1.00 8.48 152 LEU H O 1
ATOM 11363 N N . THR H 1 119 ? 37.554 32.930 26.623 1.00 8.62 153 THR H N 1
ATOM 11364 C CA . THR H 1 119 ? 38.806 33.637 26.851 1.00 9.18 153 THR H CA 1
ATOM 11365 C C . THR H 1 119 ? 39.927 32.637 27.106 1.00 10.12 153 THR H C 1
ATOM 11366 O O . THR H 1 119 ? 39.734 31.598 27.741 1.00 10.37 153 THR H O 1
ATOM 11370 N N . LYS H 1 120 ? 41.090 32.982 26.573 1.00 10.86 154 LYS H N 1
ATOM 11371 C CA . LYS H 1 120 ? 42.267 32.142 26.587 1.00 11.93 154 LYS H CA 1
ATOM 11372 C C . LYS H 1 120 ? 42.803 31.979 28.003 1.00 12.35 154 LYS H C 1
ATOM 11373 O O . LYS H 1 120 ? 42.592 32.843 28.850 1.00 11.80 154 LYS H O 1
ATOM 11379 N N . PRO H 1 121 ? 43.537 30.887 28.250 1.00 13.16 155 PRO H N 1
ATOM 11380 C CA . PRO H 1 121 ? 44.181 30.731 29.544 1.00 13.86 155 PRO H CA 1
ATOM 11381 C C . PRO H 1 121 ? 45.067 31.933 29.872 1.00 14.23 155 PRO H C 1
ATOM 11382 O O . PRO H 1 121 ? 45.762 32.457 28.988 1.00 14.44 155 PRO H O 1
ATOM 11386 N N . GLY H 1 122 ? 44.982 32.398 31.109 1.00 14.33 156 GLY H N 1
ATOM 11387 C CA . GLY H 1 122 ? 45.816 33.503 31.559 1.00 14.86 156 GLY H CA 1
ATOM 11388 C C . GLY H 1 122 ? 45.139 34.850 31.433 1.00 14.18 156 GLY H C 1
ATOM 11389 O O . GLY H 1 122 ? 45.629 35.840 31.983 1.00 14.58 156 GLY H O 1
ATOM 11390 N N . TRP H 1 123 ? 44.020 34.919 30.707 1.00 13.17 157 TRP H N 1
ATOM 11391 C CA . TRP H 1 123 ? 43.239 36.164 30.669 1.00 12.65 157 TRP H CA 1
ATOM 11392 C C . TRP H 1 123 ? 42.407 36.281 31.938 1.00 12.97 157 TRP H C 1
ATOM 11393 O O . TRP H 1 123 ? 41.761 35.312 32.354 1.00 13.21 157 TRP H O 1
ATOM 11404 N N . SER H 1 124 ? 42.405 37.472 32.531 1.00 13.48 158 SER H N 1
ATOM 11405 C CA . SER H 1 124 ? 41.549 37.744 33.678 1.00 13.56 158 SER H CA 1
ATOM 11406 C C . SER H 1 124 ? 40.704 39.009 33.464 1.00 12.77 158 SER H C 1
ATOM 11407 O O . SER H 1 124 ? 41.062 39.910 32.679 1.00 12.26 158 SER H O 1
ATOM 11410 N N . PRO H 1 125 ? 39.571 39.081 34.173 1.00 12.42 159 PRO H N 1
ATOM 11411 C CA . PRO H 1 125 ? 38.580 40.085 33.859 1.00 11.69 159 PRO H CA 1
ATOM 11412 C C . PRO H 1 125 ? 38.910 41.529 34.254 1.00 11.64 159 PRO H C 1
ATOM 11413 O O . PRO H 1 125 ? 38.135 42.420 33.879 1.00 11.22 159 PRO H O 1
ATOM 11417 N N . THR H 1 126 ? 40.035 41.776 34.938 1.00 12.14 160 THR H N 1
ATOM 11418 C CA . THR H 1 126 ? 40.519 43.160 35.126 1.00 12.33 160 THR H CA 1
ATOM 11419 C C . THR H 1 126 ? 41.298 43.688 33.906 1.00 12.35 160 THR H C 1
ATOM 11420 O O . THR H 1 126 ? 41.687 44.857 33.867 1.00 12.69 160 THR H O 1
ATOM 11424 N N . SER H 1 127 ? 41.524 42.827 32.923 1.00 12.02 161 SER H N 1
ATOM 11425 C CA . SER H 1 127 ? 42.118 43.221 31.648 1.00 12.06 161 SER H CA 1
ATOM 11426 C C . SER H 1 127 ? 41.046 43.471 30.602 1.00 11.41 161 SER H C 1
ATOM 11427 O O . SER H 1 127 ? 39.965 42.877 30.648 1.00 10.62 161 SER H O 1
ATOM 11430 N N . GLU H 1 128 ? 41.382 44.317 29.634 1.00 11.67 162 GLU H N 1
ATOM 11431 C CA . GLU H 1 128 ? 40.518 44.531 28.474 1.00 11.34 162 GLU H CA 1
ATOM 11432 C C . GLU H 1 128 ? 40.213 43.204 27.786 1.00 10.54 162 GLU H C 1
ATOM 11433 O O . GLU H 1 128 ? 41.104 42.360 27.640 1.00 10.80 162 GLU H O 1
ATOM 11439 N N . LEU H 1 129 ? 38.959 43.035 27.356 1.00 9.58 163 LEU H N 1
ATOM 11440 C CA . LEU H 1 129 ? 38.579 41.913 26.511 1.00 9.03 163 LEU H CA 1
ATOM 11441 C C . LEU H 1 129 ? 38.713 42.294 25.048 1.00 8.90 163 LEU H C 1
ATOM 11442 O O . LEU H 1 129 ? 37.917 43.091 24.532 1.00 8.70 163 LEU H O 1
ATOM 11447 N N . GLY H 1 130 ? 39.693 41.712 24.366 1.00 9.17 164 GLY H N 1
ATOM 11448 C CA . GLY H 1 130 ? 39.846 41.901 22.937 1.00 9.29 164 GLY H CA 1
ATOM 11449 C C . GLY H 1 130 ? 39.618 40.606 22.191 1.00 9.20 164 GLY H C 1
ATOM 11450 O O . GLY H 1 130 ? 39.610 39.519 22.780 1.00 9.30 164 GLY H O 1
ATOM 11451 N N . TRP H 1 131 ? 39.450 40.722 20.878 1.00 9.23 165 TRP H N 1
ATOM 11452 C CA . TRP H 1 131 ? 39.295 39.551 20.014 1.00 9.27 165 TRP H CA 1
ATOM 11453 C C . TRP H 1 131 ? 40.453 38.552 20.130 1.00 10.26 165 TRP H C 1
ATOM 11454 O O . TRP H 1 131 ? 40.217 37.326 20.088 1.00 10.12 165 TRP H O 1
ATOM 11465 N N . ASP H 1 132 ? 41.670 39.050 20.343 1.00 11.62 166 ASP H N 1
ATOM 11466 C CA . ASP H 1 132 ? 42.834 38.147 20.472 1.00 13.18 166 ASP H CA 1
ATOM 11467 C C . ASP H 1 132 ? 42.855 37.371 21.790 1.00 12.71 166 ASP H C 1
ATOM 11468 O O . ASP H 1 132 ? 43.698 36.491 21.965 1.00 13.13 166 ASP H O 1
ATOM 11473 N N . ASP H 1 133 ? 41.993 37.734 22.728 1.00 11.67 167 ASP H N 1
ATOM 11474 C CA . ASP H 1 133 ? 41.885 37.026 23.999 1.00 11.51 167 ASP H CA 1
ATOM 11475 C C . ASP H 1 133 ? 40.864 35.901 23.914 1.00 11.08 167 ASP H C 1
ATOM 11476 O O . ASP H 1 133 ? 40.684 35.191 24.894 1.00 11.01 167 ASP H O 1
ATOM 11481 N N . LEU H 1 134 ? 40.168 35.777 22.773 1.00 10.68 168 LEU H N 1
ATOM 11482 C CA . LEU H 1 134 ? 39.087 34.813 22.614 1.00 10.55 168 LEU H CA 1
ATOM 11483 C C . LEU H 1 134 ? 39.401 33.705 21.621 1.00 11.04 168 LEU H C 1
ATOM 11484 O O . LEU H 1 134 ? 40.008 33.958 20.595 1.00 11.68 168 LEU H O 1
ATOM 11489 N N . GLU H 1 135 ? 38.953 32.483 21.920 1.00 11.23 169 GLU H N 1
ATOM 11490 C CA . GLU H 1 135 ? 39.076 31.346 21.007 1.00 11.87 169 GLU H CA 1
ATOM 11491 C C . GLU H 1 135 ? 37.673 30.817 20.732 1.00 10.63 169 GLU H C 1
ATOM 11492 O O . GLU H 1 135 ? 36.946 30.507 21.661 1.00 10.17 169 GLU H O 1
ATOM 11498 N N . LEU H 1 136 ? 37.317 30.728 19.455 1.00 9.79 170 LEU H N 1
ATOM 11499 C CA . LEU H 1 136 ? 36.024 30.161 19.026 1.00 9.30 170 LEU H CA 1
ATOM 11500 C C . LEU H 1 136 ? 36.002 28.657 19.321 1.00 9.54 170 LEU H C 1
ATOM 11501 O O . LEU H 1 136 ? 36.905 27.922 18.918 1.00 10.01 170 LEU H O 1
ATOM 11506 N N . ILE H 1 137 ? 34.997 28.216 20.064 1.00 9.29 171 ILE H N 1
ATOM 11507 C CA . ILE H 1 137 ? 34.868 26.806 20.423 1.00 9.81 171 ILE H CA 1
ATOM 11508 C C . ILE H 1 137 ? 33.945 26.051 19.490 1.00 9.81 171 ILE H C 1
ATOM 11509 O O . ILE H 1 137 ? 34.214 24.926 19.103 1.00 10.24 171 ILE H O 1
ATOM 11514 N N . GLN H 1 138 ? 32.799 26.649 19.201 1.00 9.35 172 GLN H N 1
ATOM 11515 C CA . GLN H 1 138 ? 31.740 25.982 18.452 1.00 9.68 172 GLN H CA 1
ATOM 11516 C C . GLN H 1 138 ? 30.865 27.028 17.807 1.00 9.15 172 GLN H C 1
ATOM 11517 O O . GLN H 1 138 ? 30.801 28.182 18.296 1.00 8.84 172 GLN H O 1
ATOM 11523 N N . THR H 1 139 ? 30.182 26.633 16.738 1.00 9.28 173 THR H N 1
ATOM 11524 C CA . THR H 1 139 ? 29.094 27.420 16.191 1.00 9.20 173 THR H CA 1
ATOM 11525 C C . THR H 1 139 ? 27.880 26.518 16.070 1.00 9.59 173 THR H C 1
ATOM 11526 O O . THR H 1 139 ? 27.986 25.384 15.635 1.00 9.81 173 THR H O 1
ATOM 11530 N N . VAL H 1 140 ? 26.734 27.017 16.482 1.00 9.95 174 VAL H N 1
ATOM 11531 C CA . VAL H 1 140 ? 25.528 26.236 16.485 1.00 10.65 174 VAL H CA 1
ATOM 11532 C C . VAL H 1 140 ? 24.481 26.935 15.618 1.00 10.45 174 VAL H C 1
ATOM 11533 O O . VAL H 1 140 ? 24.258 28.129 15.780 1.00 10.31 174 VAL H O 1
ATOM 11537 N N . THR H 1 141 ? 23.863 26.195 14.705 1.00 10.98 175 THR H N 1
ATOM 11538 C CA . THR H 1 141 ? 22.918 26.743 13.740 1.00 11.01 175 THR H CA 1
ATOM 11539 C C . THR H 1 141 ? 21.505 26.343 14.091 1.00 11.27 175 THR H C 1
ATOM 11540 O O . THR H 1 141 ? 21.208 25.157 14.201 1.00 11.83 175 THR H O 1
ATOM 11544 N N . ASN H 1 142 ? 20.645 27.334 14.276 1.00 10.78 176 ASN H N 1
ATOM 11545 C CA . ASN H 1 142 ? 19.215 27.093 14.543 1.00 11.34 176 ASN H CA 1
ATOM 11546 C C . ASN H 1 142 ? 18.910 26.010 15.584 1.00 11.50 176 ASN H C 1
ATOM 11547 O O . ASN H 1 142 ? 18.219 25.044 15.315 1.00 12.21 176 ASN H O 1
ATOM 11552 N N . PRO H 1 143 ? 19.445 26.201 16.799 1.00 11.02 177 PRO H N 1
ATOM 11553 C CA . PRO H 1 143 ? 19.190 25.251 17.868 1.00 11.44 177 PRO H CA 1
ATOM 11554 C C . PRO H 1 143 ? 17.721 25.286 18.264 1.00 12.04 177 PRO H C 1
ATOM 11555 O O . PRO H 1 143 ? 17.037 26.287 17.997 1.00 11.75 177 PRO H O 1
ATOM 11559 N N . PRO H 1 144 ? 17.231 24.202 18.877 1.00 12.63 178 PRO H N 1
ATOM 11560 C CA . PRO H 1 144 ? 15.840 24.157 19.291 1.00 13.48 178 PRO H CA 1
ATOM 11561 C C . PRO H 1 144 ? 15.554 25.128 20.419 1.00 13.42 178 PRO H C 1
ATOM 11562 O O . PRO H 1 144 ? 16.477 25.632 21.072 1.00 12.41 178 PRO H O 1
ATOM 11566 N N . GLN H 1 145 ? 14.267 25.403 20.611 1.00 14.46 179 GLN H N 1
ATOM 11567 C CA . GLN H 1 145 ? 13.791 26.298 21.643 1.00 14.95 179 GLN H CA 1
ATOM 11568 C C . GLN H 1 145 ? 12.885 25.564 22.607 1.00 16.63 179 GLN H C 1
ATOM 11569 O O . GLN H 1 145 ? 12.188 24.630 22.209 1.00 17.30 179 GLN H O 1
ATOM 11575 N N . GLN H 1 146 ? 12.906 26.012 23.863 1.00 17.64 180 GLN H N 1
ATOM 11576 C CA . GLN H 1 146 ? 12.044 25.516 24.942 1.00 19.91 180 GLN H CA 1
ATOM 11577 C C . GLN H 1 146 ? 11.395 26.748 25.561 1.00 20.19 180 GLN H C 1
ATOM 11578 O O . GLN H 1 146 ? 12.102 27.646 26.027 1.00 18.84 180 GLN H O 1
ATOM 11584 N N . GLY H 1 147 ? 10.060 26.784 25.557 1.00 21.78 181 GLY H N 1
ATOM 11585 C CA . GLY H 1 147 ? 9.330 27.982 25.940 1.00 22.62 181 GLY H CA 1
ATOM 11586 C C . GLY H 1 147 ? 9.178 28.916 24.753 1.00 23.35 181 GLY H C 1
ATOM 11587 O O . GLY H 1 147 ? 10.115 29.118 23.952 1.00 22.11 181 GLY H O 1
ATOM 11588 N N . SER H 1 148 ? 8.003 29.517 24.623 1.00 25.28 182 SER H N 1
ATOM 11589 C CA . SER H 1 148 ? 7.737 30.305 23.432 1.00 26.25 182 SER H CA 1
ATOM 11590 C C . SER H 1 148 ? 8.501 31.626 23.483 1.00 24.78 182 SER H C 1
ATOM 11591 O O . SER H 1 148 ? 8.750 32.167 24.578 1.00 24.73 182 SER H O 1
ATOM 11594 N N . PRO H 1 149 ? 8.845 32.168 22.297 1.00 24.92 183 PRO H N 1
ATOM 11595 C CA . PRO H 1 149 ? 9.510 33.456 22.248 1.00 24.18 183 PRO H CA 1
ATOM 11596 C C . PRO H 1 149 ? 8.678 34.494 22.945 1.00 25.08 183 PRO H C 1
ATOM 11597 O O . PRO H 1 149 ? 7.439 34.437 22.879 1.00 26.03 183 PRO H O 1
ATOM 11601 N N . GLY H 1 150 ? 9.331 35.406 23.645 1.00 24.74 184 GLY H N 1
ATOM 11602 C CA . GLY H 1 150 ? 8.660 36.486 24.334 1.00 25.59 184 GLY H CA 1
ATOM 11603 C C . GLY H 1 150 ? 8.082 36.147 25.702 1.00 27.22 184 GLY H C 1
ATOM 11604 O O . GLY H 1 150 ? 7.506 37.015 26.348 1.00 28.21 184 GLY H O 1
ATOM 11605 N N . THR H 1 151 ? 8.233 34.902 26.159 1.00 27.40 185 THR H N 1
ATOM 11606 C CA . THR H 1 151 ? 7.832 34.545 27.530 1.00 27.76 185 THR H CA 1
ATOM 11607 C C . THR H 1 151 ? 9.034 34.421 28.438 1.00 25.93 185 THR H C 1
ATOM 11608 O O . THR H 1 151 ? 10.154 34.120 27.991 1.00 24.91 185 THR H O 1
ATOM 11612 N N . ASP H 1 152 ? 8.808 34.655 29.723 1.00 25.08 186 ASP H N 1
ATOM 11613 C CA . ASP H 1 152 ? 9.882 34.598 30.706 1.00 23.64 186 ASP H CA 1
ATOM 11614 C C . ASP H 1 152 ? 10.432 33.180 30.715 1.00 22.07 186 ASP H C 1
ATOM 11615 O O . ASP H 1 152 ? 9.679 32.226 30.686 1.00 23.13 186 ASP H O 1
ATOM 11620 N N . GLY H 1 153 ? 11.751 33.051 30.701 1.00 19.27 187 GLY H N 1
ATOM 11621 C CA . GLY H 1 153 ? 12.354 31.730 30.726 1.00 18.22 187 GLY H CA 1
ATOM 11622 C C . GLY H 1 153 ? 12.472 31.036 29.379 1.00 16.90 187 GLY H C 1
ATOM 11623 O O . GLY H 1 153 ? 13.068 29.978 29.300 1.00 16.74 187 GLY H O 1
ATOM 11624 N N . GLY H 1 154 ? 11.931 31.620 28.313 1.00 15.81 188 GLY H N 1
ATOM 11625 C CA . GLY H 1 154 ? 12.060 31.015 26.986 1.00 14.92 188 GLY H CA 1
ATOM 11626 C C . GLY H 1 154 ? 13.514 31.044 26.535 1.00 13.40 188 GLY H C 1
ATOM 11627 O O . GLY H 1 154 ? 14.219 32.002 26.804 1.00 12.39 188 GLY H O 1
ATOM 11628 N N . HIS H 1 155 ? 13.961 30.002 25.843 1.00 12.82 189 HIS H N 1
ATOM 11629 C CA . HIS H 1 155 ? 15.345 29.942 25.411 1.00 11.80 189 HIS H CA 1
ATOM 11630 C C . HIS H 1 155 ? 15.605 28.936 24.302 1.00 11.56 189 HIS H C 1
ATOM 11631 O O . HIS H 1 155 ? 14.938 27.903 24.195 1.00 12.28 189 HIS H O 1
ATOM 11638 N N . TYR H 1 156 ? 16.603 29.270 23.497 1.00 10.62 190 TYR H N 1
ATOM 11639 C CA . TYR H 1 156 ? 17.315 28.311 22.668 1.00 10.44 190 TYR H CA 1
ATOM 11640 C C . TYR H 1 156 ? 18.156 27.437 23.585 1.00 10.42 190 TYR H C 1
ATOM 11641 O O . TYR H 1 156 ? 18.599 27.902 24.652 1.00 10.24 190 TYR H O 1
ATOM 11650 N N . TYR H 1 157 ? 18.388 26.184 23.190 1.00 10.67 191 TYR H N 1
ATOM 11651 C CA . TYR H 1 157 ? 19.224 25.300 23.996 1.00 10.74 191 TYR H CA 1
ATOM 11652 C C . TYR H 1 157 ? 20.121 24.395 23.147 1.00 10.59 191 TYR H C 1
ATOM 11653 O O . TYR H 1 157 ? 19.741 23.965 22.062 1.00 10.76 191 TYR H O 1
ATOM 11662 N N . TRP H 1 158 ? 21.323 24.158 23.665 1.00 10.29 192 TRP H N 1
ATOM 11663 C CA . TRP H 1 158 ? 22.308 23.299 23.017 1.00 10.35 192 TRP H CA 1
ATOM 11664 C C . TRP H 1 158 ? 23.414 22.910 24.016 1.00 10.53 192 TRP H C 1
ATOM 11665 O O . TRP H 1 158 ? 23.450 23.427 25.132 1.00 10.42 192 TRP H O 1
ATOM 11676 N N . ASP H 1 159 ? 24.302 21.992 23.618 1.00 10.86 193 ASP H N 1
ATOM 11677 C CA . ASP H 1 159 ? 25.422 21.568 24.464 1.00 11.16 193 ASP H CA 1
ATOM 11678 C C . ASP H 1 159 ? 26.756 22.181 24.032 1.00 10.63 193 ASP H C 1
ATOM 11679 O O . ASP H 1 159 ? 27.033 22.347 22.839 1.00 10.30 193 ASP H O 1
ATOM 11684 N N . LEU H 1 160 ? 27.583 22.474 25.018 1.00 10.61 194 LEU H N 1
ATOM 11685 C CA . LEU H 1 160 ? 28.903 23.068 24.805 1.00 10.33 194 LEU H CA 1
ATOM 11686 C C . LEU H 1 160 ? 29.940 22.250 25.547 1.00 10.96 194 LEU H C 1
ATOM 11687 O O . LEU H 1 160 ? 29.817 22.069 26.753 1.00 11.20 194 LEU H O 1
ATOM 11692 N N . ALA H 1 161 ? 30.976 21.781 24.837 1.00 11.33 195 ALA H N 1
ATOM 11693 C CA . ALA H 1 161 ? 32.123 21.086 25.463 1.00 12.11 195 ALA H CA 1
ATOM 11694 C C . ALA H 1 161 ? 33.157 22.121 25.968 1.00 11.92 195 ALA H C 1
ATOM 11695 O O . ALA H 1 161 ? 33.727 22.883 25.186 1.00 11.49 195 ALA H O 1
ATOM 11697 N N . LEU H 1 162 ? 33.345 22.174 27.276 1.00 12.36 196 LEU H N 1
ATOM 11698 C CA . LEU H 1 162 ? 34.302 23.081 27.890 1.00 12.50 196 LEU H CA 1
ATOM 11699 C C . LEU H 1 162 ? 35.690 22.444 27.884 1.00 13.54 196 LEU H C 1
ATOM 11700 O O . LEU H 1 162 ? 35.840 21.290 28.257 1.00 14.29 196 LEU H O 1
ATOM 11705 N N . PRO H 1 163 ? 36.708 23.211 27.458 1.00 13.85 197 PRO H N 1
ATOM 11706 C CA . PRO H 1 163 ? 38.067 22.685 27.434 1.00 14.85 197 PRO H CA 1
ATOM 11707 C C . PRO H 1 163 ? 38.497 22.234 28.812 1.00 15.65 197 PRO H C 1
ATOM 11708 O O . PRO H 1 163 ? 38.091 22.818 29.818 1.00 15.17 197 PRO H O 1
ATOM 11712 N N . SER H 1 164 ? 39.308 21.186 28.838 1.00 16.89 198 SER H N 1
ATOM 11713 C CA . SER H 1 164 ? 39.919 20.697 30.053 1.00 18.11 198 SER H CA 1
ATOM 11714 C C . SER H 1 164 ? 41.192 21.514 30.343 1.00 18.13 198 SER H C 1
ATOM 11715 O O . SER H 1 164 ? 41.660 22.302 29.510 1.00 17.92 198 SER H O 1
ATOM 11718 N N . GLY H 1 165 ? 41.712 21.345 31.549 1.00 18.78 199 GLY H N 1
ATOM 11719 C CA . GLY H 1 165 ? 42.960 21.988 31.950 1.00 18.94 199 GLY H CA 1
ATOM 11720 C C . GLY H 1 165 ? 42.811 23.447 32.316 1.00 18.13 199 GLY H C 1
ATOM 11721 O O . GLY H 1 165 ? 43.810 24.150 32.466 1.00 18.85 199 GLY H O 1
ATOM 11722 N N . ARG H 1 166 ? 41.577 23.910 32.473 1.00 16.73 200 ARG H N 1
ATOM 11723 C CA . ARG H 1 166 ? 41.310 25.314 32.746 1.00 15.72 200 ARG H CA 1
ATOM 11724 C C . ARG H 1 166 ? 41.045 25.529 34.236 1.00 16.06 200 ARG H C 1
ATOM 11725 O O . ARG H 1 166 ? 40.537 24.647 34.926 1.00 16.54 200 ARG H O 1
ATOM 11733 N N . SER H 1 167 ? 41.450 26.693 34.740 1.00 16.06 201 SER H N 1
ATOM 11734 C CA . SER H 1 167 ? 41.144 27.077 36.102 1.00 16.22 201 SER H CA 1
ATOM 11735 C C . SER H 1 167 ? 40.926 28.579 36.187 1.00 15.28 201 SER H C 1
ATOM 11736 O O . SER H 1 167 ? 41.316 29.338 35.290 1.00 14.97 201 SER H O 1
ATOM 11739 N N . GLY H 1 168 ? 40.257 28.996 37.245 1.00 14.97 202 GLY H N 1
ATOM 11740 C CA . GLY H 1 168 ? 40.069 30.410 37.516 1.00 14.42 202 GLY H CA 1
ATOM 11741 C C . GLY H 1 168 ? 39.022 31.087 36.650 1.00 13.34 202 GLY H C 1
ATOM 11742 O O . GLY H 1 168 ? 38.240 30.432 35.949 1.00 12.82 202 GLY H O 1
ATOM 11743 N N . ASP H 1 169 ? 39.022 32.416 36.710 1.00 12.89 203 ASP H N 1
ATOM 11744 C CA . ASP H 1 169 ? 38.029 33.220 36.027 1.00 12.16 203 ASP H CA 1
ATOM 11745 C C . ASP H 1 169 ? 38.227 33.153 34.526 1.00 11.38 203 ASP H C 1
ATOM 11746 O O . ASP H 1 169 ? 39.346 33.011 34.024 1.00 11.85 203 ASP H O 1
ATOM 11751 N N . ALA H 1 170 ? 37.113 33.254 33.830 1.00 10.45 204 ALA H N 1
ATOM 11752 C CA . ALA H 1 170 ? 37.121 33.339 32.373 1.00 9.74 204 ALA H CA 1
ATOM 11753 C C . ALA H 1 170 ? 35.857 34.037 31.894 1.00 8.92 204 ALA H C 1
ATOM 11754 O O . ALA H 1 170 ? 35.011 34.437 32.681 1.00 8.82 204 ALA H O 1
ATOM 11756 N N . LEU H 1 171 ? 35.718 34.214 30.591 1.00 8.35 205 LEU H N 1
ATOM 11757 C CA . LEU H 1 171 ? 34.497 34.792 30.055 1.00 7.76 205 LEU H CA 1
ATOM 11758 C C . LEU H 1 171 ? 34.105 34.030 28.781 1.00 7.40 205 LEU H C 1
ATOM 11759 O O . LEU H 1 171 ? 34.963 33.678 27.950 1.00 7.53 205 LEU H O 1
ATOM 11764 N N . ILE H 1 172 ? 32.801 33.775 28.634 1.00 7.17 206 ILE H N 1
ATOM 11765 C CA . ILE H 1 172 ? 32.248 33.187 27.432 1.00 6.91 206 ILE H CA 1
ATOM 11766 C C . ILE H 1 172 ? 31.544 34.306 26.668 1.00 6.52 206 ILE H C 1
ATOM 11767 O O . ILE H 1 172 ? 30.644 34.959 27.200 1.00 6.16 206 ILE H O 1
ATOM 11772 N N . PHE H 1 173 ? 32.007 34.534 25.440 1.00 6.41 207 PHE H N 1
ATOM 11773 C CA . PHE H 1 173 ? 31.438 35.514 24.516 1.00 6.04 207 PHE H CA 1
ATOM 11774 C C . PHE H 1 173 ? 30.646 34.819 23.408 1.00 6.05 207 PHE H C 1
ATOM 11775 O O . PHE H 1 173 ? 31.087 33.852 22.825 1.00 6.40 207 PHE H O 1
ATOM 11783 N N . MET H 1 174 ? 29.412 35.258 23.174 1.00 5.84 208 MET H N 1
ATOM 11784 C CA . MET H 1 174 ? 28.633 34.707 22.105 1.00 5.96 208 MET H CA 1
ATOM 11785 C C . MET H 1 174 ? 28.217 35.817 21.178 1.00 5.71 208 MET H C 1
ATOM 11786 O O . MET H 1 174 ? 27.850 36.886 21.636 1.00 5.60 208 MET H O 1
ATOM 11791 N N . GLN H 1 175 ? 28.313 35.558 19.878 1.00 5.73 209 GLN H N 1
ATOM 11792 C CA . GLN H 1 175 ? 27.725 36.422 18.838 1.00 5.72 209 GLN H CA 1
ATOM 11793 C C . GLN H 1 175 ? 26.620 35.653 18.117 1.00 5.82 209 GLN H C 1
ATOM 11794 O O . GLN H 1 175 ? 26.850 34.557 17.592 1.00 5.85 209 GLN H O 1
ATOM 11800 N N . TRP H 1 176 ? 25.406 36.194 18.155 1.00 5.86 210 TRP H N 1
ATOM 11801 C CA . TRP H 1 176 ? 24.264 35.646 17.466 1.00 6.19 210 TRP H CA 1
ATOM 11802 C C . TRP H 1 176 ? 24.175 36.330 16.116 1.00 6.28 210 TRP H C 1
ATOM 11803 O O . TRP H 1 176 ? 23.819 37.536 16.015 1.00 6.30 210 TRP H O 1
ATOM 11814 N N . VAL H 1 177 ? 24.485 35.545 15.095 1.00 6.49 211 VAL H N 1
ATOM 11815 C CA . VAL H 1 177 ? 24.557 36.037 13.726 1.00 6.56 211 VAL H CA 1
ATOM 11816 C C . VAL H 1 177 ? 23.316 35.623 12.951 1.00 6.98 211 VAL H C 1
ATOM 11817 O O . VAL H 1 177 ? 23.174 34.467 12.502 1.00 7.12 211 VAL H O 1
ATOM 11821 N N . ARG H 1 178 ? 22.401 36.569 12.787 1.00 7.20 212 ARG H N 1
ATOM 11822 C CA . ARG H 1 178 ? 21.185 36.277 12.050 1.00 7.81 212 ARG H CA 1
ATOM 11823 C C . ARG H 1 178 ? 21.474 35.874 10.603 1.00 8.41 212 ARG H C 1
ATOM 11824 O O . ARG H 1 178 ? 22.346 36.434 9.954 1.00 8.48 212 ARG H O 1
ATOM 11832 N N . SER H 1 179 ? 20.728 34.902 10.099 1.00 9.06 213 SER H N 1
ATOM 11833 C CA . SER H 1 179 ? 20.835 34.506 8.688 1.00 9.89 213 SER H CA 1
ATOM 11834 C C . SER H 1 179 ? 19.926 35.339 7.770 1.00 10.35 213 SER H C 1
ATOM 11835 O O . SER H 1 179 ? 20.010 35.208 6.529 1.00 11.15 213 SER H O 1
ATOM 11838 N N . ASP H 1 180 ? 19.059 36.167 8.364 1.00 10.21 214 ASP H N 1
ATOM 11839 C CA . ASP H 1 180 ? 18.014 36.926 7.617 1.00 10.85 214 ASP H CA 1
ATOM 11840 C C . ASP H 1 180 ? 18.160 38.433 7.750 1.00 10.48 214 ASP H C 1
ATOM 11841 O O . ASP H 1 180 ? 17.268 39.180 7.367 1.00 11.32 214 ASP H O 1
ATOM 11846 N N . SER H 1 181 ? 19.295 38.889 8.271 1.00 9.70 215 SER H N 1
ATOM 11847 C CA . SER H 1 181 ? 19.476 40.289 8.638 1.00 9.25 215 SER H CA 1
ATOM 11848 C C . SER H 1 181 ? 20.951 40.511 8.924 1.00 8.61 215 SER H C 1
ATOM 11849 O O . SER H 1 181 ? 21.618 39.574 9.275 1.00 8.13 215 SER H O 1
ATOM 11852 N N . GLN H 1 182 ? 21.402 41.760 8.802 1.00 8.49 216 GLN H N 1
ATOM 11853 C CA . GLN H 1 182 ? 22.730 42.176 9.236 1.00 8.13 216 GLN H CA 1
ATOM 11854 C C . GLN H 1 182 ? 22.760 42.349 10.770 1.00 7.60 216 GLN H C 1
ATOM 11855 O O . GLN H 1 182 ? 23.835 42.488 11.386 1.00 7.36 216 GLN H O 1
ATOM 11861 N N . GLU H 1 183 ? 21.587 42.365 11.410 1.00 7.62 217 GLU H N 1
ATOM 11862 C CA . GLU H 1 183 ? 21.566 42.544 12.878 1.00 7.32 217 GLU H CA 1
ATOM 11863 C C . GLU H 1 183 ? 22.196 41.340 13.574 1.00 6.80 217 GLU H C 1
ATOM 11864 O O . GLU H 1 183 ? 21.897 40.184 13.266 1.00 6.65 217 GLU H O 1
ATOM 11870 N N . ASN H 1 184 ? 23.095 41.637 14.515 1.00 6.35 218 ASN H N 1
ATOM 11871 C CA . ASN H 1 184 ? 23.702 40.603 15.370 1.00 6.03 218 ASN H CA 1
ATOM 11872 C C . ASN H 1 184 ? 23.573 41.014 16.858 1.00 5.92 218 ASN H C 1
ATOM 11873 O O . ASN H 1 184 ? 23.530 42.208 17.191 1.00 6.01 218 ASN H O 1
ATOM 11878 N N . PHE H 1 185 ? 23.563 40.017 17.729 1.00 5.75 219 PHE H N 1
ATOM 11879 C CA . PHE H 1 185 ? 23.512 40.189 19.190 1.00 5.76 219 PHE H CA 1
ATOM 11880 C C . PHE H 1 185 ? 24.799 39.712 19.825 1.00 5.58 219 PHE H C 1
ATOM 11881 O O . PHE H 1 185 ? 25.420 38.793 19.338 1.00 5.70 219 PHE H O 1
ATOM 11889 N N . PHE H 1 186 ? 25.173 40.373 20.920 1.00 5.70 220 PHE H N 1
ATOM 11890 C CA . PHE H 1 186 ? 26.477 40.267 21.583 1.00 5.60 220 PHE H CA 1
ATOM 11891 C C . PHE H 1 186 ? 26.284 39.957 23.069 1.00 5.83 220 PHE H C 1
ATOM 11892 O O . PHE H 1 186 ? 25.630 40.713 23.765 1.00 6.19 220 PHE H O 1
ATOM 11900 N N . SER H 1 187 ? 26.851 38.849 23.541 1.00 6.07 221 SER H N 1
ATOM 11901 C CA . SER H 1 187 ? 26.606 38.320 24.882 1.00 6.54 221 SER H CA 1
ATOM 11902 C C . SER H 1 187 ? 27.920 37.989 25.587 1.00 6.93 221 SER H C 1
ATOM 11903 O O . SER H 1 187 ? 28.773 37.315 25.034 1.00 7.10 221 SER H O 1
ATOM 11906 N N . CYS H 1 188 ? 28.076 38.437 26.819 1.00 7.40 222 CYS H N 1
ATOM 11907 C CA . CYS H 1 188 ? 29.296 38.179 27.601 1.00 7.95 222 CYS H CA 1
ATOM 11908 C C . CYS H 1 188 ? 28.917 37.580 28.938 1.00 7.92 222 CYS H C 1
ATOM 11909 O O . CYS H 1 188 ? 28.213 38.229 29.706 1.00 8.60 222 CYS H O 1
ATOM 11912 N N . SER H 1 189 ? 29.399 36.366 29.204 1.00 7.76 223 SER H N 1
ATOM 11913 C CA . SER H 1 189 ? 29.099 35.650 30.435 1.00 7.81 223 SER H CA 1
ATOM 11914 C C . SER H 1 189 ? 30.357 35.415 31.259 1.00 7.98 223 SER H C 1
ATOM 11915 O O . SER H 1 189 ? 31.262 34.702 30.834 1.00 8.09 223 SER H O 1
ATOM 11918 N N . ASP H 1 190 ? 30.390 35.956 32.478 1.00 8.13 224 ASP H N 1
ATOM 11919 C CA . ASP H 1 190 ? 31.466 35.675 33.401 1.00 8.57 224 ASP H CA 1
ATOM 11920 C C . ASP H 1 190 ? 31.337 34.282 34.030 1.00 8.82 224 ASP H C 1
ATOM 11921 O O . ASP H 1 190 ? 30.260 33.877 34.481 1.00 8.74 224 ASP H O 1
ATOM 11926 N N . VAL H 1 191 ? 32.456 33.571 34.030 1.00 9.00 225 VAL H N 1
ATOM 11927 C CA . VAL H 1 191 ? 32.524 32.218 34.574 1.00 9.52 225 VAL H CA 1
ATOM 11928 C C . VAL H 1 191 ? 33.804 32.004 35.413 1.00 10.18 225 VAL H C 1
ATOM 11929 O O . VAL H 1 191 ? 34.742 32.822 35.399 1.00 9.88 225 VAL H O 1
ATOM 11933 N N . VAL H 1 192 ? 33.826 30.911 36.175 1.00 11.05 226 VAL H N 1
ATOM 11934 C CA . VAL H 1 192 ? 35.029 30.491 36.868 1.00 12.01 226 VAL H CA 1
ATOM 11935 C C . VAL H 1 192 ? 35.101 28.972 36.765 1.00 12.78 226 VAL H C 1
ATOM 11936 O O . VAL H 1 192 ? 34.099 28.280 36.969 1.00 12.78 226 VAL H O 1
ATOM 11940 N N . PHE H 1 193 ? 36.286 28.461 36.440 1.00 13.69 227 PHE H N 1
ATOM 11941 C CA . PHE H 1 193 ? 36.500 27.020 36.351 1.00 15.00 227 PHE H CA 1
ATOM 11942 C C . PHE H 1 193 ? 37.026 26.550 37.684 1.00 16.98 227 PHE H C 1
ATOM 11943 O O . PHE H 1 193 ? 38.221 26.672 37.958 1.00 17.67 227 PHE H O 1
ATOM 11951 N N . ASP H 1 194 ? 36.121 26.053 38.523 1.00 18.90 228 ASP H N 1
ATOM 11952 C CA . ASP H 1 194 ? 36.466 25.589 39.872 1.00 21.31 228 ASP H CA 1
ATOM 11953 C C . ASP H 1 194 ? 35.646 24.365 40.282 1.00 22.99 228 ASP H C 1
ATOM 11954 O O . ASP H 1 194 ? 35.529 24.078 41.479 1.00 24.45 228 ASP H O 1
ATOM 11959 N N . GLY H 1 195 ? 35.070 23.658 39.305 1.00 24.09 229 GLY H N 1
ATOM 11960 C CA . GLY H 1 195 ? 34.102 22.579 39.582 1.00 25.52 229 GLY H CA 1
ATOM 11961 C C . GLY H 1 195 ? 32.664 23.078 39.423 1.00 26.09 229 GLY H C 1
ATOM 11962 O O . GLY H 1 195 ? 32.295 24.171 39.882 1.00 26.78 229 GLY H O 1
#

Secondary structure (DSSP, 8-state):
---EEETBPHHHHHHHHHB-TTS-B---SHHHHHHHHHH-THHHHTTT--EETT-TT--TTTS-TT-GGGGGGTSSS--GGGG---S-S--EEE-TT-EEEEEEE-SS---EEEEEEEEPTT--TTS---GGGEEEEEEEES--EES-TTSTT-EEEEEEEPPSS--EEEEEEEEEEESSSS-EEEEEEEEEE---/---EEETBPHHHHHHHHH--TTS-----SHHHHHHHHHH-THHHHTTT--EETT-TT-BTBTS-TT-GGGGGGTSSS--GGGG---S-S--EEE-TT-EEEEEEE-SS---EEEEEEEEPTT--TTS---GGGEEEEEEEES--EES-TTSTT-EEEEEEEPPSS--EEEEEEEEEEESSSS-EEEEEEEEEE---/---EEETB-HHHHHHHHHB-TTS-B---SHHHHHHHHHH-THHHHTTT--EETT-TT--TTTS-TT-GGGGGGTSSS--GGGG---S-S--EEE-TT-EEEEEEE-SS---EEEEEEEEPTT--TTS---GGGEEEEEEEES--EES-TTSTT-EEEEEEEPPSS--EEEEEEEEEEESSSS-EEEEEEEEEES--/---EEETBPHHHHHHHHHB-TTS-B---SHHHHHHHHHH-THHHHTTT--EETT-TT--TTTS-TT-GGGGGGTSSS--GGGG---S-S--EEE-TT-EEEEEEE-SS---EEEEEEEEPTT--TTS---GGGEEEEEEEES--EES-TTSTT-EEEEEEEPPSS--EEEEEEEEEEESSSS-EEEEEEEEEES--/---EEETBPHHHHHHHHT--TTS-----SHHHHHHHHHH-HHHHHTTT--EETT-TT-BTBTS-TT-GGGGGGTSSS--GGGG---S-S--EEE-TT-EEEEEEE-SS---EEEEEEEEPTT--TTS---GGGEEEEEEEES--EES-TTSTT-EEEEEEEPPSS--EEEEEEEEEEESSSS-EEEEEEEEEE--/---EEETBPHHHHHHHHH--TTS-----SHHHHHHHHHH-HHHHHTTT--EETT-TT--TTTS-TT-GGGGGGTSSS--GGGG---S-S--EEE-TT-EEEEEEE-SS---EEEEEEEEPTT--TTS---GGGEEEEEEEES--EES-TTSTT-EEEEEEEPPSS--EEEEEEEEEEESSSS-EEEEEEEEEE--/---EEETBPHHHHHHHHHB-TTS-B--SSHHHHHHHHHH-HHHHHTTT--EETT-TT--TTTS-TT-GGGGGGTSSS--GGGG---S-S--EEE-TT-EEEEEEE-SS---EEEEEEEEPTT--TTS---GGGEEEEEEEES--EES-TTSTT-EEEEEEEPPSS--EEEEEEEEEEESSSS-EEEEEEEEEES--/---EEETBPHHHHHHHHHB-TTS-B--SSHHHHHHHHHH-HHHHHTTT--EETT-TT-BTBTS-TT-GGGGGGTSSS--GGGG---S-S--EEE-TT-EEEEEEE-SS---EEEEEEEEPTT--TTS---GGGEEEEEEEES--EES-TTSTT-EEEEEEEPPSS--EEEEEEEEEEESSSS-EEEEEEEEEE--

Nearest PDB structures (foldseek):
  4oy7-assembly3_C  TM=1.002E+00  e=1.698E-44  Streptomyces coelicolor A3(2)
  6if7-assembly1_A  TM=9.256E-01  e=2.010E-21  Tectaria macrodonta
  7zjb-assembly1_B  TM=9.238E-01  e=1.615E-19  Streptomyces coelicolor A3(2)
  5opf-assembly1_A  TM=8.216E-01  e=4.237E-15  Micromonospora aurantiaca ATCC 27029
  5ftz-assembly1_A-2  TM=8.363E-01  e=2.333E-14  Streptomyces lividans 1326

Organism: Streptomyces coelicolor (strain ATCC BAA-471 / A3(2) / M145) (NCBI:txid100226)

Radius of gyration: 34.7 Å; Cα contacts (8 Å, |Δi|>4): 4108; chains: 8; bounding box: 89×85×79 Å

Sequence (1565 aa):
HGVAMMPGSSRTYLCQLDAKTGTGALDPTNPACQQAALDQSGATALYNWFAVLDSNAGGRGAGYVPDGTLCSAGDRSPYDFSAYNAARSDWPRTHLTSGATIPVEYSNWAAHPGDFRVYLTKPGWSPTSELGWDDLELIQTVTNPPQQGSPGTDGGHYYWDLALPSGRSGDALIFMQWVRSDSQENFFSCSDVVFDGGHGVAMMMPGSSRTYLCQLDAKTGTGALDPTNPACQAALDQSGATALYNWFAVLDSSNAGGRGAGYVPDGTLCSAGDRSPYDFSAYNAARSDWPRTHLTSGATIPVEYSNWAAHPGDFRVYLTKPGWSSPTSELGWDDLELIQTVTNPPQQGSPGTDGGHYYWDLALPSGRSGDALIFMQWVRSDSQENFFSCSDVVFDGGHGVAMMMPGSSRTYLCQLDAKTGTGALDPTNPACQAALDQSGATALYNWFAVLDSNAGGRGAGYVPDGTLCSAGDRSPYDFSAYNAARSDWPRTHLTSGATIPVEYSNWAAHPGDFRVYLTKPGWSPTSELGWDDLELIQTVTNPPQQGSPGTDGGHYYWDLALPSGRSGDALIFMQWVRSDSQENFFSCSDVVFDGGHGVAMMPGSSRTYLCQLDAKTGTGALDPTNPACQQAALDQSGATALYNWFAVLDSNAGGRGAGYVPDGTLCSAGDRSPYDFSAYNAARSDWPRTHLTSGATIPVEYSNWAAHPGDFRVYLTKPGWSPTSELGWDDLELIQTVTNPPQQGSPGTDGGHYYWDLALPSGRSGDALIFMQWVRSDSQENFFSCSDVVFDGGHGVAMMMPGSSRTYLCQLDAKTGTGALDPTNPACQAALDQSGATALYNWFAVLDSNAGGRGAGYVPDGTLCSAGDRSPYDFSAYNAARSDWPRTHLTSGATIPVEYSNWAAHPGDFRVYLTKPGWSSPTSELGWDDLELIQTVTNPPQQGSPGTDGGHYYWDLALPSGRSGDALIFMQWVRSDSQENFFSCSDVVFDGHGVAMMMPGSSRTYLCQLDAKTGTGALDPTNPACQAALDQSGATALYNWFAVLDSNAGGRGAGYVPDGTLCSAGDRSPYDFSAYNAARSDWPRTHLTSGATIPVEYSNWAAHPGDFRVYLTKPGWSPTSELGWDDLELIQTVTNPPQQGSPGTDGGHYYWDLALPSGRSGDALIFMQWVRSDSQENFFSCSDVVFDGHGVAMMPGSSRTYLCQLDAKTGTGALDPTNPACQAALDQSGATALYNWFAVLDSNAGGRGAGYVPDGTLCSAGDRSPYDFSAYNAARSDWPRTHLTSGATIPVEYSNWAAHPGDFRVYLTKPGWSPTSELGWDDDLELIQTVTNPPQQGSPGTDGGHYYWDLALPSGRSGDALIFMQWVRSDSQENFFSCSDVVFDGGHGVAMMMPGSSRTYLCQLDAKTGTGALDPTNPACQAALDQSGATALYNWFAVLDSNAGGRGAGYVPDGTLCSAGDRSPYDFSSAYNAARSDWPRTHLTSGATIPVEYSNWAAHPGDFRVYLTKPGWSPTSELGWDDLELIQTVTNPPQQGSPGTDGGHYYWDLALPSGRSGDALIFMQWVRSDSQENFFSCSDVVFDG